Protein AF-0000000079477048 (afdb_homodimer)

InterPro domains:
  IPR008734 Phosphorylase kinase alpha/beta subunit [PTHR10749] (1-640)
  IPR008928 Six-hairpin glycosidase superfamily [SSF48208] (46-440)
  IPR011613 GH15-like domain [PF00723] (10-837)
  IPR045583 Phosphorylase b kinase regulatory subunit alpha/beta, C-terminal domain [PF19292] (842-995)

Solvent-accessible surface area (backbone atoms only — not comparable to full-atom values): 112040 Å² total; per-residue (Å²): 127,80,51,66,67,57,54,50,51,53,50,47,52,49,50,53,47,43,44,68,68,49,58,64,53,38,27,79,65,28,28,31,20,29,51,34,66,74,49,73,47,14,26,52,60,31,27,50,42,37,33,51,30,43,40,46,53,22,49,35,41,65,75,46,90,82,52,74,24,49,40,50,40,31,45,30,43,28,36,37,24,57,42,29,52,50,46,43,51,56,74,36,26,50,78,15,54,51,49,22,64,77,64,60,46,58,85,27,37,62,76,44,48,28,32,21,67,79,43,42,73,74,70,54,63,89,76,42,54,33,27,29,55,40,49,62,16,50,49,49,35,46,51,47,44,44,29,72,73,67,49,82,65,59,39,45,67,61,49,47,22,50,52,40,45,49,49,55,61,43,47,54,38,68,57,37,53,22,14,45,94,82,44,40,33,34,72,61,28,67,78,44,58,34,52,40,29,36,32,15,21,22,24,33,31,14,50,54,60,36,24,43,35,42,61,50,34,92,52,37,32,80,74,39,45,32,80,59,63,60,43,43,44,49,49,18,47,54,40,26,61,57,33,56,58,30,30,34,60,65,30,62,41,41,53,59,43,48,42,11,48,28,70,83,37,29,41,56,78,51,63,63,63,50,49,54,30,52,49,50,40,52,72,73,29,56,54,92,66,19,20,28,57,38,87,33,36,44,69,82,23,74,85,46,59,85,87,51,89,52,54,59,92,47,49,48,44,76,20,50,67,47,43,28,21,21,41,56,50,34,51,53,46,28,47,41,16,60,78,68,71,32,62,67,54,26,53,52,30,49,57,57,43,65,76,63,54,43,65,42,98,86,67,44,81,33,44,36,52,30,30,25,50,45,81,87,46,47,70,58,17,61,75,41,64,85,73,58,77,61,44,71,40,80,47,13,30,84,83,24,33,27,37,42,52,44,20,52,48,53,48,45,48,34,43,75,69,61,58,32,55,71,59,66,72,33,69,69,35,54,87,39,51,51,50,72,32,80,82,71,92,57,78,42,62,31,73,29,31,58,54,53,95,75,64,44,37,32,38,29,45,33,20,42,26,70,68,54,33,54,55,37,42,74,74,70,40,82,54,40,35,52,72,72,48,54,84,43,40,45,31,52,48,68,53,54,34,58,57,45,24,60,48,31,47,32,76,92,52,54,35,70,32,41,74,92,54,85,64,40,64,59,55,23,17,34,34,34,36,46,92,89,38,43,38,37,27,34,40,62,80,74,45,87,49,86,41,70,63,62,63,32,55,63,38,40,51,51,48,51,53,50,50,52,52,48,43,64,71,65,57,39,47,59,54,29,47,40,39,43,46,78,43,52,74,72,51,67,49,40,91,51,32,64,57,50,50,51,50,53,49,32,35,65,73,29,41,53,96,85,41,46,32,43,62,53,56,63,82,73,49,53,81,52,35,21,57,33,65,48,65,59,60,74,72,47,54,76,87,72,48,79,90,79,68,62,62,68,58,56,76,71,82,78,71,71,78,66,54,76,79,69,50,66,65,64,65,82,70,77,73,85,87,74,85,66,72,70,56,74,78,48,55,73,67,58,49,55,53,48,53,71,69,48,84,48,66,58,55,39,50,54,48,49,50,50,44,42,74,71,63,35,62,78,40,66,56,98,89,39,34,44,56,57,51,46,50,51,49,34,53,50,23,44,74,55,64,37,35,46,46,28,40,42,44,38,33,74,69,63,60,60,61,86,65,42,47,62,23,52,35,51,38,44,48,72,66,26,38,39,31,50,28,45,66,94,54,74,65,47,78,44,86,59,60,58,53,64,68,53,47,51,53,50,46,49,62,52,26,69,94,35,48,55,54,40,44,48,46,53,51,48,45,43,51,50,25,50,36,52,73,75,46,48,73,62,47,61,42,38,47,49,48,43,47,23,32,40,53,51,30,49,53,48,50,33,56,73,67,71,41,85,68,56,76,59,56,41,48,70,45,54,46,50,50,48,52,53,46,63,60,57,47,87,82,52,95,64,53,50,36,55,47,29,32,39,43,21,28,47,46,56,42,62,85,67,46,58,60,44,49,52,57,43,37,73,42,15,72,57,11,41,28,46,90,85,42,73,47,44,25,73,56,46,64,47,52,44,57,91,86,27,51,59,51,46,50,51,54,50,55,52,57,62,68,52,87,46,28,41,59,41,37,50,49,54,50,47,52,51,47,51,39,55,53,42,68,75,33,76,86,60,59,49,83,50,62,44,43,53,61,58,41,51,51,47,15,49,50,54,55,41,50,73,73,67,53,68,69,68,75,66,59,65,74,59,56,86,74,62,75,79,50,80,70,74,50,45,65,64,47,43,42,51,70,69,57,45,46,50,37,41,45,50,31,51,50,52,54,48,48,55,51,51,53,50,45,48,50,46,51,49,52,60,56,52,68,76,103,128,80,52,65,67,56,54,50,52,52,48,47,52,51,48,53,46,42,45,68,67,48,59,65,54,38,27,80,65,29,28,30,19,29,52,34,67,74,48,73,47,15,27,52,61,30,27,51,40,38,33,51,31,43,39,45,54,22,48,34,40,65,75,48,90,83,51,73,24,49,40,52,40,31,44,31,44,31,37,37,24,58,43,30,53,49,48,42,51,56,74,35,27,50,79,15,53,50,49,21,64,77,64,60,45,60,84,25,36,62,76,45,44,28,32,21,69,79,41,42,73,72,69,54,64,89,76,40,55,33,26,29,55,39,49,60,17,48,50,49,35,46,52,47,44,45,30,74,73,67,49,84,65,58,40,43,67,62,50,48,22,49,53,40,45,48,48,56,61,43,46,54,37,67,56,36,53,23,15,45,94,83,44,40,33,36,72,62,27,69,77,44,57,34,52,40,28,35,31,17,21,22,25,33,31,14,48,56,59,35,24,44,34,40,62,51,34,93,53,37,32,80,74,39,46,32,80,57,63,62,43,42,43,48,48,18,47,53,40,27,61,56,33,54,56,30,31,34,61,67,30,62,40,41,54,60,44,48,43,10,48,29,70,85,36,30,43,55,77,53,64,65,63,50,50,54,30,51,49,51,40,52,72,74,28,56,52,93,67,19,20,30,59,39,88,33,35,43,71,81,24,74,84,46,59,84,87,52,88,53,54,57,93,49,48,46,46,74,20,48,65,48,43,27,20,20,41,56,50,34,51,53,45,26,49,40,15,59,79,68,70,32,62,67,54,26,53,53,31,50,57,57,43,64,75,64,54,43,65,42,96,87,68,44,80,34,44,35,50,32,30,26,51,46,82,88,45,46,69,57,18,60,73,41,64,84,70,59,78,60,44,73,41,80,48,14,32,83,82,24,33,28,37,43,52,43,20,53,49,52,48,44,49,34,43,74,70,61,58,34,53,71,60,66,74,33,67,70,35,54,87,41,52,49,50,73,32,79,80,72,89,57,76,42,62,32,74,28,31,57,52,52,94,73,65,46,37,31,38,29,44,33,20,42,27,69,67,53,32,55,55,36,42,74,74,71,41,82,54,39,36,51,72,71,49,55,82,44,38,44,31,52,48,66,52,54,34,58,56,45,26,60,47,31,48,32,78,92,52,54,35,70,32,41,74,90,54,86,63,42,64,59,56,23,16,33,35,33,36,47,90,90,36,43,37,39,26,33,40,63,78,73,45,87,48,86,41,71,62,62,63,31,58,63,38,40,52,51,49,51,53,50,49,52,52,47,44,63,70,66,57,37,46,61,55,29,46,40,39,43,46,80,44,51,74,72,51,67,48,40,90,51,32,62,58,50,50,50,50,53,49,33,36,65,72,30,43,54,96,86,41,47,32,42,61,51,56,63,81,72,47,54,80,52,34,22,56,34,66,49,67,58,61,72,71,47,54,75,88,74,48,78,88,78,68,63,64,69,59,56,77,71,81,78,70,68,77,67,55,77,79,71,48,66,63,62,66,82,70,76,73,84,87,71,86,65,71,70,56,74,77,47,55,71,67,57,49,54,54,48,53,71,69,48,85,48,66,59,56,38,50,53,50,49,49,50,44,42,74,72,63,35,61,77,40,66,58,97,89,40,33,44,54,56,50,46,51,52,49,33,53,51,24,43,75,56,63,38,36,46,48,27,39,42,44,38,33,75,70,63,59,62,60,85,62,41,45,61,23,52,36,51,37,43,47,70,66,26,37,40,30,49,28,46,67,94,53,74,65,47,78,45,86,59,60,57,54,64,68,54,47,51,52,50,47,50,62,53,25,69,94,33,48,55,54,39,45,49,47,51,51,50,45,45,50,50,25,51,37,53,74,74,45,48,72,63,46,61,41,37,47,48,48,41,48,22,32,40,53,48,29,50,52,48,51,32,57,73,67,70,41,86,66,56,78,59,58,40,49,70,45,53,48,51,50,49,52,52,46,63,59,57,46,86,81,50,95,64,52,50,36,57,47,29,33,40,42,22,30,48,48,55,43,62,85,67,44,59,60,44,49,53,57,44,38,73,42,15,72,58,10,40,28,46,92,85,42,74,46,44,24,73,56,47,63,48,52,44,56,90,85,26,50,60,50,47,50,52,54,50,56,51,57,62,67,50,86,46,29,42,60,40,36,48,49,55,50,47,54,51,48,52,39,54,52,41,68,76,33,75,85,60,59,49,84,50,63,43,44,51,61,58,41,51,51,47,16,50,48,54,52,41,50,72,73,67,53,66,70,70,76,67,58,64,73,60,58,87,74,63,72,78,52,80,72,75,50,45,66,64,48,44,42,52,70,70,58,45,47,50,36,41,46,51,31,52,49,53,55,47,48,54,52,52,52,48,46,50,48,46,52,48,51,62,57,53,66,75,104

Nearest PDB structures (foldseek):
  8jfl-assembly1_N  TM=9.462E-01  e=1.095E-92  Homo sapiens
  8jfk-assembly1_N  TM=9.476E-01  e=1.626E-92  Homo sapiens
  8jfk-assembly1_M  TM=9.154E-01  e=5.076E-72  Homo sapiens
  8jfl-assembly1_A  TM=9.068E-01  e=1.576E-68  Homo sapiens
  8jfl-assembly1_N  TM=9.461E-01  e=2.764E-92  Homo sapiens

Radius of gyration: 49.38 Å; Cα contacts (8 Å, |Δi|>4): 3674; chains: 2; bounding box: 114×152×113 Å

Structure (mmCIF, N/CA/C/O backbone):
data_AF-0000000079477048-model_v1
#
loop_
_entity.id
_entity.type
_entity.pdbx_description
1 polymer 'Phosphorylase b kinase regulatory subunit'
#
loop_
_atom_site.group_PDB
_atom_site.id
_atom_site.type_symbol
_atom_site.label_atom_id
_atom_site.label_alt_id
_atom_site.label_comp_id
_atom_site.label_asym_id
_atom_site.label_entity_id
_atom_site.label_seq_id
_atom_site.pdbx_PDB_ins_code
_atom_site.Cartn_x
_atom_site.Cartn_y
_atom_site.Cartn_z
_atom_site.occupancy
_atom_site.B_iso_or_equiv
_atom_site.auth_seq_id
_atom_site.auth_comp_id
_atom_site.auth_asym_id
_atom_site.auth_atom_id
_atom_site.pdbx_PDB_model_num
ATOM 1 N N . MET A 1 1 ? 30.312 -19.719 24.047 1 34.19 1 MET A N 1
ATOM 2 C CA . MET A 1 1 ? 29.531 -18.594 24.531 1 34.19 1 MET A CA 1
ATOM 3 C C . MET A 1 1 ? 29.906 -17.312 23.781 1 34.19 1 MET A C 1
ATOM 5 O O . MET A 1 1 ? 30.906 -16.672 24.125 1 34.19 1 MET A O 1
ATOM 9 N N . THR A 1 2 ? 29.891 -17.359 22.5 1 49.47 2 THR A N 1
ATOM 10 C CA . THR A 1 2 ? 30.328 -16.203 21.703 1 49.47 2 THR A CA 1
ATOM 11 C C . THR A 1 2 ? 29.766 -14.914 22.266 1 49.47 2 THR A C 1
ATOM 13 O O . THR A 1 2 ? 28.594 -14.859 22.656 1 49.47 2 THR A O 1
ATOM 16 N N . ASN A 1 3 ? 30.609 -14.125 22.797 1 71.12 3 ASN A N 1
ATOM 17 C CA . ASN A 1 3 ? 30.453 -12.844 23.469 1 71.12 3 ASN A CA 1
ATOM 18 C C . ASN A 1 3 ? 29.375 -11.992 22.797 1 71.12 3 ASN A C 1
ATOM 20 O O . ASN A 1 3 ? 29.359 -11.844 21.578 1 71.12 3 ASN A O 1
ATOM 24 N N . TYR A 1 4 ? 28.188 -12.031 23.469 1 81 4 TYR A N 1
ATOM 25 C CA . TYR A 1 4 ? 27.031 -11.227 23.094 1 81 4 TYR A CA 1
ATOM 26 C C . TYR A 1 4 ? 27.469 -9.945 22.391 1 81 4 TYR A C 1
ATOM 28 O O . TYR A 1 4 ? 26.922 -9.594 21.344 1 81 4 TYR A O 1
ATOM 36 N N . SER A 1 5 ? 28.469 -9.375 22.859 1 82.88 5 SER A N 1
ATOM 37 C CA . SER A 1 5 ? 28.938 -8.109 22.281 1 82.88 5 SER A CA 1
ATOM 38 C C . SER A 1 5 ? 29.547 -8.32 20.906 1 82.88 5 SER A C 1
ATOM 40 O O . SER A 1 5 ? 29.375 -7.492 20.016 1 82.88 5 SER A O 1
ATOM 42 N N . ASP A 1 6 ? 30.234 -9.414 20.781 1 86.94 6 ASP A N 1
ATOM 43 C CA . ASP A 1 6 ? 30.859 -9.719 19.484 1 86.94 6 ASP A CA 1
ATOM 44 C C . ASP A 1 6 ? 29.797 -10.078 18.453 1 86.94 6 ASP A C 1
ATOM 46 O O . ASP A 1 6 ? 29.906 -9.703 17.281 1 86.94 6 ASP A O 1
ATOM 50 N N . THR A 1 7 ? 28.797 -10.789 18.875 1 89.44 7 THR A N 1
ATOM 51 C CA . THR A 1 7 ? 27.703 -11.164 17.984 1 89.44 7 THR A CA 1
ATOM 52 C C . THR A 1 7 ? 26.938 -9.93 17.516 1 89.44 7 THR A C 1
ATOM 54 O O . THR A 1 7 ? 26.594 -9.812 16.344 1 89.44 7 THR A O 1
ATOM 57 N N . VAL A 1 8 ? 26.734 -9.062 18.422 1 89.69 8 VAL A N 1
ATOM 58 C CA . VAL A 1 8 ? 26 -7.848 18.094 1 89.69 8 VAL A CA 1
ATOM 59 C C . VAL A 1 8 ? 26.812 -6.992 17.125 1 89.69 8 VAL A C 1
ATOM 61 O O . VAL A 1 8 ? 26.266 -6.398 16.188 1 89.69 8 VAL A O 1
ATOM 64 N N . LYS A 1 9 ? 28.094 -6.934 17.344 1 90.31 9 LYS A N 1
ATOM 65 C CA . LYS A 1 9 ? 28.953 -6.164 16.453 1 90.31 9 LYS A CA 1
ATOM 66 C C . LYS A 1 9 ? 28.953 -6.742 15.039 1 90.31 9 LYS A C 1
ATOM 68 O O . LYS A 1 9 ? 28.922 -6 14.062 1 90.31 9 LYS A O 1
ATOM 73 N N . LYS A 1 10 ? 29.031 -8.047 14.961 1 92.81 10 LYS A N 1
ATOM 74 C CA . LYS A 1 10 ? 28.984 -8.695 13.656 1 92.81 10 LYS A CA 1
ATOM 75 C C . LYS A 1 10 ? 27.656 -8.477 12.961 1 92.81 10 LYS A C 1
ATOM 77 O O . LYS A 1 10 ? 27.609 -8.227 11.758 1 92.81 10 LYS A O 1
ATOM 82 N N . LEU A 1 11 ? 26.609 -8.609 13.719 1 93.75 11 LEU A N 1
ATOM 83 C CA . LEU A 1 11 ? 25.266 -8.383 13.156 1 93.75 11 LEU A CA 1
ATOM 84 C C . LEU A 1 11 ? 25.109 -6.938 12.711 1 93.75 11 LEU A C 1
ATOM 86 O O . LEU A 1 11 ? 24.453 -6.668 11.695 1 93.75 11 LEU A O 1
ATOM 90 N N . ASP A 1 12 ? 25.672 -6.062 13.461 1 91.94 12 ASP A N 1
ATOM 91 C CA . ASP A 1 12 ? 25.578 -4.648 13.102 1 91.94 12 ASP A CA 1
ATOM 92 C C . ASP A 1 12 ? 26.344 -4.371 11.805 1 91.94 12 ASP A C 1
ATOM 94 O O . ASP A 1 12 ? 25.953 -3.506 11.023 1 91.94 12 ASP A O 1
ATOM 98 N N . ALA A 1 13 ? 27.391 -5.09 11.609 1 94 13 ALA A N 1
ATOM 99 C CA . ALA A 1 13 ? 28.125 -4.957 10.352 1 94 13 ALA A CA 1
ATOM 100 C C . ALA A 1 13 ? 27.266 -5.402 9.164 1 94 13 ALA A C 1
ATOM 102 O O . ALA A 1 13 ? 27.266 -4.762 8.117 1 94 13 ALA A O 1
ATOM 103 N N . PHE A 1 14 ? 26.562 -6.523 9.359 1 95.94 14 PHE A N 1
ATOM 104 C CA . PHE A 1 14 ? 25.656 -6.984 8.312 1 95.94 14 PHE A CA 1
ATOM 105 C C . PHE A 1 14 ? 24.531 -5.992 8.109 1 95.94 14 PHE A C 1
ATOM 107 O O . PHE A 1 14 ? 24.078 -5.773 6.977 1 95.94 14 PHE A O 1
ATOM 114 N N . TYR A 1 15 ? 24.047 -5.473 9.234 1 94.56 15 TYR A N 1
ATOM 115 C CA . TYR A 1 15 ? 22.984 -4.48 9.156 1 94.56 15 TYR A CA 1
ATOM 116 C C . TYR A 1 15 ? 23.422 -3.283 8.32 1 94.56 15 TYR A C 1
ATOM 118 O O . TYR A 1 15 ? 22.672 -2.818 7.453 1 94.56 15 TYR A O 1
ATOM 126 N N . ASN A 1 16 ? 24.594 -2.791 8.562 1 92.62 16 ASN A N 1
ATOM 127 C CA . ASN A 1 16 ? 25.125 -1.674 7.789 1 92.62 16 ASN A CA 1
ATOM 128 C C . ASN A 1 16 ? 25.281 -2.035 6.312 1 92.62 16 ASN A C 1
ATOM 130 O O . ASN A 1 16 ? 25.016 -1.212 5.438 1 92.62 16 ASN A O 1
ATOM 134 N N . GLN A 1 17 ? 25.734 -3.23 6.078 1 95.69 17 GLN A N 1
ATOM 135 C CA . GLN A 1 17 ? 25.891 -3.688 4.703 1 95.69 17 GLN A CA 1
ATOM 136 C C . GLN A 1 17 ? 24.547 -3.752 3.984 1 95.69 17 GLN A C 1
ATOM 138 O O . GLN A 1 17 ? 24.422 -3.291 2.846 1 95.69 17 GLN A O 1
ATOM 143 N N . VAL A 1 18 ? 23.547 -4.332 4.641 1 97.06 18 VAL A N 1
ATOM 144 C CA . VAL A 1 18 ? 22.219 -4.473 4.047 1 97.06 18 VAL A CA 1
ATOM 145 C C . VAL A 1 18 ? 21.594 -3.092 3.828 1 97.06 18 VAL A C 1
ATOM 147 O O . VAL A 1 18 ? 20.922 -2.861 2.824 1 97.06 18 VAL A O 1
ATOM 150 N N . LYS A 1 19 ? 21.797 -2.189 4.746 1 93.31 19 LYS A N 1
ATOM 151 C CA . LYS A 1 19 ? 21.281 -0.83 4.605 1 93.31 19 LYS A CA 1
ATOM 152 C C . LYS A 1 19 ? 21.906 -0.126 3.408 1 93.31 19 LYS A C 1
ATOM 154 O O . LYS A 1 19 ? 21.219 0.546 2.643 1 93.31 19 LYS A O 1
ATOM 159 N N . LYS A 1 20 ? 23.172 -0.358 3.148 1 92.62 20 LYS A N 1
ATOM 160 C CA . LYS A 1 20 ? 23.922 0.343 2.107 1 92.62 20 LYS A CA 1
ATOM 161 C C . LYS A 1 20 ? 23.703 -0.314 0.745 1 92.62 20 LYS A C 1
ATOM 163 O O . LYS A 1 20 ? 23.656 0.369 -0.28 1 92.62 20 LYS A O 1
ATOM 168 N N . GLN A 1 21 ? 23.531 -1.618 0.792 1 95.94 21 GLN A N 1
ATOM 169 C CA . GLN A 1 21 ? 23.609 -2.316 -0.486 1 95.94 21 GLN A CA 1
ATOM 170 C C . GLN A 1 21 ? 22.234 -2.805 -0.923 1 95.94 21 GLN A C 1
ATOM 172 O O . GLN A 1 21 ? 22.031 -3.141 -2.092 1 95.94 21 GLN A O 1
ATOM 177 N N . ILE A 1 22 ? 21.234 -2.891 -0.017 1 97.06 22 ILE A N 1
ATOM 178 C CA . ILE A 1 22 ? 19.938 -3.436 -0.398 1 97.06 22 ILE A CA 1
ATOM 179 C C . ILE A 1 22 ? 18.828 -2.438 -0.054 1 97.06 22 ILE A C 1
ATOM 181 O O . ILE A 1 22 ? 18.234 -1.827 -0.946 1 97.06 22 ILE A O 1
ATOM 185 N N . LEU A 1 23 ? 18.703 -2.012 1.237 1 95.94 23 LEU A N 1
ATOM 186 C CA . LEU A 1 23 ? 17.578 -1.23 1.723 1 95.94 23 LEU A CA 1
ATOM 187 C C . LEU A 1 23 ? 17.625 0.195 1.182 1 95.94 23 LEU A C 1
ATOM 189 O O . LEU A 1 23 ? 16.594 0.867 1.092 1 95.94 23 LEU A O 1
ATOM 193 N N . ARG A 1 24 ? 18.812 0.613 0.84 1 92.88 24 ARG A N 1
ATOM 194 C CA . ARG A 1 24 ? 18.969 1.936 0.241 1 92.88 24 ARG A CA 1
ATOM 195 C C . ARG A 1 24 ? 18.156 2.047 -1.047 1 92.88 24 ARG A C 1
ATOM 197 O O . ARG A 1 24 ? 17.656 3.125 -1.384 1 92.88 24 ARG A O 1
ATOM 204 N N . TYR A 1 25 ? 17.906 0.938 -1.687 1 94.88 25 TYR A N 1
ATOM 205 C CA . TYR A 1 25 ? 17.297 0.98 -3.01 1 94.88 25 TYR A CA 1
ATOM 206 C C . TYR A 1 25 ? 15.852 0.501 -2.957 1 94.88 25 TYR A C 1
ATOM 208 O O . TYR A 1 25 ? 15.203 0.333 -3.996 1 94.88 25 TYR A O 1
ATOM 216 N N . GLN A 1 26 ? 15.367 0.23 -1.764 1 96.06 26 GLN A N 1
ATOM 217 C CA . GLN A 1 26 ? 13.945 -0.06 -1.614 1 96.06 26 GLN A CA 1
ATOM 218 C C . GLN A 1 26 ? 13.102 1.184 -1.876 1 96.06 26 GLN A C 1
ATOM 220 O O . GLN A 1 26 ? 13.391 2.262 -1.354 1 96.06 26 GLN A O 1
ATOM 225 N N . SER A 1 27 ? 12.117 1.037 -2.684 1 95.25 27 SER A N 1
ATOM 226 C CA . SER A 1 27 ? 11.242 2.17 -2.955 1 95.25 27 SER A CA 1
ATOM 227 C C . SER A 1 27 ? 10.586 2.68 -1.677 1 95.25 27 SER A C 1
ATOM 229 O O . SER A 1 27 ? 10.117 1.89 -0.857 1 95.25 27 SER A O 1
ATOM 231 N N . ALA A 1 28 ? 10.484 3.973 -1.48 1 93.69 28 ALA A N 1
ATOM 232 C CA . ALA A 1 28 ? 9.906 4.578 -0.281 1 93.69 28 ALA A CA 1
ATOM 233 C C . ALA A 1 28 ? 8.391 4.41 -0.253 1 93.69 28 ALA A C 1
ATOM 235 O O . ALA A 1 28 ? 7.789 4.324 0.82 1 93.69 28 ALA A O 1
ATOM 236 N N . THR A 1 29 ? 7.762 4.297 -1.403 1 92.5 29 THR A N 1
ATOM 237 C CA . THR A 1 29 ? 6.305 4.281 -1.474 1 92.5 29 THR A CA 1
ATOM 238 C C . THR A 1 29 ? 5.785 2.846 -1.529 1 92.5 29 THR A C 1
ATOM 240 O O . THR A 1 29 ? 5.043 2.416 -0.646 1 92.5 29 THR A O 1
ATOM 243 N N . THR A 1 30 ? 6.273 2.016 -2.492 1 93.38 30 THR A N 1
ATOM 244 C CA . THR A 1 30 ? 5.73 0.678 -2.697 1 93.38 30 THR A CA 1
ATOM 245 C C . THR A 1 30 ? 6.559 -0.364 -1.951 1 93.38 30 THR A C 1
ATOM 247 O O . THR A 1 30 ? 6.07 -1.456 -1.653 1 93.38 30 THR A O 1
ATOM 250 N N . GLY A 1 31 ? 7.836 -0.1 -1.73 1 96.5 31 GLY A N 1
ATOM 251 C CA . GLY A 1 31 ? 8.727 -1.059 -1.095 1 96.5 31 GLY A CA 1
ATOM 252 C C . GLY A 1 31 ? 9.352 -2.031 -2.074 1 96.5 31 GLY A C 1
ATOM 253 O O . GLY A 1 31 ? 10.086 -2.938 -1.674 1 96.5 31 GLY A O 1
ATOM 254 N N . LEU A 1 32 ? 9.148 -1.845 -3.402 1 97.12 32 LEU A N 1
ATOM 255 C CA . LEU A 1 32 ? 9.688 -2.74 -4.422 1 97.12 32 LEU A CA 1
ATOM 256 C C . LEU A 1 32 ? 11.156 -2.424 -4.703 1 97.12 32 LEU A C 1
ATOM 258 O O . LEU A 1 32 ? 11.633 -1.34 -4.367 1 97.12 32 LEU A O 1
ATOM 262 N N . PHE A 1 33 ? 11.922 -3.344 -5.238 1 97.56 33 PHE A N 1
ATOM 263 C CA . PHE A 1 33 ? 13.344 -3.201 -5.531 1 97.56 33 PHE A CA 1
ATOM 264 C C . PHE A 1 33 ? 13.594 -3.23 -7.035 1 97.56 33 PHE A C 1
ATOM 266 O O . PHE A 1 33 ? 12.898 -3.936 -7.77 1 97.56 33 PHE A O 1
ATOM 273 N N . PRO A 1 34 ? 14.547 -2.475 -7.469 1 95.25 34 PRO A N 1
ATOM 274 C CA . PRO A 1 34 ? 14.969 -2.588 -8.867 1 95.25 34 PRO A CA 1
ATOM 275 C C . PRO A 1 34 ? 15.883 -3.785 -9.109 1 95.25 34 PRO A C 1
ATOM 277 O O . PRO A 1 34 ? 16.328 -4.434 -8.164 1 95.25 34 PRO A O 1
ATOM 280 N N . LYS A 1 35 ? 16.062 -4.098 -10.367 1 92.38 35 LYS A N 1
ATOM 281 C CA . LYS A 1 35 ? 16.984 -5.168 -10.742 1 92.38 35 LYS A CA 1
ATOM 282 C C . LYS A 1 35 ? 18.438 -4.777 -10.445 1 92.38 35 LYS A C 1
ATOM 284 O O . LYS A 1 35 ? 19.203 -5.582 -9.914 1 92.38 35 LYS A O 1
ATOM 289 N N . HIS A 1 36 ? 18.75 -3.551 -10.859 1 91.94 36 HIS A N 1
ATOM 290 C CA . HIS A 1 36 ? 20.047 -2.941 -10.586 1 91.94 36 HIS A CA 1
ATOM 291 C C . HIS A 1 36 ? 19.891 -1.602 -9.875 1 91.94 36 HIS A C 1
ATOM 293 O O . HIS A 1 36 ? 18.875 -0.93 -10.031 1 91.94 36 HIS A O 1
ATOM 299 N N . SER A 1 37 ? 20.875 -1.201 -9.07 1 87.94 37 SER A N 1
ATOM 300 C CA . SER A 1 37 ? 20.766 -0.028 -8.203 1 87.94 37 SER A CA 1
ATOM 301 C C . SER A 1 37 ? 20.594 1.246 -9.023 1 87.94 37 SER A C 1
ATOM 303 O O . SER A 1 37 ? 20.062 2.24 -8.531 1 87.94 37 SER A O 1
ATOM 305 N N . SER A 1 38 ? 20.953 1.239 -10.266 1 83.31 38 SER A N 1
ATOM 306 C CA . SER A 1 38 ? 20.906 2.447 -11.086 1 83.31 38 SER A CA 1
ATOM 307 C C . SER A 1 38 ? 19.562 2.596 -11.773 1 83.31 38 SER A C 1
ATOM 309 O O . SER A 1 38 ? 19.281 3.635 -12.375 1 83.31 38 SER A O 1
ATOM 311 N N . GLU A 1 39 ? 18.719 1.591 -11.633 1 83.19 39 GLU A N 1
ATOM 312 C CA . GLU A 1 39 ? 17.453 1.591 -12.336 1 83.19 39 GLU A CA 1
ATOM 313 C C . GLU A 1 39 ? 16.312 2.045 -11.43 1 83.19 39 GLU A C 1
ATOM 315 O O . GLU A 1 39 ? 16.438 2.012 -10.203 1 83.19 39 GLU A O 1
ATOM 320 N N . ASN A 1 40 ? 15.234 2.52 -12.039 1 83.25 40 ASN A N 1
ATOM 321 C CA . ASN A 1 40 ? 14.047 2.918 -11.297 1 83.25 40 ASN A CA 1
ATOM 322 C C . ASN A 1 40 ? 12.867 1.996 -11.594 1 83.25 40 ASN A C 1
ATOM 324 O O . ASN A 1 40 ? 11.727 2.307 -11.242 1 83.25 40 ASN A O 1
ATOM 328 N N . VAL A 1 41 ? 13.195 0.854 -12.227 1 92.69 41 VAL A N 1
ATOM 329 C CA . VAL A 1 41 ? 12.164 -0.126 -12.555 1 92.69 41 VAL A CA 1
ATOM 330 C C . VAL A 1 41 ? 12.258 -1.311 -11.594 1 92.69 41 VAL A C 1
ATOM 332 O O . VAL A 1 41 ? 13.352 -1.805 -11.312 1 92.69 41 VAL A O 1
ATOM 335 N N . ALA A 1 42 ? 11.102 -1.67 -11.07 1 95.38 42 ALA A N 1
ATOM 336 C CA . ALA A 1 42 ? 11.078 -2.748 -10.086 1 95.38 42 ALA A CA 1
ATOM 337 C C . ALA A 1 42 ? 10.766 -4.086 -10.742 1 95.38 42 ALA A C 1
ATOM 339 O O . ALA A 1 42 ? 9.898 -4.168 -11.617 1 95.38 42 ALA A O 1
ATOM 340 N N . HIS A 1 43 ? 11.484 -5.109 -10.414 1 96.06 43 HIS A N 1
ATOM 341 C CA . HIS A 1 43 ? 11.258 -6.48 -10.852 1 96.06 43 HIS A CA 1
ATOM 342 C C . HIS A 1 43 ? 10.82 -7.371 -9.695 1 96.06 43 HIS A C 1
ATOM 344 O O . HIS A 1 43 ? 11.43 -7.34 -8.625 1 96.06 43 HIS A O 1
ATOM 350 N N . ILE A 1 44 ? 9.773 -8.164 -9.891 1 97 44 ILE A N 1
ATOM 351 C CA . ILE A 1 44 ? 9.203 -8.977 -8.82 1 97 44 ILE A CA 1
ATOM 352 C C . ILE A 1 44 ? 10.234 -10 -8.344 1 97 44 ILE A C 1
ATOM 354 O O . ILE A 1 44 ? 10.359 -10.242 -7.141 1 97 44 ILE A O 1
ATOM 358 N N . GLN A 1 45 ? 10.961 -10.57 -9.234 1 96.69 45 GLN A N 1
ATOM 359 C CA . GLN A 1 45 ? 11.961 -11.57 -8.875 1 96.69 45 GLN A CA 1
ATOM 360 C C . GLN A 1 45 ? 13.016 -10.992 -7.93 1 96.69 45 GLN A C 1
ATOM 362 O O . GLN A 1 45 ? 13.312 -11.578 -6.891 1 96.69 45 GLN A O 1
ATOM 367 N N . ASP A 1 46 ? 13.562 -9.836 -8.32 1 97 46 ASP A N 1
ATOM 368 C CA . ASP A 1 46 ? 14.586 -9.188 -7.516 1 97 46 ASP A CA 1
ATOM 369 C C . ASP A 1 46 ? 14.016 -8.703 -6.188 1 97 46 ASP A C 1
ATOM 371 O O . ASP A 1 46 ? 14.695 -8.758 -5.156 1 97 46 ASP A O 1
ATOM 375 N N . THR A 1 47 ? 12.797 -8.227 -6.238 1 98.12 47 THR A N 1
ATOM 376 C CA . THR A 1 47 ? 12.133 -7.797 -5.016 1 98.12 47 THR A CA 1
ATOM 377 C C . THR A 1 47 ? 12 -8.961 -4.035 1 98.12 47 THR A C 1
ATOM 379 O O . THR A 1 47 ? 12.211 -8.789 -2.83 1 98.12 47 THR A O 1
ATOM 382 N N . LEU A 1 48 ? 11.68 -10.117 -4.539 1 98.44 48 LEU A N 1
ATOM 383 C CA . LEU A 1 48 ? 11.508 -11.289 -3.682 1 98.44 48 LEU A CA 1
ATOM 384 C C . LEU A 1 48 ? 12.836 -11.703 -3.057 1 98.44 48 LEU A C 1
ATOM 386 O O . LEU A 1 48 ? 12.922 -11.906 -1.845 1 98.44 48 LEU A O 1
ATOM 390 N N . TYR A 1 49 ? 13.906 -11.773 -3.805 1 98.44 49 TYR A N 1
ATOM 391 C CA . TYR A 1 49 ? 15.188 -12.219 -3.275 1 98.44 49 TYR A CA 1
ATOM 392 C C . TYR A 1 49 ? 15.766 -11.188 -2.311 1 98.44 49 TYR A C 1
ATOM 394 O O . TYR A 1 49 ? 16.359 -11.547 -1.295 1 98.44 49 TYR A O 1
ATOM 402 N N . CYS A 1 50 ? 15.602 -9.898 -2.631 1 98.5 50 CYS A N 1
ATOM 403 C CA . CYS A 1 50 ? 16.047 -8.867 -1.705 1 98.5 50 CYS A CA 1
ATOM 404 C C . CYS A 1 50 ? 15.273 -8.945 -0.392 1 98.5 50 CYS A C 1
ATOM 406 O O . CYS A 1 50 ? 15.852 -8.781 0.683 1 98.5 50 CYS A O 1
ATOM 408 N N . SER A 1 51 ? 13.969 -9.18 -0.496 1 98.5 51 SER A N 1
ATOM 409 C CA . SER A 1 51 ? 13.148 -9.312 0.705 1 98.5 51 SER A CA 1
ATOM 410 C C . SER A 1 51 ? 13.586 -10.5 1.546 1 98.5 51 SER A C 1
ATOM 412 O O . SER A 1 51 ? 13.555 -10.445 2.777 1 98.5 51 SER A O 1
ATOM 414 N N . ILE A 1 52 ? 13.945 -11.594 0.902 1 98.62 52 ILE A N 1
ATOM 415 C CA . ILE A 1 52 ? 14.406 -12.781 1.614 1 98.62 52 ILE A CA 1
ATOM 416 C C . ILE A 1 52 ? 15.695 -12.461 2.371 1 98.62 52 ILE A C 1
ATOM 418 O O . ILE A 1 52 ? 15.883 -12.922 3.5 1 98.62 52 ILE A O 1
ATOM 422 N N . CYS A 1 53 ? 16.562 -11.68 1.762 1 98.62 53 CYS A N 1
ATOM 423 C CA . CYS A 1 53 ? 17.812 -11.281 2.396 1 98.62 53 CYS A CA 1
ATOM 424 C C . CYS A 1 53 ? 17.547 -10.445 3.643 1 98.62 53 CYS A C 1
ATOM 426 O O . CYS A 1 53 ? 18.094 -10.727 4.707 1 98.62 53 CYS A O 1
ATOM 428 N N . VAL A 1 54 ? 16.656 -9.438 3.525 1 98.38 54 VAL A N 1
ATOM 429 C CA . VAL A 1 54 ? 16.312 -8.586 4.66 1 98.38 54 VAL A CA 1
ATOM 430 C C . VAL A 1 54 ? 15.648 -9.422 5.75 1 98.38 54 VAL A C 1
ATOM 432 O O . VAL A 1 54 ? 15.914 -9.227 6.938 1 98.38 54 VAL A O 1
ATOM 435 N N . TRP A 1 55 ? 14.789 -10.305 5.348 1 98.31 55 TRP A N 1
ATOM 436 C CA . TRP A 1 55 ? 14.102 -11.203 6.273 1 98.31 55 TRP A CA 1
ATOM 437 C C . TRP A 1 55 ? 15.094 -12.109 6.992 1 98.31 55 TRP A C 1
ATOM 439 O O . TRP A 1 55 ? 14.945 -12.383 8.188 1 98.31 55 TRP A O 1
ATOM 449 N N . ALA A 1 56 ? 16.109 -12.602 6.223 1 98.12 56 ALA A N 1
ATOM 450 C CA . ALA A 1 56 ? 17.141 -13.422 6.844 1 98.12 56 ALA A CA 1
ATOM 451 C C . ALA A 1 56 ? 17.844 -12.664 7.961 1 98.12 56 ALA A C 1
ATOM 453 O O . ALA A 1 56 ? 18.109 -13.227 9.031 1 98.12 56 ALA A O 1
ATOM 454 N N . LEU A 1 57 ? 18.188 -11.453 7.695 1 97.31 57 LEU A N 1
ATOM 455 C CA . LEU A 1 57 ? 18.812 -10.625 8.719 1 97.31 57 LEU A CA 1
ATOM 456 C C . LEU A 1 57 ? 17.859 -10.375 9.883 1 97.31 57 LEU A C 1
ATOM 458 O O . LEU A 1 57 ? 18.281 -10.328 11.039 1 97.31 57 LEU A O 1
ATOM 462 N N . TYR A 1 58 ? 16.578 -10.164 9.586 1 96.56 58 TYR A N 1
ATOM 463 C CA . TYR A 1 58 ? 15.547 -10.047 10.602 1 96.56 58 TYR A CA 1
ATOM 464 C C . TYR A 1 58 ? 15.547 -11.258 11.531 1 96.56 58 TYR A C 1
ATOM 466 O O . TYR A 1 58 ? 15.516 -11.109 12.758 1 96.56 58 TYR A O 1
ATOM 474 N N . GLN A 1 59 ? 15.617 -12.414 10.906 1 96.06 59 GLN A N 1
ATOM 475 C CA . GLN A 1 59 ? 15.625 -13.648 11.68 1 96.06 59 GLN A CA 1
ATOM 476 C C . GLN A 1 59 ? 16.875 -13.75 12.539 1 96.06 59 GLN A C 1
ATOM 478 O O . GLN A 1 59 ? 16.828 -14.273 13.656 1 96.06 59 GLN A O 1
ATOM 483 N N . SER A 1 60 ? 17.953 -13.219 12.055 1 95.12 60 SER A N 1
ATOM 484 C CA . SER A 1 60 ? 19.203 -13.242 12.812 1 95.12 60 SER A CA 1
ATOM 485 C C . SER A 1 60 ? 19.125 -12.367 14.055 1 95.12 60 SER A C 1
ATOM 487 O O . SER A 1 60 ? 19.625 -12.734 15.117 1 95.12 60 SER A O 1
ATOM 489 N N . TYR A 1 61 ? 18.5 -11.18 13.93 1 92.56 61 TYR A N 1
ATOM 490 C CA . TYR A 1 61 ? 18.391 -10.258 15.055 1 92.56 61 TYR A CA 1
ATOM 491 C C . TYR A 1 61 ? 17.375 -10.773 16.078 1 92.56 61 TYR A C 1
ATOM 493 O O . TYR A 1 61 ? 17.5 -10.492 17.266 1 92.56 61 TYR A O 1
ATOM 501 N N . ARG A 1 62 ? 16.312 -11.398 15.688 1 89.31 62 ARG A N 1
ATOM 502 C CA . ARG A 1 62 ? 15.266 -11.898 16.562 1 89.31 62 ARG A CA 1
ATOM 503 C C . ARG A 1 62 ? 15.836 -12.852 17.609 1 89.31 62 ARG A C 1
ATOM 505 O O . ARG A 1 62 ? 15.266 -13 18.703 1 89.31 62 ARG A O 1
ATOM 512 N N . ARG A 1 63 ? 16.891 -13.398 17.281 1 82.81 63 ARG A N 1
ATOM 513 C CA . ARG A 1 63 ? 17.516 -14.352 18.188 1 82.81 63 ARG A CA 1
ATOM 514 C C . ARG A 1 63 ? 18.188 -13.641 19.359 1 82.81 63 ARG A C 1
ATOM 516 O O . ARG A 1 63 ? 18.375 -14.219 20.438 1 82.81 63 ARG A O 1
ATOM 523 N N . ILE A 1 64 ? 18.391 -12.305 19.078 1 81.56 64 ILE A N 1
ATOM 524 C CA . ILE A 1 64 ? 19.109 -11.586 20.109 1 81.56 64 ILE A CA 1
ATOM 525 C C . ILE A 1 64 ? 18.141 -10.734 20.938 1 81.56 64 ILE A C 1
ATOM 527 O O . ILE A 1 64 ? 17.094 -10.32 20.422 1 81.56 64 ILE A O 1
ATOM 531 N N . ASP A 1 65 ? 18.25 -10.461 22.203 1 64.38 65 ASP A N 1
ATOM 532 C CA . ASP A 1 65 ? 17.359 -9.789 23.141 1 64.38 65 ASP A CA 1
ATOM 533 C C . ASP A 1 65 ? 17.266 -8.297 22.844 1 64.38 65 ASP A C 1
ATOM 535 O O . ASP A 1 65 ? 16.188 -7.703 22.938 1 64.38 65 ASP A O 1
ATOM 539 N N . ASP A 1 66 ? 18.375 -7.664 22.719 1 65.75 66 ASP A N 1
ATOM 540 C CA . ASP A 1 66 ? 18.328 -6.215 22.578 1 65.75 66 ASP A CA 1
ATOM 541 C C . ASP A 1 66 ? 18.719 -5.781 21.172 1 65.75 66 ASP A C 1
ATOM 543 O O . ASP A 1 66 ? 19.906 -5.73 20.844 1 65.75 66 ASP A O 1
ATOM 547 N N . ASP A 1 67 ? 17.703 -5.438 20.312 1 67.75 67 ASP A N 1
ATOM 548 C CA . ASP A 1 67 ? 18.047 -5.156 18.922 1 67.75 67 ASP A CA 1
ATOM 549 C C . ASP A 1 67 ? 17.859 -3.674 18.609 1 67.75 67 ASP A C 1
ATOM 551 O O . ASP A 1 67 ? 18.156 -3.232 17.484 1 67.75 67 ASP A O 1
ATOM 555 N N . ARG A 1 68 ? 17.656 -2.834 19.609 1 72.19 68 ARG A N 1
ATOM 556 C CA . ARG A 1 68 ? 17.516 -1.388 19.484 1 72.19 68 ARG A CA 1
ATOM 557 C C . ARG A 1 68 ? 16.594 -1.031 18.312 1 72.19 68 ARG A C 1
ATOM 559 O O . ARG A 1 68 ? 16.906 -0.153 17.516 1 72.19 68 ARG A O 1
ATOM 566 N N . GLY A 1 69 ? 15.508 -1.827 18.062 1 83 69 GLY A N 1
ATOM 567 C CA . GLY A 1 69 ? 14.477 -1.484 17.094 1 83 69 GLY A CA 1
ATOM 568 C C . GLY A 1 69 ? 14.812 -1.934 15.68 1 83 69 GLY A C 1
ATOM 569 O O . GLY A 1 69 ? 14.016 -1.751 14.758 1 83 69 GLY A O 1
ATOM 570 N N . LYS A 1 70 ? 15.969 -2.525 15.508 1 88.69 70 LYS A N 1
ATOM 571 C CA . LYS A 1 70 ? 16.391 -2.939 14.172 1 88.69 70 LYS A CA 1
ATOM 572 C C . LYS A 1 70 ? 15.539 -4.098 13.656 1 88.69 70 LYS A C 1
ATOM 574 O O . LYS A 1 70 ? 15.258 -4.188 12.461 1 88.69 70 LYS A O 1
ATOM 579 N N . THR A 1 71 ? 15.148 -4.93 14.594 1 92.5 71 THR A N 1
ATOM 580 C CA . THR A 1 71 ? 14.312 -6.062 14.227 1 92.5 71 THR A CA 1
ATOM 581 C C . THR A 1 71 ? 12.984 -5.586 13.641 1 92.5 71 THR A C 1
ATOM 583 O O . THR A 1 71 ? 12.516 -6.117 12.633 1 92.5 71 THR A O 1
ATOM 586 N N . TYR A 1 72 ? 12.391 -4.535 14.234 1 92.44 72 TYR A N 1
ATOM 587 C CA . TYR A 1 72 ? 11.125 -4 13.75 1 92.44 72 TYR A CA 1
ATOM 588 C C . TYR A 1 72 ? 11.281 -3.393 12.359 1 92.44 72 TYR A C 1
ATOM 590 O O . TYR A 1 72 ? 10.484 -3.662 11.461 1 92.44 72 TYR A O 1
ATOM 598 N N . GLU A 1 73 ? 12.281 -2.643 12.266 1 92.44 73 GLU A N 1
ATOM 599 C CA . GLU A 1 73 ? 12.508 -1.962 10.992 1 92.44 73 GLU A CA 1
ATOM 600 C C . GLU A 1 73 ? 12.711 -2.963 9.859 1 92.44 73 GLU A C 1
ATOM 602 O O . GLU A 1 73 ? 12.141 -2.811 8.781 1 92.44 73 GLU A O 1
ATOM 607 N N . LEU A 1 74 ? 13.555 -3.971 10.109 1 95.94 74 LEU A N 1
ATOM 608 C CA . LEU A 1 74 ? 13.836 -4.984 9.102 1 95.94 74 LEU A CA 1
ATOM 609 C C . LEU A 1 74 ? 12.578 -5.773 8.758 1 95.94 74 LEU A C 1
ATOM 611 O O . LEU A 1 74 ? 12.266 -5.98 7.586 1 95.94 74 LEU A O 1
ATOM 615 N N . GLY A 1 75 ? 11.859 -6.219 9.789 1 96.25 75 GLY A N 1
ATOM 616 C CA . GLY A 1 75 ? 10.641 -6.973 9.57 1 96.25 75 GLY A CA 1
ATOM 617 C C . GLY A 1 75 ? 9.602 -6.207 8.773 1 96.25 75 GLY A C 1
ATOM 618 O O . GLY A 1 75 ? 9.008 -6.738 7.832 1 96.25 75 GLY A O 1
ATOM 619 N N . GLN A 1 76 ? 9.414 -4.98 9.164 1 95.88 76 GLN A N 1
ATOM 620 C CA . GLN A 1 76 ? 8.383 -4.18 8.516 1 95.88 76 GLN A CA 1
ATOM 621 C C . GLN A 1 76 ? 8.805 -3.775 7.105 1 95.88 76 GLN A C 1
ATOM 623 O O . GLN A 1 76 ? 7.957 -3.551 6.238 1 95.88 76 GLN A O 1
ATOM 628 N N . SER A 1 77 ? 10.141 -3.672 6.863 1 97.44 77 SER A N 1
ATOM 629 C CA . SER A 1 77 ? 10.609 -3.441 5.496 1 97.44 77 SER A CA 1
ATOM 630 C C . SER A 1 77 ? 10.242 -4.605 4.582 1 97.44 77 SER A C 1
ATOM 632 O O . SER A 1 77 ? 9.891 -4.398 3.418 1 97.44 77 SER A O 1
ATOM 634 N N . VAL A 1 78 ? 10.352 -5.812 5.137 1 98.44 78 VAL A N 1
ATOM 635 C CA . VAL A 1 78 ? 9.984 -7.012 4.391 1 98.44 78 VAL A CA 1
ATOM 636 C C . VAL A 1 78 ? 8.484 -6.996 4.105 1 98.44 78 VAL A C 1
ATOM 638 O O . VAL A 1 78 ? 8.055 -7.266 2.98 1 98.44 78 VAL A O 1
ATOM 641 N N . VAL A 1 79 ? 7.699 -6.672 5.121 1 98.12 79 VAL A N 1
ATOM 642 C CA . VAL A 1 79 ? 6.246 -6.613 4.969 1 98.12 79 VAL A CA 1
ATOM 643 C C . VAL A 1 79 ? 5.883 -5.609 3.877 1 98.12 79 VAL A C 1
ATOM 645 O O . VAL A 1 79 ? 5.02 -5.883 3.037 1 98.12 79 VAL A O 1
ATOM 648 N N . LYS A 1 80 ? 6.566 -4.477 3.889 1 97.5 80 LYS A N 1
ATOM 649 C CA . LYS A 1 80 ? 6.293 -3.438 2.902 1 97.5 80 LYS A CA 1
ATOM 650 C C . LYS A 1 80 ? 6.531 -3.947 1.483 1 97.5 80 LYS A C 1
ATOM 652 O O . LYS A 1 80 ? 5.738 -3.68 0.58 1 97.5 80 LYS A O 1
ATOM 657 N N . SER A 1 81 ? 7.613 -4.664 1.273 1 98.06 81 SER A N 1
ATOM 658 C CA . SER A 1 81 ? 7.945 -5.18 -0.05 1 98.06 81 SER A CA 1
ATOM 659 C C . SER A 1 81 ? 6.93 -6.223 -0.507 1 98.06 81 SER A C 1
ATOM 661 O O . SER A 1 81 ? 6.461 -6.184 -1.646 1 98.06 81 SER A O 1
ATOM 663 N N . MET A 1 82 ? 6.613 -7.188 0.366 1 98.5 82 MET A N 1
ATOM 664 C CA . MET A 1 82 ? 5.672 -8.25 0.014 1 98.5 82 MET A CA 1
ATOM 665 C C . MET A 1 82 ? 4.293 -7.672 -0.289 1 98.5 82 MET A C 1
ATOM 667 O O . MET A 1 82 ? 3.609 -8.133 -1.202 1 98.5 82 MET A O 1
ATOM 671 N N . ARG A 1 83 ? 3.898 -6.676 0.497 1 97.62 83 ARG A N 1
ATOM 672 C CA . ARG A 1 83 ? 2.604 -6.047 0.257 1 97.62 83 ARG A CA 1
ATOM 673 C C . ARG A 1 83 ? 2.631 -5.199 -1.012 1 97.62 83 ARG A C 1
ATOM 675 O O . ARG A 1 83 ? 1.607 -5.043 -1.682 1 97.62 83 ARG A O 1
ATOM 682 N N . GLY A 1 84 ? 3.848 -4.594 -1.325 1 96.62 84 GLY A N 1
ATOM 683 C CA . GLY A 1 84 ? 3.98 -3.885 -2.588 1 96.62 84 GLY A CA 1
ATOM 684 C C . GLY A 1 84 ? 3.676 -4.754 -3.795 1 96.62 84 GLY A C 1
ATOM 685 O O . GLY A 1 84 ? 3.006 -4.309 -4.73 1 96.62 84 GLY A O 1
ATOM 686 N N . ILE A 1 85 ? 4.121 -6.012 -3.738 1 97.62 85 ILE A N 1
ATOM 687 C CA . ILE A 1 85 ? 3.846 -6.965 -4.812 1 97.62 85 ILE A CA 1
ATOM 688 C C . ILE A 1 85 ? 2.35 -7.266 -4.863 1 97.62 85 ILE A C 1
ATOM 690 O O . ILE A 1 85 ? 1.742 -7.238 -5.934 1 97.62 85 ILE A O 1
ATOM 694 N N . LEU A 1 86 ? 1.77 -7.559 -3.701 1 97.5 86 LEU A N 1
ATOM 695 C CA . LEU A 1 86 ? 0.348 -7.863 -3.59 1 97.5 86 LEU A CA 1
ATOM 696 C C . LEU A 1 86 ? -0.498 -6.73 -4.164 1 97.5 86 LEU A C 1
ATOM 698 O O . LEU A 1 86 ? -1.46 -6.977 -4.895 1 97.5 86 LEU A O 1
ATOM 702 N N . PHE A 1 87 ? -0.126 -5.508 -3.844 1 94.44 87 PHE A N 1
ATOM 703 C CA . PHE A 1 87 ? -0.844 -4.324 -4.305 1 94.44 87 PHE A CA 1
ATOM 704 C C . PHE A 1 87 ? -0.816 -4.234 -5.828 1 94.44 87 PHE A C 1
ATOM 706 O O . PHE A 1 87 ? -1.843 -3.977 -6.457 1 94.44 87 PHE A O 1
ATOM 713 N N . GLY A 1 88 ? 0.366 -4.41 -6.41 1 94.19 88 GLY A N 1
ATOM 714 C CA . GLY A 1 88 ? 0.489 -4.379 -7.859 1 94.19 88 GLY A CA 1
ATOM 715 C C . GLY A 1 88 ? -0.367 -5.418 -8.555 1 94.19 88 GLY A C 1
ATOM 716 O O . GLY A 1 88 ? -1.027 -5.121 -9.547 1 94.19 88 GLY A O 1
ATOM 717 N N . TRP A 1 89 ? -0.409 -6.645 -8.023 1 96.75 89 TRP A N 1
ATOM 718 C CA . TRP A 1 89 ? -1.132 -7.75 -8.633 1 96.75 89 TRP A CA 1
ATOM 719 C C . TRP A 1 89 ? -2.635 -7.605 -8.422 1 96.75 89 TRP A C 1
ATOM 721 O O . TRP A 1 89 ? -3.428 -7.93 -9.312 1 96.75 89 TRP A O 1
ATOM 731 N N . MET A 1 90 ? -3.1 -7.148 -7.258 1 96.12 90 MET A N 1
ATOM 732 C CA . MET A 1 90 ? -4.52 -7.031 -6.945 1 96.12 90 MET A CA 1
ATOM 733 C C . MET A 1 90 ? -5.203 -6.047 -7.891 1 96.12 90 MET A C 1
ATOM 735 O O . MET A 1 90 ? -6.387 -6.195 -8.195 1 96.12 90 MET A O 1
ATOM 739 N N . ARG A 1 91 ? -4.492 -5.082 -8.344 1 92.94 91 ARG A N 1
ATOM 740 C CA . ARG A 1 91 ? -5.047 -4.09 -9.258 1 92.94 91 ARG A CA 1
ATOM 741 C C . ARG A 1 91 ? -5.332 -4.707 -10.625 1 92.94 91 ARG A C 1
ATOM 743 O O . ARG A 1 91 ? -6.082 -4.141 -11.422 1 92.94 91 ARG A O 1
ATOM 750 N N . GLN A 1 92 ? -4.766 -5.902 -10.844 1 93.81 92 GLN A N 1
ATOM 751 C CA . GLN A 1 92 ? -4.945 -6.605 -12.109 1 93.81 92 GLN A CA 1
ATOM 752 C C . GLN A 1 92 ? -5.883 -7.797 -11.953 1 93.81 92 GLN A C 1
ATOM 754 O O . GLN A 1 92 ? -5.906 -8.695 -12.805 1 93.81 92 GLN A O 1
ATOM 759 N N . SER A 1 93 ? -6.652 -7.891 -10.93 1 92.75 93 SER A N 1
ATOM 760 C CA . SER A 1 93 ? -7.445 -9.062 -10.578 1 92.75 93 SER A CA 1
ATOM 761 C C . SER A 1 93 ? -8.508 -9.344 -11.633 1 92.75 93 SER A C 1
ATOM 763 O O . SER A 1 93 ? -8.602 -10.469 -12.148 1 92.75 93 SER A O 1
ATOM 765 N N . GLN A 1 94 ? -9.266 -8.367 -12.008 1 85.69 94 GLN A N 1
ATOM 766 C CA . GLN A 1 94 ? -10.391 -8.57 -12.914 1 85.69 94 GLN A CA 1
ATOM 767 C C . GLN A 1 94 ? -9.906 -8.758 -14.352 1 85.69 94 GLN A C 1
ATOM 769 O O . GLN A 1 94 ? -10.328 -9.695 -15.039 1 85.69 94 GLN A O 1
ATOM 774 N N . ALA A 1 95 ? -8.961 -8.016 -14.773 1 88.12 95 ALA A N 1
ATOM 775 C CA . ALA A 1 95 ? -8.539 -7.996 -16.172 1 88.12 95 ALA A CA 1
ATOM 776 C C . ALA A 1 95 ? -7.598 -9.156 -16.484 1 88.12 95 ALA A C 1
ATOM 778 O O . ALA A 1 95 ? -7.613 -9.703 -17.578 1 88.12 95 ALA A O 1
ATOM 779 N N . LYS A 1 96 ? -6.816 -9.602 -15.531 1 94.56 96 LYS A N 1
ATOM 780 C CA . LYS A 1 96 ? -5.781 -10.586 -15.828 1 94.56 96 LYS A CA 1
ATOM 781 C C . LYS A 1 96 ? -5.988 -11.867 -15.023 1 94.56 96 LYS A C 1
ATOM 783 O O . LYS A 1 96 ? -6.215 -12.938 -15.594 1 94.56 96 LYS A O 1
ATOM 788 N N . MET A 1 97 ? -6.086 -11.812 -13.727 1 94.5 97 MET A N 1
ATOM 789 C CA . MET A 1 97 ? -6.137 -12.977 -12.844 1 94.5 97 MET A CA 1
ATOM 790 C C . MET A 1 97 ? -7.32 -13.875 -13.195 1 94.5 97 MET A C 1
ATOM 792 O O . MET A 1 97 ? -7.16 -15.086 -13.359 1 94.5 97 MET A O 1
ATOM 796 N N . GLU A 1 98 ? -8.492 -13.328 -13.32 1 94.94 98 GLU A N 1
ATOM 797 C CA . GLU A 1 98 ? -9.695 -14.125 -13.562 1 94.94 98 GLU A CA 1
ATOM 798 C C . GLU A 1 98 ? -9.656 -14.781 -14.945 1 94.94 98 GLU A C 1
ATOM 800 O O . GLU A 1 98 ? -10 -15.953 -15.086 1 94.94 98 GLU A O 1
ATOM 805 N N . ALA A 1 99 ? -9.141 -14.086 -15.922 1 93.81 99 ALA A N 1
ATOM 806 C CA . ALA A 1 99 ? -9.055 -14.617 -17.281 1 93.81 99 ALA A CA 1
ATOM 807 C C . ALA A 1 99 ? -7.961 -15.68 -17.375 1 93.81 99 ALA A C 1
ATOM 809 O O . ALA A 1 99 ? -8.109 -16.656 -18.109 1 93.81 99 ALA A O 1
ATOM 810 N N . PHE A 1 100 ? -6.902 -15.531 -16.703 1 95.31 100 PHE A N 1
ATOM 811 C CA . PHE A 1 100 ? -5.762 -16.438 -16.781 1 95.31 100 PHE A CA 1
ATOM 812 C C . PHE A 1 100 ? -6.125 -17.812 -16.25 1 95.31 100 PHE A C 1
ATOM 814 O O . PHE A 1 100 ? -5.617 -18.828 -16.734 1 95.31 100 PHE A O 1
ATOM 821 N N . LYS A 1 101 ? -6.977 -17.938 -15.281 1 91.62 101 LYS A N 1
ATOM 822 C CA . LYS A 1 101 ? -7.324 -19.219 -14.672 1 91.62 101 LYS A CA 1
ATOM 823 C C . LYS A 1 101 ? -7.918 -20.172 -15.695 1 91.62 101 LYS A C 1
ATOM 825 O O . LYS A 1 101 ? -7.738 -21.391 -15.602 1 91.62 101 LYS A O 1
ATOM 830 N N . SER A 1 102 ? -8.492 -19.578 -16.75 1 84.88 102 SER A N 1
ATOM 831 C CA . SER A 1 102 ? -9.102 -20.406 -17.781 1 84.88 102 SER A CA 1
ATOM 832 C C . SER A 1 102 ? -8.227 -20.453 -19.031 1 84.88 102 SER A C 1
ATOM 834 O O . SER A 1 102 ? -8.078 -21.516 -19.656 1 84.88 102 SER A O 1
ATOM 836 N N . LYS A 1 103 ? -7.586 -19.375 -19.375 1 83.88 103 LYS A N 1
ATOM 837 C CA . LYS A 1 103 ? -6.895 -19.281 -20.656 1 83.88 103 LYS A CA 1
ATOM 838 C C . LYS A 1 103 ? -5.43 -19.688 -20.516 1 83.88 103 LYS A C 1
ATOM 840 O O . LYS A 1 103 ? -4.848 -20.25 -21.453 1 83.88 103 LYS A O 1
ATOM 845 N N . GLN A 1 104 ? -4.809 -19.422 -19.469 1 87.56 104 GLN A N 1
ATOM 846 C CA . GLN A 1 104 ? -3.428 -19.766 -19.156 1 87.56 104 GLN A CA 1
ATOM 847 C C . GLN A 1 104 ? -2.484 -19.375 -20.281 1 87.56 104 GLN A C 1
ATOM 849 O O . GLN A 1 104 ? -1.696 -20.203 -20.766 1 87.56 104 GLN A O 1
ATOM 854 N N . CYS A 1 105 ? -2.52 -18.156 -20.75 1 88.25 105 CYS A N 1
ATOM 855 C CA . CYS A 1 105 ? -1.679 -17.641 -21.828 1 88.25 105 CYS A CA 1
ATOM 856 C C . CYS A 1 105 ? -0.985 -16.344 -21.406 1 88.25 105 CYS A C 1
ATOM 858 O O . CYS A 1 105 ? -1.405 -15.703 -20.438 1 88.25 105 CYS A O 1
ATOM 860 N N . PRO A 1 106 ? 0.052 -15.977 -22.062 1 92.25 106 PRO A N 1
ATOM 861 C CA . PRO A 1 106 ? 0.854 -14.82 -21.656 1 92.25 106 PRO A CA 1
ATOM 862 C C . PRO A 1 106 ? 0.055 -13.523 -21.672 1 92.25 106 PRO A C 1
ATOM 864 O O . PRO A 1 106 ? 0.359 -12.602 -20.906 1 92.25 106 PRO A O 1
ATOM 867 N N . GLU A 1 107 ? -0.981 -13.406 -22.422 1 92.25 107 GLU A N 1
ATOM 868 C CA . GLU A 1 107 ? -1.769 -12.18 -22.562 1 92.25 107 GLU A CA 1
ATOM 869 C C . GLU A 1 107 ? -2.447 -11.82 -21.234 1 92.25 107 GLU A C 1
ATOM 871 O O . GLU A 1 107 ? -2.707 -10.648 -20.969 1 92.25 107 GLU A O 1
ATOM 876 N N . PHE A 1 108 ? -2.701 -12.797 -20.469 1 93.94 108 PHE A N 1
ATOM 877 C CA . PHE A 1 108 ? -3.463 -12.555 -19.25 1 93.94 108 PHE A CA 1
ATOM 878 C C . PHE A 1 108 ? -2.607 -12.812 -18.016 1 93.94 108 PHE A C 1
ATOM 880 O O . PHE A 1 108 ? -3.131 -12.969 -16.906 1 93.94 108 PHE A O 1
ATOM 887 N N . ALA A 1 109 ? -1.307 -12.852 -18.219 1 96.31 109 ALA A N 1
ATOM 888 C CA . ALA A 1 109 ? -0.401 -13.117 -17.109 1 96.31 109 ALA A CA 1
ATOM 889 C C . ALA A 1 109 ? -0.255 -11.891 -16.219 1 96.31 109 ALA A C 1
ATOM 891 O O . ALA A 1 109 ? -0.332 -10.75 -16.703 1 96.31 109 ALA A O 1
ATOM 892 N N . LEU A 1 110 ? -0.113 -12.109 -14.953 1 96.69 110 LEU A N 1
ATOM 893 C CA . LEU A 1 110 ? 0.221 -11.023 -14.039 1 96.69 110 LEU A CA 1
ATOM 894 C C . LEU A 1 110 ? 1.57 -10.414 -14.391 1 96.69 110 LEU A C 1
ATOM 896 O O . LEU A 1 110 ? 2.502 -11.125 -14.773 1 96.69 110 LEU A O 1
ATOM 900 N N . HIS A 1 111 ? 1.692 -9.125 -14.312 1 95.88 111 HIS A N 1
ATOM 901 C CA . HIS A 1 111 ? 2.918 -8.438 -14.703 1 95.88 111 HIS A CA 1
ATOM 902 C C . HIS A 1 111 ? 4.055 -8.75 -13.734 1 95.88 111 HIS A C 1
ATOM 904 O O . HIS A 1 111 ? 3.822 -8.969 -12.547 1 95.88 111 HIS A O 1
ATOM 910 N N . SER A 1 112 ? 5.262 -8.766 -14.234 1 96.12 112 SER A N 1
ATOM 911 C CA . SER A 1 112 ? 6.438 -9.055 -13.414 1 96.12 112 SER A CA 1
ATOM 912 C C . SER A 1 112 ? 7.309 -7.816 -13.242 1 96.12 112 SER A C 1
ATOM 914 O O . SER A 1 112 ? 8.266 -7.832 -12.469 1 96.12 112 SER A O 1
ATOM 916 N N . VAL A 1 113 ? 7.012 -6.715 -13.961 1 96 113 VAL A N 1
ATOM 917 C CA . VAL A 1 113 ? 7.773 -5.469 -13.891 1 96 113 VAL A CA 1
ATOM 918 C C . VAL A 1 113 ? 6.832 -4.305 -13.602 1 96 113 VAL A C 1
ATOM 920 O O . VAL A 1 113 ? 5.777 -4.176 -14.227 1 96 113 VAL A O 1
ATOM 923 N N . PHE A 1 114 ? 7.188 -3.471 -12.602 1 94.75 114 PHE A N 1
ATOM 924 C CA . PHE A 1 114 ? 6.352 -2.352 -12.18 1 94.75 114 PHE A CA 1
ATOM 925 C C . PHE A 1 114 ? 7.188 -1.085 -12.016 1 94.75 114 PHE A C 1
ATOM 927 O O . PHE A 1 114 ? 8.414 -1.15 -11.945 1 94.75 114 PHE A O 1
ATOM 934 N N . ASP A 1 115 ? 6.469 0.031 -12.047 1 92 115 ASP A N 1
ATOM 935 C CA . ASP A 1 115 ? 7.098 1.279 -11.625 1 92 115 ASP A CA 1
ATOM 936 C C . ASP A 1 115 ? 7.336 1.291 -10.117 1 92 115 ASP A C 1
ATOM 938 O O . ASP A 1 115 ? 6.41 1.07 -9.328 1 92 115 ASP A O 1
ATOM 942 N N . ALA A 1 116 ? 8.531 1.553 -9.68 1 90.62 116 ALA A N 1
ATOM 943 C CA . ALA A 1 116 ? 8.906 1.46 -8.273 1 90.62 116 ALA A CA 1
ATOM 944 C C . ALA A 1 116 ? 8.148 2.484 -7.434 1 90.62 116 ALA A C 1
ATOM 946 O O . ALA A 1 116 ? 7.844 2.238 -6.262 1 90.62 116 ALA A O 1
ATOM 947 N N . LYS A 1 117 ? 7.773 3.602 -7.934 1 85.25 117 LYS A N 1
ATOM 948 C CA . LYS A 1 117 ? 7.168 4.695 -7.184 1 85.25 117 LYS A CA 1
ATOM 949 C C . LYS A 1 117 ? 5.652 4.559 -7.137 1 85.25 117 LYS A C 1
ATOM 951 O O . LYS A 1 117 ? 5.031 4.809 -6.102 1 85.25 117 LYS A O 1
ATOM 956 N N . THR A 1 118 ? 5.07 4.133 -8.242 1 85.62 118 THR A N 1
ATOM 957 C CA . THR A 1 118 ? 3.617 4.18 -8.352 1 85.62 118 THR A CA 1
ATOM 958 C C . THR A 1 118 ? 3.02 2.783 -8.219 1 85.62 118 THR A C 1
ATOM 960 O O . THR A 1 118 ? 1.837 2.635 -7.906 1 85.62 118 THR A O 1
ATOM 963 N N . GLY A 1 119 ? 3.805 1.738 -8.531 1 86.12 119 GLY A N 1
ATOM 964 C CA . GLY A 1 119 ? 3.277 0.383 -8.523 1 86.12 119 GLY A CA 1
ATOM 965 C C . GLY A 1 119 ? 2.498 0.037 -9.781 1 86.12 119 GLY A C 1
ATOM 966 O O . GLY A 1 119 ? 1.857 -1.014 -9.852 1 86.12 119 GLY A O 1
ATOM 967 N N . LYS A 1 120 ? 2.607 0.877 -10.852 1 87.38 120 LYS A N 1
ATOM 968 C CA . LYS A 1 120 ? 1.921 0.62 -12.117 1 87.38 120 LYS A CA 1
ATOM 969 C C . LYS A 1 120 ? 2.797 -0.198 -13.062 1 87.38 120 LYS A C 1
ATOM 971 O O . LYS A 1 120 ? 4.023 -0.082 -13.039 1 87.38 120 LYS A O 1
ATOM 976 N N . PRO A 1 121 ? 2.117 -1.009 -13.859 1 88.88 121 PRO A N 1
ATOM 977 C CA . PRO A 1 121 ? 2.908 -1.729 -14.859 1 88.88 121 PRO A CA 1
ATOM 978 C C . PRO A 1 121 ? 3.539 -0.8 -15.891 1 88.88 121 PRO A C 1
ATOM 980 O O . PRO A 1 121 ? 2.922 0.188 -16.297 1 88.88 121 PRO A O 1
ATOM 983 N N . ILE A 1 122 ? 4.73 -1.005 -16.312 1 88.06 122 ILE A N 1
ATOM 984 C CA . ILE A 1 122 ? 5.461 -0.141 -17.234 1 88.06 122 ILE A CA 1
ATOM 985 C C . ILE A 1 122 ? 5.484 -0.771 -18.625 1 88.06 122 ILE A C 1
ATOM 987 O O . ILE A 1 122 ? 5.387 -0.068 -19.641 1 88.06 122 ILE A O 1
ATOM 991 N N . LEU A 1 123 ? 5.637 -2.121 -18.734 1 88.44 123 LEU A N 1
ATOM 992 C CA . LEU A 1 123 ? 5.785 -2.797 -20.016 1 88.44 123 LEU A CA 1
ATOM 993 C C . LEU A 1 123 ? 4.496 -3.514 -20.406 1 88.44 123 LEU A C 1
ATOM 995 O O . LEU A 1 123 ? 3.873 -4.18 -19.578 1 88.44 123 LEU A O 1
ATOM 999 N N . ALA A 1 124 ? 4.219 -3.338 -21.641 1 88.44 124 ALA A N 1
ATOM 1000 C CA . ALA A 1 124 ? 3.01 -3.975 -22.156 1 88.44 124 ALA A CA 1
ATOM 1001 C C . ALA A 1 124 ? 3.189 -5.484 -22.266 1 88.44 124 ALA A C 1
ATOM 1003 O O . ALA A 1 124 ? 4.316 -5.988 -22.234 1 88.44 124 ALA A O 1
ATOM 1004 N N . ASP A 1 125 ? 2.195 -6.266 -22.469 1 86.19 125 ASP A N 1
ATOM 1005 C CA . ASP A 1 125 ? 2.184 -7.723 -22.484 1 86.19 125 ASP A CA 1
ATOM 1006 C C . ASP A 1 125 ? 2.969 -8.258 -23.688 1 86.19 125 ASP A C 1
ATOM 1008 O O . ASP A 1 125 ? 3.621 -9.305 -23.594 1 86.19 125 ASP A O 1
ATOM 1012 N N . LYS A 1 126 ? 2.922 -7.543 -24.734 1 83.81 126 LYS A N 1
ATOM 1013 C CA . LYS A 1 126 ? 3.586 -8 -25.953 1 83.81 126 LYS A CA 1
ATOM 1014 C C . LYS A 1 126 ? 5.082 -7.695 -25.906 1 83.81 126 LYS A C 1
ATOM 1016 O O . LYS A 1 126 ? 5.871 -8.344 -26.594 1 83.81 126 LYS A O 1
ATOM 1021 N N . ASP A 1 127 ? 5.367 -6.801 -25.016 1 85.81 127 ASP A N 1
ATOM 1022 C CA . ASP A 1 127 ? 6.73 -6.281 -25.047 1 85.81 127 ASP A CA 1
ATOM 1023 C C . ASP A 1 127 ? 7.613 -7.004 -24.031 1 85.81 127 ASP A C 1
ATOM 1025 O O . ASP A 1 127 ? 8.836 -6.84 -24.047 1 85.81 127 ASP A O 1
ATOM 1029 N N . TYR A 1 128 ? 6.957 -7.82 -23.234 1 89.94 128 TYR A N 1
ATOM 1030 C CA . TYR A 1 128 ? 7.746 -8.453 -22.188 1 89.94 128 TYR A CA 1
ATOM 1031 C C . TYR A 1 128 ? 7.152 -9.797 -21.797 1 89.94 128 TYR A C 1
ATOM 1033 O O . TYR A 1 128 ? 5.941 -10.008 -21.906 1 89.94 128 TYR A O 1
ATOM 1041 N N . GLY A 1 129 ? 7.992 -10.742 -21.422 1 91.31 129 GLY A N 1
ATOM 1042 C CA . GLY A 1 129 ? 7.551 -12.047 -20.969 1 91.31 129 GLY A CA 1
ATOM 1043 C C . GLY A 1 129 ? 7.105 -12.047 -19.516 1 91.31 129 GLY A C 1
ATOM 1044 O O . GLY A 1 129 ? 7.777 -12.625 -18.656 1 91.31 129 GLY A O 1
ATOM 1045 N N . HIS A 1 130 ? 5.945 -11.586 -19.297 1 93.19 130 HIS A N 1
ATOM 1046 C CA . HIS A 1 130 ? 5.457 -11.422 -17.938 1 93.19 130 HIS A CA 1
ATOM 1047 C C . HIS A 1 130 ? 5.043 -12.758 -17.328 1 93.19 130 HIS A C 1
ATOM 1049 O O . HIS A 1 130 ? 5.012 -12.914 -16.109 1 93.19 130 HIS A O 1
ATOM 1055 N N . LEU A 1 131 ? 4.707 -13.703 -18.172 1 96.69 131 LEU A N 1
ATOM 1056 C CA . LEU A 1 131 ? 4.27 -14.992 -17.641 1 96.69 131 LEU A CA 1
ATOM 1057 C C . LEU A 1 131 ? 5.438 -15.75 -17.016 1 96.69 131 LEU A C 1
ATOM 1059 O O . LEU A 1 131 ? 6.086 -16.547 -17.688 1 96.69 131 LEU A O 1
ATOM 1063 N N . GLN A 1 132 ? 5.652 -15.531 -15.836 1 97.31 132 GLN A N 1
ATOM 1064 C CA . GLN A 1 132 ? 6.703 -16.156 -15.031 1 97.31 132 GLN A CA 1
ATOM 1065 C C . GLN A 1 132 ? 6.121 -16.828 -13.789 1 97.31 132 GLN A C 1
ATOM 1067 O O . GLN A 1 132 ? 6.043 -16.219 -12.727 1 97.31 132 GLN A O 1
ATOM 1072 N N . LEU A 1 133 ? 5.859 -18.062 -13.844 1 97.94 133 LEU A N 1
ATOM 1073 C CA . LEU A 1 133 ? 5.199 -18.781 -12.766 1 97.94 133 LEU A CA 1
ATOM 1074 C C . LEU A 1 133 ? 6.121 -18.922 -11.555 1 97.94 133 LEU A C 1
ATOM 1076 O O . LEU A 1 133 ? 5.652 -19.094 -10.43 1 97.94 133 LEU A O 1
ATOM 1080 N N . ASN A 1 134 ? 7.43 -18.859 -11.852 1 97.62 134 ASN A N 1
ATOM 1081 C CA . ASN A 1 134 ? 8.398 -18.969 -10.758 1 97.62 134 ASN A CA 1
ATOM 1082 C C . ASN A 1 134 ? 8.227 -17.828 -9.75 1 97.62 134 ASN A C 1
ATOM 1084 O O . ASN A 1 134 ? 8.383 -18.031 -8.547 1 97.62 134 ASN A O 1
ATOM 1088 N N . ASN A 1 135 ? 7.887 -16.656 -10.25 1 97.88 135 ASN A N 1
ATOM 1089 C CA . ASN A 1 135 ? 7.719 -15.5 -9.367 1 97.88 135 ASN A CA 1
ATOM 1090 C C . ASN A 1 135 ? 6.516 -15.672 -8.445 1 97.88 135 ASN A C 1
ATOM 1092 O O . ASN A 1 135 ? 6.617 -15.445 -7.234 1 97.88 135 ASN A O 1
ATOM 1096 N N . THR A 1 136 ? 5.355 -16.016 -9.016 1 98.06 136 THR A N 1
ATOM 1097 C CA . THR A 1 136 ? 4.141 -16.203 -8.227 1 98.06 136 THR A CA 1
ATOM 1098 C C . THR A 1 136 ? 4.309 -17.344 -7.23 1 98.06 136 THR A C 1
ATOM 1100 O O . THR A 1 136 ? 3.85 -17.25 -6.094 1 98.06 136 THR A O 1
ATOM 1103 N N . ALA A 1 137 ? 4.988 -18.375 -7.672 1 98.62 137 ALA A N 1
ATOM 1104 C CA . ALA A 1 137 ? 5.23 -19.516 -6.801 1 98.62 137 ALA A CA 1
ATOM 1105 C C . ALA A 1 137 ? 6.133 -19.125 -5.633 1 98.62 137 ALA A C 1
ATOM 1107 O O . ALA A 1 137 ? 5.855 -19.484 -4.484 1 98.62 137 ALA A O 1
ATOM 1108 N N . LEU A 1 138 ? 7.203 -18.469 -5.969 1 98.5 138 LEU A N 1
ATOM 1109 C CA . LEU A 1 138 ? 8.125 -18.047 -4.918 1 98.5 138 LEU A CA 1
ATOM 1110 C C . LEU A 1 138 ? 7.441 -17.094 -3.938 1 98.5 138 LEU A C 1
ATOM 1112 O O . LEU A 1 138 ? 7.707 -17.141 -2.734 1 98.5 138 LEU A O 1
ATOM 1116 N N . TYR A 1 139 ? 6.605 -16.234 -4.43 1 98.56 139 TYR A N 1
ATOM 1117 C CA . TYR A 1 139 ? 5.848 -15.328 -3.576 1 98.56 139 TYR A CA 1
ATOM 1118 C C . TYR A 1 139 ? 4.992 -16.109 -2.582 1 98.56 139 TYR A C 1
ATOM 1120 O O . TYR A 1 139 ? 5 -15.812 -1.384 1 98.56 139 TYR A O 1
ATOM 1128 N N . LEU A 1 140 ? 4.234 -17.078 -3.062 1 98.62 140 LEU A N 1
ATOM 1129 C CA . LEU A 1 140 ? 3.369 -17.875 -2.207 1 98.62 140 LEU A CA 1
ATOM 1130 C C . LEU A 1 140 ? 4.188 -18.641 -1.166 1 98.62 140 LEU A C 1
ATOM 1132 O O . LEU A 1 140 ? 3.789 -18.719 -0.002 1 98.62 140 LEU A O 1
ATOM 1136 N N . LEU A 1 141 ? 5.297 -19.188 -1.585 1 98.38 141 LEU A N 1
ATOM 1137 C CA . LEU A 1 141 ? 6.148 -19.938 -0.669 1 98.38 141 LEU A CA 1
ATOM 1138 C C . LEU A 1 141 ? 6.645 -19.047 0.465 1 98.38 141 LEU A C 1
ATOM 1140 O O . LEU A 1 141 ? 6.613 -19.453 1.632 1 98.38 141 LEU A O 1
ATOM 1144 N N . TYR A 1 142 ? 7.027 -17.875 0.164 1 98.56 142 TYR A N 1
ATOM 1145 C CA . TYR A 1 142 ? 7.668 -17.062 1.181 1 98.56 142 TYR A CA 1
ATOM 1146 C C . TYR A 1 142 ? 6.637 -16.266 1.976 1 98.56 142 TYR A C 1
ATOM 1148 O O . TYR A 1 142 ? 6.941 -15.734 3.047 1 98.56 142 TYR A O 1
ATOM 1156 N N . ILE A 1 143 ? 5.398 -16.141 1.475 1 98.12 143 ILE A N 1
ATOM 1157 C CA . ILE A 1 143 ? 4.324 -15.688 2.35 1 98.12 143 ILE A CA 1
ATOM 1158 C C . ILE A 1 143 ? 4.191 -16.641 3.537 1 98.12 143 ILE A C 1
ATOM 1160 O O . ILE A 1 143 ? 4.039 -16.203 4.68 1 98.12 143 ILE A O 1
ATOM 1164 N N . VAL A 1 144 ? 4.289 -17.922 3.246 1 97.06 144 VAL A N 1
ATOM 1165 C CA . VAL A 1 144 ? 4.16 -18.938 4.293 1 97.06 144 VAL A CA 1
ATOM 1166 C C . VAL A 1 144 ? 5.359 -18.844 5.238 1 97.06 144 VAL A C 1
ATOM 1168 O O . VAL A 1 144 ? 5.191 -18.828 6.461 1 97.06 144 VAL A O 1
ATOM 1171 N N . GLN A 1 145 ? 6.566 -18.75 4.648 1 97.56 145 GLN A N 1
ATOM 1172 C CA . GLN A 1 145 ? 7.781 -18.688 5.453 1 97.56 145 GLN A CA 1
ATOM 1173 C C . GLN A 1 145 ? 7.785 -17.453 6.352 1 97.56 145 GLN A C 1
ATOM 1175 O O . GLN A 1 145 ? 8.047 -17.547 7.551 1 97.56 145 GLN A O 1
ATOM 1180 N N . MET A 1 146 ? 7.48 -16.328 5.852 1 98.31 146 MET A N 1
ATOM 1181 C CA . MET A 1 146 ? 7.598 -15.055 6.559 1 98.31 146 MET A CA 1
ATOM 1182 C C . MET A 1 146 ? 6.488 -14.898 7.594 1 98.31 146 MET A C 1
ATOM 1184 O O . MET A 1 146 ? 6.723 -14.375 8.68 1 98.31 146 MET A O 1
ATOM 1188 N N . ILE A 1 147 ? 5.246 -15.328 7.285 1 97.38 147 ILE A N 1
ATOM 1189 C CA . ILE A 1 147 ? 4.164 -15.258 8.258 1 97.38 147 ILE A CA 1
ATOM 1190 C C . ILE A 1 147 ? 4.434 -16.25 9.398 1 97.38 147 ILE A C 1
ATOM 1192 O O . ILE A 1 147 ? 4.133 -15.953 10.562 1 97.38 147 ILE A O 1
ATOM 1196 N N . SER A 1 148 ? 5.016 -17.422 9.047 1 95.12 148 SER A N 1
ATOM 1197 C CA . SER A 1 148 ? 5.359 -18.406 10.078 1 95.12 148 SER A CA 1
ATOM 1198 C C . SER A 1 148 ? 6.414 -17.844 11.031 1 95.12 148 SER A C 1
ATOM 1200 O O . SER A 1 148 ? 6.527 -18.312 12.172 1 95.12 148 SER A O 1
ATOM 1202 N N . SER A 1 149 ? 7.207 -16.891 10.562 1 95.25 149 SER A N 1
ATOM 1203 C CA . SER A 1 149 ? 8.219 -16.281 11.406 1 95.25 149 SER A CA 1
ATOM 1204 C C . SER A 1 149 ? 7.609 -15.203 12.305 1 95.25 149 SER A C 1
ATOM 1206 O O . SER A 1 149 ? 8.281 -14.664 13.188 1 95.25 149 SER A O 1
ATOM 1208 N N . GLY A 1 150 ? 6.352 -14.852 12.078 1 93.62 150 GLY A N 1
ATOM 1209 C CA . GLY A 1 150 ? 5.672 -13.914 12.961 1 93.62 150 GLY A CA 1
ATOM 1210 C C . GLY A 1 150 ? 5.297 -12.617 12.266 1 93.62 150 GLY A C 1
ATOM 1211 O O . GLY A 1 150 ? 4.668 -11.742 12.867 1 93.62 150 GLY A O 1
ATOM 1212 N N . LEU A 1 151 ? 5.645 -12.43 11.039 1 95.69 151 LEU A N 1
ATOM 1213 C CA . LEU A 1 151 ? 5.32 -11.211 10.32 1 95.69 151 LEU A CA 1
ATOM 1214 C C . LEU A 1 151 ? 3.854 -11.203 9.891 1 95.69 151 LEU A C 1
ATOM 1216 O O . LEU A 1 151 ? 3.295 -12.25 9.555 1 95.69 151 LEU A O 1
ATOM 1220 N N . GLN A 1 152 ? 3.176 -10.07 9.977 1 95.31 152 GLN A N 1
ATOM 1221 C CA . GLN A 1 152 ? 1.8 -9.883 9.523 1 95.31 152 GLN A CA 1
ATOM 1222 C C . GLN A 1 152 ? 1.753 -9.211 8.156 1 95.31 152 GLN A C 1
ATOM 1224 O O . GLN A 1 152 ? 1.896 -7.988 8.055 1 95.31 152 GLN A O 1
ATOM 1229 N N . ILE A 1 153 ? 1.46 -10.031 7.121 1 97.25 153 ILE A N 1
ATOM 1230 C CA . ILE A 1 153 ? 1.583 -9.531 5.758 1 97.25 153 ILE A CA 1
ATOM 1231 C C . ILE A 1 153 ? 0.196 -9.367 5.141 1 97.25 153 ILE A C 1
ATOM 1233 O O . ILE A 1 153 ? -0.062 -8.398 4.426 1 97.25 153 ILE A O 1
ATOM 1237 N N . ILE A 1 154 ? -0.766 -10.312 5.406 1 97.31 154 ILE A N 1
ATOM 1238 C CA . ILE A 1 154 ? -2.109 -10.289 4.836 1 97.31 154 ILE A CA 1
ATOM 1239 C C . ILE A 1 154 ? -3.076 -9.633 5.816 1 97.31 154 ILE A C 1
ATOM 1241 O O . ILE A 1 154 ? -3.141 -10.016 6.988 1 97.31 154 ILE A O 1
ATOM 1245 N N . TYR A 1 155 ? -3.898 -8.664 5.309 1 95 155 TYR A N 1
ATOM 1246 C CA . TYR A 1 155 ? -4.645 -7.797 6.219 1 95 155 TYR A CA 1
ATOM 1247 C C . TYR A 1 155 ? -6.129 -8.141 6.203 1 95 155 TYR A C 1
ATOM 1249 O O . TYR A 1 155 ? -6.77 -8.195 7.258 1 95 155 TYR A O 1
ATOM 1257 N N . THR A 1 156 ? -6.719 -8.336 5.02 1 94.44 156 THR A N 1
ATOM 1258 C CA . THR A 1 156 ? -8.172 -8.414 4.898 1 94.44 156 THR A CA 1
ATOM 1259 C C . THR A 1 156 ? -8.586 -9.711 4.223 1 94.44 156 THR A C 1
ATOM 1261 O O . THR A 1 156 ? -7.754 -10.422 3.656 1 94.44 156 THR A O 1
ATOM 1264 N N . MET A 1 157 ? -9.844 -9.961 4.258 1 92.31 157 MET A N 1
ATOM 1265 C CA . MET A 1 157 ? -10.383 -11.148 3.605 1 92.31 157 MET A CA 1
ATOM 1266 C C . MET A 1 157 ? -10.312 -11.023 2.088 1 92.31 157 MET A C 1
ATOM 1268 O O . MET A 1 157 ? -10.172 -12.016 1.38 1 92.31 157 MET A O 1
ATOM 1272 N N . ASP A 1 158 ? -10.43 -9.805 1.604 1 95.06 158 ASP A N 1
ATOM 1273 C CA . ASP A 1 158 ? -10.234 -9.602 0.171 1 95.06 158 ASP A CA 1
ATOM 1274 C C . ASP A 1 158 ? -8.875 -10.125 -0.277 1 95.06 158 ASP A C 1
ATOM 1276 O O . ASP A 1 158 ? -8.758 -10.727 -1.347 1 95.06 158 ASP A O 1
ATOM 1280 N N . GLU A 1 159 ? -7.902 -9.883 0.528 1 97.19 159 GLU A N 1
ATOM 1281 C CA . GLU A 1 159 ? -6.551 -10.328 0.213 1 97.19 159 GLU A CA 1
ATOM 1282 C C . GLU A 1 159 ? -6.422 -11.844 0.328 1 97.19 159 GLU A C 1
ATOM 1284 O O . GLU A 1 159 ? -5.688 -12.469 -0.437 1 97.19 159 GLU A O 1
ATOM 1289 N N . VAL A 1 160 ? -7.102 -12.43 1.302 1 96.19 160 VAL A N 1
ATOM 1290 C CA . VAL A 1 160 ? -7.113 -13.883 1.44 1 96.19 160 VAL A CA 1
ATOM 1291 C C . VAL A 1 160 ? -7.688 -14.516 0.176 1 96.19 160 VAL A C 1
ATOM 1293 O O . VAL A 1 160 ? -7.125 -15.484 -0.352 1 96.19 160 VAL A O 1
ATOM 1296 N N . ASN A 1 161 ? -8.773 -13.938 -0.275 1 96.06 161 ASN A N 1
ATOM 1297 C CA . ASN A 1 161 ? -9.398 -14.445 -1.489 1 96.06 161 ASN A CA 1
ATOM 1298 C C . ASN A 1 161 ? -8.477 -14.297 -2.699 1 96.06 161 ASN A C 1
ATOM 1300 O O . ASN A 1 161 ? -8.453 -15.172 -3.57 1 96.06 161 ASN A O 1
ATOM 1304 N N . PHE A 1 162 ? -7.809 -13.25 -2.766 1 97.56 162 PHE A N 1
ATOM 1305 C CA . PHE A 1 162 ? -6.883 -13.047 -3.875 1 97.56 162 PHE A CA 1
ATOM 1306 C C . PHE A 1 162 ? -5.766 -14.086 -3.842 1 97.56 162 PHE A C 1
ATOM 1308 O O . PHE A 1 162 ? -5.379 -14.625 -4.883 1 97.56 162 PHE A O 1
ATOM 1315 N N . LEU A 1 163 ? -5.195 -14.344 -2.627 1 97.94 163 LEU A N 1
ATOM 1316 C CA . LEU A 1 163 ? -4.16 -15.367 -2.482 1 97.94 163 LEU A CA 1
ATOM 1317 C C . LEU A 1 163 ? -4.672 -16.734 -2.926 1 97.94 163 LEU A C 1
ATOM 1319 O O . LEU A 1 163 ? -3.941 -17.5 -3.564 1 97.94 163 LEU A O 1
ATOM 1323 N N . GLN A 1 164 ? -5.898 -17.047 -2.52 1 97.44 164 GLN A N 1
ATOM 1324 C CA . GLN A 1 164 ? -6.508 -18.297 -2.961 1 97.44 164 GLN A CA 1
ATOM 1325 C C . GLN A 1 164 ? -6.535 -18.391 -4.484 1 97.44 164 GLN A C 1
ATOM 1327 O O . GLN A 1 164 ? -6.316 -19.453 -5.051 1 97.44 164 GLN A O 1
ATOM 1332 N N . ASN A 1 165 ? -6.84 -17.312 -5.109 1 97.75 165 ASN A N 1
ATOM 1333 C CA . ASN A 1 165 ? -6.867 -17.297 -6.57 1 97.75 165 ASN A CA 1
ATOM 1334 C C . ASN A 1 165 ? -5.461 -17.391 -7.156 1 97.75 165 ASN A C 1
ATOM 1336 O O . ASN A 1 165 ? -5.281 -17.875 -8.273 1 97.75 165 ASN A O 1
ATOM 1340 N N . LEU A 1 166 ? -4.441 -16.906 -6.465 1 98.12 166 LEU A N 1
ATOM 1341 C CA . LEU A 1 166 ? -3.064 -17.094 -6.895 1 98.12 166 LEU A CA 1
ATOM 1342 C C . LEU A 1 166 ? -2.707 -18.578 -6.91 1 98.12 166 LEU A C 1
ATOM 1344 O O . LEU A 1 166 ? -1.919 -19.031 -7.746 1 98.12 166 LEU A O 1
ATOM 1348 N N . VAL A 1 167 ? -3.256 -19.266 -5.945 1 97.75 167 VAL A N 1
ATOM 1349 C CA . VAL A 1 167 ? -3.051 -20.719 -5.898 1 97.75 167 VAL A CA 1
ATOM 1350 C C . VAL A 1 167 ? -3.602 -21.359 -7.172 1 97.75 167 VAL A C 1
ATOM 1352 O O . VAL A 1 167 ? -2.955 -22.219 -7.77 1 97.75 167 VAL A O 1
ATOM 1355 N N . TYR A 1 168 ? -4.812 -20.875 -7.598 1 96.88 168 TYR A N 1
ATOM 1356 C CA . TYR A 1 168 ? -5.391 -21.391 -8.836 1 96.88 168 TYR A CA 1
ATOM 1357 C C . TYR A 1 168 ? -4.551 -20.984 -10.039 1 96.88 168 TYR A C 1
ATOM 1359 O O . TYR A 1 168 ? -4.488 -21.719 -11.031 1 96.88 168 TYR A O 1
ATOM 1367 N N . TYR A 1 169 ? -3.908 -19.859 -9.906 1 96.88 169 TYR A N 1
ATOM 1368 C CA . TYR A 1 169 ? -3.039 -19.312 -10.945 1 96.88 169 TYR A CA 1
ATOM 1369 C C . TYR A 1 169 ? -1.854 -20.25 -11.203 1 96.88 169 TYR A C 1
ATOM 1371 O O . TYR A 1 169 ? -1.439 -20.438 -12.352 1 96.88 169 TYR A O 1
ATOM 1379 N N . VAL A 1 170 ? -1.275 -20.906 -10.18 1 96.94 170 VAL A N 1
ATOM 1380 C CA . VAL A 1 170 ? -0.06 -21.703 -10.32 1 96.94 170 VAL A CA 1
ATOM 1381 C C . VAL A 1 170 ? -0.411 -23.188 -10.312 1 96.94 170 VAL A C 1
ATOM 1383 O O . VAL A 1 170 ? 0.43 -24.031 -10.625 1 96.94 170 VAL A O 1
ATOM 1386 N N . GLU A 1 171 ? -1.595 -23.547 -10.039 1 94.25 171 GLU A N 1
ATOM 1387 C CA . GLU A 1 171 ? -2.033 -24.922 -9.867 1 94.25 171 GLU A CA 1
ATOM 1388 C C . GLU A 1 171 ? -1.762 -25.75 -11.117 1 94.25 171 GLU A C 1
ATOM 1390 O O . GLU A 1 171 ? -1.41 -26.922 -11.023 1 94.25 171 GLU A O 1
ATOM 1395 N N . ARG A 1 172 ? -1.826 -25.141 -12.289 1 90.56 172 ARG A N 1
ATOM 1396 C CA . ARG A 1 172 ? -1.642 -25.859 -13.547 1 90.56 172 ARG A CA 1
ATOM 1397 C C . ARG A 1 172 ? -0.292 -25.531 -14.18 1 90.56 172 ARG A C 1
ATOM 1399 O O . ARG A 1 172 ? -0.159 -25.516 -15.398 1 90.56 172 ARG A O 1
ATOM 1406 N N . ALA A 1 173 ? 0.627 -25.328 -13.352 1 93.75 173 ALA A N 1
ATOM 1407 C CA . ALA A 1 173 ? 1.969 -25.047 -13.859 1 93.75 173 ALA A CA 1
ATOM 1408 C C . ALA A 1 173 ? 2.484 -26.188 -14.727 1 93.75 173 ALA A C 1
ATOM 1410 O O . ALA A 1 173 ? 3.236 -25.953 -15.68 1 93.75 173 ALA A O 1
ATOM 1411 N N . TYR A 1 174 ? 2.031 -27.391 -14.492 1 87.94 174 TYR A N 1
ATOM 1412 C CA . TYR A 1 174 ? 2.508 -28.594 -15.172 1 87.94 174 TYR A CA 1
ATOM 1413 C C . TYR A 1 174 ? 2.141 -28.562 -16.656 1 87.94 174 TYR A C 1
ATOM 1415 O O . TYR A 1 174 ? 2.711 -29.297 -17.453 1 87.94 174 TYR A O 1
ATOM 1423 N N . ARG A 1 175 ? 1.27 -27.703 -17.047 1 84.69 175 ARG A N 1
ATOM 1424 C CA . ARG A 1 175 ? 0.89 -27.656 -18.453 1 84.69 175 ARG A CA 1
ATOM 1425 C C . ARG A 1 175 ? 0.884 -26.219 -18.969 1 84.69 175 ARG A C 1
ATOM 1427 O O . ARG A 1 175 ? 0.24 -25.906 -19.969 1 84.69 175 ARG A O 1
ATOM 1434 N N . THR A 1 176 ? 1.437 -25.312 -18.25 1 90.25 176 THR A N 1
ATOM 1435 C CA . THR A 1 176 ? 1.451 -23.906 -18.672 1 90.25 176 THR A CA 1
ATOM 1436 C C . THR A 1 176 ? 2.859 -23.484 -19.062 1 90.25 176 THR A C 1
ATOM 1438 O O . THR A 1 176 ? 3.707 -23.25 -18.203 1 90.25 176 THR A O 1
ATOM 1441 N N . PRO A 1 177 ? 3.096 -23.375 -20.344 1 90.94 177 PRO A N 1
ATOM 1442 C CA . PRO A 1 177 ? 4.398 -22.859 -20.766 1 90.94 177 PRO A CA 1
ATOM 1443 C C . PRO A 1 177 ? 4.629 -21.406 -20.312 1 90.94 177 PRO A C 1
ATOM 1445 O O . PRO A 1 177 ? 3.709 -20.594 -20.359 1 90.94 177 PRO A O 1
ATOM 1448 N N . ASP A 1 178 ? 5.746 -21.109 -19.844 1 95.31 178 ASP A N 1
ATOM 1449 C CA . ASP A 1 178 ? 6.059 -19.766 -19.375 1 95.31 178 ASP A CA 1
ATOM 1450 C C . ASP A 1 178 ? 7.438 -19.328 -19.875 1 95.31 178 ASP A C 1
ATOM 1452 O O . ASP A 1 178 ? 8.094 -20.047 -20.625 1 95.31 178 ASP A O 1
ATOM 1456 N N . PHE A 1 179 ? 7.836 -18.078 -19.531 1 96.12 179 PHE A N 1
ATOM 1457 C CA . PHE A 1 179 ? 9.102 -17.516 -20 1 96.12 179 PHE A CA 1
ATOM 1458 C C . PHE A 1 179 ? 10.227 -17.828 -19.016 1 96.12 179 PHE A C 1
ATOM 1460 O O . PHE A 1 179 ? 11.391 -17.531 -19.297 1 96.12 179 PHE A O 1
ATOM 1467 N N . GLY A 1 180 ? 9.898 -18.438 -17.891 1 94.75 180 GLY A N 1
ATOM 1468 C CA . GLY A 1 180 ? 10.883 -18.953 -16.953 1 94.75 180 GLY A CA 1
ATOM 1469 C C . GLY A 1 180 ? 11.555 -17.859 -16.141 1 94.75 180 GLY A C 1
ATOM 1470 O O . GLY A 1 180 ? 11.117 -16.719 -16.156 1 94.75 180 GLY A O 1
ATOM 1471 N N . ILE A 1 181 ? 12.641 -18.188 -15.461 1 95.44 181 ILE A N 1
ATOM 1472 C CA . ILE A 1 181 ? 13.336 -17.328 -14.516 1 95.44 181 ILE A CA 1
ATOM 1473 C C . ILE A 1 181 ? 14.148 -16.281 -15.266 1 95.44 181 ILE A C 1
ATOM 1475 O O . ILE A 1 181 ? 14.391 -15.18 -14.758 1 95.44 181 ILE A O 1
ATOM 1479 N N . TRP A 1 182 ? 14.531 -16.656 -16.531 1 95 182 TRP A N 1
ATOM 1480 C CA . TRP A 1 182 ? 15.383 -15.766 -17.297 1 95 182 TRP A CA 1
ATOM 1481 C C . TRP A 1 182 ? 14.547 -14.867 -18.203 1 95 182 TRP A C 1
ATOM 1483 O O . TRP A 1 182 ? 15.094 -14.078 -18.984 1 95 182 TRP A O 1
ATOM 1493 N N . GLU A 1 183 ? 13.219 -15.055 -18.25 1 92.44 183 GLU A N 1
ATOM 1494 C CA . GLU A 1 183 ? 12.258 -14.148 -18.875 1 92.44 183 GLU A CA 1
ATOM 1495 C C . GLU A 1 183 ? 12.336 -14.227 -20.391 1 92.44 183 GLU A C 1
ATOM 1497 O O . GLU A 1 183 ? 11.906 -13.305 -21.094 1 92.44 183 GLU A O 1
ATOM 1502 N N . ARG A 1 184 ? 12.977 -15.336 -20.969 1 92.12 184 ARG A N 1
ATOM 1503 C CA . ARG A 1 184 ? 13.188 -15.398 -22.406 1 92.12 184 ARG A CA 1
ATOM 1504 C C . ARG A 1 184 ? 12.453 -16.594 -23 1 92.12 184 ARG A C 1
ATOM 1506 O O . ARG A 1 184 ? 12.32 -16.703 -24.234 1 92.12 184 ARG A O 1
ATOM 1513 N N . GLY A 1 185 ? 11.969 -17.531 -22.188 1 92.38 185 GLY A N 1
ATOM 1514 C CA . GLY A 1 185 ? 11.242 -18.688 -22.688 1 92.38 185 GLY A CA 1
ATOM 1515 C C . GLY A 1 185 ? 12.148 -19.75 -23.266 1 92.38 185 GLY A C 1
ATOM 1516 O O . GLY A 1 185 ? 13.047 -20.266 -22.578 1 92.38 185 GLY A O 1
ATOM 1517 N N . SER A 1 186 ? 12.117 -19.938 -24.547 1 89.56 186 SER A N 1
ATOM 1518 C CA . SER A 1 186 ? 12.922 -20.969 -25.203 1 89.56 186 SER A CA 1
ATOM 1519 C C . SER A 1 186 ? 14.383 -20.531 -25.312 1 89.56 186 SER A C 1
ATOM 1521 O O . SER A 1 186 ? 14.695 -19.344 -25.234 1 89.56 186 SER A O 1
ATOM 1523 N N . LYS A 1 187 ? 15.266 -21.516 -25.469 1 90.56 187 LYS A N 1
ATOM 1524 C CA . LYS A 1 187 ? 16.703 -21.25 -25.594 1 90.56 187 LYS A CA 1
ATOM 1525 C C . LYS A 1 187 ? 16.984 -20.375 -26.812 1 90.56 187 LYS A C 1
ATOM 1527 O O . LYS A 1 187 ? 18 -19.672 -26.844 1 90.56 187 LYS A O 1
ATOM 1532 N N . TYR A 1 188 ? 16.109 -20.344 -27.766 1 88 188 TYR A N 1
ATOM 1533 C CA . TYR A 1 188 ? 16.312 -19.625 -29.016 1 88 188 TYR A CA 1
ATOM 1534 C C . TYR A 1 188 ? 15.82 -18.188 -28.906 1 88 188 TYR A C 1
ATOM 1536 O O . TYR A 1 188 ? 15.969 -17.406 -29.844 1 88 188 TYR A O 1
ATOM 1544 N N . ASN A 1 189 ? 15.25 -17.797 -27.781 1 91.62 189 ASN A N 1
ATOM 1545 C CA . ASN A 1 189 ? 14.781 -16.438 -27.531 1 91.62 189 ASN A CA 1
ATOM 1546 C C . ASN A 1 189 ? 13.953 -15.898 -28.688 1 91.62 189 ASN A C 1
ATOM 1548 O O . ASN A 1 189 ? 14.25 -14.828 -29.219 1 91.62 189 ASN A O 1
ATOM 1552 N N . ASN A 1 190 ? 13 -16.625 -29.094 1 88.5 190 ASN A N 1
ATOM 1553 C CA . ASN A 1 190 ? 12.148 -16.234 -30.219 1 88.5 190 ASN A CA 1
ATOM 1554 C C . ASN A 1 190 ? 10.758 -15.805 -29.75 1 88.5 190 ASN A C 1
ATOM 1556 O O . ASN A 1 190 ? 9.812 -15.797 -30.531 1 88.5 190 ASN A O 1
ATOM 1560 N N . GLY A 1 191 ? 10.625 -15.609 -28.469 1 88.81 191 GLY A N 1
ATOM 1561 C CA . GLY A 1 191 ? 9.359 -15.133 -27.938 1 88.81 191 GLY A CA 1
ATOM 1562 C C . GLY A 1 191 ? 8.391 -16.25 -27.609 1 88.81 191 GLY A C 1
ATOM 1563 O O . GLY A 1 191 ? 7.258 -16 -27.188 1 88.81 191 GLY A O 1
ATOM 1564 N N . THR A 1 192 ? 8.828 -17.453 -27.688 1 87.81 192 THR A N 1
ATOM 1565 C CA . THR A 1 192 ? 7.965 -18.609 -27.438 1 87.81 192 THR A CA 1
ATOM 1566 C C . THR A 1 192 ? 8.18 -19.141 -26.031 1 87.81 192 THR A C 1
ATOM 1568 O O . THR A 1 192 ? 9.312 -19.375 -25.609 1 87.81 192 THR A O 1
ATOM 1571 N N . PRO A 1 193 ? 7.094 -19.281 -25.281 1 92.12 193 PRO A N 1
ATOM 1572 C CA . PRO A 1 193 ? 7.219 -19.891 -23.953 1 92.12 193 PRO A CA 1
ATOM 1573 C C . PRO A 1 193 ? 7.352 -21.406 -24.016 1 92.12 193 PRO A C 1
ATOM 1575 O O . PRO A 1 193 ? 7.02 -22.016 -25.031 1 92.12 193 PRO A O 1
ATOM 1578 N N . GLU A 1 194 ? 7.891 -22 -22.953 1 89.81 194 GLU A N 1
ATOM 1579 C CA . GLU A 1 194 ? 8.047 -23.453 -22.828 1 89.81 194 GLU A CA 1
ATOM 1580 C C . GLU A 1 194 ? 7.707 -23.922 -21.406 1 89.81 194 GLU A C 1
ATOM 1582 O O . GLU A 1 194 ? 7.586 -23.094 -20.5 1 89.81 194 GLU A O 1
ATOM 1587 N N . ILE A 1 195 ? 7.484 -25.203 -21.312 1 89 195 ILE A N 1
ATOM 1588 C CA . ILE A 1 195 ? 7.305 -25.781 -20 1 89 195 ILE A CA 1
ATOM 1589 C C . ILE A 1 195 ? 8.656 -25.906 -19.297 1 89 195 ILE A C 1
ATOM 1591 O O . ILE A 1 195 ? 9.578 -26.547 -19.812 1 89 195 ILE A O 1
ATOM 1595 N N . HIS A 1 196 ? 8.812 -25.219 -18.219 1 94.06 196 HIS A N 1
ATOM 1596 C CA . HIS A 1 196 ? 10.078 -25.219 -17.5 1 94.06 196 HIS A CA 1
ATOM 1597 C C . HIS A 1 196 ? 9.977 -26.031 -16.219 1 94.06 196 HIS A C 1
ATOM 1599 O O . HIS A 1 196 ? 9.102 -25.781 -15.383 1 94.06 196 HIS A O 1
ATOM 1605 N N . ALA A 1 197 ? 10.883 -26.938 -15.992 1 95.12 197 ALA A N 1
ATOM 1606 C CA . ALA A 1 197 ? 10.922 -27.766 -14.789 1 95.12 197 ALA A CA 1
ATOM 1607 C C . ALA A 1 197 ? 11.117 -26.922 -13.547 1 95.12 197 ALA A C 1
ATOM 1609 O O . ALA A 1 197 ? 10.531 -27.188 -12.492 1 95.12 197 ALA A O 1
ATOM 1610 N N . SER A 1 198 ? 11.945 -25.938 -13.633 1 97.94 198 SER A N 1
ATOM 1611 C CA . SER A 1 198 ? 12.188 -25.047 -12.492 1 97.94 198 SER A CA 1
ATOM 1612 C C . SER A 1 198 ? 10.898 -24.375 -12.031 1 97.94 198 SER A C 1
ATOM 1614 O O . SER A 1 198 ? 10.617 -24.328 -10.836 1 97.94 198 SER A O 1
ATOM 1616 N N . SER A 1 199 ? 10.07 -23.891 -12.984 1 97.69 199 SER A N 1
ATOM 1617 C CA . SER A 1 199 ? 8.805 -23.25 -12.656 1 97.69 199 SER A CA 1
ATOM 1618 C C . SER A 1 199 ? 7.832 -24.234 -12.023 1 97.69 199 SER A C 1
ATOM 1620 O O . SER A 1 199 ? 7.16 -23.906 -11.039 1 97.69 199 SER A O 1
ATOM 1622 N N . ILE A 1 200 ? 7.766 -25.422 -12.539 1 96.56 200 ILE A N 1
ATOM 1623 C CA . ILE A 1 200 ? 6.871 -26.453 -12.016 1 96.56 200 ILE A CA 1
ATOM 1624 C C . ILE A 1 200 ? 7.312 -26.844 -10.609 1 96.56 200 ILE A C 1
ATOM 1626 O O . ILE A 1 200 ? 6.48 -27 -9.711 1 96.56 200 ILE A O 1
ATOM 1630 N N . GLY A 1 201 ? 8.625 -27.031 -10.477 1 97.94 201 GLY A N 1
ATOM 1631 C CA . GLY A 1 201 ? 9.148 -27.375 -9.156 1 97.94 201 GLY A CA 1
ATOM 1632 C C . GLY A 1 201 ? 8.844 -26.328 -8.109 1 97.94 201 GLY A C 1
ATOM 1633 O O . GLY A 1 201 ? 8.5 -26.656 -6.969 1 97.94 201 GLY A O 1
ATOM 1634 N N . MET A 1 202 ? 8.992 -25.109 -8.453 1 98.44 202 MET A N 1
ATOM 1635 C CA . MET A 1 202 ? 8.695 -24.031 -7.523 1 98.44 202 MET A CA 1
ATOM 1636 C C . MET A 1 202 ? 7.207 -23.984 -7.191 1 98.44 202 MET A C 1
ATOM 1638 O O . MET A 1 202 ? 6.828 -23.75 -6.047 1 98.44 202 MET A O 1
ATOM 1642 N N . ALA A 1 203 ? 6.379 -24.156 -8.219 1 98.06 203 ALA A N 1
ATOM 1643 C CA . ALA A 1 203 ? 4.938 -24.203 -7.992 1 98.06 203 ALA A CA 1
ATOM 1644 C C . ALA A 1 203 ? 4.57 -25.344 -7.051 1 98.06 203 ALA A C 1
ATOM 1646 O O . ALA A 1 203 ? 3.754 -25.172 -6.141 1 98.06 203 ALA A O 1
ATOM 1647 N N . LYS A 1 204 ? 5.156 -26.5 -7.297 1 96.56 204 LYS A N 1
ATOM 1648 C CA . LYS A 1 204 ? 4.914 -27.656 -6.438 1 96.56 204 LYS A CA 1
ATOM 1649 C C . LYS A 1 204 ? 5.289 -27.344 -4.988 1 96.56 204 LYS A C 1
ATOM 1651 O O . LYS A 1 204 ? 4.535 -27.672 -4.066 1 96.56 204 LYS A O 1
ATOM 1656 N N . ALA A 1 205 ? 6.414 -26.734 -4.781 1 97 205 ALA A N 1
ATOM 1657 C CA . ALA A 1 205 ? 6.871 -26.375 -3.441 1 97 205 ALA A CA 1
ATOM 1658 C C . ALA A 1 205 ? 5.922 -25.375 -2.785 1 97 205 ALA A C 1
ATOM 1660 O O . ALA A 1 205 ? 5.609 -25.5 -1.6 1 97 205 ALA A O 1
ATOM 1661 N N . ALA A 1 206 ? 5.5 -24.453 -3.543 1 97.94 206 ALA A N 1
ATOM 1662 C CA . ALA A 1 206 ? 4.602 -23.422 -3.033 1 97.94 206 ALA A CA 1
ATOM 1663 C C . ALA A 1 206 ? 3.26 -24.016 -2.621 1 97.94 206 ALA A C 1
ATOM 1665 O O . ALA A 1 206 ? 2.73 -23.688 -1.556 1 97.94 206 ALA A O 1
ATOM 1666 N N . LEU A 1 207 ? 2.709 -24.828 -3.465 1 96.44 207 LEU A N 1
ATOM 1667 C CA . LEU A 1 207 ? 1.416 -25.438 -3.197 1 96.44 207 LEU A CA 1
ATOM 1668 C C . LEU A 1 207 ? 1.488 -26.344 -1.966 1 96.44 207 LEU A C 1
ATOM 1670 O O . LEU A 1 207 ? 0.565 -26.359 -1.148 1 96.44 207 LEU A O 1
ATOM 1674 N N . GLU A 1 208 ? 2.535 -27.016 -1.877 1 93.25 208 GLU A N 1
ATOM 1675 C CA . GLU A 1 208 ? 2.727 -27.875 -0.719 1 93.25 208 GLU A CA 1
ATOM 1676 C C . GLU A 1 208 ? 2.795 -27.078 0.573 1 93.25 208 GLU A C 1
ATOM 1678 O O . GLU A 1 208 ? 2.238 -27.469 1.595 1 93.25 208 GLU A O 1
ATOM 1683 N N . ALA A 1 209 ? 3.434 -26 0.51 1 94.5 209 ALA A N 1
ATOM 1684 C CA . ALA A 1 209 ? 3.652 -25.172 1.7 1 94.5 209 ALA A CA 1
ATOM 1685 C C . ALA A 1 209 ? 2.371 -24.469 2.117 1 94.5 209 ALA A C 1
ATOM 1687 O O . ALA A 1 209 ? 2.082 -24.344 3.309 1 94.5 209 ALA A O 1
ATOM 1688 N N . ILE A 1 210 ? 1.563 -24.016 1.207 1 95.94 210 ILE A N 1
ATOM 1689 C CA . ILE A 1 210 ? 0.486 -23.094 1.528 1 95.94 210 ILE A CA 1
ATOM 1690 C C . ILE A 1 210 ? -0.788 -23.875 1.85 1 95.94 210 ILE A C 1
ATOM 1692 O O . ILE A 1 210 ? -1.73 -23.328 2.424 1 95.94 210 ILE A O 1
ATOM 1696 N N . ASN A 1 211 ? -0.843 -25.141 1.519 1 92.88 211 ASN A N 1
ATOM 1697 C CA . ASN A 1 211 ? -2.045 -25.938 1.772 1 92.88 211 ASN A CA 1
ATOM 1698 C C . ASN A 1 211 ? -2.355 -26.016 3.266 1 92.88 211 ASN A C 1
ATOM 1700 O O . ASN A 1 211 ? -1.513 -26.453 4.055 1 92.88 211 ASN A O 1
ATOM 1704 N N . GLY A 1 212 ? -3.561 -25.594 3.611 1 89.69 212 GLY A N 1
ATOM 1705 C CA . GLY A 1 212 ? -3.996 -25.656 4.996 1 89.69 212 GLY A CA 1
ATOM 1706 C C . GLY A 1 212 ? -3.391 -24.562 5.863 1 89.69 212 GLY A C 1
ATOM 1707 O O . GLY A 1 212 ? -3.535 -24.594 7.086 1 89.69 212 GLY A O 1
ATOM 1708 N N . PHE A 1 213 ? -2.695 -23.656 5.262 1 92.69 213 PHE A N 1
ATOM 1709 C CA . PHE A 1 213 ? -2.012 -22.609 6.016 1 92.69 213 PHE A CA 1
ATOM 1710 C C . PHE A 1 213 ? -2.941 -21.422 6.262 1 92.69 213 PHE A C 1
ATOM 1712 O O . PHE A 1 213 ? -3.693 -21.031 5.371 1 92.69 213 PHE A O 1
ATOM 1719 N N . ASN A 1 214 ? -2.986 -20.984 7.516 1 93.19 214 ASN A N 1
ATOM 1720 C CA . ASN A 1 214 ? -3.723 -19.766 7.855 1 93.19 214 ASN A CA 1
ATOM 1721 C C . ASN A 1 214 ? -2.9 -18.516 7.57 1 93.19 214 ASN A C 1
ATOM 1723 O O . ASN A 1 214 ? -1.933 -18.219 8.281 1 93.19 214 ASN A O 1
ATOM 1727 N N . VAL A 1 215 ? -3.271 -17.719 6.664 1 95.62 215 VAL A N 1
ATOM 1728 C CA . VAL A 1 215 ? -2.445 -16.625 6.16 1 95.62 215 VAL A CA 1
ATOM 1729 C C . VAL A 1 215 ? -2.543 -15.422 7.098 1 95.62 215 VAL A C 1
ATOM 1731 O O . VAL A 1 215 ? -1.796 -14.453 6.957 1 95.62 215 VAL A O 1
ATOM 1734 N N . PHE A 1 216 ? -3.465 -15.375 8.109 1 93.38 216 PHE A N 1
ATOM 1735 C CA . PHE A 1 216 ? -3.477 -14.352 9.148 1 93.38 216 PHE A CA 1
ATOM 1736 C C . PHE A 1 216 ? -2.529 -14.719 10.281 1 93.38 216 PHE A C 1
ATOM 1738 O O . PHE A 1 216 ? -2.344 -13.938 11.219 1 93.38 216 PHE A O 1
ATOM 1745 N N . GLY A 1 217 ? -1.883 -15.914 10.109 1 89.62 217 GLY A N 1
ATOM 1746 C CA . GLY A 1 217 ? -0.952 -16.359 11.141 1 89.62 217 GLY A CA 1
ATOM 1747 C C . GLY A 1 217 ? -1.633 -17.062 12.297 1 89.62 217 GLY A C 1
ATOM 1748 O O . GLY A 1 217 ? -2.703 -17.656 12.133 1 89.62 217 GLY A O 1
ATOM 1749 N N . ASP A 1 218 ? -1.096 -16.969 13.445 1 82.94 218 ASP A N 1
ATOM 1750 C CA . ASP A 1 218 ? -1.576 -17.672 14.641 1 82.94 218 ASP A CA 1
ATOM 1751 C C . ASP A 1 218 ? -2.844 -17.016 15.18 1 82.94 218 ASP A C 1
ATOM 1753 O O . ASP A 1 218 ? -3.613 -17.656 15.906 1 82.94 218 ASP A O 1
ATOM 1757 N N . LYS A 1 219 ? -3.033 -15.836 14.688 1 81.25 219 LYS A N 1
ATOM 1758 C CA . LYS A 1 219 ? -4.184 -15.086 15.195 1 81.25 219 LYS A CA 1
ATOM 1759 C C . LYS A 1 219 ? -5.359 -15.164 14.227 1 81.25 219 LYS A C 1
ATOM 1761 O O . LYS A 1 219 ? -6.387 -14.523 14.438 1 81.25 219 LYS A O 1
ATOM 1766 N N . GLY A 1 220 ? -5.219 -15.984 13.195 1 82.94 220 GLY A N 1
ATOM 1767 C CA . GLY A 1 220 ? -6.254 -16.031 12.172 1 82.94 220 GLY A CA 1
ATOM 1768 C C . GLY A 1 220 ? -7.359 -17.031 12.492 1 82.94 220 GLY A C 1
ATOM 1769 O O . GLY A 1 220 ? -7.242 -17.812 13.438 1 82.94 220 GLY A O 1
ATOM 1770 N N . ALA A 1 221 ? -8.477 -16.812 11.805 1 79.88 221 ALA A N 1
ATOM 1771 C CA . ALA A 1 221 ? -9.625 -17.703 11.938 1 79.88 221 ALA A CA 1
ATOM 1772 C C . ALA A 1 221 ? -9.648 -18.734 10.812 1 79.88 221 ALA A C 1
ATOM 1774 O O . ALA A 1 221 ? -8.742 -18.766 9.977 1 79.88 221 ALA A O 1
ATOM 1775 N N . GLU A 1 222 ? -10.586 -19.625 10.859 1 79.75 222 GLU A N 1
ATOM 1776 C CA . GLU A 1 222 ? -10.742 -20.703 9.891 1 79.75 222 GLU A CA 1
ATOM 1777 C C . GLU A 1 222 ? -11 -20.156 8.484 1 79.75 222 GLU A C 1
ATOM 1779 O O . GLU A 1 222 ? -10.633 -20.781 7.492 1 79.75 222 GLU A O 1
ATOM 1784 N N . ARG A 1 223 ? -11.445 -18.969 8.438 1 82.56 223 ARG A N 1
ATOM 1785 C CA . ARG A 1 223 ? -11.812 -18.406 7.145 1 82.56 223 ARG A CA 1
ATOM 1786 C C . ARG A 1 223 ? -10.578 -17.922 6.383 1 82.56 223 ARG A C 1
ATOM 1788 O O . ARG A 1 223 ? -10.633 -17.719 5.168 1 82.56 223 ARG A O 1
ATOM 1795 N N . SER A 1 224 ? -9.469 -17.828 7.09 1 91.19 224 SER A N 1
ATOM 1796 C CA . SER A 1 224 ? -8.266 -17.297 6.445 1 91.19 224 SER A CA 1
ATOM 1797 C C . SER A 1 224 ? -7.312 -18.422 6.07 1 91.19 224 SER A C 1
ATOM 1799 O O . SER A 1 224 ? -6.125 -18.188 5.832 1 91.19 224 SER A O 1
ATOM 1801 N N . VAL A 1 225 ? -7.848 -19.672 5.977 1 91.81 225 VAL A N 1
ATOM 1802 C CA . VAL A 1 225 ? -7.051 -20.828 5.586 1 91.81 225 VAL A CA 1
ATOM 1803 C C . VAL A 1 225 ? -7.105 -21 4.07 1 91.81 225 VAL A C 1
ATOM 1805 O O . VAL A 1 225 ? -8.164 -20.844 3.457 1 91.81 225 VAL A O 1
ATOM 1808 N N . ILE A 1 226 ? -5.969 -21.312 3.467 1 94.44 226 ILE A N 1
ATOM 1809 C CA . ILE A 1 226 ? -5.871 -21.516 2.025 1 94.44 226 ILE A CA 1
ATOM 1810 C C . ILE A 1 226 ? -5.914 -23 1.706 1 94.44 226 ILE A C 1
ATOM 1812 O O . ILE A 1 226 ? -5.316 -23.812 2.416 1 94.44 226 ILE A O 1
ATOM 1816 N N . TYR A 1 227 ? -6.602 -23.344 0.646 1 92.62 227 TYR A N 1
ATOM 1817 C CA . TYR A 1 227 ? -6.762 -24.734 0.245 1 92.62 227 TYR A CA 1
ATOM 1818 C C . TYR A 1 227 ? -6.148 -24.984 -1.129 1 92.62 227 TYR A C 1
ATOM 1820 O O . TYR A 1 227 ? -6.223 -24.125 -2.012 1 92.62 227 TYR A O 1
ATOM 1828 N N . VAL A 1 228 ? -5.492 -26.141 -1.232 1 93.75 228 VAL A N 1
ATOM 1829 C CA . VAL A 1 228 ? -4.887 -26.531 -2.5 1 93.75 228 VAL A CA 1
ATOM 1830 C C . VAL A 1 228 ? -5.48 -27.859 -2.971 1 93.75 228 VAL A C 1
ATOM 1832 O O . VAL A 1 228 ? -5.789 -28.734 -2.158 1 93.75 228 VAL A O 1
ATOM 1835 N N . ASP A 1 229 ? -5.727 -27.938 -4.27 1 92.25 229 ASP A N 1
ATOM 1836 C CA . ASP A 1 229 ? -6.117 -29.203 -4.871 1 92.25 229 ASP A CA 1
ATOM 1837 C C . ASP A 1 229 ? -4.961 -30.203 -4.836 1 92.25 229 ASP A C 1
ATOM 1839 O O . ASP A 1 229 ? -3.947 -30.016 -5.508 1 92.25 229 ASP A O 1
ATOM 1843 N N . ILE A 1 230 ? -5.145 -31.25 -4.125 1 91.19 230 ILE A N 1
ATOM 1844 C CA . ILE A 1 230 ? -4.082 -32.219 -3.902 1 91.19 230 ILE A CA 1
ATOM 1845 C C . ILE A 1 230 ? -3.764 -32.938 -5.211 1 91.19 230 ILE A C 1
ATOM 1847 O O . ILE A 1 230 ? -2.611 -33.312 -5.465 1 91.19 230 ILE A O 1
ATOM 1851 N N . ASP A 1 231 ? -4.762 -33.156 -6 1 89.5 231 ASP A N 1
ATOM 1852 C CA . ASP A 1 231 ? -4.539 -33.812 -7.289 1 89.5 231 ASP A CA 1
ATOM 1853 C C . ASP A 1 231 ? -3.666 -32.969 -8.195 1 89.5 231 ASP A C 1
ATOM 1855 O O . ASP A 1 231 ? -2.785 -33.469 -8.891 1 89.5 231 ASP A O 1
ATOM 1859 N N . ALA A 1 232 ? -3.945 -31.703 -8.227 1 89.56 232 ALA A N 1
ATOM 1860 C CA . ALA A 1 232 ? -3.129 -30.781 -9.023 1 89.56 232 ALA A CA 1
ATOM 1861 C C . ALA A 1 232 ? -1.69 -30.75 -8.516 1 89.56 232 ALA A C 1
ATOM 1863 O O . ALA A 1 232 ? -0.747 -30.688 -9.312 1 89.56 232 ALA A O 1
ATOM 1864 N N . HIS A 1 233 ? -1.566 -30.703 -7.246 1 91.94 233 HIS A N 1
ATOM 1865 C CA . HIS A 1 233 ? -0.233 -30.75 -6.656 1 91.94 233 HIS A CA 1
ATOM 1866 C C . HIS A 1 233 ? 0.519 -32 -7.094 1 91.94 233 HIS A C 1
ATOM 1868 O O . HIS A 1 233 ? 1.7 -31.922 -7.441 1 91.94 233 HIS A O 1
ATOM 1874 N N . ASN A 1 234 ? -0.103 -33.094 -7.047 1 88.19 234 ASN A N 1
ATOM 1875 C CA . ASN A 1 234 ? 0.534 -34.375 -7.438 1 88.19 234 ASN A CA 1
ATOM 1876 C C . ASN A 1 234 ? 0.922 -34.344 -8.914 1 88.19 234 ASN A C 1
ATOM 1878 O O . ASN A 1 234 ? 1.953 -34.906 -9.289 1 88.19 234 ASN A O 1
ATOM 1882 N N . ARG A 1 235 ? 0.056 -33.844 -9.719 1 84.88 235 ARG A N 1
ATOM 1883 C CA . ARG A 1 235 ? 0.399 -33.75 -11.133 1 84.88 235 ARG A CA 1
ATOM 1884 C C . ARG A 1 235 ? 1.66 -32.906 -11.328 1 84.88 235 ARG A C 1
ATOM 1886 O O . ARG A 1 235 ? 2.521 -33.25 -12.141 1 84.88 235 ARG A O 1
ATOM 1893 N N . ASN A 1 236 ? 1.744 -31.797 -10.664 1 92.69 236 ASN A N 1
ATOM 1894 C CA . ASN A 1 236 ? 2.959 -31 -10.711 1 92.69 236 ASN A CA 1
ATOM 1895 C C . ASN A 1 236 ? 4.176 -31.781 -10.242 1 92.69 236 ASN A C 1
ATOM 1897 O O . ASN A 1 236 ? 5.25 -31.688 -10.836 1 92.69 236 ASN A O 1
ATOM 1901 N N . ARG A 1 237 ? 4.035 -32.5 -9.211 1 90.19 237 ARG A N 1
ATOM 1902 C CA . ARG A 1 237 ? 5.129 -33.312 -8.68 1 90.19 237 ARG A CA 1
ATOM 1903 C C . ARG A 1 237 ? 5.59 -34.344 -9.695 1 90.19 237 ARG A C 1
ATOM 1905 O O . ARG A 1 237 ? 6.785 -34.469 -9.977 1 90.19 237 ARG A O 1
ATOM 1912 N N . THR A 1 238 ? 4.68 -35.031 -10.25 1 82.94 238 THR A N 1
ATOM 1913 C CA . THR A 1 238 ? 4.988 -36.125 -11.188 1 82.94 238 THR A CA 1
ATOM 1914 C C . THR A 1 238 ? 5.672 -35.562 -12.438 1 82.94 238 THR A C 1
ATOM 1916 O O . THR A 1 238 ? 6.68 -36.125 -12.891 1 82.94 238 THR A O 1
ATOM 1919 N N . ILE A 1 239 ? 5.117 -34.531 -12.938 1 84.19 239 ILE A N 1
ATOM 1920 C CA . ILE A 1 239 ? 5.676 -33.938 -14.156 1 84.19 239 ILE A CA 1
ATOM 1921 C C . ILE A 1 239 ? 7.051 -33.344 -13.867 1 84.19 239 ILE A C 1
ATOM 1923 O O . ILE A 1 239 ? 7.977 -33.469 -14.672 1 84.19 239 ILE A O 1
ATOM 1927 N N . PHE A 1 240 ? 7.23 -32.75 -12.766 1 92.56 240 PHE A N 1
ATOM 1928 C CA . PHE A 1 240 ? 8.508 -32.156 -12.359 1 92.56 240 PHE A CA 1
ATOM 1929 C C . PHE A 1 240 ? 9.578 -33.25 -12.266 1 92.56 240 PHE A C 1
ATOM 1931 O O . PHE A 1 240 ? 10.664 -33.094 -12.836 1 92.56 240 PHE A O 1
ATOM 1938 N N . GLU A 1 241 ? 9.297 -34.312 -11.656 1 87.56 241 GLU A N 1
ATOM 1939 C CA . GLU A 1 241 ? 10.258 -35.375 -11.438 1 87.56 241 GLU A CA 1
ATOM 1940 C C . GLU A 1 241 ? 10.562 -36.125 -12.742 1 87.56 241 GLU A C 1
ATOM 1942 O O . GLU A 1 241 ? 11.664 -36.625 -12.93 1 87.56 241 GLU A O 1
ATOM 1947 N N . THR A 1 242 ? 9.555 -36.062 -13.578 1 78.75 242 THR A N 1
ATOM 1948 C CA . THR A 1 242 ? 9.758 -36.719 -14.875 1 78.75 242 THR A CA 1
ATOM 1949 C C . THR A 1 242 ? 10.656 -35.844 -15.766 1 78.75 242 THR A C 1
ATOM 1951 O O . THR A 1 242 ? 11.445 -36.375 -16.547 1 78.75 242 THR A O 1
ATOM 1954 N N . LEU A 1 243 ? 10.586 -34.594 -15.664 1 85.06 243 LEU A N 1
ATOM 1955 C CA . LEU A 1 243 ? 11.367 -33.688 -16.5 1 85.06 243 LEU A CA 1
ATOM 1956 C C . LEU A 1 243 ? 12.82 -33.656 -16.047 1 85.06 243 LEU A C 1
ATOM 1958 O O . LEU A 1 243 ? 13.727 -33.5 -16.875 1 85.06 243 LEU A O 1
ATOM 1962 N N . LEU A 1 244 ? 13.102 -33.781 -14.766 1 90.75 244 LEU A N 1
ATOM 1963 C CA . LEU A 1 244 ? 14.469 -33.75 -14.258 1 90.75 244 LEU A CA 1
ATOM 1964 C C . LEU A 1 244 ? 15.297 -34.875 -14.852 1 90.75 244 LEU A C 1
ATOM 1966 O O . LEU A 1 244 ? 14.789 -36 -15.039 1 90.75 244 LEU A O 1
ATOM 1970 N N . PRO A 1 245 ? 16.5 -34.562 -15.312 1 92.69 245 PRO A N 1
ATOM 1971 C CA . PRO A 1 245 ? 17.328 -33.375 -15.039 1 92.69 245 PRO A CA 1
ATOM 1972 C C . PRO A 1 245 ? 17.266 -32.344 -16.156 1 92.69 245 PRO A C 1
ATOM 1974 O O . PRO A 1 245 ? 18.141 -31.484 -16.25 1 92.69 245 PRO A O 1
ATOM 1977 N N . ARG A 1 246 ? 16.297 -32.469 -17.047 1 88.38 246 ARG A N 1
ATOM 1978 C CA . ARG A 1 246 ? 16.078 -31.5 -18.141 1 88.38 246 ARG A CA 1
ATOM 1979 C C . ARG A 1 246 ? 15.258 -30.312 -17.672 1 88.38 246 ARG A C 1
ATOM 1981 O O . ARG A 1 246 ? 14.328 -30.469 -16.859 1 88.38 246 ARG A O 1
ATOM 1988 N N . GLU A 1 247 ? 15.586 -29.141 -18.188 1 93.44 247 GLU A N 1
ATOM 1989 C CA . GLU A 1 247 ? 14.844 -27.938 -17.812 1 93.44 247 GLU A CA 1
ATOM 1990 C C . GLU A 1 247 ? 13.617 -27.75 -18.703 1 93.44 247 GLU A C 1
ATOM 1992 O O . GLU A 1 247 ? 12.539 -27.406 -18.219 1 93.44 247 GLU A O 1
ATOM 1997 N N . SER A 1 248 ? 13.766 -27.828 -20.016 1 89.56 248 SER A N 1
ATOM 1998 C CA . SER A 1 248 ? 12.695 -27.656 -20.984 1 89.56 248 SER A CA 1
ATOM 1999 C C . SER A 1 248 ? 12.984 -28.438 -22.266 1 89.56 248 SER A C 1
ATOM 2001 O O . SER A 1 248 ? 13.977 -29.156 -22.344 1 89.56 248 SER A O 1
ATOM 2003 N N . SER A 1 249 ? 12.102 -28.234 -23.172 1 78.69 249 SER A N 1
ATOM 2004 C CA . SER A 1 249 ? 12.297 -28.938 -24.438 1 78.69 249 SER A CA 1
ATOM 2005 C C . SER A 1 249 ? 13.562 -28.469 -25.141 1 78.69 249 SER A C 1
ATOM 2007 O O . SER A 1 249 ? 14.273 -29.281 -25.75 1 78.69 249 SER A O 1
ATOM 2009 N N . SER A 1 250 ? 13.852 -27.234 -25.078 1 84 250 SER A N 1
ATOM 2010 C CA . SER A 1 250 ? 15.008 -26.688 -25.781 1 84 250 SER A CA 1
ATOM 2011 C C . SER A 1 250 ? 16.234 -26.672 -24.875 1 84 250 SER A C 1
ATOM 2013 O O . SER A 1 250 ? 17.375 -26.719 -25.359 1 84 250 SER A O 1
ATOM 2015 N N . LYS A 1 251 ? 16.047 -26.609 -23.547 1 91.25 251 LYS A N 1
ATOM 2016 C CA . LYS A 1 251 ? 17.156 -26.531 -22.609 1 91.25 251 LYS A CA 1
ATOM 2017 C C . LYS A 1 251 ? 17.406 -27.875 -21.922 1 91.25 251 LYS A C 1
ATOM 2019 O O . LYS A 1 251 ? 16.688 -28.234 -21 1 91.25 251 LYS A O 1
ATOM 2024 N N . ASN A 1 252 ? 18.469 -28.453 -22.266 1 86.56 252 ASN A N 1
ATOM 2025 C CA . ASN A 1 252 ? 18.828 -29.75 -21.703 1 86.56 252 ASN A CA 1
ATOM 2026 C C . ASN A 1 252 ? 19.125 -29.656 -20.219 1 86.56 252 ASN A C 1
ATOM 2028 O O . ASN A 1 252 ? 19.016 -30.641 -19.484 1 86.56 252 ASN A O 1
ATOM 2032 N N . THR A 1 253 ? 19.719 -28.609 -19.766 1 93.75 253 THR A N 1
ATOM 2033 C CA . THR A 1 253 ? 19.969 -28.297 -18.359 1 93.75 253 THR A CA 1
ATOM 2034 C C . THR A 1 253 ? 20.031 -26.781 -18.141 1 93.75 253 THR A C 1
ATOM 2036 O O . THR A 1 253 ? 20.109 -26.016 -19.109 1 93.75 253 THR A O 1
ATOM 2039 N N . ASP A 1 254 ? 19.891 -26.391 -16.938 1 97 254 ASP A N 1
ATOM 2040 C CA . ASP A 1 254 ? 19.844 -24.969 -16.578 1 97 254 ASP A CA 1
ATOM 2041 C C . ASP A 1 254 ? 20.172 -24.766 -15.102 1 97 254 ASP A C 1
ATOM 2043 O O . ASP A 1 254 ? 19.797 -25.578 -14.258 1 97 254 ASP A O 1
ATOM 2047 N N . ILE A 1 255 ? 20.859 -23.734 -14.789 1 97.62 255 ILE A N 1
ATOM 2048 C CA . ILE A 1 255 ? 21.266 -23.469 -13.414 1 97.62 255 ILE A CA 1
ATOM 2049 C C . ILE A 1 255 ? 20.031 -23.172 -12.562 1 97.62 255 ILE A C 1
ATOM 2051 O O . ILE A 1 255 ? 20.062 -23.328 -11.344 1 97.62 255 ILE A O 1
ATOM 2055 N N . SER A 1 256 ? 18.906 -22.734 -13.164 1 97.5 256 SER A N 1
ATOM 2056 C CA . SER A 1 256 ? 17.672 -22.438 -12.453 1 97.5 256 SER A CA 1
ATOM 2057 C C . SER A 1 256 ? 17.141 -23.656 -11.719 1 97.5 256 SER A C 1
ATOM 2059 O O . SER A 1 256 ? 16.391 -23.531 -10.75 1 97.5 256 SER A O 1
ATOM 2061 N N . LEU A 1 257 ? 17.516 -24.797 -12.141 1 98.12 257 LEU A N 1
ATOM 2062 C CA . LEU A 1 257 ? 17.078 -26.047 -11.508 1 98.12 257 LEU A CA 1
ATOM 2063 C C . LEU A 1 257 ? 17.594 -26.141 -10.07 1 98.12 257 LEU A C 1
ATOM 2065 O O . LEU A 1 257 ? 16.969 -26.781 -9.227 1 98.12 257 LEU A O 1
ATOM 2069 N N . LEU A 1 258 ? 18.719 -25.438 -9.805 1 97.88 258 LEU A N 1
ATOM 2070 C CA . LEU A 1 258 ? 19.25 -25.422 -8.445 1 97.88 258 LEU A CA 1
ATOM 2071 C C . LEU A 1 258 ? 18.312 -24.656 -7.512 1 97.88 258 LEU A C 1
ATOM 2073 O O . LEU A 1 258 ? 18.156 -25.031 -6.348 1 97.88 258 LEU A O 1
ATOM 2077 N N . LEU A 1 259 ? 17.719 -23.625 -8.023 1 97.69 259 LEU A N 1
ATOM 2078 C CA . LEU A 1 259 ? 16.812 -22.812 -7.23 1 97.69 259 LEU A CA 1
ATOM 2079 C C . LEU A 1 259 ? 15.523 -23.562 -6.922 1 97.69 259 LEU A C 1
ATOM 2081 O O . LEU A 1 259 ? 14.836 -23.25 -5.949 1 97.69 259 LEU A O 1
ATOM 2085 N N . ALA A 1 260 ? 15.188 -24.516 -7.75 1 97.94 260 ALA A N 1
ATOM 2086 C CA . ALA A 1 260 ? 13.992 -25.328 -7.531 1 97.94 260 ALA A CA 1
ATOM 2087 C C . ALA A 1 260 ? 14.297 -26.531 -6.641 1 97.94 260 ALA A C 1
ATOM 2089 O O . ALA A 1 260 ? 13.539 -26.828 -5.707 1 97.94 260 ALA A O 1
ATOM 2090 N N . THR A 1 261 ? 15.43 -27.234 -6.844 1 97.69 261 THR A N 1
ATOM 2091 C CA . THR A 1 261 ? 15.734 -28.5 -6.176 1 97.69 261 THR A CA 1
ATOM 2092 C C . THR A 1 261 ? 16.406 -28.25 -4.832 1 97.69 261 THR A C 1
ATOM 2094 O O . THR A 1 261 ? 16.375 -29.109 -3.945 1 97.69 261 THR A O 1
ATOM 2097 N N . SER A 1 262 ? 17.016 -27.188 -4.691 1 97.19 262 SER A N 1
ATOM 2098 C CA . SER A 1 262 ? 17.656 -26.781 -3.441 1 97.19 262 SER A CA 1
ATOM 2099 C C . SER A 1 262 ? 17.062 -25.484 -2.906 1 97.19 262 SER A C 1
ATOM 2101 O O . SER A 1 262 ? 15.852 -25.25 -3.027 1 97.19 262 SER A O 1
ATOM 2103 N N . PHE A 1 263 ? 17.938 -24.734 -2.186 1 97.19 263 PHE A N 1
ATOM 2104 C CA . PHE A 1 263 ? 17.453 -23.453 -1.685 1 97.19 263 PHE A CA 1
ATOM 2105 C C . PHE A 1 263 ? 17.141 -22.5 -2.836 1 97.19 263 PHE A C 1
ATOM 2107 O O . PHE A 1 263 ? 17.938 -22.375 -3.77 1 97.19 263 PHE A O 1
ATOM 2114 N N . PRO A 1 264 ? 15.984 -21.984 -2.805 1 96.75 264 PRO A N 1
ATOM 2115 C CA . PRO A 1 264 ? 15.078 -21.719 -1.677 1 96.75 264 PRO A CA 1
ATOM 2116 C C . PRO A 1 264 ? 13.859 -22.641 -1.675 1 96.75 264 PRO A C 1
ATOM 2118 O O . PRO A 1 264 ? 13.062 -22.609 -0.736 1 96.75 264 PRO A O 1
ATOM 2121 N N . CYS A 1 265 ? 13.633 -23.562 -2.625 1 97.19 265 CYS A N 1
ATOM 2122 C CA . CYS A 1 265 ? 12.312 -24.156 -2.799 1 97.19 265 CYS A CA 1
ATOM 2123 C C . CYS A 1 265 ? 12.312 -25.609 -2.299 1 97.19 265 CYS A C 1
ATOM 2125 O O . CYS A 1 265 ? 11.281 -26.094 -1.823 1 97.19 265 CYS A O 1
ATOM 2127 N N . PHE A 1 266 ? 13.469 -26.344 -2.477 1 97.12 266 PHE A N 1
ATOM 2128 C CA . PHE A 1 266 ? 13.539 -27.75 -2.092 1 97.12 266 PHE A CA 1
ATOM 2129 C C . PHE A 1 266 ? 12.359 -28.516 -2.658 1 97.12 266 PHE A C 1
ATOM 2131 O O . PHE A 1 266 ? 11.656 -29.219 -1.919 1 97.12 266 PHE A O 1
ATOM 2138 N N . ALA A 1 267 ? 12.234 -28.531 -3.939 1 96.38 267 ALA A N 1
ATOM 2139 C CA . ALA A 1 267 ? 11.039 -29.047 -4.605 1 96.38 267 ALA A CA 1
ATOM 2140 C C . ALA A 1 267 ? 11.039 -30.562 -4.656 1 96.38 267 ALA A C 1
ATOM 2142 O O . ALA A 1 267 ? 9.984 -31.188 -4.836 1 96.38 267 ALA A O 1
ATOM 2143 N N . THR A 1 268 ? 12.195 -31.188 -4.523 1 93.88 268 THR A N 1
ATOM 2144 C CA . THR A 1 268 ? 12.242 -32.656 -4.504 1 93.88 268 THR A CA 1
ATOM 2145 C C . THR A 1 268 ? 13.117 -33.156 -3.357 1 93.88 268 THR A C 1
ATOM 2147 O O . THR A 1 268 ? 14.102 -32.5 -2.992 1 93.88 268 THR A O 1
ATOM 2150 N N . HIS A 1 269 ? 12.734 -34.281 -2.826 1 90.25 269 HIS A N 1
ATOM 2151 C CA . HIS A 1 269 ? 13.508 -34.875 -1.748 1 90.25 269 HIS A CA 1
ATOM 2152 C C . HIS A 1 269 ? 13.984 -36.281 -2.137 1 90.25 269 HIS A C 1
ATOM 2154 O O . HIS A 1 269 ? 14.422 -37.031 -1.281 1 90.25 269 HIS A O 1
ATOM 2160 N N . ASP A 1 270 ? 13.734 -36.562 -3.449 1 91 270 ASP A N 1
ATOM 2161 C CA . ASP A 1 270 ? 14.336 -37.75 -3.992 1 91 270 ASP A CA 1
ATOM 2162 C C . ASP A 1 270 ? 15.844 -37.594 -4.207 1 91 270 ASP A C 1
ATOM 2164 O O . ASP A 1 270 ? 16.266 -36.844 -5.094 1 91 270 ASP A O 1
ATOM 2168 N N . GLU A 1 271 ? 16.578 -38.25 -3.533 1 92.31 271 GLU A N 1
ATOM 2169 C CA . GLU A 1 271 ? 18.016 -38.062 -3.525 1 92.31 271 GLU A CA 1
ATOM 2170 C C . GLU A 1 271 ? 18.625 -38.406 -4.883 1 92.31 271 GLU A C 1
ATOM 2172 O O . GLU A 1 271 ? 19.609 -37.781 -5.305 1 92.31 271 GLU A O 1
ATOM 2177 N N . TYR A 1 272 ? 18.094 -39.375 -5.516 1 93.12 272 TYR A N 1
ATOM 2178 C CA . TYR A 1 272 ? 18.609 -39.781 -6.816 1 93.12 272 TYR A CA 1
ATOM 2179 C C . TYR A 1 272 ? 18.391 -38.688 -7.855 1 93.12 272 TYR A C 1
ATOM 2181 O O . TYR A 1 272 ? 19.328 -38.312 -8.562 1 93.12 272 TYR A O 1
ATOM 2189 N N . LEU A 1 273 ? 17.203 -38.281 -7.973 1 92.94 273 LEU A N 1
ATOM 2190 C CA . LEU A 1 273 ? 16.875 -37.219 -8.938 1 92.94 273 LEU A CA 1
ATOM 2191 C C . LEU A 1 273 ? 17.641 -35.938 -8.633 1 92.94 273 LEU A C 1
ATOM 2193 O O . LEU A 1 273 ? 18.125 -35.281 -9.555 1 92.94 273 LEU A O 1
ATOM 2197 N N . TYR A 1 274 ? 17.766 -35.625 -7.348 1 96.25 274 TYR A N 1
ATOM 2198 C CA . TYR A 1 274 ? 18.5 -34.438 -6.93 1 96.25 274 TYR A CA 1
ATOM 2199 C C . TYR A 1 274 ? 19.969 -34.531 -7.32 1 96.25 274 TYR A C 1
ATOM 2201 O O . TYR A 1 274 ? 20.516 -33.625 -7.934 1 96.25 274 TYR A O 1
ATOM 2209 N N . SER A 1 275 ? 20.609 -35.625 -7.02 1 96.5 275 SER A N 1
ATOM 2210 C CA . SER A 1 275 ? 22.031 -35.781 -7.293 1 96.5 275 SER A CA 1
ATOM 2211 C C . SER A 1 275 ? 22.312 -35.812 -8.797 1 96.5 275 SER A C 1
ATOM 2213 O O . SER A 1 275 ? 23.281 -35.25 -9.258 1 96.5 275 SER A O 1
ATOM 2215 N N . ARG A 1 276 ? 21.438 -36.5 -9.508 1 95.75 276 ARG A N 1
ATOM 2216 C CA . ARG A 1 276 ? 21.594 -36.562 -10.953 1 95.75 276 ARG A CA 1
ATOM 2217 C C . ARG A 1 276 ? 21.484 -35.188 -11.586 1 95.75 276 ARG A C 1
ATOM 2219 O O . ARG A 1 276 ? 22.25 -34.844 -12.492 1 95.75 276 ARG A O 1
ATOM 2226 N N . THR A 1 277 ? 20.547 -34.438 -11.141 1 97.62 277 THR A N 1
ATOM 2227 C CA . THR A 1 277 ? 20.344 -33.094 -11.664 1 97.62 277 THR A CA 1
ATOM 2228 C C . THR A 1 277 ? 21.516 -32.188 -11.312 1 97.62 277 THR A C 1
ATOM 2230 O O . THR A 1 277 ? 22.047 -31.484 -12.164 1 97.62 277 THR A O 1
ATOM 2233 N N . LYS A 1 278 ? 21.953 -32.219 -10.047 1 97.69 278 LYS A N 1
ATOM 2234 C CA . LYS A 1 278 ? 23.094 -31.406 -9.594 1 97.69 278 LYS A CA 1
ATOM 2235 C C . LYS A 1 278 ? 24.359 -31.781 -10.344 1 97.69 278 LYS A C 1
ATOM 2237 O O . LYS A 1 278 ? 25.094 -30.891 -10.797 1 97.69 278 LYS A O 1
ATOM 2242 N N . ASP A 1 279 ? 24.594 -33.031 -10.523 1 97 279 ASP A N 1
ATOM 2243 C CA . ASP A 1 279 ? 25.797 -33.5 -11.211 1 97 279 ASP A CA 1
ATOM 2244 C C . ASP A 1 279 ? 25.797 -33.062 -12.664 1 97 279 ASP A C 1
ATOM 2246 O O . ASP A 1 279 ? 26.844 -32.656 -13.195 1 97 279 ASP A O 1
ATOM 2250 N N . LYS A 1 280 ? 24.672 -33.188 -13.289 1 95.44 280 LYS A N 1
ATOM 2251 C CA . LYS A 1 280 ? 24.578 -32.75 -14.68 1 95.44 280 LYS A CA 1
ATOM 2252 C C . LYS A 1 280 ? 24.859 -31.25 -14.805 1 95.44 280 LYS A C 1
ATOM 2254 O O . LYS A 1 280 ? 25.562 -30.828 -15.734 1 95.44 280 LYS A O 1
ATOM 2259 N N . ILE A 1 281 ? 24.359 -30.453 -13.906 1 97.69 281 ILE A N 1
ATOM 2260 C CA . ILE A 1 281 ? 24.578 -29.016 -13.906 1 97.69 281 ILE A CA 1
ATOM 2261 C C . ILE A 1 281 ? 26.062 -28.719 -13.75 1 97.69 281 ILE A C 1
ATOM 2263 O O . ILE A 1 281 ? 26.625 -27.906 -14.492 1 97.69 281 ILE A O 1
ATOM 2267 N N . ILE A 1 282 ? 26.719 -29.359 -12.781 1 97.62 282 ILE A N 1
ATOM 2268 C CA . ILE A 1 282 ? 28.125 -29.109 -12.5 1 97.62 282 ILE A CA 1
ATOM 2269 C C . ILE A 1 282 ? 28.969 -29.547 -13.695 1 97.62 282 ILE A C 1
ATOM 2271 O O . ILE A 1 282 ? 29.875 -28.828 -14.125 1 97.62 282 ILE A O 1
ATOM 2275 N N . ARG A 1 283 ? 28.625 -30.641 -14.297 1 95.62 283 ARG A N 1
ATOM 2276 C CA . ARG A 1 283 ? 29.391 -31.203 -15.398 1 95.62 283 ARG A CA 1
ATOM 2277 C C . ARG A 1 283 ? 29.281 -30.344 -16.656 1 95.62 283 ARG A C 1
ATOM 2279 O O . ARG A 1 283 ? 30.266 -30.141 -17.359 1 95.62 283 ARG A O 1
ATOM 2286 N N . ARG A 1 284 ? 28.141 -29.812 -16.906 1 93.81 284 ARG A N 1
ATOM 2287 C CA . ARG A 1 284 ? 27.875 -29.188 -18.203 1 93.81 284 ARG A CA 1
ATOM 2288 C C . ARG A 1 284 ? 28.031 -27.672 -18.109 1 93.81 284 ARG A C 1
ATOM 2290 O O . ARG A 1 284 ? 28.312 -27.016 -19.109 1 93.81 284 ARG A O 1
ATOM 2297 N N . LEU A 1 285 ? 27.828 -27.109 -16.922 1 96.88 285 LEU A N 1
ATOM 2298 C CA . LEU A 1 285 ? 27.672 -25.656 -16.891 1 96.88 285 LEU A CA 1
ATOM 2299 C C . LEU A 1 285 ? 28.766 -25 -16.062 1 96.88 285 LEU A C 1
ATOM 2301 O O . LEU A 1 285 ? 28.969 -23.781 -16.125 1 96.88 285 LEU A O 1
ATOM 2305 N N . GLU A 1 286 ? 29.516 -25.688 -15.234 1 97 286 GLU A N 1
ATOM 2306 C CA . GLU A 1 286 ? 30.516 -25.094 -14.352 1 97 286 GLU A CA 1
ATOM 2307 C C . GLU A 1 286 ? 31.719 -24.578 -15.148 1 97 286 GLU A C 1
ATOM 2309 O O . GLU A 1 286 ? 32.156 -25.219 -16.109 1 97 286 GLU A O 1
ATOM 2314 N N . GLY A 1 287 ? 32.156 -23.375 -14.867 1 94.62 287 GLY A N 1
ATOM 2315 C CA . GLY A 1 287 ? 33.375 -22.781 -15.406 1 94.62 287 GLY A CA 1
ATOM 2316 C C . GLY A 1 287 ? 34.281 -22.172 -14.344 1 94.62 287 GLY A C 1
ATOM 2317 O O . GLY A 1 287 ? 33.938 -22.203 -13.156 1 94.62 287 GLY A O 1
ATOM 2318 N N . PRO A 1 288 ? 35.375 -21.656 -14.742 1 94.12 288 PRO A N 1
ATOM 2319 C CA . PRO A 1 288 ? 36.312 -21.109 -13.789 1 94.12 288 PRO A CA 1
ATOM 2320 C C . PRO A 1 288 ? 35.844 -19.812 -13.148 1 94.12 288 PRO A C 1
ATOM 2322 O O . PRO A 1 288 ? 36.344 -19.406 -12.094 1 94.12 288 PRO A O 1
ATOM 2325 N N . TYR A 1 289 ? 34.969 -19.109 -13.734 1 96.5 289 TYR A N 1
ATOM 2326 C CA . TYR A 1 289 ? 34.531 -17.812 -13.211 1 96.5 289 TYR A CA 1
ATOM 2327 C C . TYR A 1 289 ? 33.094 -17.922 -12.656 1 96.5 289 TYR A C 1
ATOM 2329 O O . TYR A 1 289 ? 32.531 -16.922 -12.195 1 96.5 289 TYR A O 1
ATOM 2337 N N . GLY A 1 290 ? 32.5 -19.078 -12.68 1 97.19 290 GLY A N 1
ATOM 2338 C CA . GLY A 1 290 ? 31.141 -19.297 -12.25 1 97.19 290 GLY A CA 1
ATOM 2339 C C . GLY A 1 290 ? 30.422 -20.344 -13.078 1 97.19 290 GLY A C 1
ATOM 2340 O O . GLY A 1 290 ? 31.016 -21.344 -13.492 1 97.19 290 GLY A O 1
ATOM 2341 N N . PHE A 1 291 ? 29.156 -20.219 -13.281 1 98 291 PHE A N 1
ATOM 2342 C CA . PHE A 1 291 ? 28.344 -21.156 -14.055 1 98 291 PHE A CA 1
ATOM 2343 C C . PHE A 1 291 ? 27.656 -20.453 -15.219 1 98 291 PHE A C 1
ATOM 2345 O O . PHE A 1 291 ? 27.25 -19.297 -15.094 1 98 291 PHE A O 1
ATOM 2352 N N . LYS A 1 292 ? 27.594 -21.172 -16.297 1 97 292 LYS A N 1
ATOM 2353 C CA . LYS A 1 292 ? 26.719 -20.719 -17.375 1 97 292 LYS A CA 1
ATOM 2354 C C . LYS A 1 292 ? 25.25 -20.922 -17 1 97 292 LYS A C 1
ATOM 2356 O O . LYS A 1 292 ? 24.922 -21.812 -16.203 1 97 292 LYS A O 1
ATOM 2361 N N . ARG A 1 293 ? 24.359 -20.078 -17.484 1 96.81 293 ARG A N 1
ATOM 2362 C CA . ARG A 1 293 ? 22.938 -20.312 -17.219 1 96.81 293 ARG A CA 1
ATOM 2363 C C . ARG A 1 293 ? 22.469 -21.594 -17.906 1 96.81 293 ARG A C 1
ATOM 2365 O O . ARG A 1 293 ? 21.828 -22.438 -17.281 1 96.81 293 ARG A O 1
ATOM 2372 N N . PHE A 1 294 ? 22.625 -21.719 -19.172 1 95.31 294 PHE A N 1
ATOM 2373 C CA . PHE A 1 294 ? 22.406 -22.891 -20 1 95.31 294 PHE A CA 1
ATOM 2374 C C . PHE A 1 294 ? 23.312 -22.875 -21.219 1 95.31 294 PHE A C 1
ATOM 2376 O O . PHE A 1 294 ? 24.016 -21.875 -21.469 1 95.31 294 PHE A O 1
ATOM 2383 N N . LEU A 1 295 ? 23.359 -23.938 -21.906 1 92.56 295 LEU A N 1
ATOM 2384 C CA . LEU A 1 295 ? 24.266 -24.047 -23.047 1 92.56 295 LEU A CA 1
ATOM 2385 C C . LEU A 1 295 ? 23.812 -23.156 -24.203 1 92.56 295 LEU A C 1
ATOM 2387 O O . LEU A 1 295 ? 22.625 -23.062 -24.484 1 92.56 295 LEU A O 1
ATOM 2391 N N . ARG A 1 296 ? 24.75 -22.344 -24.812 1 91.62 296 ARG A N 1
ATOM 2392 C CA . ARG A 1 296 ? 24.562 -21.453 -25.953 1 91.62 296 ARG A CA 1
ATOM 2393 C C . ARG A 1 296 ? 23.734 -20.234 -25.547 1 91.62 296 ARG A C 1
ATOM 2395 O O . ARG A 1 296 ? 22.938 -19.734 -26.344 1 91.62 296 ARG A O 1
ATOM 2402 N N . ASP A 1 297 ? 23.891 -19.906 -24.312 1 94 297 ASP A N 1
ATOM 2403 C CA . ASP A 1 297 ? 23.25 -18.703 -23.812 1 94 297 ASP A CA 1
ATOM 2404 C C . ASP A 1 297 ? 23.953 -17.453 -24.344 1 94 297 ASP A C 1
ATOM 2406 O O . ASP A 1 297 ? 25.141 -17.25 -24.125 1 94 297 ASP A O 1
ATOM 2410 N N . GLY A 1 298 ? 23.219 -16.625 -25 1 94.06 298 GLY A N 1
ATOM 2411 C CA . GLY A 1 298 ? 23.812 -15.445 -25.609 1 94.06 298 GLY A CA 1
ATOM 2412 C C . GLY A 1 298 ? 23.75 -14.219 -24.734 1 94.06 298 GLY A C 1
ATOM 2413 O O . GLY A 1 298 ? 24.359 -13.195 -25.047 1 94.06 298 GLY A O 1
ATOM 2414 N N . TYR A 1 299 ? 23.125 -14.32 -23.578 1 94.38 299 TYR A N 1
ATOM 2415 C CA . TYR A 1 299 ? 22.938 -13.141 -22.734 1 94.38 299 TYR A CA 1
ATOM 2416 C C . TYR A 1 299 ? 24.266 -12.586 -22.25 1 94.38 299 TYR A C 1
ATOM 2418 O O . TYR A 1 299 ? 25.047 -13.305 -21.625 1 94.38 299 TYR A O 1
ATOM 2426 N N . GLY A 1 300 ? 24.516 -11.328 -22.531 1 93.81 300 GLY A N 1
ATOM 2427 C CA . GLY A 1 300 ? 25.703 -10.648 -22.047 1 93.81 300 GLY A CA 1
ATOM 2428 C C . GLY A 1 300 ? 26.922 -10.883 -22.906 1 93.81 300 GLY A C 1
ATOM 2429 O O . GLY A 1 300 ? 27.969 -10.25 -22.703 1 93.81 300 GLY A O 1
ATOM 2430 N N . CYS A 1 301 ? 26.844 -11.836 -23.844 1 94.69 301 CYS A N 1
ATOM 2431 C CA . CYS A 1 301 ? 27.953 -12.102 -24.75 1 94.69 301 CYS A CA 1
ATOM 2432 C C . CYS A 1 301 ? 28.234 -10.898 -25.641 1 94.69 301 CYS A C 1
ATOM 2434 O O . CYS A 1 301 ? 27.312 -10.172 -26 1 94.69 301 CYS A O 1
ATOM 2436 N N . VAL A 1 302 ? 29.438 -10.734 -25.953 1 93.25 302 VAL A N 1
ATOM 2437 C CA . VAL A 1 302 ? 29.859 -9.594 -26.75 1 93.25 302 VAL A CA 1
ATOM 2438 C C . VAL A 1 302 ? 29.219 -9.664 -28.141 1 93.25 302 VAL A C 1
ATOM 2440 O O . VAL A 1 302 ? 28.953 -8.633 -28.766 1 93.25 302 VAL A O 1
ATOM 2443 N N . LEU A 1 303 ? 28.891 -10.891 -28.562 1 93.5 303 LEU A N 1
ATOM 2444 C CA . LEU A 1 303 ? 28.344 -11.078 -29.906 1 93.5 303 LEU A CA 1
ATOM 2445 C C . LEU A 1 303 ? 26.844 -10.852 -29.922 1 93.5 303 LEU A C 1
ATOM 2447 O O . LEU A 1 303 ? 26.234 -10.805 -31 1 93.5 303 LEU A O 1
ATOM 2451 N N . GLU A 1 304 ? 26.25 -10.805 -28.781 1 94.12 304 GLU A N 1
ATOM 2452 C CA . GLU A 1 304 ? 24.812 -10.555 -28.734 1 94.12 304 GLU A CA 1
ATOM 2453 C C . GLU A 1 304 ? 24.484 -9.109 -29.094 1 94.12 304 GLU A C 1
ATOM 2455 O O . GLU A 1 304 ? 25.141 -8.188 -28.609 1 94.12 304 GLU A O 1
ATOM 2460 N N . ASP A 1 305 ? 23.578 -8.859 -29.953 1 90.5 305 ASP A N 1
ATOM 2461 C CA . ASP A 1 305 ? 23.094 -7.52 -30.25 1 90.5 305 ASP A CA 1
ATOM 2462 C C . ASP A 1 305 ? 22.078 -7.062 -29.219 1 90.5 305 ASP A C 1
ATOM 2464 O O . ASP A 1 305 ? 20.938 -7.555 -29.188 1 90.5 305 ASP A O 1
ATOM 2468 N N . PRO A 1 306 ? 22.453 -6.207 -28.406 1 85.81 306 PRO A N 1
ATOM 2469 C CA . PRO A 1 306 ? 21.547 -5.785 -27.344 1 85.81 306 PRO A CA 1
ATOM 2470 C C . PRO A 1 306 ? 20.312 -5.07 -27.875 1 85.81 306 PRO A C 1
ATOM 2472 O O . PRO A 1 306 ? 19.312 -4.949 -27.156 1 85.81 306 PRO A O 1
ATOM 2475 N N . ALA A 1 307 ? 20.312 -4.598 -29.078 1 85.62 307 ALA A N 1
ATOM 2476 C CA . ALA A 1 307 ? 19.188 -3.861 -29.656 1 85.62 307 ALA A CA 1
ATOM 2477 C C . ALA A 1 307 ? 18.109 -4.816 -30.172 1 85.62 307 ALA A C 1
ATOM 2479 O O . ALA A 1 307 ? 16.953 -4.422 -30.328 1 85.62 307 ALA A O 1
ATOM 2480 N N . LYS A 1 308 ? 18.578 -6.051 -30.406 1 87.31 308 LYS A N 1
ATOM 2481 C CA . LYS A 1 308 ? 17.625 -7.047 -30.906 1 87.31 308 LYS A CA 1
ATOM 2482 C C . LYS A 1 308 ? 16.906 -7.742 -29.766 1 87.31 308 LYS A C 1
ATOM 2484 O O . LYS A 1 308 ? 17.547 -8.289 -28.859 1 87.31 308 LYS A O 1
ATOM 2489 N N . LYS A 1 309 ? 15.586 -7.723 -29.844 1 87.06 309 LYS A N 1
ATOM 2490 C CA . LYS A 1 309 ? 14.781 -8.367 -28.812 1 87.06 309 LYS A CA 1
ATOM 2491 C C . LYS A 1 309 ? 14.82 -9.883 -28.953 1 87.06 309 LYS A C 1
ATOM 2493 O O . LYS A 1 309 ? 14.891 -10.602 -27.953 1 87.06 309 LYS A O 1
ATOM 2498 N N . PHE A 1 310 ? 14.766 -10.398 -30.219 1 91.62 310 PHE A N 1
ATOM 2499 C CA . PHE A 1 310 ? 14.742 -11.828 -30.484 1 91.62 310 PHE A CA 1
ATOM 2500 C C . PHE A 1 310 ? 15.906 -12.234 -31.375 1 91.62 310 PHE A C 1
ATOM 2502 O O . PHE A 1 310 ? 16.406 -11.422 -32.156 1 91.62 310 PHE A O 1
ATOM 2509 N N . TYR A 1 311 ? 16.375 -13.406 -31.125 1 91.44 311 TYR A N 1
ATOM 2510 C CA . TYR A 1 311 ? 17.453 -13.922 -31.953 1 91.44 311 TYR A CA 1
ATOM 2511 C C . TYR A 1 311 ? 16.953 -14.359 -33.312 1 91.44 311 TYR A C 1
ATOM 2513 O O . TYR A 1 311 ? 15.797 -14.766 -33.438 1 91.44 311 TYR A O 1
ATOM 2521 N N . ASP A 1 312 ? 17.891 -14.336 -34.281 1 86.94 312 ASP A N 1
ATOM 2522 C CA . ASP A 1 312 ? 17.609 -14.906 -35.594 1 86.94 312 ASP A CA 1
ATOM 2523 C C . ASP A 1 312 ? 17.828 -16.422 -35.594 1 86.94 312 ASP A C 1
ATOM 2525 O O . ASP A 1 312 ? 18.422 -16.969 -34.656 1 86.94 312 ASP A O 1
ATOM 2529 N N . GLN A 1 313 ? 17.312 -17.062 -36.594 1 80.25 313 GLN A N 1
ATOM 2530 C CA . GLN A 1 313 ? 17.453 -18.516 -36.719 1 80.25 313 GLN A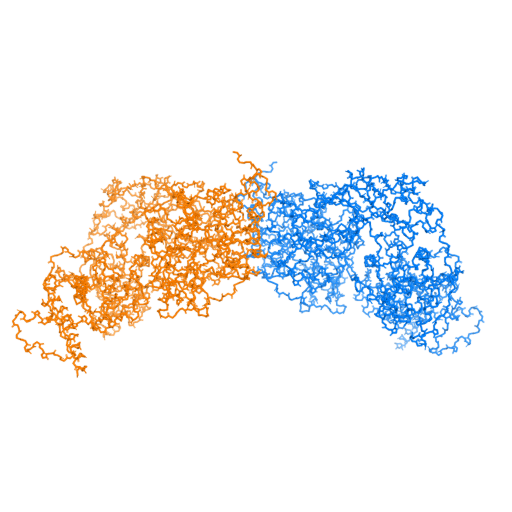 CA 1
ATOM 2531 C C . GLN A 1 313 ? 18.938 -18.922 -36.75 1 80.25 313 GLN A C 1
ATOM 2533 O O . GLN A 1 313 ? 19.703 -18.391 -37.562 1 80.25 313 GLN A O 1
ATOM 2538 N N . GLY A 1 314 ? 19.328 -19.703 -35.875 1 79.69 314 GLY A N 1
ATOM 2539 C CA . GLY A 1 314 ? 20.688 -20.234 -35.844 1 79.69 314 GLY A CA 1
ATOM 2540 C C . GLY A 1 314 ? 21.656 -19.328 -35.125 1 79.69 314 GLY A C 1
ATOM 2541 O O . GLY A 1 314 ? 22.828 -19.672 -34.969 1 79.69 314 GLY A O 1
ATOM 2542 N N . GLU A 1 315 ? 21.188 -18.266 -34.656 1 87.56 315 GLU A N 1
ATOM 2543 C CA . GLU A 1 315 ? 22.047 -17.281 -34.031 1 87.56 315 GLU A CA 1
ATOM 2544 C C . GLU A 1 315 ? 22.656 -17.828 -32.75 1 87.56 315 GLU A C 1
ATOM 2546 O O . GLU A 1 315 ? 23.75 -17.422 -32.344 1 87.56 315 GLU A O 1
ATOM 2551 N N . THR A 1 316 ? 22.031 -18.75 -32.094 1 90.06 316 THR A N 1
ATOM 2552 C CA . THR A 1 316 ? 22.5 -19.266 -30.797 1 90.06 316 THR A CA 1
ATOM 2553 C C . THR A 1 316 ? 23.812 -20.016 -30.953 1 90.06 316 THR A C 1
ATOM 2555 O O . THR A 1 316 ? 24.547 -20.219 -29.984 1 90.06 316 THR A O 1
ATOM 2558 N N . LYS A 1 317 ? 24.125 -20.5 -32.125 1 85.5 317 LYS A N 1
ATOM 2559 C CA . LYS A 1 317 ? 25.375 -21.203 -32.375 1 85.5 317 LYS A CA 1
ATOM 2560 C C . LYS A 1 317 ? 26.578 -20.281 -32.188 1 85.5 317 LYS A C 1
ATOM 2562 O O . LYS A 1 317 ? 27.656 -20.734 -31.797 1 85.5 317 LYS A O 1
ATOM 2567 N N . LEU A 1 318 ? 26.312 -19.047 -32.438 1 88 318 LEU A N 1
ATOM 2568 C CA . LEU A 1 318 ? 27.375 -18.062 -32.312 1 88 318 LEU A CA 1
ATOM 2569 C C . LEU A 1 318 ? 27.891 -18 -30.859 1 88 318 LEU A C 1
ATOM 2571 O O . LEU A 1 318 ? 29.031 -17.609 -30.625 1 88 318 LEU A O 1
ATOM 2575 N N . PHE A 1 319 ? 27.062 -18.391 -29.984 1 92.69 319 PHE A N 1
ATOM 2576 C CA . PHE A 1 319 ? 27.375 -18.203 -28.578 1 92.69 319 PHE A CA 1
ATOM 2577 C C . PHE A 1 319 ? 28 -19.453 -27.984 1 92.69 319 PHE A C 1
ATOM 2579 O O . PHE A 1 319 ? 28.406 -19.469 -26.828 1 92.69 319 PHE A O 1
ATOM 2586 N N . ASP A 1 320 ? 28.141 -20.484 -28.734 1 89 320 ASP A N 1
ATOM 2587 C CA . ASP A 1 320 ? 28.688 -21.75 -28.25 1 89 320 ASP A CA 1
ATOM 2588 C C . ASP A 1 320 ? 30.109 -21.578 -27.719 1 89 320 ASP A C 1
ATOM 2590 O O . ASP A 1 320 ? 30.969 -21 -28.391 1 89 320 ASP A O 1
ATOM 2594 N N . HIS A 1 321 ? 30.344 -21.922 -26.5 1 89.94 321 HIS A N 1
ATOM 2595 C CA . HIS A 1 321 ? 31.625 -21.953 -25.812 1 89.94 321 HIS A CA 1
ATOM 2596 C C . HIS A 1 321 ? 32.031 -20.562 -25.344 1 89.94 321 HIS A C 1
ATOM 2598 O O . HIS A 1 321 ? 33.094 -20.422 -24.703 1 89.94 321 HIS A O 1
ATOM 2604 N N . ILE A 1 322 ? 31.328 -19.562 -25.688 1 93.94 322 ILE A N 1
ATOM 2605 C CA . ILE A 1 322 ? 31.688 -18.234 -25.219 1 93.94 322 ILE A CA 1
ATOM 2606 C C . ILE A 1 322 ? 30.625 -17.703 -24.266 1 93.94 322 ILE A C 1
ATOM 2608 O O . ILE A 1 322 ? 30.5 -16.484 -24.062 1 93.94 322 ILE A O 1
ATOM 2612 N N . GLU A 1 323 ? 29.766 -18.562 -23.766 1 95.5 323 GLU A N 1
ATOM 2613 C CA . GLU A 1 323 ? 28.719 -18.188 -22.844 1 95.5 323 GLU A CA 1
ATOM 2614 C C . GLU A 1 323 ? 29.281 -17.469 -21.609 1 95.5 323 GLU A C 1
ATOM 2616 O O . GLU A 1 323 ? 30.406 -17.766 -21.188 1 95.5 323 GLU A O 1
ATOM 2621 N N . CYS A 1 324 ? 28.5 -16.578 -21.062 1 96.69 324 CYS A N 1
ATOM 2622 C CA . CYS A 1 324 ? 28.922 -15.891 -19.859 1 96.69 324 CYS A CA 1
ATOM 2623 C C . CYS A 1 324 ? 28.828 -16.812 -18.641 1 96.69 324 CYS A C 1
ATOM 2625 O O . CYS A 1 324 ? 28.047 -17.766 -18.641 1 96.69 324 CYS A O 1
ATOM 2627 N N . GLU A 1 325 ? 29.672 -16.594 -17.703 1 97.38 325 GLU A N 1
ATOM 2628 C CA . GLU A 1 325 ? 29.688 -17.391 -16.469 1 97.38 325 GLU A CA 1
ATOM 2629 C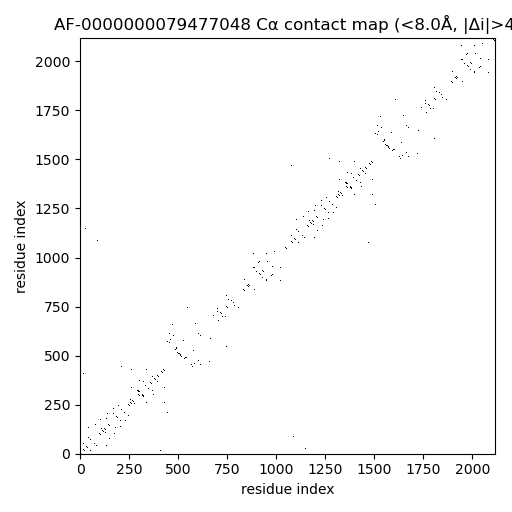 C . GLU A 1 325 ? 29.266 -16.547 -15.273 1 97.38 325 GLU A C 1
ATOM 2631 O O . GLU A 1 325 ? 29.797 -15.438 -15.078 1 97.38 325 GLU A O 1
ATOM 2636 N N . TRP A 1 326 ? 28.359 -16.969 -14.484 1 98.06 326 TRP A N 1
ATOM 2637 C CA . TRP A 1 326 ? 27.75 -16.234 -13.375 1 98.06 326 TRP A CA 1
ATOM 2638 C C . TRP A 1 326 ? 28.312 -16.703 -12.039 1 98.06 326 TRP A C 1
ATOM 2640 O O . TRP A 1 326 ? 28.094 -17.859 -11.641 1 98.06 326 TRP A O 1
ATOM 2650 N N . PRO A 1 327 ? 28.969 -15.852 -11.266 1 97.88 327 PRO A N 1
ATOM 2651 C CA . PRO A 1 327 ? 29.438 -16.234 -9.93 1 97.88 327 PRO A CA 1
ATOM 2652 C C . PRO A 1 327 ? 28.297 -16.656 -9 1 97.88 327 PRO A C 1
ATOM 2654 O O . PRO A 1 327 ? 28.531 -17.328 -7.996 1 97.88 327 PRO A O 1
ATOM 2657 N N . LEU A 1 328 ? 27.094 -16.25 -9.328 1 97.44 328 LEU A N 1
ATOM 2658 C CA . LEU A 1 328 ? 25.906 -16.625 -8.57 1 97.44 328 LEU A CA 1
ATOM 2659 C C . LEU A 1 328 ? 25.812 -18.141 -8.422 1 97.44 328 LEU A C 1
ATOM 2661 O O . LEU A 1 328 ? 25.359 -18.641 -7.398 1 97.44 328 LEU A O 1
ATOM 2665 N N . GLY A 1 329 ? 26.25 -18.875 -9.445 1 98.06 329 GLY A N 1
ATOM 2666 C CA . GLY A 1 329 ? 26.234 -20.328 -9.375 1 98.06 329 GLY A CA 1
ATOM 2667 C C . GLY A 1 329 ? 27.047 -20.875 -8.211 1 98.06 329 GLY A C 1
ATOM 2668 O O . GLY A 1 329 ? 26.641 -21.844 -7.562 1 98.06 329 GLY A O 1
ATOM 2669 N N . TYR A 1 330 ? 28.234 -20.219 -7.953 1 98.5 330 TYR A N 1
ATOM 2670 C CA . TYR A 1 330 ? 29.062 -20.609 -6.812 1 98.5 330 TYR A CA 1
ATOM 2671 C C . TYR A 1 330 ? 28.312 -20.391 -5.504 1 98.5 330 TYR A C 1
ATOM 2673 O O . TYR A 1 330 ? 28.359 -21.234 -4.605 1 98.5 330 TYR A O 1
ATOM 2681 N N . ILE A 1 331 ? 27.656 -19.297 -5.391 1 98.62 331 ILE A N 1
ATOM 2682 C CA . ILE A 1 331 ? 26.938 -18.938 -4.168 1 98.62 331 ILE A CA 1
ATOM 2683 C C . ILE A 1 331 ? 25.812 -19.938 -3.926 1 98.62 331 ILE A C 1
ATOM 2685 O O . ILE A 1 331 ? 25.578 -20.359 -2.789 1 98.62 331 ILE A O 1
ATOM 2689 N N . LEU A 1 332 ? 25.078 -20.297 -4.996 1 98.5 332 LEU A N 1
ATOM 2690 C CA . LEU A 1 332 ? 23.984 -21.25 -4.875 1 98.5 332 LEU A CA 1
ATOM 2691 C C . LEU A 1 332 ? 24.484 -22.609 -4.379 1 98.5 332 LEU A C 1
ATOM 2693 O O . LEU A 1 332 ? 23.828 -23.266 -3.57 1 98.5 332 LEU A O 1
ATOM 2697 N N . LEU A 1 333 ? 25.641 -22.984 -4.855 1 98.5 333 LEU A N 1
ATOM 2698 C CA . LEU A 1 333 ? 26.203 -24.266 -4.445 1 98.5 333 LEU A CA 1
ATOM 2699 C C . LEU A 1 333 ? 26.75 -24.188 -3.025 1 98.5 333 LEU A C 1
ATOM 2701 O O . LEU A 1 333 ? 26.797 -25.203 -2.322 1 98.5 333 LEU A O 1
ATOM 2705 N N . ILE A 1 334 ? 27.25 -23 -2.617 1 98.62 334 ILE A N 1
ATOM 2706 C CA . ILE A 1 334 ? 27.609 -22.812 -1.216 1 98.62 334 ILE A CA 1
ATOM 2707 C C . ILE A 1 334 ? 26.391 -23.031 -0.333 1 98.62 334 ILE A C 1
ATOM 2709 O O . ILE A 1 334 ? 26.438 -23.766 0.655 1 98.62 334 ILE A O 1
ATOM 2713 N N . LEU A 1 335 ? 25.266 -22.406 -0.687 1 98.5 335 LEU A N 1
ATOM 2714 C CA . LEU A 1 335 ? 24.016 -22.547 0.076 1 98.5 335 LEU A CA 1
ATOM 2715 C C . LEU A 1 335 ? 23.547 -24 0.093 1 98.5 335 LEU A C 1
ATOM 2717 O O . LEU A 1 335 ? 23.125 -24.5 1.133 1 98.5 335 LEU A O 1
ATOM 2721 N N . ASP A 1 336 ? 23.609 -24.594 -1.071 1 98.12 336 ASP A N 1
ATOM 2722 C CA . ASP A 1 336 ? 23.25 -26.016 -1.156 1 98.12 336 ASP A CA 1
ATOM 2723 C C . ASP A 1 336 ? 24.094 -26.844 -0.208 1 98.12 336 ASP A C 1
ATOM 2725 O O . ASP A 1 336 ? 23.578 -27.734 0.481 1 98.12 336 ASP A O 1
ATOM 2729 N N . GLY A 1 337 ? 25.406 -26.578 -0.204 1 98.06 337 GLY A N 1
ATOM 2730 C CA . GLY A 1 337 ? 26.312 -27.312 0.666 1 98.06 337 GLY A CA 1
ATOM 2731 C C . GLY A 1 337 ? 26 -27.141 2.139 1 98.06 337 GLY A C 1
ATOM 2732 O O . GLY A 1 337 ? 26.125 -28.078 2.926 1 98.06 337 GLY A O 1
ATOM 2733 N N . ILE A 1 338 ? 25.625 -25.984 2.49 1 98.12 338 ILE A N 1
ATOM 2734 C CA . ILE A 1 338 ? 25.297 -25.703 3.883 1 98.12 338 ILE A CA 1
ATOM 2735 C C . ILE A 1 338 ? 24.062 -26.5 4.301 1 98.12 338 ILE A C 1
ATOM 2737 O O . ILE A 1 338 ? 24.062 -27.125 5.367 1 98.12 338 ILE A O 1
ATOM 2741 N N . PHE A 1 339 ? 23 -26.562 3.504 1 96.94 339 PHE A N 1
ATOM 2742 C CA . PHE A 1 339 ? 21.766 -27.266 3.832 1 96.94 339 PHE A CA 1
ATOM 2743 C C . PHE A 1 339 ? 22 -28.781 3.854 1 96.94 339 PHE A C 1
ATOM 2745 O O . PHE A 1 339 ? 21.344 -29.5 4.602 1 96.94 339 PHE A O 1
ATOM 2752 N N . LYS A 1 340 ? 22.969 -29.219 3.02 1 95.5 340 LYS A N 1
ATOM 2753 C CA . LYS A 1 340 ? 23.25 -30.656 2.949 1 95.5 340 LYS A CA 1
ATOM 2754 C C . LYS A 1 340 ? 24.375 -31.031 3.91 1 95.5 340 LYS A C 1
ATOM 2756 O O . LYS A 1 340 ? 24.812 -32.188 3.949 1 95.5 340 LYS A O 1
ATOM 2761 N N . ASN A 1 341 ? 24.891 -30.109 4.695 1 94.81 341 ASN A N 1
ATOM 2762 C CA . ASN A 1 341 ? 25.984 -30.297 5.641 1 94.81 341 ASN A CA 1
ATOM 2763 C C . ASN A 1 341 ? 27.219 -30.891 4.957 1 94.81 341 ASN A C 1
ATOM 2765 O O . ASN A 1 341 ? 27.812 -31.844 5.453 1 94.81 341 ASN A O 1
ATOM 2769 N N . ASN A 1 342 ? 27.438 -30.438 3.756 1 96.94 342 ASN A N 1
ATOM 2770 C CA . ASN A 1 342 ? 28.625 -30.812 2.994 1 96.94 342 ASN A CA 1
ATOM 2771 C C . ASN A 1 342 ? 29.719 -29.734 3.08 1 96.94 342 ASN A C 1
ATOM 2773 O O . ASN A 1 342 ? 29.812 -28.875 2.205 1 96.94 342 ASN A O 1
ATOM 2777 N N . GLU A 1 343 ? 30.609 -29.797 3.936 1 97.12 343 GLU A N 1
ATOM 2778 C CA . GLU A 1 343 ? 31.625 -28.781 4.219 1 97.12 343 GLU A CA 1
ATOM 2779 C C . GLU A 1 343 ? 32.625 -28.688 3.084 1 97.12 343 GLU A C 1
ATOM 2781 O O . GLU A 1 343 ? 33.156 -27.609 2.795 1 97.12 343 GLU A O 1
ATOM 2786 N N . GLU A 1 344 ? 32.938 -29.797 2.514 1 97.56 344 GLU A N 1
ATOM 2787 C CA . GLU A 1 344 ? 33.906 -29.797 1.404 1 97.56 344 GLU A CA 1
ATOM 2788 C C . GLU A 1 344 ? 33.375 -28.953 0.241 1 97.56 344 GLU A C 1
ATOM 2790 O O . GLU A 1 344 ? 34.156 -28.172 -0.344 1 97.56 344 GLU A O 1
ATOM 2795 N N . GLN A 1 345 ? 32.188 -29.203 -0.119 1 97.81 345 GLN A N 1
ATOM 2796 C CA . GLN A 1 345 ? 31.562 -28.406 -1.183 1 97.81 345 GLN A CA 1
ATOM 2797 C C . GLN A 1 345 ? 31.562 -26.922 -0.841 1 97.81 345 GLN A C 1
ATOM 2799 O O . GLN A 1 345 ? 31.859 -26.078 -1.697 1 97.81 345 GLN A O 1
ATOM 2804 N N . VAL A 1 346 ? 31.25 -26.578 0.411 1 98.44 346 VAL A N 1
ATOM 2805 C CA . VAL A 1 346 ? 31.188 -25.188 0.852 1 98.44 346 VAL A CA 1
ATOM 2806 C C . VAL A 1 346 ? 32.562 -24.547 0.731 1 98.44 346 VAL A C 1
ATOM 2808 O O . VAL A 1 346 ? 32.719 -23.453 0.175 1 98.44 346 VAL A O 1
ATOM 2811 N N . ASN A 1 347 ? 33.562 -25.203 1.198 1 98.06 347 ASN A N 1
ATOM 2812 C CA . ASN A 1 347 ? 34.938 -24.672 1.159 1 98.06 347 ASN A CA 1
ATOM 2813 C C . ASN A 1 347 ? 35.406 -24.5 -0.275 1 98.06 347 ASN A C 1
ATOM 2815 O O . ASN A 1 347 ? 36.062 -23.484 -0.605 1 98.06 347 ASN A O 1
ATOM 2819 N N . ARG A 1 348 ? 35.125 -25.469 -1.086 1 97.94 348 ARG A N 1
ATOM 2820 C CA . ARG A 1 348 ? 35.531 -25.422 -2.48 1 97.94 348 ARG A CA 1
ATOM 2821 C C . ARG A 1 348 ? 34.969 -24.188 -3.182 1 97.94 348 ARG A C 1
ATOM 2823 O O . ARG A 1 348 ? 35.719 -23.438 -3.805 1 97.94 348 ARG A O 1
ATOM 2830 N N . TYR A 1 349 ? 33.812 -24.047 -3.07 1 98.31 349 TYR A N 1
ATOM 2831 C CA . TYR A 1 349 ? 33.156 -22.969 -3.818 1 98.31 349 TYR A CA 1
ATOM 2832 C C . TYR A 1 349 ? 33.406 -21.625 -3.154 1 98.31 349 TYR A C 1
ATOM 2834 O O . TYR A 1 349 ? 33.406 -20.578 -3.818 1 98.31 349 TYR A O 1
ATOM 2842 N N . CYS A 1 350 ? 33.656 -21.562 -1.832 1 98.19 350 CYS A N 1
ATOM 2843 C CA . CYS A 1 350 ? 34.094 -20.312 -1.186 1 98.19 350 CYS A CA 1
ATOM 2844 C C . CYS A 1 350 ? 35.438 -19.859 -1.738 1 98.19 350 CYS A C 1
ATOM 2846 O O . CYS A 1 350 ? 35.625 -18.656 -1.978 1 98.19 350 CYS A O 1
ATOM 2848 N N . GLU A 1 351 ? 36.312 -20.781 -1.925 1 97.75 351 GLU A N 1
ATOM 2849 C CA . GLU A 1 351 ? 37.625 -20.469 -2.473 1 97.75 351 GLU A CA 1
ATOM 2850 C C . GLU A 1 351 ? 37.5 -19.938 -3.904 1 97.75 351 GLU A C 1
ATOM 2852 O O . GLU A 1 351 ? 38.156 -18.969 -4.273 1 97.75 351 GLU A O 1
ATOM 2857 N N . LEU A 1 352 ? 36.719 -20.625 -4.676 1 97.69 352 LEU A N 1
ATOM 2858 C CA . LEU A 1 352 ? 36.531 -20.219 -6.059 1 97.69 352 LEU A CA 1
ATOM 2859 C C . LEU A 1 352 ? 35.875 -18.828 -6.121 1 97.69 352 LEU A C 1
ATOM 2861 O O . LEU A 1 352 ? 36.25 -18 -6.961 1 97.69 352 LEU A O 1
ATOM 2865 N N . LEU A 1 353 ? 34.906 -18.531 -5.254 1 97.94 353 LEU A N 1
ATOM 2866 C CA . LEU A 1 353 ? 34.188 -17.266 -5.234 1 97.94 353 LEU A CA 1
ATOM 2867 C C . LEU A 1 353 ? 35.094 -16.125 -4.82 1 97.94 353 LEU A C 1
ATOM 2869 O O . LEU A 1 353 ? 35 -15.016 -5.344 1 97.94 353 LEU A O 1
ATOM 2873 N N . GLU A 1 354 ? 35.938 -16.328 -3.871 1 96.75 354 GLU A N 1
ATOM 2874 C CA . GLU A 1 354 ? 36.844 -15.312 -3.338 1 96.75 354 GLU A CA 1
ATOM 2875 C C . GLU A 1 354 ? 37.719 -14.711 -4.441 1 96.75 354 GLU A C 1
ATOM 2877 O O . GLU A 1 354 ? 38.062 -13.523 -4.398 1 96.75 354 GLU A O 1
ATOM 2882 N N . LYS A 1 355 ? 38 -15.5 -5.406 1 95.25 355 LYS A N 1
ATOM 2883 C CA . LYS A 1 355 ? 38.875 -15.07 -6.508 1 95.25 355 LYS A CA 1
ATOM 2884 C C . LYS A 1 355 ? 38.094 -14.195 -7.496 1 95.25 355 LYS A C 1
ATOM 2886 O O . LYS A 1 355 ? 38.688 -13.508 -8.32 1 95.25 355 LYS A O 1
ATOM 2891 N N . ARG A 1 356 ? 36.812 -14.164 -7.352 1 94.94 356 ARG A N 1
ATOM 2892 C CA . ARG A 1 356 ? 36 -13.531 -8.383 1 94.94 356 ARG A CA 1
ATOM 2893 C C . ARG A 1 356 ? 35.25 -12.32 -7.828 1 94.94 356 ARG A C 1
ATOM 2895 O O . ARG A 1 356 ? 34.625 -11.586 -8.578 1 94.94 356 ARG A O 1
ATOM 2902 N N . ILE A 1 357 ? 35.344 -12.031 -6.57 1 95.56 357 ILE A N 1
ATOM 2903 C CA . ILE A 1 357 ? 34.594 -10.945 -5.953 1 95.56 357 ILE A CA 1
ATOM 2904 C C . ILE A 1 357 ? 35.344 -9.633 -6.105 1 95.56 357 ILE A C 1
ATOM 2906 O O . ILE A 1 357 ? 36.562 -9.633 -6.32 1 95.56 357 ILE A O 1
ATOM 2910 N N . ILE A 1 358 ? 34.562 -8.562 -6.125 1 94.69 358 ILE A N 1
ATOM 2911 C CA . ILE A 1 358 ? 35.094 -7.203 -6.141 1 94.69 358 ILE A CA 1
ATOM 2912 C C . ILE A 1 358 ? 34.75 -6.492 -4.84 1 94.69 358 ILE A C 1
ATOM 2914 O O . ILE A 1 358 ? 33.812 -6.91 -4.133 1 94.69 358 ILE A O 1
ATOM 2918 N N . ARG A 1 359 ? 35.469 -5.473 -4.453 1 94 359 ARG A N 1
ATOM 2919 C CA . ARG A 1 359 ? 35.188 -4.707 -3.242 1 94 359 ARG A CA 1
ATOM 2920 C C . ARG A 1 359 ? 35 -3.229 -3.562 1 94 359 ARG A C 1
ATOM 2922 O O . ARG A 1 359 ? 35.625 -2.705 -4.5 1 94 359 ARG A O 1
ATOM 2929 N N . ASP A 1 360 ? 34.156 -2.621 -2.873 1 92.56 360 ASP A N 1
ATOM 2930 C CA . ASP A 1 360 ? 33.875 -1.201 -3.08 1 92.56 360 ASP A CA 1
ATOM 2931 C C . ASP A 1 360 ? 34.781 -0.338 -2.203 1 92.56 360 ASP A C 1
ATOM 2933 O O . ASP A 1 360 ? 35.719 -0.847 -1.565 1 92.56 360 ASP A O 1
ATOM 2937 N N . GLU A 1 361 ? 34.562 1.006 -2.121 1 88.81 361 GLU A N 1
ATOM 2938 C CA . GLU A 1 361 ? 35.375 1.968 -1.395 1 88.81 361 GLU A CA 1
ATOM 2939 C C . GLU A 1 361 ? 35.344 1.706 0.108 1 88.81 361 GLU A C 1
ATOM 2941 O O . GLU A 1 361 ? 36.312 1.96 0.815 1 88.81 361 GLU A O 1
ATOM 2946 N N . ASP A 1 362 ? 34.281 1.163 0.669 1 88.19 362 ASP A N 1
ATOM 2947 C CA . ASP A 1 362 ? 34.125 0.853 2.088 1 88.19 362 ASP A CA 1
ATOM 2948 C C . ASP A 1 362 ? 34.594 -0.577 2.385 1 88.19 362 ASP A C 1
ATOM 2950 O O . ASP A 1 362 ? 34.344 -1.099 3.473 1 88.19 362 ASP A O 1
ATOM 2954 N N . ASN A 1 363 ? 35.094 -1.282 1.417 1 91.56 363 ASN A N 1
ATOM 2955 C CA . ASN A 1 363 ? 35.625 -2.637 1.52 1 91.56 363 ASN A CA 1
ATOM 2956 C C . ASN A 1 363 ? 34.5 -3.668 1.639 1 91.56 363 ASN A C 1
ATOM 2958 O O . ASN A 1 363 ? 34.688 -4.711 2.27 1 91.56 363 ASN A O 1
ATOM 2962 N N . LEU A 1 364 ? 33.375 -3.287 1.175 1 94.44 364 LEU A N 1
ATOM 2963 C CA . LEU A 1 364 ? 32.281 -4.238 1.132 1 94.44 364 LEU A CA 1
ATOM 2964 C C . LEU A 1 364 ? 32.312 -5.059 -0.155 1 94.44 364 LEU A C 1
ATOM 2966 O O . LEU A 1 364 ? 32.656 -4.531 -1.219 1 94.44 364 LEU A O 1
ATOM 2970 N N . VAL A 1 365 ? 31.984 -6.262 -0.086 1 96.44 365 VAL A N 1
ATOM 2971 C CA . VAL A 1 365 ? 32.062 -7.191 -1.209 1 96.44 365 VAL A CA 1
ATOM 2972 C C . VAL A 1 365 ? 30.938 -6.891 -2.199 1 96.44 365 VAL A C 1
ATOM 2974 O O . VAL A 1 365 ? 29.797 -6.629 -1.798 1 96.44 365 VAL A O 1
ATOM 2977 N N . VAL A 1 366 ? 31.266 -6.863 -3.471 1 96.81 366 VAL A N 1
ATOM 2978 C CA . VAL A 1 366 ? 30.312 -6.684 -4.562 1 96.81 366 VAL A CA 1
ATOM 2979 C C . VAL A 1 366 ? 30.422 -7.855 -5.535 1 96.81 366 VAL A C 1
ATOM 2981 O O . VAL A 1 366 ? 31.516 -8.203 -5.988 1 96.81 366 VAL A O 1
ATOM 2984 N N . ILE A 1 367 ? 29.312 -8.453 -5.848 1 97.44 367 ILE A N 1
ATOM 2985 C CA . ILE A 1 367 ? 29.281 -9.609 -6.734 1 97.44 367 ILE A CA 1
ATOM 2986 C C . ILE A 1 367 ? 29 -9.156 -8.164 1 97.44 367 ILE A C 1
ATOM 2988 O O . ILE A 1 367 ? 27.922 -8.633 -8.461 1 97.44 367 ILE A O 1
ATOM 2992 N N . PRO A 1 368 ? 29.953 -9.398 -9.023 1 97.31 368 PRO A N 1
ATOM 2993 C CA . PRO A 1 368 ? 29.656 -9.117 -10.43 1 97.31 368 PRO A CA 1
ATOM 2994 C C . PRO A 1 368 ? 28.5 -9.961 -10.969 1 97.31 368 PRO A C 1
ATOM 2996 O O . PRO A 1 368 ? 28.359 -11.125 -10.578 1 97.31 368 PRO A O 1
ATOM 2999 N N . LYS A 1 369 ? 27.75 -9.453 -11.836 1 97.31 369 LYS A N 1
ATOM 3000 C CA . LYS A 1 369 ? 26.609 -10.195 -12.367 1 97.31 369 LYS A CA 1
ATOM 3001 C C . LYS A 1 369 ? 27.062 -11.398 -13.18 1 97.31 369 LYS A C 1
ATOM 3003 O O . LYS A 1 369 ? 26.562 -12.516 -12.992 1 97.31 369 LYS A O 1
ATOM 3008 N N . TYR A 1 370 ? 27.953 -11.141 -14.156 1 97.62 370 TYR A N 1
ATOM 3009 C CA . TYR A 1 370 ? 28.562 -12.227 -14.922 1 97.62 370 TYR A CA 1
ATOM 3010 C C . TYR A 1 370 ? 29.922 -11.812 -15.461 1 97.62 370 TYR A C 1
ATOM 3012 O O . TYR A 1 370 ? 30.312 -10.641 -15.375 1 97.62 370 TYR A O 1
ATOM 3020 N N . TYR A 1 371 ? 30.734 -12.805 -15.875 1 97.44 371 TYR A N 1
ATOM 3021 C CA . TYR A 1 371 ? 32 -12.617 -16.562 1 97.44 371 TYR A CA 1
ATOM 3022 C C . TYR A 1 371 ? 31.891 -13.008 -18.031 1 97.44 371 TYR A C 1
ATOM 3024 O O . TYR A 1 371 ? 31.281 -14.023 -18.375 1 97.44 371 TYR A O 1
ATOM 3032 N N . TYR A 1 372 ? 32.312 -12.141 -18.906 1 96.69 372 TYR A N 1
ATOM 3033 C CA . TYR A 1 372 ? 32.188 -12.383 -20.344 1 96.69 372 TYR A CA 1
ATOM 3034 C C . TYR A 1 372 ? 33.531 -12.391 -21.016 1 96.69 372 TYR A C 1
ATOM 3036 O O . TYR A 1 372 ? 34.531 -11.883 -20.469 1 96.69 372 TYR A O 1
ATOM 3044 N N . VAL A 1 373 ? 33.594 -13 -22.188 1 96.31 373 VAL A N 1
ATOM 3045 C CA . VAL A 1 373 ? 34.812 -13.078 -22.984 1 96.31 373 VAL A CA 1
ATOM 3046 C C . VAL A 1 373 ? 34.969 -11.805 -23.812 1 96.31 373 VAL A C 1
ATOM 3048 O O . VAL A 1 373 ? 34.031 -11.375 -24.484 1 96.31 373 VAL A O 1
ATOM 3051 N N . LEU A 1 374 ? 36.125 -11.273 -23.734 1 94.94 374 LEU A N 1
ATOM 3052 C CA . LEU A 1 374 ? 36.375 -10.055 -24.5 1 94.94 374 LEU A CA 1
ATOM 3053 C C . LEU A 1 374 ? 36.375 -10.328 -26 1 94.94 374 LEU A C 1
ATOM 3055 O O . LEU A 1 374 ? 36.656 -11.445 -26.422 1 94.94 374 LEU A O 1
ATOM 3059 N N . ALA A 1 375 ? 36.062 -9.344 -26.75 1 93.12 375 ALA A N 1
ATOM 3060 C CA . ALA A 1 375 ? 35.969 -9.461 -28.203 1 93.12 375 ALA A CA 1
ATOM 3061 C C . ALA A 1 375 ? 37.281 -9.938 -28.812 1 93.12 375 ALA A C 1
ATOM 3063 O O . ALA A 1 375 ? 37.281 -10.695 -29.781 1 93.12 375 ALA A O 1
ATOM 3064 N N . THR A 1 376 ? 38.438 -9.641 -28.219 1 91.94 376 THR A N 1
ATOM 3065 C CA . THR A 1 376 ? 39.75 -9.945 -28.75 1 91.94 376 THR A CA 1
ATOM 3066 C C . THR A 1 376 ? 40.125 -11.391 -28.469 1 91.94 376 THR A C 1
ATOM 3068 O O . THR A 1 376 ? 41 -11.953 -29.125 1 91.94 376 THR A O 1
ATOM 3071 N N . LEU A 1 377 ? 39.406 -11.984 -27.578 1 93.88 377 LEU A N 1
ATOM 3072 C CA . LEU A 1 377 ? 39.812 -13.328 -27.156 1 93.88 377 LEU A CA 1
ATOM 3073 C C . LEU A 1 377 ? 38.781 -14.359 -27.625 1 93.88 377 LEU A C 1
ATOM 3075 O O . LEU A 1 377 ? 38.812 -15.508 -27.172 1 93.88 377 LEU A O 1
ATOM 3079 N N . LEU A 1 378 ? 37.875 -14.023 -28.453 1 93.12 378 LEU A N 1
ATOM 3080 C CA . LEU A 1 378 ? 36.781 -14.883 -28.875 1 93.12 378 LEU A CA 1
ATOM 3081 C C . LEU A 1 378 ? 37.312 -16.109 -29.609 1 93.12 378 LEU A C 1
ATOM 3083 O O . LEU A 1 378 ? 36.875 -17.234 -29.344 1 93.12 378 LEU A O 1
ATOM 3087 N N . ASP A 1 379 ? 38.219 -15.883 -30.547 1 90.31 379 ASP A N 1
ATOM 3088 C CA . ASP A 1 379 ? 38.75 -16.969 -31.359 1 90.31 379 ASP A CA 1
ATOM 3089 C C . ASP A 1 379 ? 39.562 -17.969 -30.516 1 90.31 379 ASP A C 1
ATOM 3091 O O . ASP A 1 379 ? 39.438 -19.172 -30.703 1 90.31 379 ASP A O 1
ATOM 3095 N N . LEU A 1 380 ? 40.25 -17.438 -29.641 1 91.56 380 LEU A N 1
ATOM 3096 C CA . LEU A 1 380 ? 41.031 -18.297 -28.75 1 91.56 380 LEU A CA 1
ATOM 3097 C C . LEU A 1 380 ? 40.125 -19.156 -27.891 1 91.56 380 LEU A C 1
ATOM 3099 O O . LEU A 1 380 ? 40.406 -20.344 -27.672 1 91.56 380 LEU A O 1
ATOM 3103 N N . GLU A 1 381 ? 39.062 -18.547 -27.344 1 92.44 381 GLU A N 1
ATOM 3104 C CA . GLU A 1 381 ? 38.156 -19.266 -26.469 1 92.44 381 GLU A CA 1
ATOM 3105 C C . GLU A 1 381 ? 37.375 -20.328 -27.25 1 92.44 381 GLU A C 1
ATOM 3107 O O . GLU A 1 381 ? 37.094 -21.406 -26.719 1 92.44 381 GLU A O 1
ATOM 3112 N N . LYS A 1 382 ? 37.062 -20.062 -28.469 1 88.94 382 LYS A N 1
ATOM 3113 C CA . LYS A 1 382 ? 36.344 -21.031 -29.297 1 88.94 382 LYS A CA 1
ATOM 3114 C C . LYS A 1 382 ? 37.219 -22.234 -29.625 1 88.94 382 LYS A C 1
ATOM 3116 O O . LYS A 1 382 ? 36.75 -23.359 -29.719 1 88.94 382 LYS A O 1
ATOM 3121 N N . GLU A 1 383 ? 38.531 -21.984 -29.734 1 88.44 383 GLU A N 1
ATOM 3122 C CA . GLU A 1 383 ? 39.5 -23.062 -30.031 1 88.44 383 GLU A CA 1
ATOM 3123 C C . GLU A 1 383 ? 39.812 -23.875 -28.797 1 88.44 383 GLU A C 1
ATOM 3125 O O . GLU A 1 383 ? 39.938 -25.109 -28.859 1 88.44 383 GLU A O 1
ATOM 3130 N N . HIS A 1 384 ? 39.969 -23.156 -27.734 1 89.62 384 HIS A N 1
ATOM 3131 C CA . HIS A 1 384 ? 40.219 -23.797 -26.453 1 89.62 384 HIS A CA 1
ATOM 3132 C C . HIS A 1 384 ? 39.25 -23.312 -25.375 1 89.62 384 HIS A C 1
ATOM 3134 O O . HIS A 1 384 ? 39.594 -22.5 -24.531 1 89.62 384 HIS A O 1
ATOM 3140 N N . PRO A 1 385 ? 38.156 -23.984 -25.406 1 88.44 385 PRO A N 1
ATOM 3141 C CA . PRO A 1 385 ? 37.094 -23.516 -24.516 1 88.44 385 PRO A CA 1
ATOM 3142 C C . PRO A 1 385 ? 37.5 -23.562 -23.047 1 88.44 385 PRO A C 1
ATOM 3144 O O . PRO A 1 385 ? 38.031 -24.578 -22.578 1 88.44 385 PRO A O 1
ATOM 3147 N N . GLY A 1 386 ? 37.344 -22.453 -22.281 1 85.94 386 GLY A N 1
ATOM 3148 C CA . GLY A 1 386 ? 37.531 -22.406 -20.844 1 85.94 386 GLY A CA 1
ATOM 3149 C C . GLY A 1 386 ? 38.906 -21.844 -20.438 1 85.94 386 GLY A C 1
ATOM 3150 O O . GLY A 1 386 ? 39.188 -21.703 -19.25 1 85.94 386 GLY A O 1
ATOM 3151 N N . GLN A 1 387 ? 39.781 -21.422 -21.328 1 83.44 387 GLN A N 1
ATOM 3152 C CA . GLN A 1 387 ? 41.156 -21.062 -20.984 1 83.44 387 GLN A CA 1
ATOM 3153 C C . GLN A 1 387 ? 41.375 -19.547 -21.094 1 83.44 387 GLN A C 1
ATOM 3155 O O . GLN A 1 387 ? 42.344 -19.016 -20.531 1 83.44 387 GLN A O 1
ATOM 3160 N N . SER A 1 388 ? 40.5 -18.906 -21.656 1 89.62 388 SER A N 1
ATOM 3161 C CA . SER A 1 388 ? 40.688 -17.484 -21.859 1 89.62 388 SER A CA 1
ATOM 3162 C C . SER A 1 388 ? 40.25 -16.688 -20.641 1 89.62 388 SER A C 1
ATOM 3164 O O . SER A 1 388 ? 39.406 -17.125 -19.891 1 89.62 388 SER A O 1
ATOM 3166 N N . HIS A 1 389 ? 40.875 -15.539 -20.5 1 92.12 389 HIS A N 1
ATOM 3167 C CA . HIS A 1 389 ? 40.531 -14.609 -19.438 1 92.12 389 HIS A CA 1
ATOM 3168 C C . HIS A 1 389 ? 39.188 -13.953 -19.719 1 92.12 389 HIS A C 1
ATOM 3170 O O . HIS A 1 389 ? 38.875 -13.602 -20.859 1 92.12 389 HIS A O 1
ATOM 3176 N N . ARG A 1 390 ? 38.375 -13.797 -18.656 1 95.19 390 ARG A N 1
ATOM 3177 C CA . ARG A 1 390 ? 37.062 -13.156 -18.781 1 95.19 390 ARG A CA 1
ATOM 3178 C C . ARG A 1 390 ? 37 -11.883 -17.938 1 95.19 390 ARG A C 1
ATOM 3180 O O . ARG A 1 390 ? 37.656 -11.773 -16.922 1 95.19 390 ARG A O 1
ATOM 3187 N N . ALA A 1 391 ? 36.281 -10.953 -18.422 1 95.31 391 ALA A N 1
ATOM 3188 C CA . ALA A 1 391 ? 36.094 -9.672 -17.734 1 95.31 391 ALA A CA 1
ATOM 3189 C C . ALA A 1 391 ? 34.75 -9.602 -17.016 1 95.31 391 ALA A C 1
ATOM 3191 O O . ALA A 1 391 ? 33.781 -10.219 -17.453 1 95.31 391 ALA A O 1
ATOM 3192 N N . ALA A 1 392 ? 34.719 -8.828 -15.93 1 95.75 392 ALA A N 1
ATOM 3193 C CA . ALA A 1 392 ? 33.469 -8.641 -15.172 1 95.75 392 ALA A CA 1
ATOM 3194 C C . ALA A 1 392 ? 32.531 -7.715 -15.914 1 95.75 392 ALA A C 1
ATOM 3196 O O . ALA A 1 392 ? 32.938 -6.742 -16.547 1 95.75 392 ALA A O 1
ATOM 3197 N N . SER A 1 393 ? 31.266 -7.988 -15.812 1 94.94 393 SER A N 1
ATOM 3198 C CA . SER A 1 393 ? 30.219 -7.199 -16.469 1 94.94 393 SER A CA 1
ATOM 3199 C C . SER A 1 393 ? 30.125 -5.801 -15.867 1 94.94 393 SER A C 1
ATOM 3201 O O . SER A 1 393 ? 30.641 -5.555 -14.773 1 94.94 393 SER A O 1
ATOM 3203 N N . LYS A 1 394 ? 29.406 -4.91 -16.609 1 90.81 394 LYS A N 1
ATOM 3204 C CA . LYS A 1 394 ? 29.156 -3.557 -16.125 1 90.81 394 LYS A CA 1
ATOM 3205 C C . LYS A 1 394 ? 28.141 -3.564 -14.977 1 90.81 394 LYS A C 1
ATOM 3207 O O . LYS A 1 394 ? 28.156 -2.672 -14.133 1 90.81 394 LYS A O 1
ATOM 3212 N N . GLU A 1 395 ? 27.297 -4.559 -15.047 1 91.5 395 GLU A N 1
ATOM 3213 C CA . GLU A 1 395 ? 26.359 -4.77 -13.945 1 91.5 395 GLU A CA 1
ATOM 3214 C C . GLU A 1 395 ? 27.016 -5.551 -12.812 1 91.5 395 GLU A C 1
ATOM 3216 O O . GLU A 1 395 ? 27.766 -6.496 -13.055 1 91.5 395 GLU A O 1
ATOM 3221 N N . GLY A 1 396 ? 26.797 -5.156 -11.664 1 92.31 396 GLY A N 1
ATOM 3222 C CA . GLY A 1 396 ? 27.438 -5.781 -10.516 1 92.31 396 GLY A CA 1
ATOM 3223 C C . GLY A 1 396 ? 28.703 -5.066 -10.078 1 92.31 396 GLY A C 1
ATOM 3224 O O . GLY A 1 396 ? 29.703 -5.711 -9.711 1 92.31 396 GLY A O 1
ATOM 3225 N N . THR A 1 397 ? 28.734 -3.807 -10.352 1 92.31 397 THR A N 1
ATOM 3226 C CA . THR A 1 397 ? 29.766 -2.916 -9.852 1 92.31 397 THR A CA 1
ATOM 3227 C C . THR A 1 397 ? 29.25 -2.066 -8.695 1 92.31 397 THR A C 1
ATOM 3229 O O . THR A 1 397 ? 28.047 -2.039 -8.438 1 92.31 397 THR A O 1
ATOM 3232 N N . PRO A 1 398 ? 30.125 -1.478 -8 1 91.06 398 PRO A N 1
ATOM 3233 C CA . PRO A 1 398 ? 29.672 -0.665 -6.867 1 91.06 398 PRO A CA 1
ATOM 3234 C C . PRO A 1 398 ? 28.688 0.435 -7.277 1 91.06 398 PRO A C 1
ATOM 3236 O O . PRO A 1 398 ? 27.828 0.824 -6.492 1 91.06 398 PRO A O 1
ATOM 3239 N N . GLU A 1 399 ? 28.797 0.933 -8.492 1 90.56 399 GLU A N 1
ATOM 3240 C CA . GLU A 1 399 ? 27.922 1.999 -8.969 1 90.56 399 GLU A CA 1
ATOM 3241 C C . GLU A 1 399 ? 26.609 1.437 -9.508 1 90.56 399 GLU A C 1
ATOM 3243 O O . GLU A 1 399 ? 25.609 2.156 -9.594 1 90.56 399 GLU A O 1
ATOM 3248 N N . ASN A 1 400 ? 26.672 0.166 -9.828 1 95.31 400 ASN A N 1
ATOM 3249 C CA . ASN A 1 400 ? 25.516 -0.526 -10.398 1 95.31 400 ASN A CA 1
ATOM 3250 C C . ASN A 1 400 ? 25.406 -1.952 -9.867 1 95.31 400 ASN A C 1
ATOM 3252 O O . ASN A 1 400 ? 25.594 -2.914 -10.617 1 95.31 400 ASN A O 1
ATOM 3256 N N . LEU A 1 401 ? 24.891 -2.02 -8.703 1 96.12 401 LEU A N 1
ATOM 3257 C CA . LEU A 1 401 ? 24.875 -3.279 -7.969 1 96.12 401 LEU A CA 1
ATOM 3258 C C . LEU A 1 401 ? 23.859 -4.246 -8.57 1 96.12 401 LEU A C 1
ATOM 3260 O O . LEU A 1 401 ? 22.781 -3.832 -9.008 1 96.12 401 LEU A O 1
ATOM 3264 N N . PHE A 1 402 ? 24.234 -5.516 -8.656 1 96.81 402 PHE A N 1
ATOM 3265 C CA . PHE A 1 402 ? 23.328 -6.621 -8.93 1 96.81 402 PHE A CA 1
ATOM 3266 C C . PHE A 1 402 ? 22.641 -7.082 -7.652 1 96.81 402 PHE A C 1
ATOM 3268 O O . PHE A 1 402 ? 23.172 -7.91 -6.918 1 96.81 402 PHE A O 1
ATOM 3275 N N . LEU A 1 403 ? 21.422 -6.633 -7.391 1 97.12 403 LEU A N 1
ATOM 3276 C CA . LEU A 1 403 ? 20.812 -6.707 -6.074 1 97.12 403 LEU A CA 1
ATOM 3277 C C . LEU A 1 403 ? 20.5 -8.156 -5.695 1 97.12 403 LEU A C 1
ATOM 3279 O O . LEU A 1 403 ? 20.734 -8.562 -4.555 1 97.12 403 LEU A O 1
ATOM 3283 N N . ALA A 1 404 ? 19.969 -8.945 -6.613 1 96.75 404 ALA A N 1
ATOM 3284 C CA . ALA A 1 404 ? 19.688 -10.344 -6.301 1 96.75 404 ALA A CA 1
ATOM 3285 C C . ALA A 1 404 ? 20.953 -11.094 -5.926 1 96.75 404 ALA A C 1
ATOM 3287 O O . ALA A 1 404 ? 20.953 -11.914 -5.004 1 96.75 404 ALA A O 1
ATOM 3288 N N . GLY A 1 405 ? 22.031 -10.844 -6.699 1 97.25 405 GLY A N 1
ATOM 3289 C CA . GLY A 1 405 ? 23.312 -11.461 -6.383 1 97.25 405 GLY A CA 1
ATOM 3290 C C . GLY A 1 405 ? 23.844 -11.07 -5.02 1 97.25 405 GLY A C 1
ATOM 3291 O O . GLY A 1 405 ? 24.359 -11.906 -4.281 1 97.25 405 GLY A O 1
ATOM 3292 N N . GLN A 1 406 ? 23.719 -9.766 -4.75 1 97.56 406 GLN A N 1
ATOM 3293 C CA . GLN A 1 406 ? 24.141 -9.273 -3.441 1 97.56 406 GLN A CA 1
ATOM 3294 C C . GLN A 1 406 ? 23.328 -9.93 -2.322 1 97.56 406 GLN A C 1
ATOM 3296 O O . GLN A 1 406 ? 23.875 -10.25 -1.266 1 97.56 406 GLN A O 1
ATOM 3301 N N . ALA A 1 407 ? 22.047 -10.109 -2.537 1 98.31 407 ALA A N 1
ATOM 3302 C CA . ALA A 1 407 ? 21.156 -10.719 -1.547 1 98.31 407 ALA A CA 1
ATOM 3303 C C . ALA A 1 407 ? 21.594 -12.148 -1.234 1 98.31 407 ALA A C 1
ATOM 3305 O O . ALA A 1 407 ? 21.703 -12.523 -0.066 1 98.31 407 ALA A O 1
ATOM 3306 N N . PHE A 1 408 ? 21.844 -12.938 -2.268 1 98.38 408 PHE A N 1
ATOM 3307 C CA . PHE A 1 408 ? 22.25 -14.32 -2.074 1 98.38 408 PHE A CA 1
ATOM 3308 C C . PHE A 1 408 ? 23.594 -14.391 -1.354 1 98.38 408 PHE A C 1
ATOM 3310 O O . PHE A 1 408 ? 23.797 -15.266 -0.507 1 98.38 408 PHE A O 1
ATOM 3317 N N . TYR A 1 409 ? 24.5 -13.523 -1.726 1 98.25 409 TYR A N 1
ATOM 3318 C CA . TYR A 1 409 ? 25.812 -13.5 -1.087 1 98.25 409 TYR A CA 1
ATOM 3319 C C . TYR A 1 409 ? 25.688 -13.227 0.407 1 98.25 409 TYR A C 1
ATOM 3321 O O . TYR A 1 409 ? 26.297 -13.914 1.226 1 98.25 409 TYR A O 1
ATOM 3329 N N . ILE A 1 410 ? 24.891 -12.188 0.75 1 98.38 410 ILE A N 1
ATOM 3330 C CA . ILE A 1 410 ? 24.75 -11.805 2.148 1 98.38 410 ILE A CA 1
ATOM 3331 C C . ILE A 1 410 ? 24.125 -12.953 2.938 1 98.38 410 ILE A C 1
ATOM 3333 O O . ILE A 1 410 ? 24.547 -13.242 4.059 1 98.38 410 ILE A O 1
ATOM 3337 N N . ILE A 1 411 ? 23.141 -13.648 2.373 1 98.5 411 ILE A N 1
ATOM 3338 C CA . ILE A 1 411 ? 22.516 -14.789 3.031 1 98.5 411 ILE A CA 1
ATOM 3339 C C . ILE A 1 411 ? 23.562 -15.875 3.289 1 98.5 411 ILE A C 1
ATOM 3341 O O . ILE A 1 411 ? 23.609 -16.453 4.379 1 98.5 411 ILE A O 1
ATOM 3345 N N . SER A 1 412 ? 24.391 -16.141 2.252 1 98.38 412 SER A N 1
ATOM 3346 C CA . SER A 1 412 ? 25.422 -17.172 2.387 1 98.38 412 SER A CA 1
ATOM 3347 C C . SER A 1 412 ? 26.406 -16.828 3.494 1 98.38 412 SER A C 1
ATOM 3349 O O . SER A 1 412 ? 26.797 -17.688 4.277 1 98.38 412 SER A O 1
ATOM 3351 N N . GLN A 1 413 ? 26.734 -15.547 3.561 1 97.81 413 GLN A N 1
ATOM 3352 C CA . GLN A 1 413 ? 27.703 -15.109 4.574 1 97.81 413 GLN A CA 1
ATOM 3353 C C . GLN A 1 413 ? 27.094 -15.195 5.973 1 97.81 413 GLN A C 1
ATOM 3355 O O . GLN A 1 413 ? 27.797 -15.539 6.93 1 97.81 413 GLN A O 1
ATOM 3360 N N . LEU A 1 414 ? 25.844 -14.844 6.113 1 97.69 414 LEU A N 1
ATOM 3361 C CA . LEU A 1 414 ? 25.156 -14.961 7.402 1 97.69 414 LEU A CA 1
ATOM 3362 C C . LEU A 1 414 ? 25.188 -16.406 7.898 1 97.69 414 LEU A C 1
ATOM 3364 O O . LEU A 1 414 ? 25.344 -16.656 9.094 1 97.69 414 LEU A O 1
ATOM 3368 N N . LEU A 1 415 ? 25.047 -17.312 6.969 1 97.75 415 LEU A N 1
ATOM 3369 C CA . LEU A 1 415 ? 25.016 -18.719 7.324 1 97.75 415 LEU A CA 1
ATOM 3370 C C . LEU A 1 415 ? 26.422 -19.25 7.629 1 97.75 415 LEU A C 1
ATOM 3372 O O . LEU A 1 415 ? 26.609 -20 8.578 1 97.75 415 LEU A O 1
ATOM 3376 N N . ILE A 1 416 ? 27.391 -18.844 6.824 1 97.06 416 ILE A N 1
ATOM 3377 C CA . ILE A 1 416 ? 28.766 -19.312 6.988 1 97.06 416 ILE A CA 1
ATOM 3378 C C . ILE A 1 416 ? 29.312 -18.844 8.336 1 97.06 416 ILE A C 1
ATOM 3380 O O . ILE A 1 416 ? 30.016 -19.578 9.023 1 97.06 416 ILE A O 1
ATOM 3384 N N . THR A 1 417 ? 28.906 -17.578 8.727 1 95.31 417 THR A N 1
ATOM 3385 C CA . THR A 1 417 ? 29.391 -17.016 9.977 1 95.31 417 THR A CA 1
ATOM 3386 C C . THR A 1 417 ? 28.531 -17.484 11.148 1 95.31 417 THR A C 1
ATOM 3388 O O . THR A 1 417 ? 28.734 -17.047 12.289 1 95.31 417 THR A O 1
ATOM 3391 N N . LYS A 1 418 ? 27.516 -18.25 10.93 1 93.88 418 LYS A N 1
ATOM 3392 C CA . LYS A 1 418 ? 26.641 -18.859 11.93 1 93.88 418 LYS A CA 1
ATOM 3393 C C . LYS A 1 418 ? 25.828 -17.797 12.664 1 93.88 418 LYS A C 1
ATOM 3395 O O . LYS A 1 418 ? 25.5 -17.953 13.844 1 93.88 418 LYS A O 1
ATOM 3400 N N . MET A 1 419 ? 25.75 -16.656 12.008 1 94.56 419 MET A N 1
ATOM 3401 C CA . MET A 1 419 ? 24.844 -15.656 12.562 1 94.56 419 MET A CA 1
ATOM 3402 C C . MET A 1 419 ? 23.391 -16.047 12.312 1 94.56 419 MET A C 1
ATOM 3404 O O . MET A 1 419 ? 22.484 -15.523 12.977 1 94.56 419 MET A O 1
ATOM 3408 N N . LEU A 1 420 ? 23.203 -16.844 11.352 1 95.56 420 LEU A N 1
ATOM 3409 C CA . LEU A 1 420 ? 21.906 -17.375 10.969 1 95.56 420 LEU A CA 1
ATOM 3410 C C . LEU A 1 420 ? 21.922 -18.906 10.914 1 95.56 420 LEU A C 1
ATOM 3412 O O . LEU A 1 420 ? 22.906 -19.5 10.445 1 95.56 420 LEU A O 1
ATOM 3416 N N . HIS A 1 421 ? 20.906 -19.453 11.406 1 95.38 421 HIS A N 1
ATOM 3417 C CA . HIS A 1 421 ? 20.766 -20.906 11.336 1 95.38 421 HIS A CA 1
ATOM 3418 C C . HIS A 1 421 ? 19.797 -21.312 10.227 1 95.38 421 HIS A C 1
ATOM 3420 O O . HIS A 1 421 ? 18.891 -20.562 9.883 1 95.38 421 HIS A O 1
ATOM 3426 N N . ILE A 1 422 ? 19.969 -22.5 9.703 1 95.75 422 ILE A N 1
ATOM 3427 C CA . ILE A 1 422 ? 19.188 -22.984 8.578 1 95.75 422 ILE A CA 1
ATOM 3428 C C . ILE A 1 422 ? 17.703 -23.047 8.953 1 95.75 422 ILE A C 1
ATOM 3430 O O . ILE A 1 422 ? 16.844 -22.781 8.125 1 95.75 422 ILE A O 1
ATOM 3434 N N . ASN A 1 423 ? 17.391 -23.359 10.195 1 94.38 423 ASN A N 1
ATOM 3435 C CA . ASN A 1 423 ? 16.016 -23.484 10.641 1 94.38 423 ASN A CA 1
ATOM 3436 C C . ASN A 1 423 ? 15.32 -22.125 10.727 1 94.38 423 ASN A C 1
ATOM 3438 O O . ASN A 1 423 ? 14.094 -22.047 10.734 1 94.38 423 ASN A O 1
ATOM 3442 N N . GLU A 1 424 ? 16.141 -21.125 10.852 1 94.5 424 GLU A N 1
ATOM 3443 C CA . GLU A 1 424 ? 15.578 -19.781 10.883 1 94.5 424 GLU A CA 1
ATOM 3444 C C . GLU A 1 424 ? 15.281 -19.266 9.477 1 94.5 424 GLU A C 1
ATOM 3446 O O . GLU A 1 424 ? 14.391 -18.438 9.281 1 94.5 424 GLU A O 1
ATOM 3451 N N . LEU A 1 425 ? 16.062 -19.75 8.516 1 96.06 425 LEU A N 1
ATOM 3452 C CA . LEU A 1 425 ? 15.859 -19.375 7.121 1 96.06 425 LEU A CA 1
ATOM 3453 C C . LEU A 1 425 ? 14.758 -20.219 6.484 1 96.06 425 LEU A C 1
ATOM 3455 O O . LEU A 1 425 ? 14.188 -19.828 5.461 1 96.06 425 LEU A O 1
ATOM 3459 N N . ASP A 1 426 ? 14.453 -21.375 7.078 1 95.94 426 ASP A N 1
ATOM 3460 C CA . ASP A 1 426 ? 13.383 -22.266 6.641 1 95.94 426 ASP A CA 1
ATOM 3461 C C . ASP A 1 426 ? 12.539 -22.734 7.824 1 95.94 426 ASP A C 1
ATOM 3463 O O . ASP A 1 426 ? 12.562 -23.906 8.18 1 95.94 426 ASP A O 1
ATOM 3467 N N . PRO A 1 427 ? 11.75 -21.844 8.328 1 94.31 427 PRO A N 1
ATOM 3468 C CA . PRO A 1 427 ? 10.992 -22.156 9.539 1 94.31 427 PRO A CA 1
ATOM 3469 C C . PRO A 1 427 ? 10.039 -23.344 9.344 1 94.31 427 PRO A C 1
ATOM 3471 O O . PRO A 1 427 ? 9.727 -24.047 10.305 1 94.31 427 PRO A O 1
ATOM 3474 N N . ILE A 1 428 ? 9.547 -23.641 8.164 1 92.44 428 ILE A N 1
ATOM 3475 C CA . ILE A 1 428 ? 8.602 -24.734 7.941 1 92.44 428 ILE A CA 1
ATOM 3476 C C . ILE A 1 428 ? 9.359 -26.016 7.637 1 92.44 428 ILE A C 1
ATOM 3478 O O . ILE A 1 428 ? 8.75 -27.078 7.465 1 92.44 428 ILE A O 1
ATOM 3482 N N . ARG A 1 429 ? 10.688 -25.938 7.535 1 93.44 429 ARG A N 1
ATOM 3483 C CA . ARG A 1 429 ? 11.586 -27.078 7.371 1 93.44 429 ARG A CA 1
ATOM 3484 C C . ARG A 1 429 ? 11.312 -27.812 6.059 1 93.44 429 ARG A C 1
ATOM 3486 O O . ARG A 1 429 ? 11.148 -29.031 6.043 1 93.44 429 ARG A O 1
ATOM 3493 N N . ARG A 1 430 ? 11.289 -27.094 4.992 1 92.75 430 ARG A N 1
ATOM 3494 C CA . ARG A 1 430 ? 11.047 -27.656 3.67 1 92.75 430 ARG A CA 1
ATOM 3495 C C . ARG A 1 430 ? 12.234 -28.5 3.207 1 92.75 430 ARG A C 1
ATOM 3497 O O . ARG A 1 430 ? 12.078 -29.391 2.359 1 92.75 430 ARG A O 1
ATOM 3504 N N . TYR A 1 431 ? 13.422 -28.141 3.746 1 93.88 431 TYR A N 1
ATOM 3505 C CA . TYR A 1 431 ? 14.617 -28.875 3.326 1 93.88 431 TYR A CA 1
ATOM 3506 C C . TYR A 1 431 ? 14.531 -30.344 3.744 1 93.88 431 TYR A C 1
ATOM 3508 O O . TYR A 1 431 ? 15.273 -31.188 3.229 1 93.88 431 TYR A O 1
ATOM 3516 N N . LEU A 1 432 ? 13.555 -30.594 4.617 1 90.19 432 LEU A N 1
ATOM 3517 C CA . LEU A 1 432 ? 13.32 -31.969 5.051 1 90.19 432 LEU A CA 1
ATOM 3518 C C . LEU A 1 432 ? 12.133 -32.562 4.312 1 90.19 432 LEU A C 1
ATOM 3520 O O . LEU A 1 432 ? 11.219 -31.859 3.902 1 90.19 432 LEU A O 1
ATOM 3524 N N . PRO A 1 433 ? 12.211 -33.875 4.125 1 84.44 433 PRO A N 1
ATOM 3525 C CA . PRO A 1 433 ? 11.039 -34.531 3.533 1 84.44 433 PRO A CA 1
ATOM 3526 C C . PRO A 1 433 ? 9.781 -34.344 4.383 1 84.44 433 PRO A C 1
ATOM 3528 O O . PRO A 1 433 ? 9.875 -34.094 5.59 1 84.44 433 PRO A O 1
ATOM 3531 N N . SER A 1 434 ? 8.656 -34.438 3.799 1 76.5 434 SER A N 1
ATOM 3532 C CA . SER A 1 434 ? 7.375 -34.125 4.422 1 76.5 434 SER A CA 1
ATOM 3533 C C . SER A 1 434 ? 7.195 -34.875 5.727 1 76.5 434 SER A C 1
ATOM 3535 O O . SER A 1 434 ? 6.582 -34.375 6.672 1 76.5 434 SER A O 1
ATOM 3537 N N . PHE A 1 435 ? 7.797 -36.094 5.848 1 72.19 435 PHE A N 1
ATOM 3538 C CA . PHE A 1 435 ? 7.566 -36.906 7.02 1 72.19 435 PHE A CA 1
ATOM 3539 C C . PHE A 1 435 ? 8.398 -36.438 8.203 1 72.19 435 PHE A C 1
ATOM 3541 O O . PHE A 1 435 ? 8.094 -36.75 9.352 1 72.19 435 PHE A O 1
ATOM 3548 N N . ASN A 1 436 ? 9.359 -35.625 7.957 1 78 436 ASN A N 1
ATOM 3549 C CA . ASN A 1 436 ? 10.242 -35.125 9.016 1 78 436 ASN A CA 1
ATOM 3550 C C . ASN A 1 436 ? 9.93 -33.688 9.383 1 78 436 ASN A C 1
ATOM 3552 O O . ASN A 1 436 ? 10.609 -33.094 10.211 1 78 436 ASN A O 1
ATOM 3556 N N . ARG A 1 437 ? 8.883 -33.156 8.789 1 83.19 437 ARG A N 1
ATOM 3557 C CA . ARG A 1 437 ? 8.562 -31.766 9.055 1 83.19 437 ARG A CA 1
ATOM 3558 C C . ARG A 1 437 ? 7.691 -31.625 10.297 1 83.19 437 ARG A C 1
ATOM 3560 O O . ARG A 1 437 ? 6.973 -32.562 10.664 1 83.19 437 ARG A O 1
ATOM 3567 N N . PRO A 1 438 ? 7.863 -30.531 10.984 1 75.56 438 PRO A N 1
ATOM 3568 C CA . PRO A 1 438 ? 7.016 -30.328 12.164 1 75.56 438 PRO A CA 1
ATOM 3569 C C . PRO A 1 438 ? 5.531 -30.281 11.82 1 75.56 438 PRO A C 1
ATOM 3571 O O . PRO A 1 438 ? 5.152 -29.734 10.781 1 75.56 438 PRO A O 1
ATOM 3574 N N . ARG A 1 439 ? 4.77 -31.047 12.68 1 66.75 439 ARG A N 1
ATOM 3575 C CA . ARG A 1 439 ? 3.328 -31.141 12.469 1 66.75 439 ARG A CA 1
ATOM 3576 C C . ARG A 1 439 ? 2.627 -29.844 12.883 1 66.75 439 ARG A C 1
ATOM 3578 O O . ARG A 1 439 ? 2.93 -29.281 13.938 1 66.75 439 ARG A O 1
ATOM 3585 N N . ARG A 1 440 ? 1.868 -29.422 11.914 1 65.44 440 ARG A N 1
ATOM 3586 C CA . ARG A 1 440 ? 1.005 -28.312 12.297 1 65.44 440 ARG A CA 1
ATOM 3587 C C . ARG A 1 440 ? -0.283 -28.812 12.938 1 65.44 440 ARG A C 1
ATOM 3589 O O . ARG A 1 440 ? -0.851 -29.812 12.5 1 65.44 440 ARG A O 1
ATOM 3596 N N . THR A 1 441 ? -0.575 -28.609 14.117 1 59.75 441 THR A N 1
ATOM 3597 C CA . THR A 1 441 ? -1.753 -29.094 14.828 1 59.75 441 THR A CA 1
ATOM 3598 C C . THR A 1 441 ? -3.021 -28.453 14.273 1 59.75 441 THR A C 1
ATOM 3600 O O . THR A 1 441 ? -4.039 -28.359 14.961 1 59.75 441 THR A O 1
ATOM 3603 N N . ASP A 1 442 ? -3.049 -28.281 12.914 1 64.5 442 ASP A N 1
ATOM 3604 C CA . ASP A 1 442 ? -4.254 -27.625 12.43 1 64.5 442 ASP A CA 1
ATOM 3605 C C . ASP A 1 442 ? -5.285 -28.656 11.953 1 64.5 442 ASP A C 1
ATOM 3607 O O . ASP A 1 442 ? -4.945 -29.812 11.695 1 64.5 442 ASP A O 1
ATOM 3611 N N . ARG A 1 443 ? -6.48 -28.391 12.109 1 68 443 ARG A N 1
ATOM 3612 C CA . ARG A 1 443 ? -7.609 -29.234 11.742 1 68 443 ARG A CA 1
ATOM 3613 C C . ARG A 1 443 ? -7.707 -29.391 10.234 1 68 443 ARG A C 1
ATOM 3615 O O . ARG A 1 443 ? -8.531 -30.156 9.734 1 68 443 ARG A O 1
ATOM 3622 N N . TYR A 1 444 ? -6.77 -28.812 9.531 1 71.56 444 TYR A N 1
ATOM 3623 C CA . TYR A 1 444 ? -6.887 -28.828 8.078 1 71.56 444 TYR A CA 1
ATOM 3624 C C . TYR A 1 444 ? -5.875 -29.781 7.461 1 71.56 444 TYR A C 1
ATOM 3626 O O . TYR A 1 444 ? -4.828 -30.062 8.047 1 71.56 444 TYR A O 1
ATOM 3634 N N . SER A 1 445 ? -6.332 -30.375 6.363 1 67.75 445 SER A N 1
ATOM 3635 C CA . SER A 1 445 ? -5.5 -31.359 5.676 1 67.75 445 SER A CA 1
ATOM 3636 C C . SER A 1 445 ? -4.211 -30.734 5.16 1 67.75 445 SER A C 1
ATOM 3638 O O . SER A 1 445 ? -4.246 -29.844 4.316 1 67.75 445 SER A O 1
ATOM 3640 N N . ALA A 1 446 ? -3.182 -30.938 5.891 1 67.44 446 ALA A N 1
ATOM 3641 C CA . ALA A 1 446 ? -1.868 -30.469 5.453 1 67.44 446 ALA A CA 1
ATOM 3642 C C . ALA A 1 446 ? -0.993 -31.641 5.004 1 67.44 446 ALA A C 1
ATOM 3644 O O . ALA A 1 446 ? -1.228 -32.781 5.395 1 67.44 446 ALA A O 1
ATOM 3645 N N . PHE A 1 447 ? -0.233 -31.391 3.938 1 67.25 447 PHE A N 1
ATOM 3646 C CA . PHE A 1 447 ? 0.682 -32.406 3.449 1 67.25 447 PHE A CA 1
ATOM 3647 C C . PHE A 1 447 ? 1.612 -32.875 4.562 1 67.25 447 PHE A C 1
ATOM 3649 O O . PHE A 1 447 ? 2.145 -32.062 5.32 1 67.25 447 PHE A O 1
ATOM 3656 N N . GLN A 1 448 ? 1.31 -34.031 5.082 1 66 448 GLN A N 1
ATOM 3657 C CA . GLN A 1 448 ? 2.188 -34.594 6.098 1 66 448 GLN A CA 1
ATOM 3658 C C . GLN A 1 448 ? 2.895 -35.844 5.574 1 66 448 GLN A C 1
ATOM 3660 O O . GLN A 1 448 ? 2.316 -36.625 4.809 1 66 448 GLN A O 1
ATOM 3665 N N . GLY A 1 449 ? 4.16 -35.875 5.184 1 53.75 449 GLY A N 1
ATOM 3666 C CA . GLY A 1 449 ? 4.895 -37 4.594 1 53.75 449 GLY A CA 1
ATOM 3667 C C . GLY A 1 449 ? 4.82 -38.25 5.418 1 53.75 449 GLY A C 1
ATOM 3668 O O . GLY A 1 449 ? 5.641 -39.156 5.246 1 53.75 449 GLY A O 1
ATOM 3669 N N . LYS A 1 450 ? 4.539 -38.375 6.758 1 48.69 450 LYS A N 1
ATOM 3670 C CA . LYS A 1 450 ? 4.805 -39.75 7.207 1 48.69 450 LYS A CA 1
ATOM 3671 C C . LYS A 1 450 ? 3.992 -40.75 6.402 1 48.69 450 LYS A C 1
ATOM 3673 O O . LYS A 1 450 ? 2.76 -40.75 6.445 1 48.69 450 LYS A O 1
ATOM 3678 N N . ALA A 1 451 ? 4.445 -40.906 5.301 1 46.59 451 ALA A N 1
ATOM 3679 C CA . ALA A 1 451 ? 3.895 -42.125 4.688 1 46.59 451 ALA A CA 1
ATOM 3680 C C . ALA A 1 451 ? 3.721 -43.219 5.719 1 46.59 451 ALA A C 1
ATOM 3682 O O . ALA A 1 451 ? 4.664 -43.562 6.441 1 46.59 451 ALA A O 1
ATOM 3683 N N . CYS A 1 452 ? 2.697 -43.25 6.305 1 47.91 452 CYS A N 1
ATOM 3684 C CA . CYS A 1 452 ? 2.512 -44.438 7.148 1 47.91 452 CYS A CA 1
ATOM 3685 C C . CYS A 1 452 ? 3.166 -45.656 6.523 1 47.91 452 CYS A C 1
ATOM 3687 O O . CYS A 1 452 ? 2.93 -45.969 5.355 1 47.91 452 CYS A O 1
ATOM 3689 N N . ALA A 1 453 ? 4.5 -46.031 6.926 1 51.5 453 ALA A N 1
ATOM 3690 C CA . ALA A 1 453 ? 5.082 -47.312 6.535 1 51.5 453 ALA A CA 1
ATOM 3691 C C . ALA A 1 453 ? 4 -48.281 6.109 1 51.5 453 ALA A C 1
ATOM 3693 O O . ALA A 1 453 ? 4.207 -49.094 5.195 1 51.5 453 ALA A O 1
ATOM 3694 N N . ASP A 1 454 ? 2.865 -48.188 6.785 1 64 454 ASP A N 1
ATOM 3695 C CA . ASP A 1 454 ? 1.827 -49.188 6.547 1 64 454 ASP A CA 1
ATOM 3696 C C . ASP A 1 454 ? 0.532 -48.531 6.07 1 64 454 ASP A C 1
ATOM 3698 O O . ASP A 1 454 ? -0.51 -48.656 6.719 1 64 454 ASP A O 1
ATOM 3702 N N . LEU A 1 455 ? 0.649 -47.688 4.852 1 80.5 455 LEU A N 1
ATOM 3703 C CA . LEU A 1 455 ? -0.558 -47 4.363 1 80.5 455 LEU A CA 1
ATOM 3704 C C . LEU A 1 455 ? -1.593 -48.031 3.914 1 80.5 455 LEU A C 1
ATOM 3706 O O . LEU A 1 455 ? -1.271 -48.969 3.168 1 80.5 455 LEU A O 1
ATOM 3710 N N . VAL A 1 456 ? -2.699 -48 4.543 1 90.31 456 VAL A N 1
ATOM 3711 C CA . VAL A 1 456 ? -3.838 -48.844 4.203 1 90.31 456 VAL A CA 1
ATOM 3712 C C . VAL A 1 456 ? -4.941 -48 3.572 1 90.31 456 VAL A C 1
ATOM 3714 O O . VAL A 1 456 ? -5.309 -46.938 4.105 1 90.31 456 VAL A O 1
ATOM 3717 N N . VAL A 1 457 ? -5.375 -48.406 2.363 1 94.62 457 VAL A N 1
ATOM 3718 C CA . VAL A 1 457 ? -6.48 -47.719 1.713 1 94.62 457 VAL A CA 1
ATOM 3719 C C . VAL A 1 457 ? -7.809 -48.281 2.205 1 94.62 457 VAL A C 1
ATOM 3721 O O . VAL A 1 457 ? -8.055 -49.469 2.104 1 94.62 457 VAL A O 1
ATOM 3724 N N . GLN A 1 458 ? -8.57 -47.406 2.736 1 95.81 458 GLN A N 1
ATOM 3725 C CA . GLN A 1 458 ? -9.891 -47.844 3.211 1 95.81 458 GLN A CA 1
ATOM 3726 C C . GLN A 1 458 ? -10.914 -47.812 2.082 1 95.81 458 GLN A C 1
ATOM 3728 O O . GLN A 1 458 ? -10.914 -46.875 1.261 1 95.81 458 GLN A O 1
ATOM 3733 N N . VAL A 1 459 ? -11.75 -48.875 2.021 1 96.19 459 VAL A N 1
ATOM 3734 C CA . VAL A 1 459 ? -12.742 -48.969 0.955 1 96.19 459 VAL A CA 1
ATOM 3735 C C . VAL A 1 459 ? -14.133 -49.188 1.555 1 96.19 459 VAL A C 1
ATOM 3737 O O . VAL A 1 459 ? -14.312 -50 2.447 1 96.19 459 VAL A O 1
ATOM 3740 N N . VAL A 1 460 ? -15.016 -48.438 1.092 1 95.81 460 VAL A N 1
ATOM 3741 C CA . VAL A 1 460 ? -16.422 -48.562 1.477 1 95.81 460 VAL A CA 1
ATOM 3742 C C . VAL A 1 460 ? -17.25 -48.938 0.26 1 95.81 460 VAL A C 1
ATOM 3744 O O . VAL A 1 460 ? -17.203 -48.281 -0.778 1 95.81 460 VAL A O 1
ATOM 3747 N N . LEU A 1 461 ? -18.016 -50.031 0.429 1 95.44 461 LEU A N 1
ATOM 3748 C CA . LEU A 1 461 ? -18.891 -50.5 -0.66 1 95.44 461 LEU A CA 1
ATOM 3749 C C . LEU A 1 461 ? -20.312 -49.969 -0.466 1 95.44 461 LEU A C 1
ATOM 3751 O O . LEU A 1 461 ? -20.938 -50.25 0.562 1 95.44 461 LEU A O 1
ATOM 3755 N N . ILE A 1 462 ? -20.766 -49.281 -1.501 1 94.69 462 ILE A N 1
ATOM 3756 C CA . ILE A 1 462 ? -22.109 -48.719 -1.438 1 94.69 462 ILE A CA 1
ATOM 3757 C C . ILE A 1 462 ? -22.984 -49.344 -2.518 1 94.69 462 ILE A C 1
ATOM 3759 O O . ILE A 1 462 ? -22.656 -49.281 -3.707 1 94.69 462 ILE A O 1
ATOM 3763 N N . ALA A 1 463 ? -24.031 -49.938 -2.029 1 92.5 463 ALA A N 1
ATOM 3764 C CA . ALA A 1 463 ? -25.016 -50.469 -2.959 1 92.5 463 ALA A CA 1
ATOM 3765 C C . ALA A 1 463 ? -26.156 -49.469 -3.201 1 92.5 463 ALA A C 1
ATOM 3767 O O . ALA A 1 463 ? -26.625 -48.812 -2.266 1 92.5 463 ALA A O 1
ATOM 3768 N N . GLU A 1 464 ? -26.578 -49.25 -4.398 1 88 464 GLU A N 1
ATOM 3769 C CA . GLU A 1 464 ? -27.578 -48.25 -4.762 1 88 464 GLU A CA 1
ATOM 3770 C C . GLU A 1 464 ? -28.953 -48.625 -4.191 1 88 464 GLU A C 1
ATOM 3772 O O . GLU A 1 464 ? -29.766 -47.719 -3.955 1 88 464 GLU A O 1
ATOM 3777 N N . SER A 1 465 ? -29.188 -50 -4.016 1 87.62 465 SER A N 1
ATOM 3778 C CA . SER A 1 465 ? -30.5 -50.406 -3.529 1 87.62 465 SER A CA 1
ATOM 3779 C C . SER A 1 465 ? -30.359 -51.5 -2.471 1 87.62 465 SER A C 1
ATOM 3781 O O . SER A 1 465 ? -29.312 -52.156 -2.355 1 87.62 465 SER A O 1
ATOM 3783 N N . GLN A 1 466 ? -31.516 -51.75 -1.734 1 88.38 466 GLN A N 1
ATOM 3784 C CA . GLN A 1 466 ? -31.531 -52.812 -0.716 1 88.38 466 GLN A CA 1
ATOM 3785 C C . GLN A 1 466 ? -31.531 -54.188 -1.352 1 88.38 466 GLN A C 1
ATOM 3787 O O . GLN A 1 466 ? -30.938 -55.125 -0.801 1 88.38 466 GLN A O 1
ATOM 3792 N N . ARG A 1 467 ? -32.125 -54.188 -2.502 1 85.25 467 ARG A N 1
ATOM 3793 C CA . ARG A 1 467 ? -32.156 -55.469 -3.234 1 85.25 467 ARG A CA 1
ATOM 3794 C C . ARG A 1 467 ? -30.75 -55.875 -3.65 1 85.25 467 ARG A C 1
ATOM 3796 O O . ARG A 1 467 ? -30.391 -57.031 -3.508 1 85.25 467 ARG A O 1
ATOM 3803 N N . LEU A 1 468 ? -30.094 -54.969 -4.082 1 88 468 LEU A N 1
ATOM 3804 C CA . LEU A 1 468 ? -28.719 -55.25 -4.492 1 88 468 LEU A CA 1
ATOM 3805 C C . LEU A 1 468 ? -27.859 -55.625 -3.291 1 88 468 LEU A C 1
ATOM 3807 O O . LEU A 1 468 ? -26.984 -56.469 -3.393 1 88 468 LEU A O 1
ATOM 3811 N N . GLN A 1 469 ? -28.109 -55 -2.193 1 90.62 469 GLN A N 1
ATOM 3812 C CA . GLN A 1 469 ? -27.375 -55.281 -0.966 1 90.62 469 GLN A CA 1
ATOM 3813 C C . GLN A 1 469 ? -27.594 -56.75 -0.542 1 90.62 469 GLN A C 1
ATOM 3815 O O . GLN A 1 469 ? -26.656 -57.438 -0.154 1 90.62 469 GLN A O 1
ATOM 3820 N N . ALA A 1 470 ? -28.812 -57.156 -0.614 1 87.56 470 ALA A N 1
ATOM 3821 C CA . ALA A 1 470 ? -29.156 -58.531 -0.247 1 87.56 470 ALA A CA 1
ATOM 3822 C C . ALA A 1 470 ? -28.5 -59.531 -1.188 1 87.56 470 ALA A C 1
ATOM 3824 O O . ALA A 1 470 ? -28.031 -60.594 -0.75 1 87.56 470 ALA A O 1
ATOM 3825 N N . MET A 1 471 ? -28.5 -59.188 -2.357 1 86.5 471 MET A N 1
ATOM 3826 C CA . MET A 1 471 ? -27.875 -60.062 -3.352 1 86.5 471 MET A CA 1
ATOM 3827 C C . MET A 1 471 ? -26.375 -60.188 -3.096 1 86.5 471 MET A C 1
ATOM 3829 O O . MET A 1 471 ? -25.828 -61.281 -3.166 1 86.5 471 MET A O 1
ATOM 3833 N N . MET A 1 472 ? -25.781 -59.062 -2.838 1 88.94 472 MET A N 1
ATOM 3834 C CA . MET A 1 472 ? -24.344 -59.062 -2.574 1 88.94 472 MET A CA 1
ATOM 3835 C C . MET A 1 472 ? -24.031 -59.844 -1.313 1 88.94 472 MET A C 1
ATOM 3837 O O . MET A 1 472 ? -22.984 -60.531 -1.236 1 88.94 472 MET A O 1
ATOM 3841 N N . ALA A 1 473 ? -24.938 -59.812 -0.441 1 89.19 473 ALA A N 1
ATOM 3842 C CA . ALA A 1 473 ? -24.766 -60.562 0.813 1 89.19 473 ALA A CA 1
ATOM 3843 C C . ALA A 1 473 ? -24.734 -62.062 0.577 1 89.19 473 ALA A C 1
ATOM 3845 O O . ALA A 1 473 ? -24.047 -62.781 1.287 1 89.19 473 ALA A O 1
ATOM 3846 N N . THR A 1 474 ? -25.438 -62.469 -0.43 1 87.12 474 THR A N 1
ATOM 3847 C CA . THR A 1 474 ? -25.453 -63.875 -0.76 1 87.12 474 THR A CA 1
ATOM 3848 C C . THR A 1 474 ? -24.078 -64.375 -1.204 1 87.12 474 THR A C 1
ATOM 3850 O O . THR A 1 474 ? -23.734 -65.562 -1.067 1 87.12 474 THR A O 1
ATOM 3853 N N . TYR A 1 475 ? -23.391 -63.469 -1.673 1 85.81 475 TYR A N 1
ATOM 3854 C CA . TYR A 1 475 ? -22.047 -63.812 -2.104 1 85.81 475 TYR A CA 1
ATOM 3855 C C . TYR A 1 475 ? -21.031 -63.5 -1.008 1 85.81 475 TYR A C 1
ATOM 3857 O O . TYR A 1 475 ? -19.812 -63.562 -1.246 1 85.81 475 TYR A O 1
ATOM 3865 N N . GLY A 1 476 ? -21.484 -63.062 0.149 1 86.31 476 GLY A N 1
ATOM 3866 C CA . GLY A 1 476 ? -20.625 -62.812 1.296 1 86.31 476 GLY A CA 1
ATOM 3867 C C . GLY A 1 476 ? -20.016 -61.406 1.3 1 86.31 476 GLY A C 1
ATOM 3868 O O . GLY A 1 476 ? -19.062 -61.156 2.029 1 86.31 476 GLY A O 1
ATOM 3869 N N . ILE A 1 477 ? -20.5 -60.562 0.454 1 90.56 477 ILE A N 1
ATOM 3870 C CA . ILE A 1 477 ? -19.969 -59.219 0.38 1 90.56 477 ILE A CA 1
ATOM 3871 C C . ILE A 1 477 ? -20.891 -58.25 1.129 1 90.56 477 ILE A C 1
ATOM 3873 O O . ILE A 1 477 ? -22.078 -58.125 0.795 1 90.56 477 ILE A O 1
ATOM 3877 N N . GLN A 1 478 ? -20.328 -57.656 2.119 1 90.38 478 GLN A N 1
ATOM 3878 C CA . GLN A 1 478 ? -21.094 -56.688 2.904 1 90.38 478 GLN A CA 1
ATOM 3879 C C . GLN A 1 478 ? -21.062 -55.312 2.277 1 90.38 478 GLN A C 1
ATOM 3881 O O . GLN A 1 478 ? -19.984 -54.75 2.01 1 90.38 478 GLN A O 1
ATOM 3886 N N . THR A 1 479 ? -22.172 -54.719 1.938 1 93.62 479 THR A N 1
ATOM 3887 C CA . THR A 1 479 ? -22.312 -53.375 1.385 1 93.62 479 THR A CA 1
ATOM 3888 C C . THR A 1 479 ? -23.234 -52.531 2.252 1 93.62 479 THR A C 1
ATOM 3890 O O . THR A 1 479 ? -23.828 -53.031 3.201 1 93.62 479 THR A O 1
ATOM 3893 N N . GLN A 1 480 ? -23.172 -51.312 2.062 1 94.38 480 GLN A N 1
ATOM 3894 C CA . GLN A 1 480 ? -24.078 -50.375 2.736 1 94.38 480 GLN A CA 1
ATOM 3895 C C . GLN A 1 480 ? -24.906 -49.594 1.728 1 94.38 480 GLN A C 1
ATOM 3897 O O . GLN A 1 480 ? -24.469 -49.344 0.599 1 94.38 480 GLN A O 1
ATOM 3902 N N . THR A 1 481 ? -26.094 -49.25 2.094 1 93.5 481 THR A N 1
ATOM 3903 C CA . THR A 1 481 ? -26.953 -48.406 1.28 1 93.5 481 THR A CA 1
ATOM 3904 C C . THR A 1 481 ? -26.828 -46.938 1.703 1 93.5 481 THR A C 1
ATOM 3906 O O . THR A 1 481 ? -26.359 -46.656 2.805 1 93.5 481 THR A O 1
ATOM 3909 N N . PRO A 1 482 ? -27.172 -46 0.841 1 92.12 482 PRO A N 1
ATOM 3910 C CA . PRO A 1 482 ? -27.094 -44.594 1.202 1 92.12 482 PRO A CA 1
ATOM 3911 C C . PRO A 1 482 ? -27.891 -44.25 2.465 1 92.12 482 PRO A C 1
ATOM 3913 O O . PRO A 1 482 ? -27.469 -43.406 3.25 1 92.12 482 PRO A O 1
ATOM 3916 N N . HIS A 1 483 ? -28.906 -44.938 2.748 1 90.88 483 HIS A N 1
ATOM 3917 C CA . HIS A 1 483 ? -29.719 -44.719 3.936 1 90.88 483 HIS A CA 1
ATOM 3918 C C . HIS A 1 483 ? -29.016 -45.188 5.195 1 90.88 483 HIS A C 1
ATOM 3920 O O . HIS A 1 483 ? -29.156 -44.594 6.262 1 90.88 483 HIS A O 1
ATOM 3926 N N . GLU A 1 484 ? -28.344 -46.25 5.062 1 91.19 484 GLU A N 1
ATOM 3927 C CA . GLU A 1 484 ? -27.656 -46.844 6.211 1 91.19 484 GLU A CA 1
ATOM 3928 C C . GLU A 1 484 ? -26.453 -46 6.617 1 91.19 484 GLU A C 1
ATOM 3930 O O . GLU A 1 484 ? -26 -46.094 7.762 1 91.19 484 GLU A O 1
ATOM 3935 N N . VAL A 1 485 ? -25.984 -45.281 5.703 1 92.19 485 VAL A N 1
ATOM 3936 C CA . VAL A 1 485 ? -24.781 -44.5 5.969 1 92.19 485 VAL A CA 1
ATOM 3937 C C . VAL A 1 485 ? -25.156 -43.156 6.602 1 92.19 485 VAL A C 1
ATOM 3939 O O . VAL A 1 485 ? -24.312 -42.469 7.172 1 92.19 485 VAL A O 1
ATOM 3942 N N . GLU A 1 486 ? -26.359 -42.812 6.723 1 89.38 486 GLU A N 1
ATOM 3943 C CA . GLU A 1 486 ? -26.781 -41.594 7.383 1 89.38 486 GLU A CA 1
ATOM 3944 C C . GLU A 1 486 ? -26.359 -41.562 8.844 1 89.38 486 GLU A C 1
ATOM 3946 O O . GLU A 1 486 ? -26.375 -42.625 9.516 1 89.38 486 GLU A O 1
ATOM 3951 N N . PRO A 1 487 ? -25.703 -40.406 9.234 1 91.19 487 PRO A N 1
ATOM 3952 C CA . PRO A 1 487 ? -25.938 -39.062 8.75 1 91.19 487 PRO A CA 1
ATOM 3953 C C . PRO A 1 487 ? -24.875 -38.594 7.766 1 91.19 487 PRO A C 1
ATOM 3955 O O . PRO A 1 487 ? -24.859 -37.406 7.379 1 91.19 487 PRO A O 1
ATOM 3958 N N . VAL A 1 488 ? -24.016 -39.469 7.379 1 93.88 488 VAL A N 1
ATOM 3959 C CA . VAL A 1 488 ? -23.031 -39.094 6.375 1 93.88 488 VAL A CA 1
ATOM 3960 C C . VAL A 1 488 ? -23.688 -39.031 5 1 93.88 488 VAL A C 1
ATOM 3962 O O . VAL A 1 488 ? -24.469 -39.906 4.633 1 93.88 488 VAL A O 1
ATOM 3965 N N . GLN A 1 489 ? -23.438 -38 4.289 1 93.25 489 GLN A N 1
ATOM 3966 C CA . GLN A 1 489 ? -24 -37.844 2.957 1 93.25 489 GLN A CA 1
ATOM 3967 C C . GLN A 1 489 ? -23.016 -38.312 1.878 1 93.25 489 GLN A C 1
ATOM 3969 O O . GLN A 1 489 ? -21.812 -38.094 2.012 1 93.25 489 GLN A O 1
ATOM 3974 N N . ILE A 1 490 ? -23.516 -38.938 0.873 1 94.25 490 ILE A N 1
ATOM 3975 C CA . ILE A 1 490 ? -22.703 -39.344 -0.276 1 94.25 490 ILE A CA 1
ATOM 3976 C C . ILE A 1 490 ? -22.984 -38.406 -1.444 1 94.25 490 ILE A C 1
ATOM 3978 O O . ILE A 1 490 ? -24.125 -38.219 -1.862 1 94.25 490 ILE A O 1
ATOM 3982 N N . TRP A 1 491 ? -21.875 -37.781 -1.924 1 92.94 491 TRP A N 1
ATOM 3983 C CA . TRP A 1 491 ? -22 -36.781 -2.998 1 92.94 491 TRP A CA 1
ATOM 3984 C C . TRP A 1 491 ? -21.297 -37.281 -4.262 1 92.94 491 TRP A C 1
ATOM 3986 O O . TRP A 1 491 ? -20.359 -38.062 -4.191 1 92.94 491 TRP A O 1
ATOM 3996 N N . SER A 1 492 ? -21.797 -36.781 -5.402 1 90.12 492 SER A N 1
ATOM 3997 C CA . SER A 1 492 ? -21.031 -36.875 -6.645 1 90.12 492 SER A CA 1
ATOM 3998 C C . SER A 1 492 ? -19.891 -35.875 -6.68 1 90.12 492 SER A C 1
ATOM 4000 O O . SER A 1 492 ? -19.938 -34.844 -6 1 90.12 492 SER A O 1
ATOM 4002 N N . PRO A 1 493 ? -18.828 -36.156 -7.383 1 89.44 493 PRO A N 1
ATOM 4003 C CA . PRO A 1 493 ? -17.719 -35.188 -7.484 1 89.44 493 PRO A CA 1
ATOM 4004 C C . PRO A 1 493 ? -18.172 -33.844 -8.023 1 89.44 493 PRO A C 1
ATOM 4006 O O . PRO A 1 493 ? -17.562 -32.812 -7.691 1 89.44 493 PRO A O 1
ATOM 4009 N N . THR A 1 494 ? -19.203 -33.781 -8.812 1 88.25 494 THR A N 1
ATOM 4010 C CA . THR A 1 494 ? -19.703 -32.531 -9.375 1 88.25 494 THR A CA 1
ATOM 4011 C C . THR A 1 494 ? -20.25 -31.625 -8.281 1 88.25 494 THR A C 1
ATOM 4013 O O . THR A 1 494 ? -20.125 -30.391 -8.367 1 88.25 494 THR A O 1
ATOM 4016 N N . GLU A 1 495 ? -20.875 -32.219 -7.301 1 90.88 495 GLU A N 1
ATOM 4017 C CA . GLU A 1 495 ? -21.375 -31.438 -6.184 1 90.88 495 GLU A CA 1
ATOM 4018 C C . GLU A 1 495 ? -20.25 -30.797 -5.391 1 90.88 495 GLU A C 1
ATOM 4020 O O . GLU A 1 495 ? -20.375 -29.672 -4.906 1 90.88 495 GLU A O 1
ATOM 4025 N N . LEU A 1 496 ? -19.219 -31.562 -5.258 1 91.5 496 LEU A N 1
ATOM 4026 C CA . LEU A 1 496 ? -18.062 -31.031 -4.559 1 91.5 496 LEU A CA 1
ATOM 4027 C C . LEU A 1 496 ? -17.438 -29.875 -5.336 1 91.5 496 LEU A C 1
ATOM 4029 O O . LEU A 1 496 ? -16.922 -28.922 -4.742 1 91.5 496 LEU A O 1
ATOM 4033 N N . VAL A 1 497 ? -17.438 -29.969 -6.668 1 91.81 497 VAL A N 1
ATOM 4034 C CA . VAL A 1 497 ? -16.922 -28.906 -7.52 1 91.81 497 VAL A CA 1
ATOM 4035 C C . VAL A 1 497 ? -17.719 -27.641 -7.305 1 91.81 497 VAL A C 1
ATOM 4037 O O . VAL A 1 497 ? -17.156 -26.531 -7.25 1 91.81 497 VAL A O 1
ATOM 4040 N N . LYS A 1 498 ? -19.016 -27.734 -7.141 1 90.38 498 LYS A N 1
ATOM 4041 C CA . LYS A 1 498 ? -19.875 -26.578 -6.91 1 90.38 498 LYS A CA 1
ATOM 4042 C C . LYS A 1 498 ? -19.516 -25.875 -5.605 1 90.38 498 LYS A C 1
ATOM 4044 O O . LYS A 1 498 ? -19.547 -24.641 -5.531 1 90.38 498 LYS A O 1
ATOM 4049 N N . VAL A 1 499 ? -19.219 -26.641 -4.672 1 90.31 499 VAL A N 1
ATOM 4050 C CA . VAL A 1 499 ? -18.828 -26.094 -3.375 1 90.31 499 VAL A CA 1
ATOM 4051 C C . VAL A 1 499 ? -17.531 -25.312 -3.506 1 90.31 499 VAL A C 1
ATOM 4053 O O . VAL A 1 499 ? -17.406 -24.188 -3.014 1 90.31 499 VAL A O 1
ATOM 4056 N N . TYR A 1 500 ? -16.562 -25.891 -4.156 1 91.19 500 TYR A N 1
ATOM 4057 C CA . TYR A 1 500 ? -15.242 -25.297 -4.262 1 91.19 500 TYR A CA 1
ATOM 4058 C C . TYR A 1 500 ? -15.266 -24.031 -5.109 1 91.19 500 TYR A C 1
ATOM 4060 O O . TYR A 1 500 ? -14.352 -23.203 -5.043 1 91.19 500 TYR A O 1
ATOM 4068 N N . GLU A 1 501 ? -16.266 -23.859 -5.918 1 90.94 501 GLU A N 1
ATOM 4069 C CA . GLU A 1 501 ? -16.406 -22.641 -6.727 1 90.94 501 GLU A CA 1
ATOM 4070 C C . GLU A 1 501 ? -16.562 -21.406 -5.844 1 90.94 501 GLU A C 1
ATOM 4072 O O . GLU A 1 501 ? -16.25 -20.297 -6.27 1 90.94 501 GLU A O 1
ATOM 4077 N N . HIS A 1 502 ? -16.953 -21.594 -4.645 1 90.06 502 HIS A N 1
ATOM 4078 C CA . HIS A 1 502 ? -17.188 -20.469 -3.744 1 90.06 502 HIS A CA 1
ATOM 4079 C C . HIS A 1 502 ? -15.938 -20.141 -2.926 1 90.06 502 HIS A C 1
ATOM 4081 O O . HIS A 1 502 ? -15.891 -19.141 -2.217 1 90.06 502 HIS A O 1
ATOM 4087 N N . LEU A 1 503 ? -15.008 -21 -3.055 1 92.38 503 LEU A N 1
ATOM 4088 C CA . LEU A 1 503 ? -13.75 -20.734 -2.369 1 92.38 503 LEU A CA 1
ATOM 4089 C C . LEU A 1 503 ? -12.93 -19.688 -3.107 1 92.38 503 LEU A C 1
ATOM 4091 O O . LEU A 1 503 ? -12.547 -19.891 -4.262 1 92.38 503 LEU A O 1
ATOM 4095 N N . GLY A 1 504 ? -12.656 -18.594 -2.543 1 92.94 504 GLY A N 1
ATOM 4096 C CA . GLY A 1 504 ? -11.891 -17.5 -3.148 1 92.94 504 GLY A CA 1
ATOM 4097 C C . GLY A 1 504 ? -12.75 -16.547 -3.947 1 92.94 504 GLY A C 1
ATOM 4098 O O . GLY A 1 504 ? -12.227 -15.703 -4.68 1 92.94 504 GLY A O 1
ATOM 4099 N N . PHE A 1 505 ? -14.078 -16.672 -3.801 1 92.69 505 PHE A N 1
ATOM 4100 C CA . PHE A 1 505 ? -15 -15.766 -4.469 1 92.69 505 PHE A CA 1
ATOM 4101 C C . PHE A 1 505 ? -14.93 -14.375 -3.85 1 92.69 505 PHE A C 1
ATOM 4103 O O . PHE A 1 505 ? -14.852 -14.234 -2.627 1 92.69 505 PHE A O 1
ATOM 4110 N N . ASN A 1 506 ? -14.797 -13.352 -4.664 1 93 506 ASN A N 1
ATOM 4111 C CA . ASN A 1 506 ? -14.742 -11.969 -4.211 1 93 506 ASN A CA 1
ATOM 4112 C C . ASN A 1 506 ? -15.375 -11.023 -5.227 1 93 506 ASN A C 1
ATOM 4114 O O . ASN A 1 506 ? -14.82 -10.805 -6.305 1 93 506 ASN A O 1
ATOM 4118 N N . GLN A 1 507 ? -16.438 -10.422 -4.902 1 88.06 507 GLN A N 1
ATOM 4119 C CA . GLN A 1 507 ? -17.172 -9.547 -5.805 1 88.06 507 GLN A CA 1
ATOM 4120 C C . GLN A 1 507 ? -16.422 -8.25 -6.066 1 88.06 507 GLN A C 1
ATOM 4122 O O . GLN A 1 507 ? -16.406 -7.754 -7.195 1 88.06 507 GLN A O 1
ATOM 4127 N N . LYS A 1 508 ? -15.805 -7.695 -5.059 1 88.31 508 LYS A N 1
ATOM 4128 C CA . LYS A 1 508 ? -15.086 -6.43 -5.184 1 88.31 508 LYS A CA 1
ATOM 4129 C C . LYS A 1 508 ? -13.953 -6.535 -6.199 1 88.31 508 LYS A C 1
ATOM 4131 O O . LYS A 1 508 ? -13.703 -5.598 -6.957 1 88.31 508 LYS A O 1
ATOM 4136 N N . LEU A 1 509 ? -13.273 -7.695 -6.207 1 93.62 509 LEU A N 1
ATOM 4137 C CA . LEU A 1 509 ? -12.102 -7.898 -7.059 1 93.62 509 LEU A CA 1
ATOM 4138 C C . LEU A 1 509 ? -12.5 -8.555 -8.375 1 93.62 509 LEU A C 1
ATOM 4140 O O . LEU A 1 509 ? -11.672 -8.727 -9.266 1 93.62 509 LEU A O 1
ATOM 4144 N N . GLY A 1 510 ? -13.781 -8.906 -8.547 1 92.81 510 GLY A N 1
ATOM 4145 C CA . GLY A 1 510 ? -14.25 -9.578 -9.75 1 92.81 510 GLY A CA 1
ATOM 4146 C C . GLY A 1 510 ? -13.742 -11 -9.883 1 92.81 510 GLY A C 1
ATOM 4147 O O . GLY A 1 510 ? -13.477 -11.469 -10.992 1 92.81 510 GLY A O 1
ATOM 4148 N N . LEU A 1 511 ? -13.508 -11.703 -8.789 1 95.06 511 LEU A N 1
ATOM 4149 C CA . LEU A 1 511 ? -13 -13.078 -8.781 1 95.06 511 LEU A CA 1
ATOM 4150 C C . LEU A 1 511 ? -14.133 -14.07 -8.586 1 95.06 511 LEU A C 1
ATOM 4152 O O . LEU A 1 511 ? -14.984 -13.891 -7.711 1 95.06 511 LEU A O 1
ATOM 4156 N N . LYS A 1 512 ? -14.141 -15.148 -9.344 1 92.38 512 LYS A N 1
ATOM 4157 C CA . LYS A 1 512 ? -15.227 -16.125 -9.32 1 92.38 512 LYS A CA 1
ATOM 4158 C C . LYS A 1 512 ? -14.812 -17.391 -8.57 1 92.38 512 LYS A C 1
ATOM 4160 O O . LYS A 1 512 ? -15.508 -18.406 -8.633 1 92.38 512 LYS A O 1
ATOM 4165 N N . GLY A 1 513 ? -13.742 -17.391 -7.91 1 92.19 513 GLY A N 1
ATOM 4166 C CA . GLY A 1 513 ? -13.312 -18.547 -7.137 1 92.19 513 GLY A CA 1
ATOM 4167 C C . GLY A 1 513 ? -12.625 -19.609 -7.977 1 92.19 513 GLY A C 1
ATOM 4168 O O . GLY A 1 513 ? -11.914 -19.281 -8.93 1 92.19 513 GLY A O 1
ATOM 4169 N N . ARG A 1 514 ? -12.727 -20.844 -7.57 1 94 514 ARG A N 1
ATOM 4170 C CA . ARG A 1 514 ? -12.04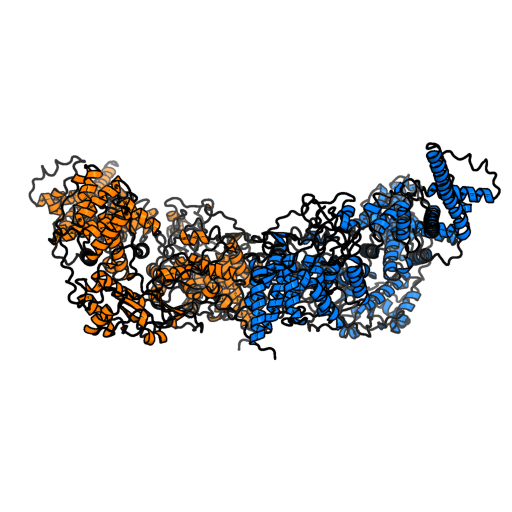7 -21.938 -8.258 1 94 514 ARG A CA 1
ATOM 4171 C C . ARG A 1 514 ? -12.719 -22.25 -9.594 1 94 514 ARG A C 1
ATOM 4173 O O . ARG A 1 514 ? -13.945 -22.375 -9.672 1 94 514 ARG A O 1
ATOM 4180 N N . PRO A 1 515 ? -11.953 -22.406 -10.664 1 92 515 PRO A N 1
ATOM 4181 C CA . PRO A 1 515 ? -12.547 -22.844 -11.922 1 92 515 PRO A CA 1
ATOM 4182 C C . PRO A 1 515 ? -13.164 -24.234 -11.828 1 92 515 PRO A C 1
ATOM 4184 O O . PRO A 1 515 ? -12.68 -25.078 -11.062 1 92 515 PRO A O 1
ATOM 4187 N N . PRO A 1 516 ? -14.258 -24.469 -12.484 1 89.19 516 PRO A N 1
ATOM 4188 C CA . PRO A 1 516 ? -14.945 -25.766 -12.398 1 89.19 516 PRO A CA 1
ATOM 4189 C C . PRO A 1 516 ? -14.133 -26.906 -12.992 1 89.19 516 PRO A C 1
ATOM 4191 O O . PRO A 1 516 ? -14.539 -27.5 -13.992 1 89.19 516 PRO A O 1
ATOM 4194 N N . ARG A 1 517 ? -13.102 -27.25 -12.273 1 85.5 517 ARG A N 1
ATOM 4195 C CA . ARG A 1 517 ? -12.234 -28.359 -12.633 1 85.5 517 ARG A CA 1
ATOM 4196 C C . ARG A 1 517 ? -12.586 -29.609 -11.836 1 85.5 517 ARG A C 1
ATOM 4198 O O . ARG A 1 517 ? -12.961 -29.531 -10.664 1 85.5 517 ARG A O 1
ATOM 4205 N N . PRO A 1 518 ? -12.523 -30.688 -12.508 1 85.75 518 PRO A N 1
ATOM 4206 C CA . PRO A 1 518 ? -12.875 -31.922 -11.781 1 85.75 518 PRO A CA 1
ATOM 4207 C C . PRO A 1 518 ? -11.891 -32.219 -10.656 1 85.75 518 PRO A C 1
ATOM 4209 O O . PRO A 1 518 ? -10.734 -31.828 -10.711 1 85.75 518 PRO A O 1
ATOM 4212 N N . ILE A 1 519 ? -12.414 -33 -9.695 1 90.5 519 ILE A N 1
ATOM 4213 C CA . ILE A 1 519 ? -11.602 -33.438 -8.555 1 90.5 519 ILE A CA 1
ATOM 4214 C C . ILE A 1 519 ? -11.094 -34.844 -8.781 1 90.5 519 ILE A C 1
ATOM 4216 O O . ILE A 1 519 ? -11.867 -35.75 -9.156 1 90.5 519 ILE A O 1
ATOM 4220 N N . GLY A 1 520 ? -9.867 -35.094 -8.539 1 88.25 520 GLY A N 1
ATOM 4221 C CA . GLY A 1 520 ? -9.242 -36.375 -8.812 1 88.25 520 GLY A CA 1
ATOM 4222 C C . GLY A 1 520 ? -9.445 -37.375 -7.699 1 88.25 520 GLY A C 1
ATOM 4223 O O . GLY A 1 520 ? -10.25 -37.156 -6.789 1 88.25 520 GLY A O 1
ATOM 4224 N N . ALA A 1 521 ? -8.758 -38.469 -7.785 1 89.25 521 ALA A N 1
ATOM 4225 C CA . ALA A 1 521 ? -8.922 -39.625 -6.887 1 89.25 521 ALA A CA 1
ATOM 4226 C C . ALA A 1 521 ? -8.469 -39.281 -5.473 1 89.25 521 ALA A C 1
ATOM 4228 O O . ALA A 1 521 ? -9.062 -39.75 -4.496 1 89.25 521 ALA A O 1
ATOM 4229 N N . LEU A 1 522 ? -7.504 -38.5 -5.363 1 92 522 LEU A N 1
ATOM 4230 C CA . LEU A 1 522 ? -7.008 -38.156 -4.035 1 92 522 LEU A CA 1
ATOM 4231 C C . LEU A 1 522 ? -8.016 -37.281 -3.299 1 92 522 LEU A C 1
ATOM 4233 O O . LEU A 1 522 ? -8.258 -37.469 -2.107 1 92 522 LEU A O 1
ATOM 4237 N N . GLY A 1 523 ? -8.57 -36.312 -4.086 1 92.88 523 GLY A N 1
ATOM 4238 C CA . GLY A 1 523 ? -9.547 -35.438 -3.486 1 92.88 523 GLY A CA 1
ATOM 4239 C C . GLY A 1 523 ? -10.828 -36.125 -3.076 1 92.88 523 GLY A C 1
ATOM 4240 O O . GLY A 1 523 ? -11.438 -35.781 -2.064 1 92.88 523 GLY A O 1
ATOM 4241 N N . THR A 1 524 ? -11.227 -37.094 -3.801 1 94.31 524 THR A N 1
ATOM 4242 C CA . THR A 1 524 ? -12.477 -37.781 -3.514 1 94.31 524 THR A CA 1
ATOM 4243 C C . THR A 1 524 ? -12.266 -38.844 -2.445 1 94.31 524 THR A C 1
ATOM 4245 O O . THR A 1 524 ? -13.234 -39.438 -1.948 1 94.31 524 THR A O 1
ATOM 4248 N N . SER A 1 525 ? -11.055 -39.125 -2.082 1 94.38 525 SER A N 1
ATOM 4249 C CA . SER A 1 525 ? -10.773 -40.125 -1.062 1 94.38 525 SER A CA 1
ATOM 4250 C C . SER A 1 525 ? -10.68 -39.5 0.324 1 94.38 525 SER A C 1
ATOM 4252 O O . SER A 1 525 ? -10.242 -40.156 1.278 1 94.38 525 SER A O 1
ATOM 4254 N N . LYS A 1 526 ? -11.023 -38.281 0.458 1 93 526 LYS A N 1
ATOM 4255 C CA . LYS A 1 526 ? -11.141 -37.562 1.733 1 93 526 LYS A CA 1
ATOM 4256 C C . LYS A 1 526 ? -12.602 -37.469 2.166 1 93 526 LYS A C 1
ATOM 4258 O O . LYS A 1 526 ? -13.508 -37.531 1.338 1 93 526 LYS A O 1
ATOM 4263 N N . LEU A 1 527 ? -12.727 -37.375 3.477 1 94 527 LEU A N 1
ATOM 4264 C CA . LEU A 1 527 ? -14.039 -36.969 3.996 1 94 527 LEU A CA 1
ATOM 4265 C C . LEU A 1 527 ? -14.102 -35.469 4.254 1 94 527 LEU A C 1
ATOM 4267 O O . LEU A 1 527 ? -13.094 -34.875 4.594 1 94 527 LEU A O 1
ATOM 4271 N N . TYR A 1 528 ? -15.227 -34.969 4 1 93.19 528 TYR A N 1
ATOM 4272 C CA . TYR A 1 528 ? -15.375 -33.5 4.137 1 93.19 528 TYR A CA 1
ATOM 4273 C C . TYR A 1 528 ? -16.422 -33.156 5.191 1 93.19 528 TYR A C 1
ATOM 4275 O O . TYR A 1 528 ? -17.438 -33.844 5.316 1 93.19 528 TYR A O 1
ATOM 4283 N N . LYS A 1 529 ? -16.078 -32.25 5.961 1 91.25 529 LYS A N 1
ATOM 4284 C CA . LYS A 1 529 ? -17.047 -31.656 6.875 1 91.25 529 LYS A CA 1
ATOM 4285 C C . LYS A 1 529 ? -17.547 -30.312 6.355 1 91.25 529 LYS A C 1
ATOM 4287 O O . LYS A 1 529 ? -16.766 -29.359 6.254 1 91.25 529 LYS A O 1
ATOM 4292 N N . ILE A 1 530 ? -18.781 -30.219 6.008 1 88.12 530 ILE A N 1
ATOM 4293 C CA . ILE A 1 530 ? -19.375 -29.031 5.418 1 88.12 530 ILE A CA 1
ATOM 4294 C C . ILE A 1 530 ? -20.609 -28.609 6.223 1 88.12 530 ILE A C 1
ATOM 4296 O O . ILE A 1 530 ? -21.578 -29.359 6.312 1 88.12 530 ILE A O 1
ATOM 4300 N N . LYS A 1 531 ? -20.641 -27.375 6.754 1 81.5 531 LYS A N 1
ATOM 4301 C CA . LYS A 1 531 ? -21.75 -26.828 7.539 1 81.5 531 LYS A CA 1
ATOM 4302 C C . LYS A 1 531 ? -22.219 -27.828 8.602 1 81.5 531 LYS A C 1
ATOM 4304 O O . LYS A 1 531 ? -23.406 -28.109 8.719 1 81.5 531 LYS A O 1
ATOM 4309 N N . GLY A 1 532 ? -21.297 -28.516 9.219 1 80.88 532 GLY A N 1
ATOM 4310 C CA . GLY A 1 532 ? -21.594 -29.438 10.297 1 80.88 532 GLY A CA 1
ATOM 4311 C C . GLY A 1 532 ? -21.891 -30.844 9.812 1 80.88 532 GLY A C 1
ATOM 4312 O O . GLY A 1 532 ? -21.938 -31.781 10.609 1 80.88 532 GLY A O 1
ATOM 4313 N N . ASN A 1 533 ? -22.062 -31.094 8.5 1 88.94 533 ASN A N 1
ATOM 4314 C CA . ASN A 1 533 ? -22.328 -32.406 7.938 1 88.94 533 ASN A CA 1
ATOM 4315 C C . ASN A 1 533 ? -21.062 -33.062 7.41 1 88.94 533 ASN A C 1
ATOM 4317 O O . ASN A 1 533 ? -20.156 -32.406 6.941 1 88.94 533 ASN A O 1
ATOM 4321 N N . THR A 1 534 ? -21.047 -34.312 7.559 1 93.75 534 THR A N 1
ATOM 4322 C CA . THR A 1 534 ? -19.953 -35.094 6.98 1 93.75 534 THR A CA 1
ATOM 4323 C C . THR A 1 534 ? -20.344 -35.594 5.598 1 93.75 534 THR A C 1
ATOM 4325 O O . THR A 1 534 ? -21.438 -36.125 5.406 1 93.75 534 THR A O 1
ATOM 4328 N N . VAL A 1 535 ? -19.484 -35.406 4.684 1 94.5 535 VAL A N 1
ATOM 4329 C CA . VAL A 1 535 ? -19.797 -35.75 3.297 1 94.5 535 VAL A CA 1
ATOM 4330 C C . VAL A 1 535 ? -18.703 -36.688 2.738 1 94.5 535 VAL A C 1
ATOM 4332 O O . VAL A 1 535 ? -17.516 -36.469 2.982 1 94.5 535 VAL A O 1
ATOM 4335 N N . MET A 1 536 ? -19.125 -37.719 2.068 1 95.06 536 MET A N 1
ATOM 4336 C CA . MET A 1 536 ? -18.234 -38.625 1.311 1 95.06 536 MET A CA 1
ATOM 4337 C C . MET A 1 536 ? -18.531 -38.531 -0.184 1 95.06 536 MET A C 1
ATOM 4339 O O . MET A 1 536 ? -19.688 -38.438 -0.593 1 95.06 536 MET A O 1
ATOM 4343 N N . CYS A 1 537 ? -17.484 -38.5 -0.966 1 94.5 537 CYS A N 1
ATOM 4344 C CA . CYS A 1 537 ? -17.625 -38.406 -2.414 1 94.5 537 CYS A CA 1
ATOM 4345 C C . CYS A 1 537 ? -17.109 -39.688 -3.082 1 94.5 537 CYS A C 1
ATOM 4347 O O . CYS A 1 537 ? -16.078 -40.219 -2.656 1 94.5 537 CYS A O 1
ATOM 4349 N N . TYR A 1 538 ? -17.828 -40.156 -4.008 1 92.25 538 TYR A N 1
ATOM 4350 C CA . TYR A 1 538 ? -17.297 -41.281 -4.758 1 92.25 538 TYR A CA 1
ATOM 4351 C C . TYR A 1 538 ? -16.422 -40.812 -5.914 1 92.25 538 TYR A C 1
ATOM 4353 O O . TYR A 1 538 ? -16.516 -39.656 -6.344 1 92.25 538 TYR A O 1
ATOM 4361 N N . PRO A 1 539 ? -15.523 -41.625 -6.402 1 90.38 539 PRO A N 1
ATOM 4362 C CA . PRO A 1 539 ? -14.594 -41.219 -7.461 1 90.38 539 PRO A CA 1
ATOM 4363 C C . PRO A 1 539 ? -15.289 -40.875 -8.773 1 90.38 539 PRO A C 1
ATOM 4365 O O . PRO A 1 539 ? -16.422 -41.312 -9 1 90.38 539 PRO A O 1
ATOM 4368 N N . LEU A 1 540 ? -14.539 -40.25 -9.602 1 83.25 540 LEU A N 1
ATOM 4369 C CA . LEU A 1 540 ? -15.031 -39.75 -10.883 1 83.25 540 LEU A CA 1
ATOM 4370 C C . LEU A 1 540 ? -15.398 -40.906 -11.805 1 83.25 540 LEU A C 1
ATOM 4372 O O . LEU A 1 540 ? -16.25 -40.75 -12.688 1 83.25 540 LEU A O 1
ATOM 4376 N N . ILE A 1 541 ? -14.844 -42.062 -11.609 1 80.06 541 ILE A N 1
ATOM 4377 C CA . ILE A 1 541 ? -15.047 -43.219 -12.477 1 80.06 541 ILE A CA 1
ATOM 4378 C C . ILE A 1 541 ? -16.5 -43.688 -12.398 1 80.06 541 ILE A C 1
ATOM 4380 O O . ILE A 1 541 ? -17 -44.344 -13.312 1 80.06 541 ILE A O 1
ATOM 4384 N N . PHE A 1 542 ? -17.156 -43.344 -11.328 1 81.69 542 PHE A N 1
ATOM 4385 C CA . PHE A 1 542 ? -18.531 -43.812 -11.125 1 81.69 542 PHE A CA 1
ATOM 4386 C C . PHE A 1 542 ? -19.531 -42.75 -11.578 1 81.69 542 PHE A C 1
ATOM 4388 O O . PHE A 1 542 ? -20.75 -42.969 -11.516 1 81.69 542 PHE A O 1
ATOM 4395 N N . GLU A 1 543 ? -18.922 -41.656 -11.891 1 75.5 543 GLU A N 1
ATOM 4396 C CA . GLU A 1 543 ? -19.828 -40.625 -12.359 1 75.5 543 GLU A CA 1
ATOM 4397 C C . GLU A 1 543 ? -20.328 -40.906 -13.773 1 75.5 543 GLU A C 1
ATOM 4399 O O . GLU A 1 543 ? -19.547 -41.312 -14.641 1 75.5 543 GLU A O 1
ATOM 4404 N N . VAL A 1 544 ? -21.531 -41.156 -13.812 1 57.34 544 VAL A N 1
ATOM 4405 C CA . VAL A 1 544 ? -22.125 -41.438 -15.117 1 57.34 544 VAL A CA 1
ATOM 4406 C C . VAL A 1 544 ? -21.844 -40.281 -16.062 1 57.34 544 VAL A C 1
ATOM 4408 O O . VAL A 1 544 ? -22.359 -39.156 -15.875 1 57.34 544 VAL A O 1
ATOM 4411 N N . SER A 1 545 ? -20.547 -40.219 -16.25 1 58.97 545 SER A N 1
ATOM 4412 C CA . SER A 1 545 ? -20.125 -39.156 -17.141 1 58.97 545 SER A CA 1
ATOM 4413 C C . SER A 1 545 ? -20.625 -39.375 -18.562 1 58.97 545 SER A C 1
ATOM 4415 O O . SER A 1 545 ? -21.156 -40.438 -18.875 1 58.97 545 SER A O 1
ATOM 4417 N N . ASP A 1 546 ? -20.578 -38.375 -19.328 1 58.38 546 ASP A N 1
ATOM 4418 C CA . ASP A 1 546 ? -21.031 -38.281 -20.719 1 58.38 546 ASP A CA 1
ATOM 4419 C C . ASP A 1 546 ? -20.297 -39.281 -21.609 1 58.38 546 ASP A C 1
ATOM 4421 O O . ASP A 1 546 ? -20.828 -39.75 -22.609 1 58.38 546 ASP A O 1
ATOM 4425 N N . PHE A 1 547 ? -19.094 -39.875 -21.078 1 65.81 547 PHE A N 1
ATOM 4426 C CA . PHE A 1 547 ? -18.453 -40.844 -21.969 1 65.81 547 PHE A CA 1
ATOM 4427 C C . PHE A 1 547 ? -18.781 -42.281 -21.562 1 65.81 547 PHE A C 1
ATOM 4429 O O . PHE A 1 547 ? -19.219 -42.531 -20.453 1 65.81 547 PHE A O 1
ATOM 4436 N N . TYR A 1 548 ? -18.828 -43.25 -22.453 1 76.94 548 TYR A N 1
ATOM 4437 C CA . TYR A 1 548 ? -19.438 -44.562 -22.328 1 76.94 548 TYR A CA 1
ATOM 4438 C C . TYR A 1 548 ? -18.453 -45.594 -21.797 1 76.94 548 TYR A C 1
ATOM 4440 O O . TYR A 1 548 ? -18.734 -46.781 -21.766 1 76.94 548 TYR A O 1
ATOM 4448 N N . LEU A 1 549 ? -17.328 -45.188 -21.266 1 76.38 549 LEU A N 1
ATOM 4449 C CA . LEU A 1 549 ? -16.328 -46.156 -20.828 1 76.38 549 LEU A CA 1
ATOM 4450 C C . LEU A 1 549 ? -16.797 -46.906 -19.578 1 76.38 549 LEU A C 1
ATOM 4452 O O . LEU A 1 549 ? -16.406 -48.062 -19.344 1 76.38 549 LEU A O 1
ATOM 4456 N N . SER A 1 550 ? -17.656 -46.312 -18.891 1 72.69 550 SER A N 1
ATOM 4457 C CA . SER A 1 550 ? -18.109 -46.906 -17.625 1 72.69 550 SER A CA 1
ATOM 4458 C C . SER A 1 550 ? -19.078 -48.062 -17.875 1 72.69 550 SER A C 1
ATOM 4460 O O . SER A 1 550 ? -19.312 -48.875 -16.984 1 72.69 550 SER A O 1
ATOM 4462 N N . TYR A 1 551 ? -19.484 -48.156 -19.125 1 73.62 551 TYR A N 1
ATOM 4463 C CA . TYR A 1 551 ? -20.422 -49.219 -19.453 1 73.62 551 TYR A CA 1
ATOM 4464 C C . TYR A 1 551 ? -19.703 -50.562 -19.516 1 73.62 551 TYR A C 1
ATOM 4466 O O . TYR A 1 551 ? -20.344 -51.625 -19.453 1 73.62 551 TYR A O 1
ATOM 4474 N N . ASP A 1 552 ? -18.406 -50.438 -19.734 1 79.25 552 ASP A N 1
ATOM 4475 C CA . ASP A 1 552 ? -17.625 -51.688 -19.766 1 79.25 552 ASP A CA 1
ATOM 4476 C C . ASP A 1 552 ? -17.125 -52.031 -18.359 1 79.25 552 ASP A C 1
ATOM 4478 O O . ASP A 1 552 ? -16.234 -51.375 -17.812 1 79.25 552 ASP A O 1
ATOM 4482 N N . MET A 1 553 ? -17.656 -53.094 -17.844 1 80.62 553 MET A N 1
ATOM 4483 C CA . MET A 1 553 ? -17.359 -53.469 -16.453 1 80.62 553 MET A CA 1
ATOM 4484 C C . MET A 1 553 ? -15.906 -53.906 -16.312 1 80.62 553 MET A C 1
ATOM 4486 O O . MET A 1 553 ? -15.289 -53.656 -15.273 1 80.62 553 MET A O 1
ATOM 4490 N N . ALA A 1 554 ? -15.438 -54.594 -17.344 1 81.06 554 ALA A N 1
ATOM 4491 C CA . ALA A 1 554 ? -14.031 -55.031 -17.25 1 81.06 554 ALA A CA 1
ATOM 4492 C C . ALA A 1 554 ? -13.117 -53.812 -17.141 1 81.06 554 ALA A C 1
ATOM 4494 O O . ALA A 1 554 ? -12.133 -53.812 -16.406 1 81.06 554 ALA A O 1
ATOM 4495 N N . LEU A 1 555 ? -13.461 -52.875 -17.953 1 81.56 555 LEU A N 1
ATOM 4496 C CA . LEU A 1 555 ? -12.688 -51.625 -17.875 1 81.56 555 LEU A CA 1
ATOM 4497 C C . LEU A 1 555 ? -12.867 -50.969 -16.516 1 81.56 555 LEU A C 1
ATOM 4499 O O . LEU A 1 555 ? -11.914 -50.406 -15.961 1 81.56 555 LEU A O 1
ATOM 4503 N N . LEU A 1 556 ? -14.016 -50.969 -16.031 1 83.19 556 LEU A N 1
ATOM 4504 C CA . LEU A 1 556 ? -14.305 -50.375 -14.727 1 83.19 556 LEU A CA 1
ATOM 4505 C C . LEU A 1 556 ? -13.508 -51.031 -13.625 1 83.19 556 LEU A C 1
ATOM 4507 O O . LEU A 1 556 ? -12.969 -50.375 -12.734 1 83.19 556 LEU A O 1
ATOM 4511 N N . ILE A 1 557 ? -13.477 -52.344 -13.688 1 86.81 557 ILE A N 1
ATOM 4512 C CA . ILE A 1 557 ? -12.727 -53.125 -12.703 1 86.81 557 ILE A CA 1
ATOM 4513 C C . ILE A 1 557 ? -11.25 -52.719 -12.742 1 86.81 557 ILE A C 1
ATOM 4515 O O . ILE A 1 557 ? -10.625 -52.5 -11.703 1 86.81 557 ILE A O 1
ATOM 4519 N N . ASP A 1 558 ? -10.742 -52.625 -13.914 1 82.38 558 ASP A N 1
ATOM 4520 C CA . ASP A 1 558 ? -9.344 -52.219 -14.055 1 82.38 558 ASP A CA 1
ATOM 4521 C C . ASP A 1 558 ? -9.133 -50.781 -13.547 1 82.38 558 ASP A C 1
ATOM 4523 O O . ASP A 1 558 ? -8.086 -50.469 -12.977 1 82.38 558 ASP A O 1
ATOM 4527 N N . ASP A 1 559 ? -10.023 -49.938 -13.852 1 84.12 559 ASP A N 1
ATOM 4528 C CA . ASP A 1 559 ? -9.93 -48.562 -13.391 1 84.12 559 ASP A CA 1
ATOM 4529 C C . ASP A 1 559 ? -9.961 -48.5 -11.859 1 84.12 559 ASP A C 1
ATOM 4531 O O . ASP A 1 559 ? -9.273 -47.656 -11.258 1 84.12 559 ASP A O 1
ATOM 4535 N N . ILE A 1 560 ? -10.781 -49.25 -11.227 1 88.75 560 ILE A N 1
ATOM 4536 C CA . ILE A 1 560 ? -10.859 -49.281 -9.773 1 88.75 560 ILE A CA 1
ATOM 4537 C C . ILE A 1 560 ? -9.508 -49.719 -9.203 1 88.75 560 ILE A C 1
ATOM 4539 O O . ILE A 1 560 ? -9 -49.125 -8.258 1 88.75 560 ILE A O 1
ATOM 4543 N N . LYS A 1 561 ? -8.992 -50.781 -9.852 1 87.56 561 LYS A N 1
ATOM 4544 C CA . LYS A 1 561 ? -7.695 -51.281 -9.398 1 87.56 561 LYS A CA 1
ATOM 4545 C C . LYS A 1 561 ? -6.621 -50.188 -9.531 1 87.56 561 LYS A C 1
ATOM 4547 O O . LYS A 1 561 ? -5.844 -49.969 -8.594 1 87.56 561 LYS A O 1
ATOM 4552 N N . ASN A 1 562 ? -6.617 -49.594 -10.648 1 82.94 562 ASN A N 1
ATOM 4553 C CA . ASN A 1 562 ? -5.629 -48.531 -10.898 1 82.94 562 ASN A CA 1
ATOM 4554 C C . ASN A 1 562 ? -5.793 -47.375 -9.93 1 82.94 562 ASN A C 1
ATOM 4556 O O . ASN A 1 562 ? -4.805 -46.812 -9.469 1 82.94 562 ASN A O 1
ATOM 4560 N N . GLU A 1 563 ? -6.945 -46.969 -9.688 1 88.75 563 GLU A N 1
ATOM 4561 C CA . GLU A 1 563 ? -7.203 -45.844 -8.781 1 88.75 563 GLU A CA 1
ATOM 4562 C C . GLU A 1 563 ? -6.789 -46.188 -7.352 1 88.75 563 GLU A C 1
ATOM 4564 O O . GLU A 1 563 ? -6.328 -45.312 -6.609 1 88.75 563 GLU A O 1
ATOM 4569 N N . LEU A 1 564 ? -7.066 -47.375 -6.945 1 91.31 564 LEU A N 1
ATOM 4570 C CA . LEU A 1 564 ? -6.645 -47.812 -5.621 1 91.31 564 LEU A CA 1
ATOM 4571 C C . LEU A 1 564 ? -5.125 -47.75 -5.488 1 91.31 564 LEU A C 1
ATOM 4573 O O . LEU A 1 564 ? -4.602 -47.25 -4.492 1 91.31 564 LEU A O 1
ATOM 4577 N N . HIS A 1 565 ? -4.484 -48.219 -6.508 1 86.06 565 HIS A N 1
ATOM 4578 C CA . HIS A 1 565 ? -3.025 -48.188 -6.477 1 86.06 565 HIS A CA 1
ATOM 4579 C C . HIS A 1 565 ? -2.496 -46.75 -6.531 1 86.06 565 HIS A C 1
ATOM 4581 O O . HIS A 1 565 ? -1.485 -46.438 -5.902 1 86.06 565 HIS A O 1
ATOM 4587 N N . PHE A 1 566 ? -3.146 -46 -7.254 1 83.81 566 PHE A N 1
ATOM 4588 C CA . PHE A 1 566 ? -2.768 -44.594 -7.363 1 83.81 566 PHE A CA 1
ATOM 4589 C C . PHE A 1 566 ? -2.883 -43.906 -6.012 1 83.81 566 PHE A C 1
ATOM 4591 O O . PHE A 1 566 ? -1.958 -43.188 -5.59 1 83.81 566 PHE A O 1
ATOM 4598 N N . VAL A 1 567 ? -3.973 -43.969 -5.371 1 90.56 567 VAL A N 1
ATOM 4599 C CA . VAL A 1 567 ? -4.215 -43.344 -4.078 1 90.56 567 VAL A CA 1
ATOM 4600 C C . VAL A 1 567 ? -3.217 -43.875 -3.051 1 90.56 567 VAL A C 1
ATOM 4602 O O . VAL A 1 567 ? -2.699 -43.125 -2.227 1 90.56 567 VAL A O 1
ATOM 4605 N N . GLY A 1 568 ? -2.986 -45.156 -3.096 1 86.88 568 GLY A N 1
ATOM 4606 C CA . GLY A 1 568 ? -2.025 -45.75 -2.18 1 86.88 568 GLY A CA 1
ATOM 4607 C C . GLY A 1 568 ? -0.614 -45.25 -2.379 1 86.88 568 GLY A C 1
ATOM 4608 O O . GLY A 1 568 ? 0.113 -45.031 -1.408 1 86.88 568 GLY A O 1
ATOM 4609 N N . LYS A 1 569 ? -0.281 -45.031 -3.557 1 80.69 569 LYS A N 1
ATOM 4610 C CA . LYS A 1 569 ? 1.085 -44.625 -3.885 1 80.69 569 LYS A CA 1
ATOM 4611 C C . LYS A 1 569 ? 1.306 -43.125 -3.619 1 80.69 569 LYS A C 1
ATOM 4613 O O . LYS A 1 569 ? 2.385 -42.719 -3.18 1 80.69 569 LYS A O 1
ATOM 4618 N N . TYR A 1 570 ? 0.375 -42.344 -3.83 1 83.06 570 TYR A N 1
ATOM 4619 C CA . TYR A 1 570 ? 0.618 -40.906 -3.865 1 83.06 570 TYR A CA 1
ATOM 4620 C C . TYR A 1 570 ? -0.055 -40.219 -2.689 1 83.06 570 TYR A C 1
ATOM 4622 O O . TYR A 1 570 ? 0.006 -39 -2.566 1 83.06 570 TYR A O 1
ATOM 4630 N N . TRP A 1 571 ? -0.679 -40.875 -1.786 1 87 571 TRP A N 1
ATOM 4631 C CA . TRP A 1 571 ? -1.303 -40.281 -0.615 1 87 571 TRP A CA 1
ATOM 4632 C C . TRP A 1 571 ? -0.247 -39.75 0.349 1 87 571 TRP A C 1
ATOM 4634 O O . TRP A 1 571 ? 0.609 -40.5 0.818 1 87 571 TRP A O 1
ATOM 4644 N N . ARG A 1 572 ? -0.237 -38.406 0.607 1 80.19 572 ARG A N 1
ATOM 4645 C CA . ARG A 1 572 ? 0.761 -37.781 1.484 1 80.19 572 ARG A CA 1
ATOM 4646 C C . ARG A 1 572 ? 0.099 -36.969 2.588 1 80.19 572 ARG A C 1
ATOM 4648 O O . ARG A 1 572 ? 0.751 -36.156 3.238 1 80.19 572 ARG A O 1
ATOM 4655 N N . MET A 1 573 ? -1.186 -37.156 2.863 1 83.06 573 MET A N 1
ATOM 4656 C CA . MET A 1 573 ? -1.895 -36.375 3.885 1 83.06 573 MET A CA 1
ATOM 4657 C C . MET A 1 573 ? -2.043 -37.188 5.168 1 83.06 573 MET A C 1
ATOM 4659 O O . MET A 1 573 ? -1.779 -38.406 5.176 1 83.06 573 MET A O 1
ATOM 4663 N N . SER A 1 574 ? -2.479 -36.438 6.242 1 79.19 574 SER A N 1
ATOM 4664 C CA . SER A 1 574 ? -2.727 -37.125 7.512 1 79.19 574 SER A CA 1
ATOM 4665 C C . SER A 1 574 ? -4.027 -37.906 7.469 1 79.19 574 SER A C 1
ATOM 4667 O O . SER A 1 574 ? -5.012 -37.469 6.875 1 79.19 574 SER A O 1
ATOM 4669 N N . GLY A 1 575 ? -4.023 -39.062 8.039 1 84.88 575 GLY A N 1
ATOM 4670 C CA . GLY A 1 575 ? -5.184 -39.938 7.996 1 84.88 575 GLY A CA 1
ATOM 4671 C C . GLY A 1 575 ? -5.152 -40.938 6.84 1 84.88 575 GLY A C 1
ATOM 4672 O O . GLY A 1 575 ? -4.293 -40.812 5.961 1 84.88 575 GLY A O 1
ATOM 4673 N N . ARG A 1 576 ? -6.043 -41.812 6.855 1 90.19 576 ARG A N 1
ATOM 4674 C CA . ARG A 1 576 ? -6.086 -42.812 5.801 1 90.19 576 ARG A CA 1
ATOM 4675 C C . ARG A 1 576 ? -7.066 -42.438 4.699 1 90.19 576 ARG A C 1
ATOM 4677 O O . ARG A 1 576 ? -8.086 -41.781 4.973 1 90.19 576 ARG A O 1
ATOM 4684 N N . PRO A 1 577 ? -6.656 -42.688 3.457 1 93.88 577 PRO A N 1
ATOM 4685 C CA . PRO A 1 577 ? -7.609 -42.438 2.373 1 93.88 577 PRO A CA 1
ATOM 4686 C C . PRO A 1 577 ? -8.805 -43.375 2.41 1 93.88 577 PRO A C 1
ATOM 4688 O O . PRO A 1 577 ? -8.656 -44.562 2.732 1 93.88 577 PRO A O 1
ATOM 4691 N N . THR A 1 578 ? -9.953 -42.875 2.191 1 95.88 578 THR A N 1
ATOM 4692 C CA . THR A 1 578 ? -11.188 -43.656 2.172 1 95.88 578 THR A CA 1
ATOM 4693 C C . THR A 1 578 ? -11.898 -43.5 0.828 1 95.88 578 THR A C 1
ATOM 4695 O O . THR A 1 578 ? -12.391 -42.438 0.492 1 95.88 578 THR A O 1
ATOM 4698 N N . MET A 1 579 ? -11.992 -44.594 0.094 1 95.75 579 MET A N 1
ATOM 4699 C CA . MET A 1 579 ? -12.594 -44.594 -1.236 1 95.75 579 MET A CA 1
ATOM 4700 C C . MET A 1 579 ? -13.953 -45.281 -1.231 1 95.75 579 MET A C 1
ATOM 4702 O O . MET A 1 579 ? -14.109 -46.344 -0.621 1 95.75 579 MET A O 1
ATOM 4706 N N . ALA A 1 580 ? -14.914 -44.656 -1.86 1 95.12 580 ALA A N 1
ATOM 4707 C CA . ALA A 1 580 ? -16.25 -45.25 -1.986 1 95.12 580 ALA A CA 1
ATOM 4708 C C . ALA A 1 580 ? -16.422 -45.906 -3.35 1 95.12 580 ALA A C 1
ATOM 4710 O O . ALA A 1 580 ? -16.141 -45.312 -4.383 1 95.12 580 ALA A O 1
ATOM 4711 N N . ILE A 1 581 ? -16.797 -47.156 -3.332 1 92.94 581 ILE A N 1
ATOM 4712 C CA . ILE A 1 581 ? -17.141 -47.844 -4.562 1 92.94 581 ILE A CA 1
ATOM 4713 C C . ILE A 1 581 ? -18.656 -48 -4.68 1 92.94 581 ILE A C 1
ATOM 4715 O O . ILE A 1 581 ? -19.281 -48.625 -3.811 1 92.94 581 ILE A O 1
ATOM 4719 N N . LEU A 1 582 ? -19.141 -47.5 -5.707 1 90.75 582 LEU A N 1
ATOM 4720 C CA . LEU A 1 582 ? -20.594 -47.531 -5.93 1 90.75 582 LEU A CA 1
ATOM 4721 C C . LEU A 1 582 ? -20.969 -48.656 -6.859 1 90.75 582 LEU A C 1
ATOM 4723 O O . LEU A 1 582 ? -20.453 -48.781 -7.969 1 90.75 582 LEU A O 1
ATOM 4727 N N . ILE A 1 583 ? -21.828 -49.531 -6.293 1 88.25 583 ILE A N 1
ATOM 4728 C CA . ILE A 1 583 ? -22.328 -50.625 -7.082 1 88.25 583 ILE A CA 1
ATOM 4729 C C . ILE A 1 583 ? -23.781 -50.375 -7.461 1 88.25 583 ILE A C 1
ATOM 4731 O O . ILE A 1 583 ? -24.609 -50.062 -6.605 1 88.25 583 ILE A O 1
ATOM 4735 N N . ARG A 1 584 ? -24.031 -50.531 -8.742 1 83 584 ARG A N 1
ATOM 4736 C CA . ARG A 1 584 ? -25.375 -50.281 -9.25 1 83 584 ARG A CA 1
ATOM 4737 C C . ARG A 1 584 ? -26.016 -51.594 -9.734 1 83 584 ARG A C 1
ATOM 4739 O O . ARG A 1 584 ? -25.312 -52.594 -9.969 1 83 584 ARG A O 1
ATOM 4746 N N . GLU A 1 585 ? -27.266 -51.594 -9.914 1 77.81 585 GLU A N 1
ATOM 4747 C CA . GLU A 1 585 ? -27.984 -52.781 -10.359 1 77.81 585 GLU A CA 1
ATOM 4748 C C . GLU A 1 585 ? -27.609 -53.156 -11.797 1 77.81 585 GLU A C 1
ATOM 4750 O O . GLU A 1 585 ? -27.609 -54.344 -12.156 1 77.81 585 GLU A O 1
ATOM 4755 N N . GLU A 1 586 ? -27.281 -52.188 -12.523 1 72.56 586 GLU A N 1
ATOM 4756 C CA . GLU A 1 586 ? -26.891 -52.406 -13.914 1 72.56 586 GLU A CA 1
ATOM 4757 C C . GLU A 1 586 ? -25.594 -53.219 -14.016 1 72.56 586 GLU A C 1
ATOM 4759 O O . GLU A 1 586 ? -25.375 -53.906 -14.992 1 72.56 586 GLU A O 1
ATOM 4764 N N . ASN A 1 587 ? -24.844 -53.188 -12.992 1 76.12 587 ASN A N 1
ATOM 4765 C CA . ASN A 1 587 ? -23.578 -53.906 -12.977 1 76.12 587 ASN A CA 1
ATOM 4766 C C . ASN A 1 587 ? -23.781 -55.406 -12.883 1 76.12 587 ASN A C 1
ATOM 4768 O O . ASN A 1 587 ? -22.953 -56.188 -13.344 1 76.12 587 ASN A O 1
ATOM 4772 N N . MET A 1 588 ? -24.812 -55.812 -12.367 1 72.75 588 MET A N 1
ATOM 4773 C CA . MET A 1 588 ? -25.109 -57.219 -12.156 1 72.75 588 MET A CA 1
ATOM 4774 C C . MET A 1 588 ? -25.5 -57.906 -13.461 1 72.75 588 MET A C 1
ATOM 4776 O O . MET A 1 588 ? -25.375 -59.125 -13.594 1 72.75 588 MET A O 1
ATOM 4780 N N . ARG A 1 589 ? -25.906 -57.062 -14.344 1 68.62 589 ARG A N 1
ATOM 4781 C CA . ARG A 1 589 ? -26.391 -57.594 -15.602 1 68.62 589 ARG A CA 1
ATOM 4782 C C . ARG A 1 589 ? -25.25 -57.844 -16.578 1 68.62 589 ARG A C 1
ATOM 4784 O O . ARG A 1 589 ? -25.422 -58.469 -17.625 1 68.62 589 ARG A O 1
ATOM 4791 N N . ASP A 1 590 ? -24.109 -57.5 -16.109 1 71.62 590 ASP A N 1
ATOM 4792 C CA . ASP A 1 590 ? -22.953 -57.594 -17 1 71.62 590 ASP A CA 1
ATOM 4793 C C . ASP A 1 590 ? -22.312 -58.969 -16.938 1 71.62 590 ASP A C 1
ATOM 4795 O O . ASP A 1 590 ? -22.375 -59.656 -15.898 1 71.62 590 ASP A O 1
ATOM 4799 N N . SER A 1 591 ? -21.781 -59.5 -18.078 1 72.06 591 SER A N 1
ATOM 4800 C CA . SER A 1 591 ? -21.125 -60.812 -18.172 1 72.06 591 SER A CA 1
ATOM 4801 C C . SER A 1 591 ? -19.891 -60.875 -17.297 1 72.06 591 SER A C 1
ATOM 4803 O O . SER A 1 591 ? -19.469 -61.969 -16.891 1 72.06 591 SER A O 1
ATOM 4805 N N . HIS A 1 592 ? -19.406 -59.781 -17 1 77.38 592 HIS A N 1
ATOM 4806 C CA . HIS A 1 592 ? -18.172 -59.75 -16.219 1 77.38 592 HIS A CA 1
ATOM 4807 C C . HIS A 1 592 ? -18.453 -59.531 -14.742 1 77.38 592 HIS A C 1
ATOM 4809 O O . HIS A 1 592 ? -17.562 -59.156 -13.992 1 77.38 592 HIS A O 1
ATOM 4815 N N . PHE A 1 593 ? -19.641 -59.719 -14.352 1 81.44 593 PHE A N 1
ATOM 4816 C CA . PHE A 1 593 ? -20.016 -59.531 -12.961 1 81.44 593 PHE A CA 1
ATOM 4817 C C . PHE A 1 593 ? -19.219 -60.469 -12.047 1 81.44 593 PHE A C 1
ATOM 4819 O O . PHE A 1 593 ? -18.859 -60.094 -10.93 1 81.44 593 PHE A O 1
ATOM 4826 N N . ARG A 1 594 ? -18.922 -61.562 -12.578 1 82.19 594 ARG A N 1
ATOM 4827 C CA . ARG A 1 594 ? -18.125 -62.5 -11.805 1 82.19 594 ARG A CA 1
ATOM 4828 C C . ARG A 1 594 ? -16.75 -61.938 -11.5 1 82.19 594 ARG A C 1
ATOM 4830 O O . ARG A 1 594 ? -16.203 -62.125 -10.414 1 82.19 594 ARG A O 1
ATOM 4837 N N . GLN A 1 595 ? -16.281 -61.25 -12.508 1 86.38 595 GLN A N 1
ATOM 4838 C CA . GLN A 1 595 ? -14.984 -60.625 -12.297 1 86.38 595 GLN A CA 1
ATOM 4839 C C . GLN A 1 595 ? -15.07 -59.531 -11.234 1 86.38 595 GLN A C 1
ATOM 4841 O O . GLN A 1 595 ? -14.117 -59.312 -10.477 1 86.38 595 GLN A O 1
ATOM 4846 N N . LEU A 1 596 ? -16.141 -58.844 -11.156 1 88.56 596 LEU A N 1
ATOM 4847 C CA . LEU A 1 596 ? -16.344 -57.844 -10.117 1 88.56 596 LEU A CA 1
ATOM 4848 C C . LEU A 1 596 ? -16.422 -58.5 -8.742 1 88.56 596 LEU A C 1
ATOM 4850 O O . LEU A 1 596 ? -15.836 -57.969 -7.781 1 88.56 596 LEU A O 1
ATOM 4854 N N . LEU A 1 597 ? -17.062 -59.625 -8.703 1 88.31 597 LEU A N 1
ATOM 4855 C CA . LEU A 1 597 ? -17.172 -60.344 -7.434 1 88.31 597 LEU A CA 1
ATOM 4856 C C . LEU A 1 597 ? -15.812 -60.812 -6.953 1 88.31 597 LEU A C 1
ATOM 4858 O O . LEU A 1 597 ? -15.531 -60.781 -5.75 1 88.31 597 LEU A O 1
ATOM 4862 N N . GLU A 1 598 ? -15.102 -61.188 -7.961 1 89.44 598 GLU A N 1
ATOM 4863 C CA . GLU A 1 598 ? -13.75 -61.594 -7.617 1 89.44 598 GLU A CA 1
ATOM 4864 C C . GLU A 1 598 ? -12.938 -60.438 -7.047 1 89.44 598 GLU A C 1
ATOM 4866 O O . GLU A 1 598 ? -12.172 -60.625 -6.094 1 89.44 598 GLU A O 1
ATOM 4871 N N . LEU A 1 599 ? -13.094 -59.281 -7.637 1 91.75 599 LEU A N 1
ATOM 4872 C CA . LEU A 1 599 ? -12.414 -58.094 -7.133 1 91.75 599 LEU A CA 1
ATOM 4873 C C . LEU A 1 599 ? -12.883 -57.75 -5.723 1 91.75 599 LEU A C 1
ATOM 4875 O O . LEU A 1 599 ? -12.07 -57.469 -4.844 1 91.75 599 LEU A O 1
ATOM 4879 N N . LEU A 1 600 ? -14.164 -57.781 -5.484 1 92.06 600 LEU A N 1
ATOM 4880 C CA . LEU A 1 600 ? -14.719 -57.438 -4.18 1 92.06 600 LEU A CA 1
ATOM 4881 C C . LEU A 1 600 ? -14.266 -58.438 -3.121 1 92.06 600 LEU A C 1
ATOM 4883 O O . LEU A 1 600 ? -14.031 -58.094 -1.97 1 92.06 600 LEU A O 1
ATOM 4887 N N . ALA A 1 601 ? -14.141 -59.688 -3.572 1 90 601 ALA A N 1
ATOM 4888 C CA . ALA A 1 601 ? -13.633 -60.688 -2.664 1 90 601 ALA A CA 1
ATOM 4889 C C . ALA A 1 601 ? -12.172 -60.438 -2.305 1 90 601 ALA A C 1
ATOM 4891 O O . ALA A 1 601 ? -11.758 -60.656 -1.165 1 90 601 ALA A O 1
ATOM 4892 N N . MET A 1 602 ? -11.492 -60.031 -3.271 1 92.31 602 MET A N 1
ATOM 4893 C CA . MET A 1 602 ? -10.094 -59.688 -3.037 1 92.31 602 MET A CA 1
ATOM 4894 C C . MET A 1 602 ? -9.977 -58.531 -2.059 1 92.31 602 MET A C 1
ATOM 4896 O O . MET A 1 602 ? -9.078 -58.5 -1.215 1 92.31 602 MET A O 1
ATOM 4900 N N . LEU A 1 603 ? -10.828 -57.594 -2.195 1 94 603 LEU A N 1
ATOM 4901 C CA . LEU A 1 603 ? -10.836 -56.438 -1.283 1 94 603 LEU A CA 1
ATOM 4902 C C . LEU A 1 603 ? -11.188 -56.906 0.134 1 94 603 LEU A C 1
ATOM 4904 O O . LEU A 1 603 ? -10.648 -56.344 1.105 1 94 603 LEU A O 1
ATOM 4908 N N . LYS A 1 604 ? -12.008 -57.781 0.268 1 92.31 604 LYS A N 1
ATOM 4909 C CA . LYS A 1 604 ? -12.414 -58.312 1.567 1 92.31 604 LYS A CA 1
ATOM 4910 C C . LYS A 1 604 ? -11.258 -59.031 2.258 1 92.31 604 LYS A C 1
ATOM 4912 O O . LYS A 1 604 ? -11.117 -58.969 3.48 1 92.31 604 LYS A O 1
ATOM 4917 N N . SER A 1 605 ? -10.43 -59.656 1.465 1 91 605 SER A N 1
ATOM 4918 C CA . SER A 1 605 ? -9.281 -60.375 2.02 1 91 605 SER A CA 1
ATOM 4919 C C . SER A 1 605 ? -8.227 -59.406 2.537 1 91 605 SER A C 1
ATOM 4921 O O . SER A 1 605 ? -7.34 -59.812 3.303 1 91 605 SER A O 1
ATOM 4923 N N . GLY A 1 606 ? -8.234 -58.156 2.137 1 90.81 606 GLY A N 1
ATOM 4924 C CA . GLY A 1 606 ? -7.344 -57.156 2.67 1 90.81 606 GLY A CA 1
ATOM 4925 C C . GLY A 1 606 ? -6.164 -56.844 1.764 1 90.81 606 GLY A C 1
ATOM 4926 O O . GLY A 1 606 ? -5.258 -56.094 2.141 1 90.81 606 GLY A O 1
ATOM 4927 N N . ASN A 1 607 ? -6.137 -57.5 0.707 1 90.62 607 ASN A N 1
ATOM 4928 C CA . ASN A 1 607 ? -5.039 -57.281 -0.227 1 90.62 607 ASN A CA 1
ATOM 4929 C C . ASN A 1 607 ? -5.535 -57.188 -1.667 1 90.62 607 ASN A C 1
ATOM 4931 O O . ASN A 1 607 ? -6.379 -57.969 -2.086 1 90.62 607 ASN A O 1
ATOM 4935 N N . CYS A 1 608 ? -5.199 -56.219 -2.365 1 91.19 608 CYS A N 1
ATOM 4936 C CA . CYS A 1 608 ? -5.523 -56.062 -3.777 1 91.19 608 CYS A CA 1
ATOM 4937 C C . CYS A 1 608 ? -4.254 -55.938 -4.613 1 91.19 608 CYS A C 1
ATOM 4939 O O . CYS A 1 608 ? -3.762 -54.812 -4.836 1 91.19 608 CYS A O 1
ATOM 4941 N N . TYR A 1 609 ? -3.785 -57 -5.172 1 84.19 609 TYR A N 1
ATOM 4942 C CA . TYR A 1 609 ? -2.598 -57.062 -6.02 1 84.19 609 TYR A CA 1
ATOM 4943 C C . TYR A 1 609 ? -1.417 -56.375 -5.352 1 84.19 609 TYR A C 1
ATOM 4945 O O . TYR A 1 609 ? -0.759 -55.531 -5.965 1 84.19 609 TYR A O 1
ATOM 4953 N N . GLY A 1 610 ? -1.147 -56.5 -4.031 1 84.44 610 GLY A N 1
ATOM 4954 C CA . GLY A 1 610 ? 0.008 -56 -3.314 1 84.44 610 GLY A CA 1
ATOM 4955 C C . GLY A 1 610 ? -0.305 -54.75 -2.484 1 84.44 610 GLY A C 1
ATOM 4956 O O . GLY A 1 610 ? 0.515 -54.344 -1.67 1 84.44 610 GLY A O 1
ATOM 4957 N N . LEU A 1 611 ? -1.448 -54.188 -2.697 1 90.75 611 LEU A N 1
ATOM 4958 C CA . LEU A 1 611 ? -1.853 -53 -1.927 1 90.75 611 LEU A CA 1
ATOM 4959 C C . LEU A 1 611 ? -2.688 -53.406 -0.717 1 90.75 611 LEU A C 1
ATOM 4961 O O . LEU A 1 611 ? -3.609 -54.219 -0.838 1 90.75 611 LEU A O 1
ATOM 4965 N N . LYS A 1 612 ? -2.295 -52.938 0.384 1 92.88 612 LYS A N 1
ATOM 4966 C CA . LYS A 1 612 ? -3.082 -53.188 1.584 1 92.88 612 LYS A CA 1
ATOM 4967 C C . LYS A 1 612 ? -4.367 -52.375 1.592 1 92.88 612 LYS A C 1
ATOM 4969 O O . LYS A 1 612 ? -4.328 -51.156 1.467 1 92.88 612 LYS A O 1
ATOM 4974 N N . VAL A 1 613 ? -5.465 -53.031 1.638 1 94.88 613 VAL A N 1
ATOM 4975 C CA . VAL A 1 613 ? -6.766 -52.375 1.633 1 94.88 613 VAL A CA 1
ATOM 4976 C C . VAL A 1 613 ? -7.59 -52.844 2.83 1 94.88 613 VAL A C 1
ATOM 4978 O O . VAL A 1 613 ? -7.359 -53.938 3.354 1 94.88 613 VAL A O 1
ATOM 4981 N N . ARG A 1 614 ? -8.375 -52.062 3.344 1 94.25 614 ARG A N 1
ATOM 4982 C CA . ARG A 1 614 ? -9.289 -52.406 4.43 1 94.25 614 ARG A CA 1
ATOM 4983 C C . ARG A 1 614 ? -10.734 -52.125 4.039 1 94.25 614 ARG A C 1
ATOM 4985 O O . ARG A 1 614 ? -11.109 -50.969 3.789 1 94.25 614 ARG A O 1
ATOM 4992 N N . LEU A 1 615 ? -11.469 -53.188 3.98 1 94.56 615 LEU A N 1
ATOM 4993 C CA . LEU A 1 615 ? -12.898 -53.062 3.705 1 94.56 615 LEU A CA 1
ATOM 4994 C C . LEU A 1 615 ? -13.695 -53 5 1 94.56 615 LEU A C 1
ATOM 4996 O O . LEU A 1 615 ? -13.398 -53.719 5.957 1 94.56 615 LEU A O 1
ATOM 5000 N N . GLY A 1 616 ? -14.625 -52.062 5.07 1 91.94 616 GLY A N 1
ATOM 5001 C CA . GLY A 1 616 ? -15.445 -51.938 6.266 1 91.94 616 GLY A CA 1
ATOM 5002 C C . GLY A 1 616 ? -16.609 -51 6.086 1 91.94 616 GLY A C 1
ATOM 5003 O O . GLY A 1 616 ? -16.844 -50.469 4.988 1 91.94 616 GLY A O 1
ATOM 5004 N N . ARG A 1 617 ? -17.328 -50.844 7.258 1 93.81 617 ARG A N 1
ATOM 5005 C CA . ARG A 1 617 ? -18.438 -49.906 7.289 1 93.81 617 ARG A CA 1
ATOM 5006 C C . ARG A 1 617 ? -17.906 -48.469 7.453 1 93.81 617 ARG A C 1
ATOM 5008 O O . ARG A 1 617 ? -16.891 -48.25 8.109 1 93.81 617 ARG A O 1
ATOM 5015 N N . LEU A 1 618 ? -18.609 -47.656 6.785 1 95.56 618 LEU A N 1
ATOM 5016 C CA . LEU A 1 618 ? -18.156 -46.25 6.777 1 95.56 618 LEU A CA 1
ATOM 5017 C C . LEU A 1 618 ? -18.016 -45.719 8.203 1 95.56 618 LEU A C 1
ATOM 5019 O O . LEU A 1 618 ? -17.062 -45 8.516 1 95.56 618 LEU A O 1
ATOM 5023 N N . GLN A 1 619 ? -18.891 -46 9.117 1 93.06 619 GLN A N 1
ATOM 5024 C CA . GLN A 1 619 ? -18.906 -45.5 10.484 1 93.06 619 GLN A CA 1
ATOM 5025 C C . GLN A 1 619 ? -17.656 -45.938 11.258 1 93.06 619 GLN A C 1
ATOM 5027 O O . GLN A 1 619 ? -17.141 -45.188 12.086 1 93.06 619 GLN A O 1
ATOM 5032 N N . ASN A 1 620 ? -17.219 -47.125 10.953 1 92.19 620 ASN A N 1
ATOM 5033 C CA . ASN A 1 620 ? -16.031 -47.656 11.609 1 92.19 620 ASN A CA 1
ATOM 5034 C C . ASN A 1 620 ? -14.758 -47.031 11.039 1 92.19 620 ASN A C 1
ATOM 5036 O O . ASN A 1 620 ? -13.781 -46.844 11.758 1 92.19 620 ASN A O 1
ATOM 5040 N N . LEU A 1 621 ? -14.812 -46.75 9.797 1 93.94 621 LEU A N 1
ATOM 5041 C CA . LEU A 1 621 ? -13.617 -46.281 9.102 1 93.94 621 LEU A CA 1
ATOM 5042 C C . LEU A 1 621 ? -13.438 -44.781 9.266 1 93.94 621 LEU A C 1
ATOM 5044 O O . LEU A 1 621 ? -12.352 -44.25 9.039 1 93.94 621 LEU A O 1
ATOM 5048 N N . MET A 1 622 ? -14.375 -44.031 9.695 1 93.44 622 MET A N 1
ATOM 5049 C CA . MET A 1 622 ? -14.375 -42.594 9.789 1 93.44 622 MET A CA 1
ATOM 5050 C C . MET A 1 622 ? -13.359 -42.094 10.82 1 93.44 622 MET A C 1
ATOM 5052 O O . MET A 1 622 ? -12.766 -41.031 10.664 1 93.44 622 MET A O 1
ATOM 5056 N N . ASN A 1 623 ? -13.086 -42.812 11.789 1 89.81 623 ASN A N 1
ATOM 5057 C CA . ASN A 1 623 ? -12.188 -42.406 12.859 1 89.81 623 ASN A CA 1
ATOM 5058 C C . ASN A 1 623 ? -10.742 -42.312 12.383 1 89.81 623 ASN A C 1
ATOM 5060 O O . ASN A 1 623 ? -9.953 -41.531 12.883 1 89.81 623 ASN A O 1
ATOM 5064 N N . SER A 1 624 ? -10.445 -43.125 11.422 1 90.12 624 SER A N 1
ATOM 5065 C CA . SER A 1 624 ? -9.086 -43.156 10.906 1 90.12 624 SER A CA 1
ATOM 5066 C C . SER A 1 624 ? -8.992 -42.406 9.578 1 90.12 624 SER A C 1
ATOM 5068 O O . SER A 1 624 ? -7.902 -42.25 9.023 1 90.12 624 SER A O 1
ATOM 5070 N N . ALA A 1 625 ? -10.078 -41.906 9.125 1 91.5 625 ALA A N 1
ATOM 5071 C CA . ALA A 1 625 ? -10.125 -41.281 7.812 1 91.5 625 ALA A CA 1
ATOM 5072 C C . ALA A 1 625 ? -9.586 -39.844 7.875 1 91.5 625 ALA A C 1
ATOM 5074 O O . ALA A 1 625 ? -9.469 -39.25 8.961 1 91.5 625 ALA A O 1
ATOM 5075 N N . CYS A 1 626 ? -9.094 -39.344 6.773 1 90.75 626 CYS A N 1
ATOM 5076 C CA . CYS A 1 626 ? -8.695 -37.969 6.633 1 90.75 626 CYS A CA 1
ATOM 5077 C C . CYS A 1 626 ? -9.914 -37.062 6.453 1 90.75 626 CYS A C 1
ATOM 5079 O O . CYS A 1 626 ? -10.703 -37.25 5.523 1 90.75 626 CYS A O 1
ATOM 5081 N N . ILE A 1 627 ? -10.109 -36.125 7.375 1 90.25 627 ILE A N 1
ATOM 5082 C CA . ILE A 1 627 ? -11.266 -35.25 7.328 1 90.25 627 ILE A CA 1
ATOM 5083 C C . ILE A 1 627 ? -10.82 -33.812 7.027 1 90.25 627 ILE A C 1
ATOM 5085 O O . ILE A 1 627 ? -9.93 -33.281 7.695 1 90.25 627 ILE A O 1
ATOM 5089 N N . GLU A 1 628 ? -11.312 -33.281 5.98 1 90.12 628 GLU A N 1
ATOM 5090 C CA . GLU A 1 628 ? -11.055 -31.891 5.637 1 90.12 628 GLU A CA 1
ATOM 5091 C C . GLU A 1 628 ? -12.242 -31 5.988 1 90.12 628 GLU A C 1
ATOM 5093 O O . GLU A 1 628 ? -13.375 -31.297 5.605 1 90.12 628 GLU A O 1
ATOM 5098 N N . HIS A 1 629 ? -11.992 -29.922 6.668 1 87.88 629 HIS A N 1
ATOM 5099 C CA . HIS A 1 629 ? -13.039 -28.984 7.066 1 87.88 629 HIS A CA 1
ATOM 5100 C C . HIS A 1 629 ? -13.156 -27.844 6.074 1 87.88 629 HIS A C 1
ATOM 5102 O O . HIS A 1 629 ? -12.188 -27.109 5.852 1 87.88 629 HIS A O 1
ATOM 5108 N N . LEU A 1 630 ? -14.312 -27.781 5.438 1 86.38 630 LEU A N 1
ATOM 5109 C CA . LEU A 1 630 ? -14.562 -26.656 4.531 1 86.38 630 LEU A CA 1
ATOM 5110 C C . LEU A 1 630 ? -15.438 -25.609 5.195 1 86.38 630 LEU A C 1
ATOM 5112 O O . LEU A 1 630 ? -16.578 -25.391 4.781 1 86.38 630 LEU A O 1
ATOM 5116 N N . ASP A 1 631 ? -14.953 -24.797 6.016 1 78.88 631 ASP A N 1
ATOM 5117 C CA . ASP A 1 631 ? -15.68 -23.859 6.859 1 78.88 631 ASP A CA 1
ATOM 5118 C C . ASP A 1 631 ? -15.992 -22.562 6.102 1 78.88 631 ASP A C 1
ATOM 5120 O O . ASP A 1 631 ? -16.781 -21.734 6.574 1 78.88 631 ASP A O 1
ATOM 5124 N N . PHE A 1 632 ? -15.5 -22.375 4.926 1 77.25 632 PHE A N 1
ATOM 5125 C CA . PHE A 1 632 ? -15.703 -21.125 4.195 1 77.25 632 PHE A CA 1
ATOM 5126 C C . PHE A 1 632 ? -17.156 -21 3.74 1 77.25 632 PHE A C 1
ATOM 5128 O O . PHE A 1 632 ? -17.625 -19.906 3.447 1 77.25 632 PHE A O 1
ATOM 5135 N N . LEU A 1 633 ? -17.875 -22.078 3.658 1 75.25 633 LEU A N 1
ATOM 5136 C CA . LEU A 1 633 ? -19.25 -22.062 3.168 1 75.25 633 LEU A CA 1
ATOM 5137 C C . LEU A 1 633 ? -20.188 -21.406 4.184 1 75.25 633 LEU A C 1
ATOM 5139 O O . LEU A 1 633 ? -21.281 -20.953 3.826 1 75.25 633 LEU A O 1
ATOM 5143 N N . ASP A 1 634 ? -19.734 -21.359 5.383 1 69.69 634 ASP A N 1
ATOM 5144 C CA . ASP A 1 634 ? -20.547 -20.719 6.414 1 69.69 634 ASP A CA 1
ATOM 5145 C C . ASP A 1 634 ? -20.672 -19.219 6.16 1 69.69 634 ASP A C 1
ATOM 5147 O O . ASP A 1 634 ? -21.594 -18.578 6.652 1 69.69 634 ASP A O 1
ATOM 5151 N N . LEU A 1 635 ? -19.781 -18.75 5.359 1 65.25 635 LEU A N 1
ATOM 5152 C CA . LEU A 1 635 ? -19.734 -17.312 5.125 1 65.25 635 LEU A CA 1
ATOM 5153 C C . LEU A 1 635 ? -20.562 -16.922 3.9 1 65.25 635 LEU A C 1
ATOM 5155 O O . LEU A 1 635 ? -20.828 -15.742 3.672 1 65.25 635 LEU A O 1
ATOM 5159 N N . VAL A 1 636 ? -20.922 -17.953 3.141 1 71.25 636 VAL A N 1
ATOM 5160 C CA . VAL A 1 636 ? -21.688 -17.688 1.931 1 71.25 636 VAL A CA 1
ATOM 5161 C C . VAL A 1 636 ? -23.172 -17.5 2.283 1 71.25 636 VAL A C 1
ATOM 5163 O O . VAL A 1 636 ? -23.75 -18.312 2.996 1 71.25 636 VAL A O 1
ATOM 5166 N N . PRO A 1 637 ? -23.672 -16.266 1.92 1 67.44 637 PRO A N 1
ATOM 5167 C CA . PRO A 1 637 ? -25.094 -16.047 2.191 1 67.44 637 PRO A CA 1
ATOM 5168 C C . PRO A 1 637 ? -25.969 -17.156 1.592 1 67.44 637 PRO A C 1
ATOM 5170 O O . PRO A 1 637 ? -25.656 -17.688 0.529 1 67.44 637 PRO A O 1
ATOM 5173 N N . ASP A 1 638 ? -26.953 -17.516 2.254 1 65.69 638 ASP A N 1
ATOM 5174 C CA . ASP A 1 638 ? -27.844 -18.609 1.898 1 65.69 638 ASP A CA 1
ATOM 5175 C C . ASP A 1 638 ? -28.422 -18.406 0.5 1 65.69 638 ASP A C 1
ATOM 5177 O O . ASP A 1 638 ? -28.688 -19.375 -0.211 1 65.69 638 ASP A O 1
ATOM 5181 N N . GLU A 1 639 ? -28.453 -17.141 0.141 1 66.06 639 GLU A N 1
ATOM 5182 C CA . GLU A 1 639 ? -29.016 -16.859 -1.173 1 66.06 639 GLU A CA 1
ATOM 5183 C C . GLU A 1 639 ? -28.078 -17.297 -2.289 1 66.06 639 GLU A C 1
ATOM 5185 O O . GLU A 1 639 ? -28.516 -17.688 -3.371 1 66.06 639 GLU A O 1
ATOM 5190 N N . LEU A 1 640 ? -26.828 -17.359 -1.985 1 69.12 640 LEU A N 1
ATOM 5191 C CA . LEU A 1 640 ? -25.812 -17.656 -2.994 1 69.12 640 LEU A CA 1
ATOM 5192 C C . LEU A 1 640 ? -25.297 -19.094 -2.834 1 69.12 640 LEU A C 1
ATOM 5194 O O . LEU A 1 640 ? -24.562 -19.578 -3.688 1 69.12 640 LEU A O 1
ATOM 5198 N N . ALA A 1 641 ? -25.812 -19.75 -1.837 1 76.12 641 ALA A N 1
ATOM 5199 C CA . ALA A 1 641 ? -25.328 -21.094 -1.579 1 76.12 641 ALA A CA 1
ATOM 5200 C C . ALA A 1 641 ? -25.844 -22.078 -2.623 1 76.12 641 ALA A C 1
ATOM 5202 O O . ALA A 1 641 ? -27 -22 -3.039 1 76.12 641 ALA A O 1
ATOM 5203 N N . PRO A 1 642 ? -24.953 -22.922 -3.121 1 78.31 642 PRO A N 1
ATOM 5204 C CA . PRO A 1 642 ? -25.359 -23.891 -4.137 1 78.31 642 PRO A CA 1
ATOM 5205 C C . PRO A 1 642 ? -26.344 -24.922 -3.596 1 78.31 642 PRO A C 1
ATOM 5207 O O . PRO A 1 642 ? -26.297 -25.281 -2.414 1 78.31 642 PRO A O 1
ATOM 5210 N N . LYS A 1 643 ? -27.281 -25.25 -4.414 1 80.88 643 LYS A N 1
ATOM 5211 C CA . LYS A 1 643 ? -28.172 -26.344 -4.078 1 80.88 643 LYS A CA 1
ATOM 5212 C C . LYS A 1 643 ? -27.484 -27.703 -4.246 1 80.88 643 LYS A C 1
ATOM 5214 O O . LYS A 1 643 ? -27.062 -28.047 -5.352 1 80.88 643 LYS A O 1
ATOM 5219 N N . LEU A 1 644 ? -27.219 -28.391 -3.133 1 84.38 644 LEU A N 1
ATOM 5220 C CA . LEU A 1 644 ? -26.453 -29.625 -3.137 1 84.38 644 LEU A CA 1
ATOM 5221 C C . LEU A 1 644 ? -27.391 -30.844 -3.072 1 84.38 644 LEU A C 1
ATOM 5223 O O . LEU A 1 644 ? -28.391 -30.812 -2.361 1 84.38 644 LEU A O 1
ATOM 5227 N N . GLN A 1 645 ? -27.172 -31.812 -3.984 1 84.75 645 GLN A N 1
ATOM 5228 C CA . GLN A 1 645 ? -27.953 -33.031 -4.043 1 84.75 645 GLN A CA 1
ATOM 5229 C C . GLN A 1 645 ? -27.141 -34.219 -3.57 1 84.75 645 GLN A C 1
ATOM 5231 O O . GLN A 1 645 ? -25.984 -34.406 -3.977 1 84.75 645 GLN A O 1
ATOM 5236 N N . CYS A 1 646 ? -27.703 -35 -2.664 1 87.06 646 CYS A N 1
ATOM 5237 C CA . CYS A 1 646 ? -27.062 -36.219 -2.166 1 87.06 646 CYS A CA 1
ATOM 5238 C C . CYS A 1 646 ? -27.547 -37.438 -2.924 1 87.06 646 CYS A C 1
ATOM 5240 O O . CYS A 1 646 ? -28.641 -37.438 -3.494 1 87.06 646 CYS A O 1
ATOM 5242 N N . LEU A 1 647 ? -26.719 -38.406 -3.031 1 86.75 647 LEU A N 1
ATOM 5243 C CA . LEU A 1 647 ? -27.109 -39.656 -3.641 1 86.75 647 LEU A CA 1
ATOM 5244 C C . LEU A 1 647 ? -28.281 -40.281 -2.889 1 86.75 647 LEU A C 1
ATOM 5246 O O . LEU A 1 647 ? -28.219 -40.469 -1.668 1 86.75 647 LEU A O 1
ATOM 5250 N N . GLN A 1 648 ? -29.359 -40.531 -3.623 1 82.62 648 GLN A N 1
ATOM 5251 C CA . GLN A 1 648 ? -30.531 -41.125 -3.008 1 82.62 648 GLN A CA 1
ATOM 5252 C C . GLN A 1 648 ? -30.625 -42.625 -3.287 1 82.62 648 GLN A C 1
ATOM 5254 O O . GLN A 1 648 ? -30.141 -43.094 -4.32 1 82.62 648 GLN A O 1
ATOM 5259 N N . GLN A 1 649 ? -31.094 -43.281 -2.303 1 83.06 649 GLN A N 1
ATOM 5260 C CA . GLN A 1 649 ? -31.281 -44.719 -2.455 1 83.06 649 GLN A CA 1
ATOM 5261 C C . GLN A 1 649 ? -32.344 -45.031 -3.527 1 83.06 649 GLN A C 1
ATOM 5263 O O . GLN A 1 649 ? -33.344 -44.344 -3.615 1 83.06 649 GLN A O 1
ATOM 5268 N N . PHE A 1 650 ? -31.984 -45.875 -4.488 1 75.31 650 PHE A N 1
ATOM 5269 C CA . PHE A 1 650 ? -32.875 -46.219 -5.586 1 75.31 650 PHE A CA 1
ATOM 5270 C C . PHE A 1 650 ? -34 -47.125 -5.086 1 75.31 650 PHE A C 1
ATOM 5272 O O . PHE A 1 650 ? -33.75 -48.125 -4.422 1 75.31 650 PHE A O 1
ATOM 5279 N N . GLU A 1 651 ? -35.344 -46.656 -5.129 1 68.81 651 GLU A N 1
ATOM 5280 C CA . GLU A 1 651 ? -36.469 -47.469 -4.738 1 68.81 651 GLU A CA 1
ATOM 5281 C C . GLU A 1 651 ? -37.188 -48.062 -5.961 1 68.81 651 GLU A C 1
ATOM 5283 O O . GLU A 1 651 ? -37.625 -47.344 -6.852 1 68.81 651 GLU A O 1
ATOM 5288 N N . ASN A 1 652 ? -36.844 -49.219 -6.438 1 57.28 652 ASN A N 1
ATOM 5289 C CA . ASN A 1 652 ? -37.531 -49.844 -7.551 1 57.28 652 ASN A CA 1
ATOM 5290 C C . ASN A 1 652 ? -39 -50.094 -7.23 1 57.28 652 ASN A C 1
ATOM 5292 O O . ASN A 1 652 ? -39.344 -50.688 -6.215 1 57.28 652 ASN A O 1
ATOM 5296 N N . PRO A 1 653 ? -39.969 -49.375 -7.883 1 52.88 653 PRO A N 1
ATOM 5297 C CA . PRO A 1 653 ? -41.375 -49.625 -7.605 1 52.88 653 PRO A CA 1
ATOM 5298 C C . PRO A 1 653 ? -41.75 -51.094 -7.688 1 52.88 653 PRO A C 1
ATOM 5300 O O . PRO A 1 653 ? -42.812 -51.5 -7.184 1 52.88 653 PRO A O 1
ATOM 5303 N N . HIS A 1 654 ? -41.438 -51.844 -8.75 1 45.56 654 HIS A N 1
ATOM 5304 C CA . HIS A 1 654 ? -41.906 -53.219 -8.891 1 45.56 654 HIS A CA 1
ATOM 5305 C C . HIS A 1 654 ? -41.312 -54.125 -7.812 1 45.56 654 HIS A C 1
ATOM 5307 O O . HIS A 1 654 ? -40.094 -54.281 -7.738 1 45.56 654 HIS A O 1
ATOM 5313 N N . THR A 1 655 ? -41.906 -54.125 -6.664 1 43.06 655 THR A N 1
ATOM 5314 C CA . THR A 1 655 ? -41.656 -54.781 -5.398 1 43.06 655 THR A CA 1
ATOM 5315 C C . THR A 1 655 ? -41.25 -56.25 -5.637 1 43.06 655 THR A C 1
ATOM 5317 O O . THR A 1 655 ? -41.094 -57 -4.688 1 43.06 655 THR A O 1
ATOM 5320 N N . GLY A 1 656 ? -41.75 -56.938 -6.785 1 40.91 656 GLY A N 1
ATOM 5321 C CA . GLY A 1 656 ? -41.656 -58.406 -6.688 1 40.91 656 GLY A CA 1
ATOM 5322 C C . GLY A 1 656 ? -40.219 -58.875 -6.578 1 40.91 656 GLY A C 1
ATOM 5323 O O . GLY A 1 656 ? -39.281 -58.219 -7.055 1 40.91 656 GLY A O 1
ATOM 5324 N N . TYR A 1 657 ? -39.875 -59.469 -5.43 1 39.28 657 TYR A N 1
ATOM 5325 C CA . TYR A 1 657 ? -38.688 -60.219 -5.148 1 39.28 657 TYR A CA 1
ATOM 5326 C C . TYR A 1 657 ? -38.156 -60.938 -6.398 1 39.28 657 TYR A C 1
ATOM 5328 O O . TYR A 1 657 ? -38.25 -62.156 -6.504 1 39.28 657 TYR A O 1
ATOM 5336 N N . THR A 1 658 ? -38.656 -60.656 -7.574 1 42.75 658 THR A N 1
ATOM 5337 C CA . THR A 1 658 ? -38.031 -61.469 -8.617 1 42.75 658 THR A CA 1
ATOM 5338 C C . THR A 1 658 ? -36.5 -61.469 -8.477 1 42.75 658 THR A C 1
ATOM 5340 O O . THR A 1 658 ? -35.906 -60.406 -8.336 1 42.75 658 THR A O 1
ATOM 5343 N N . SER A 1 659 ? -35.969 -62.562 -7.934 1 45.31 659 SER A N 1
ATOM 5344 C CA . SER A 1 659 ? -34.562 -62.906 -7.695 1 45.31 659 SER A CA 1
ATOM 5345 C C . SER A 1 659 ? -33.656 -62.25 -8.734 1 45.31 659 SER A C 1
ATOM 5347 O O . SER A 1 659 ? -33.906 -62.344 -9.938 1 45.31 659 SER A O 1
ATOM 5349 N N . LEU A 1 660 ? -33.156 -61.031 -8.523 1 48.34 660 LEU A N 1
ATOM 5350 C CA . LEU A 1 660 ? -32.125 -60.438 -9.359 1 48.34 660 LEU A CA 1
ATOM 5351 C C . LEU A 1 660 ? -31.328 -61.531 -10.078 1 48.34 660 LEU A C 1
ATOM 5353 O O . LEU A 1 660 ? -30.547 -61.25 -10.984 1 48.34 660 LEU A O 1
ATOM 5357 N N . THR A 1 661 ? -31.297 -62.781 -9.469 1 45.28 661 THR A N 1
ATOM 5358 C CA . THR A 1 661 ? -30.656 -63.906 -10.133 1 45.28 661 THR A CA 1
ATOM 5359 C C . THR A 1 661 ? -31.344 -64.188 -11.461 1 45.28 661 THR A C 1
ATOM 5361 O O . THR A 1 661 ? -30.781 -64.938 -12.305 1 45.28 661 THR A O 1
ATOM 5364 N N . ASP A 1 662 ? -32.656 -64.125 -11.453 1 43.88 662 ASP A N 1
ATOM 5365 C CA . ASP A 1 662 ? -33.344 -64.438 -12.688 1 43.88 662 ASP A CA 1
ATOM 5366 C C . ASP A 1 662 ? -33.156 -63.344 -13.727 1 43.88 662 ASP A C 1
ATOM 5368 O O . ASP A 1 662 ? -33.969 -63.156 -14.641 1 43.88 662 ASP A O 1
ATOM 5372 N N . ILE A 1 663 ? -32.5 -62.344 -13.367 1 44.22 663 ILE A N 1
ATOM 5373 C CA . ILE A 1 663 ? -32.188 -61.344 -14.391 1 44.22 663 ILE A CA 1
ATOM 5374 C C . ILE A 1 663 ? -31.469 -62.031 -15.555 1 44.22 663 ILE A C 1
ATOM 5376 O O . ILE A 1 663 ? -30.375 -62.562 -15.383 1 44.22 663 ILE A O 1
ATOM 5380 N N . PRO A 1 664 ? -32.219 -62.469 -16.547 1 42.88 664 PRO A N 1
ATOM 5381 C CA . PRO A 1 664 ? -31.562 -63.094 -17.688 1 42.88 664 PRO A CA 1
ATOM 5382 C C . PRO A 1 664 ? -30.203 -62.5 -18.016 1 42.88 664 PRO A C 1
ATOM 5384 O O . PRO A 1 664 ? -30.031 -61.281 -17.922 1 42.88 664 PRO A O 1
ATOM 5387 N N . THR A 1 665 ? -29.172 -63.156 -17.641 1 46.31 665 THR A N 1
ATOM 5388 C CA . THR A 1 665 ? -27.891 -62.812 -18.234 1 46.31 665 THR A CA 1
ATOM 5389 C C . THR A 1 665 ? -28.094 -62.062 -19.547 1 46.31 665 THR A C 1
ATOM 5391 O O . THR A 1 665 ? -28.875 -62.469 -20.406 1 46.31 665 THR A O 1
ATOM 5394 N N . VAL A 1 666 ? -28.156 -60.844 -19.641 1 47.38 666 VAL A N 1
ATOM 5395 C CA . VAL A 1 666 ? -28.281 -60.094 -20.891 1 47.38 666 VAL A CA 1
ATOM 5396 C C . VAL A 1 666 ? -27.703 -60.938 -22.047 1 47.38 666 VAL A C 1
ATOM 5398 O O . VAL A 1 666 ? -26.516 -61.281 -22.031 1 47.38 666 VAL A O 1
ATOM 5401 N N . LEU A 1 667 ? -28.484 -61.812 -22.609 1 49.22 667 LEU A N 1
ATOM 5402 C CA . LEU A 1 667 ? -28.203 -62.438 -23.891 1 49.22 667 LEU A CA 1
ATOM 5403 C C . LEU A 1 667 ? -27.469 -61.469 -24.812 1 49.22 667 LEU A C 1
ATOM 5405 O O . LEU A 1 667 ? -27.734 -60.281 -24.828 1 49.22 667 LEU A O 1
ATOM 5409 N N . GLU A 1 668 ? -26.234 -61.781 -25.125 1 58.94 668 GLU A N 1
ATOM 5410 C CA . GLU A 1 668 ? -25.469 -61.125 -26.172 1 58.94 668 GLU A CA 1
ATOM 5411 C C . GLU A 1 668 ? -26.359 -60.625 -27.297 1 58.94 668 GLU A C 1
ATOM 5413 O O . GLU A 1 668 ? -27 -61.469 -27.984 1 58.94 668 GLU A O 1
ATOM 5418 N N . TYR A 1 669 ? -26.906 -59.469 -27.109 1 70.38 669 TYR A N 1
ATOM 5419 C CA . TYR A 1 669 ? -27.688 -58.875 -28.188 1 70.38 669 TYR A CA 1
ATOM 5420 C C . TYR A 1 669 ? -26.906 -58.844 -29.484 1 70.38 669 TYR A C 1
ATOM 5422 O O . TYR A 1 669 ? -25.781 -58.312 -29.516 1 70.38 669 TYR A O 1
ATOM 5430 N N . ASP A 1 670 ? -27.188 -59.688 -30.344 1 73.25 670 ASP A N 1
ATOM 5431 C CA . ASP A 1 670 ? -26.547 -59.688 -31.656 1 73.25 670 ASP A CA 1
ATOM 5432 C C . ASP A 1 670 ? -27.547 -59.344 -32.75 1 73.25 670 ASP A C 1
ATOM 5434 O O . ASP A 1 670 ? -28.656 -59.906 -32.781 1 73.25 670 ASP A O 1
ATOM 5438 N N . GLU A 1 671 ? -27.266 -58.312 -33.375 1 82.38 671 GLU A N 1
ATOM 5439 C CA . GLU A 1 671 ? -28.125 -57.938 -34.5 1 82.38 671 GLU A CA 1
ATOM 5440 C C . GLU A 1 671 ? -27.328 -57.875 -35.812 1 82.38 671 GLU A C 1
ATOM 5442 O O . GLU A 1 671 ? -26.109 -57.656 -35.781 1 82.38 671 GLU A O 1
ATOM 5447 N N . PRO A 1 672 ? -27.938 -58.312 -36.875 1 79.31 672 PRO A N 1
ATOM 5448 C CA . PRO A 1 672 ? -27.234 -58.188 -38.156 1 79.31 672 PRO A CA 1
ATOM 5449 C C . PRO A 1 672 ? -26.938 -56.75 -38.562 1 79.31 672 PRO A C 1
ATOM 5451 O O . PRO A 1 672 ? -27.766 -55.875 -38.312 1 79.31 672 PRO A O 1
ATOM 5454 N N . LEU A 1 673 ? -25.781 -56.5 -39.031 1 81.44 673 LEU A N 1
ATOM 5455 C CA . LEU A 1 673 ? -25.359 -55.188 -39.469 1 81.44 673 LEU A CA 1
ATOM 5456 C C . LEU A 1 673 ? -25.719 -54.969 -40.938 1 81.44 673 LEU A C 1
ATOM 5458 O O . LEU A 1 673 ? -24.984 -55.375 -41.844 1 81.44 673 LEU A O 1
ATOM 5462 N N . LYS A 1 674 ? -26.922 -54.438 -41.094 1 82.5 674 LYS A N 1
ATOM 5463 C CA . LYS A 1 674 ? -27.375 -54.156 -42.469 1 82.5 674 LYS A CA 1
ATOM 5464 C C . LYS A 1 674 ? -26.891 -52.812 -42.938 1 82.5 674 LYS A C 1
ATOM 5466 O O . LYS A 1 674 ? -26.688 -51.906 -42.125 1 82.5 674 LYS A O 1
ATOM 5471 N N . ASN A 1 675 ? -26.578 -52.719 -44.188 1 79.62 675 ASN A N 1
ATOM 5472 C CA . ASN A 1 675 ? -26.109 -51.5 -44.781 1 79.62 675 ASN A CA 1
ATOM 5473 C C . ASN A 1 675 ? -27.266 -50.531 -45.094 1 79.62 675 ASN A C 1
ATOM 5475 O O . ASN A 1 675 ? -28.188 -50.875 -45.812 1 79.62 675 ASN A O 1
ATOM 5479 N N . TYR A 1 676 ? -27.344 -49.438 -44.5 1 86.69 676 TYR A N 1
ATOM 5480 C CA . TYR A 1 676 ? -28.406 -48.469 -44.656 1 86.69 676 TYR A CA 1
ATOM 5481 C C . TYR A 1 676 ? -27.922 -47.25 -45.469 1 86.69 676 TYR A C 1
ATOM 5483 O O . TYR A 1 676 ? -28.547 -46.188 -45.438 1 86.69 676 TYR A O 1
ATOM 5491 N N . SER A 1 677 ? -26.828 -47.344 -46.219 1 81.94 677 SER A N 1
ATOM 5492 C CA . SER A 1 677 ? -26.234 -46.25 -46.969 1 81.94 677 SER A CA 1
ATOM 5493 C C . SER A 1 677 ? -27.156 -45.781 -48.094 1 81.94 677 SER A C 1
ATOM 5495 O O . SER A 1 677 ? -27.078 -44.625 -48.531 1 81.94 677 SER A O 1
ATOM 5497 N N . GLU A 1 678 ? -28.062 -46.562 -48.469 1 85.06 678 GLU A N 1
ATOM 5498 C CA . GLU A 1 678 ? -28.984 -46.219 -49.531 1 85.06 678 GLU A CA 1
ATOM 5499 C C . GLU A 1 678 ? -29.953 -45.125 -49.125 1 85.06 678 GLU A C 1
ATOM 5501 O O . GLU A 1 678 ? -30.484 -44.375 -49.969 1 85.06 678 GLU A O 1
ATOM 5506 N N . TYR A 1 679 ? -30.172 -45 -47.906 1 88.5 679 TYR A N 1
ATOM 5507 C CA . TYR A 1 679 ? -31.156 -44.031 -47.406 1 88.5 679 TYR A CA 1
ATOM 5508 C C . TYR A 1 679 ? -30.609 -42.625 -47.438 1 88.5 679 TYR A C 1
ATOM 5510 O O . TYR A 1 679 ? -31.375 -41.656 -47.25 1 88.5 679 TYR A O 1
ATOM 5518 N N . THR A 1 680 ? -29.297 -42.438 -47.656 1 86.75 680 THR A N 1
ATOM 5519 C CA . THR A 1 680 ? -28.719 -41.094 -47.781 1 86.75 680 THR A CA 1
ATOM 5520 C C . THR A 1 680 ? -29.297 -40.344 -49 1 86.75 680 THR A C 1
ATOM 5522 O O . THR A 1 680 ? -29.359 -39.125 -49 1 86.75 680 THR A O 1
ATOM 5525 N N . LYS A 1 681 ? -29.766 -41.219 -49.938 1 86.88 681 LYS A N 1
ATOM 5526 C CA . LYS A 1 681 ? -30.281 -40.625 -51.156 1 86.88 681 LYS A CA 1
ATOM 5527 C C . LYS A 1 681 ? -31.812 -40.562 -51.125 1 86.88 681 LYS A C 1
ATOM 5529 O O . LYS A 1 681 ? -32.406 -39.938 -52.031 1 86.88 681 LYS A O 1
ATOM 5534 N N . ARG A 1 682 ? -32.438 -41.031 -50.156 1 91.5 682 ARG A N 1
ATOM 5535 C CA . ARG A 1 682 ? -33.875 -41.031 -50.062 1 91.5 682 ARG A CA 1
ATOM 5536 C C . ARG A 1 682 ? -34.375 -39.781 -49.375 1 91.5 682 ARG A C 1
ATOM 5538 O O . ARG A 1 682 ? -33.594 -39.031 -48.812 1 91.5 682 ARG A O 1
ATOM 5545 N N . SER A 1 683 ? -35.656 -39.469 -49.469 1 90.88 683 SER A N 1
ATOM 5546 C CA . SER A 1 683 ? -36.25 -38.25 -48.875 1 90.88 683 SER A CA 1
ATOM 5547 C C . SER A 1 683 ? -36.344 -38.344 -47.375 1 90.88 683 SER A C 1
ATOM 5549 O O . SER A 1 683 ? -36.344 -39.469 -46.812 1 90.88 683 SER A O 1
ATOM 5551 N N . THR A 1 684 ? -36.344 -37.25 -46.688 1 92.06 684 THR A N 1
ATOM 5552 C CA . THR A 1 684 ? -36.406 -37.156 -45.219 1 92.06 684 THR A CA 1
ATOM 5553 C C . THR A 1 684 ? -37.625 -37.906 -44.719 1 92.06 684 THR A C 1
ATOM 5555 O O . THR A 1 684 ? -37.562 -38.562 -43.656 1 92.06 684 THR A O 1
ATOM 5558 N N . GLU A 1 685 ? -38.719 -37.875 -45.469 1 88.62 685 GLU A N 1
ATOM 5559 C CA . GLU A 1 685 ? -39.969 -38.531 -45.031 1 88.62 685 GLU A CA 1
ATOM 5560 C C . GLU A 1 685 ? -39.844 -40.062 -45.094 1 88.62 685 GLU A C 1
ATOM 5562 O O . GLU A 1 685 ? -40.344 -40.75 -44.219 1 88.62 685 GLU A O 1
ATOM 5567 N N . GLU A 1 686 ? -39.156 -40.469 -46.094 1 92.44 686 GLU A N 1
ATOM 5568 C CA . GLU A 1 686 ? -38.938 -41.906 -46.219 1 92.44 686 GLU A CA 1
ATOM 5569 C C . GLU A 1 686 ? -38.031 -42.406 -45.094 1 92.44 686 GLU A C 1
ATOM 5571 O O . GLU A 1 686 ? -38.219 -43.531 -44.625 1 92.44 686 GLU A O 1
ATOM 5576 N N . ILE A 1 687 ? -37.062 -41.625 -44.719 1 92.56 687 ILE A N 1
ATOM 5577 C CA . ILE A 1 687 ? -36.125 -42 -43.656 1 92.56 687 ILE A CA 1
ATOM 5578 C C . ILE A 1 687 ? -36.875 -42.062 -42.344 1 92.56 687 ILE A C 1
ATOM 5580 O O . ILE A 1 687 ? -36.656 -42.969 -41.531 1 92.56 687 ILE A O 1
ATOM 5584 N N . VAL A 1 688 ? -37.781 -41.125 -42.094 1 93.06 688 VAL A N 1
ATOM 5585 C CA . VAL A 1 688 ? -38.562 -41.094 -40.844 1 93.06 688 VAL A CA 1
ATOM 5586 C C . VAL A 1 688 ? -39.5 -42.281 -40.781 1 93.06 688 VAL A C 1
ATOM 5588 O O . VAL A 1 688 ? -39.688 -42.875 -39.719 1 93.06 688 VAL A O 1
ATOM 5591 N N . GLU A 1 689 ? -40.031 -42.625 -41.969 1 90.31 689 GLU A N 1
ATOM 5592 C CA . GLU A 1 689 ? -40.906 -43.812 -42 1 90.31 689 GLU A CA 1
ATOM 5593 C C . GLU A 1 689 ? -40.125 -45.094 -41.781 1 90.31 689 GLU A C 1
ATOM 5595 O O . GLU A 1 689 ? -40.625 -46 -41.062 1 90.31 689 GLU A O 1
ATOM 5600 N N . ALA A 1 690 ? -39 -45.156 -42.312 1 92.06 690 ALA A N 1
ATOM 5601 C CA . ALA A 1 690 ? -38.125 -46.312 -42.094 1 92.06 690 ALA A CA 1
ATOM 5602 C C . ALA A 1 690 ? -37.719 -46.406 -40.625 1 92.06 690 ALA A C 1
ATOM 5604 O O . ALA A 1 690 ? -37.625 -47.531 -40.094 1 92.06 690 ALA A O 1
ATOM 5605 N N . LEU A 1 691 ? -37.406 -45.281 -40 1 92.38 691 LEU A N 1
ATOM 5606 C CA . LEU A 1 691 ? -37 -45.219 -38.594 1 92.38 691 LEU A CA 1
ATOM 5607 C C . LEU A 1 691 ? -38.094 -45.75 -37.688 1 92.38 691 LEU A C 1
ATOM 5609 O O . LEU A 1 691 ? -37.812 -46.406 -36.656 1 92.38 691 LEU A O 1
ATOM 5613 N N . ARG A 1 692 ? -39.344 -45.688 -38.094 1 89.19 692 ARG A N 1
ATOM 5614 C CA . ARG A 1 692 ? -40.469 -46.125 -37.312 1 89.19 692 ARG A CA 1
ATOM 5615 C C . ARG A 1 692 ? -40.625 -47.656 -37.375 1 89.19 692 ARG A C 1
ATOM 5617 O O . ARG A 1 692 ? -41.156 -48.281 -36.438 1 89.19 692 ARG A O 1
ATOM 5624 N N . HIS A 1 693 ? -40.062 -48.219 -38.406 1 88 693 HIS A N 1
ATOM 5625 C CA . HIS A 1 693 ? -40.312 -49.656 -38.625 1 88 693 HIS A CA 1
ATOM 5626 C C . HIS A 1 693 ? -39.062 -50.438 -38.281 1 88 693 HIS A C 1
ATOM 5628 O O . HIS A 1 693 ? -39.094 -51.688 -38.219 1 88 693 HIS A O 1
ATOM 5634 N N . VAL A 1 694 ? -37.969 -49.812 -38.125 1 89.06 694 VAL A N 1
ATOM 5635 C CA . VAL A 1 694 ? -36.719 -50.531 -37.875 1 89.06 694 VAL A CA 1
ATOM 5636 C C . VAL A 1 694 ? -36.594 -50.875 -36.375 1 89.06 694 VAL A C 1
ATOM 5638 O O . VAL A 1 694 ? -36.812 -50 -35.531 1 89.06 694 VAL A O 1
ATOM 5641 N N . ASP A 1 695 ? -36.312 -52.125 -36.062 1 84.44 695 ASP A N 1
ATOM 5642 C CA . ASP A 1 695 ? -36.25 -52.562 -34.656 1 84.44 695 ASP A CA 1
ATOM 5643 C C . ASP A 1 695 ? -34.812 -52.75 -34.219 1 84.44 695 ASP A C 1
ATOM 5645 O O . ASP A 1 695 ? -34.531 -52.844 -33.031 1 84.44 695 ASP A O 1
ATOM 5649 N N . THR A 1 696 ? -33.875 -52.719 -35.125 1 89.69 696 THR A N 1
ATOM 5650 C CA . THR A 1 696 ? -32.469 -52.938 -34.75 1 89.69 696 THR A CA 1
ATOM 5651 C C . THR A 1 696 ? -31.828 -51.656 -34.281 1 89.69 696 THR A C 1
ATOM 5653 O O . THR A 1 696 ? -32.188 -50.562 -34.781 1 89.69 696 THR A O 1
ATOM 5656 N N . LEU A 1 697 ? -30.953 -51.75 -33.344 1 92.5 697 LEU A N 1
ATOM 5657 C CA . LEU A 1 697 ? -30.25 -50.562 -32.812 1 92.5 697 LEU A CA 1
ATOM 5658 C C . LEU A 1 697 ? -29.344 -49.969 -33.906 1 92.5 697 LEU A C 1
ATOM 5660 O O . LEU A 1 697 ? -29.234 -48.75 -34.031 1 92.5 697 LEU A O 1
ATOM 5664 N N . TYR A 1 698 ? -28.688 -50.844 -34.594 1 92.5 698 TYR A N 1
ATOM 5665 C CA . TYR A 1 698 ? -27.781 -50.406 -35.656 1 92.5 698 TYR A CA 1
ATOM 5666 C C . TYR A 1 698 ? -28.531 -49.625 -36.75 1 92.5 698 TYR A C 1
ATOM 5668 O O . TYR A 1 698 ? -28.094 -48.562 -37.156 1 92.5 698 TYR A O 1
ATOM 5676 N N . GLY A 1 699 ? -29.609 -50.156 -37.156 1 91.69 699 GLY A N 1
ATOM 5677 C CA . GLY A 1 699 ? -30.422 -49.5 -38.156 1 91.69 699 GLY A CA 1
ATOM 5678 C C . GLY A 1 699 ? -30.938 -48.156 -37.719 1 91.69 699 GLY A C 1
ATOM 5679 O O . GLY A 1 699 ? -30.922 -47.188 -38.5 1 91.69 699 GLY A O 1
ATOM 5680 N N . GLN A 1 700 ? -31.375 -48.125 -36.531 1 93.06 700 GLN A N 1
ATOM 5681 C CA . GLN A 1 700 ? -31.844 -46.875 -35.969 1 93.06 700 GLN A CA 1
ATOM 5682 C C . GLN A 1 700 ? -30.734 -45.812 -35.938 1 93.06 700 GLN A C 1
ATOM 5684 O O . GLN A 1 700 ? -30.953 -44.656 -36.25 1 93.06 700 GLN A O 1
ATOM 5689 N N . SER A 1 701 ? -29.594 -46.219 -35.5 1 93.5 701 SER A N 1
ATOM 5690 C CA . SER A 1 701 ? -28.453 -45.312 -35.375 1 93.5 701 SER A CA 1
ATOM 5691 C C . SER A 1 701 ? -28.062 -44.75 -36.75 1 93.5 701 SER A C 1
ATOM 5693 O O . SER A 1 701 ? -27.766 -43.562 -36.875 1 93.5 701 SER A O 1
ATOM 5695 N N . GLN A 1 702 ? -28.047 -45.562 -37.75 1 91.31 702 GLN A N 1
ATOM 5696 C CA . GLN A 1 702 ? -27.641 -45.125 -39.094 1 91.31 702 GLN A CA 1
ATOM 5697 C C . GLN A 1 702 ? -28.672 -44.156 -39.688 1 91.31 702 GLN A C 1
ATOM 5699 O O . GLN A 1 702 ? -28.297 -43.156 -40.312 1 91.31 702 GLN A O 1
ATOM 5704 N N . LEU A 1 703 ? -29.891 -44.5 -39.406 1 92.94 703 LEU A N 1
ATOM 5705 C CA . LEU A 1 703 ? -30.938 -43.625 -39.906 1 92.94 703 LEU A CA 1
ATOM 5706 C C . LEU A 1 703 ? -30.953 -42.281 -39.188 1 92.94 703 LEU A C 1
ATOM 5708 O O . LEU A 1 703 ? -31.109 -41.25 -39.812 1 92.94 703 LEU A O 1
ATOM 5712 N N . LEU A 1 704 ? -30.797 -42.406 -37.969 1 92.5 704 LEU A N 1
ATOM 5713 C CA . LEU A 1 704 ? -30.703 -41.188 -37.188 1 92.5 704 LEU A CA 1
ATOM 5714 C C . LEU A 1 704 ? -29.5 -40.344 -37.594 1 92.5 704 LEU A C 1
ATOM 5716 O O . LEU A 1 704 ? -29.547 -39.125 -37.594 1 92.5 704 LEU A O 1
ATOM 5720 N N . GLY A 1 705 ? -28.406 -40.969 -37.906 1 91.12 705 GLY A N 1
ATOM 5721 C CA . GLY A 1 705 ? -27.219 -40.281 -38.375 1 91.12 705 GLY A CA 1
ATOM 5722 C C . GLY A 1 705 ? -27.453 -39.531 -39.656 1 91.12 705 GLY A C 1
ATOM 5723 O O . GLY A 1 705 ? -26.969 -38.406 -39.812 1 91.12 705 GLY A O 1
ATOM 5724 N N . VAL A 1 706 ? -28.188 -40.094 -40.5 1 90.44 706 VAL A N 1
ATOM 5725 C CA . VAL A 1 706 ? -28.484 -39.438 -41.781 1 90.44 706 VAL A CA 1
ATOM 5726 C C . VAL A 1 706 ? -29.359 -38.219 -41.5 1 90.44 706 VAL A C 1
ATOM 5728 O O . VAL A 1 706 ? -29.141 -37.156 -42.125 1 90.44 706 VAL A O 1
ATOM 5731 N N . LEU A 1 707 ? -30.25 -38.375 -40.656 1 91.81 707 LEU A N 1
ATOM 5732 C CA . LEU A 1 707 ? -31.141 -37.281 -40.312 1 91.81 707 LEU A CA 1
ATOM 5733 C C . LEU A 1 707 ? -30.375 -36.156 -39.594 1 91.81 707 LEU A C 1
ATOM 5735 O O . LEU A 1 707 ? -30.656 -34.969 -39.812 1 91.81 707 LEU A O 1
ATOM 5739 N N . TRP A 1 708 ? -29.484 -36.594 -38.781 1 90.25 708 TRP A N 1
ATOM 5740 C CA . TRP A 1 708 ? -28.656 -35.656 -38 1 90.25 708 TRP A CA 1
ATOM 5741 C C . TRP A 1 708 ? -27.859 -34.75 -38.938 1 90.25 708 TRP A C 1
ATOM 5743 O O . TRP A 1 708 ? -27.766 -33.562 -38.719 1 90.25 708 TRP A O 1
ATOM 5753 N N . GLN A 1 709 ? -27.312 -35.281 -39.969 1 86.62 709 GLN A N 1
ATOM 5754 C CA . GLN A 1 709 ? -26.484 -34.562 -40.938 1 86.62 709 GLN A CA 1
ATOM 5755 C C . GLN A 1 709 ? -27.328 -33.688 -41.844 1 86.62 709 GLN A C 1
ATOM 5757 O O . GLN A 1 709 ? -26.922 -32.562 -42.219 1 86.62 709 GLN A O 1
ATOM 5762 N N . ARG A 1 710 ? -28.469 -34.188 -42.125 1 87 710 ARG A N 1
ATOM 5763 C CA . ARG A 1 710 ? -29.328 -33.5 -43.094 1 87 710 ARG A CA 1
ATOM 5764 C C . ARG A 1 710 ? -30.125 -32.375 -42.406 1 87 710 ARG A C 1
ATOM 5766 O O . ARG A 1 710 ? -30.234 -31.281 -42.938 1 87 710 ARG A O 1
ATOM 5773 N N . CYS A 1 711 ? -30.781 -32.656 -41.219 1 87.31 711 CYS A N 1
ATOM 5774 C CA . CYS A 1 711 ? -31.734 -31.719 -40.625 1 87.31 711 CYS A CA 1
ATOM 5775 C C . CYS A 1 711 ? -31.141 -31 -39.438 1 87.31 711 CYS A C 1
ATOM 5777 O O . CYS A 1 711 ? -31.656 -29.953 -39 1 87.31 711 CYS A O 1
ATOM 5779 N N . GLY A 1 712 ? -30.188 -31.453 -38.938 1 82.69 712 GLY A N 1
ATOM 5780 C CA . GLY A 1 712 ? -29.609 -30.781 -37.781 1 82.69 712 GLY A CA 1
ATOM 5781 C C . GLY A 1 712 ? -30.109 -31.359 -36.469 1 82.69 712 GLY A C 1
ATOM 5782 O O . GLY A 1 712 ? -31.062 -32.156 -36.438 1 82.69 712 GLY A O 1
ATOM 5783 N N . VAL A 1 713 ? -29.688 -30.812 -35.312 1 82.38 713 VAL A N 1
ATOM 5784 C CA . VAL A 1 713 ? -29.859 -31.375 -33.969 1 82.38 713 VAL A CA 1
ATOM 5785 C C . VAL A 1 713 ? -31.281 -31.094 -33.469 1 82.38 713 VAL A C 1
ATOM 5787 O O . VAL A 1 713 ? -31.859 -31.906 -32.75 1 82.38 713 VAL A O 1
ATOM 5790 N N . HIS A 1 714 ? -32.031 -30.156 -33.938 1 84.25 714 HIS A N 1
ATOM 5791 C CA . HIS A 1 714 ? -33.281 -29.703 -33.344 1 84.25 714 HIS A CA 1
ATOM 5792 C C . HIS A 1 714 ? -34.469 -30.203 -34.156 1 84.25 714 HIS A C 1
ATOM 5794 O O . HIS A 1 714 ? -35.625 -29.844 -33.844 1 84.25 714 HIS A O 1
ATOM 5800 N N . TYR A 1 715 ? -34.188 -31.109 -35.125 1 86.81 715 TYR A N 1
ATOM 5801 C CA . TYR A 1 715 ? -35.312 -31.656 -35.875 1 86.81 715 TYR A CA 1
ATOM 5802 C C . TYR A 1 715 ? -36.188 -32.531 -35.031 1 86.81 715 TYR A C 1
ATOM 5804 O O . TYR A 1 715 ? -35.688 -33.375 -34.25 1 86.81 715 TYR A O 1
ATOM 5812 N N . ASN A 1 716 ? -37.438 -32.312 -34.969 1 88.88 716 ASN A N 1
ATOM 5813 C CA . ASN A 1 716 ? -38.406 -33 -34.094 1 88.88 716 ASN A CA 1
ATOM 5814 C C . ASN A 1 716 ? -39.125 -34.094 -34.812 1 88.88 716 ASN A C 1
ATOM 5816 O O . ASN A 1 716 ? -39.656 -33.906 -35.906 1 88.88 716 ASN A O 1
ATOM 5820 N N . ILE A 1 717 ? -39 -35.281 -34.344 1 86.94 717 ILE A N 1
ATOM 5821 C CA . ILE A 1 717 ? -39.75 -36.438 -34.812 1 86.94 717 ILE A CA 1
ATOM 5822 C C . ILE A 1 717 ? -40.688 -36.938 -33.719 1 86.94 717 ILE A C 1
ATOM 5824 O O . ILE A 1 717 ? -40.25 -37.406 -32.688 1 86.94 717 ILE A O 1
ATOM 5828 N N . ASP A 1 718 ? -42 -37 -33.844 1 84.5 718 ASP A N 1
ATOM 5829 C CA . ASP A 1 718 ? -43 -37.469 -32.938 1 84.5 718 ASP A CA 1
ATOM 5830 C C . ASP A 1 718 ? -42.844 -36.875 -31.531 1 84.5 718 ASP A C 1
ATOM 5832 O O . ASP A 1 718 ? -42.875 -37.594 -30.531 1 84.5 718 ASP A O 1
ATOM 5836 N N . GLY A 1 719 ? -42.375 -35.625 -31.328 1 80 719 GLY A N 1
ATOM 5837 C CA . GLY A 1 719 ? -42.312 -34.906 -30.062 1 80 719 GLY A CA 1
ATOM 5838 C C . GLY A 1 719 ? -40.906 -34.906 -29.453 1 80 719 GLY A C 1
ATOM 5839 O O . GLY A 1 719 ? -40.688 -34.25 -28.438 1 80 719 GLY A O 1
ATOM 5840 N N . ALA A 1 720 ? -39.969 -35.656 -29.938 1 86.94 720 ALA A N 1
ATOM 5841 C CA . ALA A 1 720 ? -38.625 -35.688 -29.375 1 86.94 720 ALA A CA 1
ATOM 5842 C C . ALA A 1 720 ? -37.594 -35.156 -30.375 1 86.94 720 ALA A C 1
ATOM 5844 O O . ALA A 1 720 ? -37.688 -35.469 -31.562 1 86.94 720 ALA A O 1
ATOM 5845 N N . ASN A 1 721 ? -36.781 -34.344 -29.922 1 89.44 721 ASN A N 1
ATOM 5846 C CA . ASN A 1 721 ? -35.719 -33.844 -30.781 1 89.44 721 ASN A CA 1
ATOM 5847 C C . ASN A 1 721 ? -34.688 -34.906 -31.094 1 89.44 721 ASN A C 1
ATOM 5849 O O . ASN A 1 721 ? -34.625 -35.938 -30.422 1 89.44 721 ASN A O 1
ATOM 5853 N N . LEU A 1 722 ? -34.031 -34.781 -32.156 1 89.88 722 LEU A N 1
ATOM 5854 C CA . LEU A 1 722 ? -33.031 -35.75 -32.625 1 89.88 722 LEU A CA 1
ATOM 5855 C C . LEU A 1 722 ? -31.984 -36 -31.547 1 89.88 722 LEU A C 1
ATOM 5857 O O . LEU A 1 722 ? -31.5 -37.125 -31.406 1 89.88 722 LEU A O 1
ATOM 5861 N N . GLU A 1 723 ? -31.547 -35 -30.812 1 90.56 723 GLU A N 1
ATOM 5862 C CA . GLU A 1 723 ? -30.547 -35.125 -29.766 1 90.56 723 GLU A CA 1
ATOM 5863 C C . GLU A 1 723 ? -31.047 -36.062 -28.656 1 90.56 723 GLU A C 1
ATOM 5865 O O . GLU A 1 723 ? -30.312 -36.938 -28.188 1 90.56 723 GLU A O 1
ATOM 5870 N N . ASP A 1 724 ? -32.281 -35.875 -28.344 1 89.44 724 ASP A N 1
ATOM 5871 C CA . ASP A 1 724 ? -32.875 -36.688 -27.297 1 89.44 724 ASP A CA 1
ATOM 5872 C C . ASP A 1 724 ? -33 -38.156 -27.75 1 89.44 724 ASP A C 1
ATOM 5874 O O . ASP A 1 724 ? -32.781 -39.062 -26.953 1 89.44 724 ASP A O 1
ATOM 5878 N N . ARG A 1 725 ? -33.344 -38.281 -28.906 1 88.75 725 ARG A N 1
ATOM 5879 C CA . ARG A 1 725 ? -33.469 -39.656 -29.453 1 88.75 725 ARG A CA 1
ATOM 5880 C C . ARG A 1 725 ? -32.125 -40.344 -29.531 1 88.75 725 ARG A C 1
ATOM 5882 O O . ARG A 1 725 ? -32.031 -41.531 -29.234 1 88.75 725 ARG A O 1
ATOM 5889 N N . MET A 1 726 ? -31.219 -39.562 -29.969 1 89.81 726 MET A N 1
ATOM 5890 C CA . MET A 1 726 ? -29.875 -40.125 -30.047 1 89.81 726 MET A CA 1
ATOM 5891 C C . MET A 1 726 ? -29.359 -40.469 -28.656 1 89.81 726 MET A C 1
ATOM 5893 O O . MET A 1 726 ? -28.688 -41.5 -28.484 1 89.81 726 MET A O 1
ATOM 5897 N N . GLU A 1 727 ? -29.625 -39.719 -27.672 1 88.88 727 GLU A N 1
ATOM 5898 C CA . GLU A 1 727 ? -29.203 -40 -26.297 1 88.88 727 GLU A CA 1
ATOM 5899 C C . GLU A 1 727 ? -29.906 -41.25 -25.734 1 88.88 727 GLU A C 1
ATOM 5901 O O . GLU A 1 727 ? -29.297 -42.031 -25.016 1 88.88 727 GLU A O 1
ATOM 5906 N N . ARG A 1 728 ? -31.109 -41.312 -26.047 1 85.81 728 ARG A N 1
ATOM 5907 C CA . ARG A 1 728 ? -31.859 -42.469 -25.641 1 85.81 728 ARG A CA 1
ATOM 5908 C C . ARG A 1 728 ? -31.297 -43.75 -26.266 1 85.81 728 ARG A C 1
ATOM 5910 O O . ARG A 1 728 ? -31.156 -44.781 -25.609 1 85.81 728 ARG A O 1
ATOM 5917 N N . LEU A 1 729 ? -31.047 -43.594 -27.547 1 89.25 729 LEU A N 1
ATOM 5918 C CA . LEU A 1 729 ? -30.453 -44.719 -28.25 1 89.25 729 LEU A CA 1
ATOM 5919 C C . LEU A 1 729 ? -29.094 -45.094 -27.656 1 89.25 729 LEU A C 1
ATOM 5921 O O . LEU A 1 729 ? -28.75 -46.281 -27.562 1 89.25 729 LEU A O 1
ATOM 5925 N N . THR A 1 730 ? -28.328 -44.094 -27.312 1 88.5 730 THR A N 1
ATOM 5926 C CA . THR A 1 730 ? -27.016 -44.312 -26.703 1 88.5 730 THR A CA 1
ATOM 5927 C C . THR A 1 730 ? -27.156 -45.062 -25.375 1 88.5 730 THR A C 1
ATOM 5929 O O . THR A 1 730 ? -26.375 -45.969 -25.094 1 88.5 730 THR A O 1
ATOM 5932 N N . ARG A 1 731 ? -28.094 -44.781 -24.594 1 81.69 731 ARG A N 1
ATOM 5933 C CA . ARG A 1 731 ? -28.328 -45.438 -23.297 1 81.69 731 ARG A CA 1
ATOM 5934 C C . ARG A 1 731 ? -28.75 -46.875 -23.5 1 81.69 731 ARG A C 1
ATOM 5936 O O . ARG A 1 731 ? -28.281 -47.781 -22.781 1 81.69 731 ARG A O 1
ATOM 5943 N N . GLN A 1 732 ? -29.531 -47 -24.469 1 83.62 732 GLN A N 1
ATOM 5944 C CA . GLN A 1 732 ? -30 -48.344 -24.781 1 83.62 732 GLN A CA 1
ATOM 5945 C C . GLN A 1 732 ? -28.844 -49.219 -25.281 1 83.62 732 GLN A C 1
ATOM 5947 O O . GLN A 1 732 ? -28.719 -50.375 -24.891 1 83.62 732 GLN A O 1
ATOM 5952 N N . ALA A 1 733 ? -28.125 -48.656 -26.203 1 87.81 733 ALA A N 1
ATOM 5953 C CA . ALA A 1 733 ? -26.969 -49.375 -26.734 1 87.81 733 ALA A CA 1
ATOM 5954 C C . ALA A 1 733 ? -25.969 -49.688 -25.641 1 87.81 733 ALA A C 1
ATOM 5956 O O . ALA A 1 733 ? -25.344 -50.75 -25.641 1 87.81 733 ALA A O 1
ATOM 5957 N N . GLY A 1 734 ? -25.766 -48.844 -24.75 1 82.44 734 GLY A N 1
ATOM 5958 C CA . GLY A 1 734 ? -24.891 -49.062 -23.609 1 82.44 734 GLY A CA 1
ATOM 5959 C C . GLY A 1 734 ? -25.344 -50.156 -22.703 1 82.44 734 GLY A C 1
ATOM 5960 O O . GLY A 1 734 ? -24.547 -50.969 -22.25 1 82.44 734 GLY A O 1
ATOM 5961 N N . ALA A 1 735 ? -26.609 -50.188 -22.516 1 73.62 735 ALA A N 1
ATOM 5962 C CA . ALA A 1 735 ? -27.188 -51.219 -21.656 1 73.62 735 ALA A CA 1
ATOM 5963 C C . ALA A 1 735 ? -27.031 -52.594 -22.297 1 73.62 735 ALA A C 1
ATOM 5965 O O . ALA A 1 735 ? -26.812 -53.594 -21.594 1 73.62 735 ALA A O 1
ATOM 5966 N N . LEU A 1 736 ? -27.125 -52.594 -23.625 1 79.56 736 LEU A N 1
ATOM 5967 C CA . LEU A 1 736 ? -27.047 -53.875 -24.344 1 79.56 736 LEU A CA 1
ATOM 5968 C C . LEU A 1 736 ? -25.625 -54.156 -24.812 1 79.56 736 LEU A C 1
ATOM 5970 O O . LEU A 1 736 ? -25.375 -55.188 -25.438 1 79.56 736 LEU A O 1
ATOM 5974 N N . ARG A 1 737 ? -24.734 -53.25 -24.578 1 83.25 737 ARG A N 1
ATOM 5975 C CA . ARG A 1 737 ? -23.312 -53.375 -24.875 1 83.25 737 ARG A CA 1
ATOM 5976 C C . ARG A 1 737 ? -23.078 -53.531 -26.375 1 83.25 737 ARG A C 1
ATOM 5978 O O . ARG A 1 737 ? -22.312 -54.375 -26.797 1 83.25 737 ARG A O 1
ATOM 5985 N N . HIS A 1 738 ? -23.938 -52.875 -27.094 1 88.75 738 HIS A N 1
ATOM 5986 C CA . HIS A 1 738 ? -23.688 -52.75 -28.531 1 88.75 738 HIS A CA 1
ATOM 5987 C C . HIS A 1 738 ? -22.703 -51.625 -28.812 1 88.75 738 HIS A C 1
ATOM 5989 O O . HIS A 1 738 ? -23.125 -50.5 -29.078 1 88.75 738 HIS A O 1
ATOM 5995 N N . TRP A 1 739 ? -21.469 -51.938 -28.859 1 90.44 739 TRP A N 1
ATOM 5996 C CA . TRP A 1 739 ? -20.391 -50.969 -28.844 1 90.44 739 TRP A CA 1
ATOM 5997 C C . TRP A 1 739 ? -20.344 -50.188 -30.172 1 90.44 739 TRP A C 1
ATOM 5999 O O . TRP A 1 739 ? -20 -49 -30.203 1 90.44 739 TRP A O 1
ATOM 6009 N N . THR A 1 740 ? -20.625 -50.812 -31.297 1 91.69 740 THR A N 1
ATOM 6010 C CA . THR A 1 740 ? -20.594 -50.156 -32.594 1 91.69 740 THR A CA 1
ATOM 6011 C C . THR A 1 740 ? -21.594 -49 -32.625 1 91.69 740 THR A C 1
ATOM 6013 O O . THR A 1 740 ? -21.266 -47.906 -33.062 1 91.69 740 THR A O 1
ATOM 6016 N N . VAL A 1 741 ? -22.781 -49.25 -32.094 1 93 741 VAL A N 1
ATOM 6017 C CA . VAL A 1 741 ? -23.828 -48.25 -32.062 1 93 741 VAL A CA 1
ATOM 6018 C C . VAL A 1 741 ? -23.484 -47.156 -31.031 1 93 741 VAL A C 1
ATOM 6020 O O . VAL A 1 741 ? -23.672 -45.969 -31.266 1 93 741 VAL A O 1
ATOM 6023 N N . LEU A 1 742 ? -23 -47.625 -29.969 1 91.62 742 LEU A N 1
ATOM 6024 C CA . LEU A 1 742 ? -22.625 -46.719 -28.906 1 91.62 742 LEU A CA 1
ATOM 6025 C C . LEU A 1 742 ? -21.562 -45.719 -29.375 1 91.62 742 LEU A C 1
ATOM 6027 O O . LEU A 1 742 ? -21.672 -44.531 -29.141 1 91.62 742 LEU A O 1
ATOM 6031 N N . ARG A 1 743 ? -20.547 -46.188 -30 1 93.5 743 ARG A N 1
ATOM 6032 C CA . ARG A 1 743 ? -19.453 -45.344 -30.484 1 93.5 743 ARG A CA 1
ATOM 6033 C C . ARG A 1 743 ? -19.953 -44.406 -31.578 1 93.5 743 ARG A C 1
ATOM 6035 O O . ARG A 1 743 ? -19.562 -43.219 -31.609 1 93.5 743 ARG A O 1
ATOM 6042 N N . TYR A 1 744 ? -20.781 -44.875 -32.438 1 92.75 744 TYR A N 1
ATOM 6043 C CA . TYR A 1 744 ? -21.297 -44.062 -33.5 1 92.75 744 TYR A CA 1
ATOM 6044 C C . TYR A 1 744 ? -22.141 -42.906 -32.969 1 92.75 744 TYR A C 1
ATOM 6046 O O . TYR A 1 744 ? -21.938 -41.75 -33.344 1 92.75 744 TYR A O 1
ATOM 6054 N N . CYS A 1 745 ? -23 -43.156 -32.031 1 92.62 745 CYS A N 1
ATOM 6055 C CA . CYS A 1 745 ? -23.875 -42.156 -31.469 1 92.62 745 CYS A CA 1
ATOM 6056 C C . CYS A 1 745 ? -23.094 -41.156 -30.625 1 92.62 745 CYS A C 1
ATOM 6058 O O . CYS A 1 745 ? -23.359 -39.938 -30.656 1 92.62 745 CYS A O 1
ATOM 6060 N N . SER A 1 746 ? -22.172 -41.688 -29.922 1 91.19 746 SER A N 1
ATOM 6061 C CA . SER A 1 746 ? -21.344 -40.812 -29.094 1 91.19 746 SER A CA 1
ATOM 6062 C C . SER A 1 746 ? -20.531 -39.844 -29.969 1 91.19 746 SER A C 1
ATOM 6064 O O . SER A 1 746 ? -20.297 -38.688 -29.578 1 91.19 746 SER A O 1
ATOM 6066 N N . SER A 1 747 ? -20.047 -40.312 -31.031 1 91.88 747 SER A N 1
ATOM 6067 C CA . SER A 1 747 ? -19.281 -39.469 -31.953 1 91.88 747 SER A CA 1
ATOM 6068 C C . SER A 1 747 ? -20.141 -38.375 -32.531 1 91.88 747 SER A C 1
ATOM 6070 O O . SER A 1 747 ? -19.703 -37.219 -32.625 1 91.88 747 SER A O 1
ATOM 6072 N N . LEU A 1 748 ? -21.359 -38.656 -32.875 1 90.19 748 LEU A N 1
ATOM 6073 C CA . LEU A 1 748 ? -22.25 -37.688 -33.469 1 90.19 748 LEU A CA 1
ATOM 6074 C C . LEU A 1 748 ? -22.672 -36.625 -32.438 1 90.19 748 LEU A C 1
ATOM 6076 O O . LEU A 1 748 ? -22.859 -35.469 -32.781 1 90.19 748 LEU A O 1
ATOM 6080 N N . LEU A 1 749 ? -22.781 -37.094 -31.219 1 89.62 749 LEU A N 1
ATOM 6081 C CA . LEU A 1 749 ? -23.172 -36.188 -30.125 1 89.62 749 LEU A CA 1
ATOM 6082 C C . LEU A 1 749 ? -21.984 -35.344 -29.688 1 89.62 749 LEU A C 1
ATOM 6084 O O . LEU A 1 749 ? -22.141 -34.375 -28.938 1 89.62 749 LEU A O 1
ATOM 6088 N N . GLY A 1 750 ? -20.812 -35.656 -30.188 1 87.88 750 GLY A N 1
ATOM 6089 C CA . GLY A 1 750 ? -19.625 -34.875 -29.859 1 87.88 750 GLY A CA 1
ATOM 6090 C C . GLY A 1 750 ? -19.188 -35.062 -28.406 1 87.88 750 GLY A C 1
ATOM 6091 O O . GLY A 1 750 ? -18.781 -34.094 -27.766 1 87.88 750 GLY A O 1
ATOM 6092 N N . LYS A 1 751 ? -19.266 -36.25 -27.875 1 88.19 751 LYS A N 1
ATOM 6093 C CA . LYS A 1 751 ? -18.938 -36.5 -26.469 1 88.19 751 LYS A CA 1
ATOM 6094 C C . LYS A 1 751 ? -17.422 -36.5 -26.25 1 88.19 751 LYS A C 1
ATOM 6096 O O . LYS A 1 751 ? -16.672 -36.938 -27.141 1 88.19 751 LYS A O 1
ATOM 6101 N N . LEU A 1 752 ? -16.969 -35.938 -25.109 1 86.69 752 LEU A N 1
ATOM 6102 C CA . LEU A 1 752 ? -15.555 -35.875 -24.734 1 86.69 752 LEU A CA 1
ATOM 6103 C C . LEU A 1 752 ? -15.305 -36.562 -23.406 1 86.69 752 LEU A C 1
ATOM 6105 O O . LEU A 1 752 ? -16.078 -36.406 -22.469 1 86.69 752 LEU A O 1
ATOM 6109 N N . ALA A 1 753 ? -14.273 -37.406 -23.406 1 80.38 753 ALA A N 1
ATOM 6110 C CA . ALA A 1 753 ? -13.875 -38.031 -22.141 1 80.38 753 ALA A CA 1
ATOM 6111 C C . ALA A 1 753 ? -13.266 -37 -21.188 1 80.38 753 ALA A C 1
ATOM 6113 O O . ALA A 1 753 ? -12.375 -36.219 -21.578 1 80.38 753 ALA A O 1
ATOM 6114 N N . ASP A 1 754 ? -13.711 -36.938 -19.984 1 71.25 754 ASP A N 1
ATOM 6115 C CA . ASP A 1 754 ? -13.266 -35.938 -19 1 71.25 754 ASP A CA 1
ATOM 6116 C C . ASP A 1 754 ? -11.781 -36.094 -18.688 1 71.25 754 ASP A C 1
ATOM 6118 O O . ASP A 1 754 ? -11.094 -35.125 -18.375 1 71.25 754 ASP A O 1
ATOM 6122 N N . SER A 1 755 ? -11.281 -37.281 -18.781 1 73.44 755 SER A N 1
ATOM 6123 C CA . SER A 1 755 ? -9.906 -37.562 -18.375 1 73.44 755 SER A CA 1
ATOM 6124 C C . SER A 1 755 ? -8.938 -37.406 -19.547 1 73.44 755 SER A C 1
ATOM 6126 O O . SER A 1 755 ? -7.738 -37.656 -19.391 1 73.44 755 SER A O 1
ATOM 6128 N N . LEU A 1 756 ? -9.383 -36.938 -20.625 1 81.31 756 LEU A N 1
ATOM 6129 C CA . LEU A 1 756 ? -8.555 -36.906 -21.828 1 81.31 756 LEU A CA 1
ATOM 6130 C C . LEU A 1 756 ? -7.434 -35.875 -21.672 1 81.31 756 LEU A C 1
ATOM 6132 O O . LEU A 1 756 ? -6.27 -36.156 -21.953 1 81.31 756 LEU A O 1
ATOM 6136 N N . SER A 1 757 ? -7.746 -34.688 -21.234 1 76.94 757 SER A N 1
ATOM 6137 C CA . SER A 1 757 ? -6.77 -33.625 -21.172 1 76.94 757 SER A CA 1
ATOM 6138 C C . SER A 1 757 ? -5.633 -33.938 -20.219 1 76.94 757 SER A C 1
ATOM 6140 O O . SER A 1 757 ? -4.457 -33.781 -20.547 1 76.94 757 SER A O 1
ATOM 6142 N N . PRO A 1 758 ? -5.926 -34.5 -19.094 1 72.06 758 PRO A N 1
ATOM 6143 C CA . PRO A 1 758 ? -4.84 -34.875 -18.188 1 72.06 758 PRO A CA 1
ATOM 6144 C C . PRO A 1 758 ? -3.924 -35.938 -18.781 1 72.06 758 PRO A C 1
ATOM 6146 O O . PRO A 1 758 ? -2.707 -35.906 -18.578 1 72.06 758 PRO A O 1
ATOM 6149 N N . TYR A 1 759 ? -4.492 -36.844 -19.453 1 79.94 759 TYR A N 1
ATOM 6150 C CA . TYR A 1 759 ? -3.684 -37.906 -20.016 1 79.94 759 TYR A CA 1
ATOM 6151 C C . TYR A 1 759 ? -2.844 -37.406 -21.188 1 79.94 759 TYR A C 1
ATOM 6153 O O . TYR A 1 759 ? -1.715 -37.844 -21.391 1 79.94 759 TYR A O 1
ATOM 6161 N N . ILE A 1 760 ? -3.385 -36.469 -21.922 1 85 760 ILE A N 1
ATOM 6162 C CA . ILE A 1 760 ? -2.594 -35.844 -22.969 1 85 760 ILE A CA 1
ATOM 6163 C C . ILE A 1 760 ? -1.396 -35.125 -22.344 1 85 760 ILE A C 1
ATOM 6165 O O . ILE A 1 760 ? -0.274 -35.219 -22.844 1 85 760 ILE A O 1
ATOM 6169 N N . THR A 1 761 ? -1.714 -34.531 -21.328 1 74.62 761 THR A N 1
ATOM 6170 C CA . THR A 1 761 ? -0.647 -33.812 -20.625 1 74.62 761 THR A CA 1
ATOM 6171 C C . THR A 1 761 ? 0.406 -34.781 -20.109 1 74.62 761 THR A C 1
ATOM 6173 O O . THR A 1 761 ? 1.605 -34.531 -20.203 1 74.62 761 THR A O 1
ATOM 6176 N N . SER A 1 762 ? -0.061 -35.875 -19.594 1 75.06 762 SER A N 1
ATOM 6177 C CA . SER A 1 762 ? 0.863 -36.875 -19.094 1 75.06 762 SER A CA 1
ATOM 6178 C C . SER A 1 762 ? 1.766 -37.406 -20.203 1 75.06 762 SER A C 1
ATOM 6180 O O . SER A 1 762 ? 2.943 -37.688 -19.969 1 75.06 762 SER A O 1
ATOM 6182 N N . ILE A 1 763 ? 1.249 -37.562 -21.281 1 84.44 763 ILE A N 1
ATOM 6183 C CA . ILE A 1 763 ? 2.008 -38.062 -22.438 1 84.44 763 ILE A CA 1
ATOM 6184 C C . ILE A 1 763 ? 3.053 -37.031 -22.844 1 84.44 763 ILE A C 1
ATOM 6186 O O . ILE A 1 763 ? 4.211 -37.375 -23.094 1 84.44 763 ILE A O 1
ATOM 6190 N N . LEU A 1 764 ? 2.658 -35.844 -22.844 1 78.19 764 LEU A N 1
ATOM 6191 C CA . LEU A 1 764 ? 3.543 -34.75 -23.266 1 78.19 764 LEU A CA 1
ATOM 6192 C C . LEU A 1 764 ? 4.668 -34.531 -22.25 1 78.19 764 LEU A C 1
ATOM 6194 O O . LEU A 1 764 ? 5.816 -34.312 -22.641 1 78.19 764 LEU A O 1
ATOM 6198 N N . VAL A 1 765 ? 4.316 -34.719 -21.078 1 69.19 765 VAL A N 1
ATOM 6199 C CA . VAL A 1 765 ? 5.281 -34.469 -20 1 69.19 765 VAL A CA 1
ATOM 6200 C C . VAL A 1 765 ? 6.32 -35.594 -20 1 69.19 765 VAL A C 1
ATOM 6202 O O . VAL A 1 765 ? 7.461 -35.406 -19.578 1 69.19 765 VAL A O 1
ATOM 6205 N N . SER A 1 766 ? 5.84 -36.781 -20.422 1 73.06 766 SER A N 1
ATOM 6206 C CA . SER A 1 766 ? 6.762 -37.906 -20.516 1 73.06 766 SER A CA 1
ATOM 6207 C C . SER A 1 766 ? 7.715 -37.75 -21.688 1 73.06 766 SER A C 1
ATOM 6209 O O . SER A 1 766 ? 8.477 -38.656 -22 1 73.06 766 SER A O 1
ATOM 6211 N N . GLY A 1 767 ? 7.637 -36.625 -22.281 1 71.19 767 GLY A N 1
ATOM 6212 C CA . GLY A 1 767 ? 8.562 -36.312 -23.344 1 71.19 767 GLY A CA 1
ATOM 6213 C C . GLY A 1 767 ? 8.109 -36.844 -24.703 1 71.19 767 GLY A C 1
ATOM 6214 O O . GLY A 1 767 ? 8.922 -36.969 -25.625 1 71.19 767 GLY A O 1
ATOM 6215 N N . LYS A 1 768 ? 6.863 -37.219 -24.672 1 83.31 768 LYS A N 1
ATOM 6216 C CA . LYS A 1 768 ? 6.355 -37.75 -25.938 1 83.31 768 LYS A CA 1
ATOM 6217 C C . LYS A 1 768 ? 5.457 -36.719 -26.625 1 83.31 768 LYS A C 1
ATOM 6219 O O . LYS A 1 768 ? 4.891 -35.844 -25.984 1 83.31 768 LYS A O 1
ATOM 6224 N N . GLN A 1 769 ? 5.484 -36.719 -27.891 1 85.56 769 GLN A N 1
ATOM 6225 C CA . GLN A 1 769 ? 4.586 -35.875 -28.688 1 85.56 769 GLN A CA 1
ATOM 6226 C C . GLN A 1 769 ? 3.379 -36.688 -29.172 1 85.56 769 GLN A C 1
ATOM 6228 O O . GLN A 1 769 ? 3.436 -37.906 -29.266 1 85.56 769 GLN A O 1
ATOM 6233 N N . LEU A 1 770 ? 2.34 -35.938 -29.266 1 88.38 770 LEU A N 1
ATOM 6234 C CA . LEU A 1 770 ? 1.098 -36.562 -29.688 1 88.38 770 LEU A CA 1
ATOM 6235 C C . LEU A 1 770 ? 0.566 -35.938 -30.969 1 88.38 770 LEU A C 1
ATOM 6237 O O . LEU A 1 770 ? 0.66 -34.719 -31.141 1 88.38 770 LEU A O 1
ATOM 6241 N N . THR A 1 771 ? 0.121 -36.781 -31.922 1 89.25 771 THR A N 1
ATOM 6242 C CA . THR A 1 771 ? -0.553 -36.281 -33.125 1 89.25 771 THR A CA 1
ATOM 6243 C C . THR A 1 771 ? -1.959 -36.844 -33.219 1 89.25 771 THR A C 1
ATOM 6245 O O . THR A 1 771 ? -2.193 -38 -32.875 1 89.25 771 THR A O 1
ATOM 6248 N N . VAL A 1 772 ? -2.857 -36.031 -33.625 1 89.56 772 VAL A N 1
ATOM 6249 C CA . VAL A 1 772 ? -4.242 -36.438 -33.781 1 89.56 772 VAL A CA 1
ATOM 6250 C C . VAL A 1 772 ? -4.637 -36.344 -35.25 1 89.56 772 VAL A C 1
ATOM 6252 O O . VAL A 1 772 ? -4.348 -35.312 -35.906 1 89.56 772 VAL A O 1
ATOM 6255 N N . GLY A 1 773 ? -5.113 -37.406 -35.812 1 87.81 773 GLY A N 1
ATOM 6256 C CA . GLY A 1 773 ? -5.562 -37.438 -37.219 1 87.81 773 GLY A CA 1
ATOM 6257 C C . GLY A 1 773 ? -5.852 -38.844 -37.688 1 87.81 773 GLY A C 1
ATOM 6258 O O . GLY A 1 773 ? -5.633 -39.844 -36.969 1 87.81 773 GLY A O 1
ATOM 6259 N N . VAL A 1 774 ? -6.391 -38.906 -38.906 1 87.62 774 VAL A N 1
ATOM 6260 C CA . VAL A 1 774 ? -6.711 -40.219 -39.531 1 87.62 774 VAL A CA 1
ATOM 6261 C C . VAL A 1 774 ? -5.531 -40.688 -40.344 1 87.62 774 VAL A C 1
ATOM 6263 O O . VAL A 1 774 ? -4.789 -39.906 -40.938 1 87.62 774 VAL A O 1
ATOM 6266 N N . PHE A 1 775 ? -5.387 -42 -40.344 1 87.19 775 PHE A N 1
ATOM 6267 C CA . PHE A 1 775 ? -4.293 -42.594 -41.094 1 87.19 775 PHE A CA 1
ATOM 6268 C C . PHE A 1 775 ? -4.352 -42.188 -42.562 1 87.19 775 PHE A C 1
ATOM 6270 O O . PHE A 1 775 ? -5.398 -42.312 -43.219 1 87.19 775 PHE A O 1
ATOM 6277 N N . GLY A 1 776 ? -3.328 -41.719 -43.031 1 80.12 776 GLY A N 1
ATOM 6278 C CA . GLY A 1 776 ? -3.23 -41.344 -44.438 1 80.12 776 GLY A CA 1
ATOM 6279 C C . GLY A 1 776 ? -3.658 -39.938 -44.688 1 80.12 776 GLY A C 1
ATOM 6280 O O . GLY A 1 776 ? -3.539 -39.438 -45.812 1 80.12 776 GLY A O 1
ATOM 6281 N N . LYS A 1 777 ? -4.184 -39.25 -43.719 1 84 777 LYS A N 1
ATOM 6282 C CA . LYS A 1 777 ? -4.633 -37.875 -43.906 1 84 777 LYS A CA 1
ATOM 6283 C C . LYS A 1 777 ? -3.793 -36.906 -43.062 1 84 777 LYS A C 1
ATOM 6285 O O . LYS A 1 777 ? -2.766 -37.312 -42.5 1 84 777 LYS A O 1
ATOM 6290 N N . SER A 1 778 ? -4.23 -35.688 -43.125 1 83 778 SER A N 1
ATOM 6291 C CA . SER A 1 778 ? -3.486 -34.656 -42.406 1 83 778 SER A CA 1
ATOM 6292 C C . SER A 1 778 ? -3.604 -34.844 -40.906 1 83 778 SER A C 1
ATOM 6294 O O . SER A 1 778 ? -4.66 -35.219 -40.375 1 83 778 SER A O 1
ATOM 6296 N N . GLU A 1 779 ? -2.459 -34.688 -40.188 1 86.5 779 GLU A N 1
ATOM 6297 C CA . GLU A 1 779 ? -2.393 -34.844 -38.75 1 86.5 779 GLU A CA 1
ATOM 6298 C C . GLU A 1 779 ? -2.059 -33.531 -38.062 1 86.5 779 GLU A C 1
ATOM 6300 O O . GLU A 1 779 ? -1.383 -32.688 -38.625 1 86.5 779 GLU A O 1
ATOM 6305 N N . TYR A 1 780 ? -2.664 -33.344 -36.969 1 88.06 780 TYR A N 1
ATOM 6306 C CA . TYR A 1 780 ? -2.354 -32.188 -36.125 1 88.06 780 TYR A CA 1
ATOM 6307 C C . TYR A 1 780 ? -1.439 -32.562 -34.969 1 88.06 780 TYR A C 1
ATOM 6309 O O . TYR A 1 780 ? -1.703 -33.531 -34.25 1 88.06 780 TYR A O 1
ATOM 6317 N N . VAL A 1 781 ? -0.323 -31.844 -34.75 1 85.38 781 VAL A N 1
ATOM 6318 C CA . VAL A 1 781 ? 0.662 -32.125 -33.719 1 85.38 781 VAL A CA 1
ATOM 6319 C C . VAL A 1 781 ? 0.307 -31.391 -32.406 1 85.38 781 VAL A C 1
ATOM 6321 O O . VAL A 1 781 ? 0.046 -30.188 -32.438 1 85.38 781 VAL A O 1
ATOM 6324 N N . ILE A 1 782 ? 0.178 -32.156 -31.359 1 84.62 782 ILE A N 1
ATOM 6325 C CA . ILE A 1 782 ? -0.047 -31.578 -30.047 1 84.62 782 ILE A CA 1
ATOM 6326 C C . ILE A 1 782 ? 1.27 -31.516 -29.281 1 84.62 782 ILE A C 1
ATOM 6328 O O . ILE A 1 782 ? 1.763 -32.531 -28.797 1 84.62 782 ILE A O 1
ATOM 6332 N N . ASP A 1 783 ? 1.82 -30.328 -29.172 1 73.38 783 ASP A N 1
ATOM 6333 C CA . ASP A 1 783 ? 3.111 -30.188 -28.516 1 73.38 783 ASP A CA 1
ATOM 6334 C C . ASP A 1 783 ? 2.967 -29.469 -27.172 1 73.38 783 ASP A C 1
ATOM 6336 O O . ASP A 1 783 ? 3.955 -29.25 -26.469 1 73.38 783 ASP A O 1
ATOM 6340 N N . HIS A 1 784 ? 1.815 -29.109 -26.969 1 71.94 784 HIS A N 1
ATOM 6341 C CA . HIS A 1 784 ? 1.555 -28.453 -25.688 1 71.94 784 HIS A CA 1
ATOM 6342 C C . HIS A 1 784 ? 0.193 -28.844 -25.125 1 71.94 784 HIS A C 1
ATOM 6344 O O . HIS A 1 784 ? -0.684 -29.281 -25.875 1 71.94 784 HIS A O 1
ATOM 6350 N N . PRO A 1 785 ? 0.158 -28.781 -23.906 1 74.38 785 PRO A N 1
ATOM 6351 C CA . PRO A 1 785 ? -1.132 -29.156 -23.312 1 74.38 785 PRO A CA 1
ATOM 6352 C C . PRO A 1 785 ? -2.275 -28.266 -23.781 1 74.38 785 PRO A C 1
ATOM 6354 O O . PRO A 1 785 ? -2.084 -27.062 -23.984 1 74.38 785 PRO A O 1
ATOM 6357 N N . LEU A 1 786 ? -3.334 -28.812 -24.125 1 76.88 786 LEU A N 1
ATOM 6358 C CA . LEU A 1 786 ? -4.5 -28.094 -24.641 1 76.88 786 LEU A CA 1
ATOM 6359 C C . LEU A 1 786 ? -5.645 -28.125 -23.625 1 76.88 786 LEU A C 1
ATOM 6361 O O . LEU A 1 786 ? -5.695 -29.016 -22.781 1 76.88 786 LEU A O 1
ATOM 6365 N N . THR A 1 787 ? -6.496 -27.156 -23.688 1 74.88 787 THR A N 1
ATOM 6366 C CA . THR A 1 787 ? -7.719 -27.141 -22.891 1 74.88 787 THR A CA 1
ATOM 6367 C C . THR A 1 787 ? -8.711 -28.172 -23.422 1 74.88 787 THR A C 1
ATOM 6369 O O . THR A 1 787 ? -8.641 -28.594 -24.578 1 74.88 787 THR A O 1
ATOM 6372 N N . PRO A 1 788 ? -9.594 -28.594 -22.578 1 75.62 788 PRO A N 1
ATOM 6373 C CA . PRO A 1 788 ? -10.586 -29.578 -23.016 1 75.62 788 PRO A CA 1
ATOM 6374 C C . PRO A 1 788 ? -11.383 -29.109 -24.234 1 75.62 788 PRO A C 1
ATOM 6376 O O . PRO A 1 788 ? -11.664 -29.922 -25.125 1 75.62 788 PRO A O 1
ATOM 6379 N N . GLN A 1 789 ? -11.648 -27.859 -24.219 1 79.12 789 GLN A N 1
ATOM 6380 C CA . GLN A 1 789 ? -12.406 -27.344 -25.344 1 79.12 789 GLN A CA 1
ATOM 6381 C C . GLN A 1 789 ? -11.578 -27.406 -26.625 1 79.12 789 GLN A C 1
ATOM 6383 O O . GLN A 1 789 ? -12.102 -27.75 -27.688 1 79.12 789 GLN A O 1
ATOM 6388 N N . GLN A 1 790 ? -10.328 -27.141 -26.453 1 83.06 790 GLN A N 1
ATOM 6389 C CA . GLN A 1 790 ? -9.445 -27.188 -27.625 1 83.06 790 GLN A CA 1
ATOM 6390 C C . GLN A 1 790 ? -9.258 -28.625 -28.109 1 83.06 790 GLN A C 1
ATOM 6392 O O . GLN A 1 790 ? -9.219 -28.875 -29.312 1 83.06 790 GLN A O 1
ATOM 6397 N N . VAL A 1 791 ? -9.195 -29.531 -27.219 1 85.88 791 VAL A N 1
ATOM 6398 C CA . VAL A 1 791 ? -9 -30.938 -27.562 1 85.88 791 VAL A CA 1
ATOM 6399 C C . VAL A 1 791 ? -10.234 -31.469 -28.297 1 85.88 791 VAL A C 1
ATOM 6401 O O . VAL A 1 791 ? -10.109 -32.188 -29.281 1 85.88 791 VAL A O 1
ATOM 6404 N N . GLN A 1 792 ? -11.406 -31.078 -27.75 1 87.25 792 GLN A N 1
ATOM 6405 C CA . GLN A 1 792 ? -12.648 -31.516 -28.375 1 87.25 792 GLN A CA 1
ATOM 6406 C C . GLN A 1 792 ? -12.75 -31.016 -29.812 1 87.25 792 GLN A C 1
ATOM 6408 O O . GLN A 1 792 ? -13.047 -31.781 -30.734 1 87.25 792 GLN A O 1
ATOM 6413 N N . GLN A 1 793 ? -12.477 -29.797 -29.969 1 87.56 793 GLN A N 1
ATOM 6414 C CA . GLN A 1 793 ? -12.547 -29.188 -31.297 1 87.56 793 GLN A CA 1
ATOM 6415 C C . GLN A 1 793 ? -11.523 -29.812 -32.219 1 87.56 793 GLN A C 1
ATOM 6417 O O . GLN A 1 793 ? -11.82 -30.078 -33.406 1 87.56 793 GLN A O 1
ATOM 6422 N N . LEU A 1 794 ? -10.375 -30.062 -31.703 1 88.75 794 LEU A N 1
ATOM 6423 C CA . LEU A 1 794 ? -9.297 -30.609 -32.5 1 88.75 794 LEU A CA 1
ATOM 6424 C C . LEU A 1 794 ? -9.625 -32.031 -32.969 1 88.75 794 LEU A C 1
ATOM 6426 O O . LEU A 1 794 ? -9.484 -32.344 -34.156 1 88.75 794 LEU A O 1
ATOM 6430 N N . ILE A 1 795 ? -10.07 -32.875 -32.094 1 89.69 795 ILE A N 1
ATOM 6431 C CA . ILE A 1 795 ? -10.32 -34.281 -32.406 1 89.69 795 ILE A CA 1
ATOM 6432 C C . ILE A 1 795 ? -11.461 -34.406 -33.406 1 89.69 795 ILE A C 1
ATOM 6434 O O . ILE A 1 795 ? -11.359 -35.125 -34.406 1 89.69 795 ILE A O 1
ATOM 6438 N N . TYR A 1 796 ? -12.562 -33.688 -33.25 1 90.31 796 TYR A N 1
ATOM 6439 C CA . TYR A 1 796 ? -13.742 -33.844 -34.094 1 90.31 796 TYR A CA 1
ATOM 6440 C C . TYR A 1 796 ? -13.57 -33.094 -35.406 1 90.31 796 TYR A C 1
ATOM 6442 O O . TYR A 1 796 ? -14.148 -33.469 -36.438 1 90.31 796 TYR A O 1
ATOM 6450 N N . SER A 1 797 ? -12.727 -32.094 -35.469 1 89.69 797 SER A N 1
ATOM 6451 C CA . SER A 1 797 ? -12.422 -31.422 -36.719 1 89.69 797 SER A CA 1
ATOM 6452 C C . SER A 1 797 ? -11.539 -32.281 -37.625 1 89.69 797 SER A C 1
ATOM 6454 O O . SER A 1 797 ? -11.719 -32.344 -38.844 1 89.69 797 SER A O 1
ATOM 6456 N N . GLN A 1 798 ? -10.594 -33 -37.031 1 88.44 798 GLN A N 1
ATOM 6457 C CA . GLN A 1 798 ? -9.664 -33.812 -37.781 1 88.44 798 GLN A CA 1
ATOM 6458 C C . GLN A 1 798 ? -10.328 -35.125 -38.219 1 88.44 798 GLN A C 1
ATOM 6460 O O . GLN A 1 798 ? -9.875 -35.75 -39.188 1 88.44 798 GLN A O 1
ATOM 6465 N N . CYS A 1 799 ? -11.469 -35.5 -37.531 1 86.94 799 CYS A N 1
ATOM 6466 C CA . CYS A 1 799 ? -12.125 -36.75 -37.875 1 86.94 799 CYS A CA 1
ATOM 6467 C C . CYS A 1 799 ? -13.492 -36.5 -38.5 1 86.94 799 CYS A C 1
ATOM 6469 O O . CYS A 1 799 ? -14.406 -37.312 -38.344 1 86.94 799 CYS A O 1
ATOM 6471 N N . LEU A 1 800 ? -13.875 -35.469 -39.125 1 79.81 800 LEU A N 1
ATOM 6472 C CA . LEU A 1 800 ? -15.18 -35.062 -39.625 1 79.81 800 LEU A CA 1
ATOM 6473 C C . LEU A 1 800 ? -15.828 -36.188 -40.406 1 79.81 800 LEU A C 1
ATOM 6475 O O . LEU A 1 800 ? -17.016 -36.469 -40.219 1 79.81 800 LEU A O 1
ATOM 6479 N N . ASP A 1 801 ? -15.031 -36.969 -41.344 1 81.25 801 ASP A N 1
ATOM 6480 C CA . ASP A 1 801 ? -15.617 -38 -42.219 1 81.25 801 ASP A CA 1
ATOM 6481 C C . ASP A 1 801 ? -15.391 -39.375 -41.656 1 81.25 801 ASP A C 1
ATOM 6483 O O . ASP A 1 801 ? -15.75 -40.375 -42.281 1 81.25 801 ASP A O 1
ATOM 6487 N N . TYR A 1 802 ? -15.094 -39.469 -40.438 1 87 802 TYR A N 1
ATOM 6488 C CA . TYR A 1 802 ? -14.797 -40.75 -39.812 1 87 802 TYR A CA 1
ATOM 6489 C C . TYR A 1 802 ? -15.336 -40.781 -38.375 1 87 802 TYR A C 1
ATOM 6491 O O . TYR A 1 802 ? -14.578 -40.594 -37.406 1 87 802 TYR A O 1
ATOM 6499 N N . PRO A 1 803 ? -16.609 -41.031 -38.25 1 87.69 803 PRO A N 1
ATOM 6500 C CA . PRO A 1 803 ? -17.234 -40.906 -36.938 1 87.69 803 PRO A CA 1
ATOM 6501 C C . PRO A 1 803 ? -16.656 -41.875 -35.906 1 87.69 803 PRO A C 1
ATOM 6503 O O . PRO A 1 803 ? -16.484 -41.5 -34.75 1 87.69 803 PRO A O 1
ATOM 6506 N N . TYR A 1 804 ? -16.344 -43.062 -36.281 1 90.81 804 TYR A N 1
ATOM 6507 C CA . TYR A 1 804 ? -15.82 -44.031 -35.312 1 90.81 804 TYR A CA 1
ATOM 6508 C C . TYR A 1 804 ? -14.422 -43.625 -34.844 1 90.81 804 TYR A C 1
ATOM 6510 O O . TYR A 1 804 ? -14.062 -43.844 -33.688 1 90.81 804 TYR A O 1
ATOM 6518 N N . HIS A 1 805 ? -13.68 -43 -35.719 1 91.25 805 HIS A N 1
ATOM 6519 C CA . HIS A 1 805 ? -12.289 -42.688 -35.406 1 91.25 805 HIS A CA 1
ATOM 6520 C C . HIS A 1 805 ? -12.211 -41.625 -34.312 1 91.25 805 HIS A C 1
ATOM 6522 O O . HIS A 1 805 ? -11.297 -41.656 -33.469 1 91.25 805 HIS A O 1
ATOM 6528 N N . ALA A 1 806 ? -13.195 -40.781 -34.219 1 91.75 806 ALA A N 1
ATOM 6529 C CA . ALA A 1 806 ? -13.164 -39.719 -33.25 1 91.75 806 ALA A CA 1
ATOM 6530 C C . ALA A 1 806 ? -13.219 -40.281 -31.812 1 91.75 806 ALA A C 1
ATOM 6532 O O . ALA A 1 806 ? -12.484 -39.812 -30.938 1 91.75 806 ALA A O 1
ATOM 6533 N N . VAL A 1 807 ? -14.055 -41.219 -31.594 1 92.12 807 VAL A N 1
ATOM 6534 C CA . VAL A 1 807 ? -14.234 -41.781 -30.266 1 92.12 807 VAL A CA 1
ATOM 6535 C C . VAL A 1 807 ? -13.148 -42.812 -29.984 1 92.12 807 VAL A C 1
ATOM 6537 O O . VAL A 1 807 ? -12.742 -43 -28.828 1 92.12 807 VAL A O 1
ATOM 6540 N N . LEU A 1 808 ? -12.742 -43.5 -31.016 1 92.94 808 LEU A N 1
ATOM 6541 C CA . LEU A 1 808 ? -11.672 -44.469 -30.844 1 92.94 808 LEU A CA 1
ATOM 6542 C C . LEU A 1 808 ? -10.359 -43.781 -30.469 1 92.94 808 LEU A C 1
ATOM 6544 O O . LEU A 1 808 ? -9.594 -44.312 -29.641 1 92.94 808 LEU A O 1
ATOM 6548 N N . MET A 1 809 ? -10.148 -42.719 -31.109 1 92.81 809 MET A N 1
ATOM 6549 C CA . MET A 1 809 ? -8.953 -41.969 -30.812 1 92.81 809 MET A CA 1
ATOM 6550 C C . MET A 1 809 ? -8.922 -41.562 -29.344 1 92.81 809 MET A C 1
ATOM 6552 O O . MET A 1 809 ? -7.871 -41.594 -28.688 1 92.81 809 MET A O 1
ATOM 6556 N N . GLN A 1 810 ? -10.031 -41.125 -28.844 1 91.75 810 GLN A N 1
ATOM 6557 C CA . GLN A 1 810 ? -10.117 -40.75 -27.438 1 91.75 810 GLN A CA 1
ATOM 6558 C C . GLN A 1 810 ? -9.82 -41.906 -26.516 1 91.75 810 GLN A C 1
ATOM 6560 O O . GLN A 1 810 ? -9.086 -41.781 -25.531 1 91.75 810 GLN A O 1
ATOM 6565 N N . GLU A 1 811 ? -10.367 -43.031 -26.859 1 91.38 811 GLU A N 1
ATOM 6566 C CA . GLU A 1 811 ? -10.141 -44.219 -26.062 1 91.38 811 GLU A CA 1
ATOM 6567 C C . GLU A 1 811 ? -8.664 -44.625 -26.047 1 91.38 811 GLU A C 1
ATOM 6569 O O . GLU A 1 811 ? -8.094 -44.875 -24.984 1 91.38 811 GLU A O 1
ATOM 6574 N N . ILE A 1 812 ? -8.094 -44.594 -27.156 1 92 812 ILE A N 1
ATOM 6575 C CA . ILE A 1 812 ? -6.703 -45 -27.297 1 92 812 ILE A CA 1
ATOM 6576 C C . ILE A 1 812 ? -5.809 -44.031 -26.531 1 92 812 ILE A C 1
ATOM 6578 O O . ILE A 1 812 ? -4.84 -44.438 -25.891 1 92 812 ILE A O 1
ATOM 6582 N N . LEU A 1 813 ? -6.156 -42.781 -26.641 1 91.19 813 LEU A N 1
ATOM 6583 C CA . LEU A 1 813 ? -5.391 -41.781 -25.922 1 91.19 813 LEU A CA 1
ATOM 6584 C C . LEU A 1 813 ? -5.48 -42 -24.406 1 91.19 813 LEU A C 1
ATOM 6586 O O . LEU A 1 813 ? -4.492 -41.844 -23.688 1 91.19 813 LEU A O 1
ATOM 6590 N N . VAL A 1 814 ? -6.633 -42.281 -23.969 1 87.75 814 VAL A N 1
ATOM 6591 C CA . VAL A 1 814 ? -6.832 -42.562 -22.547 1 87.75 814 VAL A CA 1
ATOM 6592 C C . VAL A 1 814 ? -6 -43.781 -22.141 1 87.75 814 VAL A C 1
ATOM 6594 O O . VAL A 1 814 ? -5.352 -43.75 -21.078 1 87.75 814 VAL A O 1
ATOM 6597 N N . TYR A 1 815 ? -5.98 -44.781 -23.016 1 89.44 815 TYR A N 1
ATOM 6598 C CA . TYR A 1 815 ? -5.23 -46 -22.703 1 89.44 815 TYR A CA 1
ATOM 6599 C C . TYR A 1 815 ? -3.732 -45.75 -22.719 1 89.44 815 TYR A C 1
ATOM 6601 O O . TYR A 1 815 ? -3.006 -46.188 -21.828 1 89.44 815 TYR A O 1
ATOM 6609 N N . CYS A 1 816 ? -3.277 -45.031 -23.672 1 89.62 816 CYS A N 1
ATOM 6610 C CA . CYS A 1 816 ? -1.86 -44.688 -23.75 1 89.62 816 CYS A CA 1
ATOM 6611 C C . CYS A 1 816 ? -1.434 -43.844 -22.562 1 89.62 816 CYS A C 1
ATOM 6613 O O . CYS A 1 816 ? -0.345 -44.031 -22.016 1 89.62 816 CYS A O 1
ATOM 6615 N N . GLY A 1 817 ? -2.264 -42.938 -22.266 1 85.69 817 GLY A N 1
ATOM 6616 C CA . GLY A 1 817 ? -1.964 -42.094 -21.125 1 85.69 817 GLY A CA 1
ATOM 6617 C C . GLY A 1 817 ? -1.845 -42.844 -19.828 1 85.69 817 GLY A C 1
ATOM 6618 O O . GLY A 1 817 ? -0.957 -42.594 -19.016 1 85.69 817 GLY A O 1
ATOM 6619 N N . LYS A 1 818 ? -2.707 -43.75 -19.656 1 80.19 818 LYS A N 1
ATOM 6620 C CA . LYS A 1 818 ? -2.668 -44.594 -18.469 1 80.19 818 LYS A CA 1
ATOM 6621 C C . LYS A 1 818 ? -1.432 -45.5 -18.469 1 80.19 818 LYS A C 1
ATOM 6623 O O . LYS A 1 818 ? -0.779 -45.656 -17.422 1 80.19 818 LYS A O 1
ATOM 6628 N N . LEU A 1 819 ? -1.108 -46.031 -19.562 1 84.12 819 LEU A N 1
ATOM 6629 C CA . LEU A 1 819 ? -0.007 -46.969 -19.688 1 84.12 819 LEU A CA 1
ATOM 6630 C C . LEU A 1 819 ? 1.337 -46.281 -19.547 1 84.12 819 LEU A C 1
ATOM 6632 O O . LEU A 1 819 ? 2.293 -46.844 -19.031 1 84.12 819 LEU A O 1
ATOM 6636 N N . ILE A 1 820 ? 1.407 -45.094 -20 1 83.31 820 ILE A N 1
ATOM 6637 C CA . ILE A 1 820 ? 2.66 -44.344 -19.906 1 83.31 820 ILE A CA 1
ATOM 6638 C C . ILE A 1 820 ? 3 -44.094 -18.453 1 83.31 820 ILE A C 1
ATOM 6640 O O . ILE A 1 820 ? 4.176 -44 -18.078 1 83.31 820 ILE A O 1
ATOM 6644 N N . GLN A 1 821 ? 2.006 -44 -17.656 1 72.06 821 GLN A N 1
ATOM 6645 C CA . GLN A 1 821 ? 2.203 -43.75 -16.219 1 72.06 821 GLN A CA 1
ATOM 6646 C C . GLN A 1 821 ? 2.533 -45.031 -15.477 1 72.06 821 GLN A C 1
ATOM 6648 O O . GLN A 1 821 ? 3.342 -45.031 -14.547 1 72.06 821 GLN A O 1
ATOM 6653 N N . THR A 1 822 ? 1.906 -46.156 -15.93 1 73.88 822 THR A N 1
ATOM 6654 C CA . THR A 1 822 ? 2.037 -47.406 -15.203 1 73.88 822 THR A CA 1
ATOM 6655 C C . THR A 1 822 ? 3.215 -48.219 -15.734 1 73.88 822 THR A C 1
ATOM 6657 O O . THR A 1 822 ? 4 -48.75 -14.961 1 73.88 822 THR A O 1
ATOM 6660 N N . THR A 1 823 ? 3.244 -48.281 -17.094 1 81.38 823 THR A N 1
ATOM 6661 C CA . THR A 1 823 ? 4.301 -49.062 -17.734 1 81.38 823 THR A CA 1
ATOM 6662 C C . THR A 1 823 ? 4.988 -48.25 -18.828 1 81.38 823 THR A C 1
ATOM 6664 O O . THR A 1 823 ? 4.848 -48.562 -20.016 1 81.38 823 THR A O 1
ATOM 6667 N N . PRO A 1 824 ? 5.836 -47.406 -18.391 1 81.56 824 PRO A N 1
ATOM 6668 C CA . PRO A 1 824 ? 6.469 -46.531 -19.375 1 81.56 824 PRO A CA 1
ATOM 6669 C C . PRO A 1 824 ? 7.402 -47.281 -20.328 1 81.56 824 PRO A C 1
ATOM 6671 O O . PRO A 1 824 ? 7.668 -46.844 -21.438 1 81.56 824 PRO A O 1
ATOM 6674 N N . LYS A 1 825 ? 7.805 -48.5 -19.984 1 83.31 825 LYS A N 1
ATOM 6675 C CA . LYS A 1 825 ? 8.742 -49.281 -20.797 1 83.31 825 LYS A CA 1
ATOM 6676 C C . LYS A 1 825 ? 8.125 -49.656 -22.141 1 83.31 825 LYS A C 1
ATOM 6678 O O . LYS A 1 825 ? 8.844 -49.875 -23.109 1 83.31 825 LYS A O 1
ATOM 6683 N N . LEU A 1 826 ? 6.828 -49.688 -22.125 1 87.44 826 LEU A N 1
ATOM 6684 C CA . LEU A 1 826 ? 6.129 -50.062 -23.344 1 87.44 826 LEU A CA 1
ATOM 6685 C C . LEU A 1 826 ? 6.312 -49 -24.438 1 87.44 826 LEU A C 1
ATOM 6687 O O . LEU A 1 826 ? 6.152 -49.312 -25.625 1 87.44 826 LEU A O 1
ATOM 6691 N N . PHE A 1 827 ? 6.664 -47.875 -24.031 1 88.75 827 PHE A N 1
ATOM 6692 C CA . PHE A 1 827 ? 6.738 -46.75 -24.984 1 88.75 827 PHE A CA 1
ATOM 6693 C C . PHE A 1 827 ? 8.188 -46.406 -25.281 1 88.75 827 PHE A C 1
ATOM 6695 O O . PHE A 1 827 ? 8.469 -45.344 -25.875 1 88.75 827 PHE A O 1
ATOM 6702 N N . ASN A 1 828 ? 9.039 -47.281 -24.812 1 86.5 828 ASN A N 1
ATOM 6703 C CA . ASN A 1 828 ? 10.438 -47.031 -25.156 1 86.5 828 ASN A CA 1
ATOM 6704 C C . ASN A 1 828 ? 10.656 -47 -26.656 1 86.5 828 ASN A C 1
ATOM 6706 O O . ASN A 1 828 ? 10.141 -47.812 -27.391 1 86.5 828 ASN A O 1
ATOM 6710 N N . GLY A 1 829 ? 11.359 -46 -27.109 1 86.5 829 GLY A N 1
ATOM 6711 C CA . GLY A 1 829 ? 11.648 -45.844 -28.516 1 86.5 829 GLY A CA 1
ATOM 6712 C C . GLY A 1 829 ? 10.57 -45.062 -29.266 1 86.5 829 GLY A C 1
ATOM 6713 O O . GLY A 1 829 ? 10.727 -44.781 -30.453 1 86.5 829 GLY A O 1
ATOM 6714 N N . ILE A 1 830 ? 9.477 -44.844 -28.641 1 89.75 830 ILE A N 1
ATOM 6715 C CA . ILE A 1 830 ? 8.391 -44.094 -29.281 1 89.75 830 ILE A CA 1
ATOM 6716 C C . ILE A 1 830 ? 8.414 -42.656 -28.828 1 89.75 830 ILE A C 1
ATOM 6718 O O . ILE A 1 830 ? 8.086 -42.344 -27.688 1 89.75 830 ILE A O 1
ATOM 6722 N N . LEU A 1 831 ? 8.781 -41.781 -29.656 1 87.81 831 LEU A N 1
ATOM 6723 C CA . LEU A 1 831 ? 8.836 -40.375 -29.328 1 87.81 831 LEU A CA 1
ATOM 6724 C C . LEU A 1 831 ? 7.512 -39.688 -29.656 1 87.81 831 LEU A C 1
ATOM 6726 O O . LEU A 1 831 ? 7.051 -38.812 -28.906 1 87.81 831 LEU A O 1
ATOM 6730 N N . LYS A 1 832 ? 7.004 -40.031 -30.781 1 89 832 LYS A N 1
ATOM 6731 C CA . LYS A 1 832 ? 5.75 -39.469 -31.25 1 89 832 LYS A CA 1
ATOM 6732 C C . LYS A 1 832 ? 4.656 -40.5 -31.359 1 89 832 LYS A C 1
ATOM 6734 O O . LYS A 1 832 ? 4.824 -41.531 -32.062 1 89 832 LYS A O 1
ATOM 6739 N N . ILE A 1 833 ? 3.652 -40.312 -30.562 1 90.06 833 ILE A N 1
ATOM 6740 C CA . ILE A 1 833 ? 2.504 -41.219 -30.641 1 90.06 833 ILE A CA 1
ATOM 6741 C C . ILE A 1 833 ? 1.493 -40.656 -31.641 1 90.06 833 ILE A C 1
ATOM 6743 O O . ILE A 1 833 ? 0.757 -39.719 -31.344 1 90.06 833 ILE A O 1
ATOM 6747 N N . ARG A 1 834 ? 1.507 -41.25 -32.781 1 90.88 834 ARG A N 1
ATOM 6748 C CA . ARG A 1 834 ? 0.528 -40.906 -33.812 1 90.88 834 ARG A CA 1
ATOM 6749 C C . ARG A 1 834 ? -0.73 -41.75 -33.656 1 90.88 834 ARG A C 1
ATOM 6751 O O . ARG A 1 834 ? -0.762 -42.906 -34.125 1 90.88 834 ARG A O 1
ATOM 6758 N N . VAL A 1 835 ? -1.768 -41.219 -33.188 1 92.38 835 VAL A N 1
ATOM 6759 C CA . VAL A 1 835 ? -2.939 -42 -32.781 1 92.38 835 VAL A CA 1
ATOM 6760 C C . VAL A 1 835 ? -3.6 -42.625 -34 1 92.38 835 VAL A C 1
ATOM 6762 O O . VAL A 1 835 ? -4.102 -43.75 -33.969 1 92.38 835 VAL A O 1
ATOM 6765 N N . GLY A 1 836 ? -3.732 -41.844 -35.125 1 90.69 836 GLY A N 1
ATOM 6766 C CA . GLY A 1 836 ? -4.273 -42.406 -36.344 1 90.69 836 GLY A CA 1
ATOM 6767 C C . GLY A 1 836 ? -3.506 -43.625 -36.812 1 90.69 836 GLY A C 1
ATOM 6768 O O . GLY A 1 836 ? -4.105 -44.625 -37.25 1 90.69 836 GLY A O 1
ATOM 6769 N N . TRP A 1 837 ? -2.211 -43.562 -36.719 1 91.56 837 TRP A N 1
ATOM 6770 C CA . TRP A 1 837 ? -1.349 -44.656 -37.125 1 91.56 837 TRP A CA 1
ATOM 6771 C C . TRP A 1 837 ? -1.463 -45.812 -36.125 1 91.56 837 TRP A C 1
ATOM 6773 O O . TRP A 1 837 ? -1.314 -46.969 -36.5 1 91.56 837 TRP A O 1
ATOM 6783 N N . MET A 1 838 ? -1.705 -45.469 -35 1 93.38 838 MET A N 1
ATOM 6784 C CA . MET A 1 838 ? -1.897 -46.531 -34 1 93.38 838 MET A CA 1
ATOM 6785 C C . MET A 1 838 ? -3.184 -47.312 -34.25 1 93.38 838 MET A C 1
ATOM 6787 O O . MET A 1 838 ? -3.223 -48.531 -34.094 1 93.38 838 MET A O 1
ATOM 6791 N N . ILE A 1 839 ? -4.211 -46.562 -34.625 1 93.75 839 ILE A N 1
ATOM 6792 C CA . ILE A 1 839 ? -5.461 -47.219 -34.969 1 93.75 839 ILE A CA 1
ATOM 6793 C C . ILE A 1 839 ? -5.227 -48.156 -36.125 1 93.75 839 ILE A C 1
ATOM 6795 O O . ILE A 1 839 ? -5.762 -49.281 -36.156 1 93.75 839 ILE A O 1
ATOM 6799 N N . HIS A 1 840 ? -4.414 -47.656 -37.062 1 92.56 840 HIS A N 1
ATOM 6800 C CA . HIS A 1 840 ? -4.07 -48.531 -38.188 1 92.56 840 HIS A CA 1
ATOM 6801 C C . HIS A 1 840 ? -3.299 -49.75 -37.75 1 92.56 840 HIS A C 1
ATOM 6803 O O . HIS A 1 840 ? -3.531 -50.844 -38.25 1 92.56 840 HIS A O 1
ATOM 6809 N N . ALA A 1 841 ? -2.445 -49.594 -36.844 1 93.5 841 ALA A N 1
ATOM 6810 C CA . ALA A 1 841 ? -1.691 -50.719 -36.312 1 93.5 841 ALA A CA 1
ATOM 6811 C C . ALA A 1 841 ? -2.619 -51.719 -35.656 1 93.5 841 ALA A C 1
ATOM 6813 O O . ALA A 1 841 ? -2.4 -52.938 -35.75 1 93.5 841 ALA A O 1
ATOM 6814 N N . LEU A 1 842 ? -3.609 -51.25 -35 1 94.69 842 LEU A N 1
ATOM 6815 C CA . LEU A 1 842 ? -4.574 -52.125 -34.344 1 94.69 842 LEU A CA 1
ATOM 6816 C C . LEU A 1 842 ? -5.379 -52.906 -35.375 1 94.69 842 LEU A C 1
ATOM 6818 O O . LEU A 1 842 ? -5.641 -54.094 -35.188 1 94.69 842 LEU A O 1
ATOM 6822 N N . GLN A 1 843 ? -5.734 -52.25 -36.438 1 92.56 843 GLN A N 1
ATOM 6823 C CA . GLN A 1 843 ? -6.469 -52.906 -37.5 1 92.56 843 GLN A CA 1
ATOM 6824 C C . GLN A 1 843 ? -5.629 -54 -38.156 1 92.56 843 GLN A C 1
ATOM 6826 O O . GLN A 1 843 ? -6.141 -55.062 -38.438 1 92.56 843 GLN A O 1
ATOM 6831 N N . LEU A 1 844 ? -4.352 -53.688 -38.281 1 90.88 844 LEU A N 1
ATOM 6832 C CA . LEU A 1 844 ? -3.441 -54.656 -38.844 1 90.88 844 LEU A CA 1
ATOM 6833 C C . LEU A 1 844 ? -3.281 -55.875 -37.938 1 90.88 844 LEU A C 1
ATOM 6835 O O . LEU A 1 844 ? -3.295 -57 -38.406 1 90.88 844 LEU A O 1
ATOM 6839 N N . TYR A 1 845 ? -3.129 -55.594 -36.719 1 92 845 TYR A N 1
ATOM 6840 C CA . TYR A 1 845 ? -2.982 -56.656 -35.75 1 92 845 TYR A CA 1
ATOM 6841 C C . TYR A 1 845 ? -4.207 -57.562 -35.75 1 92 845 TYR A C 1
ATOM 6843 O O . TYR A 1 845 ? -4.074 -58.812 -35.688 1 92 845 TYR A O 1
ATOM 6851 N N . MET A 1 846 ? -5.367 -57 -35.844 1 91.75 846 MET A N 1
ATOM 6852 C CA . MET A 1 846 ? -6.602 -57.781 -35.844 1 91.75 846 MET A CA 1
ATOM 6853 C C . MET A 1 846 ? -6.688 -58.625 -37.125 1 91.75 846 MET A C 1
ATOM 6855 O O . MET A 1 846 ? -7.117 -59.781 -37.094 1 91.75 846 MET A O 1
ATOM 6859 N N . LYS A 1 847 ? -6.262 -58.062 -38.188 1 88.62 847 LYS A N 1
ATOM 6860 C CA . LYS A 1 847 ? -6.266 -58.781 -39.438 1 88.62 847 LYS A CA 1
ATOM 6861 C C . LYS A 1 847 ? -5.285 -59.938 -39.406 1 88.62 847 LYS A C 1
ATOM 6863 O O . LYS A 1 847 ? -5.609 -61.031 -39.875 1 88.62 847 LYS A O 1
ATOM 6868 N N . PHE A 1 848 ? -4.125 -59.719 -38.812 1 89.5 848 PHE A N 1
ATOM 6869 C CA . PHE A 1 848 ? -3.084 -60.75 -38.781 1 89.5 848 PHE A CA 1
ATOM 6870 C C . PHE A 1 848 ? -3.443 -61.844 -37.781 1 89.5 848 PHE A C 1
ATOM 6872 O O . PHE A 1 848 ? -3.021 -63 -37.969 1 89.5 848 PHE A O 1
ATOM 6879 N N . SER A 1 849 ? -4.176 -61.562 -36.75 1 87.38 849 SER A N 1
ATOM 6880 C CA . SER A 1 849 ? -4.566 -62.531 -35.75 1 87.38 849 SER A CA 1
ATOM 6881 C C . SER A 1 849 ? -5.84 -63.25 -36.156 1 87.38 849 SER A C 1
ATOM 6883 O O . SER A 1 849 ? -6.43 -64 -35.375 1 87.38 849 SER A O 1
ATOM 6885 N N . ASP A 1 850 ? -6.305 -63.125 -37.312 1 82.06 850 ASP A N 1
ATOM 6886 C CA . ASP A 1 850 ? -7.469 -63.781 -37.906 1 82.06 850 ASP A CA 1
ATOM 6887 C C . ASP A 1 850 ? -8.742 -63.438 -37.156 1 82.06 850 ASP A C 1
ATOM 6889 O O . ASP A 1 850 ? -9.609 -64.25 -36.969 1 82.06 850 ASP A O 1
ATOM 6893 N N . ASN A 1 851 ? -8.656 -62.312 -36.562 1 82.38 851 ASN A N 1
ATOM 6894 C CA . ASN A 1 851 ? -9.867 -61.812 -35.906 1 82.38 851 ASN A CA 1
ATOM 6895 C C . ASN A 1 851 ? -10.719 -61 -36.875 1 82.38 851 ASN A C 1
ATOM 6897 O O . ASN A 1 851 ? -10.281 -59.969 -37.375 1 82.38 851 ASN A O 1
ATOM 6901 N N . LYS A 1 852 ? -11.828 -61.438 -37.219 1 81.94 852 LYS A N 1
ATOM 6902 C CA . LYS A 1 852 ? -12.672 -60.844 -38.25 1 81.94 852 LYS A CA 1
ATOM 6903 C C . LYS A 1 852 ? -13.523 -59.719 -37.688 1 81.94 852 LYS A C 1
ATOM 6905 O O . LYS A 1 852 ? -14.195 -59 -38.438 1 81.94 852 LYS A O 1
ATOM 6910 N N . GLN A 1 853 ? -13.367 -59.469 -36.469 1 86.69 853 GLN A N 1
ATOM 6911 C CA . GLN A 1 853 ? -14.195 -58.406 -35.875 1 86.69 853 GLN A CA 1
ATOM 6912 C C . GLN A 1 853 ? -13.617 -57.031 -36.156 1 86.69 853 GLN A C 1
ATOM 6914 O O . GLN A 1 853 ? -12.398 -56.844 -36.219 1 86.69 853 GLN A O 1
ATOM 6919 N N . ALA A 1 854 ? -14.531 -56.125 -36.469 1 88.19 854 ALA A N 1
ATOM 6920 C CA . ALA A 1 854 ? -14.102 -54.75 -36.656 1 88.19 854 ALA A CA 1
ATOM 6921 C C . ALA A 1 854 ? -13.703 -54.094 -35.344 1 88.19 854 ALA A C 1
ATOM 6923 O O . ALA A 1 854 ? -14.195 -54.5 -34.281 1 88.19 854 ALA A O 1
ATOM 6924 N N . LEU A 1 855 ? -12.789 -53.188 -35.344 1 91.62 855 LEU A N 1
ATOM 6925 C CA . LEU A 1 855 ? -12.281 -52.531 -34.156 1 91.62 855 LEU A CA 1
ATOM 6926 C C . LEU A 1 855 ? -13.414 -51.844 -33.375 1 91.62 855 LEU A C 1
ATOM 6928 O O . LEU A 1 855 ? -13.398 -51.812 -32.156 1 91.62 855 LEU A O 1
ATOM 6932 N N . GLU A 1 856 ? -14.414 -51.312 -34.125 1 91.5 856 GLU A N 1
ATOM 6933 C CA . GLU A 1 856 ? -15.508 -50.562 -33.531 1 91.5 856 GLU A CA 1
ATOM 6934 C C . GLU A 1 856 ? -16.469 -51.469 -32.781 1 91.5 856 GLU A C 1
ATOM 6936 O O . GLU A 1 856 ? -17.234 -51 -31.922 1 91.5 856 GLU A O 1
ATOM 6941 N N . SER A 1 857 ? -16.344 -52.719 -33.031 1 90.5 857 SER A N 1
ATOM 6942 C CA . SER A 1 857 ? -17.25 -53.656 -32.375 1 90.5 857 SER A CA 1
ATOM 6943 C C . SER A 1 857 ? -16.656 -54.188 -31.094 1 90.5 857 SER A C 1
ATOM 6945 O O . SER A 1 857 ? -17.375 -54.781 -30.266 1 90.5 857 SER A O 1
ATOM 6947 N N . LEU A 1 858 ? -15.383 -53.938 -30.906 1 91.31 858 LEU A N 1
ATOM 6948 C CA . LEU A 1 858 ? -14.727 -54.438 -29.703 1 91.31 858 LEU A CA 1
ATOM 6949 C C . LEU A 1 858 ? -15.164 -53.656 -28.469 1 91.31 858 LEU A C 1
ATOM 6951 O O . LEU A 1 858 ? -15.406 -52.438 -28.562 1 91.31 858 LEU A O 1
ATOM 6955 N N . SER A 1 859 ? -15.344 -54.375 -27.406 1 89.75 859 SER A N 1
ATOM 6956 C CA . SER A 1 859 ? -15.578 -53.656 -26.141 1 89.75 859 SER A CA 1
ATOM 6957 C C . SER A 1 859 ? -14.359 -52.844 -25.734 1 89.75 859 SER A C 1
ATOM 6959 O O . SER A 1 859 ? -13.242 -53.125 -26.156 1 89.75 859 SER A O 1
ATOM 6961 N N . PRO A 1 860 ? -14.57 -51.781 -24.984 1 90.12 860 PRO A N 1
ATOM 6962 C CA . PRO A 1 860 ? -13.445 -50.969 -24.547 1 90.12 860 PRO A CA 1
ATOM 6963 C C . PRO A 1 860 ? -12.352 -51.781 -23.859 1 90.12 860 PRO A C 1
ATOM 6965 O O . PRO A 1 860 ? -11.164 -51.5 -24.062 1 90.12 860 PRO A O 1
ATOM 6968 N N . SER A 1 861 ? -12.633 -52.781 -23.094 1 88.12 861 SER A N 1
ATOM 6969 C CA . SER A 1 861 ? -11.641 -53.625 -22.438 1 88.12 861 SER A CA 1
ATOM 6970 C C . SER A 1 861 ? -10.859 -54.438 -23.453 1 88.12 861 SER A C 1
ATOM 6972 O O . SER A 1 861 ? -9.648 -54.625 -23.312 1 88.12 861 SER A O 1
ATOM 6974 N N . GLU A 1 862 ? -11.586 -54.938 -24.375 1 89.75 862 GLU A N 1
ATOM 6975 C CA . GLU A 1 862 ? -10.922 -55.719 -25.438 1 89.75 862 GLU A CA 1
ATOM 6976 C C . GLU A 1 862 ? -9.992 -54.812 -26.266 1 89.75 862 GLU A C 1
ATOM 6978 O O . GLU A 1 862 ? -8.898 -55.25 -26.641 1 89.75 862 GLU A O 1
ATOM 6983 N N . LEU A 1 863 ? -10.57 -53.688 -26.578 1 92.44 863 LEU A N 1
ATOM 6984 C CA . LEU A 1 863 ? -9.727 -52.75 -27.312 1 92.44 863 LEU A CA 1
ATOM 6985 C C . LEU A 1 863 ? -8.453 -52.438 -26.547 1 92.44 863 LEU A C 1
ATOM 6987 O O . LEU A 1 863 ? -7.371 -52.344 -27.125 1 92.44 863 LEU A O 1
ATOM 6991 N N . ARG A 1 864 ? -8.523 -52.219 -25.281 1 91.38 864 ARG A N 1
ATOM 6992 C CA . ARG A 1 864 ? -7.355 -51.969 -24.438 1 91.38 864 ARG A CA 1
ATOM 6993 C C . ARG A 1 864 ? -6.371 -53.125 -24.5 1 91.38 864 ARG A C 1
ATOM 6995 O O . ARG A 1 864 ? -5.16 -52.938 -24.547 1 91.38 864 ARG A O 1
ATOM 7002 N N . ARG A 1 865 ? -6.871 -54.312 -24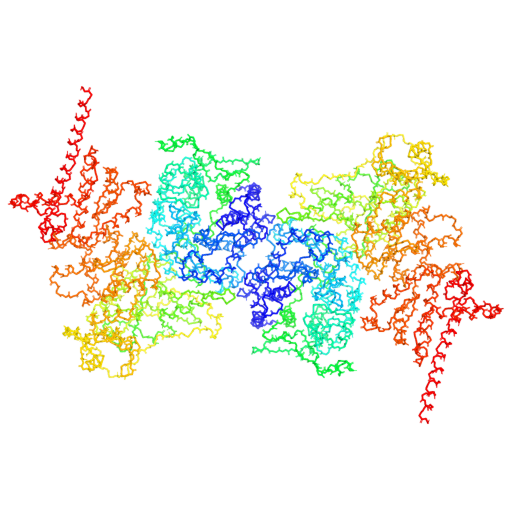.5 1 88.88 865 ARG A N 1
ATOM 7003 C CA . ARG A 1 865 ? -6.02 -55.5 -24.594 1 88.88 865 ARG A CA 1
ATOM 7004 C C . ARG A 1 865 ? -5.289 -55.531 -25.922 1 88.88 865 ARG A C 1
ATOM 7006 O O . ARG A 1 865 ? -4.113 -55.906 -25.984 1 88.88 865 ARG A O 1
ATOM 7013 N N . VAL A 1 866 ? -6.055 -55.188 -26.906 1 92.56 866 VAL A N 1
ATOM 7014 C CA . VAL A 1 866 ? -5.441 -55.188 -28.234 1 92.56 866 VAL A CA 1
ATOM 7015 C C . VAL A 1 866 ? -4.336 -54.125 -28.266 1 92.56 866 VAL A C 1
ATOM 7017 O O . VAL A 1 866 ? -3.287 -54.344 -28.875 1 92.56 866 VAL A O 1
ATOM 7020 N N . VAL A 1 867 ? -4.578 -53 -27.641 1 93.62 867 VAL A N 1
ATOM 7021 C CA . VAL A 1 867 ? -3.574 -51.938 -27.594 1 93.62 867 VAL A CA 1
ATOM 7022 C C . VAL A 1 867 ? -2.32 -52.438 -26.891 1 93.62 867 VAL A C 1
ATOM 7024 O O . VAL A 1 867 ? -1.201 -52.188 -27.344 1 93.62 867 VAL A O 1
ATOM 7027 N N . LEU A 1 868 ? -2.48 -53.125 -25.797 1 90.44 868 LEU A N 1
ATOM 7028 C CA . LEU A 1 868 ? -1.359 -53.688 -25.031 1 90.44 868 LEU A CA 1
ATOM 7029 C C . LEU A 1 868 ? -0.574 -54.688 -25.859 1 90.44 868 LEU A C 1
ATOM 7031 O O . LEU A 1 868 ? 0.659 -54.688 -25.844 1 90.44 868 LEU A O 1
ATOM 7035 N N . LYS A 1 869 ? -1.308 -55.5 -26.594 1 89.88 869 LYS A N 1
ATOM 7036 C CA . LYS A 1 869 ? -0.668 -56.5 -27.406 1 89.88 869 LYS A CA 1
ATOM 7037 C C . LYS A 1 869 ? 0.101 -55.906 -28.578 1 89.88 869 LYS A C 1
ATOM 7039 O O . LYS A 1 869 ? 1.172 -56.375 -28.938 1 89.88 869 LYS A O 1
ATOM 7044 N N . VAL A 1 870 ? -0.495 -54.906 -29.078 1 91.94 870 VAL A N 1
ATOM 7045 C CA . VAL A 1 870 ? 0.144 -54.25 -30.203 1 91.94 870 VAL A CA 1
ATOM 7046 C C . VAL A 1 870 ? 1.424 -53.562 -29.75 1 91.94 870 VAL A C 1
ATOM 7048 O O . VAL A 1 870 ? 2.422 -53.531 -30.469 1 91.94 870 VAL A O 1
ATOM 7051 N N . LEU A 1 871 ? 1.476 -53.031 -28.562 1 90.94 871 LEU A N 1
ATOM 7052 C CA . LEU A 1 871 ? 2.643 -52.312 -28.047 1 90.94 871 LEU A CA 1
ATOM 7053 C C . LEU A 1 871 ? 3.736 -53.312 -27.641 1 90.94 871 LEU A C 1
ATOM 7055 O O . LEU A 1 871 ? 4.918 -52.938 -27.609 1 90.94 871 LEU A O 1
ATOM 7059 N N . ASP A 1 872 ? 3.326 -54.531 -27.359 1 85.69 872 ASP A N 1
ATOM 7060 C CA . ASP A 1 872 ? 4.293 -55.594 -27 1 85.69 872 ASP A CA 1
ATOM 7061 C C . ASP A 1 872 ? 4.383 -56.656 -28.078 1 85.69 872 ASP A C 1
ATOM 7063 O O . ASP A 1 872 ? 4.234 -57.844 -27.797 1 85.69 872 ASP A O 1
ATOM 7067 N N . VAL A 1 873 ? 4.512 -56.406 -29.328 1 80.25 873 VAL A N 1
ATOM 7068 C CA . VAL A 1 873 ? 4.402 -57.312 -30.469 1 80.25 873 VAL A CA 1
ATOM 7069 C C . VAL A 1 873 ? 5.684 -58.156 -30.594 1 80.25 873 VAL A C 1
ATOM 7071 O O . VAL A 1 873 ? 5.699 -59.188 -31.25 1 80.25 873 VAL A O 1
ATOM 7074 N N . LYS A 1 874 ? 6.777 -57.938 -29.984 1 67.81 874 LYS A N 1
ATOM 7075 C CA . LYS A 1 874 ? 8.047 -58.625 -30.172 1 67.81 874 LYS A CA 1
ATOM 7076 C C . LYS A 1 874 ? 7.898 -60.125 -29.922 1 67.81 874 LYS A C 1
ATOM 7078 O O . LYS A 1 874 ? 8.562 -60.938 -30.578 1 67.81 874 LYS A O 1
ATOM 7083 N N . ASP A 1 875 ? 7.016 -60.531 -29.219 1 62.59 875 ASP A N 1
ATOM 7084 C CA . ASP A 1 875 ? 6.938 -61.938 -28.844 1 62.59 875 ASP A CA 1
ATOM 7085 C C . ASP A 1 875 ? 5.824 -62.625 -29.609 1 62.59 875 ASP A C 1
ATOM 7087 O O . ASP A 1 875 ? 5.379 -63.719 -29.219 1 62.59 875 ASP A O 1
ATOM 7091 N N . SER A 1 876 ? 5.434 -62.031 -30.766 1 73.75 876 SER A N 1
ATOM 7092 C CA . SER A 1 876 ? 4.305 -62.656 -31.453 1 73.75 876 SER A CA 1
ATOM 7093 C C . SER A 1 876 ? 4.773 -63.562 -32.594 1 73.75 876 SER A C 1
ATOM 7095 O O . SER A 1 876 ? 5.941 -63.5 -32.969 1 73.75 876 SER A O 1
ATOM 7097 N N . ASN A 1 877 ? 3.996 -64.5 -32.969 1 80.81 877 ASN A N 1
ATOM 7098 C CA . ASN A 1 877 ? 4.258 -65.438 -34.031 1 80.81 877 ASN A CA 1
ATOM 7099 C C . ASN A 1 877 ? 3.992 -64.812 -35.406 1 80.81 877 ASN A C 1
ATOM 7101 O O . ASN A 1 877 ? 3.639 -65.562 -36.344 1 80.81 877 ASN A O 1
ATOM 7105 N N . PHE A 1 878 ? 4.211 -63.562 -35.531 1 87.81 878 PHE A N 1
ATOM 7106 C CA . PHE A 1 878 ? 3.957 -62.875 -36.812 1 87.81 878 PHE A CA 1
ATOM 7107 C C . PHE A 1 878 ? 5.184 -62.938 -37.719 1 87.81 878 PHE A C 1
ATOM 7109 O O . PHE A 1 878 ? 6.297 -63.188 -37.25 1 87.81 878 PHE A O 1
ATOM 7116 N N . THR A 1 879 ? 4.969 -62.844 -38.969 1 87.44 879 THR A N 1
ATOM 7117 C CA . THR A 1 879 ? 6.055 -62.812 -39.969 1 87.44 879 THR A CA 1
ATOM 7118 C C . THR A 1 879 ? 6.82 -61.5 -39.844 1 87.44 879 THR A C 1
ATOM 7120 O O . THR A 1 879 ? 6.336 -60.531 -39.25 1 87.44 879 THR A O 1
ATOM 7123 N N . GLN A 1 880 ? 7.922 -61.5 -40.312 1 88.31 880 GLN A N 1
ATOM 7124 C CA . GLN A 1 880 ? 8.758 -60.312 -40.25 1 88.31 880 GLN A CA 1
ATOM 7125 C C . GLN A 1 880 ? 8.094 -59.125 -40.969 1 88.31 880 GLN A C 1
ATOM 7127 O O . GLN A 1 880 ? 8.234 -57.969 -40.562 1 88.31 880 GLN A O 1
ATOM 7132 N N . HIS A 1 881 ? 7.445 -59.438 -42.031 1 89.06 881 HIS A N 1
ATOM 7133 C CA . HIS A 1 881 ? 6.719 -58.375 -42.75 1 89.06 881 HIS A CA 1
ATOM 7134 C C . HIS A 1 881 ? 5.637 -57.75 -41.875 1 89.06 881 HIS A C 1
ATOM 7136 O O . HIS A 1 881 ? 5.477 -56.531 -41.875 1 89.06 881 HIS A O 1
ATOM 7142 N N . GLN A 1 882 ? 4.949 -58.562 -41.219 1 90.88 882 GLN A N 1
ATOM 7143 C CA . GLN A 1 882 ? 3.873 -58.094 -40.375 1 90.88 882 GLN A CA 1
ATOM 7144 C C . GLN A 1 882 ? 4.422 -57.281 -39.188 1 90.88 882 GLN A C 1
ATOM 7146 O O . GLN A 1 882 ? 3.838 -56.281 -38.812 1 90.88 882 GLN A O 1
ATOM 7151 N N . ILE A 1 883 ? 5.496 -57.688 -38.719 1 90.44 883 ILE A N 1
ATOM 7152 C CA . ILE A 1 883 ? 6.125 -57 -37.594 1 90.44 883 ILE A CA 1
ATOM 7153 C C . ILE A 1 883 ? 6.594 -55.594 -38.062 1 90.44 883 ILE A C 1
ATOM 7155 O O . ILE A 1 883 ? 6.43 -54.625 -37.344 1 90.44 883 ILE A O 1
ATOM 7159 N N . ARG A 1 884 ? 7.164 -55.562 -39.219 1 90.38 884 ARG A N 1
ATOM 7160 C CA . ARG A 1 884 ? 7.621 -54.281 -39.781 1 90.38 884 ARG A CA 1
ATOM 7161 C C . ARG A 1 884 ? 6.453 -53.312 -39.969 1 90.38 884 ARG A C 1
ATOM 7163 O O . ARG A 1 884 ? 6.605 -52.125 -39.812 1 90.38 884 ARG A O 1
ATOM 7170 N N . GLN A 1 885 ? 5.367 -53.875 -40.312 1 91.56 885 GLN A N 1
ATOM 7171 C CA . GLN A 1 885 ? 4.188 -53.031 -40.531 1 91.56 885 GLN A CA 1
ATOM 7172 C C . GLN A 1 885 ? 3.689 -52.438 -39.219 1 91.56 885 GLN A C 1
ATOM 7174 O O . GLN A 1 885 ? 3.381 -51.25 -39.125 1 91.56 885 GLN A O 1
ATOM 7179 N N . ILE A 1 886 ? 3.617 -53.25 -38.188 1 92.19 886 ILE A N 1
ATOM 7180 C CA . ILE A 1 886 ? 3.096 -52.812 -36.906 1 92.19 886 ILE A CA 1
ATOM 7181 C C . ILE A 1 886 ? 4.094 -51.875 -36.219 1 92.19 886 ILE A C 1
ATOM 7183 O O . ILE A 1 886 ? 3.725 -50.781 -35.781 1 92.19 886 ILE A O 1
ATOM 7187 N N . GLU A 1 887 ? 5.32 -52.219 -36.188 1 90.38 887 GLU A N 1
ATOM 7188 C CA . GLU A 1 887 ? 6.344 -51.375 -35.562 1 90.38 887 GLU A CA 1
ATOM 7189 C C . GLU A 1 887 ? 6.527 -50.062 -36.312 1 90.38 887 GLU A C 1
ATOM 7191 O O . GLU A 1 887 ? 6.816 -49.031 -35.719 1 90.38 887 GLU A O 1
ATOM 7196 N N . GLY A 1 888 ? 6.453 -50.219 -37.562 1 90.19 888 GLY A N 1
ATOM 7197 C CA . GLY A 1 888 ? 6.512 -49.031 -38.344 1 90.19 888 GLY A CA 1
ATOM 7198 C C . GLY A 1 888 ? 5.355 -48.062 -38.094 1 90.19 888 GLY A C 1
ATOM 7199 O O . GLY A 1 888 ? 5.527 -46.844 -38.094 1 90.19 888 GLY A O 1
ATOM 7200 N N . ALA A 1 889 ? 4.234 -48.656 -37.906 1 91.44 889 ALA A N 1
ATOM 7201 C CA . ALA A 1 889 ? 3.051 -47.844 -37.594 1 91.44 889 ALA A CA 1
ATOM 7202 C C . ALA A 1 889 ? 3.146 -47.219 -36.219 1 91.44 889 ALA A C 1
ATOM 7204 O O . ALA A 1 889 ? 2.615 -46.125 -36 1 91.44 889 ALA A O 1
ATOM 7205 N N . LEU A 1 890 ? 3.84 -47.844 -35.312 1 91.75 890 LEU A N 1
ATOM 7206 C CA . LEU A 1 890 ? 4.02 -47.312 -33.969 1 91.75 890 LEU A CA 1
ATOM 7207 C C . LEU A 1 890 ? 5.168 -46.312 -33.906 1 91.75 890 LEU A C 1
ATOM 7209 O O . LEU A 1 890 ? 5.363 -45.625 -32.906 1 91.75 890 LEU A O 1
ATOM 7213 N N . CYS A 1 891 ? 5.867 -46.188 -34.938 1 89.5 891 CYS A N 1
ATOM 7214 C CA . CYS A 1 891 ? 6.992 -45.281 -35.062 1 89.5 891 CYS A CA 1
ATOM 7215 C C . CYS A 1 891 ? 8.078 -45.594 -34.062 1 89.5 891 CYS A C 1
ATOM 7217 O O . CYS A 1 891 ? 8.68 -44.688 -33.469 1 89.5 891 CYS A O 1
ATOM 7219 N N . ARG A 1 892 ? 8.258 -46.781 -33.719 1 90.62 892 ARG A N 1
ATOM 7220 C CA . ARG A 1 892 ? 9.266 -47.188 -32.75 1 90.62 892 ARG A CA 1
ATOM 7221 C C . ARG A 1 892 ? 10.664 -47.156 -33.344 1 90.62 892 ARG A C 1
ATOM 7223 O O . ARG A 1 892 ? 10.859 -47.531 -34.5 1 90.62 892 ARG A O 1
ATOM 7230 N N . VAL A 1 893 ? 11.578 -46.594 -32.594 1 91.12 893 VAL A N 1
ATOM 7231 C CA . VAL A 1 893 ? 12.977 -46.531 -33 1 91.12 893 VAL A CA 1
ATOM 7232 C C . VAL A 1 893 ? 13.852 -47.156 -31.953 1 91.12 893 VAL A C 1
ATOM 7234 O O . VAL A 1 893 ? 13.445 -47.281 -30.781 1 91.12 893 VAL A O 1
ATOM 7237 N N . PRO A 1 894 ? 14.898 -47.656 -32.312 1 89 894 PRO A N 1
ATOM 7238 C CA . PRO A 1 894 ? 15.789 -48.281 -31.328 1 89 894 PRO A CA 1
ATOM 7239 C C . PRO A 1 894 ? 16.359 -47.25 -30.344 1 89 894 PRO A C 1
ATOM 7241 O O . PRO A 1 894 ? 16.219 -46.062 -30.531 1 89 894 PRO A O 1
ATOM 7244 N N . ASP A 1 895 ? 17.031 -47.781 -29.328 1 86.69 895 ASP A N 1
ATOM 7245 C CA . ASP A 1 895 ? 17.609 -46.938 -28.297 1 86.69 895 ASP A CA 1
ATOM 7246 C C . ASP A 1 895 ? 18.703 -46.031 -28.875 1 86.69 895 ASP A C 1
ATOM 7248 O O . ASP A 1 895 ? 19.469 -46.469 -29.734 1 86.69 895 ASP A O 1
ATOM 7252 N N . TYR A 1 896 ? 18.766 -44.781 -28.453 1 85.31 896 TYR A N 1
ATOM 7253 C CA . TYR A 1 896 ? 19.75 -43.781 -28.812 1 85.31 896 TYR A CA 1
ATOM 7254 C C . TYR A 1 896 ? 19.719 -43.5 -30.312 1 85.31 896 TYR A C 1
ATOM 7256 O O . TYR A 1 896 ? 20.734 -43.125 -30.906 1 85.31 896 TYR A O 1
ATOM 7264 N N . PHE A 1 897 ? 18.656 -43.812 -30.953 1 90.94 897 PHE A N 1
ATOM 7265 C CA . PHE A 1 897 ? 18.484 -43.625 -32.406 1 90.94 897 PHE A CA 1
ATOM 7266 C C . PHE A 1 897 ? 18.797 -42.188 -32.812 1 90.94 897 PHE A C 1
ATOM 7268 O O . PHE A 1 897 ? 19.562 -41.969 -33.75 1 90.94 897 PHE A O 1
ATOM 7275 N N . PHE A 1 898 ? 18.297 -41.219 -32.125 1 88.69 898 PHE A N 1
ATOM 7276 C CA . PHE A 1 898 ? 18.391 -39.844 -32.531 1 88.69 898 PHE A CA 1
ATOM 7277 C C . PHE A 1 898 ? 19.812 -39.312 -32.344 1 88.69 898 PHE A C 1
ATOM 7279 O O . PHE A 1 898 ? 20.281 -38.5 -33.125 1 88.69 898 PHE A O 1
ATOM 7286 N N . ASP A 1 899 ? 20.391 -39.781 -31.312 1 88.06 899 ASP A N 1
ATOM 7287 C CA . ASP A 1 899 ? 21.797 -39.406 -31.109 1 88.06 899 ASP A CA 1
ATOM 7288 C C . ASP A 1 899 ? 22.672 -39.969 -32.219 1 88.06 899 ASP A C 1
ATOM 7290 O O . ASP A 1 899 ? 23.625 -39.312 -32.656 1 88.06 899 ASP A O 1
ATOM 7294 N N . ARG A 1 900 ? 22.344 -41.094 -32.625 1 90.25 900 ARG A N 1
ATOM 7295 C CA . ARG A 1 900 ? 23.094 -41.75 -33.719 1 90.25 900 ARG A CA 1
ATOM 7296 C C . ARG A 1 900 ? 22.859 -41.031 -35.031 1 90.25 900 ARG A C 1
ATOM 7298 O O . ARG A 1 900 ? 23.781 -40.906 -35.844 1 90.25 900 ARG A O 1
ATOM 7305 N N . VAL A 1 901 ? 21.641 -40.625 -35.219 1 91.31 901 VAL A N 1
ATOM 7306 C CA . VAL A 1 901 ? 21.344 -39.906 -36.438 1 91.31 901 VAL A CA 1
ATOM 7307 C C . VAL A 1 901 ? 22.125 -38.594 -36.469 1 91.31 901 VAL A C 1
ATOM 7309 O O . VAL A 1 901 ? 22.562 -38.125 -37.5 1 91.31 901 VAL A O 1
ATOM 7312 N N . TRP A 1 902 ? 22.203 -37.969 -35.312 1 89.69 902 TRP A N 1
ATOM 7313 C CA . TRP A 1 902 ? 23.031 -36.75 -35.188 1 89.69 902 TRP A CA 1
ATOM 7314 C C . TRP A 1 902 ? 24.469 -37.031 -35.625 1 89.69 902 TRP A C 1
ATOM 7316 O O . TRP A 1 902 ? 25.062 -36.25 -36.344 1 89.69 902 TRP A O 1
ATOM 7326 N N . ASP A 1 903 ? 25.016 -38.156 -35.156 1 88.88 903 ASP A N 1
ATOM 7327 C CA . ASP A 1 903 ? 26.375 -38.562 -35.531 1 88.88 903 ASP A CA 1
ATOM 7328 C C . ASP A 1 903 ? 26.5 -38.812 -37.031 1 88.88 903 ASP A C 1
ATOM 7330 O O . ASP A 1 903 ? 27.531 -38.469 -37.625 1 88.88 903 ASP A O 1
ATOM 7334 N N . ILE A 1 904 ? 25.484 -39.344 -37.625 1 91.31 904 ILE A N 1
ATOM 7335 C CA . ILE A 1 904 ? 25.469 -39.594 -39.062 1 91.31 904 ILE A CA 1
ATOM 7336 C C . ILE A 1 904 ? 25.5 -38.25 -39.812 1 91.31 904 ILE A C 1
ATOM 7338 O O . ILE A 1 904 ? 26.266 -38.094 -40.781 1 91.31 904 ILE A O 1
ATOM 7342 N N . LEU A 1 905 ? 24.672 -37.375 -39.344 1 90.69 905 LEU A N 1
ATOM 7343 C CA . LEU A 1 905 ? 24.547 -36.094 -40 1 90.69 905 LEU A CA 1
ATOM 7344 C C . LEU A 1 905 ? 25.859 -35.312 -39.969 1 90.69 905 LEU A C 1
ATOM 7346 O O . LEU A 1 905 ? 26.156 -34.531 -40.844 1 90.69 905 LEU A O 1
ATOM 7350 N N . THR A 1 906 ? 26.625 -35.531 -38.906 1 88.44 906 THR A N 1
ATOM 7351 C CA . THR A 1 906 ? 27.906 -34.875 -38.781 1 88.44 906 THR A CA 1
ATOM 7352 C C . THR A 1 906 ? 28.859 -35.344 -39.875 1 88.44 906 THR A C 1
ATOM 7354 O O . THR A 1 906 ? 29.812 -34.625 -40.25 1 88.44 906 THR A O 1
ATOM 7357 N N . ARG A 1 907 ? 28.609 -36.531 -40.469 1 88.81 907 ARG A N 1
ATOM 7358 C CA . ARG A 1 907 ? 29.531 -37.125 -41.406 1 88.81 907 ARG A CA 1
ATOM 7359 C C . ARG A 1 907 ? 28.953 -37.062 -42.844 1 88.81 907 ARG A C 1
ATOM 7361 O O . ARG A 1 907 ? 29.453 -37.719 -43.75 1 88.81 907 ARG A O 1
ATOM 7368 N N . VAL A 1 908 ? 27.844 -36.406 -43 1 90.38 908 VAL A N 1
ATOM 7369 C CA . VAL A 1 908 ? 27.203 -36.219 -44.281 1 90.38 908 VAL A CA 1
ATOM 7370 C C . VAL A 1 908 ? 27.078 -34.719 -44.594 1 90.38 908 VAL A C 1
ATOM 7372 O O . VAL A 1 908 ? 26.031 -34.125 -44.344 1 90.38 908 VAL A O 1
ATOM 7375 N N . PRO A 1 909 ? 28.016 -34.094 -45.156 1 86.69 909 PRO A N 1
ATOM 7376 C CA . PRO A 1 909 ? 28.062 -32.656 -45.344 1 86.69 909 PRO A CA 1
ATOM 7377 C C . PRO A 1 909 ? 26.875 -32.094 -46.125 1 86.69 909 PRO A C 1
ATOM 7379 O O . PRO A 1 909 ? 26.422 -30.984 -45.844 1 86.69 909 PRO A O 1
ATOM 7382 N N . ASP A 1 910 ? 26.391 -32.969 -47.094 1 87.31 910 ASP A N 1
ATOM 7383 C CA . ASP A 1 910 ? 25.297 -32.438 -47.906 1 87.31 910 ASP A CA 1
ATOM 7384 C C . ASP A 1 910 ? 23.938 -32.844 -47.344 1 87.31 910 ASP A C 1
ATOM 7386 O O . ASP A 1 910 ? 22.891 -32.531 -47.938 1 87.31 910 ASP A O 1
ATOM 7390 N N . GLY A 1 911 ? 23.906 -33.469 -46.281 1 91.25 911 GLY A N 1
ATOM 7391 C CA . GLY A 1 911 ? 22.672 -33.75 -45.562 1 91.25 911 GLY A CA 1
ATOM 7392 C C . GLY A 1 911 ? 22.031 -35.062 -46 1 91.25 911 GLY A C 1
ATOM 7393 O O . GLY A 1 911 ? 22.609 -35.812 -46.781 1 91.25 911 GLY A O 1
ATOM 7394 N N . ILE A 1 912 ? 20.875 -35.312 -45.5 1 91.56 912 ILE A N 1
ATOM 7395 C CA . ILE A 1 912 ? 20.141 -36.562 -45.719 1 91.56 912 ILE A CA 1
ATOM 7396 C C . ILE A 1 912 ? 18.766 -36.25 -46.312 1 91.56 912 ILE A C 1
ATOM 7398 O O . ILE A 1 912 ? 18.172 -35.219 -46.031 1 91.56 912 ILE A O 1
ATOM 7402 N N . VAL A 1 913 ? 18.422 -37 -47.219 1 91.31 913 VAL A N 1
ATOM 7403 C CA . VAL A 1 913 ? 17.109 -36.812 -47.844 1 91.31 913 VAL A CA 1
ATOM 7404 C C . VAL A 1 913 ? 16.219 -38 -47.469 1 91.31 913 VAL A C 1
ATOM 7406 O O . VAL A 1 913 ? 16.594 -39.156 -47.656 1 91.31 913 VAL A O 1
ATOM 7409 N N . ILE A 1 914 ? 15.117 -37.625 -46.906 1 88.5 914 ILE A N 1
ATOM 7410 C CA . ILE A 1 914 ? 14.117 -38.625 -46.562 1 88.5 914 ILE A CA 1
ATOM 7411 C C . ILE A 1 914 ? 12.812 -38.344 -47.281 1 88.5 914 ILE A C 1
ATOM 7413 O O . ILE A 1 914 ? 12.195 -37.281 -47.094 1 88.5 914 ILE A O 1
ATOM 7417 N N . CYS A 1 915 ? 12.32 -39.219 -48.094 1 85.06 915 CYS A N 1
ATOM 7418 C CA . CYS A 1 915 ? 11.094 -39.062 -48.875 1 85.06 915 CYS A CA 1
ATOM 7419 C C . CYS A 1 915 ? 11.031 -37.719 -49.531 1 85.06 915 CYS A C 1
ATOM 7421 O O . CYS A 1 915 ? 10.031 -37 -49.406 1 85.06 915 CYS A O 1
ATOM 7423 N N . GLY A 1 916 ? 12.078 -37.25 -50.031 1 80.5 916 GLY A N 1
ATOM 7424 C CA . GLY A 1 916 ? 12.133 -36.031 -50.812 1 80.5 916 GLY A CA 1
ATOM 7425 C C . GLY A 1 916 ? 12.438 -34.812 -49.969 1 80.5 916 GLY A C 1
ATOM 7426 O O . GLY A 1 916 ? 12.68 -33.719 -50.5 1 80.5 916 GLY A O 1
ATOM 7427 N N . GLN A 1 917 ? 12.383 -35 -48.688 1 89.44 917 GLN A N 1
ATOM 7428 C CA . GLN A 1 917 ? 12.664 -33.844 -47.844 1 89.44 917 GLN A CA 1
ATOM 7429 C C . GLN A 1 917 ? 14.133 -33.844 -47.406 1 89.44 917 GLN A C 1
ATOM 7431 O O . GLN A 1 917 ? 14.656 -34.844 -46.938 1 89.44 917 GLN A O 1
ATOM 7436 N N . HIS A 1 918 ? 14.672 -32.719 -47.562 1 90.44 918 HIS A N 1
ATOM 7437 C CA . HIS A 1 918 ? 16.109 -32.562 -47.344 1 90.44 918 HIS A CA 1
ATOM 7438 C C . HIS A 1 918 ? 16.391 -32.062 -45.938 1 90.44 918 HIS A C 1
ATOM 7440 O O . HIS A 1 918 ? 15.812 -31.047 -45.5 1 90.44 918 HIS A O 1
ATOM 7446 N N . LEU A 1 919 ? 17.094 -32.812 -45.125 1 91.56 919 LEU A N 1
ATOM 7447 C CA . LEU A 1 919 ? 17.625 -32.375 -43.844 1 91.56 919 LEU A CA 1
ATOM 7448 C C . LEU A 1 919 ? 19.094 -31.938 -44 1 91.56 919 LEU A C 1
ATOM 7450 O O . LEU A 1 919 ? 19.984 -32.781 -43.938 1 91.56 919 LEU A O 1
ATOM 7454 N N . PRO A 1 920 ? 19.156 -30.672 -44.156 1 88.75 920 PRO A N 1
ATOM 7455 C CA . PRO A 1 920 ? 20.531 -30.203 -44.312 1 88.75 920 PRO A CA 1
ATOM 7456 C C . PRO A 1 920 ? 21.375 -30.344 -43.062 1 88.75 920 PRO A C 1
ATOM 7458 O O . PRO A 1 920 ? 20.844 -30.281 -41.938 1 88.75 920 PRO A O 1
ATOM 7461 N N . GLN A 1 921 ? 22.562 -30.781 -43.312 1 87 921 GLN A N 1
ATOM 7462 C CA . GLN A 1 921 ? 23.453 -30.812 -42.156 1 87 921 GLN A CA 1
ATOM 7463 C C . GLN A 1 921 ? 23.516 -29.453 -41.469 1 87 921 GLN A C 1
ATOM 7465 O O . GLN A 1 921 ? 23.344 -29.359 -40.25 1 87 921 GLN A O 1
ATOM 7470 N N . GLN A 1 922 ? 23.859 -28.453 -42.438 1 82.19 922 GLN A N 1
ATOM 7471 C CA . GLN A 1 922 ? 23.781 -27.078 -41.938 1 82.19 922 GLN A CA 1
ATOM 7472 C C . GLN A 1 922 ? 22.562 -26.359 -42.5 1 82.19 922 GLN A C 1
ATOM 7474 O O . GLN A 1 922 ? 22.188 -26.547 -43.656 1 82.19 922 GLN A O 1
ATOM 7479 N N . PRO A 1 923 ? 21.656 -25.875 -41.656 1 82.75 923 PRO A N 1
ATOM 7480 C CA . PRO A 1 923 ? 21.938 -25.297 -40.344 1 82.75 923 PRO A CA 1
ATOM 7481 C C . PRO A 1 923 ? 21.438 -26.172 -39.188 1 82.75 923 PRO A C 1
ATOM 7483 O O . PRO A 1 923 ? 21.359 -25.719 -38.031 1 82.75 923 PRO A O 1
ATOM 7486 N N . THR A 1 924 ? 21.094 -27.359 -39.469 1 84.38 924 THR A N 1
ATOM 7487 C CA . THR A 1 924 ? 20.516 -28.188 -38.438 1 84.38 924 THR A CA 1
ATOM 7488 C C . THR A 1 924 ? 21.484 -28.359 -37.25 1 84.38 924 THR A C 1
ATOM 7490 O O . THR A 1 924 ? 21.109 -28.188 -36.094 1 84.38 924 THR A O 1
ATOM 7493 N N . LEU A 1 925 ? 22.719 -28.672 -37.656 1 79.56 925 LEU A N 1
ATOM 7494 C CA . LEU A 1 925 ? 23.703 -28.922 -36.594 1 79.56 925 LEU A CA 1
ATOM 7495 C C . LEU A 1 925 ? 24.125 -27.625 -35.938 1 79.56 925 LEU A C 1
ATOM 7497 O O . LEU A 1 925 ? 24.578 -27.625 -34.781 1 79.56 925 LEU A O 1
ATOM 7501 N N . SER A 1 926 ? 23.922 -26.562 -36.688 1 76.44 926 SER A N 1
ATOM 7502 C CA . SER A 1 926 ? 24.297 -25.266 -36.125 1 76.44 926 SER A CA 1
ATOM 7503 C C . SER A 1 926 ? 23.172 -24.688 -35.281 1 76.44 926 SER A C 1
ATOM 7505 O O . SER A 1 926 ? 23.406 -23.984 -34.312 1 76.44 926 SER A O 1
ATOM 7507 N N . GLU A 1 927 ? 22.047 -25.109 -35.625 1 76.38 927 GLU A N 1
ATOM 7508 C CA . GLU A 1 927 ? 20.875 -24.547 -34.938 1 76.38 927 GLU A CA 1
ATOM 7509 C C . GLU A 1 927 ? 20.516 -25.375 -33.688 1 76.38 927 GLU A C 1
ATOM 7511 O O . GLU A 1 927 ? 20.047 -24.828 -32.688 1 76.38 927 GLU A O 1
ATOM 7516 N N . LEU A 1 928 ? 20.734 -26.625 -33.719 1 80.31 928 LEU A N 1
ATOM 7517 C CA . LEU A 1 928 ? 20.297 -27.5 -32.625 1 80.31 928 LEU A CA 1
ATOM 7518 C C . LEU A 1 928 ? 21.5 -28.141 -31.953 1 80.31 928 LEU A C 1
ATOM 7520 O O . LEU A 1 928 ? 22.641 -27.984 -32.406 1 80.31 928 LEU A O 1
ATOM 7524 N N . THR A 1 929 ? 21.312 -28.609 -30.734 1 75.19 929 THR A N 1
ATOM 7525 C CA . THR A 1 929 ? 22.391 -29.266 -30.016 1 75.19 929 THR A CA 1
ATOM 7526 C C . THR A 1 929 ? 22.094 -30.766 -29.859 1 75.19 929 THR A C 1
ATOM 7528 O O . THR A 1 929 ? 20.953 -31.203 -30.062 1 75.19 929 THR A O 1
ATOM 7531 N N . VAL A 1 930 ? 23.203 -31.453 -29.594 1 75.94 930 VAL A N 1
ATOM 7532 C CA . VAL A 1 930 ? 23.078 -32.875 -29.391 1 75.94 930 VAL A CA 1
ATOM 7533 C C . VAL A 1 930 ? 22.25 -33.188 -28.141 1 75.94 930 VAL A C 1
ATOM 7535 O O . VAL A 1 930 ? 22.344 -32.438 -27.156 1 75.94 930 VAL A O 1
ATOM 7538 N N . TYR A 1 931 ? 21.312 -34.062 -28.156 1 70.38 931 TYR A N 1
ATOM 7539 C CA . TYR A 1 931 ? 20.484 -34.531 -27.047 1 70.38 931 TYR A CA 1
ATOM 7540 C C . TYR A 1 931 ? 19.297 -33.594 -26.812 1 70.38 931 TYR A C 1
ATOM 7542 O O . TYR A 1 931 ? 18.656 -33.656 -25.75 1 70.38 931 TYR A O 1
ATOM 7550 N N . GLU A 1 932 ? 19.203 -32.688 -27.75 1 78.56 932 GLU A N 1
ATOM 7551 C CA . GLU A 1 932 ? 18.062 -31.781 -27.672 1 78.56 932 GLU A CA 1
ATOM 7552 C C . GLU A 1 932 ? 16.797 -32.469 -28.188 1 78.56 932 GLU A C 1
ATOM 7554 O O . GLU A 1 932 ? 16.812 -33.188 -29.188 1 78.56 932 GLU A O 1
ATOM 7559 N N . LEU A 1 933 ? 15.758 -32.25 -27.453 1 78 933 LEU A N 1
ATOM 7560 C CA . LEU A 1 933 ? 14.484 -32.844 -27.859 1 78 933 LEU A CA 1
ATOM 7561 C C . LEU A 1 933 ? 14 -32.25 -29.172 1 78 933 LEU A C 1
ATOM 7563 O O . LEU A 1 933 ? 13.391 -32.938 -29.984 1 78 933 LEU A O 1
ATOM 7567 N N . SER A 1 934 ? 14.328 -31.078 -29.438 1 78.88 934 SER A N 1
ATOM 7568 C CA . SER A 1 934 ? 13.906 -30.438 -30.672 1 78.88 934 SER A CA 1
ATOM 7569 C C . SER A 1 934 ? 14.5 -31.141 -31.891 1 78.88 934 SER A C 1
ATOM 7571 O O . SER A 1 934 ? 13.859 -31.219 -32.938 1 78.88 934 SER A O 1
ATOM 7573 N N . PHE A 1 935 ? 15.703 -31.609 -31.75 1 84.81 935 PHE A N 1
ATOM 7574 C CA . PHE A 1 935 ? 16.328 -32.344 -32.844 1 84.81 935 PHE A CA 1
ATOM 7575 C C . PHE A 1 935 ? 15.578 -33.656 -33.125 1 84.81 935 PHE A C 1
ATOM 7577 O O . PHE A 1 935 ? 15.289 -33.969 -34.281 1 84.81 935 PHE A O 1
ATOM 7584 N N . ALA A 1 936 ? 15.312 -34.312 -32.062 1 84.19 936 ALA A N 1
ATOM 7585 C CA . ALA A 1 936 ? 14.578 -35.562 -32.188 1 84.19 936 ALA A CA 1
ATOM 7586 C C . ALA A 1 936 ? 13.227 -35.344 -32.844 1 84.19 936 ALA A C 1
ATOM 7588 O O . ALA A 1 936 ? 12.812 -36.156 -33.688 1 84.19 936 ALA A O 1
ATOM 7589 N N . LEU A 1 937 ? 12.625 -34.281 -32.531 1 84.38 937 LEU A N 1
ATOM 7590 C CA . LEU A 1 937 ? 11.32 -33.969 -33.094 1 84.38 937 LEU A CA 1
ATOM 7591 C C . LEU A 1 937 ? 11.422 -33.625 -34.562 1 84.38 937 LEU A C 1
ATOM 7593 O O . LEU A 1 937 ? 10.523 -33.969 -35.344 1 84.38 937 LEU A O 1
ATOM 7597 N N . LYS A 1 938 ? 12.461 -33.031 -34.938 1 86.25 938 LYS A N 1
ATOM 7598 C CA . LYS A 1 938 ? 12.68 -32.719 -36.344 1 86.25 938 LYS A CA 1
ATOM 7599 C C . LYS A 1 938 ? 12.844 -34 -37.188 1 86.25 938 LYS A C 1
ATOM 7601 O O . LYS A 1 938 ? 12.289 -34.094 -38.281 1 86.25 938 LYS A O 1
ATOM 7606 N N . ILE A 1 939 ? 13.625 -34.875 -36.656 1 87.69 939 ILE A N 1
ATOM 7607 C CA . ILE A 1 939 ? 13.836 -36.125 -37.375 1 87.69 939 ILE A CA 1
ATOM 7608 C C . ILE A 1 939 ? 12.508 -36.875 -37.469 1 87.69 939 ILE A C 1
ATOM 7610 O O . ILE A 1 939 ? 12.188 -37.438 -38.531 1 87.69 939 ILE A O 1
ATOM 7614 N N . GLU A 1 940 ? 11.805 -36.875 -36.406 1 86.25 940 GLU A N 1
ATOM 7615 C CA . GLU A 1 940 ? 10.516 -37.562 -36.375 1 86.25 940 GLU A CA 1
ATOM 7616 C C . GLU A 1 940 ? 9.547 -36.938 -37.375 1 86.25 940 GLU A C 1
ATOM 7618 O O . GLU A 1 940 ? 8.703 -37.625 -37.969 1 86.25 940 GLU A O 1
ATOM 7623 N N . LEU A 1 941 ? 9.586 -35.688 -37.5 1 85.19 941 LEU A N 1
ATOM 7624 C CA . LEU A 1 941 ? 8.75 -35 -38.469 1 85.19 941 LEU A CA 1
ATOM 7625 C C . LEU A 1 941 ? 9.078 -35.469 -39.906 1 85.19 941 LEU A C 1
ATOM 7627 O O . LEU A 1 941 ? 8.18 -35.625 -40.719 1 85.19 941 LEU A O 1
ATOM 7631 N N . LEU A 1 942 ? 10.32 -35.656 -40.156 1 87.75 942 LEU A N 1
ATOM 7632 C CA . LEU A 1 942 ? 10.742 -36.094 -41.5 1 87.75 942 LEU A CA 1
ATOM 7633 C C . LEU A 1 942 ? 10.297 -37.531 -41.75 1 87.75 942 LEU A C 1
ATOM 7635 O O . LEU A 1 942 ? 9.812 -37.875 -42.812 1 87.75 942 LEU A O 1
ATOM 7639 N N . LEU A 1 943 ? 10.414 -38.312 -40.75 1 87.75 943 LEU A N 1
ATOM 7640 C CA . LEU A 1 943 ? 10.031 -39.719 -40.875 1 87.75 943 LEU A CA 1
ATOM 7641 C C . LEU A 1 943 ? 8.516 -39.844 -40.969 1 87.75 943 LEU A C 1
ATOM 7643 O O . LEU A 1 943 ? 8.016 -40.875 -41.438 1 87.75 943 LEU A O 1
ATOM 7647 N N . SER A 1 944 ? 7.789 -38.906 -40.469 1 85.06 944 SER A N 1
ATOM 7648 C CA . SER A 1 944 ? 6.332 -38.969 -40.469 1 85.06 944 SER A CA 1
ATOM 7649 C C . SER A 1 944 ? 5.77 -38.781 -41.875 1 85.06 944 SER A C 1
ATOM 7651 O O . SER A 1 944 ? 4.605 -39.094 -42.125 1 85.06 944 SER A O 1
ATOM 7653 N N . ARG A 1 945 ? 6.594 -38.375 -42.75 1 82.62 945 ARG A N 1
ATOM 7654 C CA . ARG A 1 945 ? 6.141 -38.188 -44.125 1 82.62 945 ARG A CA 1
ATOM 7655 C C . ARG A 1 945 ? 6.062 -39.5 -44.875 1 82.62 945 ARG A C 1
ATOM 7657 O O . ARG A 1 945 ? 5.406 -39.594 -45.938 1 82.62 945 ARG A O 1
ATOM 7664 N N . VAL A 1 946 ? 6.688 -40.469 -44.344 1 85.88 946 VAL A N 1
ATOM 7665 C CA . VAL A 1 946 ? 6.621 -41.812 -44.969 1 85.88 946 VAL A CA 1
ATOM 7666 C C . VAL A 1 946 ? 5.203 -42.344 -44.844 1 85.88 946 VAL A C 1
ATOM 7668 O O . VAL A 1 946 ? 4.625 -42.406 -43.75 1 85.88 946 VAL A O 1
ATOM 7671 N N . SER A 1 947 ? 4.617 -42.75 -45.938 1 81.88 947 SER A N 1
ATOM 7672 C CA . SER A 1 947 ? 3.209 -43.125 -45.969 1 81.88 947 SER A CA 1
ATOM 7673 C C . SER A 1 947 ? 3.008 -44.562 -45.562 1 81.88 947 SER A C 1
ATOM 7675 O O . SER A 1 947 ? 1.925 -44.938 -45.125 1 81.88 947 SER A O 1
ATOM 7677 N N . PHE A 1 948 ? 4.055 -45.406 -45.781 1 87.56 948 PHE A N 1
ATOM 7678 C CA . PHE A 1 948 ? 3.887 -46.812 -45.469 1 87.56 948 PHE A CA 1
ATOM 7679 C C . PHE A 1 948 ? 4.699 -47.219 -44.25 1 87.56 948 PHE A C 1
ATOM 7681 O O . PHE A 1 948 ? 5.91 -46.969 -44.188 1 87.56 948 PHE A O 1
ATOM 7688 N N . PRO A 1 949 ? 4.082 -47.906 -43.344 1 91.12 949 PRO A N 1
ATOM 7689 C CA . PRO A 1 949 ? 4.746 -48.25 -42.062 1 91.12 949 PRO A CA 1
ATOM 7690 C C . PRO A 1 949 ? 5.953 -49.156 -42.281 1 91.12 949 PRO A C 1
ATOM 7692 O O . PRO A 1 949 ? 6.98 -48.969 -41.625 1 91.12 949 PRO A O 1
ATOM 7695 N N . GLU A 1 950 ? 5.844 -50.188 -43.156 1 90.69 950 GLU A N 1
ATOM 7696 C CA . GLU A 1 950 ? 6.953 -51.094 -43.375 1 90.69 950 GLU A CA 1
ATOM 7697 C C . GLU A 1 950 ? 8.148 -50.375 -44 1 90.69 950 GLU A C 1
ATOM 7699 O O . GLU A 1 950 ? 9.297 -50.688 -43.688 1 90.69 950 GLU A O 1
ATOM 7704 N N . TYR A 1 951 ? 7.828 -49.469 -44.844 1 90.06 951 TYR A N 1
ATOM 7705 C CA . TYR A 1 951 ? 8.891 -48.688 -45.469 1 90.06 951 TYR A CA 1
ATOM 7706 C C . TYR A 1 951 ? 9.586 -47.812 -44.438 1 90.06 951 TYR A C 1
ATOM 7708 O O . TYR A 1 951 ? 10.805 -47.625 -44.469 1 90.06 951 TYR A O 1
ATOM 7716 N N . ARG A 1 952 ? 8.859 -47.25 -43.562 1 92.31 952 ARG A N 1
ATOM 7717 C CA . ARG A 1 952 ? 9.438 -46.469 -42.469 1 92.31 952 ARG A CA 1
ATOM 7718 C C . ARG A 1 952 ? 10.383 -47.312 -41.625 1 92.31 952 ARG A C 1
ATOM 7720 O O . ARG A 1 952 ? 11.469 -46.844 -41.25 1 92.31 952 ARG A O 1
ATOM 7727 N N . HIS A 1 953 ? 9.891 -48.438 -41.281 1 92.12 953 HIS A N 1
ATOM 7728 C CA . HIS A 1 953 ? 10.711 -49.312 -40.469 1 92.12 953 HIS A CA 1
ATOM 7729 C C . HIS A 1 953 ? 12.023 -49.656 -41.188 1 92.12 953 HIS A C 1
ATOM 7731 O O . HIS A 1 953 ? 13.078 -49.719 -40.531 1 92.12 953 HIS A O 1
ATOM 7737 N N . LEU A 1 954 ? 11.945 -49.844 -42.438 1 90.69 954 LEU A N 1
ATOM 7738 C CA . LEU A 1 954 ? 13.133 -50.125 -43.25 1 90.69 954 LEU A CA 1
ATOM 7739 C C . LEU A 1 954 ? 14.078 -48.938 -43.25 1 90.69 954 LEU A C 1
ATOM 7741 O O . LEU A 1 954 ? 15.305 -49.094 -43.281 1 90.69 954 LEU A O 1
ATOM 7745 N N . MET A 1 955 ? 13.484 -47.812 -43.312 1 92.31 955 MET A N 1
ATOM 7746 C CA . MET A 1 955 ? 14.281 -46.594 -43.281 1 92.31 955 MET A CA 1
ATOM 7747 C C . MET A 1 955 ? 15.055 -46.469 -41.969 1 92.31 955 MET A C 1
ATOM 7749 O O . MET A 1 955 ? 16.203 -46.031 -41.938 1 92.31 955 MET A O 1
ATOM 7753 N N . VAL A 1 956 ? 14.438 -46.781 -40.875 1 93.44 956 VAL A N 1
ATOM 7754 C CA . VAL A 1 956 ? 15.078 -46.75 -39.562 1 93.44 956 VAL A CA 1
ATOM 7755 C C . VAL A 1 956 ? 16.203 -47.781 -39.5 1 93.44 956 VAL A C 1
ATOM 7757 O O . VAL A 1 956 ? 17.281 -47.5 -38.969 1 93.44 956 VAL A O 1
ATOM 7760 N N . GLU A 1 957 ? 15.969 -48.906 -40.094 1 91.94 957 GLU A N 1
ATOM 7761 C CA . GLU A 1 957 ? 17 -49.906 -40.156 1 91.94 957 GLU A CA 1
ATOM 7762 C C . GLU A 1 957 ? 18.203 -49.438 -41 1 91.94 957 GLU A C 1
ATOM 7764 O O . GLU A 1 957 ? 19.344 -49.688 -40.625 1 91.94 957 GLU A O 1
ATOM 7769 N N . LEU A 1 958 ? 17.859 -48.844 -42.094 1 93.19 958 LEU A N 1
ATOM 7770 C CA . LEU A 1 958 ? 18.906 -48.312 -42.969 1 93.19 958 LEU A CA 1
ATOM 7771 C C . LEU A 1 958 ? 19.781 -47.312 -42.219 1 93.19 958 LEU A C 1
ATOM 7773 O O . LEU A 1 958 ? 21.016 -47.344 -42.344 1 93.19 958 LEU A O 1
ATOM 7777 N N . LEU A 1 959 ? 19.156 -46.406 -41.469 1 93.94 959 LEU A N 1
ATOM 7778 C CA . LEU A 1 959 ? 19.906 -45.406 -40.719 1 93.94 959 LEU A CA 1
ATOM 7779 C C . LEU A 1 959 ? 20.797 -46.062 -39.688 1 93.94 959 LEU A C 1
ATOM 7781 O O . LEU A 1 959 ? 21.906 -45.594 -39.438 1 93.94 959 LEU A O 1
ATOM 7785 N N . MET A 1 960 ? 20.344 -47.094 -39.094 1 93.06 960 MET A N 1
ATOM 7786 C CA . MET A 1 960 ? 21.141 -47.812 -38.094 1 93.06 960 MET A CA 1
ATOM 7787 C C . MET A 1 960 ? 22.328 -48.5 -38.75 1 93.06 960 MET A C 1
ATOM 7789 O O . MET A 1 960 ? 23.422 -48.531 -38.188 1 93.06 960 MET A O 1
ATOM 7793 N N . VAL A 1 961 ? 22.109 -49 -39.938 1 92 961 VAL A N 1
ATOM 7794 C CA . VAL A 1 961 ? 23.172 -49.656 -40.688 1 92 961 VAL A CA 1
ATOM 7795 C C . VAL A 1 961 ? 24.234 -48.625 -41.062 1 92 961 VAL A C 1
ATOM 7797 O O . VAL A 1 961 ? 25.438 -48.906 -40.969 1 92 961 VAL A O 1
ATOM 7800 N N . ILE A 1 962 ? 23.75 -47.5 -41.531 1 92.06 962 ILE A N 1
ATOM 7801 C CA . ILE A 1 962 ? 24.688 -46.438 -41.875 1 92.06 962 ILE A CA 1
ATOM 7802 C C . ILE A 1 962 ? 25.531 -46.062 -40.656 1 92.06 962 ILE A C 1
ATOM 7804 O O . ILE A 1 962 ? 26.75 -45.844 -40.781 1 92.06 962 ILE A O 1
ATOM 7808 N N . ASP A 1 963 ? 24.938 -45.969 -39.562 1 92.62 963 ASP A N 1
ATOM 7809 C CA . ASP A 1 963 ? 25.641 -45.594 -38.312 1 92.62 963 ASP A CA 1
ATOM 7810 C C . ASP A 1 963 ? 26.703 -46.625 -37.969 1 92.62 963 ASP A C 1
ATOM 7812 O O . ASP A 1 963 ? 27.828 -46.25 -37.594 1 92.62 963 ASP A O 1
ATOM 7816 N N . VAL A 1 964 ? 26.297 -47.938 -38 1 90.19 964 VAL A N 1
ATOM 7817 C CA . VAL A 1 964 ? 27.219 -49 -37.656 1 90.19 964 VAL A CA 1
ATOM 7818 C C . VAL A 1 964 ? 28.422 -48.969 -38.594 1 90.19 964 VAL A C 1
ATOM 7820 O O . VAL A 1 964 ? 29.562 -49.125 -38.188 1 90.19 964 VAL A O 1
ATOM 7823 N N . ILE A 1 965 ? 28.234 -48.75 -39.906 1 89.62 965 ILE A N 1
ATOM 7824 C CA . ILE A 1 965 ? 29.281 -48.75 -40.938 1 89.62 965 ILE A CA 1
ATOM 7825 C C . ILE A 1 965 ? 30.203 -47.562 -40.688 1 89.62 965 ILE A C 1
ATOM 7827 O O . ILE A 1 965 ? 31.438 -47.688 -40.75 1 89.62 965 ILE A O 1
ATOM 7831 N N . LEU A 1 966 ? 29.594 -46.406 -40.406 1 90 966 LEU A N 1
ATOM 7832 C CA . LEU A 1 966 ? 30.391 -45.188 -40.219 1 90 966 LEU A CA 1
ATOM 7833 C C . LEU A 1 966 ? 31.188 -45.25 -38.906 1 90 966 LEU A C 1
ATOM 7835 O O . LEU A 1 966 ? 32.281 -44.719 -38.844 1 90 966 LEU A O 1
ATOM 7839 N N . ARG A 1 967 ? 30.703 -45.875 -37.875 1 87.69 967 ARG A N 1
ATOM 7840 C CA . ARG A 1 967 ? 31.375 -46 -36.594 1 87.69 967 ARG A CA 1
ATOM 7841 C C . ARG A 1 967 ? 32.562 -46.969 -36.688 1 87.69 967 ARG A C 1
ATOM 7843 O O . ARG A 1 967 ? 33.562 -46.781 -36.031 1 87.69 967 ARG A O 1
ATOM 7850 N N . ARG A 1 968 ? 32.344 -48 -37.406 1 84.06 968 ARG A N 1
ATOM 7851 C CA . ARG A 1 968 ? 33.375 -49 -37.562 1 84.06 968 ARG A CA 1
ATOM 7852 C C . ARG A 1 968 ? 34.469 -48.531 -38.531 1 84.06 968 ARG A C 1
ATOM 7854 O O . ARG A 1 968 ? 35.594 -49.031 -38.469 1 84.06 968 ARG A O 1
ATOM 7861 N N . ASN A 1 969 ? 34.094 -47.688 -39.438 1 81.69 969 ASN A N 1
ATOM 7862 C CA . ASN A 1 969 ? 35.031 -47.156 -40.438 1 81.69 969 ASN A CA 1
ATOM 7863 C C . ASN A 1 969 ? 35.125 -45.656 -40.344 1 81.69 969 ASN A C 1
ATOM 7865 O O . ASN A 1 969 ? 34.469 -44.938 -41.094 1 81.69 969 ASN A O 1
ATOM 7869 N N . HIS A 1 970 ? 35.969 -45.156 -39.5 1 80.5 970 HIS A N 1
ATOM 7870 C CA . HIS A 1 970 ? 36.062 -43.719 -39.188 1 80.5 970 HIS A CA 1
ATOM 7871 C C . HIS A 1 970 ? 36.594 -42.938 -40.406 1 80.5 970 HIS A C 1
ATOM 7873 O O . HIS A 1 970 ? 36.375 -41.75 -40.5 1 80.5 970 HIS A O 1
ATOM 7879 N N . GLU A 1 971 ? 37.156 -43.719 -41.344 1 77.19 971 GLU A N 1
ATOM 7880 C CA . GLU A 1 971 ? 37.781 -43.062 -42.5 1 77.19 971 GLU A CA 1
ATOM 7881 C C . GLU A 1 971 ? 36.719 -42.75 -43.562 1 77.19 971 GLU A C 1
ATOM 7883 O O . GLU A 1 971 ? 36.938 -41.906 -44.406 1 77.19 971 GLU A O 1
ATOM 7888 N N . PHE A 1 972 ? 35.531 -43.406 -43.438 1 78.44 972 PHE A N 1
ATOM 7889 C CA . PHE A 1 972 ? 34.5 -43.25 -44.438 1 78.44 972 PHE A CA 1
ATOM 7890 C C . PHE A 1 972 ? 33.625 -42.031 -44.156 1 78.44 972 PHE A C 1
ATOM 7892 O O . PHE A 1 972 ? 33.344 -41.75 -43 1 78.44 972 PHE A O 1
ATOM 7899 N N . SER A 1 973 ? 33.406 -41.125 -45.062 1 83.38 973 SER A N 1
ATOM 7900 C CA . SER A 1 973 ? 32.438 -40.031 -45.031 1 83.38 973 SER A CA 1
ATOM 7901 C C . SER A 1 973 ? 31.703 -39.875 -46.375 1 83.38 973 SER A C 1
ATOM 7903 O O . SER A 1 973 ? 32.281 -40.188 -47.406 1 83.38 973 SER A O 1
ATOM 7905 N N . PHE A 1 974 ? 30.484 -39.656 -46.219 1 84.88 974 PHE A N 1
ATOM 7906 C CA . PHE A 1 974 ? 29.734 -39.469 -47.469 1 84.88 974 PHE A CA 1
ATOM 7907 C C . PHE A 1 974 ? 30.109 -38.125 -48.125 1 84.88 974 PHE A C 1
ATOM 7909 O O . PHE A 1 974 ? 30.328 -37.125 -47.438 1 84.88 974 PHE A O 1
ATOM 7916 N N . THR A 1 975 ? 30.391 -38.031 -49.344 1 77.38 975 THR A N 1
ATOM 7917 C CA . THR A 1 975 ? 30.797 -36.844 -50.031 1 77.38 975 THR A CA 1
ATOM 7918 C C . THR A 1 975 ? 29.594 -36.125 -50.625 1 77.38 975 THR A C 1
ATOM 7920 O O . THR A 1 975 ? 29.656 -34.938 -50.938 1 77.38 975 THR A O 1
ATOM 7923 N N . ALA A 1 976 ? 28.531 -36.906 -50.875 1 80.44 976 ALA A N 1
ATOM 7924 C CA . ALA A 1 976 ? 27.328 -36.312 -51.469 1 80.44 976 ALA A CA 1
ATOM 7925 C C . ALA A 1 976 ? 26.109 -36.562 -50.594 1 80.44 976 ALA A C 1
ATOM 7927 O O . ALA A 1 976 ? 26.219 -37.188 -49.531 1 80.44 976 ALA A O 1
ATOM 7928 N N . ARG A 1 977 ? 25.016 -35.906 -51.062 1 88.31 977 ARG A N 1
ATOM 7929 C CA . ARG A 1 977 ? 23.734 -36.062 -50.375 1 88.31 977 ARG A CA 1
ATOM 7930 C C . ARG A 1 977 ? 23.312 -37.531 -50.312 1 88.31 977 ARG A C 1
ATOM 7932 O O . ARG A 1 977 ? 23.5 -38.25 -51.312 1 88.31 977 ARG A O 1
ATOM 7939 N N . VAL A 1 978 ? 22.969 -37.969 -49.25 1 89.88 978 VAL A N 1
ATOM 7940 C CA . VAL A 1 978 ? 22.562 -39.375 -49.094 1 89.88 978 VAL A CA 1
ATOM 7941 C C . VAL A 1 978 ? 21.047 -39.469 -49.125 1 89.88 978 VAL A C 1
ATOM 7943 O O . VAL A 1 978 ? 20.344 -38.969 -48.25 1 89.88 978 VAL A O 1
ATOM 7946 N N . ASP A 1 979 ? 20.594 -39.938 -50.125 1 91.25 979 ASP A N 1
ATOM 7947 C CA . ASP A 1 979 ? 19.156 -40.188 -50.281 1 91.25 979 ASP A CA 1
ATOM 7948 C C . ASP A 1 979 ? 18.797 -41.562 -49.781 1 91.25 979 ASP A C 1
ATOM 7950 O O . ASP A 1 979 ? 19.141 -42.562 -50.406 1 91.25 979 ASP A O 1
ATOM 7954 N N . LEU A 1 980 ? 18.109 -41.656 -48.781 1 93 980 LEU A N 1
ATOM 7955 C CA . LEU A 1 980 ? 17.766 -42.938 -48.156 1 93 980 LEU A CA 1
ATOM 7956 C C . LEU A 1 980 ? 16.875 -43.75 -49.062 1 93 980 LEU A C 1
ATOM 7958 O O . LEU A 1 980 ? 16.984 -45 -49.125 1 93 980 LEU A O 1
ATOM 7962 N N . ASP A 1 981 ? 15.992 -43.125 -49.781 1 91 981 ASP A N 1
ATOM 7963 C CA . ASP A 1 981 ? 15.117 -43.844 -50.719 1 91 981 ASP A CA 1
ATOM 7964 C C . ASP A 1 981 ? 15.922 -44.5 -51.844 1 91 981 ASP A C 1
ATOM 7966 O O . ASP A 1 981 ? 15.617 -45.625 -52.25 1 91 981 ASP A O 1
ATOM 7970 N N . GLU A 1 982 ? 16.906 -43.781 -52.281 1 90.31 982 GLU A N 1
ATOM 7971 C CA . GLU A 1 982 ? 17.766 -44.312 -53.312 1 90.31 982 GLU A CA 1
ATOM 7972 C C . GLU A 1 982 ? 18.547 -45.531 -52.812 1 90.31 982 GLU A C 1
ATOM 7974 O O . GLU A 1 982 ? 18.719 -46.531 -53.531 1 90.31 982 GLU A O 1
ATOM 7979 N N . LEU A 1 983 ? 19 -45.406 -51.625 1 91.94 983 LEU A N 1
ATOM 7980 C CA . LEU A 1 983 ? 19.75 -46.531 -51.031 1 91.94 983 LEU A CA 1
ATOM 7981 C C . LEU A 1 983 ? 18.859 -47.75 -50.875 1 91.94 983 LEU A C 1
ATOM 7983 O O . LEU A 1 983 ? 19.297 -48.875 -51.062 1 91.94 983 LEU A O 1
ATOM 7987 N N . ILE A 1 984 ? 17.625 -47.594 -50.5 1 91.5 984 ILE A N 1
ATOM 7988 C CA . ILE A 1 984 ? 16.688 -48.688 -50.312 1 91.5 984 ILE A CA 1
ATOM 7989 C C . ILE A 1 984 ? 16.359 -49.312 -51.688 1 91.5 984 ILE A C 1
ATOM 7991 O O . ILE A 1 984 ? 16.25 -50.531 -51.812 1 91.5 984 ILE A O 1
ATOM 7995 N N . ARG A 1 985 ? 16.219 -48.469 -52.688 1 88.69 985 ARG A N 1
ATOM 7996 C CA . ARG A 1 985 ? 15.961 -48.969 -54.031 1 88.69 985 ARG A CA 1
ATOM 7997 C C . ARG A 1 985 ? 17.125 -49.812 -54.562 1 88.69 985 ARG A C 1
ATOM 7999 O O . ARG A 1 985 ? 16.922 -50.844 -55.219 1 88.69 985 ARG A O 1
ATOM 8006 N N . GLU A 1 986 ? 18.328 -49.312 -54.25 1 90 986 GLU A N 1
ATOM 8007 C CA . GLU A 1 986 ? 19.516 -50.062 -54.625 1 90 986 GLU A CA 1
ATOM 8008 C C . GLU A 1 986 ? 19.578 -51.406 -53.906 1 90 986 GLU A C 1
ATOM 8010 O O . GLU A 1 986 ? 19.953 -52.438 -54.5 1 90 986 GLU A O 1
ATOM 8015 N N . ALA A 1 987 ? 19.266 -51.344 -52.656 1 91 987 ALA A N 1
ATOM 8016 C CA . ALA A 1 987 ? 19.25 -52.594 -51.875 1 91 987 ALA A CA 1
ATOM 8017 C C . ALA A 1 987 ? 18.219 -53.562 -52.406 1 91 987 ALA A C 1
ATOM 8019 O O . ALA A 1 987 ? 18.453 -54.781 -52.469 1 91 987 ALA A O 1
ATOM 8020 N N . PHE A 1 988 ? 17.109 -53.062 -52.812 1 90.06 988 PHE A N 1
ATOM 8021 C CA . PHE A 1 988 ? 16.031 -53.875 -53.344 1 90.06 988 PHE A CA 1
ATOM 8022 C C . PHE A 1 988 ? 16.453 -54.469 -54.688 1 90.06 988 PHE A C 1
ATOM 8024 O O . PHE A 1 988 ? 16.141 -55.625 -55 1 90.06 988 PHE A O 1
ATOM 8031 N N . ALA A 1 989 ? 17.172 -53.688 -55.469 1 86.5 989 ALA A N 1
ATOM 8032 C CA . ALA A 1 989 ? 17.672 -54.156 -56.75 1 86.5 989 ALA A CA 1
ATOM 8033 C C . ALA A 1 989 ? 18.672 -55.312 -56.562 1 86.5 989 ALA A C 1
ATOM 8035 O O . ALA A 1 989 ? 18.656 -56.281 -57.312 1 86.5 989 ALA A O 1
ATOM 8036 N N . LEU A 1 990 ? 19.5 -55.156 -55.594 1 87.44 990 LEU A N 1
ATOM 8037 C CA . LEU A 1 990 ? 20.453 -56.188 -55.281 1 87.44 990 LEU A CA 1
ATOM 8038 C C . LEU A 1 990 ? 19.75 -57.469 -54.812 1 87.44 990 LEU A C 1
ATOM 8040 O O . LEU A 1 990 ? 20.156 -58.562 -55.156 1 87.44 990 LEU A O 1
ATOM 8044 N N . PHE A 1 991 ? 18.703 -57.344 -54.094 1 89.19 991 PHE A N 1
ATOM 8045 C CA . PHE A 1 991 ? 17.906 -58.438 -53.594 1 89.19 991 PHE A CA 1
ATOM 8046 C C . PHE A 1 991 ? 17.234 -59.188 -54.75 1 89.19 991 PHE A C 1
ATOM 8048 O O . PHE A 1 991 ? 17.203 -60.406 -54.781 1 89.19 991 PHE A O 1
ATOM 8055 N N . GLN A 1 992 ? 16.812 -58.438 -55.719 1 84.81 992 GLN A N 1
ATOM 8056 C CA . GLN A 1 992 ? 16.141 -59.031 -56.875 1 84.81 992 GLN A CA 1
ATOM 8057 C C . GLN A 1 992 ? 17.125 -59.75 -57.781 1 84.81 992 GLN A C 1
ATOM 8059 O O . GLN A 1 992 ? 16.812 -60.812 -58.344 1 84.81 992 GLN A O 1
ATOM 8064 N N . MET A 1 993 ? 18.281 -59.219 -57.875 1 81.81 993 MET A N 1
ATOM 8065 C CA . MET A 1 993 ? 19.328 -59.844 -58.656 1 81.81 993 MET A CA 1
ATOM 8066 C C . MET A 1 993 ? 19.703 -61.219 -58.094 1 81.81 993 MET A C 1
ATOM 8068 O O . MET A 1 993 ? 19.922 -62.188 -58.844 1 81.81 993 MET A O 1
ATOM 8072 N N . ASP A 1 994 ? 19.797 -61.281 -56.906 1 82.69 994 ASP A N 1
ATOM 8073 C CA . ASP A 1 994 ? 20.172 -62.531 -56.281 1 82.69 994 ASP A CA 1
ATOM 8074 C C . ASP A 1 994 ? 19.047 -63.562 -56.375 1 82.69 994 ASP A C 1
ATOM 8076 O O . ASP A 1 994 ? 19.312 -64.75 -56.375 1 82.69 994 ASP A O 1
ATOM 8080 N N . ARG A 1 995 ? 17.766 -63.25 -56.5 1 78.06 995 ARG A N 1
ATOM 8081 C CA . ARG A 1 995 ? 16.641 -64.188 -56.625 1 78.06 995 ARG A CA 1
ATOM 8082 C C . ARG A 1 995 ? 16.359 -64.5 -58.062 1 78.06 995 ARG A C 1
ATOM 8084 O O . ARG A 1 995 ? 15.492 -65.312 -58.375 1 78.06 995 ARG A O 1
ATOM 8091 N N . GLY A 1 996 ? 17.391 -64.375 -59.156 1 66.44 996 GLY A N 1
ATOM 8092 C CA . GLY A 1 996 ? 17.375 -64.812 -60.531 1 66.44 996 GLY A CA 1
ATOM 8093 C C . GLY A 1 996 ? 16.547 -63.906 -61.438 1 66.44 996 GLY A C 1
ATOM 8094 O O . GLY A 1 996 ? 16.156 -64.312 -62.531 1 66.44 996 GLY A O 1
ATOM 8095 N N . THR A 1 997 ? 15.812 -63 -61.062 1 58.06 997 THR A N 1
ATOM 8096 C CA . THR A 1 997 ? 15.039 -62.188 -61.969 1 58.06 997 THR A CA 1
ATOM 8097 C C . THR A 1 997 ? 15.969 -61.344 -62.844 1 58.06 997 THR A C 1
ATOM 8099 O O . THR A 1 997 ? 16.891 -60.688 -62.344 1 58.06 997 THR A O 1
ATOM 8102 N N . PRO A 1 998 ? 16.156 -61.688 -64.312 1 48.56 998 PRO A N 1
ATOM 8103 C CA . PRO A 1 998 ? 17.125 -61.031 -65.188 1 48.56 998 PRO A CA 1
ATOM 8104 C C . PRO A 1 998 ? 17.188 -59.531 -65 1 48.56 998 PRO A C 1
ATOM 8106 O O . PRO A 1 998 ? 16.188 -58.906 -64.625 1 48.56 998 PRO A O 1
ATOM 8109 N N . PRO A 1 999 ? 18.328 -58.969 -65 1 45.56 999 PRO A N 1
ATOM 8110 C CA . PRO A 1 999 ? 18.625 -57.562 -64.688 1 45.56 999 PRO A CA 1
ATOM 8111 C C . PRO A 1 999 ? 17.828 -56.625 -65.625 1 45.56 999 PRO A C 1
ATOM 8113 O O . PRO A 1 999 ? 17.781 -55.406 -65.312 1 45.56 999 PRO A O 1
ATOM 8116 N N . GLY A 1 1000 ? 17.609 -56.938 -66.938 1 40.41 1000 GLY A N 1
ATOM 8117 C CA . GLY A 1 1000 ? 17 -56.062 -67.938 1 40.41 1000 GLY A CA 1
ATOM 8118 C C . GLY A 1 1000 ? 15.641 -55.531 -67.5 1 40.41 1000 GLY A C 1
ATOM 8119 O O . GLY A 1 1000 ? 15.25 -54.406 -67.875 1 40.41 1000 GLY A O 1
ATOM 8120 N N . GLU A 1 1001 ? 14.688 -56.344 -67.188 1 40.31 1001 GLU A N 1
ATOM 8121 C CA . GLU A 1 1001 ? 13.352 -55.875 -66.812 1 40.31 1001 GLU A CA 1
ATOM 8122 C C . GLU A 1 1001 ? 13.367 -55.156 -65.5 1 40.31 1001 GLU A C 1
ATOM 8124 O O . GLU A 1 1001 ? 12.359 -54.594 -65.062 1 40.31 1001 GLU A O 1
ATOM 8129 N N . ALA A 1 1002 ? 14.242 -55.312 -64.688 1 39.41 1002 ALA A N 1
ATOM 8130 C CA . ALA A 1 1002 ? 14.367 -54.594 -63.406 1 39.41 1002 ALA A CA 1
ATOM 8131 C C . ALA A 1 1002 ? 14.703 -53.125 -63.656 1 39.41 1002 ALA A C 1
ATOM 8133 O O . ALA A 1 1002 ? 14.234 -52.25 -62.906 1 39.41 1002 ALA A O 1
ATOM 8134 N N . GLN A 1 1003 ? 15.617 -52.781 -64.562 1 36.84 1003 GLN A N 1
ATOM 8135 C CA . GLN A 1 1003 ? 16.047 -51.406 -64.875 1 36.84 1003 GLN A CA 1
ATOM 8136 C C . GLN A 1 1003 ? 14.945 -50.656 -65.625 1 36.84 1003 GLN A C 1
ATOM 8138 O O . GLN A 1 1003 ? 15.07 -49.438 -65.812 1 36.84 1003 GLN A O 1
ATOM 8143 N N . LEU A 1 1004 ? 14.164 -51.188 -66.688 1 33.03 1004 LEU A N 1
ATOM 8144 C CA . LEU A 1 1004 ? 13.266 -50.375 -67.5 1 33.03 1004 LEU A CA 1
ATOM 8145 C C . LEU A 1 1004 ? 12.289 -49.594 -66.688 1 33.03 1004 LEU A C 1
ATOM 8147 O O . LEU A 1 1004 ? 11.539 -48.75 -67.188 1 33.03 1004 LEU A O 1
ATOM 8151 N N . GLN A 1 1005 ? 11.672 -50.156 -65.625 1 32.34 1005 GLN A N 1
ATOM 8152 C CA . GLN A 1 1005 ? 10.68 -49.312 -65.062 1 32.34 1005 GLN A CA 1
ATOM 8153 C C . GLN A 1 1005 ? 11.336 -48.125 -64.312 1 32.34 1005 GLN A C 1
ATOM 8155 O O . GLN A 1 1005 ? 11.273 -48 -63.125 1 32.34 1005 GLN A O 1
ATOM 8160 N N . GLY A 1 1006 ? 12.391 -47.5 -64.75 1 32.38 1006 GLY A N 1
ATOM 8161 C CA . GLY A 1 1006 ? 13.094 -46.25 -64.438 1 32.38 1006 GLY A CA 1
ATOM 8162 C C . GLY A 1 1006 ? 12.227 -45.031 -64.562 1 32.38 1006 GLY A C 1
ATOM 8163 O O . GLY A 1 1006 ? 12.734 -43.906 -64.625 1 32.38 1006 GLY A O 1
ATOM 8164 N N . SER A 1 1007 ? 11.133 -45.062 -65.375 1 31.14 1007 SER A N 1
ATOM 8165 C CA . SER A 1 1007 ? 10.469 -43.75 -65.312 1 31.14 1007 SER A CA 1
ATOM 8166 C C . SER A 1 1007 ? 10.25 -43.25 -63.906 1 31.14 1007 SER A C 1
ATOM 8168 O O . SER A 1 1007 ? 10 -44.062 -63 1 31.14 1007 SER A O 1
ATOM 8170 N N . PRO A 1 1008 ? 10.844 -42.125 -63.625 1 36.41 1008 PRO A N 1
ATOM 8171 C CA . PRO A 1 1008 ? 10.789 -41.531 -62.281 1 36.41 1008 PRO A CA 1
ATOM 8172 C C . PRO A 1 1008 ? 9.461 -41.781 -61.594 1 36.41 1008 PRO A C 1
ATOM 8174 O O . PRO A 1 1008 ? 9.359 -41.594 -60.375 1 36.41 1008 PRO A O 1
ATOM 8177 N N . ARG A 1 1009 ? 8.375 -41.562 -62.406 1 35.47 1009 ARG A N 1
ATOM 8178 C CA . ARG A 1 1009 ? 7.074 -41.406 -61.75 1 35.47 1009 ARG A CA 1
ATOM 8179 C C . ARG A 1 1009 ? 6.566 -42.75 -61.25 1 35.47 1009 ARG A C 1
ATOM 8181 O O . ARG A 1 1009 ? 5.461 -42.844 -60.719 1 35.47 1009 ARG A O 1
ATOM 8188 N N . ARG A 1 1010 ? 6.859 -43.906 -61.969 1 37.56 1010 ARG A N 1
ATOM 8189 C CA . ARG A 1 1010 ? 6.008 -45 -61.531 1 37.56 1010 ARG A CA 1
ATOM 8190 C C . ARG A 1 1010 ? 6.438 -45.5 -60.156 1 37.56 1010 ARG A C 1
ATOM 8192 O O . ARG A 1 1010 ? 7.594 -45.906 -59.969 1 37.56 1010 ARG A O 1
ATOM 8199 N N . ARG A 1 1011 ? 5.863 -45.031 -59.156 1 39.91 1011 ARG A N 1
ATOM 8200 C CA . ARG A 1 1011 ? 5.684 -45.562 -57.812 1 39.91 1011 ARG A CA 1
ATOM 8201 C C . ARG A 1 1011 ? 5.746 -47.094 -57.844 1 39.91 1011 ARG A C 1
ATOM 8203 O O . ARG A 1 1011 ? 4.82 -47.75 -58.312 1 39.91 1011 ARG A O 1
ATOM 8210 N N . LYS A 1 1012 ? 6.77 -47.781 -58.156 1 45.47 1012 LYS A N 1
ATOM 8211 C CA . LYS A 1 1012 ? 6.961 -49.219 -58.031 1 45.47 1012 LYS A CA 1
ATOM 8212 C C . LYS A 1 1012 ? 6.172 -49.781 -56.844 1 45.47 1012 LYS A C 1
ATOM 8214 O O . LYS A 1 1012 ? 6.301 -49.281 -55.719 1 45.47 1012 LYS A O 1
ATOM 8219 N N . SER A 1 1013 ? 5.102 -50.438 -56.969 1 49.16 1013 SER A N 1
ATOM 8220 C CA . SER A 1 1013 ? 3.914 -50.812 -56.219 1 49.16 1013 SER A CA 1
ATOM 8221 C C . SER A 1 1013 ? 4.289 -51.531 -54.906 1 49.16 1013 SER A C 1
ATOM 8223 O O . SER A 1 1013 ? 5.352 -52.156 -54.844 1 49.16 1013 SER A O 1
ATOM 8225 N N . ARG A 1 1014 ? 3.73 -51.125 -53.75 1 57.66 1014 ARG A N 1
ATOM 8226 C CA . ARG A 1 1014 ? 3.684 -51.781 -52.438 1 57.66 1014 ARG A CA 1
ATOM 8227 C C . ARG A 1 1014 ? 3.803 -53.312 -52.594 1 57.66 1014 ARG A C 1
ATOM 8229 O O . ARG A 1 1014 ? 4.484 -53.969 -51.812 1 57.66 1014 ARG A O 1
ATOM 8236 N N . GLU A 1 1015 ? 3.395 -53.812 -53.75 1 61 1015 GLU A N 1
ATOM 8237 C CA . GLU A 1 1015 ? 3.291 -55.25 -53.906 1 61 1015 GLU A CA 1
ATOM 8238 C C . GLU A 1 1015 ? 4.621 -55.844 -54.375 1 61 1015 GLU A C 1
ATOM 8240 O O . GLU A 1 1015 ? 4.973 -56.969 -53.938 1 61 1015 GLU A O 1
ATOM 8245 N N . GLU A 1 1016 ? 5.457 -55.062 -55.094 1 69.5 1016 GLU A N 1
ATOM 8246 C CA . GLU A 1 1016 ? 6.715 -55.625 -55.594 1 69.5 1016 GLU A CA 1
ATOM 8247 C C . GLU A 1 1016 ? 7.75 -55.719 -54.469 1 69.5 1016 GLU A C 1
ATOM 8249 O O . GLU A 1 1016 ? 8.57 -56.625 -54.469 1 69.5 1016 GLU A O 1
ATOM 8254 N N . MET A 1 1017 ? 7.668 -54.812 -53.469 1 84.19 1017 MET A N 1
ATOM 8255 C CA . MET A 1 1017 ? 8.664 -54.781 -52.406 1 84.19 1017 MET A CA 1
ATOM 8256 C C . MET A 1 1017 ? 8.242 -55.688 -51.25 1 84.19 1017 MET A C 1
ATOM 8258 O O . MET A 1 1017 ? 8.961 -55.844 -50.25 1 84.19 1017 MET A O 1
ATOM 8262 N N . SER A 1 1018 ? 7.145 -56.344 -51.375 1 84.62 1018 SER A N 1
ATOM 8263 C CA . SER A 1 1018 ? 6.598 -57.188 -50.312 1 84.62 1018 SER A CA 1
ATOM 8264 C C . SER A 1 1018 ? 7.551 -58.312 -49.969 1 84.62 1018 SER A C 1
ATOM 8266 O O . SER A 1 1018 ? 7.672 -58.688 -48.781 1 84.62 1018 SER A O 1
ATOM 8268 N N . ALA A 1 1019 ? 8.266 -58.781 -50.969 1 84.44 1019 ALA A N 1
ATOM 8269 C CA . ALA A 1 1019 ? 9.203 -59.875 -50.719 1 84.44 1019 ALA A CA 1
ATOM 8270 C C . ALA A 1 1019 ? 10.406 -59.375 -49.938 1 84.44 1019 ALA A C 1
ATOM 8272 O O . ALA A 1 1019 ? 10.953 -60.125 -49.094 1 84.44 1019 ALA A O 1
ATOM 8273 N N . PHE A 1 1020 ? 10.727 -58.188 -50.25 1 89.12 1020 PHE A N 1
ATOM 8274 C CA . PHE A 1 1020 ? 11.859 -57.594 -49.531 1 89.12 1020 PHE A CA 1
ATOM 8275 C C . PHE A 1 1020 ? 11.484 -57.281 -48.094 1 89.12 1020 PHE A C 1
ATOM 8277 O O . PHE A 1 1020 ? 12.312 -57.438 -47.188 1 89.12 1020 PHE A O 1
ATOM 8284 N N . TYR A 1 1021 ? 10.258 -56.906 -47.875 1 89.88 1021 TYR A N 1
ATOM 8285 C CA . TYR A 1 1021 ? 9.781 -56.625 -46.531 1 89.88 1021 TYR A CA 1
ATOM 8286 C C . TYR A 1 1021 ? 9.719 -57.875 -45.656 1 89.88 1021 TYR A C 1
ATOM 8288 O O . TYR A 1 1021 ? 9.812 -57.812 -44.438 1 89.88 1021 TYR A O 1
ATOM 8296 N N . ALA A 1 1022 ? 9.586 -59 -46.25 1 88.88 1022 ALA A N 1
ATOM 8297 C CA . ALA A 1 1022 ? 9.344 -60.25 -45.562 1 88.88 1022 ALA A CA 1
ATOM 8298 C C . ALA A 1 1022 ? 10.656 -60.906 -45.125 1 88.88 1022 ALA A C 1
ATOM 8300 O O . ALA A 1 1022 ? 10.664 -61.812 -44.281 1 88.88 1022 ALA A O 1
ATOM 8301 N N . VAL A 1 1023 ? 11.75 -60.375 -45.656 1 87.75 1023 VAL A N 1
ATOM 8302 C CA . VAL A 1 1023 ? 13.031 -61 -45.344 1 87.75 1023 VAL A CA 1
ATOM 8303 C C . VAL A 1 1023 ? 13.398 -60.719 -43.875 1 87.75 1023 VAL A C 1
ATOM 8305 O O . VAL A 1 1023 ? 12.922 -59.75 -43.281 1 87.75 1023 VAL A O 1
ATOM 8308 N N . SER A 1 1024 ? 14.172 -61.625 -43.281 1 88.19 1024 SER A N 1
ATOM 8309 C CA . SER A 1 1024 ? 14.609 -61.438 -41.906 1 88.19 1024 SER A CA 1
ATOM 8310 C C . SER A 1 1024 ? 15.492 -60.219 -41.75 1 88.19 1024 SER A C 1
ATOM 8312 O O . SER A 1 1024 ? 16.062 -59.719 -42.75 1 88.19 1024 SER A O 1
ATOM 8314 N N . ASN A 1 1025 ? 15.594 -59.719 -40.594 1 88.06 1025 ASN A N 1
ATOM 8315 C CA . ASN A 1 1025 ? 16.359 -58.5 -40.312 1 88.06 1025 ASN A CA 1
ATOM 8316 C C . ASN A 1 1025 ? 17.828 -58.656 -40.719 1 88.06 1025 ASN A C 1
ATOM 8318 O O . ASN A 1 1025 ? 18.453 -57.719 -41.188 1 88.06 1025 ASN A O 1
ATOM 8322 N N . SER A 1 1026 ? 18.328 -59.875 -40.531 1 86.75 1026 SER A N 1
ATOM 8323 C CA . SER A 1 1026 ? 19.719 -60.125 -40.875 1 86.75 1026 SER A CA 1
ATOM 8324 C C . SER A 1 1026 ? 19.938 -60.031 -42.375 1 86.75 1026 SER A C 1
ATOM 8326 O O . SER A 1 1026 ? 20.938 -59.5 -42.844 1 86.75 1026 SER A O 1
ATOM 8328 N N . VAL A 1 1027 ? 18.953 -60.5 -43.094 1 88.94 1027 VAL A N 1
ATOM 8329 C CA . VAL A 1 1027 ? 19.062 -60.531 -44.562 1 88.94 1027 VAL A CA 1
ATOM 8330 C C . VAL A 1 1027 ? 18.875 -59.125 -45.094 1 88.94 1027 VAL A C 1
ATOM 8332 O O . VAL A 1 1027 ? 19.594 -58.688 -46 1 88.94 1027 VAL A O 1
ATOM 8335 N N . SER A 1 1028 ? 17.891 -58.5 -44.562 1 90.25 1028 SER A N 1
ATOM 8336 C CA . SER A 1 1028 ? 17.688 -57.125 -45.031 1 90.25 1028 SER A CA 1
ATOM 8337 C C . SER A 1 1028 ? 18.906 -56.25 -44.75 1 90.25 1028 SER A C 1
ATOM 8339 O O . SER A 1 1028 ? 19.281 -55.438 -45.562 1 90.25 1028 SER A O 1
ATOM 8341 N N . THR A 1 1029 ? 19.484 -56.438 -43.562 1 90.38 1029 THR A N 1
ATOM 8342 C CA . THR A 1 1029 ? 20.656 -55.688 -43.188 1 90.38 1029 THR A CA 1
ATOM 8343 C C . THR A 1 1029 ? 21.812 -55.938 -44.156 1 90.38 1029 THR A C 1
ATOM 8345 O O . THR A 1 1029 ? 22.578 -55.031 -44.469 1 90.38 1029 THR A O 1
ATOM 8348 N N . CYS A 1 1030 ? 21.875 -57.125 -44.562 1 88.25 1030 CYS A N 1
ATOM 8349 C CA . CYS A 1 1030 ? 22.938 -57.469 -45.5 1 88.25 1030 CYS A CA 1
ATOM 8350 C C . CYS A 1 1030 ? 22.797 -56.688 -46.812 1 88.25 1030 CYS A C 1
ATOM 8352 O O . CYS A 1 1030 ? 23.766 -56.125 -47.312 1 88.25 1030 CYS A O 1
ATOM 8354 N N . TYR A 1 1031 ? 21.688 -56.625 -47.375 1 90.94 1031 TYR A N 1
ATOM 8355 C CA . TYR A 1 1031 ? 21.469 -55.938 -48.625 1 90.94 1031 TYR A CA 1
ATOM 8356 C C . TYR A 1 1031 ? 21.594 -54.438 -48.438 1 90.94 1031 TYR A C 1
ATOM 8358 O O . TYR A 1 1031 ? 22.109 -53.75 -49.312 1 90.94 1031 TYR A O 1
ATOM 8366 N N . LEU A 1 1032 ? 21.109 -53.969 -47.375 1 93.19 1032 LEU A N 1
ATOM 8367 C CA . LEU A 1 1032 ? 21.234 -52.531 -47.094 1 93.19 1032 LEU A CA 1
ATOM 8368 C C . LEU A 1 1032 ? 22.703 -52.125 -46.938 1 93.19 1032 LEU A C 1
ATOM 8370 O O . LEU A 1 1032 ? 23.109 -51.094 -47.406 1 93.19 1032 LEU A O 1
ATOM 8374 N N . SER A 1 1033 ? 23.375 -53 -46.219 1 91.62 1033 SER A N 1
ATOM 8375 C CA . SER A 1 1033 ? 24.797 -52.719 -46.031 1 91.62 1033 SER A CA 1
ATOM 8376 C C . SER A 1 1033 ? 25.547 -52.688 -47.375 1 91.62 1033 SER A C 1
ATOM 8378 O O . SER A 1 1033 ? 26.422 -51.844 -47.562 1 91.62 1033 SER A O 1
ATOM 8380 N N . ARG A 1 1034 ? 25.234 -53.562 -48.25 1 88.44 1034 ARG A N 1
ATOM 8381 C CA . ARG A 1 1034 ? 25.859 -53.625 -49.562 1 88.44 1034 ARG A CA 1
ATOM 8382 C C . ARG A 1 1034 ? 25.578 -52.375 -50.344 1 88.44 1034 ARG A C 1
ATOM 8384 O O . ARG A 1 1034 ? 26.453 -51.844 -51.031 1 88.44 1034 ARG A O 1
ATOM 8391 N N . ALA A 1 1035 ? 24.391 -51.969 -50.25 1 90.5 1035 ALA A N 1
ATOM 8392 C CA . ALA A 1 1035 ? 24.016 -50.75 -50.969 1 90.5 1035 ALA A CA 1
ATOM 8393 C C . ALA A 1 1035 ? 24.781 -49.531 -50.406 1 90.5 1035 ALA A C 1
ATOM 8395 O O . ALA A 1 1035 ? 25.203 -48.688 -51.188 1 90.5 1035 ALA A O 1
ATOM 8396 N N . VAL A 1 1036 ? 24.938 -49.438 -49.125 1 92 1036 VAL A N 1
ATOM 8397 C CA . VAL A 1 1036 ? 25.609 -48.344 -48.469 1 92 1036 VAL A CA 1
ATOM 8398 C C . VAL A 1 1036 ? 27.094 -48.344 -48.812 1 92 1036 VAL A C 1
ATOM 8400 O O . VAL A 1 1036 ? 27.688 -47.312 -49.125 1 92 1036 VAL A O 1
ATOM 8403 N N . VAL A 1 1037 ? 27.703 -49.531 -48.719 1 85.62 1037 VAL A N 1
ATOM 8404 C CA . VAL A 1 1037 ? 29.141 -49.688 -48.969 1 85.62 1037 VAL A CA 1
ATOM 8405 C C . VAL A 1 1037 ? 29.422 -49.344 -50.438 1 85.62 1037 VAL A C 1
ATOM 8407 O O . VAL A 1 1037 ? 30.438 -48.719 -50.75 1 85.62 1037 VAL A O 1
ATOM 8410 N N . SER A 1 1038 ? 28.547 -49.812 -51.344 1 83.75 1038 SER A N 1
ATOM 8411 C CA . SER A 1 1038 ? 28.688 -49.5 -52.75 1 83.75 1038 SER A CA 1
ATOM 8412 C C . SER A 1 1038 ? 28.688 -48 -53 1 83.75 1038 SER A C 1
ATOM 8414 O O . SER A 1 1038 ? 29.469 -47.5 -53.812 1 83.75 1038 SER A O 1
ATOM 8416 N N . LYS A 1 1039 ? 27.812 -47.375 -52.281 1 86.69 1039 LYS A N 1
ATOM 8417 C CA . LYS A 1 1039 ? 27.719 -45.906 -52.438 1 86.69 1039 LYS A CA 1
ATOM 8418 C C . LYS A 1 1039 ? 28.938 -45.219 -51.844 1 86.69 1039 LYS A C 1
ATOM 8420 O O . LYS A 1 1039 ? 29.406 -44.219 -52.344 1 86.69 1039 LYS A O 1
ATOM 8425 N N . LEU A 1 1040 ? 29.438 -45.719 -50.781 1 85.25 1040 LEU A N 1
ATOM 8426 C CA . LEU A 1 1040 ? 30.594 -45.156 -50.094 1 85.25 1040 LEU A CA 1
ATOM 8427 C C . LEU A 1 1040 ? 31.859 -45.344 -50.906 1 85.25 1040 LEU A C 1
ATOM 8429 O O . LEU A 1 1040 ? 32.719 -44.469 -50.969 1 85.25 1040 LEU A O 1
ATOM 8433 N N . LEU A 1 1041 ? 31.953 -46.531 -51.5 1 73.81 1041 LEU A N 1
ATOM 8434 C CA . LEU A 1 1041 ? 33.125 -46.844 -52.312 1 73.81 1041 LEU A CA 1
ATOM 8435 C C . LEU A 1 1041 ? 33.125 -46.094 -53.625 1 73.81 1041 LEU A C 1
ATOM 8437 O O . LEU A 1 1041 ? 34.188 -45.719 -54.156 1 73.81 1041 LEU A O 1
ATOM 8441 N N . SER A 1 1042 ? 32 -46.031 -54.25 1 70.5 1042 SER A N 1
ATOM 8442 C CA . SER A 1 1042 ? 31.891 -45.281 -55.5 1 70.5 1042 SER A CA 1
ATOM 8443 C C . SER A 1 1042 ? 32.281 -43.812 -55.281 1 70.5 1042 SER A C 1
ATOM 8445 O O . SER A 1 1042 ? 32.844 -43.188 -56.156 1 70.5 1042 SER A O 1
ATOM 8447 N N . ALA A 1 1043 ? 32 -43.25 -54.094 1 61.69 1043 ALA A N 1
ATOM 8448 C CA . ALA A 1 1043 ? 32.344 -41.875 -53.75 1 61.69 1043 ALA A CA 1
ATOM 8449 C C . ALA A 1 1043 ? 33.844 -41.719 -53.5 1 61.69 1043 ALA A C 1
ATOM 8451 O O . ALA A 1 1043 ? 34.469 -40.719 -53.844 1 61.69 1043 ALA A O 1
ATOM 8452 N N . ASP A 1 1044 ? 34.531 -42.781 -52.875 1 54.38 1044 ASP A N 1
ATOM 8453 C CA . ASP A 1 1044 ? 35.969 -42.781 -52.656 1 54.38 1044 ASP A CA 1
ATOM 8454 C C . ASP A 1 1044 ? 36.75 -43 -53.969 1 54.38 1044 ASP A C 1
ATOM 8456 O O . ASP A 1 1044 ? 37.812 -42.469 -54.156 1 54.38 1044 ASP A O 1
ATOM 8460 N N . CYS A 1 1045 ? 36.219 -43.906 -54.906 1 48.41 1045 CYS A N 1
ATOM 8461 C CA . CYS A 1 1045 ? 36.844 -44.094 -56.219 1 48.41 1045 CYS A CA 1
ATOM 8462 C C . CYS A 1 1045 ? 36.75 -42.844 -57.062 1 48.41 1045 CYS A C 1
ATOM 8464 O O . CYS A 1 1045 ? 37.562 -42.594 -57.938 1 48.41 1045 CYS A O 1
ATOM 8466 N N . ALA A 1 1046 ? 35.781 -42.219 -56.938 1 49.88 1046 ALA A N 1
ATOM 8467 C CA . ALA A 1 1046 ? 35.625 -40.969 -57.688 1 49.88 1046 ALA A CA 1
ATOM 8468 C C . ALA A 1 1046 ? 36.531 -39.875 -57.094 1 49.88 1046 ALA A C 1
ATOM 8470 O O . ALA A 1 1046 ? 36.969 -38.969 -57.781 1 49.88 1046 ALA A O 1
ATOM 8471 N N . LYS A 1 1047 ? 36.875 -39.938 -55.781 1 51.72 1047 LYS A N 1
ATOM 8472 C CA . LYS A 1 1047 ? 37.844 -39.031 -55.188 1 51.72 1047 LYS A CA 1
ATOM 8473 C C . LYS A 1 1047 ? 39.25 -39.375 -55.594 1 51.72 1047 LYS A C 1
ATOM 8475 O O . LYS A 1 1047 ? 40.094 -38.5 -55.781 1 51.72 1047 LYS A O 1
ATOM 8480 N N . LYS A 1 1048 ? 39.438 -40.562 -55.719 1 54.28 1048 LYS A N 1
ATOM 8481 C CA . LYS A 1 1048 ? 40.781 -40.969 -56.156 1 54.28 1048 LYS A CA 1
ATOM 8482 C C . LYS A 1 1048 ? 41 -40.656 -57.625 1 54.28 1048 LYS A C 1
ATOM 8484 O O . LYS A 1 1048 ? 42.094 -40.312 -58.062 1 54.28 1048 LYS A O 1
ATOM 8489 N N . GLU A 1 1049 ? 40 -40.938 -58.438 1 44.12 1049 GLU A N 1
ATOM 8490 C CA . GLU A 1 1049 ? 40.062 -40.531 -59.812 1 44.12 1049 GLU A CA 1
ATOM 8491 C C . GLU A 1 1049 ? 40.094 -39 -59.938 1 44.12 1049 GLU A C 1
ATOM 8493 O O . GLU A 1 1049 ? 40.719 -38.438 -60.844 1 44.12 1049 GLU A O 1
ATOM 8498 N N . ALA A 1 1050 ? 39.344 -38.281 -59.125 1 46.56 1050 ALA A N 1
ATOM 8499 C CA . ALA A 1 1050 ? 39.438 -36.844 -59.156 1 46.56 1050 ALA A CA 1
ATOM 8500 C C . ALA A 1 1050 ? 40.781 -36.375 -58.562 1 46.56 1050 ALA A C 1
ATOM 8502 O O . ALA A 1 1050 ? 41.375 -35.438 -59.062 1 46.56 1050 ALA A O 1
ATOM 8503 N N . ASP A 1 1051 ? 41.156 -36.969 -57.562 1 44.03 1051 ASP A N 1
ATOM 8504 C CA . ASP A 1 1051 ? 42.531 -36.656 -57.094 1 44.03 1051 ASP A CA 1
ATOM 8505 C C . ASP A 1 1051 ? 43.562 -37.125 -58.125 1 44.03 1051 ASP A C 1
ATOM 8507 O O . ASP A 1 1051 ? 44.594 -36.469 -58.312 1 44.03 1051 ASP A O 1
ATOM 8511 N N . VAL A 1 1052 ? 43.344 -38.25 -58.844 1 39.19 1052 VAL A N 1
ATOM 8512 C CA . VAL A 1 1052 ? 44.25 -38.625 -59.938 1 39.19 1052 VAL A CA 1
ATOM 8513 C C . VAL A 1 1052 ? 44.094 -37.594 -61.062 1 39.19 1052 VAL A C 1
ATOM 8515 O O . VAL A 1 1052 ? 45.094 -37.219 -61.688 1 39.19 1052 VAL A O 1
ATOM 8518 N N . MET A 1 1053 ? 42.906 -37.156 -61.312 1 36.12 1053 MET A N 1
ATOM 8519 C CA . MET A 1 1053 ? 42.812 -36.156 -62.406 1 36.12 1053 MET A CA 1
ATOM 8520 C C . MET A 1 1053 ? 43.438 -34.812 -61.969 1 36.12 1053 MET A C 1
ATOM 8522 O O . MET A 1 1053 ? 44 -34.125 -62.812 1 36.12 1053 MET A O 1
ATOM 8526 N N . ASN A 1 1054 ? 43.219 -34.375 -60.75 1 36.78 1054 ASN A N 1
ATOM 8527 C CA . ASN A 1 1054 ? 43.875 -33.125 -60.438 1 36.78 1054 ASN A CA 1
ATOM 8528 C C . ASN A 1 1054 ? 45.406 -33.312 -60.281 1 36.78 1054 ASN A C 1
ATOM 8530 O O . ASN A 1 1054 ? 46.156 -32.344 -60.312 1 36.78 1054 ASN A O 1
ATOM 8534 N N . HIS A 1 1055 ? 45.906 -34.438 -59.906 1 35.53 1055 HIS A N 1
ATOM 8535 C CA . HIS A 1 1055 ? 47.344 -34.562 -59.938 1 35.53 1055 HIS A CA 1
ATOM 8536 C C . HIS A 1 1055 ? 47.875 -34.656 -61.375 1 35.53 1055 HIS A C 1
ATOM 8538 O O . HIS A 1 1055 ? 49.062 -34.688 -61.594 1 35.53 1055 HIS A O 1
ATOM 8544 N N . CYS A 1 1056 ? 47.094 -35.062 -62.344 1 32.78 1056 CYS A N 1
ATOM 8545 C CA . CYS A 1 1056 ? 47.656 -35.125 -63.688 1 32.78 1056 CYS A CA 1
ATOM 8546 C C . CYS A 1 1056 ? 47.844 -33.719 -64.25 1 32.78 1056 CYS A C 1
ATOM 8548 O O . CYS A 1 1056 ? 48.469 -33.562 -65.312 1 32.78 1056 CYS A O 1
ATOM 8550 N N . HIS A 1 1057 ? 47.094 -32.688 -63.812 1 31.45 1057 HIS A N 1
ATOM 8551 C CA . HIS A 1 1057 ? 47.438 -31.438 -64.438 1 31.45 1057 HIS A CA 1
ATOM 8552 C C . HIS A 1 1057 ? 48.781 -30.891 -64 1 31.45 1057 HIS A C 1
ATOM 8554 O O . HIS A 1 1057 ? 49.219 -29.844 -64.438 1 31.45 1057 HIS A O 1
ATOM 8560 N N . MET A 1 1058 ? 49.281 -31.234 -62.812 1 28.78 1058 MET A N 1
ATOM 8561 C CA . MET A 1 1058 ? 50.562 -30.609 -62.469 1 28.78 1058 MET A CA 1
ATOM 8562 C C . MET A 1 1058 ? 51.719 -31.25 -63.281 1 28.78 1058 MET A C 1
ATOM 8564 O O . MET A 1 1058 ? 52.812 -30.703 -63.344 1 28.78 1058 MET A O 1
ATOM 8568 N N . GLN A 1 1059 ? 51.625 -32.531 -63.781 1 22.86 1059 GLN A N 1
ATOM 8569 C CA . GLN A 1 1059 ? 52.812 -32.75 -64.625 1 22.86 1059 GLN A CA 1
ATOM 8570 C C . GLN A 1 1059 ? 52.625 -32.188 -66 1 22.86 1059 GLN A C 1
ATOM 8572 O O . GLN A 1 1059 ? 51.562 -32.312 -66.562 1 22.86 1059 GLN A O 1
ATOM 8577 N N . MET B 1 1 ? -21.031 -9.547 36.375 1 34.66 1 MET B N 1
ATOM 8578 C CA . MET B 1 1 ? -20.359 -10.57 35.562 1 34.66 1 MET B CA 1
ATOM 8579 C C . MET B 1 1 ? -21.094 -10.836 34.281 1 34.66 1 MET B C 1
ATOM 8581 O O . MET B 1 1 ? -22.062 -11.609 34.25 1 34.66 1 MET B O 1
ATOM 8585 N N . THR B 1 2 ? -21.406 -9.812 33.562 1 49.75 2 THR B N 1
ATOM 8586 C CA . THR B 1 2 ? -22.188 -9.961 32.312 1 49.75 2 THR B CA 1
ATOM 8587 C C . THR B 1 2 ? -21.672 -11.141 31.5 1 49.75 2 THR B C 1
ATOM 8589 O O . THR B 1 2 ? -20.453 -11.352 31.406 1 49.75 2 THR B O 1
ATOM 8592 N N . ASN B 1 3 ? -22.484 -12.125 31.406 1 72.06 3 ASN B N 1
ATOM 8593 C CA . ASN B 1 3 ? -22.344 -13.43 30.766 1 72.06 3 ASN B CA 1
ATOM 8594 C C . ASN B 1 3 ? -21.547 -13.344 29.469 1 72.06 3 ASN B C 1
ATOM 8596 O O . ASN B 1 3 ? -21.828 -12.484 28.625 1 72.06 3 ASN B O 1
ATOM 8600 N N . TYR B 1 4 ? -20.234 -13.695 29.641 1 81.06 4 TYR B N 1
ATOM 8601 C CA . TYR B 1 4 ? -19.297 -13.789 28.531 1 81.06 4 TYR B CA 1
ATOM 8602 C C . TYR B 1 4 ? -20.031 -14.102 27.234 1 81.06 4 TYR B C 1
ATOM 8604 O O . TYR B 1 4 ? -19.781 -13.469 26.203 1 81.06 4 TYR B O 1
ATOM 8612 N N . SER B 1 5 ? -20.953 -14.93 27.312 1 82.88 5 SER B N 1
ATOM 8613 C CA . SER B 1 5 ? -21.672 -15.352 26.109 1 82.88 5 SER B CA 1
ATOM 8614 C C . SER B 1 5 ? -22.547 -14.227 25.578 1 82.88 5 SER B C 1
ATOM 8616 O O . SER B 1 5 ? -22.672 -14.047 24.359 1 82.88 5 SER B O 1
ATOM 8618 N N . ASP B 1 6 ? -23.141 -13.516 26.5 1 87.12 6 ASP B N 1
ATOM 8619 C CA . ASP B 1 6 ? -23.984 -12.406 26.094 1 87.12 6 ASP B CA 1
ATOM 8620 C C . ASP B 1 6 ? -23.172 -11.266 25.5 1 87.12 6 ASP B C 1
ATOM 8622 O O . ASP B 1 6 ? -23.578 -10.625 24.531 1 87.12 6 ASP B O 1
ATOM 8626 N N . THR B 1 7 ? -22.031 -11.031 26.078 1 89.5 7 THR B N 1
ATOM 8627 C CA . THR B 1 7 ? -21.141 -9.992 25.562 1 89.5 7 THR B CA 1
ATOM 8628 C C . THR B 1 7 ? -20.641 -10.336 24.172 1 89.5 7 THR B C 1
ATOM 8630 O O . THR B 1 7 ? -20.594 -9.469 23.297 1 89.5 7 THR B O 1
ATOM 8633 N N . VAL B 1 8 ? -20.328 -11.555 24.016 1 89.75 8 VAL B N 1
ATOM 8634 C CA . VAL B 1 8 ? -19.828 -11.992 22.719 1 89.75 8 VAL B CA 1
ATOM 8635 C C . VAL B 1 8 ? -20.938 -11.891 21.672 1 89.75 8 VAL B C 1
ATOM 8637 O O . VAL B 1 8 ? -20.688 -11.492 20.531 1 89.75 8 VAL B O 1
ATOM 8640 N N . LYS B 1 9 ? -22.109 -12.227 22.047 1 90.31 9 LYS B N 1
ATOM 8641 C CA . LYS B 1 9 ? -23.25 -12.133 21.125 1 90.31 9 LYS B CA 1
ATOM 8642 C C . LYS B 1 9 ? -23.5 -10.688 20.719 1 90.31 9 LYS B C 1
ATOM 8644 O O . LYS B 1 9 ? -23.781 -10.406 19.547 1 90.31 9 LYS B O 1
ATOM 8649 N N . LYS B 1 10 ? -23.453 -9.797 21.672 1 92.81 10 LYS B N 1
ATOM 8650 C CA . LYS B 1 10 ? -23.656 -8.383 21.375 1 92.81 10 LYS B CA 1
ATOM 8651 C C . LYS B 1 10 ? -22.547 -7.848 20.484 1 92.81 10 LYS B C 1
ATOM 8653 O O . LYS B 1 10 ? -22.797 -7.078 19.562 1 92.81 10 LYS B O 1
ATOM 8658 N N . LEU B 1 11 ? -21.328 -8.227 20.797 1 93.75 11 LEU B N 1
ATOM 8659 C CA . LEU B 1 11 ? -20.203 -7.789 19.984 1 93.75 11 LEU B CA 1
ATOM 8660 C C . LEU B 1 11 ? -20.297 -8.352 18.562 1 93.75 11 LEU B C 1
ATOM 8662 O O . LEU B 1 11 ? -19.938 -7.676 17.609 1 93.75 11 LEU B O 1
ATOM 8666 N N . ASP B 1 12 ? -20.766 -9.547 18.484 1 91.94 12 ASP B N 1
ATOM 8667 C CA . ASP B 1 12 ? -20.922 -10.148 17.172 1 91.94 12 ASP B CA 1
ATOM 8668 C C . ASP B 1 12 ? -21.984 -9.43 16.344 1 91.94 12 ASP B C 1
ATOM 8670 O O . ASP B 1 12 ? -21.891 -9.344 15.125 1 91.94 12 ASP B O 1
ATOM 8674 N N . ALA B 1 13 ? -22.953 -8.938 17.016 1 93.94 13 ALA B N 1
ATOM 8675 C CA . ALA B 1 13 ? -23.969 -8.141 16.312 1 93.94 13 ALA B CA 1
ATOM 8676 C C . ALA B 1 13 ? -23.375 -6.863 15.75 1 93.94 13 ALA B C 1
ATOM 8678 O O . ALA B 1 13 ? -23.688 -6.469 14.625 1 93.94 13 ALA B O 1
ATOM 8679 N N . PHE B 1 14 ? -22.531 -6.219 16.562 1 95.94 14 PHE B N 1
ATOM 8680 C CA . PHE B 1 14 ? -21.844 -5.027 16.078 1 95.94 14 PHE B CA 1
ATOM 8681 C C . PHE B 1 14 ? -20.906 -5.375 14.922 1 95.94 14 PHE B C 1
ATOM 8683 O O . PHE B 1 14 ? -20.766 -4.605 13.969 1 95.94 14 PHE B O 1
ATOM 8690 N N . TYR B 1 15 ? -20.234 -6.516 15.102 1 94.56 15 TYR B N 1
ATOM 8691 C CA . TYR B 1 15 ? -19.344 -6.969 14.047 1 94.56 15 TYR B CA 1
ATOM 8692 C C . TYR B 1 15 ? -20.078 -7.141 12.727 1 94.56 15 TYR B C 1
ATOM 8694 O O . TYR B 1 15 ? -19.609 -6.691 11.68 1 94.56 15 TYR B O 1
ATOM 8702 N N . ASN B 1 16 ? -21.219 -7.762 12.766 1 92.62 16 ASN B N 1
ATOM 8703 C CA . ASN B 1 16 ? -22.031 -7.941 11.57 1 92.62 16 ASN B CA 1
ATOM 8704 C C . ASN B 1 16 ? -22.484 -6.602 10.992 1 92.62 16 ASN B C 1
ATOM 8706 O O . ASN B 1 16 ? -22.516 -6.43 9.773 1 92.62 16 ASN B O 1
ATOM 8710 N N . GLN B 1 17 ? -22.828 -5.715 11.859 1 95.62 17 GLN B N 1
ATOM 8711 C CA . GLN B 1 17 ? -23.25 -4.391 11.414 1 95.62 17 GLN B CA 1
ATOM 8712 C C . GLN B 1 17 ? -22.109 -3.654 10.719 1 95.62 17 GLN B C 1
ATOM 8714 O O . GLN B 1 17 ? -22.312 -3.061 9.656 1 95.62 17 GLN B O 1
ATOM 8719 N N . VAL B 1 18 ? -20.938 -3.682 11.336 1 97.06 18 VAL B N 1
ATOM 8720 C CA . VAL B 1 18 ? -19.766 -2.994 10.781 1 97.06 18 VAL B CA 1
ATOM 8721 C C . VAL B 1 18 ? -19.375 -3.637 9.453 1 97.06 18 VAL B C 1
ATOM 8723 O O . VAL B 1 18 ? -18.984 -2.941 8.516 1 97.06 18 VAL B O 1
ATOM 8726 N N . LYS B 1 19 ? -19.453 -4.934 9.359 1 93.38 19 LYS B N 1
ATOM 8727 C CA . LYS B 1 19 ? -19.141 -5.637 8.125 1 93.38 19 LYS B CA 1
ATOM 8728 C C . LYS B 1 19 ? -20.109 -5.238 7.004 1 93.38 19 LYS B C 1
ATOM 8730 O O . LYS B 1 19 ? -19.688 -5.012 5.871 1 93.38 19 LYS B O 1
ATOM 8735 N N . LYS B 1 20 ? -21.359 -5.027 7.312 1 92.56 20 LYS B N 1
ATOM 8736 C CA . LYS B 1 20 ? -22.391 -4.762 6.324 1 92.56 20 LYS B CA 1
ATOM 8737 C C . LYS B 1 20 ? -22.438 -3.281 5.957 1 92.56 20 LYS B C 1
ATOM 8739 O O . LYS B 1 20 ? -22.703 -2.93 4.805 1 92.56 20 LYS B O 1
ATOM 8744 N N . GLN B 1 21 ? -22.125 -2.467 6.938 1 95.88 21 GLN B N 1
ATOM 8745 C CA . GLN B 1 21 ? -22.406 -1.055 6.715 1 95.88 21 GLN B CA 1
ATOM 8746 C C . GLN B 1 21 ? -21.125 -0.26 6.504 1 95.88 21 GLN B C 1
ATOM 8748 O O . GLN B 1 21 ? -21.156 0.866 6.004 1 95.88 21 GLN B O 1
ATOM 8753 N N . ILE B 1 22 ? -19.953 -0.787 6.898 1 97.06 22 ILE B N 1
ATOM 8754 C CA . ILE B 1 22 ? -18.719 -0.005 6.789 1 97.06 22 ILE B CA 1
ATOM 8755 C C . ILE B 1 22 ? -17.688 -0.783 5.984 1 97.06 22 ILE B C 1
ATOM 8757 O O . ILE B 1 22 ? -17.375 -0.424 4.844 1 97.06 22 ILE B O 1
ATOM 8761 N N . LEU B 1 23 ? -17.297 -2.025 6.406 1 95.94 23 LEU B N 1
ATOM 8762 C CA . LEU B 1 23 ? -16.172 -2.768 5.844 1 95.94 23 LEU B CA 1
ATOM 8763 C C . LEU B 1 23 ? -16.516 -3.268 4.441 1 95.94 23 LEU B C 1
ATOM 8765 O O . LEU B 1 23 ? -15.602 -3.514 3.639 1 95.94 23 LEU B O 1
ATOM 8769 N N . ARG B 1 24 ? -17.781 -3.395 4.184 1 92.88 24 ARG B N 1
ATOM 8770 C CA . ARG B 1 24 ? -18.203 -3.797 2.848 1 92.88 24 ARG B CA 1
ATOM 8771 C C . ARG B 1 24 ? -17.734 -2.797 1.799 1 92.88 24 ARG B C 1
ATOM 8773 O O . ARG B 1 24 ? -17.453 -3.174 0.66 1 92.88 24 ARG B O 1
ATOM 8780 N N . TYR B 1 25 ? -17.516 -1.585 2.203 1 94.88 25 TYR B N 1
ATOM 8781 C CA . TYR B 1 25 ? -17.234 -0.536 1.231 1 94.88 25 TYR B CA 1
ATOM 8782 C C . TYR B 1 25 ? -15.773 -0.113 1.297 1 94.88 25 TYR B C 1
ATOM 8784 O O . TYR B 1 25 ? -15.375 0.859 0.652 1 94.88 25 TYR B O 1
ATOM 8792 N N . GLN B 1 26 ? -15 -0.8 2.111 1 96.06 26 GLN B N 1
ATOM 8793 C CA . GLN B 1 26 ? -13.562 -0.575 2.094 1 96.06 26 GLN B CA 1
ATOM 8794 C C . GLN B 1 26 ? -12.938 -1.075 0.792 1 96.06 26 GLN B C 1
ATOM 8796 O O . GLN B 1 26 ? -13.227 -2.191 0.353 1 96.06 26 GLN B O 1
ATOM 8801 N N . SER B 1 27 ? -12.172 -0.247 0.184 1 95.25 27 SER B N 1
ATOM 8802 C CA . SER B 1 27 ? -11.516 -0.667 -1.05 1 95.25 27 SER B CA 1
ATOM 8803 C C . SER B 1 27 ? -10.641 -1.895 -0.819 1 95.25 27 SER B C 1
ATOM 8805 O O . SER B 1 27 ? -9.914 -1.968 0.174 1 95.25 27 SER B O 1
ATOM 8807 N N . ALA B 1 28 ? -10.625 -2.854 -1.713 1 93.75 28 ALA B N 1
ATOM 8808 C CA . ALA B 1 28 ? -9.867 -4.094 -1.585 1 93.75 28 ALA B CA 1
ATOM 8809 C C . ALA B 1 28 ? -8.375 -3.844 -1.787 1 93.75 28 ALA B C 1
ATOM 8811 O O . ALA B 1 28 ? -7.539 -4.547 -1.213 1 93.75 28 ALA B O 1
ATOM 8812 N N . THR B 1 29 ? -8.016 -2.83 -2.539 1 92.5 29 THR B N 1
ATOM 8813 C CA . THR B 1 29 ? -6.621 -2.605 -2.9 1 92.5 29 THR B CA 1
ATOM 8814 C C . THR B 1 29 ? -5.973 -1.598 -1.957 1 92.5 29 THR B C 1
ATOM 8816 O O . THR B 1 29 ? -5.004 -1.919 -1.267 1 92.5 29 THR B O 1
ATOM 8819 N N . THR B 1 30 ? -6.582 -0.39 -1.784 1 93.44 30 THR B N 1
ATOM 8820 C CA . THR B 1 30 ? -5.953 0.676 -1.013 1 93.44 30 THR B CA 1
ATOM 8821 C C . THR B 1 30 ? -6.469 0.684 0.423 1 93.44 30 THR B C 1
ATOM 8823 O O . THR B 1 30 ? -5.809 1.205 1.323 1 93.44 30 THR B O 1
ATOM 8826 N N . GLY B 1 31 ? -7.68 0.21 0.645 1 96.56 31 GLY B N 1
ATOM 8827 C CA . GLY B 1 31 ? -8.289 0.243 1.964 1 96.56 31 GLY B CA 1
ATOM 8828 C C . GLY B 1 31 ? -9.008 1.545 2.256 1 96.56 31 GLY B C 1
ATOM 8829 O O . GLY B 1 31 ? -9.523 1.741 3.357 1 96.56 31 GLY B O 1
ATOM 8830 N N . LEU B 1 32 ? -9.148 2.463 1.26 1 97.19 32 LEU B N 1
ATOM 8831 C CA . LEU B 1 32 ? -9.805 3.752 1.447 1 97.19 32 LEU B CA 1
ATOM 8832 C C . LEU B 1 32 ? -11.32 3.607 1.371 1 97.19 32 LEU B C 1
ATOM 8834 O O . LEU B 1 32 ? -11.828 2.604 0.862 1 97.19 32 LEU B O 1
ATOM 8838 N N . PHE B 1 33 ? -12.086 4.512 1.937 1 97.56 33 PHE B N 1
ATOM 8839 C CA . PHE B 1 33 ? -13.539 4.488 1.979 1 97.56 33 PHE B CA 1
ATOM 8840 C C . PHE B 1 33 ? -14.125 5.629 1.151 1 97.56 33 PHE B C 1
ATOM 8842 O O . PHE B 1 33 ? -13.547 6.715 1.084 1 97.56 33 PHE B O 1
ATOM 8849 N N . PRO B 1 34 ? -15.234 5.375 0.534 1 95.25 34 PRO B N 1
ATOM 8850 C CA . PRO B 1 34 ? -15.953 6.465 -0.126 1 95.25 34 PRO B CA 1
ATOM 8851 C C . PRO B 1 34 ? -16.766 7.316 0.851 1 95.25 34 PRO B C 1
ATOM 8853 O O . PRO B 1 34 ? -16.891 6.957 2.023 1 95.25 34 PRO B O 1
ATOM 8856 N N . LYS B 1 35 ? -17.172 8.461 0.378 1 92.31 35 LYS B N 1
ATOM 8857 C CA . LYS B 1 35 ? -18.031 9.328 1.181 1 92.31 35 LYS B CA 1
ATOM 8858 C C . LYS B 1 35 ? -19.406 8.695 1.396 1 92.31 35 LYS B C 1
ATOM 8860 O O . LYS B 1 35 ? -19.938 8.711 2.51 1 92.31 35 LYS B O 1
ATOM 8865 N N . HIS B 1 36 ? -19.953 8.203 0.279 1 91.88 36 HIS B N 1
ATOM 8866 C CA . HIS B 1 36 ? -21.219 7.465 0.279 1 91.88 36 HIS B CA 1
ATOM 8867 C C . HIS B 1 36 ? -21.047 6.086 -0.353 1 91.88 36 HIS B C 1
ATOM 8869 O O . HIS B 1 36 ? -20.172 5.891 -1.2 1 91.88 36 HIS B O 1
ATOM 8875 N N . SER B 1 37 ? -21.844 5.098 0.058 1 88.12 37 SER B N 1
ATOM 8876 C CA . SER B 1 37 ? -21.672 3.703 -0.339 1 88.12 37 SER B CA 1
ATOM 8877 C C . SER B 1 37 ? -21.828 3.535 -1.846 1 88.12 37 SER B C 1
ATOM 8879 O O . SER B 1 37 ? -21.312 2.588 -2.43 1 88.12 37 SER B O 1
ATOM 8881 N N . SER B 1 38 ? -22.469 4.449 -2.514 1 83.31 38 SER B N 1
ATOM 8882 C CA . SER B 1 38 ? -22.75 4.309 -3.939 1 83.31 38 SER B CA 1
ATOM 8883 C C . SER B 1 38 ? -21.609 4.887 -4.781 1 83.31 38 SER B C 1
ATOM 8885 O O . SER B 1 38 ? -21.578 4.703 -6 1 83.31 38 SER B O 1
ATOM 8887 N N . GLU B 1 39 ? -20.672 5.508 -4.117 1 83.12 39 GLU B N 1
ATOM 8888 C CA . GLU B 1 39 ? -19.594 6.188 -4.84 1 83.12 39 GLU B CA 1
ATOM 8889 C C . GLU B 1 39 ? -18.344 5.324 -4.898 1 83.12 39 GLU B C 1
ATOM 8891 O O . GLU B 1 39 ? -18.172 4.395 -4.105 1 83.12 39 GLU B O 1
ATOM 8896 N N . ASN B 1 40 ? -17.5 5.598 -5.879 1 83.12 40 ASN B N 1
ATOM 8897 C CA . ASN B 1 40 ? -16.219 4.906 -6.016 1 83.12 40 ASN B CA 1
ATOM 8898 C C . ASN B 1 40 ? -15.047 5.848 -5.762 1 83.12 40 ASN B C 1
ATOM 8900 O O . ASN B 1 40 ? -13.898 5.508 -6.055 1 83.12 40 ASN B O 1
ATOM 8904 N N . VAL B 1 41 ? -15.383 7.031 -5.195 1 92.62 41 VAL B N 1
ATOM 8905 C CA . VAL B 1 41 ? -14.352 8.016 -4.883 1 92.62 41 VAL B CA 1
ATOM 8906 C C . VAL B 1 41 ? -14.094 8.031 -3.377 1 92.62 41 VAL B C 1
ATOM 8908 O O . VAL B 1 41 ? -15.031 8 -2.578 1 92.62 41 VAL B O 1
ATOM 8911 N N . ALA B 1 42 ? -12.82 7.988 -3.051 1 95.38 42 ALA B N 1
ATOM 8912 C CA . ALA B 1 42 ? -12.453 7.922 -1.638 1 95.38 42 ALA B CA 1
ATOM 8913 C C . ALA B 1 42 ? -12.156 9.312 -1.086 1 95.38 42 ALA B C 1
ATOM 8915 O O . ALA B 1 42 ? -11.516 10.125 -1.754 1 95.38 42 ALA B O 1
ATOM 8916 N N . HIS B 1 43 ? -12.656 9.648 0.066 1 96 43 HIS B N 1
ATOM 8917 C CA . HIS B 1 43 ? -12.383 10.883 0.792 1 96 43 HIS B CA 1
ATOM 8918 C C . HIS B 1 43 ? -11.602 10.609 2.074 1 96 43 HIS B C 1
ATOM 8920 O O . HIS B 1 43 ? -11.945 9.703 2.836 1 96 43 HIS B O 1
ATOM 8926 N N . ILE B 1 44 ? -10.555 11.375 2.32 1 97 44 ILE B N 1
ATOM 8927 C CA . ILE B 1 44 ? -9.664 11.133 3.455 1 97 44 ILE B CA 1
ATOM 8928 C C . ILE B 1 44 ? -10.438 11.305 4.762 1 97 44 ILE B C 1
ATOM 8930 O O . ILE B 1 44 ? -10.258 10.523 5.703 1 97 44 ILE B O 1
ATOM 8934 N N . GLN B 1 45 ? -11.289 12.266 4.832 1 96.69 45 GLN B N 1
ATOM 8935 C CA . GLN B 1 45 ? -12.062 12.523 6.039 1 96.69 45 GLN B CA 1
ATOM 8936 C C . GLN B 1 45 ? -12.922 11.32 6.41 1 96.69 45 GLN B C 1
ATOM 8938 O O . GLN B 1 45 ? -12.906 10.867 7.555 1 96.69 45 GLN B O 1
ATOM 8943 N N . ASP B 1 46 ? -13.672 10.828 5.418 1 96.94 46 ASP B N 1
ATOM 8944 C CA . ASP B 1 46 ? -14.547 9.688 5.645 1 96.94 46 ASP B CA 1
ATOM 8945 C C . ASP B 1 46 ? -13.742 8.422 5.945 1 96.94 46 ASP B C 1
ATOM 8947 O O . ASP B 1 46 ? -14.148 7.602 6.77 1 96.94 46 ASP B O 1
ATOM 8951 N N . THR B 1 47 ? -12.633 8.281 5.266 1 98.12 47 THR B N 1
ATOM 8952 C CA . THR B 1 47 ? -11.75 7.148 5.527 1 98.12 47 THR B CA 1
ATOM 8953 C C . THR B 1 47 ? -11.273 7.156 6.977 1 98.12 47 THR B C 1
ATOM 8955 O O . THR B 1 47 ? -11.211 6.105 7.621 1 98.12 47 THR B O 1
ATOM 8958 N N . LEU B 1 48 ? -10.945 8.32 7.48 1 98.44 48 LEU B N 1
ATOM 8959 C CA . LEU B 1 48 ? -10.453 8.43 8.852 1 98.44 48 LEU B CA 1
ATOM 8960 C C . LEU B 1 48 ? -11.547 8.07 9.852 1 98.44 48 LEU B C 1
ATOM 8962 O O . LEU B 1 48 ? -11.328 7.27 10.758 1 98.44 48 LEU B O 1
ATOM 8966 N N . TYR B 1 49 ? -12.75 8.57 9.695 1 98.44 49 TYR B N 1
ATOM 8967 C CA . TYR B 1 49 ? -13.82 8.305 10.648 1 98.44 49 TYR B CA 1
ATOM 8968 C C . TYR B 1 49 ? -14.273 6.852 10.578 1 98.44 49 TYR B C 1
ATOM 8970 O O . TYR B 1 49 ? -14.578 6.242 11.609 1 98.44 49 TYR B O 1
ATOM 8978 N N . CYS B 1 50 ? -14.32 6.297 9.367 1 98.5 50 CYS B N 1
ATOM 8979 C CA . CYS B 1 50 ? -14.648 4.883 9.242 1 98.5 50 CYS B CA 1
ATOM 8980 C C . CYS B 1 50 ? -13.594 4.012 9.914 1 98.5 50 CYS B C 1
ATOM 8982 O O . CYS B 1 50 ? -13.922 3.025 10.57 1 98.5 50 CYS B O 1
ATOM 8984 N N . SER B 1 51 ? -12.328 4.375 9.734 1 98.5 51 SER B N 1
ATOM 8985 C CA . SER B 1 51 ? -11.25 3.633 10.367 1 98.5 51 SER B CA 1
ATOM 8986 C C . SER B 1 51 ? -11.344 3.703 11.891 1 98.5 51 SER B C 1
ATOM 8988 O O . SER B 1 51 ? -11.047 2.73 12.578 1 98.5 51 SER B O 1
ATOM 8990 N N . ILE B 1 52 ? -11.727 4.859 12.414 1 98.62 52 ILE B N 1
ATOM 8991 C CA . ILE B 1 52 ? -11.875 5.023 13.859 1 98.62 52 ILE B CA 1
ATOM 8992 C C . ILE B 1 52 ? -12.984 4.102 14.367 1 98.62 52 ILE B C 1
ATOM 8994 O O . ILE B 1 52 ? -12.859 3.512 15.445 1 98.62 52 ILE B O 1
ATOM 8998 N N . CYS B 1 53 ? -14.039 3.977 13.602 1 98.62 53 CYS B N 1
ATOM 8999 C CA . CYS B 1 53 ? -15.148 3.102 13.977 1 98.62 53 CYS B CA 1
ATOM 9000 C C . CYS B 1 53 ? -14.695 1.646 14.031 1 98.62 53 CYS B C 1
ATOM 9002 O O . CYS B 1 53 ? -14.953 0.949 15.008 1 98.62 53 CYS B O 1
ATOM 9004 N N . VAL B 1 54 ? -13.977 1.184 12.977 1 98.38 54 VAL B N 1
ATOM 9005 C CA . VAL B 1 54 ? -13.477 -0.188 12.938 1 98.38 54 VAL B CA 1
ATOM 9006 C C . VAL B 1 54 ? -12.492 -0.415 14.078 1 98.38 54 VAL B C 1
ATOM 9008 O O . VAL B 1 54 ? -12.492 -1.474 14.703 1 98.38 54 VAL B O 1
ATOM 9011 N N . TRP B 1 55 ? -11.648 0.553 14.305 1 98.38 55 TRP B N 1
ATOM 9012 C CA . TRP B 1 55 ? -10.68 0.495 15.391 1 98.38 55 TRP B CA 1
ATOM 9013 C C . TRP B 1 55 ? -11.375 0.414 16.75 1 98.38 55 TRP B C 1
ATOM 9015 O O . TRP B 1 55 ? -10.922 -0.304 17.641 1 98.38 55 TRP B O 1
ATOM 9025 N N . ALA B 1 56 ? -12.469 1.203 16.891 1 98.12 56 ALA B N 1
ATOM 9026 C CA . ALA B 1 56 ? -13.242 1.144 18.141 1 98.12 56 ALA B CA 1
ATOM 9027 C C . ALA B 1 56 ? -13.75 -0.27 18.391 1 98.12 56 ALA B C 1
ATOM 9029 O O . ALA B 1 56 ? -13.703 -0.755 19.531 1 98.12 56 ALA B O 1
ATOM 9030 N N . LEU B 1 57 ? -14.273 -0.882 17.375 1 97.31 57 LEU B N 1
ATOM 9031 C CA . LEU B 1 57 ? -14.734 -2.26 17.516 1 97.31 57 LEU B CA 1
ATOM 9032 C C . LEU B 1 57 ? -13.562 -3.197 17.797 1 97.31 57 LEU B C 1
ATOM 9034 O O . LEU B 1 57 ? -13.711 -4.16 18.562 1 97.31 57 LEU B O 1
ATOM 9038 N N . TYR B 1 58 ? -12.43 -2.975 17.172 1 96.62 58 TYR B N 1
ATOM 9039 C CA . TYR B 1 58 ? -11.203 -3.711 17.453 1 96.62 58 TYR B CA 1
ATOM 9040 C C . TYR B 1 58 ? -10.859 -3.648 18.938 1 96.62 58 TYR B C 1
ATOM 9042 O O . TYR B 1 58 ? -10.555 -4.672 19.562 1 96.62 58 TYR B O 1
ATOM 9050 N N . GLN B 1 59 ? -10.938 -2.434 19.469 1 96.06 59 GLN B N 1
ATOM 9051 C CA . GLN B 1 59 ? -10.633 -2.234 20.875 1 96.06 59 GLN B CA 1
ATOM 9052 C C . GLN B 1 59 ? -11.633 -2.971 21.766 1 96.06 59 GLN B C 1
ATOM 9054 O O . GLN B 1 59 ? -11.273 -3.486 22.828 1 96.06 59 GLN B O 1
ATOM 9059 N N . SER B 1 60 ? -12.852 -3.064 21.312 1 95.19 60 SER B N 1
ATOM 9060 C CA . SER B 1 60 ? -13.891 -3.758 22.078 1 95.19 60 SER B CA 1
ATOM 9061 C C . SER B 1 60 ? -13.617 -5.258 22.125 1 95.19 60 SER B C 1
ATOM 9063 O O . SER B 1 60 ? -13.82 -5.891 23.172 1 95.19 60 SER B O 1
ATOM 9065 N N . TYR B 1 61 ? -13.172 -5.848 21.016 1 92.69 61 TYR B N 1
ATOM 9066 C CA . TYR B 1 61 ? -12.898 -7.277 20.953 1 92.69 61 TYR B CA 1
ATOM 9067 C C . TYR B 1 61 ? -11.633 -7.621 21.734 1 92.69 61 TYR B C 1
ATOM 9069 O O . TYR B 1 61 ? -11.5 -8.727 22.266 1 92.69 61 TYR B O 1
ATOM 9077 N N . ARG B 1 62 ? -10.617 -6.812 21.75 1 89.38 62 ARG B N 1
ATOM 9078 C CA . ARG B 1 62 ? -9.344 -7.055 22.422 1 89.38 62 ARG B CA 1
ATOM 9079 C C . ARG B 1 62 ? -9.555 -7.312 23.906 1 89.38 62 ARG B C 1
ATOM 9081 O O . ARG B 1 62 ? -8.742 -7.98 24.547 1 89.38 62 ARG B O 1
ATOM 9088 N N . ARG B 1 63 ? -10.594 -6.824 24.375 1 82.69 63 ARG B N 1
ATOM 9089 C CA . ARG B 1 63 ? -10.883 -6.98 25.797 1 82.69 63 ARG B CA 1
ATOM 9090 C C . ARG B 1 63 ? -11.352 -8.398 26.109 1 82.69 63 ARG B C 1
ATOM 9092 O O . ARG B 1 63 ? -11.227 -8.867 27.234 1 82.69 63 ARG B O 1
ATOM 9099 N N . ILE B 1 64 ? -11.75 -9.055 24.953 1 81.5 64 ILE B N 1
ATOM 9100 C CA . ILE B 1 64 ? -12.297 -10.383 25.203 1 81.5 64 ILE B CA 1
ATOM 9101 C C . ILE B 1 64 ? -11.266 -11.438 24.828 1 81.5 64 ILE B C 1
ATOM 9103 O O . ILE B 1 64 ? -10.406 -11.203 23.969 1 81.5 64 ILE B O 1
ATOM 9107 N N . ASP B 1 65 ? -11.117 -12.609 25.406 1 64.69 65 ASP B N 1
ATOM 9108 C CA . ASP B 1 65 ? -10.117 -13.656 25.266 1 64.69 65 ASP B CA 1
ATOM 9109 C C . ASP B 1 65 ? -10.242 -14.352 23.906 1 64.69 65 ASP B C 1
ATOM 9111 O O . ASP B 1 65 ? -9.234 -14.656 23.266 1 64.69 65 ASP B O 1
ATOM 9115 N N . ASP B 1 66 ? -11.414 -14.797 23.609 1 66 66 ASP B N 1
ATOM 9116 C CA . ASP B 1 66 ? -11.547 -15.594 22.391 1 66 66 ASP B CA 1
ATOM 9117 C C . ASP B 1 66 ? -12.312 -14.836 21.312 1 66 66 ASP B C 1
ATOM 9119 O O . ASP B 1 66 ? -13.539 -14.742 21.359 1 66 66 ASP B O 1
ATOM 9123 N N . ASP B 1 67 ? -11.562 -14.297 20.297 1 68.56 67 ASP B N 1
ATOM 9124 C CA . ASP B 1 67 ? -12.234 -13.453 19.312 1 68.56 67 ASP B CA 1
ATOM 9125 C C . ASP B 1 67 ? -12.297 -14.133 17.953 1 68.56 67 ASP B C 1
ATOM 9127 O O . ASP B 1 67 ? -12.898 -13.609 17.016 1 68.56 67 ASP B O 1
ATOM 9131 N N . ARG B 1 68 ? -11.969 -15.398 17.859 1 72.62 68 ARG B N 1
ATOM 9132 C CA . ARG B 1 68 ? -12.031 -16.203 16.641 1 72.62 68 ARG B CA 1
ATOM 9133 C C . ARG B 1 68 ? -11.438 -15.445 15.461 1 72.62 68 ARG B C 1
ATOM 9135 O O . ARG B 1 68 ? -12.023 -15.422 14.383 1 72.62 68 ARG B O 1
ATOM 9142 N N . GLY B 1 69 ? -10.352 -14.633 15.656 1 83.31 69 GLY B N 1
ATOM 9143 C CA . GLY B 1 69 ? -9.617 -14 14.578 1 83.31 69 GLY B CA 1
ATOM 9144 C C . GLY B 1 69 ? -10.211 -12.672 14.148 1 83.31 69 GLY B C 1
ATOM 9145 O O . GLY B 1 69 ? -9.664 -11.992 13.273 1 83.31 69 GLY B O 1
ATOM 9146 N N . LYS B 1 70 ? -11.312 -12.289 14.773 1 88.81 70 LYS B N 1
ATOM 9147 C CA . LYS B 1 70 ? -11.977 -11.047 14.375 1 88.81 70 LYS B CA 1
ATOM 9148 C C . LYS B 1 70 ? -11.141 -9.828 14.758 1 88.81 70 LYS B C 1
ATOM 9150 O O . LYS B 1 70 ? -11.141 -8.828 14.039 1 88.81 70 LYS B O 1
ATOM 9155 N N . THR B 1 71 ? -10.461 -9.969 15.867 1 92.56 71 THR B N 1
ATOM 9156 C CA . THR B 1 71 ? -9.609 -8.875 16.312 1 92.56 71 THR B CA 1
ATOM 9157 C C . THR B 1 71 ? -8.508 -8.586 15.297 1 92.56 71 THR B C 1
ATOM 9159 O O . THR B 1 71 ? -8.234 -7.422 14.992 1 92.56 71 THR B O 1
ATOM 9162 N N . TYR B 1 72 ? -7.914 -9.641 14.711 1 92.62 72 TYR B N 1
ATOM 9163 C CA . TYR B 1 72 ? -6.859 -9.469 13.719 1 92.62 72 TYR B CA 1
ATOM 9164 C C . TYR B 1 72 ? -7.402 -8.812 12.453 1 92.62 72 TYR B C 1
ATOM 9166 O O . TYR B 1 72 ? -6.805 -7.867 11.93 1 92.62 72 TYR B O 1
ATOM 9174 N N . GLU B 1 73 ? -8.469 -9.32 12.055 1 92.5 73 GLU B N 1
ATOM 9175 C CA . GLU B 1 73 ? -9.062 -8.812 10.82 1 92.5 73 GLU B CA 1
ATOM 9176 C C . GLU B 1 73 ? -9.406 -7.332 10.945 1 92.5 73 GLU B C 1
ATOM 9178 O O . GLU B 1 73 ? -9.125 -6.539 10.047 1 92.5 73 GLU B O 1
ATOM 9183 N N . LEU B 1 74 ? -10.055 -6.977 12.07 1 96 74 LEU B N 1
ATOM 9184 C CA . LEU B 1 74 ? -10.445 -5.59 12.297 1 96 74 LEU B CA 1
ATOM 9185 C C . LEU B 1 74 ? -9.219 -4.691 12.406 1 96 74 LEU B C 1
ATOM 9187 O O . LEU B 1 74 ? -9.164 -3.627 11.781 1 96 74 LEU B O 1
ATOM 9191 N N . GLY B 1 75 ? -8.242 -5.117 13.195 1 96.25 75 GLY B N 1
ATOM 9192 C CA . GLY B 1 75 ? -7.031 -4.332 13.352 1 96.25 75 GLY B CA 1
ATOM 9193 C C . GLY B 1 75 ? -6.293 -4.098 12.047 1 96.25 75 GLY B C 1
ATOM 9194 O O . GLY B 1 75 ? -5.879 -2.977 11.758 1 96.25 75 GLY B O 1
ATOM 9195 N N . GLN B 1 76 ? -6.156 -5.156 11.305 1 96 76 GLN B N 1
ATOM 9196 C CA . GLN B 1 76 ? -5.395 -5.055 10.062 1 96 76 GLN B CA 1
ATOM 9197 C C . GLN B 1 76 ? -6.176 -4.289 9 1 96 76 GLN B C 1
ATOM 9199 O O . GLN B 1 76 ? -5.582 -3.682 8.102 1 96 76 GLN B O 1
ATOM 9204 N N . SER B 1 77 ? -7.543 -4.309 9.094 1 97.44 77 SER B N 1
ATOM 9205 C CA . SER B 1 77 ? -8.336 -3.467 8.203 1 97.44 77 SER B CA 1
ATOM 9206 C C . SER B 1 77 ? -8.062 -1.988 8.453 1 97.44 77 SER B C 1
ATOM 9208 O O . SER B 1 77 ? -8.016 -1.191 7.512 1 97.44 77 SER B O 1
ATOM 9210 N N . VAL B 1 78 ? -7.906 -1.653 9.734 1 98.44 78 VAL B N 1
ATOM 9211 C CA . VAL B 1 78 ? -7.586 -0.281 10.109 1 98.44 78 VAL B CA 1
ATOM 9212 C C . VAL B 1 78 ? -6.203 0.094 9.586 1 98.44 78 VAL B C 1
ATOM 9214 O O . VAL B 1 78 ? -6.023 1.171 9.008 1 98.44 78 VAL B O 1
ATOM 9217 N N . VAL B 1 79 ? -5.246 -0.808 9.758 1 98.12 79 VAL B N 1
ATOM 9218 C CA . VAL B 1 79 ? -3.887 -0.57 9.289 1 98.12 79 VAL B CA 1
ATOM 9219 C C . VAL B 1 79 ? -3.895 -0.339 7.777 1 98.12 79 VAL B C 1
ATOM 9221 O O . VAL B 1 79 ? -3.225 0.569 7.277 1 98.12 79 VAL B O 1
ATOM 9224 N N . LYS B 1 80 ? -4.68 -1.133 7.082 1 97.56 80 LYS B N 1
ATOM 9225 C CA . LYS B 1 80 ? -4.758 -1.015 5.629 1 97.56 80 LYS B CA 1
ATOM 9226 C C . LYS B 1 80 ? -5.258 0.366 5.215 1 97.56 80 LYS B C 1
ATOM 9228 O O . LYS B 1 80 ? -4.727 0.972 4.281 1 97.56 80 LYS B O 1
ATOM 9233 N N . SER B 1 81 ? -6.27 0.862 5.883 1 98.12 81 SER B N 1
ATOM 9234 C CA . SER B 1 81 ? -6.84 2.164 5.555 1 98.12 81 SER B CA 1
ATOM 9235 C C . SER B 1 81 ? -5.852 3.289 5.84 1 98.12 81 SER B C 1
ATOM 9237 O O . SER B 1 81 ? -5.668 4.188 5.016 1 98.12 81 SER B O 1
ATOM 9239 N N . MET B 1 82 ? -5.238 3.27 7.035 1 98.5 82 MET B N 1
ATOM 9240 C CA . MET B 1 82 ? -4.293 4.316 7.414 1 98.5 82 MET B CA 1
ATOM 9241 C C . MET B 1 82 ? -3.092 4.332 6.477 1 98.5 82 MET B C 1
ATOM 9243 O O . MET B 1 82 ? -2.588 5.398 6.121 1 98.5 82 MET B O 1
ATOM 9247 N N . ARG B 1 83 ? -2.639 3.135 6.094 1 97.62 83 ARG B N 1
ATOM 9248 C CA . ARG B 1 83 ? -1.511 3.057 5.172 1 97.62 83 ARG B CA 1
ATOM 9249 C C . ARG B 1 83 ? -1.921 3.484 3.766 1 97.62 83 ARG B C 1
ATOM 9251 O O . ARG B 1 83 ? -1.103 4.008 3.006 1 97.62 83 ARG B O 1
ATOM 9258 N N . GLY B 1 84 ? -3.24 3.209 3.4 1 96.62 84 GLY B N 1
ATOM 9259 C CA . GLY B 1 84 ? -3.736 3.707 2.127 1 96.62 84 GLY B CA 1
ATOM 9260 C C . GLY B 1 84 ? -3.625 5.215 1.991 1 96.62 84 GLY B C 1
ATOM 9261 O O . GLY B 1 84 ? -3.244 5.723 0.934 1 96.62 84 GLY B O 1
ATOM 9262 N N . ILE B 1 85 ? -3.906 5.93 3.092 1 97.69 85 ILE B N 1
ATOM 9263 C CA . ILE B 1 85 ? -3.783 7.383 3.109 1 97.69 85 ILE B CA 1
ATOM 9264 C C . ILE B 1 85 ? -2.316 7.781 2.965 1 97.69 85 ILE B C 1
ATOM 9266 O O . ILE B 1 85 ? -1.978 8.648 2.156 1 97.69 85 ILE B O 1
ATOM 9270 N N . LEU B 1 86 ? -1.461 7.141 3.752 1 97.5 86 LEU B N 1
ATOM 9271 C CA . LEU B 1 86 ? -0.027 7.406 3.727 1 97.5 86 LEU B CA 1
ATOM 9272 C C . LEU B 1 86 ? 0.536 7.219 2.32 1 97.5 86 LEU B C 1
ATOM 9274 O O . LEU B 1 86 ? 1.323 8.039 1.847 1 97.5 86 LEU B O 1
ATOM 9278 N N . PHE B 1 87 ? 0.116 6.156 1.657 1 94.56 87 PHE B N 1
ATOM 9279 C CA . PHE B 1 87 ? 0.574 5.836 0.31 1 94.56 87 PHE B CA 1
ATOM 9280 C C . PHE B 1 87 ? 0.188 6.941 -0.669 1 94.56 87 PHE B C 1
ATOM 9282 O O . PHE B 1 87 ? 1.008 7.371 -1.482 1 94.56 87 PHE B O 1
ATOM 9289 N N . GLY B 1 88 ? -1.069 7.367 -0.612 1 94.19 88 GLY B N 1
ATOM 9290 C CA . GLY B 1 88 ? -1.525 8.438 -1.48 1 94.19 88 GLY B CA 1
ATOM 9291 C C . GLY B 1 88 ? -0.743 9.727 -1.302 1 94.19 88 GLY B C 1
ATOM 9292 O O . GLY B 1 88 ? -0.368 10.375 -2.281 1 94.19 88 GLY B O 1
ATOM 9293 N N . TRP B 1 89 ? -0.448 10.102 -0.051 1 96.75 89 TRP B N 1
ATOM 9294 C CA . TRP B 1 89 ? 0.23 11.352 0.258 1 96.75 89 TRP B CA 1
ATOM 9295 C C . TRP B 1 89 ? 1.716 11.266 -0.072 1 96.75 89 TRP B C 1
ATOM 9297 O O . TRP B 1 89 ? 2.312 12.234 -0.542 1 96.75 89 TRP B O 1
ATOM 9307 N N . MET B 1 90 ? 2.381 10.125 0.175 1 96.19 90 MET B N 1
ATOM 9308 C CA . MET B 1 90 ? 3.814 9.969 -0.054 1 96.19 90 MET B CA 1
ATOM 9309 C C . MET B 1 90 ? 4.152 10.141 -1.531 1 96.19 90 MET B C 1
ATOM 9311 O O . MET B 1 90 ? 5.238 10.602 -1.875 1 96.19 90 MET B O 1
ATOM 9315 N N . ARG B 1 91 ? 3.254 9.797 -2.375 1 93.12 91 ARG B N 1
ATOM 9316 C CA . ARG B 1 91 ? 3.473 9.922 -3.812 1 93.12 91 ARG B CA 1
ATOM 9317 C C . ARG B 1 91 ? 3.498 11.391 -4.23 1 93.12 91 ARG B C 1
ATOM 9319 O O . ARG B 1 91 ? 3.971 11.719 -5.32 1 93.12 91 ARG B O 1
ATOM 9326 N N . GLN B 1 92 ? 3.035 12.266 -3.326 1 93.88 92 GLN B N 1
ATOM 9327 C CA . GLN B 1 92 ? 2.992 13.695 -3.596 1 93.88 92 GLN B CA 1
ATOM 9328 C C . GLN B 1 92 ? 4.062 14.438 -2.803 1 93.88 92 GLN B C 1
ATOM 9330 O O . GLN B 1 92 ? 3.986 15.656 -2.635 1 93.88 92 GLN B O 1
ATOM 9335 N N . SER B 1 93 ? 5.059 13.789 -2.297 1 92.88 93 SER B N 1
ATOM 9336 C CA . SER B 1 93 ? 6.039 14.352 -1.372 1 92.88 93 SER B CA 1
ATOM 9337 C C . SER B 1 93 ? 6.852 15.461 -2.035 1 92.88 93 SER B C 1
ATOM 9339 O O . SER B 1 93 ? 6.949 16.562 -1.507 1 92.88 93 SER B O 1
ATOM 9341 N N . GLN B 1 94 ? 7.375 15.211 -3.186 1 85.62 94 GLN B N 1
ATOM 9342 C CA . GLN B 1 94 ? 8.273 16.156 -3.836 1 85.62 94 GLN B CA 1
ATOM 9343 C C . GLN B 1 94 ? 7.504 17.312 -4.445 1 85.62 94 GLN B C 1
ATOM 9345 O O . GLN B 1 94 ? 7.855 18.484 -4.238 1 85.62 94 GLN B O 1
ATOM 9350 N N . ALA B 1 95 ? 6.41 17.062 -5.055 1 88.06 95 ALA B N 1
ATOM 9351 C CA . ALA B 1 95 ? 5.684 18.078 -5.816 1 88.06 95 ALA B CA 1
ATOM 9352 C C . ALA B 1 95 ? 4.828 18.938 -4.898 1 88.06 95 ALA B C 1
ATOM 9354 O O . ALA B 1 95 ? 4.645 20.141 -5.152 1 88.06 95 ALA B O 1
ATOM 9355 N N . LYS B 1 96 ? 4.34 18.422 -3.807 1 94.56 96 LYS B N 1
ATOM 9356 C CA . LYS B 1 96 ? 3.379 19.156 -2.996 1 94.56 96 LYS B CA 1
ATOM 9357 C C . LYS B 1 96 ? 3.906 19.375 -1.581 1 94.56 96 LYS B C 1
ATOM 9359 O O . LYS B 1 96 ? 4.121 20.516 -1.164 1 94.56 96 LYS B O 1
ATOM 9364 N N . MET B 1 97 ? 4.285 18.375 -0.865 1 94.56 97 MET B N 1
ATOM 9365 C CA . MET B 1 97 ? 4.66 18.438 0.544 1 94.56 97 MET B CA 1
ATOM 9366 C C . MET B 1 97 ? 5.828 19.406 0.748 1 94.56 97 MET B C 1
ATOM 9368 O O . MET B 1 97 ? 5.77 20.281 1.607 1 94.56 97 MET B O 1
ATOM 9372 N N . GLU B 1 98 ? 6.879 19.281 -0.01 1 94.94 98 GLU B N 1
ATOM 9373 C CA . GLU B 1 98 ? 8.07 20.094 0.173 1 94.94 98 GLU B CA 1
ATOM 9374 C C . GLU B 1 98 ? 7.785 21.562 -0.146 1 94.94 98 GLU B C 1
ATOM 9376 O O . GLU B 1 98 ? 8.219 22.453 0.583 1 94.94 98 GLU B O 1
ATOM 9381 N N . ALA B 1 99 ? 6.992 21.812 -1.143 1 93.81 99 ALA B N 1
ATOM 9382 C CA . ALA B 1 99 ? 6.656 23.188 -1.537 1 93.81 99 ALA B CA 1
ATOM 9383 C C . ALA B 1 99 ? 5.691 23.828 -0.541 1 93.81 99 ALA B C 1
ATOM 9385 O O . ALA B 1 99 ? 5.77 25.016 -0.27 1 93.81 99 ALA B O 1
ATOM 9386 N N . PHE B 1 100 ? 4.805 23.094 0 1 95.31 100 PHE B N 1
ATOM 9387 C CA . PHE B 1 100 ? 3.781 23.609 0.901 1 95.31 100 PHE B CA 1
ATOM 9388 C C . PHE B 1 100 ? 4.402 24.125 2.193 1 95.31 100 PHE B C 1
ATOM 9390 O O . PHE B 1 100 ? 3.912 25.078 2.785 1 95.31 100 PHE B O 1
ATOM 9397 N N . LYS B 1 101 ? 5.465 23.547 2.672 1 91.56 101 LYS B N 1
ATOM 9398 C CA . LYS B 1 101 ? 6.082 23.938 3.936 1 91.56 101 LYS B CA 1
ATOM 9399 C C . LYS B 1 101 ? 6.52 25.406 3.904 1 91.56 101 LYS B C 1
ATOM 9401 O O . LYS B 1 101 ? 6.5 26.078 4.93 1 91.56 101 LYS B O 1
ATOM 9406 N N . SER B 1 102 ? 6.77 25.891 2.697 1 84.81 102 SER B N 1
ATOM 9407 C CA . SER B 1 102 ? 7.207 27.281 2.557 1 84.81 102 SER B CA 1
ATOM 9408 C C . SER B 1 102 ? 6.082 28.172 2.035 1 84.81 102 SER B C 1
ATOM 9410 O O . SER B 1 102 ? 5.898 29.297 2.508 1 84.81 102 SER B O 1
ATOM 9412 N N . LYS B 1 103 ? 5.262 27.656 1.157 1 83.81 103 LYS B N 1
ATOM 9413 C CA . LYS B 1 103 ? 4.281 28.5 0.471 1 83.81 103 LYS B CA 1
ATOM 9414 C C . LYS B 1 103 ? 2.945 28.5 1.205 1 83.81 103 LYS B C 1
ATOM 9416 O O . LYS B 1 103 ? 2.223 29.484 1.189 1 83.81 103 LYS B O 1
ATOM 9421 N N . GLN B 1 104 ? 2.555 27.453 1.775 1 87.31 104 GLN B N 1
ATOM 9422 C CA . GLN B 1 104 ? 1.333 27.297 2.557 1 87.31 104 GLN B CA 1
ATOM 9423 C C . GLN B 1 104 ? 0.117 27.797 1.789 1 87.31 104 GLN B C 1
ATOM 9425 O O . GLN B 1 104 ? -0.665 28.594 2.312 1 87.31 104 GLN B O 1
ATOM 9430 N N . CYS B 1 105 ? -0.084 27.391 0.562 1 88.19 105 CYS B N 1
ATOM 9431 C CA . CYS B 1 105 ? -1.201 27.781 -0.289 1 88.19 105 CYS B CA 1
ATOM 9432 C C . CYS B 1 105 ? -1.91 26.547 -0.856 1 88.19 105 CYS B C 1
ATOM 9434 O O . CYS B 1 105 ? -1.352 25.453 -0.864 1 88.19 105 CYS B O 1
ATOM 9436 N N . PRO B 1 106 ? -3.111 26.703 -1.296 1 92.12 106 PRO B N 1
ATOM 9437 C CA . PRO B 1 106 ? -3.918 25.562 -1.755 1 92.12 106 PRO B CA 1
ATOM 9438 C C . PRO B 1 106 ? -3.287 24.828 -2.938 1 92.12 106 PRO B C 1
ATOM 9440 O O . PRO B 1 106 ? -3.502 23.625 -3.109 1 92.12 106 PRO B O 1
ATOM 9443 N N . GLU B 1 107 ? -2.463 25.453 -3.721 1 92.19 107 GLU B N 1
ATOM 9444 C CA . GLU B 1 107 ? -1.863 24.875 -4.91 1 92.19 107 GLU B CA 1
ATOM 9445 C C . GLU B 1 107 ? -0.94 23.703 -4.547 1 92.19 107 GLU B C 1
ATOM 9447 O O . GLU B 1 107 ? -0.753 22.781 -5.34 1 92.19 107 GLU B O 1
ATOM 9452 N N . PHE B 1 108 ? -0.416 23.766 -3.4 1 93.88 108 PHE B N 1
ATOM 9453 C CA . PHE B 1 108 ? 0.574 22.766 -3.02 1 93.88 108 PHE B CA 1
ATOM 9454 C C . PHE B 1 108 ? 0.056 21.891 -1.88 1 93.88 108 PHE B C 1
ATOM 9456 O O . PHE B 1 108 ? 0.833 21.203 -1.214 1 93.88 108 PHE B O 1
ATOM 9463 N N . ALA B 1 109 ? -1.25 21.938 -1.687 1 96.31 109 ALA B N 1
ATOM 9464 C CA . ALA B 1 109 ? -1.841 21.156 -0.603 1 96.31 109 ALA B CA 1
ATOM 9465 C C . ALA B 1 109 ? -1.912 19.688 -0.969 1 96.31 109 ALA B C 1
ATOM 9467 O O . ALA B 1 109 ? -2.076 19.328 -2.141 1 96.31 109 ALA B O 1
ATOM 9468 N N . LEU B 1 110 ? -1.729 18.844 0 1 96.69 110 LEU B N 1
ATOM 9469 C CA . LEU B 1 110 ? -1.961 17.422 -0.199 1 96.69 110 LEU B CA 1
ATOM 9470 C C . LEU B 1 110 ? -3.416 17.156 -0.571 1 96.69 110 LEU B C 1
ATOM 9472 O O . LEU B 1 110 ? -4.324 17.797 -0.041 1 96.69 110 LEU B O 1
ATOM 9476 N N . HIS B 1 111 ? -3.66 16.25 -1.475 1 95.88 111 HIS B N 1
ATOM 9477 C CA . HIS B 1 111 ? -5.012 15.977 -1.95 1 95.88 111 HIS B CA 1
ATOM 9478 C C . HIS B 1 111 ? -5.855 15.312 -0.863 1 95.88 111 HIS B C 1
ATOM 9480 O O . HIS B 1 111 ? -5.328 14.586 -0.023 1 95.88 111 HIS B O 1
ATOM 9486 N N . SER B 1 112 ? -7.125 15.57 -0.884 1 96.06 112 SER B N 1
ATOM 9487 C CA . SER B 1 112 ? -8.039 15 0.1 1 96.06 112 SER B CA 1
ATOM 9488 C C . SER B 1 112 ? -8.977 13.984 -0.541 1 96.06 112 SER B C 1
ATOM 9490 O O . SER B 1 112 ? -9.734 13.297 0.157 1 96.06 112 SER B O 1
ATOM 9492 N N . VAL B 1 113 ? -8.977 13.867 -1.879 1 95.94 113 VAL B N 1
ATOM 9493 C CA . VAL B 1 113 ? -9.828 12.938 -2.613 1 95.94 113 VAL B CA 1
ATOM 9494 C C . VAL B 1 113 ? -8.977 12.07 -3.539 1 95.94 113 VAL B C 1
ATOM 9496 O O . VAL B 1 113 ? -8.102 12.586 -4.246 1 95.94 113 VAL B O 1
ATOM 9499 N N . PHE B 1 114 ? -9.188 10.734 -3.502 1 94.81 114 PHE B N 1
ATOM 9500 C CA . PHE B 1 114 ? -8.406 9.797 -4.293 1 94.81 114 PHE B CA 1
ATOM 9501 C C . PHE B 1 114 ? -9.312 8.773 -4.969 1 94.81 114 PHE B C 1
ATOM 9503 O O . PHE B 1 114 ? -10.484 8.625 -4.602 1 94.81 114 PHE B O 1
ATOM 9510 N N . ASP B 1 115 ? -8.742 8.164 -6 1 91.88 115 ASP B N 1
ATOM 9511 C CA . ASP B 1 115 ? -9.391 6.977 -6.551 1 91.88 115 ASP B CA 1
ATOM 9512 C C . ASP B 1 115 ? -9.281 5.797 -5.59 1 91.88 115 ASP B C 1
ATOM 9514 O O . ASP B 1 115 ? -8.18 5.438 -5.16 1 91.88 115 ASP B O 1
ATOM 9518 N N . ALA B 1 116 ? -10.367 5.164 -5.25 1 90.69 116 ALA B N 1
ATOM 9519 C CA . ALA B 1 116 ? -10.398 4.109 -4.238 1 90.69 116 ALA B CA 1
ATOM 9520 C C . ALA B 1 116 ? -9.578 2.9 -4.684 1 90.69 116 ALA B C 1
ATOM 9522 O O . ALA B 1 116 ? -8.992 2.207 -3.854 1 90.69 116 ALA B O 1
ATOM 9523 N N . LYS B 1 117 ? -9.461 2.604 -5.922 1 85.25 117 LYS B N 1
ATOM 9524 C CA . LYS B 1 117 ? -8.82 1.394 -6.434 1 85.25 117 LYS B CA 1
ATOM 9525 C C . LYS B 1 117 ? -7.324 1.611 -6.648 1 85.25 117 LYS B C 1
ATOM 9527 O O . LYS B 1 117 ? -6.516 0.729 -6.355 1 85.25 117 LYS B O 1
ATOM 9532 N N . THR B 1 118 ? -6.98 2.791 -7.133 1 85.56 118 THR B N 1
ATOM 9533 C CA . THR B 1 118 ? -5.602 2.996 -7.566 1 85.56 118 THR B CA 1
ATOM 9534 C C . THR B 1 118 ? -4.84 3.855 -6.562 1 85.56 118 THR B C 1
ATOM 9536 O O . THR B 1 118 ? -3.609 3.842 -6.531 1 85.56 118 THR B O 1
ATOM 9539 N N . GLY B 1 119 ? -5.562 4.672 -5.777 1 86.31 119 GLY B N 1
ATOM 9540 C CA . GLY B 1 119 ? -4.906 5.59 -4.863 1 86.31 119 GLY B CA 1
ATOM 9541 C C . GLY B 1 119 ? -4.402 6.852 -5.539 1 86.31 119 GLY B C 1
ATOM 9542 O O . GLY B 1 119 ? -3.686 7.645 -4.93 1 86.31 119 GLY B O 1
ATOM 9543 N N . LYS B 1 120 ? -4.836 7.129 -6.812 1 87.44 120 LYS B N 1
ATOM 9544 C CA . LYS B 1 120 ? -4.43 8.328 -7.539 1 87.44 120 LYS B CA 1
ATOM 9545 C C . LYS B 1 120 ? -5.402 9.477 -7.289 1 87.44 120 LYS B C 1
ATOM 9547 O O . LYS B 1 120 ? -6.594 9.258 -7.074 1 87.44 120 LYS B O 1
ATOM 9552 N N . PRO B 1 121 ? -4.844 10.672 -7.312 1 88.81 121 PRO B N 1
ATOM 9553 C CA . PRO B 1 121 ? -5.754 11.812 -7.188 1 88.81 121 PRO B CA 1
ATOM 9554 C C . PRO B 1 121 ? -6.707 11.938 -8.375 1 88.81 121 PRO B C 1
ATOM 9556 O O . PRO B 1 121 ? -6.312 11.68 -9.516 1 88.81 121 PRO B O 1
ATOM 9559 N N . ILE B 1 122 ? -7.918 12.266 -8.195 1 87.88 122 ILE B N 1
ATOM 9560 C CA . ILE B 1 122 ? -8.93 12.336 -9.242 1 87.88 122 ILE B CA 1
ATOM 9561 C C . ILE B 1 122 ? -9.203 13.797 -9.594 1 87.88 122 ILE B C 1
ATOM 9563 O O . ILE B 1 122 ? -9.414 14.133 -10.758 1 87.88 122 ILE B O 1
ATOM 9567 N N . LEU B 1 123 ? -9.242 14.727 -8.594 1 88.06 123 LEU B N 1
ATOM 9568 C CA . LEU B 1 123 ? -9.609 16.125 -8.82 1 88.06 123 LEU B CA 1
ATOM 9569 C C . LEU B 1 123 ? -8.375 17.016 -8.797 1 88.06 123 LEU B C 1
ATOM 9571 O O . LEU B 1 123 ? -7.512 16.875 -7.93 1 88.06 123 LEU B O 1
ATOM 9575 N N . ALA B 1 124 ? -8.414 17.891 -9.742 1 88.12 124 ALA B N 1
ATOM 9576 C CA . ALA B 1 124 ? -7.297 18.812 -9.844 1 88.12 124 ALA B CA 1
ATOM 9577 C C . ALA B 1 124 ? -7.332 19.844 -8.711 1 88.12 124 ALA B C 1
ATOM 9579 O O . ALA B 1 124 ? -8.352 20 -8.047 1 88.12 124 ALA B O 1
ATOM 9580 N N . ASP B 1 125 ? -6.336 20.594 -8.469 1 86.06 125 ASP B N 1
ATOM 9581 C CA . ASP B 1 125 ? -6.172 21.547 -7.367 1 86.06 125 ASP B CA 1
ATOM 9582 C C . ASP B 1 125 ? -7.152 22.703 -7.496 1 86.06 125 ASP B C 1
ATOM 9584 O O . ASP B 1 125 ? -7.645 23.219 -6.488 1 86.06 125 ASP B O 1
ATOM 9588 N N . LYS B 1 126 ? -7.426 23.062 -8.68 1 83.5 126 LYS B N 1
ATOM 9589 C CA . LYS B 1 126 ? -8.305 24.203 -8.906 1 83.5 126 LYS B CA 1
ATOM 9590 C C . LYS B 1 126 ? -9.773 23.812 -8.773 1 83.5 126 LYS B C 1
ATOM 9592 O O . LYS B 1 126 ? -10.625 24.656 -8.516 1 83.5 126 LYS B O 1
ATOM 9597 N N . ASP B 1 127 ? -9.93 22.516 -8.852 1 85.75 127 ASP B N 1
ATOM 9598 C CA . ASP B 1 127 ? -11.305 22.062 -8.953 1 85.75 127 ASP B CA 1
ATOM 9599 C C . ASP B 1 127 ? -11.852 21.641 -7.59 1 85.75 127 ASP B C 1
ATOM 9601 O O . ASP B 1 127 ? -13.055 21.422 -7.438 1 85.75 127 ASP B O 1
ATOM 9605 N N . TYR B 1 128 ? -10.945 21.625 -6.637 1 89.88 128 TYR B N 1
ATOM 9606 C CA . TYR B 1 128 ? -11.398 21.141 -5.336 1 89.88 128 TYR B CA 1
ATOM 9607 C C . TYR B 1 128 ? -10.586 21.766 -4.207 1 89.88 128 TYR B C 1
ATOM 9609 O O . TYR B 1 128 ? -9.422 22.125 -4.395 1 89.88 128 TYR B O 1
ATOM 9617 N N . GLY B 1 129 ? -11.219 21.984 -3.076 1 91.12 129 GLY B N 1
ATOM 9618 C CA . GLY B 1 129 ? -10.547 22.516 -1.902 1 91.12 129 GLY B CA 1
ATOM 9619 C C . GLY B 1 129 ? -9.781 21.469 -1.125 1 91.12 129 GLY B C 1
ATOM 9620 O O . GLY B 1 129 ? -10.164 21.109 -0.011 1 91.12 129 GLY B O 1
ATOM 9621 N N . HIS B 1 130 ? -8.648 21.141 -1.621 1 93.06 130 HIS B N 1
ATOM 9622 C CA . HIS B 1 130 ? -7.875 20.047 -1.035 1 93.06 130 HIS B CA 1
ATOM 9623 C C . HIS B 1 130 ? -7.195 20.484 0.256 1 93.06 130 HIS B C 1
ATOM 9625 O O . HIS B 1 130 ? -6.863 19.656 1.104 1 93.06 130 HIS B O 1
ATOM 9631 N N . LEU B 1 131 ? -6.957 21.766 0.388 1 96.62 131 LEU B N 1
ATOM 9632 C CA . LEU B 1 131 ? -6.273 22.234 1.59 1 96.62 131 LEU B CA 1
ATOM 9633 C C . LEU B 1 131 ? -7.18 22.109 2.811 1 96.62 131 LEU B C 1
ATOM 9635 O O . LEU B 1 131 ? -7.875 23.062 3.166 1 96.62 131 LEU B O 1
ATOM 9639 N N . GLN B 1 132 ? -7.137 21.047 3.424 1 97.25 132 GLN B N 1
ATOM 9640 C CA . GLN B 1 132 ? -7.898 20.719 4.625 1 97.25 132 GLN B CA 1
ATOM 9641 C C . GLN B 1 132 ? -6.973 20.266 5.754 1 97.25 132 GLN B C 1
ATOM 9643 O O . GLN B 1 132 ? -6.719 19.062 5.914 1 97.25 132 GLN B O 1
ATOM 9648 N N . LEU B 1 133 ? -6.602 21.125 6.598 1 97.94 133 LEU B N 1
ATOM 9649 C CA . LEU B 1 133 ? -5.633 20.828 7.652 1 97.94 133 LEU B CA 1
ATOM 9650 C C . LEU B 1 133 ? -6.234 19.891 8.695 1 97.94 133 LEU B C 1
ATOM 9652 O O . LEU B 1 133 ? -5.504 19.188 9.398 1 97.94 133 LEU B O 1
ATOM 9656 N N . ASN B 1 134 ? -7.574 19.922 8.766 1 97.62 134 ASN B N 1
ATOM 9657 C CA . ASN B 1 134 ? -8.242 19.062 9.727 1 97.62 134 ASN B CA 1
ATOM 9658 C C . ASN B 1 134 ? -7.977 17.578 9.43 1 97.62 134 ASN B C 1
ATOM 9660 O O . ASN B 1 134 ? -7.824 16.781 10.352 1 97.62 134 ASN B O 1
ATOM 9664 N N . ASN B 1 135 ? -7.883 17.25 8.156 1 97.88 135 ASN B N 1
ATOM 9665 C CA . ASN B 1 135 ? -7.645 15.859 7.773 1 97.88 135 ASN B CA 1
ATOM 9666 C C . ASN B 1 135 ? -6.246 15.398 8.18 1 97.88 135 ASN B C 1
ATOM 9668 O O . ASN B 1 135 ? -6.09 14.328 8.766 1 97.88 135 ASN B O 1
ATOM 9672 N N . THR B 1 136 ? -5.219 16.188 7.832 1 98.06 136 THR B N 1
ATOM 9673 C CA . THR B 1 136 ? -3.846 15.836 8.164 1 98.06 136 THR B CA 1
ATOM 9674 C C . THR B 1 136 ? -3.652 15.789 9.68 1 98.06 136 THR B C 1
ATOM 9676 O O . THR B 1 136 ? -2.955 14.906 10.188 1 98.06 136 THR B O 1
ATOM 9679 N N . ALA B 1 137 ? -4.301 16.703 10.352 1 98.56 137 ALA B N 1
ATOM 9680 C CA . ALA B 1 137 ? -4.207 16.734 11.812 1 98.56 137 ALA B CA 1
ATOM 9681 C C . ALA B 1 137 ? -4.852 15.5 12.43 1 98.56 137 ALA B C 1
ATOM 9683 O O . ALA B 1 137 ? -4.281 14.883 13.336 1 98.56 137 ALA B O 1
ATOM 9684 N N . LEU B 1 138 ? -6.039 15.219 11.961 1 98.5 138 LEU B N 1
ATOM 9685 C CA . LEU B 1 138 ? -6.734 14.047 12.492 1 98.5 138 LEU B CA 1
ATOM 9686 C C . LEU B 1 138 ? -5.949 12.773 12.211 1 98.5 138 LEU B C 1
ATOM 9688 O O . LEU B 1 138 ? -5.926 11.852 13.031 1 98.5 138 LEU B O 1
ATOM 9692 N N . TYR B 1 139 ? -5.348 12.688 11.047 1 98.56 139 TYR B N 1
ATOM 9693 C CA . TYR B 1 139 ? -4.516 11.539 10.695 1 98.56 139 TYR B CA 1
ATOM 9694 C C . TYR B 1 139 ? -3.379 11.367 11.695 1 98.56 139 TYR B C 1
ATOM 9696 O O . TYR B 1 139 ? -3.143 10.266 12.195 1 98.56 139 TYR B O 1
ATOM 9704 N N . LEU B 1 140 ? -2.643 12.445 11.969 1 98.62 140 LEU B N 1
ATOM 9705 C CA . LEU B 1 140 ? -1.521 12.398 12.898 1 98.62 140 LEU B CA 1
ATOM 9706 C C . LEU B 1 140 ? -1.987 12 14.289 1 98.62 140 LEU B C 1
ATOM 9708 O O . LEU B 1 140 ? -1.325 11.211 14.969 1 98.62 140 LEU B O 1
ATOM 9712 N N . LEU B 1 141 ? -3.105 12.539 14.719 1 98.38 141 LEU B N 1
ATOM 9713 C CA . LEU B 1 141 ? -3.635 12.227 16.047 1 98.38 141 LEU B CA 1
ATOM 9714 C C . LEU B 1 141 ? -3.953 10.734 16.156 1 98.38 141 LEU B C 1
ATOM 9716 O O . LEU B 1 141 ? -3.607 10.102 17.156 1 98.38 141 LEU B O 1
ATOM 9720 N N . TYR B 1 142 ? -4.52 10.188 15.18 1 98.56 142 TYR B N 1
ATOM 9721 C CA . TYR B 1 142 ? -4.996 8.82 15.312 1 98.56 142 TYR B CA 1
ATOM 9722 C C . TYR B 1 142 ? -3.9 7.82 14.945 1 98.56 142 TYR B C 1
ATOM 9724 O O . TYR B 1 142 ? -4.008 6.633 15.258 1 98.56 142 TYR B O 1
ATOM 9732 N N . ILE B 1 143 ? -2.838 8.258 14.258 1 98.12 143 ILE B N 1
ATOM 9733 C CA . ILE B 1 143 ? -1.647 7.414 14.195 1 98.12 143 ILE B CA 1
ATOM 9734 C C . ILE B 1 143 ? -1.139 7.125 15.602 1 98.12 143 ILE B C 1
ATOM 9736 O O . ILE B 1 143 ? -0.778 5.988 15.922 1 98.12 143 ILE B O 1
ATOM 9740 N N . VAL B 1 144 ? -1.151 8.156 16.438 1 97.06 144 VAL B N 1
ATOM 9741 C CA . VAL B 1 144 ? -0.674 8.016 17.812 1 97.06 144 VAL B CA 1
ATOM 9742 C C . VAL B 1 144 ? -1.623 7.113 18.594 1 97.06 144 VAL B C 1
ATOM 9744 O O . VAL B 1 144 ? -1.184 6.184 19.281 1 97.06 144 VAL B O 1
ATOM 9747 N N . GLN B 1 145 ? -2.947 7.355 18.438 1 97.62 145 GLN B N 1
ATOM 9748 C CA . GLN B 1 145 ? -3.941 6.57 19.156 1 97.62 145 GLN B CA 1
ATOM 9749 C C . GLN B 1 145 ? -3.875 5.098 18.75 1 97.62 145 GLN B C 1
ATOM 9751 O O . GLN B 1 145 ? -3.84 4.219 19.609 1 97.62 145 GLN B O 1
ATOM 9756 N N . MET B 1 146 ? -3.818 4.801 17.516 1 98.31 146 MET B N 1
ATOM 9757 C CA . MET B 1 146 ? -3.906 3.439 17 1 98.31 146 MET B CA 1
ATOM 9758 C C . MET B 1 146 ? -2.613 2.674 17.25 1 98.31 146 MET B C 1
ATOM 9760 O O . MET B 1 146 ? -2.643 1.48 17.562 1 98.31 146 MET B O 1
ATOM 9764 N N . ILE B 1 147 ? -1.434 3.316 17.109 1 97.38 147 ILE B N 1
ATOM 9765 C CA . ILE B 1 147 ? -0.171 2.646 17.391 1 97.38 147 ILE B CA 1
ATOM 9766 C C . ILE B 1 147 ? -0.062 2.373 18.891 1 97.38 147 ILE B C 1
ATOM 9768 O O . ILE B 1 147 ? 0.459 1.334 19.312 1 97.38 147 ILE B O 1
ATOM 9772 N N . SER B 1 148 ? -0.578 3.338 19.719 1 95.12 148 SER B N 1
ATOM 9773 C CA . SER B 1 148 ? -0.568 3.141 21.172 1 95.12 148 SER B CA 1
ATOM 9774 C C . SER B 1 148 ? -1.428 1.947 21.578 1 95.12 148 SER B C 1
ATOM 9776 O O . SER B 1 148 ? -1.23 1.365 22.641 1 95.12 148 SER B O 1
ATOM 9778 N N . SER B 1 149 ? -2.404 1.611 20.734 1 95.25 149 SER B N 1
ATOM 9779 C CA . SER B 1 149 ? -3.256 0.459 21 1 95.25 149 SER B CA 1
ATOM 9780 C C . SER B 1 149 ? -2.578 -0.842 20.594 1 95.25 149 SER B C 1
ATOM 9782 O O . SER B 1 149 ? -3.09 -1.93 20.875 1 95.25 149 SER B O 1
ATOM 9784 N N . GLY B 1 150 ? -1.448 -0.765 19.906 1 93.62 150 GLY B N 1
ATOM 9785 C CA . GLY B 1 150 ? -0.697 -1.962 19.562 1 93.62 150 GLY B CA 1
ATOM 9786 C C . GLY B 1 150 ? -0.636 -2.219 18.062 1 93.62 150 GLY B C 1
ATOM 9787 O O . GLY B 1 150 ? 0.012 -3.17 17.625 1 93.62 150 GLY B O 1
ATOM 9788 N N . LEU B 1 151 ? -1.265 -1.438 17.266 1 95.69 151 LEU B N 1
ATOM 9789 C CA . LEU B 1 151 ? -1.249 -1.631 15.812 1 95.69 151 LEU B CA 1
ATOM 9790 C C . LEU B 1 151 ? 0.069 -1.152 15.219 1 95.69 151 LEU B C 1
ATOM 9792 O O . LEU B 1 151 ? 0.645 -0.166 15.68 1 95.69 151 LEU B O 1
ATOM 9796 N N . GLN B 1 152 ? 0.612 -1.862 14.242 1 95.31 152 GLN B N 1
ATOM 9797 C CA . GLN B 1 152 ? 1.818 -1.486 13.508 1 95.31 152 GLN B CA 1
ATOM 9798 C C . GLN B 1 152 ? 1.473 -0.863 12.164 1 95.31 152 GLN B C 1
ATOM 9800 O O . GLN B 1 152 ? 1.174 -1.575 11.203 1 95.31 152 GLN B O 1
ATOM 9805 N N . ILE B 1 153 ? 1.616 0.486 12.102 1 97.25 153 ILE B N 1
ATOM 9806 C CA . ILE B 1 153 ? 1.129 1.196 10.922 1 97.25 153 ILE B CA 1
ATOM 9807 C C . ILE B 1 153 ? 2.311 1.716 10.109 1 97.25 153 ILE B C 1
ATOM 9809 O O . ILE B 1 153 ? 2.289 1.673 8.875 1 97.25 153 ILE B O 1
ATOM 9813 N N . ILE B 1 154 ? 3.4 2.221 10.766 1 97.31 154 ILE B N 1
ATOM 9814 C CA . ILE B 1 154 ? 4.566 2.791 10.094 1 97.31 154 ILE B CA 1
ATOM 9815 C C . ILE B 1 154 ? 5.652 1.729 9.961 1 97.31 154 ILE B C 1
ATOM 9817 O O . ILE B 1 154 ? 6.027 1.088 10.945 1 97.31 154 ILE B O 1
ATOM 9821 N N . TYR B 1 155 ? 6.227 1.586 8.727 1 95 155 TYR B N 1
ATOM 9822 C CA . TYR B 1 155 ? 7.062 0.424 8.445 1 95 155 TYR B CA 1
ATOM 9823 C C . TYR B 1 155 ? 8.531 0.817 8.352 1 95 155 TYR B C 1
ATOM 9825 O O . TYR B 1 155 ? 9.398 0.117 8.875 1 95 155 TYR B O 1
ATOM 9833 N N . THR B 1 156 ? 8.852 1.911 7.656 1 94.38 156 THR B N 1
ATOM 9834 C CA . THR B 1 156 ? 10.234 2.211 7.305 1 94.38 156 THR B CA 1
ATOM 9835 C C . THR B 1 156 ? 10.625 3.604 7.793 1 94.38 156 THR B C 1
ATOM 9837 O O . THR B 1 156 ? 9.766 4.395 8.18 1 94.38 156 THR B O 1
ATOM 9840 N N . MET B 1 157 ? 11.875 3.871 7.719 1 92.31 157 MET B N 1
ATOM 9841 C CA . MET B 1 157 ? 12.375 5.188 8.109 1 92.31 157 MET B CA 1
ATOM 9842 C C . MET B 1 157 ? 11.938 6.254 7.113 1 92.31 157 MET B C 1
ATOM 9844 O O . MET B 1 157 ? 11.75 7.414 7.48 1 92.31 157 MET B O 1
ATOM 9848 N N . ASP B 1 158 ? 11.805 5.859 5.867 1 95.06 158 ASP B N 1
ATOM 9849 C CA . ASP B 1 158 ? 11.258 6.801 4.895 1 95.06 158 ASP B CA 1
ATOM 9850 C C . ASP B 1 158 ? 9.898 7.328 5.34 1 95.06 158 ASP B C 1
ATOM 9852 O O . ASP B 1 158 ? 9.602 8.516 5.176 1 95.06 158 ASP B O 1
ATOM 9856 N N . GLU B 1 159 ? 9.125 6.453 5.863 1 97.19 159 GLU B N 1
ATOM 9857 C CA . GLU B 1 159 ? 7.789 6.824 6.32 1 97.19 159 GLU B CA 1
ATOM 9858 C C . GLU B 1 159 ? 7.859 7.691 7.578 1 97.19 159 GLU B C 1
ATOM 9860 O O . GLU B 1 159 ? 7.039 8.594 7.762 1 97.19 159 GLU B O 1
ATOM 9865 N N . VAL B 1 160 ? 8.805 7.398 8.453 1 96.19 160 VAL B N 1
ATOM 9866 C CA . VAL B 1 160 ? 9.016 8.219 9.648 1 96.19 160 VAL B CA 1
ATOM 9867 C C . VAL B 1 160 ? 9.344 9.656 9.234 1 96.19 160 VAL B C 1
ATOM 9869 O O . VAL B 1 160 ? 8.789 10.609 9.781 1 96.19 160 VAL B O 1
ATOM 9872 N N . ASN B 1 161 ? 10.227 9.742 8.266 1 96.06 161 ASN B N 1
ATOM 9873 C CA . ASN B 1 161 ? 10.609 11.062 7.773 1 96.06 161 ASN B CA 1
ATOM 9874 C C . ASN B 1 161 ? 9.43 11.797 7.145 1 96.06 161 ASN B C 1
ATOM 9876 O O . ASN B 1 161 ? 9.297 13.008 7.281 1 96.06 161 ASN B O 1
ATOM 9880 N N . PHE B 1 162 ? 8.641 11.102 6.461 1 97.56 162 PHE B N 1
ATOM 9881 C CA . PHE B 1 162 ? 7.473 11.719 5.852 1 97.56 162 PHE B CA 1
ATOM 9882 C C . PHE B 1 162 ? 6.512 12.234 6.918 1 97.56 162 PHE B C 1
ATOM 9884 O O . PHE B 1 162 ? 5.957 13.328 6.785 1 97.56 162 PHE B O 1
ATOM 9891 N N . LEU B 1 163 ? 6.266 11.398 7.984 1 98 163 LEU B N 1
ATOM 9892 C CA . LEU B 1 163 ? 5.406 11.82 9.086 1 98 163 LEU B CA 1
ATOM 9893 C C . LEU B 1 163 ? 5.945 13.094 9.742 1 98 163 LEU B C 1
ATOM 9895 O O . LEU B 1 163 ? 5.176 13.984 10.109 1 98 163 LEU B O 1
ATOM 9899 N N . GLN B 1 164 ? 7.27 13.125 9.938 1 97.5 164 GLN B N 1
ATOM 9900 C CA . GLN B 1 164 ? 7.891 14.328 10.492 1 97.5 164 GLN B CA 1
ATOM 9901 C C . GLN B 1 164 ? 7.578 15.555 9.633 1 97.5 164 GLN B C 1
ATOM 9903 O O . GLN B 1 164 ? 7.352 16.641 10.156 1 97.5 164 GLN B O 1
ATOM 9908 N N . ASN B 1 165 ? 7.602 15.375 8.359 1 97.75 165 ASN B N 1
ATOM 9909 C CA . ASN B 1 165 ? 7.293 16.484 7.465 1 97.75 165 ASN B CA 1
ATOM 9910 C C . ASN B 1 165 ? 5.805 16.828 7.5 1 97.75 165 ASN B C 1
ATOM 9912 O O . ASN B 1 165 ? 5.426 17.969 7.238 1 97.75 165 ASN B O 1
ATOM 9916 N N . LEU B 1 166 ? 4.926 15.875 7.789 1 98.12 166 LEU B N 1
ATOM 9917 C CA . LEU B 1 166 ? 3.516 16.172 7.996 1 98.12 166 LEU B CA 1
ATOM 9918 C C . LEU B 1 166 ? 3.33 17.094 9.203 1 98.12 166 LEU B C 1
ATOM 9920 O O . LEU B 1 166 ? 2.424 17.922 9.219 1 98.12 166 LEU B O 1
ATOM 9924 N N . VAL B 1 167 ? 4.16 16.859 10.18 1 97.81 167 VAL B N 1
ATOM 9925 C CA . VAL B 1 167 ? 4.129 17.719 11.359 1 97.81 167 VAL B CA 1
ATOM 9926 C C . VAL B 1 167 ? 4.438 19.156 10.953 1 97.81 167 VAL B C 1
ATOM 9928 O O . VAL B 1 167 ? 3.77 20.094 11.398 1 97.81 167 VAL B O 1
ATOM 9931 N N . TYR B 1 168 ? 5.461 19.312 10.055 1 96.88 168 TYR B N 1
ATOM 9932 C CA . TYR B 1 168 ? 5.789 20.656 9.57 1 96.88 168 TYR B CA 1
ATOM 9933 C C . TYR B 1 168 ? 4.656 21.234 8.727 1 96.88 168 TYR B C 1
ATOM 9935 O O . TYR B 1 168 ? 4.449 22.438 8.695 1 96.88 168 TYR B O 1
ATOM 9943 N N . TYR B 1 169 ? 3.932 20.328 8.094 1 96.88 169 TYR B N 1
ATOM 9944 C CA . TYR B 1 169 ? 2.793 20.688 7.258 1 96.88 169 TYR B CA 1
ATOM 9945 C C . TYR B 1 169 ? 1.689 21.344 8.078 1 96.88 169 TYR B C 1
ATOM 9947 O O . TYR B 1 169 ? 1.043 22.281 7.629 1 96.88 169 TYR B O 1
ATOM 9955 N N . VAL B 1 170 ? 1.449 20.922 9.336 1 96.88 170 VAL B N 1
ATOM 9956 C CA . VAL B 1 170 ? 0.329 21.391 10.141 1 96.88 170 VAL B CA 1
ATOM 9957 C C . VAL B 1 170 ? 0.834 22.375 11.203 1 96.88 170 VAL B C 1
ATOM 9959 O O . VAL B 1 170 ? 0.041 23.062 11.852 1 96.88 170 VAL B O 1
ATOM 9962 N N . GLU B 1 171 ? 2.078 22.516 11.359 1 94.19 171 GLU B N 1
ATOM 9963 C CA . GLU B 1 171 ? 2.695 23.312 12.414 1 94.19 171 GLU B CA 1
ATOM 9964 C C . GLU B 1 171 ? 2.232 24.766 12.359 1 94.19 171 GLU B C 1
ATOM 9966 O O . GLU B 1 171 ? 2.043 25.406 13.398 1 94.19 171 GLU B O 1
ATOM 9971 N N . ARG B 1 172 ? 1.956 25.281 11.172 1 90.56 172 ARG B N 1
ATOM 9972 C CA . ARG B 1 172 ? 1.564 26.688 11.008 1 90.56 172 ARG B CA 1
ATOM 9973 C C . ARG B 1 172 ? 0.079 26.797 10.68 1 90.56 172 ARG B C 1
ATOM 9975 O O . ARG B 1 172 ? -0.334 27.703 9.961 1 90.56 172 ARG B O 1
ATOM 9982 N N . ALA B 1 173 ? -0.643 25.938 11.234 1 93.75 173 ALA B N 1
ATOM 9983 C CA . ALA B 1 173 ? -2.086 25.984 11.023 1 93.75 173 ALA B CA 1
ATOM 9984 C C . ALA B 1 173 ? -2.66 27.328 11.492 1 93.75 173 ALA B C 1
ATOM 9986 O O . ALA B 1 173 ? -3.631 27.828 10.914 1 93.75 173 ALA B O 1
ATOM 9987 N N . TYR B 1 174 ? -2.035 27.969 12.445 1 88 174 TYR B N 1
ATOM 9988 C CA . TYR B 1 174 ? -2.523 29.203 13.055 1 88 174 TYR B CA 1
ATOM 9989 C C . TYR B 1 174 ? -2.512 30.344 12.055 1 88 174 TYR B C 1
ATOM 9991 O O . TYR B 1 174 ? -3.166 31.375 12.266 1 88 174 TYR B O 1
ATOM 9999 N N . ARG B 1 175 ? -1.848 30.188 10.953 1 84.94 175 ARG B N 1
ATOM 10000 C CA . ARG B 1 175 ? -1.81 31.281 9.984 1 84.94 175 ARG B CA 1
ATOM 10001 C C . ARG B 1 175 ? -2.078 30.766 8.57 1 84.94 175 ARG B C 1
ATOM 10003 O O . ARG B 1 175 ? -1.711 31.406 7.586 1 84.94 175 ARG B O 1
ATOM 10010 N N . THR B 1 176 ? -2.559 29.578 8.445 1 90.31 176 THR B N 1
ATOM 10011 C CA . THR B 1 176 ? -2.82 29 7.133 1 90.31 176 THR B CA 1
ATOM 10012 C C . THR B 1 176 ? -4.32 28.875 6.891 1 90.31 176 THR B C 1
ATOM 10014 O O . THR B 1 176 ? -4.969 27.969 7.426 1 90.31 176 THR B O 1
ATOM 10017 N N . PRO B 1 177 ? -4.852 29.766 6.082 1 90.88 177 PRO B N 1
ATOM 10018 C CA . PRO B 1 177 ? -6.266 29.609 5.734 1 90.88 177 PRO B CA 1
ATOM 10019 C C . PRO B 1 177 ? -6.543 28.328 4.957 1 90.88 177 PRO B C 1
ATOM 10021 O O . PRO B 1 177 ? -5.75 27.938 4.094 1 90.88 177 PRO B O 1
ATOM 10024 N N . ASP B 1 178 ? -7.543 27.656 5.277 1 95.31 178 ASP B N 1
ATOM 10025 C CA . ASP B 1 178 ? -7.891 26.406 4.598 1 95.31 178 ASP B CA 1
ATOM 10026 C C . ASP B 1 178 ? -9.383 26.344 4.281 1 95.31 178 ASP B C 1
ATOM 10028 O O . ASP B 1 178 ? -10.109 27.312 4.516 1 95.31 178 ASP B O 1
ATOM 10032 N N . PHE B 1 179 ? -9.828 25.25 3.627 1 96.06 179 PHE B N 1
ATOM 10033 C CA . PHE B 1 179 ? -11.219 25.109 3.209 1 96.06 179 PHE B CA 1
ATOM 10034 C C . PHE B 1 179 ? -12.039 24.438 4.293 1 96.06 179 PHE B C 1
ATOM 10036 O O . PHE B 1 179 ? -13.266 24.312 4.172 1 96.06 179 PHE B O 1
ATOM 10043 N N . GLY B 1 180 ? -11.398 24 5.363 1 94.75 180 GLY B N 1
ATOM 10044 C CA . GLY B 1 180 ? -12.078 23.5 6.551 1 94.75 180 GLY B CA 1
ATOM 10045 C C . GLY B 1 180 ? -12.656 22.109 6.367 1 94.75 180 GLY B C 1
ATOM 10046 O O . GLY B 1 180 ? -12.367 21.438 5.379 1 94.75 180 GLY B O 1
ATOM 10047 N N . ILE B 1 181 ? -13.531 21.672 7.273 1 95.38 181 ILE B N 1
ATOM 10048 C CA . ILE B 1 181 ? -14.07 20.328 7.34 1 95.38 181 ILE B CA 1
ATOM 10049 C C . ILE B 1 181 ? -15.156 20.141 6.277 1 95.38 181 ILE B C 1
ATOM 10051 O O . ILE B 1 181 ? -15.391 19.031 5.797 1 95.38 181 ILE B O 1
ATOM 10055 N N . TRP B 1 182 ? -15.758 21.312 5.898 1 94.94 182 TRP B N 1
ATOM 10056 C CA . TRP B 1 182 ? -16.859 21.234 4.945 1 94.94 182 TRP B CA 1
ATOM 10057 C C . TRP B 1 182 ? -16.359 21.453 3.52 1 94.94 182 TRP B C 1
ATOM 10059 O O . TRP B 1 182 ? -17.156 21.484 2.576 1 94.94 182 TRP B O 1
ATOM 10069 N N . GLU B 1 183 ? -15.07 21.75 3.338 1 92.5 183 GLU B N 1
ATOM 10070 C CA . GLU B 1 183 ? -14.383 21.766 2.051 1 92.5 183 GLU B CA 1
ATOM 10071 C C . GLU B 1 183 ? -14.805 22.969 1.212 1 92.5 183 GLU B C 1
ATOM 10073 O O . GLU B 1 183 ? -14.664 22.953 -0.012 1 92.5 183 GLU B O 1
ATOM 10078 N N . ARG B 1 184 ? -15.422 24.031 1.859 1 92.06 184 ARG B N 1
ATOM 10079 C CA . ARG B 1 184 ? -15.945 25.156 1.093 1 92.06 184 ARG B CA 1
ATOM 10080 C C . ARG B 1 184 ? -15.25 26.453 1.479 1 92.06 184 ARG B C 1
ATOM 10082 O O . ARG B 1 184 ? -15.391 27.469 0.789 1 92.06 184 ARG B O 1
ATOM 10089 N N . GLY B 1 185 ? -14.5 26.484 2.568 1 92.31 185 GLY B N 1
ATOM 10090 C CA . GLY B 1 185 ? -13.781 27.672 2.982 1 92.31 185 GLY B CA 1
ATOM 10091 C C . GLY B 1 185 ? -14.68 28.703 3.65 1 92.31 185 GLY B C 1
ATOM 10092 O O . GLY B 1 185 ? -15.344 28.406 4.648 1 92.31 185 GLY B O 1
ATOM 10093 N N . SER B 1 186 ? -14.914 29.797 3.016 1 89.62 186 SER B N 1
ATOM 10094 C CA . SER B 1 186 ? -15.734 30.875 3.572 1 89.62 186 SER B CA 1
ATOM 10095 C C . SER B 1 186 ? -17.219 30.516 3.518 1 89.62 186 SER B C 1
ATOM 10097 O O . SER B 1 186 ? -17.641 29.672 2.715 1 89.62 186 SER B O 1
ATOM 10099 N N . LYS B 1 187 ? -18 31.141 4.379 1 90.62 187 LYS B N 1
ATOM 10100 C CA . LYS B 1 187 ? -19.453 30.906 4.426 1 90.62 187 LYS B CA 1
ATOM 10101 C C . LYS B 1 187 ? -20.109 31.266 3.096 1 90.62 187 LYS B C 1
ATOM 10103 O O . LYS B 1 187 ? -21.156 30.719 2.76 1 90.62 187 LYS B O 1
ATOM 10108 N N . TYR B 1 188 ? -19.484 32.062 2.293 1 88 188 TYR B N 1
ATOM 10109 C CA . TYR B 1 188 ? -20.031 32.562 1.032 1 88 188 TYR B CA 1
ATOM 10110 C C . TYR B 1 188 ? -19.688 31.609 -0.111 1 88 188 TYR B C 1
ATOM 10112 O O . TYR B 1 188 ? -20.141 31.797 -1.243 1 88 188 TYR B O 1
ATOM 10120 N N . ASN B 1 189 ? -18.922 30.562 0.135 1 91.69 189 ASN B N 1
ATOM 10121 C CA . ASN B 1 189 ? -18.562 29.547 -0.848 1 91.69 189 ASN B CA 1
ATOM 10122 C C . ASN B 1 189 ? -18.094 30.188 -2.154 1 91.69 189 ASN B C 1
ATOM 10124 O O . ASN B 1 189 ? -18.625 29.875 -3.225 1 91.69 189 ASN B O 1
ATOM 10128 N N . ASN B 1 190 ? -17.188 31.062 -2.066 1 88.44 190 ASN B N 1
ATOM 10129 C CA . ASN B 1 190 ? -16.656 31.766 -3.236 1 88.44 190 ASN B CA 1
ATOM 10130 C C . ASN B 1 190 ? -15.258 31.281 -3.598 1 88.44 190 ASN B C 1
ATOM 10132 O O . ASN B 1 190 ? -14.523 31.969 -4.305 1 88.44 190 ASN B O 1
ATOM 10136 N N . GLY B 1 191 ? -14.852 30.188 -3.006 1 88.81 191 GLY B N 1
ATOM 10137 C CA . GLY B 1 191 ? -13.555 29.625 -3.336 1 88.81 191 GLY B CA 1
ATOM 10138 C C . GLY B 1 191 ? -12.422 30.188 -2.502 1 88.81 191 GLY B C 1
ATOM 10139 O O . GLY B 1 191 ? -11.258 29.828 -2.691 1 88.81 191 GLY B O 1
ATOM 10140 N N . THR B 1 192 ? -12.727 30.984 -1.529 1 87.81 192 THR B N 1
ATOM 10141 C CA . THR B 1 192 ? -11.711 31.609 -0.7 1 87.81 192 THR B CA 1
ATOM 10142 C C . THR B 1 192 ? -11.531 30.844 0.61 1 87.81 192 THR B C 1
ATOM 10144 O O . THR B 1 192 ? -12.508 30.562 1.308 1 87.81 192 THR B O 1
ATOM 10147 N N . PRO B 1 193 ? -10.305 30.484 0.903 1 92.25 193 PRO B N 1
ATOM 10148 C CA . PRO B 1 193 ? -10.047 29.844 2.193 1 92.25 193 PRO B CA 1
ATOM 10149 C C . PRO B 1 193 ? -10.023 30.828 3.354 1 92.25 193 PRO B C 1
ATOM 10151 O O . PRO B 1 193 ? -9.867 32.031 3.139 1 92.25 193 PRO B O 1
ATOM 10154 N N . GLU B 1 194 ? -10.242 30.359 4.582 1 89.94 194 GLU B N 1
ATOM 10155 C CA . GLU B 1 194 ? -10.203 31.156 5.801 1 89.94 194 GLU B CA 1
ATOM 10156 C C . GLU B 1 194 ? -9.5 30.406 6.93 1 89.94 194 GLU B C 1
ATOM 10158 O O . GLU B 1 194 ? -9.266 29.203 6.828 1 89.94 194 GLU B O 1
ATOM 10163 N N . ILE B 1 195 ? -9.125 31.172 7.91 1 89.12 195 ILE B N 1
ATOM 10164 C CA . ILE B 1 195 ? -8.586 30.562 9.117 1 89.12 195 ILE B CA 1
ATOM 10165 C C . ILE B 1 195 ? -9.719 29.953 9.938 1 89.12 195 ILE B C 1
ATOM 10167 O O . ILE B 1 195 ? -10.656 30.656 10.336 1 89.12 195 ILE B O 1
ATOM 10171 N N . HIS B 1 196 ? -9.688 28.688 10.102 1 94.06 196 HIS B N 1
ATOM 10172 C CA . HIS B 1 196 ? -10.742 27.984 10.828 1 94.06 196 HIS B CA 1
ATOM 10173 C C . HIS B 1 196 ? -10.258 27.531 12.203 1 94.06 196 HIS B C 1
ATOM 10175 O O . HIS B 1 196 ? -9.25 26.844 12.312 1 94.06 196 HIS B O 1
ATOM 10181 N N . ALA B 1 197 ? -10.992 27.844 13.242 1 95.25 197 ALA B N 1
ATOM 10182 C CA . ALA B 1 197 ? -10.664 27.453 14.602 1 95.25 197 ALA B CA 1
ATOM 10183 C C . ALA B 1 197 ? -10.664 25.922 14.75 1 95.25 197 ALA B C 1
ATOM 10185 O O . ALA B 1 197 ? -9.828 25.359 15.461 1 95.25 197 ALA B O 1
ATOM 10186 N N . SER B 1 198 ? -11.586 25.281 14.133 1 97.94 198 SER B N 1
ATOM 10187 C CA . SER B 1 198 ? -11.656 23.828 14.195 1 97.94 198 SER B CA 1
ATOM 10188 C C . SER B 1 198 ? -10.375 23.188 13.664 1 97.94 198 SER B C 1
ATOM 10190 O O . SER B 1 198 ? -9.836 22.266 14.281 1 97.94 198 SER B O 1
ATOM 10192 N N . SER B 1 199 ? -9.852 23.703 12.539 1 97.69 199 SER B N 1
ATOM 10193 C CA . SER B 1 199 ? -8.625 23.188 11.953 1 97.69 199 SER B CA 1
ATOM 10194 C C . SER B 1 199 ? -7.426 23.438 12.859 1 97.69 199 SER B C 1
ATOM 10196 O O . SER B 1 199 ? -6.586 22.547 13.047 1 97.69 199 SER B O 1
ATOM 10198 N N . ILE B 1 200 ? -7.344 24.594 13.43 1 96.56 200 ILE B N 1
ATOM 10199 C CA . ILE B 1 200 ? -6.246 24.953 14.328 1 96.56 200 ILE B CA 1
ATOM 10200 C C . ILE B 1 200 ? -6.305 24.078 15.578 1 96.56 200 ILE B C 1
ATOM 10202 O O . ILE B 1 200 ? -5.273 23.594 16.062 1 96.56 200 ILE B O 1
ATOM 10206 N N . GLY B 1 201 ? -7.527 23.938 16.109 1 97.94 201 GLY B N 1
ATOM 10207 C CA . GLY B 1 201 ? -7.688 23.094 17.281 1 97.94 201 GLY B CA 1
ATOM 10208 C C . GLY B 1 201 ? -7.266 21.656 17.047 1 97.94 201 GLY B C 1
ATOM 10209 O O . GLY B 1 201 ? -6.637 21.047 17.906 1 97.94 201 GLY B O 1
ATOM 10210 N N . MET B 1 202 ? -7.621 21.141 15.953 1 98.44 202 MET B N 1
ATOM 10211 C CA . MET B 1 202 ? -7.234 19.781 15.617 1 98.44 202 MET B CA 1
ATOM 10212 C C . MET B 1 202 ? -5.727 19.656 15.445 1 98.44 202 MET B C 1
ATOM 10214 O O . MET B 1 202 ? -5.117 18.672 15.859 1 98.44 202 MET B O 1
ATOM 10218 N N . ALA B 1 203 ? -5.145 20.656 14.758 1 98.06 203 ALA B N 1
ATOM 10219 C CA . ALA B 1 203 ? -3.693 20.672 14.602 1 98.06 203 ALA B CA 1
ATOM 10220 C C . ALA B 1 203 ? -2.996 20.719 15.961 1 98.06 203 ALA B C 1
ATOM 10222 O O . ALA B 1 203 ? -2.014 20 16.188 1 98.06 203 ALA B O 1
ATOM 10223 N N . LYS B 1 204 ? -3.492 21.578 16.828 1 96.56 204 LYS B N 1
ATOM 10224 C CA . LYS B 1 204 ? -2.938 21.672 18.172 1 96.56 204 LYS B CA 1
ATOM 10225 C C . LYS B 1 204 ? -2.996 20.328 18.906 1 96.56 204 LYS B C 1
ATOM 10227 O O . LYS B 1 204 ? -2.02 19.922 19.531 1 96.56 204 LYS B O 1
ATOM 10232 N N . ALA B 1 205 ? -4.102 19.656 18.812 1 97 205 ALA B N 1
ATOM 10233 C CA . ALA B 1 205 ? -4.273 18.359 19.453 1 97 205 ALA B CA 1
ATOM 10234 C C . ALA B 1 205 ? -3.312 17.328 18.859 1 97 205 ALA B C 1
ATOM 10236 O O . ALA B 1 205 ? -2.721 16.531 19.594 1 97 205 ALA B O 1
ATOM 10237 N N . ALA B 1 206 ? -3.178 17.359 17.594 1 97.94 206 ALA B N 1
ATOM 10238 C CA . ALA B 1 206 ? -2.303 16.406 16.922 1 97.94 206 ALA B CA 1
ATOM 10239 C C . ALA B 1 206 ? -0.845 16.625 17.312 1 97.94 206 ALA B C 1
ATOM 10241 O O . ALA B 1 206 ? -0.12 15.664 17.578 1 97.94 206 ALA B O 1
ATOM 10242 N N . LEU B 1 207 ? -0.423 17.859 17.297 1 96.38 207 LEU B N 1
ATOM 10243 C CA . LEU B 1 207 ? 0.957 18.188 17.625 1 96.38 207 LEU B CA 1
ATOM 10244 C C . LEU B 1 207 ? 1.269 17.812 19.078 1 96.38 207 LEU B C 1
ATOM 10246 O O . LEU B 1 207 ? 2.352 17.297 19.359 1 96.38 207 LEU B O 1
ATOM 10250 N N . GLU B 1 208 ? 0.346 18.047 19.891 1 93.19 208 GLU B N 1
ATOM 10251 C CA . GLU B 1 208 ? 0.521 17.703 21.297 1 93.19 208 GLU B CA 1
ATOM 10252 C C . GLU B 1 208 ? 0.665 16.188 21.469 1 93.19 208 GLU B C 1
ATOM 10254 O O . GLU B 1 208 ? 1.486 15.727 22.266 1 93.19 208 GLU B O 1
ATOM 10259 N N . ALA B 1 209 ? -0.08 15.484 20.766 1 94.44 209 ALA B N 1
ATOM 10260 C CA . ALA B 1 209 ? -0.105 14.023 20.906 1 94.44 209 ALA B CA 1
ATOM 10261 C C . ALA B 1 209 ? 1.152 13.398 20.312 1 94.44 209 ALA B C 1
ATOM 10263 O O . ALA B 1 209 ? 1.693 12.438 20.859 1 94.44 209 ALA B O 1
ATOM 10264 N N . ILE B 1 210 ? 1.671 13.898 19.234 1 95.88 210 ILE B N 1
ATOM 10265 C CA . ILE B 1 210 ? 2.686 13.18 18.469 1 95.88 210 ILE B CA 1
ATOM 10266 C C . ILE B 1 210 ? 4.078 13.57 18.969 1 95.88 210 ILE B C 1
ATOM 10268 O O . ILE B 1 210 ? 5.059 12.891 18.672 1 95.88 210 ILE B O 1
ATOM 10272 N N . ASN B 1 211 ? 4.195 14.648 19.719 1 92.81 211 ASN B N 1
ATOM 10273 C CA . ASN B 1 211 ? 5.504 15.086 20.203 1 92.81 211 ASN B CA 1
ATOM 10274 C C . ASN B 1 211 ? 6.152 14.031 21.094 1 92.81 211 ASN B C 1
ATOM 10276 O O . ASN B 1 211 ? 5.566 13.609 22.094 1 92.81 211 ASN B O 1
ATOM 10280 N N . GLY B 1 212 ? 7.355 13.625 20.703 1 89.5 212 GLY B N 1
ATOM 10281 C CA . GLY B 1 212 ? 8.102 12.656 21.484 1 89.5 212 GLY B CA 1
ATOM 10282 C C . GLY B 1 212 ? 7.598 11.234 21.312 1 89.5 212 GLY B C 1
ATOM 10283 O O . GLY B 1 212 ? 8.016 10.328 22.047 1 89.5 212 GLY B O 1
ATOM 10284 N N . PHE B 1 213 ? 6.691 11.039 20.406 1 92.56 213 PHE B N 1
ATOM 10285 C CA . PHE B 1 213 ? 6.09 9.719 20.219 1 92.56 213 PHE B CA 1
ATOM 10286 C C . PHE B 1 213 ? 6.922 8.883 19.266 1 92.56 213 PHE B C 1
ATOM 10288 O O . PHE B 1 213 ? 7.402 9.383 18.25 1 92.56 213 PHE B O 1
ATOM 10295 N N . ASN B 1 214 ? 7.199 7.648 19.656 1 93.12 214 ASN B N 1
ATOM 10296 C CA . ASN B 1 214 ? 7.855 6.695 18.781 1 93.12 214 ASN B CA 1
ATOM 10297 C C . ASN B 1 214 ? 6.859 6.02 17.844 1 93.12 214 ASN B C 1
ATOM 10299 O O . ASN B 1 214 ? 6.055 5.191 18.266 1 93.12 214 ASN B O 1
ATOM 10303 N N . VAL B 1 215 ? 6.922 6.25 16.594 1 95.5 215 VAL B N 1
ATOM 10304 C CA . VAL B 1 215 ? 5.887 5.848 15.648 1 95.5 215 VAL B CA 1
ATOM 10305 C C . VAL B 1 215 ? 6.066 4.379 15.281 1 95.5 215 VAL B C 1
ATOM 10307 O O . VAL B 1 215 ? 5.199 3.783 14.641 1 95.5 215 VAL B O 1
ATOM 10310 N N . PHE B 1 216 ? 7.184 3.674 15.648 1 93.38 216 PHE B N 1
ATOM 10311 C CA . PHE B 1 216 ? 7.324 2.23 15.484 1 93.38 216 PHE B CA 1
ATOM 10312 C C . PHE B 1 216 ? 6.703 1.494 16.672 1 93.38 216 PHE B C 1
ATOM 10314 O O . PHE B 1 216 ? 6.641 0.263 16.672 1 93.38 216 PHE B O 1
ATOM 10321 N N . GLY B 1 217 ? 6.184 2.309 17.625 1 89.62 217 GLY B N 1
ATOM 10322 C CA . GLY B 1 217 ? 5.57 1.701 18.797 1 89.62 217 GLY B CA 1
ATOM 10323 C C . GLY B 1 217 ? 6.57 1.342 19.875 1 89.62 217 GLY B C 1
ATOM 10324 O O . GLY B 1 217 ? 7.629 1.964 19.984 1 89.62 217 GLY B O 1
ATOM 10325 N N . ASP B 1 218 ? 6.305 0.356 20.625 1 82.88 218 ASP B N 1
ATOM 10326 C CA . ASP B 1 218 ? 7.121 -0.052 21.766 1 82.88 218 ASP B CA 1
ATOM 10327 C C . ASP B 1 218 ? 8.398 -0.748 21.312 1 82.88 218 ASP B C 1
ATOM 10329 O O . ASP B 1 218 ? 9.375 -0.812 22.047 1 82.88 218 ASP B O 1
ATOM 10333 N N . LYS B 1 219 ? 8.344 -1.114 20.062 1 81.06 219 LYS B N 1
ATOM 10334 C CA . LYS B 1 219 ? 9.492 -1.851 19.547 1 81.06 219 LYS B CA 1
ATOM 10335 C C . LYS B 1 219 ? 10.406 -0.938 18.734 1 81.06 219 LYS B C 1
ATOM 10337 O O . LYS B 1 219 ? 11.359 -1.403 18.109 1 81.06 219 LYS B O 1
ATOM 10342 N N . GLY B 1 220 ? 10.125 0.349 18.766 1 83 220 GLY B N 1
ATOM 10343 C CA . GLY B 1 220 ? 10.891 1.268 17.938 1 83 220 GLY B CA 1
ATOM 10344 C C . GLY B 1 220 ? 12.148 1.776 18.625 1 83 220 GLY B C 1
ATOM 10345 O O . GLY B 1 220 ? 12.359 1.535 19.812 1 83 220 GLY B O 1
ATOM 10346 N N . ALA B 1 221 ? 13.047 2.293 17.766 1 79.62 221 ALA B N 1
ATOM 10347 C CA . ALA B 1 221 ? 14.289 2.885 18.25 1 79.62 221 ALA B CA 1
ATOM 10348 C C . ALA B 1 221 ? 14.156 4.398 18.391 1 79.62 221 ALA B C 1
ATOM 10350 O O . ALA B 1 221 ? 13.094 4.965 18.125 1 79.62 221 ALA B O 1
ATOM 10351 N N . GLU B 1 222 ? 15.164 5.02 18.875 1 79.5 222 GLU B N 1
ATOM 10352 C CA . GLU B 1 222 ? 15.211 6.461 19.109 1 79.5 222 GLU B CA 1
ATOM 10353 C C . GLU B 1 222 ? 15.07 7.227 17.797 1 79.5 222 GLU B C 1
ATOM 10355 O O . GLU B 1 222 ? 14.578 8.352 17.766 1 79.5 222 GLU B O 1
ATOM 10360 N N . ARG B 1 223 ? 15.367 6.566 16.75 1 82.56 223 ARG B N 1
ATOM 10361 C CA . ARG B 1 223 ? 15.367 7.246 15.453 1 82.56 223 ARG B CA 1
ATOM 10362 C C . ARG B 1 223 ? 13.945 7.387 14.914 1 82.56 223 ARG B C 1
ATOM 10364 O O . ARG B 1 223 ? 13.695 8.188 14.008 1 82.56 223 ARG B O 1
ATOM 10371 N N . SER B 1 224 ? 13.023 6.664 15.516 1 91.19 224 SER B N 1
ATOM 10372 C CA . SER B 1 224 ? 11.656 6.695 15.008 1 91.19 224 SER B CA 1
ATOM 10373 C C . SER B 1 224 ? 10.766 7.59 15.859 1 91.19 224 SER B C 1
ATOM 10375 O O . SER B 1 224 ? 9.539 7.492 15.797 1 91.19 224 SER B O 1
ATOM 10377 N N . VAL B 1 225 ? 11.398 8.508 16.625 1 91.81 225 VAL B N 1
ATOM 10378 C CA . VAL B 1 225 ? 10.664 9.453 17.453 1 91.81 225 VAL B CA 1
ATOM 10379 C C . VAL B 1 225 ? 10.383 10.727 16.656 1 91.81 225 VAL B C 1
ATOM 10381 O O . VAL B 1 225 ? 11.25 11.211 15.922 1 91.81 225 VAL B O 1
ATOM 10384 N N . ILE B 1 226 ? 9.18 11.273 16.797 1 94.38 226 ILE B N 1
ATOM 10385 C CA . ILE B 1 226 ? 8.773 12.484 16.109 1 94.38 226 ILE B CA 1
ATOM 10386 C C . ILE B 1 226 ? 8.906 13.688 17.031 1 94.38 226 ILE B C 1
ATOM 10388 O O . ILE B 1 226 ? 8.586 13.594 18.219 1 94.38 226 ILE B O 1
ATOM 10392 N N . TYR B 1 227 ? 9.359 14.781 16.5 1 92.5 227 TYR B N 1
ATOM 10393 C CA . TYR B 1 227 ? 9.578 15.992 17.281 1 92.5 227 TYR B CA 1
ATOM 10394 C C . TYR B 1 227 ? 8.695 17.141 16.781 1 92.5 227 TYR B C 1
ATOM 10396 O O . TYR B 1 227 ? 8.469 17.266 15.578 1 92.5 227 TYR B O 1
ATOM 10404 N N . VAL B 1 228 ? 8.156 17.875 17.75 1 93.81 228 VAL B N 1
ATOM 10405 C CA . VAL B 1 228 ? 7.32 19.031 17.422 1 93.81 228 VAL B CA 1
ATOM 10406 C C . VAL B 1 228 ? 7.93 20.297 18.016 1 93.81 228 VAL B C 1
ATOM 10408 O O . VAL B 1 228 ? 8.508 20.266 19.109 1 93.81 228 VAL B O 1
ATOM 10411 N N . ASP B 1 229 ? 7.879 21.375 17.234 1 92.31 229 ASP B N 1
ATOM 10412 C CA . ASP B 1 229 ? 8.25 22.688 17.766 1 92.31 229 ASP B CA 1
ATOM 10413 C C . ASP B 1 229 ? 7.25 23.156 18.812 1 92.31 229 ASP B C 1
ATOM 10415 O O . ASP B 1 229 ? 6.094 23.438 18.484 1 92.31 229 ASP B O 1
ATOM 10419 N N . ILE B 1 230 ? 7.707 23.297 19.984 1 91.25 230 ILE B N 1
ATOM 10420 C CA . ILE B 1 230 ? 6.836 23.625 21.109 1 91.25 230 ILE B CA 1
ATOM 10421 C C . ILE B 1 230 ? 6.309 25.047 20.938 1 91.25 230 ILE B C 1
ATOM 10423 O O . ILE B 1 230 ? 5.172 25.344 21.328 1 91.25 230 ILE B O 1
ATOM 10427 N N . ASP B 1 231 ? 7.117 25.906 20.422 1 89.62 231 ASP B N 1
ATOM 10428 C CA . ASP B 1 231 ? 6.68 27.281 20.188 1 89.62 231 ASP B CA 1
ATOM 10429 C C . ASP B 1 231 ? 5.531 27.328 19.188 1 89.62 231 ASP B C 1
ATOM 10431 O O . ASP B 1 231 ? 4.578 28.094 19.359 1 89.62 231 ASP B O 1
ATOM 10435 N N . ALA B 1 232 ? 5.652 26.594 18.141 1 89.69 232 ALA B N 1
ATOM 10436 C CA . ALA B 1 232 ? 4.578 26.531 17.141 1 89.69 232 ALA B CA 1
ATOM 10437 C C . ALA B 1 232 ? 3.301 25.969 17.75 1 89.69 232 ALA B C 1
ATOM 10439 O O . ALA B 1 232 ? 2.199 26.422 17.438 1 89.69 232 ALA B O 1
ATOM 10440 N N . HIS B 1 233 ? 3.467 24.938 18.516 1 92 233 HIS B N 1
ATOM 10441 C CA . HIS B 1 233 ? 2.318 24.375 19.219 1 92 233 HIS B CA 1
ATOM 10442 C C . HIS B 1 233 ? 1.625 25.422 20.078 1 92 233 HIS B C 1
ATOM 10444 O O . HIS B 1 233 ? 0.396 25.516 20.078 1 92 233 HIS B O 1
ATOM 10450 N N . ASN B 1 234 ? 2.365 26.156 20.812 1 88.19 234 ASN B N 1
ATOM 10451 C CA . ASN B 1 234 ? 1.796 27.188 21.672 1 88.19 234 ASN B CA 1
ATOM 10452 C C . ASN B 1 234 ? 1.079 28.266 20.875 1 88.19 234 ASN B C 1
ATOM 10454 O O . ASN B 1 234 ? 0.058 28.797 21.312 1 88.19 234 ASN B O 1
ATOM 10458 N N . ARG B 1 235 ? 1.674 28.672 19.797 1 85.06 235 ARG B N 1
ATOM 10459 C CA . ARG B 1 235 ? 1.003 29.641 18.953 1 85.06 235 ARG B CA 1
ATOM 10460 C C . ARG B 1 235 ? -0.352 29.109 18.484 1 85.06 235 ARG B C 1
ATOM 10462 O O . ARG B 1 235 ? -1.335 29.859 18.453 1 85.06 235 ARG B O 1
ATOM 10469 N N . ASN B 1 236 ? -0.401 27.891 18.047 1 92.75 236 ASN B N 1
ATOM 10470 C CA . ASN B 1 236 ? -1.673 27.281 17.688 1 92.75 236 ASN B CA 1
ATOM 10471 C C . ASN B 1 236 ? -2.656 27.281 18.859 1 92.75 236 ASN B C 1
ATOM 10473 O O . ASN B 1 236 ? -3.842 27.562 18.672 1 92.75 236 ASN B O 1
ATOM 10477 N N . ARG B 1 237 ? -2.199 26.969 20 1 90.19 237 ARG B N 1
ATOM 10478 C CA . ARG B 1 237 ? -3.043 26.969 21.188 1 90.19 237 ARG B CA 1
ATOM 10479 C C . ARG B 1 237 ? -3.611 28.344 21.469 1 90.19 237 ARG B C 1
ATOM 10481 O O . ARG B 1 237 ? -4.82 28.5 21.672 1 90.19 237 ARG B O 1
ATOM 10488 N N . THR B 1 238 ? -2.785 29.312 21.453 1 83.06 238 THR B N 1
ATOM 10489 C CA . THR B 1 238 ? -3.184 30.672 21.781 1 83.06 238 THR B CA 1
ATOM 10490 C C . THR B 1 238 ? -4.191 31.203 20.766 1 83.06 238 THR B C 1
ATOM 10492 O O . THR B 1 238 ? -5.211 31.797 21.141 1 83.06 238 THR B O 1
ATOM 10495 N N . ILE B 1 239 ? -3.893 30.984 19.531 1 84.25 239 ILE B N 1
ATOM 10496 C CA . ILE B 1 239 ? -4.777 31.484 18.484 1 84.25 239 ILE B CA 1
ATOM 10497 C C . ILE B 1 239 ? -6.105 30.734 18.531 1 84.25 239 ILE B C 1
ATOM 10499 O O . ILE B 1 239 ? -7.168 31.328 18.359 1 84.25 239 ILE B O 1
ATOM 10503 N N . PHE B 1 240 ? -6.086 29.484 18.766 1 92.69 240 PHE B N 1
ATOM 10504 C CA . PHE B 1 240 ? -7.289 28.656 18.875 1 92.69 240 PHE B CA 1
ATOM 10505 C C . PHE B 1 240 ? -8.188 29.172 20 1 92.69 240 PHE B C 1
ATOM 10507 O O . PHE B 1 240 ? -9.383 29.375 19.797 1 92.69 240 PHE B O 1
ATOM 10514 N N . GLU B 1 241 ? -7.656 29.391 21.094 1 87.69 241 GLU B N 1
ATOM 10515 C CA . GLU B 1 241 ? -8.422 29.812 22.266 1 87.69 241 GLU B CA 1
ATOM 10516 C C . GLU B 1 241 ? -8.938 31.234 22.125 1 87.69 241 GLU B C 1
ATOM 10518 O O . GLU B 1 241 ? -9.992 31.594 22.641 1 87.69 241 GLU B O 1
ATOM 10523 N N . THR B 1 242 ? -8.156 31.969 21.344 1 78.81 242 THR B N 1
ATOM 10524 C CA . THR B 1 242 ? -8.586 33.344 21.094 1 78.81 242 THR B CA 1
ATOM 10525 C C . THR B 1 242 ? -9.75 33.375 20.109 1 78.81 242 THR B C 1
ATOM 10527 O O . THR B 1 242 ? -10.641 34.219 20.219 1 78.81 242 THR B O 1
ATOM 10530 N N . LEU B 1 243 ? -9.805 32.5 19.203 1 85.19 243 LEU B N 1
ATOM 10531 C CA . LEU B 1 243 ? -10.852 32.469 18.188 1 85.19 243 LEU B CA 1
ATOM 10532 C C . LEU B 1 243 ? -12.156 31.938 18.766 1 85.19 243 LEU B C 1
ATOM 10534 O O . LEU B 1 243 ? -13.242 32.375 18.344 1 85.19 243 LEU B O 1
ATOM 10538 N N . LEU B 1 244 ? -12.102 31.016 19.703 1 90.81 244 LEU B N 1
ATOM 10539 C CA . LEU B 1 244 ? -13.312 30.469 20.297 1 90.81 244 LEU B CA 1
ATOM 10540 C C . LEU B 1 244 ? -14.133 31.547 21 1 90.81 244 LEU B C 1
ATOM 10542 O O . LEU B 1 244 ? -13.57 32.469 21.609 1 90.81 244 LEU B O 1
ATOM 10546 N N . PRO B 1 245 ? -15.438 31.562 20.75 1 92.81 245 PRO B N 1
ATOM 10547 C CA . PRO B 1 245 ? -16.312 30.516 20.203 1 92.81 245 PRO B CA 1
ATOM 10548 C C . PRO B 1 245 ? -16.609 30.719 18.719 1 92.81 245 PRO B C 1
ATOM 10550 O O . PRO B 1 245 ? -17.578 30.141 18.203 1 92.81 245 PRO B O 1
ATOM 10553 N N . ARG B 1 246 ? -15.875 31.562 18.047 1 88.5 246 ARG B N 1
ATOM 10554 C CA . ARG B 1 246 ? -16.031 31.812 16.625 1 88.5 246 ARG B CA 1
ATOM 10555 C C . ARG B 1 246 ? -15.25 30.781 15.797 1 88.5 246 ARG B C 1
ATOM 10557 O O . ARG B 1 246 ? -14.148 30.375 16.188 1 88.5 246 ARG B O 1
ATOM 10564 N N . GLU B 1 247 ? -15.812 30.391 14.664 1 93.44 247 GLU B N 1
ATOM 10565 C CA . GLU B 1 247 ? -15.141 29.438 13.797 1 93.44 247 GLU B CA 1
ATOM 10566 C C . GLU B 1 247 ? -14.18 30.125 12.836 1 93.44 247 GLU B C 1
ATOM 10568 O O . GLU B 1 247 ? -13.062 29.656 12.609 1 93.44 247 GLU B O 1
ATOM 10573 N N . SER B 1 248 ? -14.617 31.172 12.148 1 89.62 248 SER B N 1
ATOM 10574 C CA . SER B 1 248 ? -13.828 31.922 11.18 1 89.62 248 SER B CA 1
ATOM 10575 C C . SER B 1 248 ? -14.32 33.375 11.07 1 89.62 248 SER B C 1
ATOM 10577 O O . SER B 1 248 ? -15.219 33.781 11.797 1 89.62 248 SER B O 1
ATOM 10579 N N . SER B 1 249 ? -13.695 34.031 10.156 1 78.88 249 SER B N 1
ATOM 10580 C CA . SER B 1 249 ? -14.094 35.406 9.984 1 78.88 249 SER B CA 1
ATOM 10581 C C . SER B 1 249 ? -15.539 35.531 9.492 1 78.88 249 SER B C 1
ATOM 10583 O O . SER B 1 249 ? -16.281 36.438 9.906 1 78.88 249 SER B O 1
ATOM 10585 N N . SER B 1 250 ? -15.93 34.625 8.656 1 84.06 250 SER B N 1
ATOM 10586 C CA . SER B 1 250 ? -17.266 34.688 8.086 1 84.06 250 SER B CA 1
ATOM 10587 C C . SER B 1 250 ? -18.25 33.844 8.891 1 84.06 250 SER B C 1
ATOM 10589 O O . SER B 1 250 ? -19.453 34.125 8.898 1 84.06 250 SER B O 1
ATOM 10591 N N . LYS B 1 251 ? -17.766 32.844 9.609 1 91.25 251 LYS B N 1
ATOM 10592 C CA . LYS B 1 251 ? -18.625 31.938 10.367 1 91.25 251 LYS B CA 1
ATOM 10593 C C . LYS B 1 251 ? -18.562 32.25 11.859 1 91.25 251 LYS B C 1
ATOM 10595 O O . LYS B 1 251 ? -17.609 31.859 12.539 1 91.25 251 LYS B O 1
ATOM 10600 N N . ASN B 1 252 ? -19.609 32.75 12.352 1 86.69 252 ASN B N 1
ATOM 10601 C CA . ASN B 1 252 ? -19.688 33.125 13.758 1 86.69 252 ASN B CA 1
ATOM 10602 C C . ASN B 1 252 ? -19.641 31.891 14.656 1 86.69 252 ASN B C 1
ATOM 10604 O O . ASN B 1 252 ? -19.266 31.969 15.82 1 86.69 252 ASN B O 1
ATOM 10608 N N . THR B 1 253 ? -20.219 30.812 14.258 1 93.75 253 THR B N 1
ATOM 10609 C CA . THR B 1 253 ? -20.172 29.516 14.93 1 93.75 253 THR B CA 1
ATOM 10610 C C . THR B 1 253 ? -20.344 28.375 13.922 1 93.75 253 THR B C 1
ATOM 10612 O O . THR B 1 253 ? -20.734 28.625 12.773 1 93.75 253 THR B O 1
ATOM 10615 N N . ASP B 1 254 ? -19.984 27.219 14.312 1 97 254 ASP B N 1
ATOM 10616 C CA . ASP B 1 254 ? -20.016 26.047 13.438 1 97 254 ASP B CA 1
ATOM 10617 C C . ASP B 1 254 ? -20 24.75 14.25 1 97 254 ASP B C 1
ATOM 10619 O O . ASP B 1 254 ? -19.344 24.672 15.297 1 97 254 ASP B O 1
ATOM 10623 N N . ILE B 1 255 ? -20.719 23.797 13.812 1 97.62 255 ILE B N 1
ATOM 10624 C CA . ILE B 1 255 ? -20.812 22.531 14.531 1 97.62 255 ILE B CA 1
ATOM 10625 C C . ILE B 1 255 ? -19.453 21.828 14.531 1 97.62 255 ILE B C 1
ATOM 10627 O O . ILE B 1 255 ? -19.188 20.984 15.391 1 97.62 255 ILE B O 1
ATOM 10631 N N . SER B 1 256 ? -18.562 22.125 13.578 1 97.5 256 SER B N 1
ATOM 10632 C CA . SER B 1 256 ? -17.234 21.531 13.492 1 97.5 256 SER B CA 1
ATOM 10633 C C . SER B 1 256 ? -16.422 21.812 14.758 1 97.5 256 SER B C 1
ATOM 10635 O O . SER B 1 256 ? -15.477 21.078 15.07 1 97.5 256 SER B O 1
ATOM 10637 N N . LEU B 1 257 ? -16.75 22.812 15.461 1 98.19 257 LEU B N 1
ATOM 10638 C CA . LEU B 1 257 ? -16.047 23.172 16.688 1 98.19 257 LEU B CA 1
ATOM 10639 C C . LEU B 1 257 ? -16.203 22.078 17.75 1 98.19 257 LEU B C 1
ATOM 10641 O O . LEU B 1 257 ? -15.344 21.922 18.609 1 98.19 257 LEU B O 1
ATOM 10645 N N . LEU B 1 258 ? -17.312 21.312 17.625 1 97.88 258 LEU B N 1
ATOM 10646 C CA . LEU B 1 258 ? -17.5 20.188 18.562 1 97.88 258 LEU B CA 1
ATOM 10647 C C . LEU B 1 258 ? -16.453 19.109 18.328 1 97.88 258 LEU B C 1
ATOM 10649 O O . LEU B 1 258 ? -16 18.469 19.281 1 97.88 258 LEU B O 1
ATOM 10653 N N . LEU B 1 259 ? -16.125 18.906 17.078 1 97.75 259 LEU B N 1
ATOM 10654 C CA . LEU B 1 259 ? -15.148 17.875 16.734 1 97.75 259 LEU B CA 1
ATOM 10655 C C . LEU B 1 259 ? -13.75 18.266 17.203 1 97.75 259 LEU B C 1
ATOM 10657 O O . LEU B 1 259 ? -12.891 17.406 17.375 1 97.75 259 LEU B O 1
ATOM 10661 N N . ALA B 1 260 ? -13.523 19.547 17.359 1 97.94 260 ALA B N 1
ATOM 10662 C CA . ALA B 1 260 ? -12.227 20.031 17.828 1 97.94 260 ALA B CA 1
ATOM 10663 C C . ALA B 1 260 ? -12.18 20.078 19.344 1 97.94 260 ALA B C 1
ATOM 10665 O O . ALA B 1 260 ? -11.195 19.641 19.953 1 97.94 260 ALA B O 1
ATOM 10666 N N . THR B 1 261 ? -13.242 20.547 20.031 1 97.69 261 THR B N 1
ATOM 10667 C CA . THR B 1 261 ? -13.242 20.812 21.469 1 97.69 261 THR B CA 1
ATOM 10668 C C . THR B 1 261 ? -13.609 19.547 22.25 1 97.69 261 THR B C 1
ATOM 10670 O O . THR B 1 261 ? -13.281 19.422 23.422 1 97.69 261 THR B O 1
ATOM 10673 N N . SER B 1 262 ? -14.289 18.703 21.656 1 97.25 262 SER B N 1
ATOM 10674 C CA . SER B 1 262 ? -14.656 17.422 22.25 1 97.25 262 SER B CA 1
ATOM 10675 C C . SER B 1 262 ? -14.102 16.25 21.438 1 97.25 262 SER B C 1
ATOM 10677 O O . SER B 1 262 ? -13 16.344 20.906 1 97.25 262 SER B O 1
ATOM 10679 N N . PHE B 1 263 ? -14.867 15.117 21.516 1 97.25 263 PHE B N 1
ATOM 10680 C CA . PHE B 1 263 ? -14.422 13.977 20.719 1 97.25 263 PHE B CA 1
ATOM 10681 C C . PHE B 1 263 ? -14.5 14.289 19.234 1 97.25 263 PHE B C 1
ATOM 10683 O O . PHE B 1 263 ? -15.5 14.828 18.75 1 97.25 263 PHE B O 1
ATOM 10690 N N . PRO B 1 264 ? -13.422 14.07 18.578 1 96.81 264 PRO B N 1
ATOM 10691 C CA . PRO B 1 264 ? -12.32 13.148 18.844 1 96.81 264 PRO B CA 1
ATOM 10692 C C . PRO B 1 264 ? -11.039 13.859 19.266 1 96.81 264 PRO B C 1
ATOM 10694 O O . PRO B 1 264 ? -10.047 13.211 19.625 1 96.81 264 PRO B O 1
ATOM 10697 N N . CYS B 1 265 ? -10.93 15.188 19.328 1 97.25 265 CYS B N 1
ATOM 10698 C CA . CYS B 1 265 ? -9.633 15.852 19.391 1 97.25 265 CYS B CA 1
ATOM 10699 C C . CYS B 1 265 ? -9.352 16.391 20.781 1 97.25 265 CYS B C 1
ATOM 10701 O O . CYS B 1 265 ? -8.195 16.453 21.219 1 97.25 265 CYS B O 1
ATOM 10703 N N . PHE B 1 266 ? -10.43 16.859 21.516 1 97.12 266 PHE B N 1
ATOM 10704 C CA . PHE B 1 266 ? -10.258 17.438 22.844 1 97.12 266 PHE B CA 1
ATOM 10705 C C . PHE B 1 266 ? -9.164 18.5 22.812 1 97.12 266 PHE B C 1
ATOM 10707 O O . PHE B 1 266 ? -8.234 18.453 23.625 1 97.12 266 PHE B O 1
ATOM 10714 N N . ALA B 1 267 ? -9.352 19.516 22.031 1 96.44 267 ALA B N 1
ATOM 10715 C CA . ALA B 1 267 ? -8.297 20.469 21.734 1 96.44 267 ALA B CA 1
ATOM 10716 C C . ALA B 1 267 ? -8.141 21.484 22.875 1 96.44 267 ALA B C 1
ATOM 10718 O O . ALA B 1 267 ? -7.098 22.125 23 1 96.44 267 ALA B O 1
ATOM 10719 N N . THR B 1 268 ? -9.156 21.656 23.688 1 93.88 268 THR B N 1
ATOM 10720 C CA . THR B 1 268 ? -9.047 22.562 24.828 1 93.88 268 THR B CA 1
ATOM 10721 C C . THR B 1 268 ? -9.57 21.906 26.094 1 93.88 268 THR B C 1
ATOM 10723 O O . THR B 1 268 ? -10.508 21.109 26.047 1 93.88 268 THR B O 1
ATOM 10726 N N . HIS B 1 269 ? -8.953 22.266 27.188 1 90.19 269 HIS B N 1
ATOM 10727 C CA . HIS B 1 269 ? -9.375 21.75 28.484 1 90.19 269 HIS B CA 1
ATOM 10728 C C . HIS B 1 269 ? -9.773 22.875 29.438 1 90.19 269 HIS B C 1
ATOM 10730 O O . HIS B 1 269 ? -9.914 22.672 30.641 1 90.19 269 HIS B O 1
ATOM 10736 N N . ASP B 1 270 ? -9.805 24.078 28.797 1 90.94 270 ASP B N 1
ATOM 10737 C CA . ASP B 1 270 ? -10.383 25.203 29.531 1 90.94 270 ASP B CA 1
ATOM 10738 C C . ASP B 1 270 ? -11.906 25.078 29.609 1 90.94 270 ASP B C 1
ATOM 10740 O O . ASP B 1 270 ? -12.594 25.234 28.609 1 90.94 270 ASP B O 1
ATOM 10744 N N . GLU B 1 271 ? -12.383 24.922 30.719 1 92.25 271 GLU B N 1
ATOM 10745 C CA . GLU B 1 271 ? -13.805 24.625 30.906 1 92.25 271 GLU B CA 1
ATOM 10746 C C . GLU B 1 271 ? -14.672 25.812 30.484 1 92.25 271 GLU B C 1
ATOM 10748 O O . GLU B 1 271 ? -15.781 25.625 29.984 1 92.25 271 GLU B O 1
ATOM 10753 N N . TYR B 1 272 ? -14.188 26.984 30.719 1 93.12 272 TYR B N 1
ATOM 10754 C CA . TYR B 1 272 ? -14.945 28.172 30.359 1 93.12 272 TYR B CA 1
ATOM 10755 C C . TYR B 1 272 ? -15.094 28.281 28.844 1 93.12 272 TYR B C 1
ATOM 10757 O O . TYR B 1 272 ? -16.203 28.469 28.328 1 93.12 272 TYR B O 1
ATOM 10765 N N . LEU B 1 273 ? -14.016 28.25 28.172 1 92.94 273 LEU B N 1
ATOM 10766 C CA . LEU B 1 273 ? -14.039 28.344 26.719 1 92.94 273 LEU B CA 1
ATOM 10767 C C . LEU B 1 273 ? -14.859 27.219 26.109 1 92.94 273 LEU B C 1
ATOM 10769 O O . LEU B 1 273 ? -15.602 27.438 25.141 1 92.94 273 LEU B O 1
ATOM 10773 N N . TYR B 1 274 ? -14.703 26.016 26.688 1 96.25 274 TYR B N 1
ATOM 10774 C CA . TYR B 1 274 ? -15.445 24.859 26.188 1 96.25 274 TYR B CA 1
ATOM 10775 C C . TYR B 1 274 ? -16.938 25.062 26.359 1 96.25 274 TYR B C 1
ATOM 10777 O O . TYR B 1 274 ? -17.719 24.875 25.422 1 96.25 274 TYR B O 1
ATOM 10785 N N . SER B 1 275 ? -17.375 25.453 27.531 1 96.44 275 SER B N 1
ATOM 10786 C CA . SER B 1 275 ? -18.797 25.609 27.812 1 96.44 275 SER B CA 1
ATOM 10787 C C . SER B 1 275 ? -19.406 26.75 27 1 96.44 275 SER B C 1
ATOM 10789 O O . SER B 1 275 ? -20.516 26.625 26.5 1 96.44 275 SER B O 1
ATOM 10791 N N . ARG B 1 276 ? -18.656 27.812 26.875 1 95.75 276 ARG B N 1
ATOM 10792 C CA . ARG B 1 276 ? -19.125 28.953 26.094 1 95.75 276 ARG B CA 1
ATOM 10793 C C . ARG B 1 276 ? -19.312 28.562 24.641 1 95.75 276 ARG B C 1
ATOM 10795 O O . ARG B 1 276 ? -20.312 28.953 24 1 95.75 276 ARG B O 1
ATOM 10802 N N . THR B 1 277 ? -18.391 27.844 24.109 1 97.62 277 THR B N 1
ATOM 10803 C CA . THR B 1 277 ? -18.469 27.406 22.719 1 97.62 277 THR B CA 1
ATOM 10804 C C . THR B 1 277 ? -19.625 26.438 22.516 1 97.62 277 THR B C 1
ATOM 10806 O O . THR B 1 277 ? -20.406 26.578 21.578 1 97.62 277 THR B O 1
ATOM 10809 N N . LYS B 1 278 ? -19.75 25.453 23.391 1 97.69 278 LYS B N 1
ATOM 10810 C CA . LYS B 1 278 ? -20.828 24.469 23.312 1 97.69 278 LYS B CA 1
ATOM 10811 C C . LYS B 1 278 ? -22.188 25.125 23.438 1 97.69 278 LYS B C 1
ATOM 10813 O O . LYS B 1 278 ? -23.109 24.828 22.656 1 97.69 278 LYS B O 1
ATOM 10818 N N . ASP B 1 279 ? -22.312 26.031 24.344 1 96.94 279 ASP B N 1
ATOM 10819 C CA . ASP B 1 279 ? -23.578 26.719 24.578 1 96.94 279 ASP B CA 1
ATOM 10820 C C . ASP B 1 279 ? -23.984 27.547 23.344 1 96.94 279 ASP B C 1
ATOM 10822 O O . ASP B 1 279 ? -25.156 27.594 22.984 1 96.94 279 ASP B O 1
ATOM 10826 N N . LYS B 1 280 ? -23.016 28.234 22.812 1 95.5 280 LYS B N 1
ATOM 10827 C CA . LYS B 1 280 ? -23.297 29.031 21.609 1 95.5 280 LYS B CA 1
ATOM 10828 C C . LYS B 1 280 ? -23.766 28.141 20.469 1 95.5 280 LYS B C 1
ATOM 10830 O O . LYS B 1 280 ? -24.688 28.5 19.734 1 95.5 280 LYS B O 1
ATOM 10835 N N . ILE B 1 281 ? -23.156 27 20.281 1 97.75 281 ILE B N 1
ATOM 10836 C CA . ILE B 1 281 ? -23.516 26.062 19.219 1 97.75 281 ILE B CA 1
ATOM 10837 C C . ILE B 1 281 ? -24.953 25.578 19.438 1 97.75 281 ILE B C 1
ATOM 10839 O O . ILE B 1 281 ? -25.75 25.578 18.484 1 97.75 281 ILE B O 1
ATOM 10843 N N . ILE B 1 282 ? -25.281 25.188 20.656 1 97.62 282 ILE B N 1
ATOM 10844 C CA . ILE B 1 282 ? -26.609 24.656 20.969 1 97.62 282 ILE B CA 1
ATOM 10845 C C . ILE B 1 282 ? -27.656 25.766 20.781 1 97.62 282 ILE B C 1
ATOM 10847 O O . ILE B 1 282 ? -28.703 25.531 20.172 1 97.62 282 ILE B O 1
ATOM 10851 N N . ARG B 1 283 ? -27.344 26.953 21.172 1 95.69 283 ARG B N 1
ATOM 10852 C CA . ARG B 1 283 ? -28.281 28.078 21.109 1 95.69 283 ARG B CA 1
ATOM 10853 C C . ARG B 1 283 ? -28.547 28.484 19.672 1 95.69 283 ARG B C 1
ATOM 10855 O O . ARG B 1 283 ? -29.688 28.812 19.312 1 95.69 283 ARG B O 1
ATOM 10862 N N . ARG B 1 284 ? -27.562 28.484 18.859 1 93.88 284 ARG B N 1
ATOM 10863 C CA . ARG B 1 284 ? -27.672 29.094 17.531 1 93.88 284 ARG B CA 1
ATOM 10864 C C . ARG B 1 284 ? -27.969 28.047 16.469 1 93.88 284 ARG B C 1
ATOM 10866 O O . ARG B 1 284 ? -28.531 28.359 15.422 1 93.88 284 ARG B O 1
ATOM 10873 N N . LEU B 1 285 ? -27.562 26.781 16.703 1 96.88 285 LEU B N 1
ATOM 10874 C CA . LEU B 1 285 ? -27.562 25.859 15.57 1 96.88 285 LEU B CA 1
ATOM 10875 C C . LEU B 1 285 ? -28.5 24.688 15.836 1 96.88 285 LEU B C 1
ATOM 10877 O O . LEU B 1 285 ? -28.844 23.938 14.914 1 96.88 285 LEU B O 1
ATOM 10881 N N . GLU B 1 286 ? -28.953 24.422 17.016 1 97 286 GLU B N 1
ATOM 10882 C CA . GLU B 1 286 ? -29.781 23.266 17.344 1 97 286 GLU B CA 1
ATOM 10883 C C . GLU B 1 286 ? -31.172 23.406 16.734 1 97 286 GLU B C 1
ATOM 10885 O O . GLU B 1 286 ? -31.75 24.5 16.75 1 97 286 GLU B O 1
ATOM 10890 N N . GLY B 1 287 ? -31.688 22.375 16.094 1 94.62 287 GLY B N 1
ATOM 10891 C CA . GLY B 1 287 ? -33.031 22.266 15.594 1 94.62 287 GLY B CA 1
ATOM 10892 C C . GLY B 1 287 ? -33.719 20.969 15.977 1 94.62 287 GLY B C 1
ATOM 10893 O O . GLY B 1 287 ? -33.125 20.125 16.641 1 94.62 287 GLY B O 1
ATOM 10894 N N . PRO B 1 288 ? -34.938 20.828 15.602 1 94.12 288 PRO B N 1
ATOM 10895 C CA . PRO B 1 288 ? -35.719 19.641 15.977 1 94.12 288 PRO B CA 1
ATOM 10896 C C . PRO B 1 288 ? -35.219 18.391 15.258 1 94.12 288 PRO B C 1
ATOM 10898 O O . PRO B 1 288 ? -35.5 17.266 15.703 1 94.12 288 PRO B O 1
ATOM 10901 N N . TYR B 1 289 ? -34.594 18.484 14.172 1 96.5 289 TYR B N 1
ATOM 10902 C CA . TYR B 1 289 ? -34.188 17.312 13.398 1 96.5 289 TYR B CA 1
ATOM 10903 C C . TYR B 1 289 ? -32.656 17.125 13.484 1 96.5 289 TYR B C 1
ATOM 10905 O O . TYR B 1 289 ? -32.125 16.203 12.867 1 96.5 289 TYR B O 1
ATOM 10913 N N . GLY B 1 290 ? -31.984 17.922 14.211 1 97.19 290 GLY B N 1
ATOM 10914 C CA . GLY B 1 290 ? -30.531 17.891 14.328 1 97.19 290 GLY B CA 1
ATOM 10915 C C . GLY B 1 290 ? -29.906 19.266 14.469 1 97.19 290 GLY B C 1
ATOM 10916 O O . GLY B 1 290 ? -30.484 20.141 15.117 1 97.19 290 GLY B O 1
ATOM 10917 N N . PHE B 1 291 ? -28.75 19.5 13.953 1 97.94 291 PHE B N 1
ATOM 10918 C CA . PHE B 1 291 ? -28.047 20.766 14.016 1 97.94 291 PHE B CA 1
ATOM 10919 C C . PHE B 1 291 ? -27.719 21.281 12.617 1 97.94 291 PHE B C 1
ATOM 10921 O O . PHE B 1 291 ? -27.422 20.5 11.719 1 97.94 291 PHE B O 1
ATOM 10928 N N . LYS B 1 292 ? -27.844 22.578 12.492 1 97 292 LYS B N 1
ATOM 10929 C CA . LYS B 1 292 ? -27.281 23.203 11.297 1 97 292 LYS B CA 1
ATOM 10930 C C . LYS B 1 292 ? -25.75 23.203 11.336 1 97 292 LYS B C 1
ATOM 10932 O O . LYS B 1 292 ? -25.156 23.203 12.414 1 97 292 LYS B O 1
ATOM 10937 N N . ARG B 1 293 ? -25.094 23.125 10.203 1 96.88 293 ARG B N 1
ATOM 10938 C CA . ARG B 1 293 ? -23.641 23.25 10.211 1 96.88 293 ARG B CA 1
ATOM 10939 C C . ARG B 1 293 ? -23.203 24.641 10.664 1 96.88 293 ARG B C 1
ATOM 10941 O O . ARG B 1 293 ? -22.344 24.766 11.539 1 96.88 293 ARG B O 1
ATOM 10948 N N . PHE B 1 294 ? -23.641 25.656 10.031 1 95.31 294 PHE B N 1
ATOM 10949 C CA . PHE B 1 294 ? -23.484 27.062 10.367 1 95.31 294 PHE B CA 1
ATOM 10950 C C . PHE B 1 294 ? -24.656 27.875 9.828 1 95.31 294 PHE B C 1
ATOM 10952 O O . PHE B 1 294 ? -25.5 27.359 9.086 1 95.31 294 PHE B O 1
ATOM 10959 N N . LEU B 1 295 ? -24.75 29.078 10.234 1 92.5 295 LEU B N 1
ATOM 10960 C CA . LEU B 1 295 ? -25.875 29.906 9.844 1 92.5 295 LEU B CA 1
ATOM 10961 C C . LEU B 1 295 ? -25.812 30.281 8.367 1 92.5 295 LEU B C 1
ATOM 10963 O O . LEU B 1 295 ? -24.719 30.562 7.848 1 92.5 295 LEU B O 1
ATOM 10967 N N . ARG B 1 296 ? -26.938 30.125 7.594 1 91.62 296 ARG B N 1
ATOM 10968 C CA . ARG B 1 296 ? -27.109 30.453 6.18 1 91.62 296 ARG B CA 1
ATOM 10969 C C . ARG B 1 296 ? -26.359 29.469 5.297 1 91.62 296 ARG B C 1
ATOM 10971 O O . ARG B 1 296 ? -25.828 29.844 4.25 1 91.62 296 ARG B O 1
ATOM 10978 N N . ASP B 1 297 ? -26.266 28.297 5.832 1 94 297 ASP B N 1
ATOM 10979 C CA . ASP B 1 297 ? -25.656 27.203 5.062 1 94 297 ASP B CA 1
ATOM 10980 C C . ASP B 1 297 ? -26.578 26.734 3.947 1 94 297 ASP B C 1
ATOM 10982 O O . ASP B 1 297 ? -27.719 26.328 4.211 1 94 297 ASP B O 1
ATOM 10986 N N . GLY B 1 298 ? -26.109 26.797 2.752 1 94.06 298 GLY B N 1
ATOM 10987 C CA . GLY B 1 298 ? -26.953 26.453 1.621 1 94.06 298 GLY B CA 1
ATOM 10988 C C . GLY B 1 298 ? -26.828 25 1.207 1 94.06 298 GLY B C 1
ATOM 10989 O O . GLY B 1 298 ? -27.609 24.516 0.372 1 94.06 298 GLY B O 1
ATOM 10990 N N . TYR B 1 299 ? -25.953 24.25 1.841 1 94.38 299 TYR B N 1
ATOM 10991 C CA . TYR B 1 299 ? -25.703 22.875 1.409 1 94.38 299 TYR B CA 1
ATOM 10992 C C . TYR B 1 299 ? -26.953 22.016 1.587 1 94.38 299 TYR B C 1
ATOM 10994 O O . TYR B 1 299 ? -27.484 21.891 2.691 1 94.38 299 TYR B O 1
ATOM 11002 N N . GLY B 1 300 ? -27.375 21.391 0.507 1 93.75 300 GLY B N 1
ATOM 11003 C CA . GLY B 1 300 ? -28.484 20.453 0.558 1 93.75 300 GLY B CA 1
ATOM 11004 C C . GLY B 1 300 ? -29.844 21.125 0.495 1 93.75 300 GLY B C 1
ATOM 11005 O O . GLY B 1 300 ? -30.875 20.453 0.388 1 93.75 300 GLY B O 1
ATOM 11006 N N . CYS B 1 301 ? -29.875 22.453 0.637 1 94.69 301 CYS B N 1
ATOM 11007 C CA . CYS B 1 301 ? -31.141 23.188 0.548 1 94.69 301 CYS B CA 1
ATOM 11008 C C . CYS B 1 301 ? -31.734 23.078 -0.847 1 94.69 301 CYS B C 1
ATOM 11010 O O . CYS B 1 301 ? -31 22.984 -1.837 1 94.69 301 CYS B O 1
ATOM 11012 N N . VAL B 1 302 ? -33 23.078 -0.897 1 93.19 302 VAL B N 1
ATOM 11013 C CA . VAL B 1 302 ? -33.719 22.906 -2.156 1 93.19 302 VAL B CA 1
ATOM 11014 C C . VAL B 1 302 ? -33.406 24.078 -3.084 1 93.19 302 VAL B C 1
ATOM 11016 O O . VAL B 1 302 ? -33.406 23.938 -4.309 1 93.19 302 VAL B O 1
ATOM 11019 N N . LEU B 1 303 ? -33.031 25.234 -2.473 1 93.5 303 LEU B N 1
ATOM 11020 C CA . LEU B 1 303 ? -32.812 26.438 -3.26 1 93.5 303 LEU B CA 1
ATOM 11021 C C . LEU B 1 303 ? -31.391 26.469 -3.793 1 93.5 303 LEU B C 1
ATOM 11023 O O . LEU B 1 303 ? -31.047 27.328 -4.621 1 93.5 303 LEU B O 1
ATOM 11027 N N . GLU B 1 304 ? -30.547 25.625 -3.277 1 94.06 304 GLU B N 1
ATOM 11028 C CA . GLU B 1 304 ? -29.172 25.594 -3.771 1 94.06 304 GLU B CA 1
ATOM 11029 C C . GLU B 1 304 ? -29.109 24.984 -5.168 1 94.06 304 GLU B C 1
ATOM 11031 O O . GLU B 1 304 ? -29.719 23.953 -5.426 1 94.06 304 GLU B O 1
ATOM 11036 N N . ASP B 1 305 ? -28.453 25.594 -6.078 1 90.44 305 ASP B N 1
ATOM 11037 C CA . ASP B 1 305 ? -28.188 25.016 -7.395 1 90.44 305 ASP B CA 1
ATOM 11038 C C . ASP B 1 305 ? -27.016 24.047 -7.348 1 90.44 305 ASP B C 1
ATOM 11040 O O . ASP B 1 305 ? -25.859 24.469 -7.215 1 90.44 305 ASP B O 1
ATOM 11044 N N . PRO B 1 306 ? -27.297 22.828 -7.43 1 85.94 306 PRO B N 1
ATOM 11045 C CA . PRO B 1 306 ? -26.203 21.844 -7.316 1 85.94 306 PRO B CA 1
ATOM 11046 C C . PRO B 1 306 ? -25.203 21.938 -8.469 1 85.94 306 PRO B C 1
ATOM 11048 O O . PRO B 1 306 ? -24.094 21.422 -8.359 1 85.94 306 PRO B O 1
ATOM 11051 N N . ALA B 1 307 ? -25.531 22.547 -9.547 1 85.75 307 ALA B N 1
ATOM 11052 C CA . ALA B 1 307 ? -24.672 22.656 -10.719 1 85.75 307 ALA B CA 1
ATOM 11053 C C . ALA B 1 307 ? -23.641 23.781 -10.555 1 85.75 307 ALA B C 1
ATOM 11055 O O . ALA B 1 307 ? -22.609 23.781 -11.219 1 85.75 307 ALA B O 1
ATOM 11056 N N . LYS B 1 308 ? -24 24.688 -9.648 1 87.38 308 LYS B N 1
ATOM 11057 C CA . LYS B 1 308 ? -23.109 25.812 -9.406 1 87.38 308 LYS B CA 1
ATOM 11058 C C . LYS B 1 308 ? -22.062 25.469 -8.344 1 87.38 308 LYS B C 1
ATOM 11060 O O . LYS B 1 308 ? -22.422 25.062 -7.234 1 87.38 308 LYS B O 1
ATOM 11065 N N . LYS B 1 309 ? -20.812 25.672 -8.719 1 86.94 309 LYS B N 1
ATOM 11066 C CA . LYS B 1 309 ? -19.734 25.391 -7.785 1 86.94 309 LYS B CA 1
ATOM 11067 C C . LYS B 1 309 ? -19.641 26.453 -6.703 1 86.94 309 LYS B C 1
ATOM 11069 O O . LYS B 1 309 ? -19.391 26.141 -5.535 1 86.94 309 LYS B O 1
ATOM 11074 N N . PHE B 1 310 ? -19.828 27.75 -7.086 1 91.5 310 PHE B N 1
ATOM 11075 C CA . PHE B 1 310 ? -19.703 28.875 -6.16 1 91.5 310 PHE B CA 1
ATOM 11076 C C . PHE B 1 310 ? -21 29.672 -6.113 1 91.5 310 PHE B C 1
ATOM 11078 O O . PHE B 1 310 ? -21.766 29.703 -7.082 1 91.5 310 PHE B O 1
ATOM 11085 N N . TYR B 1 311 ? -21.266 30.188 -4.957 1 91.38 311 TYR B N 1
ATOM 11086 C CA . TYR B 1 311 ? -22.453 31.016 -4.801 1 91.38 311 TYR B CA 1
ATOM 11087 C C . TYR B 1 311 ? -22.234 32.406 -5.414 1 91.38 311 TYR B C 1
ATOM 11089 O O . TYR B 1 311 ? -21.094 32.906 -5.461 1 91.38 311 TYR B O 1
ATOM 11097 N N . ASP B 1 312 ? -23.359 33 -5.801 1 86.81 312 ASP B N 1
ATOM 11098 C CA . ASP B 1 312 ? -23.328 34.406 -6.227 1 86.81 312 ASP B CA 1
ATOM 11099 C C . ASP B 1 312 ? -23.391 35.344 -5.027 1 86.81 312 ASP B C 1
ATOM 11101 O O . ASP B 1 312 ? -23.688 34.938 -3.908 1 86.81 312 ASP B O 1
ATOM 11105 N N . GLN B 1 313 ? -23.062 36.594 -5.27 1 79.81 313 GLN B N 1
ATOM 11106 C CA . GLN B 1 313 ? -23.078 37.562 -4.195 1 79.81 313 GLN B CA 1
ATOM 11107 C C . GLN B 1 313 ? -24.469 37.688 -3.582 1 79.81 313 GLN B C 1
ATOM 11109 O O . GLN B 1 313 ? -25.453 37.875 -4.297 1 79.81 313 GLN B O 1
ATOM 11114 N N . GLY B 1 314 ? -24.562 37.5 -2.35 1 79.38 314 GLY B N 1
ATOM 11115 C CA . GLY B 1 314 ? -25.812 37.656 -1.625 1 79.38 314 GLY B CA 1
ATOM 11116 C C . GLY B 1 314 ? -26.672 36.406 -1.646 1 79.38 314 GLY B C 1
ATOM 11117 O O . GLY B 1 314 ? -27.734 36.375 -1.021 1 79.38 314 GLY B O 1
ATOM 11118 N N . GLU B 1 315 ? -26.234 35.438 -2.287 1 87.62 315 GLU B N 1
ATOM 11119 C CA . GLU B 1 315 ? -27.016 34.219 -2.459 1 87.62 315 GLU B CA 1
ATOM 11120 C C . GLU B 1 315 ? -27.25 33.531 -1.122 1 87.62 315 GLU B C 1
ATOM 11122 O O . GLU B 1 315 ? -28.25 32.844 -0.938 1 87.62 315 GLU B O 1
ATOM 11127 N N . THR B 1 316 ? -26.391 33.688 -0.164 1 90 316 THR B N 1
ATOM 11128 C CA . THR B 1 316 ? -26.484 32.969 1.113 1 90 316 THR B CA 1
ATOM 11129 C C . THR B 1 316 ? -27.703 33.438 1.897 1 90 316 THR B C 1
ATOM 11131 O O . THR B 1 316 ? -28.188 32.75 2.795 1 90 316 THR B O 1
ATOM 11134 N N . LYS B 1 317 ? -28.219 34.594 1.627 1 85.38 317 LYS B N 1
ATOM 11135 C CA . LYS B 1 317 ? -29.422 35.094 2.299 1 85.38 317 LYS B CA 1
ATOM 11136 C C . LYS B 1 317 ? -30.641 34.25 1.99 1 85.38 317 LYS B C 1
ATOM 11138 O O . LYS B 1 317 ? -31.531 34.125 2.82 1 85.38 317 LYS B O 1
ATOM 11143 N N . LEU B 1 318 ? -30.562 33.656 0.832 1 87.94 318 LEU B N 1
ATOM 11144 C CA . LEU B 1 318 ? -31.672 32.812 0.406 1 87.94 318 LEU B CA 1
ATOM 11145 C C . LEU B 1 318 ? -31.828 31.625 1.338 1 87.94 318 LEU B C 1
ATOM 11147 O O . LEU B 1 318 ? -32.938 31.062 1.452 1 87.94 318 LEU B O 1
ATOM 11151 N N . PHE B 1 319 ? -30.797 31.297 1.976 1 92.75 319 PHE B N 1
ATOM 11152 C CA . PHE B 1 319 ? -30.797 30.062 2.752 1 92.75 319 PHE B CA 1
ATOM 11153 C C . PHE B 1 319 ? -31.125 30.344 4.215 1 92.75 319 PHE B C 1
ATOM 11155 O O . PHE B 1 319 ? -31.25 29.422 5.02 1 92.75 319 PHE B O 1
ATOM 11162 N N . ASP B 1 320 ? -31.312 31.562 4.586 1 89.06 320 ASP B N 1
ATOM 11163 C CA . ASP B 1 320 ? -31.594 31.938 5.969 1 89.06 320 ASP B CA 1
ATOM 11164 C C . ASP B 1 320 ? -32.844 31.25 6.484 1 89.06 320 ASP B C 1
ATOM 11166 O O . ASP B 1 320 ? -33.906 31.297 5.832 1 89.06 320 ASP B O 1
ATOM 11170 N N . HIS B 1 321 ? -32.781 30.531 7.531 1 90 321 HIS B N 1
ATOM 11171 C CA . HIS B 1 321 ? -33.844 29.891 8.273 1 90 321 HIS B CA 1
ATOM 11172 C C . HIS B 1 321 ? -34.312 28.594 7.598 1 90 321 HIS B C 1
ATOM 11174 O O . HIS B 1 321 ? -35.156 27.891 8.109 1 90 321 HIS B O 1
ATOM 11180 N N . ILE B 1 322 ? -33.781 28.281 6.465 1 93.94 322 ILE B N 1
ATOM 11181 C CA . ILE B 1 322 ? -34.188 27.047 5.809 1 93.94 322 ILE B CA 1
ATOM 11182 C C . ILE B 1 322 ? -33 26.094 5.742 1 93.94 322 ILE B C 1
ATOM 11184 O O . ILE B 1 322 ? -32.969 25.188 4.906 1 93.94 322 ILE B O 1
ATOM 11188 N N . GLU B 1 323 ? -31.953 26.359 6.5 1 95.56 323 GLU B N 1
ATOM 11189 C CA . GLU B 1 323 ? -30.75 25.531 6.52 1 95.56 323 GLU B CA 1
ATOM 11190 C C . GLU B 1 323 ? -31.109 24.078 6.852 1 95.56 323 GLU B C 1
ATOM 11192 O O . GLU B 1 323 ? -32.062 23.812 7.594 1 95.56 323 GLU B O 1
ATOM 11197 N N . CYS B 1 324 ? -30.312 23.188 6.324 1 96.62 324 CYS B N 1
ATOM 11198 C CA . CYS B 1 324 ? -30.516 21.766 6.629 1 96.62 324 CYS B CA 1
ATOM 11199 C C . CYS B 1 324 ? -30.047 21.438 8.039 1 96.62 324 CYS B C 1
ATOM 11201 O O . CYS B 1 324 ? -29.188 22.125 8.586 1 96.62 324 CYS B O 1
ATOM 11203 N N . GLU B 1 325 ? -30.672 20.5 8.641 1 97.38 325 GLU B N 1
ATOM 11204 C CA . GLU B 1 325 ? -30.312 20.062 9.984 1 97.38 325 GLU B CA 1
ATOM 11205 C C . GLU B 1 325 ? -29.734 18.656 9.969 1 97.38 325 GLU B C 1
ATOM 11207 O O . GLU B 1 325 ? -30.312 17.734 9.375 1 97.38 325 GLU B O 1
ATOM 11212 N N . TRP B 1 326 ? -28.609 18.422 10.555 1 98.06 326 TRP B N 1
ATOM 11213 C CA . TRP B 1 326 ? -27.859 17.172 10.523 1 98.06 326 TRP B CA 1
ATOM 11214 C C . TRP B 1 326 ? -28.031 16.391 11.82 1 98.06 326 TRP B C 1
ATOM 11216 O O . TRP B 1 326 ? -27.609 16.844 12.883 1 98.06 326 TRP B O 1
ATOM 11226 N N . PRO B 1 327 ? -28.562 15.188 11.789 1 97.88 327 PRO B N 1
ATOM 11227 C CA . PRO B 1 327 ? -28.672 14.367 12.992 1 97.88 327 PRO B CA 1
ATOM 11228 C C . PRO B 1 327 ? -27.312 14.047 13.609 1 97.88 327 PRO B C 1
ATOM 11230 O O . PRO B 1 327 ? -27.234 13.688 14.789 1 97.88 327 PRO B O 1
ATOM 11233 N N . LEU B 1 328 ? -26.281 14.18 12.828 1 97.44 328 LEU B N 1
ATOM 11234 C CA . LEU B 1 328 ? -24.922 13.969 13.305 1 97.44 328 LEU B CA 1
ATOM 11235 C C . LEU B 1 328 ? -24.625 14.836 14.531 1 97.44 328 LEU B C 1
ATOM 11237 O O . LEU B 1 328 ? -23.891 14.414 15.422 1 97.44 328 LEU B O 1
ATOM 11241 N N . GLY B 1 329 ? -25.219 16.031 14.578 1 98.06 329 GLY B N 1
ATOM 11242 C CA . GLY B 1 329 ? -25.031 16.906 15.734 1 98.06 329 GLY B CA 1
ATOM 11243 C C . GLY B 1 329 ? -25.484 16.281 17.031 1 98.06 329 GLY B C 1
ATOM 11244 O O . GLY B 1 329 ? -24.828 16.438 18.062 1 98.06 329 GLY B O 1
ATOM 11245 N N . TYR B 1 330 ? -26.641 15.523 16.969 1 98.5 330 TYR B N 1
ATOM 11246 C CA . TYR B 1 330 ? -27.125 14.812 18.141 1 98.5 330 TYR B CA 1
ATOM 11247 C C . TYR B 1 330 ? -26.125 13.75 18.578 1 98.5 330 TYR B C 1
ATOM 11249 O O . TYR B 1 330 ? -25.875 13.594 19.781 1 98.5 330 TYR B O 1
ATOM 11257 N N . ILE B 1 331 ? -25.578 13.047 17.656 1 98.62 331 ILE B N 1
ATOM 11258 C CA . ILE B 1 331 ? -24.656 11.969 17.969 1 98.62 331 ILE B CA 1
ATOM 11259 C C . ILE B 1 331 ? -23.391 12.539 18.609 1 98.62 331 ILE B C 1
ATOM 11261 O O . ILE B 1 331 ? -22.859 11.961 19.562 1 98.62 331 ILE B O 1
ATOM 11265 N N . LEU B 1 332 ? -22.891 13.664 18.078 1 98.5 332 LEU B N 1
ATOM 11266 C CA . LEU B 1 332 ? -21.703 14.305 18.625 1 98.5 332 LEU B CA 1
ATOM 11267 C C . LEU B 1 332 ? -21.938 14.727 20.078 1 98.5 332 LEU B C 1
ATOM 11269 O O . LEU B 1 332 ? -21.031 14.602 20.906 1 98.5 332 LEU B O 1
ATOM 11273 N N . LEU B 1 333 ? -23.125 15.203 20.344 1 98.5 333 LEU B N 1
ATOM 11274 C CA . LEU B 1 333 ? -23.422 15.648 21.688 1 98.5 333 LEU B CA 1
ATOM 11275 C C . LEU B 1 333 ? -23.641 14.453 22.625 1 98.5 333 LEU B C 1
ATOM 11277 O O . LEU B 1 333 ? -23.406 14.555 23.828 1 98.5 333 LEU B O 1
ATOM 11281 N N . ILE B 1 334 ? -24.141 13.328 22.062 1 98.62 334 ILE B N 1
ATOM 11282 C CA . ILE B 1 334 ? -24.188 12.102 22.844 1 98.62 334 ILE B CA 1
ATOM 11283 C C . ILE B 1 334 ? -22.781 11.695 23.266 1 98.62 334 ILE B C 1
ATOM 11285 O O . ILE B 1 334 ? -22.531 11.398 24.438 1 98.62 334 ILE B O 1
ATOM 11289 N N . LEU B 1 335 ? -21.844 11.695 22.328 1 98.5 335 LEU B N 1
ATOM 11290 C CA . LEU B 1 335 ? -20.453 11.336 22.594 1 98.5 335 LEU B CA 1
ATOM 11291 C C . LEU B 1 335 ? -19.844 12.297 23.609 1 98.5 335 LEU B C 1
ATOM 11293 O O . LEU B 1 335 ? -19.125 11.875 24.531 1 98.5 335 LEU B O 1
ATOM 11297 N N . ASP B 1 336 ? -20.094 13.562 23.391 1 98.12 336 ASP B N 1
ATOM 11298 C CA . ASP B 1 336 ? -19.625 14.562 24.328 1 98.12 336 ASP B CA 1
ATOM 11299 C C . ASP B 1 336 ? -20.141 14.281 25.734 1 98.12 336 ASP B C 1
ATOM 11301 O O . ASP B 1 336 ? -19.391 14.375 26.719 1 98.12 336 ASP B O 1
ATOM 11305 N N . GLY B 1 337 ? -21.422 13.961 25.844 1 98.06 337 GLY B N 1
ATOM 11306 C CA . GLY B 1 337 ? -22.031 13.664 27.125 1 98.06 337 GLY B CA 1
ATOM 11307 C C . GLY B 1 337 ? -21.406 12.461 27.812 1 98.06 337 GLY B C 1
ATOM 11308 O O . GLY B 1 337 ? -21.25 12.445 29.031 1 98.06 337 GLY B O 1
ATOM 11309 N N . ILE B 1 338 ? -21.078 11.508 27.062 1 98.12 338 ILE B N 1
ATOM 11310 C CA . ILE B 1 338 ? -20.469 10.297 27.594 1 98.12 338 ILE B CA 1
ATOM 11311 C C . ILE B 1 338 ? -19.094 10.625 28.188 1 98.12 338 ILE B C 1
ATOM 11313 O O . ILE B 1 338 ? -18.766 10.203 29.297 1 98.12 338 ILE B O 1
ATOM 11317 N N . PHE B 1 339 ? -18.25 11.391 27.5 1 96.94 339 PHE B N 1
ATOM 11318 C CA . PHE B 1 339 ? -16.906 11.727 27.953 1 96.94 339 PHE B CA 1
ATOM 11319 C C . PHE B 1 339 ? -16.969 12.641 29.172 1 96.94 339 PHE B C 1
ATOM 11321 O O . PHE B 1 339 ? -16.078 12.602 30.031 1 96.94 339 PHE B O 1
ATOM 11328 N N . LYS B 1 340 ? -18.031 13.453 29.234 1 95.56 340 LYS B N 1
ATOM 11329 C CA . LYS B 1 340 ? -18.188 14.383 30.359 1 95.56 340 LYS B CA 1
ATOM 11330 C C . LYS B 1 340 ? -19 13.758 31.484 1 95.56 340 LYS B C 1
ATOM 11332 O O . LYS B 1 340 ? -19.281 14.414 32.5 1 95.56 340 LYS B O 1
ATOM 11337 N N . ASN B 1 341 ? -19.422 12.516 31.359 1 94.88 341 ASN B N 1
ATOM 11338 C CA . ASN B 1 341 ? -20.234 11.789 32.312 1 94.88 341 ASN B CA 1
ATOM 11339 C C . ASN B 1 341 ? -21.516 12.539 32.656 1 94.88 341 ASN B C 1
ATOM 11341 O O . ASN B 1 341 ? -21.875 12.695 33.812 1 94.88 341 ASN B O 1
ATOM 11345 N N . ASN B 1 342 ? -22.062 13.164 31.641 1 97 342 ASN B N 1
ATOM 11346 C CA . ASN B 1 342 ? -23.344 13.852 31.734 1 97 342 ASN B CA 1
ATOM 11347 C C . ASN B 1 342 ? -24.5 12.984 31.219 1 97 342 ASN B C 1
ATOM 11349 O O . ASN B 1 342 ? -24.875 13.086 30.062 1 97 342 ASN B O 1
ATOM 11353 N N . GLU B 1 343 ? -25.156 12.273 31.984 1 97.12 343 GLU B N 1
ATOM 11354 C CA . GLU B 1 343 ? -26.188 11.305 31.609 1 97.12 343 GLU B CA 1
ATOM 11355 C C . GLU B 1 343 ? -27.438 12 31.094 1 97.12 343 GLU B C 1
ATOM 11357 O O . GLU B 1 343 ? -28.125 11.477 30.203 1 97.12 343 GLU B O 1
ATOM 11362 N N . GLU B 1 344 ? -27.75 13.102 31.672 1 97.56 344 GLU B N 1
ATOM 11363 C CA . GLU B 1 344 ? -28.922 13.852 31.219 1 97.56 344 GLU B CA 1
ATOM 11364 C C . GLU B 1 344 ? -28.797 14.258 29.75 1 97.56 344 GLU B C 1
ATOM 11366 O O . GLU B 1 344 ? -29.75 14.125 28.984 1 97.56 344 GLU B O 1
ATOM 11371 N N . GLN B 1 345 ? -27.672 14.812 29.438 1 97.81 345 GLN B N 1
ATOM 11372 C CA . GLN B 1 345 ? -27.406 15.195 28.062 1 97.81 345 GLN B CA 1
ATOM 11373 C C . GLN B 1 345 ? -27.5 13.984 27.125 1 97.81 345 GLN B C 1
ATOM 11375 O O . GLN B 1 345 ? -28.062 14.07 26.031 1 97.81 345 GLN B O 1
ATOM 11380 N N . VAL B 1 346 ? -26.938 12.844 27.547 1 98.38 346 VAL B N 1
ATOM 11381 C CA . VAL B 1 346 ? -26.922 11.625 26.734 1 98.38 346 VAL B CA 1
ATOM 11382 C C . VAL B 1 346 ? -28.359 11.156 26.5 1 98.38 346 VAL B C 1
ATOM 11384 O O . VAL B 1 346 ? -28.734 10.875 25.359 1 98.38 346 VAL B O 1
ATOM 11387 N N . ASN B 1 347 ? -29.156 11.117 27.5 1 98.06 347 ASN B N 1
ATOM 11388 C CA . ASN B 1 347 ? -30.531 10.656 27.375 1 98.06 347 ASN B CA 1
ATOM 11389 C C . ASN B 1 347 ? -31.359 11.594 26.5 1 98.06 347 ASN B C 1
ATOM 11391 O O . ASN B 1 347 ? -32.156 11.133 25.672 1 98.06 347 ASN B O 1
ATOM 11395 N N . ARG B 1 348 ? -31.141 12.867 26.672 1 97.94 348 ARG B N 1
ATOM 11396 C CA . ARG B 1 348 ? -31.875 13.852 25.891 1 97.94 348 ARG B CA 1
ATOM 11397 C C . ARG B 1 348 ? -31.625 13.664 24.406 1 97.94 348 ARG B C 1
ATOM 11399 O O . ARG B 1 348 ? -32.562 13.57 23.609 1 97.94 348 ARG B O 1
ATOM 11406 N N . TYR B 1 349 ? -30.484 13.609 24.094 1 98.31 349 TYR B N 1
ATOM 11407 C CA . TYR B 1 349 ? -30.156 13.562 22.672 1 98.31 349 TYR B CA 1
ATOM 11408 C C . TYR B 1 349 ? -30.391 12.172 22.094 1 98.31 349 TYR B C 1
ATOM 11410 O O . TYR B 1 349 ? -30.641 12.016 20.906 1 98.31 349 TYR B O 1
ATOM 11418 N N . CYS B 1 350 ? -30.328 11.094 22.906 1 98.19 350 CYS B N 1
ATOM 11419 C CA . CYS B 1 350 ? -30.734 9.766 22.453 1 98.19 350 CYS B CA 1
ATOM 11420 C C . CYS B 1 350 ? -32.188 9.742 22.062 1 98.19 350 CYS B C 1
ATOM 11422 O O . CYS B 1 350 ? -32.562 9.148 21.062 1 98.19 350 CYS B O 1
ATOM 11424 N N . GLU B 1 351 ? -32.969 10.391 22.875 1 97.75 351 GLU B N 1
ATOM 11425 C CA . GLU B 1 351 ? -34.406 10.461 22.594 1 97.75 351 GLU B CA 1
ATOM 11426 C C . GLU B 1 351 ? -34.688 11.234 21.312 1 97.75 351 GLU B C 1
ATOM 11428 O O . GLU B 1 351 ? -35.531 10.82 20.5 1 97.75 351 GLU B O 1
ATOM 11433 N N . LEU B 1 352 ? -34.031 12.352 21.188 1 97.62 352 LEU B N 1
ATOM 11434 C CA . LEU B 1 352 ? -34.188 13.156 19.984 1 97.62 352 LEU B CA 1
ATOM 11435 C C . LEU B 1 352 ? -33.75 12.391 18.734 1 97.62 352 LEU B C 1
ATOM 11437 O O . LEU B 1 352 ? -34.406 12.469 17.688 1 97.62 352 LEU B O 1
ATOM 11441 N N . LEU B 1 353 ? -32.625 11.648 18.812 1 97.94 353 LEU B N 1
ATOM 11442 C CA . LEU B 1 353 ? -32.062 10.898 17.703 1 97.94 353 LEU B CA 1
ATOM 11443 C C . LEU B 1 353 ? -33 9.758 17.281 1 97.94 353 LEU B C 1
ATOM 11445 O O . LEU B 1 353 ? -33.156 9.461 16.094 1 97.94 353 LEU B O 1
ATOM 11449 N N . GLU B 1 354 ? -33.594 9.07 18.203 1 96.75 354 GLU B N 1
ATOM 11450 C CA . GLU B 1 354 ? -34.438 7.918 17.953 1 96.75 354 GLU B CA 1
ATOM 11451 C C . GLU B 1 354 ? -35.594 8.281 17.031 1 96.75 354 GLU B C 1
ATOM 11453 O O . GLU B 1 354 ? -36.031 7.461 16.234 1 96.75 354 GLU B O 1
ATOM 11458 N N . LYS B 1 355 ? -36.031 9.5 17.125 1 95.25 355 LYS B N 1
ATOM 11459 C CA . LYS B 1 355 ? -37.156 9.969 16.328 1 95.25 355 LYS B CA 1
ATOM 11460 C C . LYS B 1 355 ? -36.719 10.25 14.891 1 95.25 355 LYS B C 1
ATOM 11462 O O . LYS B 1 355 ? -37.562 10.375 14 1 95.25 355 LYS B O 1
ATOM 11467 N N . ARG B 1 356 ? -35.469 10.266 14.656 1 94.94 356 ARG B N 1
ATOM 11468 C CA . ARG B 1 356 ? -35 10.742 13.359 1 94.94 356 ARG B CA 1
ATOM 11469 C C . ARG B 1 356 ? -34.25 9.625 12.602 1 94.94 356 ARG B C 1
ATOM 11471 O O . ARG B 1 356 ? -33.906 9.797 11.438 1 94.94 356 ARG B O 1
ATOM 11478 N N . ILE B 1 357 ? -34.062 8.477 13.164 1 95.56 357 ILE B N 1
ATOM 11479 C CA . ILE B 1 357 ? -33.312 7.395 12.539 1 95.56 357 ILE B CA 1
ATOM 11480 C C . ILE B 1 357 ? -34.25 6.594 11.617 1 95.56 357 ILE B C 1
ATOM 11482 O O . ILE B 1 357 ? -35.469 6.629 11.766 1 95.56 357 ILE B O 1
ATOM 11486 N N . ILE B 1 358 ? -33.625 6.012 10.609 1 94.62 358 ILE B N 1
ATOM 11487 C CA . ILE B 1 358 ? -34.281 5.102 9.68 1 94.62 358 ILE B CA 1
ATOM 11488 C C . ILE B 1 358 ? -33.719 3.697 9.836 1 94.62 358 ILE B C 1
ATOM 11490 O O . ILE B 1 358 ? -32.594 3.521 10.375 1 94.62 358 ILE B O 1
ATOM 11494 N N . ARG B 1 359 ? -34.438 2.68 9.461 1 94 359 ARG B N 1
ATOM 11495 C CA . ARG B 1 359 ? -34 1.293 9.547 1 94 359 ARG B CA 1
ATOM 11496 C C . ARG B 1 359 ? -34.031 0.62 8.172 1 94 359 ARG B C 1
ATOM 11498 O O . ARG B 1 359 ? -34.875 0.937 7.348 1 94 359 ARG B O 1
ATOM 11505 N N . ASP B 1 360 ? -33.125 -0.202 7.934 1 92.5 360 ASP B N 1
ATOM 11506 C CA . ASP B 1 360 ? -33.062 -0.918 6.664 1 92.5 360 ASP B CA 1
ATOM 11507 C C . ASP B 1 360 ? -33.812 -2.236 6.742 1 92.5 360 ASP B C 1
ATOM 11509 O O . ASP B 1 360 ? -34.531 -2.498 7.73 1 92.5 360 ASP B O 1
ATOM 11513 N N . GLU B 1 361 ? -33.75 -3.117 5.715 1 88.69 361 GLU B N 1
ATOM 11514 C CA . GLU B 1 361 ? -34.469 -4.375 5.609 1 88.69 361 GLU B CA 1
ATOM 11515 C C . GLU B 1 361 ? -34.062 -5.348 6.707 1 88.69 361 GLU B C 1
ATOM 11517 O O . GLU B 1 361 ? -34.875 -6.156 7.168 1 88.69 361 GLU B O 1
ATOM 11522 N N . ASP B 1 362 ? -32.844 -5.324 7.215 1 88 362 ASP B N 1
ATOM 11523 C CA . ASP B 1 362 ? -32.344 -6.191 8.273 1 88 362 ASP B CA 1
ATOM 11524 C C . ASP B 1 362 ? -32.531 -5.555 9.648 1 88 362 ASP B C 1
ATOM 11526 O O . ASP B 1 362 ? -32 -6.031 10.648 1 88 362 ASP B O 1
ATOM 11530 N N . ASN B 1 363 ? -33.188 -4.418 9.719 1 91.44 363 ASN B N 1
ATOM 11531 C CA . ASN B 1 363 ? -33.531 -3.693 10.938 1 91.44 363 ASN B CA 1
ATOM 11532 C C . ASN B 1 363 ? -32.312 -3.008 11.539 1 91.44 363 ASN B C 1
ATOM 11534 O O . ASN B 1 363 ? -32.219 -2.84 12.758 1 91.44 363 ASN B O 1
ATOM 11538 N N . LEU B 1 364 ? -31.375 -2.789 10.703 1 94.38 364 LEU B N 1
ATOM 11539 C CA . LEU B 1 364 ? -30.203 -2.031 11.148 1 94.38 364 LEU B CA 1
ATOM 11540 C C . LEU B 1 364 ? -30.453 -0.532 11.008 1 94.38 364 LEU B C 1
ATOM 11542 O O . LEU B 1 364 ? -31.078 -0.088 10.047 1 94.38 364 LEU B O 1
ATOM 11546 N N . VAL B 1 365 ? -29.984 0.222 11.906 1 96.38 365 VAL B N 1
ATOM 11547 C CA . VAL B 1 365 ? -30.203 1.663 11.953 1 96.38 365 VAL B CA 1
ATOM 11548 C C . VAL B 1 365 ? -29.375 2.352 10.867 1 96.38 365 VAL B C 1
ATOM 11550 O O . VAL B 1 365 ? -28.219 1.999 10.648 1 96.38 365 VAL B O 1
ATOM 11553 N N . VAL B 1 366 ? -29.984 3.262 10.148 1 96.75 366 VAL B N 1
ATOM 11554 C CA . VAL B 1 366 ? -29.344 4.082 9.133 1 96.75 366 VAL B CA 1
ATOM 11555 C C . VAL B 1 366 ? -29.531 5.562 9.469 1 96.75 366 VAL B C 1
ATOM 11557 O O . VAL B 1 366 ? -30.656 6.008 9.711 1 96.75 366 VAL B O 1
ATOM 11560 N N . ILE B 1 367 ? -28.469 6.305 9.492 1 97.44 367 ILE B N 1
ATOM 11561 C CA . ILE B 1 367 ? -28.516 7.723 9.828 1 97.44 367 ILE B CA 1
ATOM 11562 C C . ILE B 1 367 ? -28.625 8.555 8.555 1 97.44 367 ILE B C 1
ATOM 11564 O O . ILE B 1 367 ? -27.719 8.57 7.73 1 97.44 367 ILE B O 1
ATOM 11568 N N . PRO B 1 368 ? -29.719 9.266 8.453 1 97.25 368 PRO B N 1
ATOM 11569 C CA . PRO B 1 368 ? -29.781 10.195 7.316 1 97.25 368 PRO B CA 1
ATOM 11570 C C . PRO B 1 368 ? -28.703 11.266 7.367 1 97.25 368 PRO B C 1
ATOM 11572 O O . PRO B 1 368 ? -28.328 11.719 8.453 1 97.25 368 PRO B O 1
ATOM 11575 N N . LYS B 1 369 ? -28.234 11.688 6.273 1 97.19 369 LYS B N 1
ATOM 11576 C CA . LYS B 1 369 ? -27.172 12.695 6.254 1 97.19 369 LYS B CA 1
ATOM 11577 C C . LYS B 1 369 ? -27.672 14.031 6.785 1 97.19 369 LYS B C 1
ATOM 11579 O O . LYS B 1 369 ? -27.031 14.648 7.637 1 97.19 369 LYS B O 1
ATOM 11584 N N . TYR B 1 370 ? -28.781 14.516 6.207 1 97.62 370 TYR B N 1
ATOM 11585 C CA . TYR B 1 370 ? -29.422 15.727 6.711 1 97.62 370 TYR B CA 1
ATOM 11586 C C . TYR B 1 370 ? -30.922 15.719 6.391 1 97.62 370 TYR B C 1
ATOM 11588 O O . TYR B 1 370 ? -31.391 14.867 5.637 1 97.62 370 TYR B O 1
ATOM 11596 N N . TYR B 1 371 ? -31.688 16.578 7.082 1 97.44 371 TYR B N 1
ATOM 11597 C CA . TYR B 1 371 ? -33.094 16.844 6.82 1 97.44 371 TYR B CA 1
ATOM 11598 C C . TYR B 1 371 ? -33.281 18.219 6.199 1 97.44 371 TYR B C 1
ATOM 11600 O O . TYR B 1 371 ? -32.656 19.188 6.637 1 97.44 371 TYR B O 1
ATOM 11608 N N . TYR B 1 372 ? -34 18.281 5.109 1 96.69 372 TYR B N 1
ATOM 11609 C CA . TYR B 1 372 ? -34.156 19.547 4.395 1 96.69 372 TYR B CA 1
ATOM 11610 C C . TYR B 1 372 ? -35.656 19.922 4.305 1 96.69 372 TYR B C 1
ATOM 11612 O O . TYR B 1 372 ? -36.531 19.062 4.477 1 96.69 372 TYR B O 1
ATOM 11620 N N . VAL B 1 373 ? -35.875 21.203 4.074 1 96.31 373 VAL B N 1
ATOM 11621 C CA . VAL B 1 373 ? -37.25 21.719 3.936 1 96.31 373 VAL B CA 1
ATOM 11622 C C . VAL B 1 373 ? -37.719 21.531 2.502 1 96.31 373 VAL B C 1
ATOM 11624 O O . VAL B 1 373 ? -37.031 21.875 1.55 1 96.31 373 VAL B O 1
ATOM 11627 N N . LEU B 1 374 ? -38.875 21 2.402 1 94.94 374 LEU B N 1
ATOM 11628 C CA . LEU B 1 374 ? -39.438 20.766 1.078 1 94.94 374 LEU B CA 1
ATOM 11629 C C . LEU B 1 374 ? -39.75 22.094 0.38 1 94.94 374 LEU B C 1
ATOM 11631 O O . LEU B 1 374 ? -40 23.109 1.04 1 94.94 374 LEU B O 1
ATOM 11635 N N . ALA B 1 375 ? -39.75 22.078 -0.913 1 93.06 375 ALA B N 1
ATOM 11636 C CA . ALA B 1 375 ? -39.969 23.266 -1.727 1 93.06 375 ALA B CA 1
ATOM 11637 C C . ALA B 1 375 ? -41.312 23.891 -1.424 1 93.06 375 ALA B C 1
ATOM 11639 O O . ALA B 1 375 ? -41.469 25.125 -1.437 1 93.06 375 ALA B O 1
ATOM 11640 N N . THR B 1 376 ? -42.312 23.141 -1.024 1 91.88 376 THR B N 1
ATOM 11641 C CA . THR B 1 376 ? -43.688 23.594 -0.8 1 91.88 376 THR B CA 1
ATOM 11642 C C . THR B 1 376 ? -43.812 24.266 0.566 1 91.88 376 THR B C 1
ATOM 11644 O O . THR B 1 376 ? -44.75 25.031 0.801 1 91.88 376 THR B O 1
ATOM 11647 N N . LEU B 1 377 ? -42.875 24.031 1.396 1 93.88 377 LEU B N 1
ATOM 11648 C CA . LEU B 1 377 ? -43 24.516 2.764 1 93.88 377 LEU B CA 1
ATOM 11649 C C . LEU B 1 377 ? -42.031 25.641 3.027 1 93.88 377 LEU B C 1
ATOM 11651 O O . LEU B 1 377 ? -41.812 26.031 4.176 1 93.88 377 LEU B O 1
ATOM 11655 N N . LEU B 1 378 ? -41.375 26.156 2.066 1 93.19 378 LEU B N 1
ATOM 11656 C CA . LEU B 1 378 ? -40.312 27.156 2.209 1 93.19 378 LEU B CA 1
ATOM 11657 C C . LEU B 1 378 ? -40.844 28.438 2.822 1 93.19 378 LEU B C 1
ATOM 11659 O O . LEU B 1 378 ? -40.25 29 3.746 1 93.19 378 LEU B O 1
ATOM 11663 N N . ASP B 1 379 ? -41.969 28.891 2.299 1 90.38 379 ASP B N 1
ATOM 11664 C CA . ASP B 1 379 ? -42.562 30.156 2.756 1 90.38 379 ASP B CA 1
ATOM 11665 C C . ASP B 1 379 ? -43.031 30.062 4.207 1 90.38 379 ASP B C 1
ATOM 11667 O O . ASP B 1 379 ? -42.844 30.984 4.992 1 90.38 379 ASP B O 1
ATOM 11671 N N . LEU B 1 380 ? -43.562 28.984 4.496 1 91.5 380 LEU B N 1
ATOM 11672 C CA . LEU B 1 380 ? -44.031 28.766 5.863 1 91.5 380 LEU B CA 1
ATOM 11673 C C . LEU B 1 380 ? -42.844 28.75 6.832 1 91.5 380 LEU B C 1
ATOM 11675 O O . LEU B 1 380 ? -42.938 29.312 7.926 1 91.5 380 LEU B O 1
ATOM 11679 N N . GLU B 1 381 ? -41.781 28.047 6.457 1 92.31 381 GLU B N 1
ATOM 11680 C CA . GLU B 1 381 ? -40.594 27.953 7.312 1 92.31 381 GLU B CA 1
ATOM 11681 C C . GLU B 1 381 ? -39.938 29.312 7.484 1 92.31 381 GLU B C 1
ATOM 11683 O O . GLU B 1 381 ? -39.406 29.625 8.555 1 92.31 381 GLU B O 1
ATOM 11688 N N . LYS B 1 382 ? -39.906 30.109 6.465 1 89 382 LYS B N 1
ATOM 11689 C CA . LYS B 1 382 ? -39.312 31.438 6.551 1 89 382 LYS B CA 1
ATOM 11690 C C . LYS B 1 382 ? -40.125 32.344 7.469 1 89 382 LYS B C 1
ATOM 11692 O O . LYS B 1 382 ? -39.531 33.188 8.164 1 89 382 LYS B O 1
ATOM 11697 N N . GLU B 1 383 ? -41.406 32.125 7.516 1 88.31 383 GLU B N 1
ATOM 11698 C CA . GLU B 1 383 ? -42.281 32.938 8.367 1 88.31 383 GLU B CA 1
ATOM 11699 C C . GLU B 1 383 ? -42.219 32.469 9.82 1 88.31 383 GLU B C 1
ATOM 11701 O O . GLU B 1 383 ? -42.25 33.312 10.734 1 88.31 383 GLU B O 1
ATOM 11706 N N . HIS B 1 384 ? -42.219 31.203 9.938 1 89.69 384 HIS B N 1
ATOM 11707 C CA . HIS B 1 384 ? -42.094 30.594 11.258 1 89.69 384 HIS B CA 1
ATOM 11708 C C . HIS B 1 384 ? -40.969 29.594 11.32 1 89.69 384 HIS B C 1
ATOM 11710 O O . HIS B 1 384 ? -41.188 28.375 11.289 1 89.69 384 HIS B O 1
ATOM 11716 N N . PRO B 1 385 ? -39.844 30.156 11.57 1 88.5 385 PRO B N 1
ATOM 11717 C CA . PRO B 1 385 ? -38.656 29.281 11.508 1 88.5 385 PRO B CA 1
ATOM 11718 C C . PRO B 1 385 ? -38.719 28.156 12.531 1 88.5 385 PRO B C 1
ATOM 11720 O O . PRO B 1 385 ? -39 28.375 13.703 1 88.5 385 PRO B O 1
ATOM 11723 N N . GLY B 1 386 ? -38.5 26.875 12.117 1 86 386 GLY B N 1
ATOM 11724 C CA . GLY B 1 386 ? -38.375 25.719 12.984 1 86 386 GLY B CA 1
ATOM 11725 C C . GLY B 1 386 ? -39.656 24.922 13.117 1 86 386 GLY B C 1
ATOM 11726 O O . GLY B 1 386 ? -39.656 23.875 13.789 1 86 386 GLY B O 1
ATOM 11727 N N . GLN B 1 387 ? -40.75 25.234 12.453 1 83.5 387 GLN B N 1
ATOM 11728 C CA . GLN B 1 387 ? -42.031 24.578 12.695 1 83.5 387 GLN B CA 1
ATOM 11729 C C . GLN B 1 387 ? -42.438 23.688 11.531 1 83.5 387 GLN B C 1
ATOM 11731 O O . GLN B 1 387 ? -43.281 22.812 11.672 1 83.5 387 GLN B O 1
ATOM 11736 N N . SER B 1 388 ? -41.781 23.812 10.5 1 89.5 388 SER B N 1
ATOM 11737 C CA . SER B 1 388 ? -42.188 23.031 9.336 1 89.5 388 SER B CA 1
ATOM 11738 C C . SER B 1 388 ? -41.562 21.641 9.359 1 89.5 388 SER B C 1
ATOM 11740 O O . SER B 1 388 ? -40.5 21.438 9.961 1 89.5 388 SER B O 1
ATOM 11742 N N . HIS B 1 389 ? -42.281 20.719 8.719 1 92 389 HIS B N 1
ATOM 11743 C CA . HIS B 1 389 ? -41.781 19.359 8.57 1 92 389 HIS B CA 1
ATOM 11744 C C . HIS B 1 389 ? -40.594 19.297 7.586 1 92 389 HIS B C 1
ATOM 11746 O O . HIS B 1 389 ? -40.625 19.984 6.559 1 92 389 HIS B O 1
ATOM 11752 N N . ARG B 1 390 ? -39.594 18.484 7.922 1 95.19 390 ARG B N 1
ATOM 11753 C CA . ARG B 1 390 ? -38.438 18.312 7.062 1 95.19 390 ARG B CA 1
ATOM 11754 C C . ARG B 1 390 ? -38.312 16.875 6.578 1 95.19 390 ARG B C 1
ATOM 11756 O O . ARG B 1 390 ? -38.719 15.945 7.266 1 95.19 390 ARG B O 1
ATOM 11763 N N . ALA B 1 391 ? -37.812 16.734 5.418 1 95.25 391 ALA B N 1
ATOM 11764 C CA . ALA B 1 391 ? -37.656 15.414 4.812 1 95.25 391 ALA B CA 1
ATOM 11765 C C . ALA B 1 391 ? -36.188 14.969 4.875 1 95.25 391 ALA B C 1
ATOM 11767 O O . ALA B 1 391 ? -35.281 15.797 4.852 1 95.25 391 ALA B O 1
ATOM 11768 N N . ALA B 1 392 ? -36 13.648 4.938 1 95.62 392 ALA B N 1
ATOM 11769 C CA . ALA B 1 392 ? -34.656 13.086 4.965 1 95.62 392 ALA B CA 1
ATOM 11770 C C . ALA B 1 392 ? -34 13.164 3.59 1 95.62 392 ALA B C 1
ATOM 11772 O O . ALA B 1 392 ? -34.656 12.984 2.568 1 95.62 392 ALA B O 1
ATOM 11773 N N . SER B 1 393 ? -32.719 13.406 3.562 1 94.81 393 SER B N 1
ATOM 11774 C CA . SER B 1 393 ? -31.953 13.523 2.322 1 94.81 393 SER B CA 1
ATOM 11775 C C . SER B 1 393 ? -31.875 12.18 1.601 1 94.81 393 SER B C 1
ATOM 11777 O O . SER B 1 393 ? -32.125 11.133 2.193 1 94.81 393 SER B O 1
ATOM 11779 N N . LYS B 1 394 ? -31.438 12.266 0.304 1 90.56 394 LYS B N 1
ATOM 11780 C CA . LYS B 1 394 ? -31.234 11.055 -0.487 1 90.56 394 LYS B CA 1
ATOM 11781 C C . LYS B 1 394 ? -30 10.297 -0.021 1 90.56 394 LYS B C 1
ATOM 11783 O O . LYS B 1 394 ? -29.906 9.078 -0.184 1 90.56 394 LYS B O 1
ATOM 11788 N N . GLU B 1 395 ? -29.078 11.062 0.498 1 91.19 395 GLU B N 1
ATOM 11789 C CA . GLU B 1 395 ? -27.906 10.469 1.111 1 91.19 395 GLU B CA 1
ATOM 11790 C C . GLU B 1 395 ? -28.188 10.023 2.545 1 91.19 395 GLU B C 1
ATOM 11792 O O . GLU B 1 395 ? -28.875 10.727 3.289 1 91.19 395 GLU B O 1
ATOM 11797 N N . GLY B 1 396 ? -27.766 8.922 2.889 1 92.06 396 GLY B N 1
ATOM 11798 C CA . GLY B 1 396 ? -28.047 8.375 4.203 1 92.06 396 GLY B CA 1
ATOM 11799 C C . GLY B 1 396 ? -29.25 7.445 4.211 1 92.06 396 GLY B C 1
ATOM 11800 O O . GLY B 1 396 ? -30.047 7.465 5.148 1 92.06 396 GLY B O 1
ATOM 11801 N N . THR B 1 397 ? -29.469 6.859 3.088 1 92.12 397 THR B N 1
ATOM 11802 C CA . THR B 1 397 ? -30.453 5.793 2.947 1 92.12 397 THR B CA 1
ATOM 11803 C C . THR B 1 397 ? -29.766 4.43 2.869 1 92.12 397 THR B C 1
ATOM 11805 O O . THR B 1 397 ? -28.547 4.352 2.727 1 92.12 397 THR B O 1
ATOM 11808 N N . PRO B 1 398 ? -30.516 3.416 3.039 1 90.88 398 PRO B N 1
ATOM 11809 C CA . PRO B 1 398 ? -29.906 2.084 2.996 1 90.88 398 PRO B CA 1
ATOM 11810 C C . PRO B 1 398 ? -29.172 1.812 1.683 1 90.88 398 PRO B C 1
ATOM 11812 O O . PRO B 1 398 ? -28.188 1.062 1.661 1 90.88 398 PRO B O 1
ATOM 11815 N N . GLU B 1 399 ? -29.594 2.408 0.588 1 90.44 399 GLU B N 1
ATOM 11816 C CA . GLU B 1 399 ? -28.984 2.195 -0.716 1 90.44 399 GLU B CA 1
ATOM 11817 C C . GLU B 1 399 ? -27.766 3.105 -0.908 1 90.44 399 GLU B C 1
ATOM 11819 O 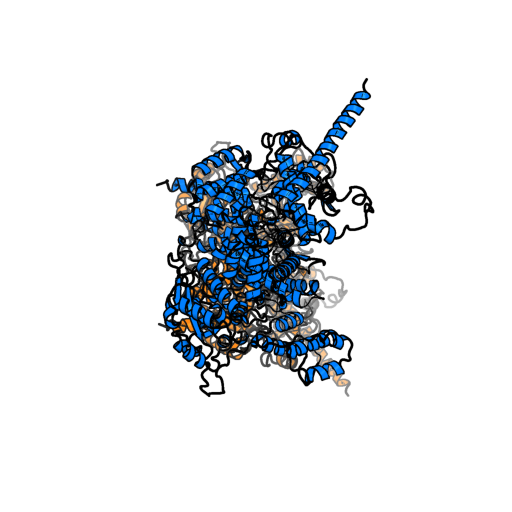O . GLU B 1 399 ? -26.906 2.828 -1.738 1 90.44 399 GLU B O 1
ATOM 11824 N N . ASN B 1 400 ? -27.781 4.156 -0.12 1 95.19 400 ASN B N 1
ATOM 11825 C CA . ASN B 1 400 ? -26.719 5.156 -0.196 1 95.19 400 ASN B CA 1
ATOM 11826 C C . ASN B 1 400 ? -26.328 5.668 1.188 1 95.19 400 ASN B C 1
ATOM 11828 O O . ASN B 1 400 ? -26.578 6.832 1.516 1 95.19 400 ASN B O 1
ATOM 11832 N N . LEU B 1 401 ? -25.562 4.887 1.828 1 96.06 401 LEU B N 1
ATOM 11833 C CA . LEU B 1 401 ? -25.234 5.129 3.23 1 96.06 401 LEU B CA 1
ATOM 11834 C C . LEU B 1 401 ? -24.297 6.316 3.375 1 96.06 401 LEU B C 1
ATOM 11836 O O . LEU B 1 401 ? -23.406 6.508 2.547 1 96.06 401 LEU B O 1
ATOM 11840 N N . PHE B 1 402 ? -24.547 7.152 4.375 1 96.75 402 PHE B N 1
ATOM 11841 C CA . PHE B 1 402 ? -23.609 8.164 4.848 1 96.75 402 PHE B CA 1
ATOM 11842 C C . PHE B 1 402 ? -22.594 7.559 5.816 1 96.75 402 PHE B C 1
ATOM 11844 O O . PHE B 1 402 ? -22.859 7.461 7.016 1 96.75 402 PHE B O 1
ATOM 11851 N N . LEU B 1 403 ? -21.406 7.207 5.348 1 97.12 403 LEU B N 1
ATOM 11852 C CA . LEU B 1 403 ? -20.5 6.32 6.059 1 97.12 403 LEU B CA 1
ATOM 11853 C C . LEU B 1 403 ? -19.969 6.984 7.324 1 97.12 403 LEU B C 1
ATOM 11855 O O . LEU B 1 403 ? -19.875 6.348 8.375 1 97.12 403 LEU B O 1
ATOM 11859 N N . ALA B 1 404 ? -19.562 8.25 7.25 1 96.75 404 ALA B N 1
ATOM 11860 C CA . ALA B 1 404 ? -19.062 8.93 8.438 1 96.75 404 ALA B CA 1
ATOM 11861 C C . ALA B 1 404 ? -20.125 8.984 9.531 1 96.75 404 ALA B C 1
ATOM 11863 O O . ALA B 1 404 ? -19.828 8.805 10.711 1 96.75 404 ALA B O 1
ATOM 11864 N N . GLY B 1 405 ? -21.375 9.297 9.125 1 97.19 405 GLY B N 1
ATOM 11865 C CA . GLY B 1 405 ? -22.469 9.305 10.078 1 97.19 405 GLY B CA 1
ATOM 11866 C C . GLY B 1 405 ? -22.719 7.953 10.727 1 97.19 405 GLY B C 1
ATOM 11867 O O . GLY B 1 405 ? -22.953 7.867 11.93 1 97.19 405 GLY B O 1
ATOM 11868 N N . GLN B 1 406 ? -22.672 6.934 9.867 1 97.56 406 GLN B N 1
ATOM 11869 C CA . GLN B 1 406 ? -22.828 5.578 10.375 1 97.56 406 GLN B CA 1
ATOM 11870 C C . GLN B 1 406 ? -21.719 5.223 11.367 1 97.56 406 GLN B C 1
ATOM 11872 O O . GLN B 1 406 ? -21.969 4.559 12.375 1 97.56 406 GLN B O 1
ATOM 11877 N N . ALA B 1 407 ? -20.516 5.641 11.07 1 98.31 407 ALA B N 1
ATOM 11878 C CA . ALA B 1 407 ? -19.359 5.367 11.93 1 98.31 407 ALA B CA 1
ATOM 11879 C C . ALA B 1 407 ? -19.547 5.992 13.305 1 98.31 407 ALA B C 1
ATOM 11881 O O . ALA B 1 407 ? -19.344 5.328 14.328 1 98.31 407 ALA B O 1
ATOM 11882 N N . PHE B 1 408 ? -19.938 7.262 13.352 1 98.38 408 PHE B N 1
ATOM 11883 C CA . PHE B 1 408 ? -20.141 7.949 14.625 1 98.38 408 PHE B CA 1
ATOM 11884 C C . PHE B 1 408 ? -21.266 7.297 15.422 1 98.38 408 PHE B C 1
ATOM 11886 O O . PHE B 1 408 ? -21.172 7.184 16.641 1 98.38 408 PHE B O 1
ATOM 11893 N N . TYR B 1 409 ? -22.328 6.922 14.734 1 98.25 409 TYR B N 1
ATOM 11894 C CA . TYR B 1 409 ? -23.453 6.277 15.406 1 98.25 409 TYR B CA 1
ATOM 11895 C C . TYR B 1 409 ? -23.016 4.973 16.062 1 98.25 409 TYR B C 1
ATOM 11897 O O . TYR B 1 409 ? -23.328 4.723 17.234 1 98.25 409 TYR B O 1
ATOM 11905 N N . ILE B 1 410 ? -22.281 4.141 15.305 1 98.38 410 ILE B N 1
ATOM 11906 C CA . ILE B 1 410 ? -21.844 2.846 15.812 1 98.38 410 ILE B CA 1
ATOM 11907 C C . ILE B 1 410 ? -20.938 3.045 17.031 1 98.38 410 ILE B C 1
ATOM 11909 O O . ILE B 1 410 ? -21.062 2.324 18.016 1 98.38 410 ILE B O 1
ATOM 11913 N N . ILE B 1 411 ? -20.047 4.023 17 1 98.5 411 ILE B N 1
ATOM 11914 C CA . ILE B 1 411 ? -19.172 4.316 18.125 1 98.5 411 ILE B CA 1
ATOM 11915 C C . ILE B 1 411 ? -20 4.695 19.344 1 98.5 411 ILE B C 1
ATOM 11917 O O . ILE B 1 411 ? -19.734 4.223 20.453 1 98.5 411 ILE B O 1
ATOM 11921 N N . SER B 1 412 ? -21 5.57 19.109 1 98.38 412 SER B N 1
ATOM 11922 C CA . SER B 1 412 ? -21.859 6.008 20.219 1 98.38 412 SER B CA 1
ATOM 11923 C C . SER B 1 412 ? -22.594 4.832 20.844 1 98.38 412 SER B C 1
ATOM 11925 O O . SER B 1 412 ? -22.703 4.742 22.062 1 98.38 412 SER B O 1
ATOM 11927 N N . GLN B 1 413 ? -23.047 3.924 19.984 1 97.81 413 GLN B N 1
ATOM 11928 C CA . GLN B 1 413 ? -23.781 2.766 20.484 1 97.81 413 GLN B CA 1
ATOM 11929 C C . GLN B 1 413 ? -22.875 1.822 21.25 1 97.81 413 GLN B C 1
ATOM 11931 O O . GLN B 1 413 ? -23.281 1.228 22.25 1 97.81 413 GLN B O 1
ATOM 11936 N N . LEU B 1 414 ? -21.672 1.629 20.781 1 97.75 414 LEU B N 1
ATOM 11937 C CA . LEU B 1 414 ? -20.703 0.797 21.484 1 97.75 414 LEU B CA 1
ATOM 11938 C C . LEU B 1 414 ? -20.453 1.331 22.891 1 97.75 414 LEU B C 1
ATOM 11940 O O . LEU B 1 414 ? -20.312 0.555 23.844 1 97.75 414 LEU B O 1
ATOM 11944 N N . LEU B 1 415 ? -20.438 2.641 23 1 97.75 415 LEU B N 1
ATOM 11945 C CA . LEU B 1 415 ? -20.172 3.271 24.281 1 97.75 415 LEU B CA 1
ATOM 11946 C C . LEU B 1 415 ? -21.391 3.217 25.188 1 97.75 415 LEU B C 1
ATOM 11948 O O . LEU B 1 415 ? -21.281 2.951 26.391 1 97.75 415 LEU B O 1
ATOM 11952 N N . ILE B 1 416 ? -22.562 3.463 24.625 1 97.06 416 ILE B N 1
ATOM 11953 C CA . ILE B 1 416 ? -23.812 3.475 25.391 1 97.06 416 ILE B CA 1
ATOM 11954 C C . ILE B 1 416 ? -24.078 2.088 25.969 1 97.06 416 ILE B C 1
ATOM 11956 O O . ILE B 1 416 ? -24.516 1.961 27.109 1 97.06 416 ILE B O 1
ATOM 11960 N N . THR B 1 417 ? -23.719 1.037 25.141 1 95.25 417 THR B N 1
ATOM 11961 C CA . THR B 1 417 ? -23.969 -0.334 25.578 1 95.25 417 THR B CA 1
ATOM 11962 C C . THR B 1 417 ? -22.812 -0.837 26.453 1 95.25 417 THR B C 1
ATOM 11964 O O . THR B 1 417 ? -22.797 -2 26.859 1 95.25 417 THR B O 1
ATOM 11967 N N . LYS B 1 418 ? -21.812 -0.077 26.672 1 93.81 418 LYS B N 1
ATOM 11968 C CA . LYS B 1 418 ? -20.656 -0.358 27.531 1 93.81 418 LYS B CA 1
ATOM 11969 C C . LYS B 1 418 ? -19.828 -1.504 26.984 1 93.81 418 LYS B C 1
ATOM 11971 O O . LYS B 1 418 ? -19.219 -2.266 27.75 1 93.81 418 LYS B O 1
ATOM 11976 N N . MET B 1 419 ? -20.016 -1.715 25.703 1 94.56 419 MET B N 1
ATOM 11977 C CA . MET B 1 419 ? -19.109 -2.672 25.047 1 94.56 419 MET B CA 1
ATOM 11978 C C . MET B 1 419 ? -17.719 -2.076 24.859 1 94.56 419 MET B C 1
ATOM 11980 O O . MET B 1 419 ? -16.75 -2.807 24.656 1 94.56 419 MET B O 1
ATOM 11984 N N . LEU B 1 420 ? -17.703 -0.805 24.859 1 95.56 420 LEU B N 1
ATOM 11985 C CA . LEU B 1 420 ? -16.469 -0.029 24.734 1 95.56 420 LEU B CA 1
ATOM 11986 C C . LEU B 1 420 ? -16.344 0.977 25.875 1 95.56 420 LEU B C 1
ATOM 11988 O O . LEU B 1 420 ? -17.328 1.605 26.266 1 95.56 420 LEU B O 1
ATOM 11992 N N . HIS B 1 421 ? -15.172 1.07 26.359 1 95.38 421 HIS B N 1
ATOM 11993 C CA . HIS B 1 421 ? -14.891 2.061 27.391 1 95.38 421 HIS B CA 1
ATOM 11994 C C . HIS B 1 421 ? -14.18 3.277 26.812 1 95.38 421 HIS B C 1
ATOM 11996 O O . HIS B 1 421 ? -13.461 3.164 25.812 1 95.38 421 HIS B O 1
ATOM 12002 N N . ILE B 1 422 ? -14.344 4.414 27.438 1 95.75 422 ILE B N 1
ATOM 12003 C CA . ILE B 1 422 ? -13.797 5.672 26.938 1 95.75 422 ILE B CA 1
ATOM 12004 C C . ILE B 1 422 ? -12.273 5.586 26.875 1 95.75 422 ILE B C 1
ATOM 12006 O O . ILE B 1 422 ? -11.648 6.141 25.969 1 95.75 422 ILE B O 1
ATOM 12010 N N . ASN B 1 423 ? -11.641 4.871 27.797 1 94.44 423 ASN B N 1
ATOM 12011 C CA . ASN B 1 423 ? -10.188 4.77 27.844 1 94.44 423 ASN B CA 1
ATOM 12012 C C . ASN B 1 423 ? -9.648 3.914 26.703 1 94.44 423 ASN B C 1
ATOM 12014 O O . ASN B 1 423 ? -8.461 3.996 26.359 1 94.44 423 ASN B O 1
ATOM 12018 N N . GLU B 1 424 ? -10.508 3.08 26.203 1 94.5 424 GLU B N 1
ATOM 12019 C CA . GLU B 1 424 ? -10.117 2.262 25.062 1 94.5 424 GLU B CA 1
ATOM 12020 C C . GLU B 1 424 ? -10.203 3.051 23.75 1 94.5 424 GLU B C 1
ATOM 12022 O O . GLU B 1 424 ? -9.469 2.779 22.797 1 94.5 424 GLU B O 1
ATOM 12027 N N . LEU B 1 425 ? -11.125 4 23.719 1 96.12 425 LEU B N 1
ATOM 12028 C CA . LEU B 1 425 ? -11.297 4.848 22.547 1 96.12 425 LEU B CA 1
ATOM 12029 C C . LEU B 1 425 ? -10.289 5.992 22.547 1 96.12 425 LEU B C 1
ATOM 12031 O O . LEU B 1 425 ? -10.008 6.586 21.516 1 96.12 425 LEU B O 1
ATOM 12035 N N . ASP B 1 426 ? -9.727 6.301 23.719 1 96 426 ASP B N 1
ATOM 12036 C CA . ASP B 1 426 ? -8.695 7.32 23.891 1 96 426 ASP B CA 1
ATOM 12037 C C . ASP B 1 426 ? -7.559 6.809 24.766 1 96 426 ASP B C 1
ATOM 12039 O O . ASP B 1 426 ? -7.379 7.277 25.891 1 96 426 ASP B O 1
ATOM 12043 N N . PRO B 1 427 ? -6.773 5.957 24.203 1 94.31 427 PRO B N 1
ATOM 12044 C CA . PRO B 1 427 ? -5.723 5.316 25 1 94.31 427 PRO B CA 1
ATOM 12045 C C . PRO B 1 427 ? -4.719 6.316 25.562 1 94.31 427 PRO B C 1
ATOM 12047 O O . PRO B 1 427 ? -4.121 6.07 26.625 1 94.31 427 PRO B O 1
ATOM 12050 N N . ILE B 1 428 ? -4.488 7.461 24.984 1 92.5 428 ILE B N 1
ATOM 12051 C CA . ILE B 1 428 ? -3.504 8.422 25.453 1 92.5 428 ILE B CA 1
ATOM 12052 C C . ILE B 1 428 ? -4.164 9.398 26.438 1 92.5 428 ILE B C 1
ATOM 12054 O O . ILE B 1 428 ? -3.498 10.266 27 1 92.5 428 ILE B O 1
ATOM 12058 N N . ARG B 1 429 ? -5.488 9.273 26.609 1 93.44 429 ARG B N 1
ATOM 12059 C CA . ARG B 1 429 ? -6.27 10.031 27.594 1 93.44 429 ARG B CA 1
ATOM 12060 C C . ARG B 1 429 ? -6.227 11.523 27.297 1 93.44 429 ARG B C 1
ATOM 12062 O O . ARG B 1 429 ? -5.941 12.328 28.188 1 93.44 429 ARG B O 1
ATOM 12069 N N . ARG B 1 430 ? -6.535 11.891 26.109 1 92.81 430 ARG B N 1
ATOM 12070 C CA . ARG B 1 430 ? -6.539 13.289 25.688 1 92.81 430 ARG B CA 1
ATOM 12071 C C . ARG B 1 430 ? -7.703 14.047 26.312 1 92.81 430 ARG B C 1
ATOM 12073 O O . ARG B 1 430 ? -7.66 15.273 26.438 1 92.81 430 ARG B O 1
ATOM 12080 N N . TYR B 1 431 ? -8.766 13.281 26.656 1 93.81 431 TYR B N 1
ATOM 12081 C CA . TYR B 1 431 ? -9.93 13.938 27.234 1 93.81 431 TYR B CA 1
ATOM 12082 C C . TYR B 1 431 ? -9.594 14.562 28.578 1 93.81 431 TYR B C 1
ATOM 12084 O O . TYR B 1 431 ? -10.336 15.406 29.078 1 93.81 431 TYR B O 1
ATOM 12092 N N . LEU B 1 432 ? -8.422 14.164 29.078 1 90.12 432 LEU B N 1
ATOM 12093 C CA . LEU B 1 432 ? -7.941 14.734 30.328 1 90.12 432 LEU B CA 1
ATOM 12094 C C . LEU B 1 432 ? -6.902 15.82 30.078 1 90.12 432 LEU B C 1
ATOM 12096 O O . LEU B 1 432 ? -6.188 15.773 29.078 1 90.12 432 LEU B O 1
ATOM 12100 N N . PRO B 1 433 ? -6.883 16.781 30.969 1 84.44 433 PRO B N 1
ATOM 12101 C CA . PRO B 1 433 ? -5.812 17.766 30.828 1 84.44 433 PRO B CA 1
ATOM 12102 C C . PRO B 1 433 ? -4.418 17.156 30.922 1 84.44 433 PRO B C 1
ATOM 12104 O O . PRO B 1 433 ? -4.262 16.062 31.484 1 84.44 433 PRO B O 1
ATOM 12107 N N . SER B 1 434 ? -3.461 17.766 30.375 1 76.5 434 SER B N 1
ATOM 12108 C CA . SER B 1 434 ? -2.113 17.234 30.219 1 76.5 434 SER B CA 1
ATOM 12109 C C . SER B 1 434 ? -1.553 16.75 31.547 1 76.5 434 SER B C 1
ATOM 12111 O O . SER B 1 434 ? -0.801 15.766 31.594 1 76.5 434 SER B O 1
ATOM 12113 N N . PHE B 1 435 ? -1.976 17.344 32.688 1 72.12 435 PHE B N 1
ATOM 12114 C CA . PHE B 1 435 ? -1.39 17 33.969 1 72.12 435 PHE B CA 1
ATOM 12115 C C . PHE B 1 435 ? -1.973 15.703 34.5 1 72.12 435 PHE B C 1
ATOM 12117 O O . PHE B 1 435 ? -1.374 15.062 35.375 1 72.12 435 PHE B O 1
ATOM 12124 N N . ASN B 1 436 ? -3.045 15.258 33.938 1 78.12 436 ASN B N 1
ATOM 12125 C CA . ASN B 1 436 ? -3.703 14.047 34.438 1 78.12 436 ASN B CA 1
ATOM 12126 C C . ASN B 1 436 ? -3.479 12.883 33.469 1 78.12 436 ASN B C 1
ATOM 12128 O O . ASN B 1 436 ? -4.004 11.789 33.688 1 78.12 436 ASN B O 1
ATOM 12132 N N . ARG B 1 437 ? -2.672 13.117 32.469 1 83.31 437 ARG B N 1
ATOM 12133 C CA . ARG B 1 437 ? -2.453 12.062 31.484 1 83.31 437 ARG B CA 1
ATOM 12134 C C . ARG B 1 437 ? -1.341 11.125 31.938 1 83.31 437 ARG B C 1
ATOM 12136 O O . ARG B 1 437 ? -0.461 11.508 32.719 1 83.31 437 ARG B O 1
ATOM 12143 N N . PRO B 1 438 ? -1.463 9.875 31.531 1 75.44 438 PRO B N 1
ATOM 12144 C CA . PRO B 1 438 ? -0.394 8.945 31.906 1 75.44 438 PRO B CA 1
ATOM 12145 C C . PRO B 1 438 ? 0.957 9.328 31.312 1 75.44 438 PRO B C 1
ATOM 12147 O O . PRO B 1 438 ? 1.02 9.812 30.172 1 75.44 438 PRO B O 1
ATOM 12150 N N . ARG B 1 439 ? 1.959 9.234 32.219 1 66.75 439 ARG B N 1
ATOM 12151 C CA . ARG B 1 439 ? 3.312 9.609 31.828 1 66.75 439 ARG B CA 1
ATOM 12152 C C . ARG B 1 439 ? 3.939 8.547 30.938 1 66.75 439 ARG B C 1
ATOM 12154 O O . ARG B 1 439 ? 3.826 7.348 31.219 1 66.75 439 ARG B O 1
ATOM 12161 N N . ARG B 1 440 ? 4.406 9.102 29.844 1 65.88 440 ARG B N 1
ATOM 12162 C CA . ARG B 1 440 ? 5.203 8.188 29.047 1 65.88 440 ARG B CA 1
ATOM 12163 C C . ARG B 1 440 ? 6.652 8.148 29.516 1 65.88 440 ARG B C 1
ATOM 12165 O O . ARG B 1 440 ? 7.207 9.18 29.906 1 65.88 440 ARG B O 1
ATOM 12172 N N . THR B 1 441 ? 7.172 7.141 29.969 1 59.69 441 THR B N 1
ATOM 12173 C CA . THR B 1 441 ? 8.523 7.023 30.5 1 59.69 441 THR B CA 1
ATOM 12174 C C . THR B 1 441 ? 9.555 7.184 29.391 1 59.69 441 THR B C 1
ATOM 12176 O O . THR B 1 441 ? 10.688 6.707 29.5 1 59.69 441 THR B O 1
ATOM 12179 N N . ASP B 1 442 ? 9.266 8.117 28.469 1 64.62 442 ASP B N 1
ATOM 12180 C CA . ASP B 1 442 ? 10.258 8.203 27.391 1 64.62 442 ASP B CA 1
ATOM 12181 C C . ASP B 1 442 ? 11.25 9.336 27.656 1 64.62 442 ASP B C 1
ATOM 12183 O O . ASP B 1 442 ? 10.992 10.219 28.469 1 64.62 442 ASP B O 1
ATOM 12187 N N . ARG B 1 443 ? 12.414 9.188 27.266 1 68 443 ARG B N 1
ATOM 12188 C CA . ARG B 1 443 ? 13.516 10.133 27.438 1 68 443 ARG B CA 1
ATOM 12189 C C . ARG B 1 443 ? 13.273 11.398 26.625 1 68 443 ARG B C 1
ATOM 12191 O O . ARG B 1 443 ? 14.031 12.367 26.719 1 68 443 ARG B O 1
ATOM 12198 N N . TYR B 1 444 ? 12.141 11.453 25.969 1 71 444 TYR B N 1
ATOM 12199 C CA . TYR B 1 444 ? 11.922 12.586 25.078 1 71 444 TYR B CA 1
ATOM 12200 C C . TYR B 1 444 ? 10.898 13.555 25.672 1 71 444 TYR B C 1
ATOM 12202 O O . TYR B 1 444 ? 10.047 13.156 26.469 1 71 444 TYR B O 1
ATOM 12210 N N . SER B 1 445 ? 11.133 14.82 25.375 1 67.06 445 SER B N 1
ATOM 12211 C CA . SER B 1 445 ? 10.281 15.875 25.906 1 67.06 445 SER B CA 1
ATOM 12212 C C . SER B 1 445 ? 8.844 15.719 25.422 1 67.06 445 SER B C 1
ATOM 12214 O O . SER B 1 445 ? 8.578 15.773 24.219 1 67.06 445 SER B O 1
ATOM 12216 N N . ALA B 1 446 ? 8.055 15.18 26.266 1 67.06 446 ALA B N 1
ATOM 12217 C CA . ALA B 1 446 ? 6.629 15.07 25.953 1 67.06 446 ALA B CA 1
ATOM 12218 C C . ALA B 1 446 ? 5.812 16.062 26.781 1 67.06 446 ALA B C 1
ATOM 12220 O O . ALA B 1 446 ? 6.262 16.531 27.828 1 67.06 446 ALA B O 1
ATOM 12221 N N . PHE B 1 447 ? 4.805 16.656 26.125 1 66.81 447 PHE B N 1
ATOM 12222 C CA . PHE B 1 447 ? 3.93 17.594 26.812 1 66.81 447 PHE B CA 1
ATOM 12223 C C . PHE B 1 447 ? 3.338 16.953 28.062 1 66.81 447 PHE B C 1
ATOM 12225 O O . PHE B 1 447 ? 2.898 15.797 28.031 1 66.81 447 PHE B O 1
ATOM 12232 N N . GLN B 1 448 ? 3.885 17.312 29.188 1 65.12 448 GLN B N 1
ATOM 12233 C CA . GLN B 1 448 ? 3.332 16.828 30.438 1 65.12 448 GLN B CA 1
ATOM 12234 C C . GLN B 1 448 ? 2.678 17.953 31.234 1 65.12 448 GLN B C 1
ATOM 12236 O O . GLN B 1 448 ? 3.176 19.078 31.25 1 65.12 448 GLN B O 1
ATOM 12241 N N . GLY B 1 449 ? 1.375 18.141 31.281 1 53.41 449 GLY B N 1
ATOM 12242 C CA . GLY B 1 449 ? 0.666 19.234 31.938 1 53.41 449 GLY B CA 1
ATOM 12243 C C . GLY B 1 449 ? 1.063 19.406 33.375 1 53.41 449 GLY B C 1
ATOM 12244 O O . GLY B 1 449 ? 0.34 20.047 34.156 1 53.41 449 GLY B O 1
ATOM 12245 N N . LYS B 1 450 ? 1.623 18.484 34.25 1 48.75 450 LYS B N 1
ATOM 12246 C CA . LYS B 1 450 ? 1.611 18.984 35.625 1 48.75 450 LYS B CA 1
ATOM 12247 C C . LYS B 1 450 ? 2.348 20.312 35.719 1 48.75 450 LYS B C 1
ATOM 12249 O O . LYS B 1 450 ? 3.555 20.391 35.5 1 48.75 450 LYS B O 1
ATOM 12254 N N . ALA B 1 451 ? 1.701 21.219 35.219 1 46.31 451 ALA B N 1
ATOM 12255 C CA . ALA B 1 451 ? 2.246 22.5 35.656 1 46.31 451 ALA B CA 1
ATOM 12256 C C . ALA B 1 451 ? 2.738 22.453 37.094 1 46.31 451 ALA B C 1
ATOM 12258 O O . ALA B 1 451 ? 2 22.047 37.969 1 46.31 451 ALA B O 1
ATOM 12259 N N . CYS B 1 452 ? 3.85 22.109 37.25 1 47.66 452 CYS B N 1
ATOM 12260 C CA . CYS B 1 452 ? 4.332 22.234 38.625 1 47.66 452 CYS B CA 1
ATOM 12261 C C . CYS B 1 452 ? 3.688 23.438 39.312 1 47.66 452 CYS B C 1
ATOM 12263 O O . CYS B 1 452 ? 3.689 24.547 38.781 1 47.66 452 CYS B O 1
ATOM 12265 N N . ALA B 1 453 ? 2.527 23.219 40.156 1 51.47 453 ALA B N 1
ATOM 12266 C CA . ALA B 1 453 ? 2.016 24.281 41.031 1 51.47 453 ALA B CA 1
ATOM 12267 C C . ALA B 1 453 ? 3.076 25.344 41.281 1 51.47 453 ALA B C 1
ATOM 12269 O O . ALA B 1 453 ? 2.758 26.531 41.375 1 51.47 453 ALA B O 1
ATOM 12270 N N . ASP B 1 454 ? 4.309 24.875 41.344 1 63.91 454 ASP B N 1
ATOM 12271 C CA . ASP B 1 454 ? 5.367 25.812 41.719 1 63.91 454 ASP B CA 1
ATOM 12272 C C . ASP B 1 454 ? 6.438 25.891 40.625 1 63.91 454 ASP B C 1
ATOM 12274 O O . ASP B 1 454 ? 7.609 25.594 40.875 1 63.91 454 ASP B O 1
ATOM 12278 N N . LEU B 1 455 ? 5.957 26.266 39.281 1 80.25 455 LEU B N 1
ATOM 12279 C CA . LEU B 1 455 ? 6.938 26.359 38.219 1 80.25 455 LEU B CA 1
ATOM 12280 C C . LEU B 1 455 ? 7.945 27.469 38.469 1 80.25 455 LEU B C 1
ATOM 12282 O O . LEU B 1 455 ? 7.566 28.594 38.812 1 80.25 455 LEU B O 1
ATOM 12286 N N . VAL B 1 456 ? 9.148 27.078 38.562 1 90.25 456 VAL B N 1
ATOM 12287 C CA . VAL B 1 456 ? 10.266 28 38.75 1 90.25 456 VAL B CA 1
ATOM 12288 C C . VAL B 1 456 ? 11.094 28.062 37.469 1 90.25 456 VAL B C 1
ATOM 12290 O O . VAL B 1 456 ? 11.461 27.031 36.906 1 90.25 456 VAL B O 1
ATOM 12293 N N . VAL B 1 457 ? 11.273 29.297 36.938 1 94.56 457 VAL B N 1
ATOM 12294 C CA . VAL B 1 457 ? 12.117 29.484 35.781 1 94.56 457 VAL B CA 1
ATOM 12295 C C . VAL B 1 457 ? 13.578 29.609 36.188 1 94.56 457 VAL B C 1
ATOM 12297 O O . VAL B 1 457 ? 13.922 30.484 37 1 94.56 457 VAL B O 1
ATOM 12300 N N . GLN B 1 458 ? 14.352 28.75 35.688 1 95.88 458 GLN B N 1
ATOM 12301 C CA . GLN B 1 458 ? 15.781 28.797 36 1 95.88 458 GLN B CA 1
ATOM 12302 C C . GLN B 1 458 ? 16.5 29.75 35.062 1 95.88 458 GLN B C 1
ATOM 12304 O O . GLN B 1 458 ? 16.219 29.781 33.844 1 95.88 458 GLN B O 1
ATOM 12309 N N . VAL B 1 459 ? 17.422 30.578 35.656 1 96.19 459 VAL B N 1
ATOM 12310 C CA . VAL B 1 459 ? 18.141 31.562 34.844 1 96.19 459 VAL B CA 1
ATOM 12311 C C . VAL B 1 459 ? 19.641 31.375 35.062 1 96.19 459 VAL B C 1
ATOM 12313 O O . VAL B 1 459 ? 20.109 31.25 36.188 1 96.19 459 VAL B O 1
ATOM 12316 N N . VAL B 1 460 ? 20.297 31.344 34 1 95.81 460 VAL B N 1
ATOM 12317 C CA . VAL B 1 460 ? 21.766 31.297 34 1 95.81 460 VAL B CA 1
ATOM 12318 C C . VAL B 1 460 ? 22.328 32.562 33.375 1 95.81 460 VAL B C 1
ATOM 12320 O O . VAL B 1 460 ? 21.953 32.938 32.281 1 95.81 460 VAL B O 1
ATOM 12323 N N . LEU B 1 461 ? 23.234 33.219 34.156 1 95.5 461 LEU B N 1
ATOM 12324 C CA . LEU B 1 461 ? 23.875 34.438 33.625 1 95.5 461 LEU B CA 1
ATOM 12325 C C . LEU B 1 461 ? 25.234 34.125 33.031 1 95.5 461 LEU B C 1
ATOM 12327 O O . LEU B 1 461 ? 26.109 33.562 33.719 1 95.5 461 LEU B O 1
ATOM 12331 N N . ILE B 1 462 ? 25.344 34.5 31.781 1 94.69 462 ILE B N 1
ATOM 12332 C CA . ILE B 1 462 ? 26.609 34.25 31.078 1 94.69 462 ILE B CA 1
ATOM 12333 C C . ILE B 1 462 ? 27.266 35.562 30.703 1 94.69 462 ILE B C 1
ATOM 12335 O O . ILE B 1 462 ? 26.688 36.375 30 1 94.69 462 ILE B O 1
ATOM 12339 N N . ALA B 1 463 ? 28.453 35.688 31.219 1 92.56 463 ALA B N 1
ATOM 12340 C CA . ALA B 1 463 ? 29.266 36.844 30.844 1 92.56 463 ALA B CA 1
ATOM 12341 C C . ALA B 1 463 ? 30.188 36.5 29.672 1 92.56 463 ALA B C 1
ATOM 12343 O O . ALA B 1 463 ? 30.797 35.438 29.625 1 92.56 463 ALA B O 1
ATOM 12344 N N . GLU B 1 464 ? 30.312 37.344 28.688 1 88.12 464 GLU B N 1
ATOM 12345 C CA . GLU B 1 464 ? 31.078 37.094 27.469 1 88.12 464 GLU B CA 1
ATOM 12346 C C . GLU B 1 464 ? 32.562 37.031 27.781 1 88.12 464 GLU B C 1
ATOM 12348 O O . GLU B 1 464 ? 33.344 36.375 27.062 1 88.12 464 GLU B O 1
ATOM 12353 N N . SER B 1 465 ? 33 37.812 28.875 1 87.62 465 SER B N 1
ATOM 12354 C CA . SER B 1 465 ? 34.406 37.844 29.203 1 87.62 465 SER B CA 1
ATOM 12355 C C . SER B 1 465 ? 34.656 37.719 30.703 1 87.62 465 SER B C 1
ATOM 12357 O O . SER B 1 465 ? 33.719 37.938 31.5 1 87.62 465 SER B O 1
ATOM 12359 N N . GLN B 1 466 ? 35.969 37.438 31.078 1 88.44 466 GLN B N 1
ATOM 12360 C CA . GLN B 1 466 ? 36.312 37.312 32.469 1 88.44 466 GLN B CA 1
ATOM 12361 C C . GLN B 1 466 ? 36.312 38.688 33.156 1 88.44 466 GLN B C 1
ATOM 12363 O O . GLN B 1 466 ? 35.969 38.812 34.344 1 88.44 466 GLN B O 1
ATOM 12368 N N . ARG B 1 467 ? 36.656 39.625 32.312 1 85.44 467 ARG B N 1
ATOM 12369 C CA . ARG B 1 467 ? 36.656 41 32.844 1 85.44 467 ARG B CA 1
ATOM 12370 C C . ARG B 1 467 ? 35.219 41.438 33.219 1 85.44 467 ARG B C 1
ATOM 12372 O O . ARG B 1 467 ? 35.031 42.031 34.281 1 85.44 467 ARG B O 1
ATOM 12379 N N . LEU B 1 468 ? 34.406 41.125 32.438 1 88 468 LEU B N 1
ATOM 12380 C CA . LEU B 1 468 ? 33 41.469 32.688 1 88 468 LEU B CA 1
ATOM 12381 C C . LEU B 1 468 ? 32.469 40.688 33.906 1 88 468 LEU B C 1
ATOM 12383 O O . LEU B 1 468 ? 31.703 41.219 34.688 1 88 468 LEU B O 1
ATOM 12387 N N . GLN B 1 469 ? 32.906 39.469 34.031 1 90.62 469 GLN B N 1
ATOM 12388 C CA . GLN B 1 469 ? 32.531 38.656 35.188 1 90.62 469 GLN B CA 1
ATOM 12389 C C . GLN B 1 469 ? 32.969 39.281 36.5 1 90.62 469 GLN B C 1
ATOM 12391 O O . GLN B 1 469 ? 32.219 39.312 37.469 1 90.62 469 GLN B O 1
ATOM 12396 N N . ALA B 1 470 ? 34.188 39.719 36.5 1 87.75 470 ALA B N 1
ATOM 12397 C CA . ALA B 1 470 ? 34.75 40.375 37.688 1 87.75 470 ALA B CA 1
ATOM 12398 C C . ALA B 1 470 ? 34 41.656 38.031 1 87.75 470 ALA B C 1
ATOM 12400 O O . ALA B 1 470 ? 33.75 41.938 39.188 1 87.75 470 ALA B O 1
ATOM 12401 N N . MET B 1 471 ? 33.688 42.312 37.031 1 86.56 471 MET B N 1
ATOM 12402 C CA . MET B 1 471 ? 32.969 43.562 37.25 1 86.56 471 MET B CA 1
ATOM 12403 C C . MET B 1 471 ? 31.578 43.281 37.844 1 86.56 471 MET B C 1
ATOM 12405 O O . MET B 1 471 ? 31.156 44 38.75 1 86.56 471 MET B O 1
ATOM 12409 N N . MET B 1 472 ? 30.953 42.312 37.281 1 89.06 472 MET B N 1
ATOM 12410 C CA . MET B 1 472 ? 29.625 41.938 37.781 1 89.06 472 MET B CA 1
ATOM 12411 C C . MET B 1 472 ? 29.688 41.469 39.219 1 89.06 472 MET B C 1
ATOM 12413 O O . MET B 1 472 ? 28.766 41.719 40 1 89.06 472 MET B O 1
ATOM 12417 N N . ALA B 1 473 ? 30.766 40.875 39.5 1 89.31 473 ALA B N 1
ATOM 12418 C CA . ALA B 1 473 ? 30.953 40.375 40.844 1 89.31 473 ALA B CA 1
ATOM 12419 C C . ALA B 1 473 ? 31.031 41.5 41.875 1 89.31 473 ALA B C 1
ATOM 12421 O O . ALA B 1 473 ? 30.594 41.344 43 1 89.31 473 ALA B O 1
ATOM 12422 N N . THR B 1 474 ? 31.516 42.594 41.438 1 87.06 474 THR B N 1
ATOM 12423 C CA . THR B 1 474 ? 31.609 43.75 42.312 1 87.06 474 THR B CA 1
ATOM 12424 C C . THR B 1 474 ? 30.219 44.25 42.719 1 87.06 474 THR B C 1
ATOM 12426 O O . THR B 1 474 ? 30.062 44.875 43.75 1 87.06 474 THR B O 1
ATOM 12429 N N . TYR B 1 475 ? 29.359 43.969 41.906 1 85.81 475 TYR B N 1
ATOM 12430 C CA . TYR B 1 475 ? 28 44.375 42.219 1 85.81 475 TYR B CA 1
ATOM 12431 C C . TYR B 1 475 ? 27.234 43.219 42.875 1 85.81 475 TYR B C 1
ATOM 12433 O O . TYR B 1 475 ? 26.016 43.312 43.031 1 85.81 475 TYR B O 1
ATOM 12441 N N . GLY B 1 476 ? 27.891 42.094 43.125 1 86.25 476 GLY B N 1
ATOM 12442 C CA . GLY B 1 476 ? 27.297 40.969 43.812 1 86.25 476 GLY B CA 1
ATOM 12443 C C . GLY B 1 476 ? 26.578 40 42.906 1 86.25 476 GLY B C 1
ATOM 12444 O O . GLY B 1 476 ? 25.797 39.188 43.344 1 86.25 476 GLY B O 1
ATOM 12445 N N . ILE B 1 477 ? 26.75 40.188 41.625 1 90.69 477 ILE B N 1
ATOM 12446 C CA . ILE B 1 477 ? 26.078 39.312 40.688 1 90.69 477 ILE B CA 1
ATOM 12447 C C . ILE B 1 477 ? 27.047 38.219 40.188 1 90.69 477 ILE B C 1
ATOM 12449 O O . ILE B 1 477 ? 28.109 38.531 39.625 1 90.69 477 ILE B O 1
ATOM 12453 N N . GLN B 1 478 ? 26.656 37.031 40.438 1 90.5 478 GLN B N 1
ATOM 12454 C CA . GLN B 1 478 ? 27.484 35.906 40.031 1 90.5 478 GLN B CA 1
ATOM 12455 C C . GLN B 1 478 ? 27.156 35.5 38.594 1 90.5 478 GLN B C 1
ATOM 12457 O O . GLN B 1 478 ? 26 35.219 38.25 1 90.5 478 GLN B O 1
ATOM 12462 N N . THR B 1 479 ? 28.078 35.5 37.688 1 93.69 479 THR B N 1
ATOM 12463 C CA . THR B 1 479 ? 27.938 35.094 36.312 1 93.69 479 THR B CA 1
ATOM 12464 C C . THR B 1 479 ? 28.938 34 35.969 1 93.69 479 THR B C 1
ATOM 12466 O O . THR B 1 479 ? 29.797 33.656 36.781 1 93.69 479 THR B O 1
ATOM 12469 N N . GLN B 1 480 ? 28.719 33.344 34.906 1 94.44 480 GLN B N 1
ATOM 12470 C CA . GLN B 1 480 ? 29.641 32.344 34.406 1 94.44 480 GLN B CA 1
ATOM 12471 C C . GLN B 1 480 ? 30.125 32.688 33 1 94.44 480 GLN B C 1
ATOM 12473 O O . GLN B 1 480 ? 29.422 33.344 32.25 1 94.44 480 GLN B O 1
ATOM 12478 N N . THR B 1 481 ? 31.328 32.344 32.719 1 93.44 481 THR B N 1
ATOM 12479 C CA . THR B 1 481 ? 31.875 32.5 31.375 1 93.44 481 THR B CA 1
ATOM 12480 C C . THR B 1 481 ? 31.688 31.234 30.531 1 93.44 481 THR B C 1
ATOM 12482 O O . THR B 1 481 ? 31.469 30.156 31.094 1 93.44 481 THR B O 1
ATOM 12485 N N . PRO B 1 482 ? 31.719 31.344 29.234 1 92.12 482 PRO B N 1
ATOM 12486 C CA . PRO B 1 482 ? 31.578 30.156 28.375 1 92.12 482 PRO B CA 1
ATOM 12487 C C . PRO B 1 482 ? 32.594 29.078 28.703 1 92.12 482 PRO B C 1
ATOM 12489 O O . PRO B 1 482 ? 32.312 27.875 28.625 1 92.12 482 PRO B O 1
ATOM 12492 N N . HIS B 1 483 ? 33.719 29.391 29.172 1 91 483 HIS B N 1
ATOM 12493 C CA . HIS B 1 483 ? 34.781 28.422 29.516 1 91 483 HIS B CA 1
ATOM 12494 C C . HIS B 1 483 ? 34.438 27.703 30.812 1 91 483 HIS B C 1
ATOM 12496 O O . HIS B 1 483 ? 34.75 26.516 30.969 1 91 483 HIS B O 1
ATOM 12502 N N . GLU B 1 484 ? 33.844 28.406 31.703 1 91.31 484 GLU B N 1
ATOM 12503 C CA . GLU B 1 484 ? 33.531 27.828 33 1 91.31 484 GLU B CA 1
ATOM 12504 C C . GLU B 1 484 ? 32.344 26.859 32.875 1 91.31 484 GLU B C 1
ATOM 12506 O O . GLU B 1 484 ? 32.188 25.984 33.75 1 91.31 484 GLU B O 1
ATOM 12511 N N . VAL B 1 485 ? 31.609 27.031 31.875 1 92.12 485 VAL B N 1
ATOM 12512 C CA . VAL B 1 485 ? 30.422 26.203 31.703 1 92.12 485 VAL B CA 1
ATOM 12513 C C . VAL B 1 485 ? 30.797 24.906 30.984 1 92.12 485 VAL B C 1
ATOM 12515 O O . VAL B 1 485 ? 30.031 23.938 31 1 92.12 485 VAL B O 1
ATOM 12518 N N . GLU B 1 486 ? 31.938 24.734 30.531 1 89.44 486 GLU B N 1
ATOM 12519 C CA . GLU B 1 486 ? 32.375 23.5 29.891 1 89.44 486 GLU B CA 1
ATOM 12520 C C . GLU B 1 486 ? 32.312 22.328 30.859 1 89.44 486 GLU B C 1
ATOM 12522 O O . GLU B 1 486 ? 32.594 22.484 32.062 1 89.44 486 GLU B O 1
ATOM 12527 N N . PRO B 1 487 ? 31.641 21.219 30.359 1 91.19 487 PRO B N 1
ATOM 12528 C CA . PRO B 1 487 ? 31.609 20.75 28.969 1 91.19 487 PRO B CA 1
ATOM 12529 C C . PRO B 1 487 ? 30.312 21.078 28.266 1 91.19 487 PRO B C 1
ATOM 12531 O O . PRO B 1 487 ? 30.078 20.641 27.141 1 91.19 487 PRO B O 1
ATOM 12534 N N . VAL B 1 488 ? 29.469 21.844 28.906 1 94 488 VAL B N 1
ATOM 12535 C CA . VAL B 1 488 ? 28.25 22.266 28.25 1 94 488 VAL B CA 1
ATOM 12536 C C . VAL B 1 488 ? 28.562 23.344 27.203 1 94 488 VAL B C 1
ATOM 12538 O O . VAL B 1 488 ? 29.328 24.266 27.484 1 94 488 VAL B O 1
ATOM 12541 N N . GLN B 1 489 ? 28.047 23.219 26.047 1 93.25 489 GLN B N 1
ATOM 12542 C CA . GLN B 1 489 ? 28.281 24.188 24.984 1 93.25 489 GLN B CA 1
ATOM 12543 C C . GLN B 1 489 ? 27.125 25.188 24.906 1 93.25 489 GLN B C 1
ATOM 12545 O O . GLN B 1 489 ? 25.969 24.828 25.109 1 93.25 489 GLN B O 1
ATOM 12550 N N . ILE B 1 490 ? 27.453 26.422 24.672 1 94.25 490 ILE B N 1
ATOM 12551 C CA . ILE B 1 490 ? 26.453 27.469 24.469 1 94.25 490 ILE B CA 1
ATOM 12552 C C . ILE B 1 490 ? 26.344 27.781 22.984 1 94.25 490 ILE B C 1
ATOM 12554 O O . ILE B 1 490 ? 27.328 28.109 22.344 1 94.25 490 ILE B O 1
ATOM 12558 N N . TRP B 1 491 ? 25.094 27.625 22.469 1 93 491 TRP B N 1
ATOM 12559 C CA . TRP B 1 491 ? 24.859 27.828 21.047 1 93 491 TRP B CA 1
ATOM 12560 C C . TRP B 1 491 ? 23.938 29.016 20.812 1 93 491 TRP B C 1
ATOM 12562 O O . TRP B 1 491 ? 23.156 29.391 21.672 1 93 491 TRP B O 1
ATOM 12572 N N . SER B 1 492 ? 24.109 29.641 19.625 1 90.12 492 SER B N 1
ATOM 12573 C CA . SER B 1 492 ? 23.109 30.578 19.125 1 90.12 492 SER B CA 1
ATOM 12574 C C . SER B 1 492 ? 21.875 29.828 18.609 1 90.12 492 SER B C 1
ATOM 12576 O O . SER B 1 492 ? 21.969 28.672 18.203 1 90.12 492 SER B O 1
ATOM 12578 N N . PRO B 1 493 ? 20.719 30.438 18.641 1 89.44 493 PRO B N 1
ATOM 12579 C CA . PRO B 1 493 ? 19.531 29.781 18.109 1 89.44 493 PRO B CA 1
ATOM 12580 C C . PRO B 1 493 ? 19.688 29.391 16.641 1 89.44 493 PRO B C 1
ATOM 12582 O O . PRO B 1 493 ? 19.078 28.406 16.188 1 89.44 493 PRO B O 1
ATOM 12585 N N . THR B 1 494 ? 20.5 30.047 15.883 1 88.38 494 THR B N 1
ATOM 12586 C CA . THR B 1 494 ? 20.719 29.75 14.469 1 88.38 494 THR B CA 1
ATOM 12587 C C . THR B 1 494 ? 21.391 28.391 14.312 1 88.38 494 THR B C 1
ATOM 12589 O O . THR B 1 494 ? 21.109 27.656 13.352 1 88.38 494 THR B O 1
ATOM 12592 N N . GLU B 1 495 ? 22.281 28.094 15.227 1 90.88 495 GLU B N 1
ATOM 12593 C CA . GLU B 1 495 ? 22.953 26.797 15.18 1 90.88 495 GLU B CA 1
ATOM 12594 C C . GLU B 1 495 ? 21.953 25.656 15.43 1 90.88 495 GLU B C 1
ATOM 12596 O O . GLU B 1 495 ? 22.078 24.578 14.844 1 90.88 495 GLU B O 1
ATOM 12601 N N . LEU B 1 496 ? 21.078 25.938 16.312 1 91.5 496 LEU B N 1
ATOM 12602 C CA . LEU B 1 496 ? 20.062 24.938 16.609 1 91.5 496 LEU B CA 1
ATOM 12603 C C . LEU B 1 496 ? 19.156 24.734 15.398 1 91.5 496 LEU B C 1
ATOM 12605 O O . LEU B 1 496 ? 18.703 23.609 15.141 1 91.5 496 LEU B O 1
ATOM 12609 N N . VAL B 1 497 ? 18.859 25.797 14.672 1 91.88 497 VAL B N 1
ATOM 12610 C CA . VAL B 1 497 ? 18.047 25.719 13.461 1 91.88 497 VAL B CA 1
ATOM 12611 C C . VAL B 1 497 ? 18.734 24.828 12.43 1 91.88 497 VAL B C 1
ATOM 12613 O O . VAL B 1 497 ? 18.078 24.031 11.758 1 91.88 497 VAL B O 1
ATOM 12616 N N . LYS B 1 498 ? 20.047 24.906 12.32 1 90.5 498 LYS B N 1
ATOM 12617 C CA . LYS B 1 498 ? 20.812 24.094 11.383 1 90.5 498 LYS B CA 1
ATOM 12618 C C . LYS B 1 498 ? 20.688 22.609 11.711 1 90.5 498 LYS B C 1
ATOM 12620 O O . LYS B 1 498 ? 20.594 21.781 10.812 1 90.5 498 LYS B O 1
ATOM 12625 N N . VAL B 1 499 ? 20.688 22.344 12.922 1 90.38 499 VAL B N 1
ATOM 12626 C CA . VAL B 1 499 ? 20.547 20.969 13.367 1 90.38 499 VAL B CA 1
ATOM 12627 C C . VAL B 1 499 ? 19.172 20.422 13 1 90.38 499 VAL B C 1
ATOM 12629 O O . VAL B 1 499 ? 19.062 19.328 12.461 1 90.38 499 VAL B O 1
ATOM 12632 N N . TYR B 1 500 ? 18.156 21.172 13.25 1 91.25 500 TYR B N 1
ATOM 12633 C CA . TYR B 1 500 ? 16.781 20.734 13.039 1 91.25 500 TYR B CA 1
ATOM 12634 C C . TYR B 1 500 ? 16.484 20.578 11.555 1 91.25 500 TYR B C 1
ATOM 12636 O O . TYR B 1 500 ? 15.531 19.891 11.172 1 91.25 500 TYR B O 1
ATOM 12644 N N . GLU B 1 501 ? 17.25 21.203 10.711 1 90.94 501 GLU B N 1
ATOM 12645 C CA . GLU B 1 501 ? 17.062 21.062 9.266 1 90.94 501 GLU B CA 1
ATOM 12646 C C . GLU B 1 501 ? 17.297 19.609 8.82 1 90.94 501 GLU B C 1
ATOM 12648 O O . GLU B 1 501 ? 16.781 19.188 7.781 1 90.94 501 GLU B O 1
ATOM 12653 N N . HIS B 1 502 ? 17.969 18.844 9.594 1 90.12 502 HIS B N 1
ATOM 12654 C CA . HIS B 1 502 ? 18.281 17.469 9.227 1 90.12 502 HIS B CA 1
ATOM 12655 C C . HIS B 1 502 ? 17.234 16.516 9.766 1 90.12 502 HIS B C 1
ATOM 12657 O O . HIS B 1 502 ? 17.25 15.32 9.445 1 90.12 502 HIS B O 1
ATOM 12663 N N . LEU B 1 503 ? 16.375 17.047 10.531 1 92.44 503 LEU B N 1
ATOM 12664 C CA . LEU B 1 503 ? 15.289 16.219 11.039 1 92.44 503 LEU B CA 1
ATOM 12665 C C . LEU B 1 503 ? 14.219 16.031 9.977 1 92.44 503 LEU B C 1
ATOM 12667 O O . LEU B 1 503 ? 13.602 17 9.516 1 92.44 503 LEU B O 1
ATOM 12671 N N . GLY B 1 504 ? 13.961 14.867 9.547 1 92.88 504 GLY B N 1
ATOM 12672 C CA . GLY B 1 504 ? 12.969 14.555 8.531 1 92.88 504 GLY B CA 1
ATOM 12673 C C . GLY B 1 504 ? 13.508 14.648 7.121 1 92.88 504 GLY B C 1
ATOM 12674 O O . GLY B 1 504 ? 12.742 14.609 6.152 1 92.88 504 GLY B O 1
ATOM 12675 N N . PHE B 1 505 ? 14.883 14.797 6.98 1 92.56 505 PHE B N 1
ATOM 12676 C CA . PHE B 1 505 ? 15.516 14.82 5.664 1 92.56 505 PHE B CA 1
ATOM 12677 C C . PHE B 1 505 ? 15.438 13.453 5 1 92.56 505 PHE B C 1
ATOM 12679 O O . PHE B 1 505 ? 15.648 12.43 5.652 1 92.56 505 PHE B O 1
ATOM 12686 N N . ASN B 1 506 ? 14.977 13.398 3.781 1 92.94 506 ASN B N 1
ATOM 12687 C CA . ASN B 1 506 ? 14.883 12.164 3.012 1 92.94 506 ASN B CA 1
ATOM 12688 C C . ASN B 1 506 ? 15.156 12.398 1.53 1 92.94 506 ASN B C 1
ATOM 12690 O O . ASN B 1 506 ? 14.344 13.023 0.84 1 92.94 506 ASN B O 1
ATOM 12694 N N . GLN B 1 507 ? 16.188 11.883 1.007 1 88.12 507 GLN B N 1
ATOM 12695 C CA . GLN B 1 507 ? 16.609 12.094 -0.375 1 88.12 507 GLN B CA 1
ATOM 12696 C C . GLN B 1 507 ? 15.68 11.383 -1.35 1 88.12 507 GLN B C 1
ATOM 12698 O O . GLN B 1 507 ? 15.344 11.922 -2.404 1 88.12 507 GLN B O 1
ATOM 12703 N N . LYS B 1 508 ? 15.25 10.18 -1.008 1 88.38 508 LYS B N 1
ATOM 12704 C CA . LYS B 1 508 ? 14.391 9.391 -1.888 1 88.38 508 LYS B CA 1
ATOM 12705 C C . LYS B 1 508 ? 13.07 10.117 -2.16 1 88.38 508 LYS B C 1
ATOM 12707 O O . LYS B 1 508 ? 12.547 10.07 -3.275 1 88.38 508 LYS B O 1
ATOM 12712 N N . LEU B 1 509 ? 12.531 10.789 -1.11 1 93.69 509 LEU B N 1
ATOM 12713 C CA . LEU B 1 509 ? 11.234 11.438 -1.207 1 93.69 509 LEU B CA 1
ATOM 12714 C C . LEU B 1 509 ? 11.391 12.906 -1.591 1 93.69 509 LEU B C 1
ATOM 12716 O O . LEU B 1 509 ? 10.398 13.602 -1.813 1 93.69 509 LEU B O 1
ATOM 12720 N N . GLY B 1 510 ? 12.625 13.406 -1.722 1 92.81 510 GLY B N 1
ATOM 12721 C CA . GLY B 1 510 ? 12.867 14.797 -2.051 1 92.81 510 GLY B CA 1
ATOM 12722 C C . GLY B 1 510 ? 12.5 15.75 -0.928 1 92.81 510 GLY B C 1
ATOM 12723 O O . GLY B 1 510 ? 12.047 16.859 -1.18 1 92.81 510 GLY B O 1
ATOM 12724 N N . LEU B 1 511 ? 12.602 15.344 0.327 1 95.06 511 LEU B N 1
ATOM 12725 C CA . LEU B 1 511 ? 12.266 16.156 1.494 1 95.06 511 LEU B CA 1
ATOM 12726 C C . LEU B 1 511 ? 13.516 16.766 2.119 1 95.06 511 LEU B C 1
ATOM 12728 O O . LEU B 1 511 ? 14.516 16.078 2.318 1 95.06 511 LEU B O 1
ATOM 12732 N N . LYS B 1 512 ? 13.469 18.031 2.473 1 92.31 512 LYS B N 1
ATOM 12733 C CA . LYS B 1 512 ? 14.633 18.766 2.984 1 92.31 512 LYS B CA 1
ATOM 12734 C C . LYS B 1 512 ? 14.539 18.953 4.496 1 92.31 512 LYS B C 1
ATOM 12736 O O . LYS B 1 512 ? 15.312 19.719 5.078 1 92.31 512 LYS B O 1
ATOM 12741 N N . GLY B 1 513 ? 13.648 18.312 5.145 1 92.12 513 GLY B N 1
ATOM 12742 C CA . GLY B 1 513 ? 13.539 18.406 6.594 1 92.12 513 GLY B CA 1
ATOM 12743 C C . GLY B 1 513 ? 12.797 19.656 7.051 1 92.12 513 GLY B C 1
ATOM 12744 O O . GLY B 1 513 ? 11.859 20.109 6.391 1 92.12 513 GLY B O 1
ATOM 12745 N N . ARG B 1 514 ? 13.117 20.156 8.234 1 94.06 514 ARG B N 1
ATOM 12746 C CA . ARG B 1 514 ? 12.422 21.297 8.805 1 94.06 514 ARG B CA 1
ATOM 12747 C C . ARG B 1 514 ? 12.797 22.594 8.086 1 94.06 514 ARG B C 1
ATOM 12749 O O . ARG B 1 514 ? 13.984 22.844 7.844 1 94.06 514 ARG B O 1
ATOM 12756 N N . PRO B 1 515 ? 11.828 23.422 7.73 1 91.94 515 PRO B N 1
ATOM 12757 C CA . PRO B 1 515 ? 12.172 24.734 7.172 1 91.94 515 PRO B CA 1
ATOM 12758 C C . PRO B 1 515 ? 12.945 25.609 8.156 1 91.94 515 PRO B C 1
ATOM 12760 O O . PRO B 1 515 ? 12.742 25.5 9.367 1 91.94 515 PRO B O 1
ATOM 12763 N N . PRO B 1 516 ? 13.867 26.375 7.684 1 89.19 516 PRO B N 1
ATOM 12764 C CA . PRO B 1 516 ? 14.695 27.203 8.562 1 89.19 516 PRO B CA 1
ATOM 12765 C C . PRO B 1 516 ? 13.898 28.297 9.266 1 89.19 516 PRO B C 1
ATOM 12767 O O . PRO B 1 516 ? 14.133 29.484 9.031 1 89.19 516 PRO B O 1
ATOM 12770 N N . ARG B 1 517 ? 13.102 27.844 10.203 1 85.62 517 ARG B N 1
ATOM 12771 C CA . ARG B 1 517 ? 12.297 28.734 11.031 1 85.62 517 ARG B CA 1
ATOM 12772 C C . ARG B 1 517 ? 12.953 28.969 12.383 1 85.62 517 ARG B C 1
ATOM 12774 O O . ARG B 1 517 ? 13.57 28.062 12.945 1 85.62 517 ARG B O 1
ATOM 12781 N N . PRO B 1 518 ? 12.852 30.172 12.82 1 85.88 518 PRO B N 1
ATOM 12782 C CA . PRO B 1 518 ? 13.484 30.438 14.109 1 85.88 518 PRO B CA 1
ATOM 12783 C C . PRO B 1 518 ? 12.828 29.672 15.258 1 85.88 518 PRO B C 1
ATOM 12785 O O . PRO B 1 518 ? 11.648 29.328 15.18 1 85.88 518 PRO B O 1
ATOM 12788 N N . ILE B 1 519 ? 13.641 29.484 16.312 1 90.56 519 ILE B N 1
ATOM 12789 C CA . ILE B 1 519 ? 13.156 28.797 17.516 1 90.56 519 ILE B CA 1
ATOM 12790 C C . ILE B 1 519 ? 12.773 29.828 18.578 1 90.56 519 ILE B C 1
ATOM 12792 O O . ILE B 1 519 ? 13.523 30.75 18.844 1 90.56 519 ILE B O 1
ATOM 12796 N N . GLY B 1 520 ? 11.664 29.641 19.172 1 88.31 520 GLY B N 1
ATOM 12797 C CA . GLY B 1 520 ? 11.141 30.609 20.141 1 88.31 520 GLY B CA 1
ATOM 12798 C C . GLY B 1 520 ? 11.711 30.422 21.531 1 88.31 520 GLY B C 1
ATOM 12799 O O . GLY B 1 520 ? 12.672 29.672 21.719 1 88.31 520 GLY B O 1
ATOM 12800 N N . ALA B 1 521 ? 11.141 31.109 22.484 1 89.19 521 ALA B N 1
ATOM 12801 C CA . ALA B 1 521 ? 11.633 31.172 23.859 1 89.19 521 ALA B CA 1
ATOM 12802 C C . ALA B 1 521 ? 11.484 29.828 24.547 1 89.19 521 ALA B C 1
ATOM 12804 O O . ALA B 1 521 ? 12.336 29.438 25.359 1 89.19 521 ALA B O 1
ATOM 12805 N N . LEU B 1 522 ? 10.492 29.141 24.234 1 91.94 522 LEU B N 1
ATOM 12806 C CA . LEU B 1 522 ? 10.289 27.844 24.891 1 91.94 522 LEU B CA 1
ATOM 12807 C C . LEU B 1 522 ? 11.336 26.828 24.422 1 91.94 522 LEU B C 1
ATOM 12809 O O . LEU B 1 522 ? 11.875 26.078 25.25 1 91.94 522 LEU B O 1
ATOM 12813 N N . GLY B 1 523 ? 11.586 26.891 23.094 1 92.88 523 GLY B N 1
ATOM 12814 C CA . GLY B 1 523 ? 12.57 25.969 22.547 1 92.88 523 GLY B CA 1
ATOM 12815 C C . GLY B 1 523 ? 13.984 26.25 23.031 1 92.88 523 GLY B C 1
ATOM 12816 O O . GLY B 1 523 ? 14.773 25.312 23.234 1 92.88 523 GLY B O 1
ATOM 12817 N N . THR B 1 524 ? 14.297 27.453 23.25 1 94.31 524 THR B N 1
ATOM 12818 C CA . THR B 1 524 ? 15.648 27.812 23.672 1 94.31 524 THR B CA 1
ATOM 12819 C C . THR B 1 524 ? 15.805 27.656 25.172 1 94.31 524 THR B C 1
ATOM 12821 O O . THR B 1 524 ? 16.922 27.766 25.703 1 94.31 524 THR B O 1
ATOM 12824 N N . SER B 1 525 ? 14.742 27.422 25.875 1 94.31 525 SER B N 1
ATOM 12825 C CA . SER B 1 525 ? 14.805 27.25 27.328 1 94.31 525 SER B CA 1
ATOM 12826 C C . SER B 1 525 ? 14.969 25.781 27.703 1 94.31 525 SER B C 1
ATOM 12828 O O . SER B 1 525 ? 14.844 25.422 28.875 1 94.31 525 SER B O 1
ATOM 12830 N N . LYS B 1 526 ? 15.211 24.938 26.766 1 93 526 LYS B N 1
ATOM 12831 C CA . LYS B 1 526 ? 15.547 23.531 26.969 1 93 526 LYS B CA 1
ATOM 12832 C C . LYS B 1 526 ? 17.047 23.297 26.812 1 93 526 LYS B C 1
ATOM 12834 O O . LYS B 1 526 ? 17.734 24.078 26.172 1 93 526 LYS B O 1
ATOM 12839 N N . LEU B 1 527 ? 17.453 22.234 27.5 1 93.94 527 LEU B N 1
ATOM 12840 C CA . LEU B 1 527 ? 18.797 21.75 27.234 1 93.94 527 LEU B CA 1
ATOM 12841 C C . LEU B 1 527 ? 18.766 20.594 26.219 1 93.94 527 LEU B C 1
ATOM 12843 O O . LEU B 1 527 ? 17.781 19.844 26.172 1 93.94 527 LEU B O 1
ATOM 12847 N N . TYR B 1 528 ? 19.734 20.578 25.406 1 93.19 528 TYR B N 1
ATOM 12848 C CA . TYR B 1 528 ? 19.75 19.562 24.359 1 93.19 528 TYR B CA 1
ATOM 12849 C C . TYR B 1 528 ? 20.953 18.656 24.484 1 93.19 528 TYR B C 1
ATOM 12851 O O . TYR B 1 528 ? 22.047 19.109 24.859 1 93.19 528 TYR B O 1
ATOM 12859 N N . LYS B 1 529 ? 20.719 17.453 24.328 1 91.19 529 LYS B N 1
ATOM 12860 C CA . LYS B 1 529 ? 21.797 16.484 24.203 1 91.19 529 LYS B CA 1
ATOM 12861 C C . LYS B 1 529 ? 22.016 16.078 22.75 1 91.19 529 LYS B C 1
ATOM 12863 O O . LYS B 1 529 ? 21.141 15.469 22.141 1 91.19 529 LYS B O 1
ATOM 12868 N N . ILE B 1 530 ? 23.109 16.422 22.203 1 88.19 530 ILE B N 1
ATOM 12869 C CA . ILE B 1 530 ? 23.422 16.188 20.797 1 88.19 530 ILE B CA 1
ATOM 12870 C C . ILE B 1 530 ? 24.75 15.445 20.688 1 88.19 530 ILE B C 1
ATOM 12872 O O . ILE B 1 530 ? 25.797 15.961 21.094 1 88.19 530 ILE B O 1
ATOM 12876 N N . LYS B 1 531 ? 24.781 14.25 20.031 1 81.62 531 LYS B N 1
ATOM 12877 C CA . LYS B 1 531 ? 25.984 13.43 19.844 1 81.62 531 LYS B CA 1
ATOM 12878 C C . LYS B 1 531 ? 26.781 13.305 21.141 1 81.62 531 LYS B C 1
ATOM 12880 O O . LYS B 1 531 ? 27.984 13.523 21.156 1 81.62 531 LYS B O 1
ATOM 12885 N N . GLY B 1 532 ? 26.109 13.164 22.25 1 80.88 532 GLY B N 1
ATOM 12886 C CA . GLY B 1 532 ? 26.734 12.961 23.547 1 80.88 532 GLY B CA 1
ATOM 12887 C C . GLY B 1 532 ? 27.078 14.258 24.25 1 80.88 532 GLY B C 1
ATOM 12888 O O . GLY B 1 532 ? 27.391 14.25 25.453 1 80.88 532 GLY B O 1
ATOM 12889 N N . ASN B 1 533 ? 26.938 15.445 23.625 1 88.94 533 ASN B N 1
ATOM 12890 C CA . ASN B 1 533 ? 27.219 16.734 24.234 1 88.94 533 ASN B CA 1
ATOM 12891 C C . ASN B 1 533 ? 25.953 17.422 24.703 1 88.94 533 ASN B C 1
ATOM 12893 O O . ASN B 1 533 ? 24.891 17.266 24.109 1 88.94 533 ASN B O 1
ATOM 12897 N N . THR B 1 534 ? 26.094 18.094 25.734 1 93.75 534 THR B N 1
ATOM 12898 C CA . THR B 1 534 ? 24.984 18.906 26.234 1 93.75 534 THR B CA 1
ATOM 12899 C C . THR B 1 534 ? 25.094 20.328 25.703 1 93.75 534 THR B C 1
ATOM 12901 O O . THR B 1 534 ? 26.156 20.938 25.75 1 93.75 534 THR B O 1
ATOM 12904 N N . VAL B 1 535 ? 24.047 20.828 25.203 1 94.5 535 VAL B N 1
ATOM 12905 C CA . VAL B 1 535 ? 24.062 22.125 24.547 1 94.5 535 VAL B CA 1
ATOM 12906 C C . VAL B 1 535 ? 22.984 23.031 25.172 1 94.5 535 VAL B C 1
ATOM 12908 O O . VAL B 1 535 ? 21.859 22.578 25.438 1 94.5 535 VAL B O 1
ATOM 12911 N N . MET B 1 536 ? 23.328 24.234 25.484 1 95.12 536 MET B N 1
ATOM 12912 C CA . MET B 1 536 ? 22.406 25.281 25.906 1 95.12 536 MET B CA 1
ATOM 12913 C C . MET B 1 536 ? 22.328 26.406 24.859 1 95.12 536 MET B C 1
ATOM 12915 O O . MET B 1 536 ? 23.359 26.797 24.297 1 95.12 536 MET B O 1
ATOM 12919 N N . CYS B 1 537 ? 21.125 26.859 24.594 1 94.56 537 CYS B N 1
ATOM 12920 C CA . CYS B 1 537 ? 20.938 27.938 23.641 1 94.56 537 CYS B CA 1
ATOM 12921 C C . CYS B 1 537 ? 20.406 29.188 24.312 1 94.56 537 CYS B C 1
ATOM 12923 O O . CYS B 1 537 ? 19.578 29.094 25.219 1 94.56 537 CYS B O 1
ATOM 12925 N N . TYR B 1 538 ? 20.938 30.281 23.969 1 92.31 538 TYR B N 1
ATOM 12926 C CA . TYR B 1 538 ? 20.375 31.516 24.5 1 92.31 538 TYR B CA 1
ATOM 12927 C C . TYR B 1 538 ? 19.219 32 23.641 1 92.31 538 TYR B C 1
ATOM 12929 O O . TYR B 1 538 ? 19.094 31.609 22.484 1 92.31 538 TYR B O 1
ATOM 12937 N N . PRO B 1 539 ? 18.328 32.781 24.156 1 90.44 539 PRO B N 1
ATOM 12938 C CA . PRO B 1 539 ? 17.141 33.25 23.438 1 90.44 539 PRO B CA 1
ATOM 12939 C C . PRO B 1 539 ? 17.484 34.094 22.219 1 90.44 539 PRO B C 1
ATOM 12941 O O . PRO B 1 539 ? 18.562 34.688 22.156 1 90.44 539 PRO B O 1
ATOM 12944 N N . LEU B 1 540 ? 16.5 34.25 21.406 1 83.38 540 LEU B N 1
ATOM 12945 C CA . LEU B 1 540 ? 16.625 34.969 20.141 1 83.38 540 LEU B CA 1
ATOM 12946 C C . LEU B 1 540 ? 16.891 36.469 20.391 1 83.38 540 LEU B C 1
ATOM 12948 O O . LEU B 1 540 ? 17.5 37.125 19.547 1 83.38 540 LEU B O 1
ATOM 12952 N N . ILE B 1 541 ? 16.531 37 21.516 1 80.12 541 ILE B N 1
ATOM 12953 C CA . ILE B 1 541 ? 16.641 38.406 21.828 1 80.12 541 ILE B CA 1
ATOM 12954 C C . ILE B 1 541 ? 18.109 38.812 21.922 1 80.12 541 ILE B C 1
ATOM 12956 O O . ILE B 1 541 ? 18.469 39.969 21.766 1 80.12 541 ILE B O 1
ATOM 12960 N N . PHE B 1 542 ? 18.969 37.844 22.141 1 81.94 542 PHE B N 1
ATOM 12961 C CA . PHE B 1 542 ? 20.375 38.125 22.312 1 81.94 542 PHE B CA 1
ATOM 12962 C C . PHE B 1 542 ? 21.141 37.906 21 1 81.94 542 PHE B C 1
ATOM 12964 O O . PHE B 1 542 ? 22.344 38.156 20.938 1 81.94 542 PHE B O 1
ATOM 12971 N N . GLU B 1 543 ? 20.359 37.406 20.109 1 75.75 543 GLU B N 1
ATOM 12972 C CA . GLU B 1 543 ? 21.016 37.188 18.828 1 75.75 543 GLU B CA 1
ATOM 12973 C C . GLU B 1 543 ? 21.203 38.5 18.094 1 75.75 543 GLU B C 1
ATOM 12975 O O . GLU B 1 543 ? 20.312 39.344 18.062 1 75.75 543 GLU B O 1
ATOM 12980 N N . VAL B 1 544 ? 22.391 38.844 17.984 1 57.62 544 VAL B N 1
ATOM 12981 C CA . VAL B 1 544 ? 22.703 40.062 17.266 1 57.62 544 VAL B CA 1
ATOM 12982 C C . VAL B 1 544 ? 22.078 40.031 15.875 1 57.62 544 VAL B C 1
ATOM 12984 O O . VAL B 1 544 ? 22.484 39.219 15.023 1 57.62 544 VAL B O 1
ATOM 12987 N N . SER B 1 545 ? 20.797 40 16.031 1 58.91 545 SER B N 1
ATOM 12988 C CA . SER B 1 545 ? 20.047 39.938 14.781 1 58.91 545 SER B CA 1
ATOM 12989 C C . SER B 1 545 ? 20.219 41.219 13.977 1 58.91 545 SER B C 1
ATOM 12991 O O . SER B 1 545 ? 20.75 42.219 14.484 1 58.91 545 SER B O 1
ATOM 12993 N N . ASP B 1 546 ? 19.859 41.156 12.766 1 58.59 546 ASP B N 1
ATOM 12994 C CA . ASP B 1 546 ? 19.969 42.219 11.75 1 58.59 546 ASP B CA 1
ATOM 12995 C C . ASP B 1 546 ? 19.156 43.438 12.148 1 58.59 546 ASP B C 1
ATOM 12997 O O . ASP B 1 546 ? 19.5 44.562 11.758 1 58.59 546 ASP B O 1
ATOM 13001 N N . PHE B 1 547 ? 18.203 43.281 13.188 1 66.06 547 PHE B N 1
ATOM 13002 C CA . PHE B 1 547 ? 17.469 44.5 13.516 1 66.06 547 PHE B CA 1
ATOM 13003 C C . PHE B 1 547 ? 18.031 45.156 14.773 1 66.06 547 PHE B C 1
ATOM 13005 O O . PHE B 1 547 ? 18.734 44.5 15.547 1 66.06 547 PHE B O 1
ATOM 13012 N N . TYR B 1 548 ? 17.969 46.438 14.969 1 77 548 TYR B N 1
ATOM 13013 C CA . TYR B 1 548 ? 18.75 47.25 15.906 1 77 548 TYR B CA 1
ATOM 13014 C C . TYR B 1 548 ? 18.016 47.406 17.234 1 77 548 TYR B C 1
ATOM 13016 O O . TYR B 1 548 ? 18.438 48.156 18.094 1 77 548 TYR B O 1
ATOM 13024 N N . LEU B 1 549 ? 17.016 46.625 17.5 1 76.44 549 LEU B N 1
ATOM 13025 C CA . LEU B 1 549 ? 16.266 46.781 18.734 1 76.44 549 LEU B CA 1
ATOM 13026 C C . LEU B 1 549 ? 17.078 46.344 19.953 1 76.44 549 LEU B C 1
ATOM 13028 O O . LEU B 1 549 ? 16.875 46.844 21.062 1 76.44 549 LEU B O 1
ATOM 13032 N N . SER B 1 550 ? 18 45.562 19.734 1 72.69 550 SER B N 1
ATOM 13033 C CA . SER B 1 550 ? 18.797 45.031 20.828 1 72.69 550 SER B CA 1
ATOM 13034 C C . SER B 1 550 ? 19.797 46.062 21.344 1 72.69 550 SER B C 1
ATOM 13036 O O . SER B 1 550 ? 20.312 45.906 22.453 1 72.69 550 SER B O 1
ATOM 13038 N N . TYR B 1 551 ? 19.922 47.094 20.562 1 73.56 551 TYR B N 1
ATOM 13039 C CA . TYR B 1 551 ? 20.859 48.125 20.969 1 73.56 551 TYR B CA 1
ATOM 13040 C C . TYR B 1 551 ? 20.297 48.969 22.125 1 73.56 551 TYR B C 1
ATOM 13042 O O . TYR B 1 551 ? 21.031 49.656 22.812 1 73.56 551 TYR B O 1
ATOM 13050 N N . ASP B 1 552 ? 18.984 48.906 22.188 1 79.5 552 ASP B N 1
ATOM 13051 C CA . ASP B 1 552 ? 18.344 49.625 23.297 1 79.5 552 ASP B CA 1
ATOM 13052 C C . ASP B 1 552 ? 18.234 48.719 24.531 1 79.5 552 ASP B C 1
ATOM 13054 O O . ASP B 1 552 ? 17.422 47.781 24.562 1 79.5 552 ASP B O 1
ATOM 13058 N N . MET B 1 553 ? 18.984 49.062 25.531 1 80.94 553 MET B N 1
ATOM 13059 C CA . MET B 1 553 ? 19.062 48.219 26.719 1 80.94 553 MET B CA 1
ATOM 13060 C C . MET B 1 553 ? 17.734 48.219 27.469 1 80.94 553 MET B C 1
ATOM 13062 O O . MET B 1 553 ? 17.344 47.188 28.047 1 80.94 553 MET B O 1
ATOM 13066 N N . ALA B 1 554 ? 17.109 49.406 27.5 1 81.25 554 ALA B N 1
ATOM 13067 C CA . ALA B 1 554 ? 15.82 49.438 28.172 1 81.25 554 ALA B CA 1
ATOM 13068 C C . ALA B 1 554 ? 14.828 48.5 27.531 1 81.25 554 ALA B C 1
ATOM 13070 O O . ALA B 1 554 ? 14.047 47.812 28.219 1 81.25 554 ALA B O 1
ATOM 13071 N N . LEU B 1 555 ? 14.867 48.531 26.25 1 81.56 555 LEU B N 1
ATOM 13072 C CA . LEU B 1 555 ? 14 47.594 25.531 1 81.56 555 LEU B CA 1
ATOM 13073 C C . LEU B 1 555 ? 14.422 46.156 25.797 1 81.56 555 LEU B C 1
ATOM 13075 O O . LEU B 1 555 ? 13.57 45.281 25.922 1 81.56 555 LEU B O 1
ATOM 13079 N N . LEU B 1 556 ? 15.656 45.906 25.828 1 83.25 556 LEU B N 1
ATOM 13080 C CA . LEU B 1 556 ? 16.172 44.562 26.094 1 83.25 556 LEU B CA 1
ATOM 13081 C C . LEU B 1 556 ? 15.727 44.094 27.453 1 83.25 556 LEU B C 1
ATOM 13083 O O . LEU B 1 556 ? 15.344 42.906 27.609 1 83.25 556 LEU B O 1
ATOM 13087 N N . ILE B 1 557 ? 15.828 44.938 28.422 1 87 557 ILE B N 1
ATOM 13088 C CA . ILE B 1 557 ? 15.414 44.625 29.781 1 87 557 ILE B CA 1
ATOM 13089 C C . ILE B 1 557 ? 13.938 44.219 29.797 1 87 557 ILE B C 1
ATOM 13091 O O . ILE B 1 557 ? 13.555 43.219 30.422 1 87 557 ILE B O 1
ATOM 13095 N N . ASP B 1 558 ? 13.156 45 29.141 1 82.44 558 ASP B N 1
ATOM 13096 C CA . ASP B 1 558 ? 11.734 44.688 29.062 1 82.44 558 ASP B CA 1
ATOM 13097 C C . ASP B 1 558 ? 11.492 43.375 28.328 1 82.44 558 ASP B C 1
ATOM 13099 O O . ASP B 1 558 ? 10.57 42.625 28.672 1 82.44 558 ASP B O 1
ATOM 13103 N N . ASP B 1 559 ? 12.188 43.156 27.281 1 84.19 559 ASP B N 1
ATOM 13104 C CA . ASP B 1 559 ? 12.055 41.938 26.531 1 84.19 559 ASP B CA 1
ATOM 13105 C C . ASP B 1 559 ? 12.43 40.719 27.391 1 84.19 559 ASP B C 1
ATOM 13107 O O . ASP B 1 559 ? 11.812 39.656 27.281 1 84.19 559 ASP B O 1
ATOM 13111 N N . ILE B 1 560 ? 13.453 40.812 28.156 1 88.75 560 ILE B N 1
ATOM 13112 C CA . ILE B 1 560 ? 13.867 39.719 29.047 1 88.75 560 ILE B CA 1
ATOM 13113 C C . ILE B 1 560 ? 12.75 39.406 30.031 1 88.75 560 ILE B C 1
ATOM 13115 O O . ILE B 1 560 ? 12.414 38.25 30.266 1 88.75 560 ILE B O 1
ATOM 13119 N N . LYS B 1 561 ? 12.219 40.531 30.562 1 87.44 561 LYS B N 1
ATOM 13120 C CA . LYS B 1 561 ? 11.117 40.344 31.516 1 87.44 561 LYS B CA 1
ATOM 13121 C C . LYS B 1 561 ? 9.93 39.656 30.859 1 87.44 561 LYS B C 1
ATOM 13123 O O . LYS B 1 561 ? 9.375 38.719 31.438 1 87.44 561 LYS B O 1
ATOM 13128 N N . ASN B 1 562 ? 9.609 40.125 29.719 1 82.75 562 ASN B N 1
ATOM 13129 C CA . ASN B 1 562 ? 8.484 39.531 29 1 82.75 562 ASN B CA 1
ATOM 13130 C C . ASN B 1 562 ? 8.742 38.062 28.656 1 82.75 562 ASN B C 1
ATOM 13132 O O . ASN B 1 562 ? 7.824 37.25 28.719 1 82.75 562 ASN B O 1
ATOM 13136 N N . GLU B 1 563 ? 9.867 37.75 28.219 1 88.62 563 GLU B N 1
ATOM 13137 C CA . GLU B 1 563 ? 10.203 36.375 27.859 1 88.62 563 GLU B CA 1
ATOM 13138 C C . GLU B 1 563 ? 10.164 35.438 29.078 1 88.62 563 GLU B C 1
ATOM 13140 O O . GLU B 1 563 ? 9.805 34.281 28.969 1 88.62 563 GLU B O 1
ATOM 13145 N N . LEU B 1 564 ? 10.656 35.906 30.156 1 91.12 564 LEU B N 1
ATOM 13146 C CA . LEU B 1 564 ? 10.602 35.156 31.391 1 91.12 564 LEU B CA 1
ATOM 13147 C C . LEU B 1 564 ? 9.156 34.844 31.781 1 91.12 564 LEU B C 1
ATOM 13149 O O . LEU B 1 564 ? 8.828 33.719 32.125 1 91.12 564 LEU B O 1
ATOM 13153 N N . HIS B 1 565 ? 8.344 35.844 31.672 1 85.94 565 HIS B N 1
ATOM 13154 C CA . HIS B 1 565 ? 6.941 35.656 32 1 85.94 565 HIS B CA 1
ATOM 13155 C C . HIS B 1 565 ? 6.262 34.719 31 1 85.94 565 HIS B C 1
ATOM 13157 O O . HIS B 1 565 ? 5.395 33.938 31.359 1 85.94 565 HIS B O 1
ATOM 13163 N N . PHE B 1 566 ? 6.645 34.844 29.828 1 83.62 566 PHE B N 1
ATOM 13164 C CA . PHE B 1 566 ? 6.102 34 28.781 1 83.62 566 PHE B CA 1
ATOM 13165 C C . PHE B 1 566 ? 6.445 32.531 29.031 1 83.62 566 PHE B C 1
ATOM 13167 O O . PHE B 1 566 ? 5.574 31.672 28.969 1 83.62 566 PHE B O 1
ATOM 13174 N N . VAL B 1 567 ? 7.66 32.25 29.234 1 90.56 567 VAL B N 1
ATOM 13175 C CA . VAL B 1 567 ? 8.125 30.875 29.484 1 90.56 567 VAL B CA 1
ATOM 13176 C C . VAL B 1 567 ? 7.453 30.328 30.734 1 90.56 567 VAL B C 1
ATOM 13178 O O . VAL B 1 567 ? 7.066 29.156 30.781 1 90.56 567 VAL B O 1
ATOM 13181 N N . GLY B 1 568 ? 7.367 31.141 31.734 1 86.69 568 GLY B N 1
ATOM 13182 C CA . GLY B 1 568 ? 6.711 30.703 32.969 1 86.69 568 GLY B CA 1
ATOM 13183 C C . GLY B 1 568 ? 5.242 30.375 32.781 1 86.69 568 GLY B C 1
ATOM 13184 O O . GLY B 1 568 ? 4.738 29.422 33.375 1 86.69 568 GLY B O 1
ATOM 13185 N N . LYS B 1 569 ? 4.625 31.094 31.969 1 80.5 569 LYS B N 1
ATOM 13186 C CA . LYS B 1 569 ? 3.184 30.938 31.781 1 80.5 569 LYS B CA 1
ATOM 13187 C C . LYS B 1 569 ? 2.873 29.766 30.859 1 80.5 569 LYS B C 1
ATOM 13189 O O . LYS B 1 569 ? 1.887 29.062 31.047 1 80.5 569 LYS B O 1
ATOM 13194 N N . TYR B 1 570 ? 3.646 29.531 29.906 1 82.88 570 TYR B N 1
ATOM 13195 C CA . TYR B 1 570 ? 3.248 28.609 28.844 1 82.88 570 TYR B CA 1
ATOM 13196 C C . TYR B 1 570 ? 4.094 27.344 28.875 1 82.88 570 TYR B C 1
ATOM 13198 O O . TYR B 1 570 ? 3.93 26.469 28.016 1 82.88 570 TYR B O 1
ATOM 13206 N N . TRP B 1 571 ? 4.977 27.156 29.781 1 86.88 571 TRP B N 1
ATOM 13207 C CA . TRP B 1 571 ? 5.781 25.938 29.875 1 86.88 571 TRP B CA 1
ATOM 13208 C C . TRP B 1 571 ? 4.926 24.75 30.297 1 86.88 571 TRP B C 1
ATOM 13210 O O . TRP B 1 571 ? 4.281 24.781 31.344 1 86.88 571 TRP B O 1
ATOM 13220 N N . ARG B 1 572 ? 4.832 23.688 29.438 1 80.06 572 ARG B N 1
ATOM 13221 C CA . ARG B 1 572 ? 4.004 22.531 29.734 1 80.06 572 ARG B CA 1
ATOM 13222 C C . ARG B 1 572 ? 4.812 21.234 29.609 1 80.06 572 ARG B C 1
ATOM 13224 O O . ARG B 1 572 ? 4.242 20.156 29.531 1 80.06 572 ARG B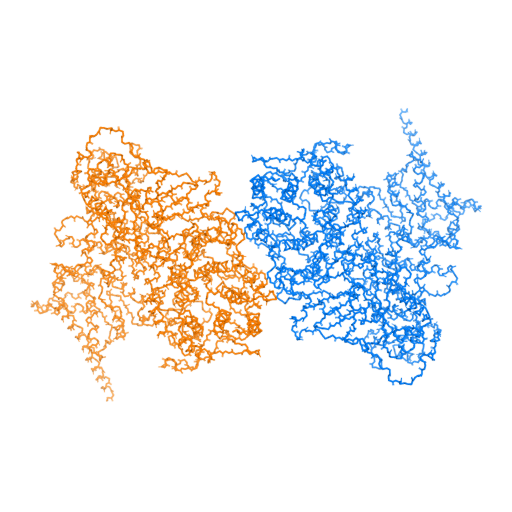 O 1
ATOM 13231 N N . MET B 1 573 ? 6.133 21.281 29.609 1 82.88 573 MET B N 1
ATOM 13232 C CA . MET B 1 573 ? 6.969 20.094 29.469 1 82.88 573 MET B CA 1
ATOM 13233 C C . MET B 1 573 ? 7.496 19.641 30.828 1 82.88 573 MET B C 1
ATOM 13235 O O . MET B 1 573 ? 7.379 20.375 31.828 1 82.88 573 MET B O 1
ATOM 13239 N N . SER B 1 574 ? 8.078 18.391 30.797 1 79.19 574 SER B N 1
ATOM 13240 C CA . SER B 1 574 ? 8.688 17.875 32.031 1 79.19 574 SER B CA 1
ATOM 13241 C C . SER B 1 574 ? 10.023 18.562 32.312 1 79.19 574 SER B C 1
ATOM 13243 O O . SER B 1 574 ? 10.797 18.812 31.375 1 79.19 574 SER B O 1
ATOM 13245 N N . GLY B 1 575 ? 10.273 18.859 33.562 1 84.62 575 GLY B N 1
ATOM 13246 C CA . GLY B 1 575 ? 11.477 19.578 33.938 1 84.62 575 GLY B CA 1
ATOM 13247 C C . GLY B 1 575 ? 11.281 21.078 33.969 1 84.62 575 GLY B C 1
ATOM 13248 O O . GLY B 1 575 ? 10.234 21.594 33.594 1 84.62 575 GLY B O 1
ATOM 13249 N N . ARG B 1 576 ? 12.25 21.75 34.469 1 90.12 576 ARG B N 1
ATOM 13250 C CA . ARG B 1 576 ? 12.156 23.203 34.594 1 90.12 576 ARG B CA 1
ATOM 13251 C C . ARG B 1 576 ? 12.805 23.891 33.406 1 90.12 576 ARG B C 1
ATOM 13253 O O . ARG B 1 576 ? 13.789 23.391 32.844 1 90.12 576 ARG B O 1
ATOM 13260 N N . PRO B 1 577 ? 12.148 24.969 32.938 1 93.81 577 PRO B N 1
ATOM 13261 C CA . PRO B 1 577 ? 12.789 25.734 31.875 1 93.81 577 PRO B CA 1
ATOM 13262 C C . PRO B 1 577 ? 14.062 26.438 32.344 1 93.81 577 PRO B C 1
ATOM 13264 O O . PRO B 1 577 ? 14.117 26.922 33.5 1 93.81 577 PRO B O 1
ATOM 13267 N N . THR B 1 578 ? 15.062 26.422 31.578 1 95.88 578 THR B N 1
ATOM 13268 C CA . THR B 1 578 ? 16.328 27.062 31.875 1 95.88 578 THR B CA 1
ATOM 13269 C C . THR B 1 578 ? 16.703 28.078 30.781 1 95.88 578 THR B C 1
ATOM 13271 O O . THR B 1 578 ? 16.969 27.703 29.641 1 95.88 578 THR B O 1
ATOM 13274 N N . MET B 1 579 ? 16.734 29.344 31.156 1 95.75 579 MET B N 1
ATOM 13275 C CA . MET B 1 579 ? 17.016 30.422 30.203 1 95.75 579 MET B CA 1
ATOM 13276 C C . MET B 1 579 ? 18.406 31 30.438 1 95.75 579 MET B C 1
ATOM 13278 O O . MET B 1 579 ? 18.812 31.234 31.578 1 95.75 579 MET B O 1
ATOM 13282 N N . ALA B 1 580 ? 19.109 31.203 29.375 1 95.12 580 ALA B N 1
ATOM 13283 C CA . ALA B 1 580 ? 20.438 31.812 29.438 1 95.12 580 ALA B CA 1
ATOM 13284 C C . ALA B 1 580 ? 20.375 33.281 29.078 1 95.12 580 ALA B C 1
ATOM 13286 O O . ALA B 1 580 ? 19.797 33.656 28.062 1 95.12 580 ALA B O 1
ATOM 13287 N N . ILE B 1 581 ? 20.875 34.094 29.953 1 93 581 ILE B N 1
ATOM 13288 C CA . ILE B 1 581 ? 20.984 35.531 29.672 1 93 581 ILE B CA 1
ATOM 13289 C C . ILE B 1 581 ? 22.438 35.875 29.375 1 93 581 ILE B C 1
ATOM 13291 O O . ILE B 1 581 ? 23.328 35.656 30.203 1 93 581 ILE B O 1
ATOM 13295 N N . LEU B 1 582 ? 22.625 36.406 28.234 1 90.75 582 LEU B N 1
ATOM 13296 C CA . LEU B 1 582 ? 23.969 36.75 27.797 1 90.75 582 LEU B CA 1
ATOM 13297 C C . LEU B 1 582 ? 24.25 38.219 28.031 1 90.75 582 LEU B C 1
ATOM 13299 O O . LEU B 1 582 ? 23.5 39.094 27.547 1 90.75 582 LEU B O 1
ATOM 13303 N N . ILE B 1 583 ? 25.297 38.406 28.828 1 88.19 583 ILE B N 1
ATOM 13304 C CA . ILE B 1 583 ? 25.719 39.781 29.078 1 88.19 583 ILE B CA 1
ATOM 13305 C C . ILE B 1 583 ? 27.016 40.062 28.312 1 88.19 583 ILE B C 1
ATOM 13307 O O . ILE B 1 583 ? 27.984 39.312 28.406 1 88.19 583 ILE B O 1
ATOM 13311 N N . ARG B 1 584 ? 26.984 41.188 27.609 1 82.94 584 ARG B N 1
ATOM 13312 C CA . ARG B 1 584 ? 28.141 41.562 26.812 1 82.94 584 ARG B CA 1
ATOM 13313 C C . ARG B 1 584 ? 28.781 42.844 27.359 1 82.94 584 ARG B C 1
ATOM 13315 O O . ARG B 1 584 ? 28.172 43.562 28.125 1 82.94 584 ARG B O 1
ATOM 13322 N N . GLU B 1 585 ? 29.953 43.094 26.984 1 77.69 585 GLU B N 1
ATOM 13323 C CA . GLU B 1 585 ? 30.688 44.281 27.453 1 77.69 585 GLU B CA 1
ATOM 13324 C C . GLU B 1 585 ? 30.031 45.562 26.953 1 77.69 585 GLU B C 1
ATOM 13326 O O . GLU B 1 585 ? 30.078 46.594 27.625 1 77.69 585 GLU B O 1
ATOM 13331 N N . GLU B 1 586 ? 29.438 45.469 25.844 1 72.5 586 GLU B N 1
ATOM 13332 C CA . GLU B 1 586 ? 28.781 46.656 25.266 1 72.5 586 GLU B CA 1
ATOM 13333 C C . GLU B 1 586 ? 27.578 47.062 26.109 1 72.5 586 GLU B C 1
ATOM 13335 O O . GLU B 1 586 ? 27.219 48.25 26.109 1 72.5 586 GLU B O 1
ATOM 13340 N N . ASN B 1 587 ? 27.078 46.188 26.891 1 76.06 587 ASN B N 1
ATOM 13341 C CA . ASN B 1 587 ? 25.938 46.5 27.734 1 76.06 587 ASN B CA 1
ATOM 13342 C C . ASN B 1 587 ? 26.328 47.406 28.891 1 76.06 587 ASN B C 1
ATOM 13344 O O . ASN B 1 587 ? 25.484 48.156 29.422 1 76.06 587 ASN B O 1
ATOM 13348 N N . MET B 1 588 ? 27.484 47.406 29.25 1 72.88 588 MET B N 1
ATOM 13349 C CA . MET B 1 588 ? 27.953 48.156 30.406 1 72.88 588 MET B CA 1
ATOM 13350 C C . MET B 1 588 ? 28.125 49.625 30.047 1 72.88 588 MET B C 1
ATOM 13352 O O . MET B 1 588 ? 28.094 50.5 30.922 1 72.88 588 MET B O 1
ATOM 13356 N N . ARG B 1 589 ? 28.188 49.844 28.781 1 68.62 589 ARG B N 1
ATOM 13357 C CA . ARG B 1 589 ? 28.438 51.188 28.328 1 68.62 589 ARG B CA 1
ATOM 13358 C C . ARG B 1 589 ? 27.125 51.969 28.188 1 68.62 589 ARG B C 1
ATOM 13360 O O . ARG B 1 589 ? 27.125 53.188 28.016 1 68.62 589 ARG B O 1
ATOM 13367 N N . ASP B 1 590 ? 26.094 51.25 28.469 1 71.62 590 ASP B N 1
ATOM 13368 C CA . ASP B 1 590 ? 24.781 51.875 28.266 1 71.62 590 ASP B CA 1
ATOM 13369 C C . ASP B 1 590 ? 24.328 52.625 29.516 1 71.62 590 ASP B C 1
ATOM 13371 O O . ASP B 1 590 ? 24.703 52.281 30.625 1 71.62 590 ASP B O 1
ATOM 13375 N N . SER B 1 591 ? 23.609 53.781 29.344 1 71.94 591 SER B N 1
ATOM 13376 C CA . SER B 1 591 ? 23.094 54.594 30.422 1 71.94 591 SER B CA 1
ATOM 13377 C C . SER B 1 591 ? 22.109 53.812 31.297 1 71.94 591 SER B C 1
ATOM 13379 O O . SER B 1 591 ? 21.906 54.156 32.469 1 71.94 591 SER B O 1
ATOM 13381 N N . HIS B 1 592 ? 21.594 52.844 30.734 1 77.44 592 HIS B N 1
ATOM 13382 C CA . HIS B 1 592 ? 20.578 52.125 31.469 1 77.44 592 HIS B CA 1
ATOM 13383 C C . HIS B 1 592 ? 21.172 50.875 32.125 1 77.44 592 HIS B C 1
ATOM 13385 O O . HIS B 1 592 ? 20.438 49.938 32.5 1 77.44 592 HIS B O 1
ATOM 13391 N N . PHE B 1 593 ? 22.422 50.844 32.25 1 81.31 593 PHE B N 1
ATOM 13392 C CA . PHE B 1 593 ? 23.078 49.688 32.844 1 81.31 593 PHE B CA 1
ATOM 13393 C C . PHE B 1 593 ? 22.625 49.5 34.281 1 81.31 593 PHE B C 1
ATOM 13395 O O . PHE B 1 593 ? 22.516 48.375 34.781 1 81.31 593 PHE B O 1
ATOM 13402 N N . ARG B 1 594 ? 22.344 50.594 34.875 1 82.19 594 ARG B N 1
ATOM 13403 C CA . ARG B 1 594 ? 21.844 50.5 36.25 1 82.19 594 ARG B CA 1
ATOM 13404 C C . ARG B 1 594 ? 20.531 49.75 36.312 1 82.19 594 ARG B C 1
ATOM 13406 O O . ARG B 1 594 ? 20.281 49 37.25 1 82.19 594 ARG B O 1
ATOM 13413 N N . GLN B 1 595 ? 19.766 50.031 35.281 1 86.38 595 GLN B N 1
ATOM 13414 C CA . GLN B 1 595 ? 18.484 49.312 35.219 1 86.38 595 GLN B CA 1
ATOM 13415 C C . GLN B 1 595 ? 18.703 47.812 35.031 1 86.38 595 GLN B C 1
ATOM 13417 O O . GLN B 1 595 ? 17.938 47 35.531 1 86.38 595 GLN B O 1
ATOM 13422 N N . LEU B 1 596 ? 19.688 47.469 34.312 1 88.5 596 LEU B N 1
ATOM 13423 C CA . LEU B 1 596 ? 20.016 46.062 34.125 1 88.5 596 LEU B CA 1
ATOM 13424 C C . LEU B 1 596 ? 20.469 45.406 35.438 1 88.5 596 LEU B C 1
ATOM 13426 O O . LEU B 1 596 ? 20.078 44.281 35.75 1 88.5 596 LEU B O 1
ATOM 13430 N N . LEU B 1 597 ? 21.234 46.188 36.156 1 88.25 597 LEU B N 1
ATOM 13431 C CA . LEU B 1 597 ? 21.703 45.688 37.438 1 88.25 597 LEU B CA 1
ATOM 13432 C C . LEU B 1 597 ? 20.547 45.469 38.406 1 88.25 597 LEU B C 1
ATOM 13434 O O . LEU B 1 597 ? 20.547 44.5 39.188 1 88.25 597 LEU B O 1
ATOM 13438 N N . GLU B 1 598 ? 19.672 46.375 38.25 1 89.38 598 GLU B N 1
ATOM 13439 C CA . GLU B 1 598 ? 18.484 46.25 39.094 1 89.38 598 GLU B CA 1
ATOM 13440 C C . GLU B 1 598 ? 17.719 44.969 38.719 1 89.38 598 GLU B C 1
ATOM 13442 O O . GLU B 1 598 ? 17.219 44.281 39.625 1 89.38 598 GLU B O 1
ATOM 13447 N N . LEU B 1 599 ? 17.594 44.719 37.469 1 91.69 599 LEU B N 1
ATOM 13448 C CA . LEU B 1 599 ? 16.938 43.5 37 1 91.69 599 LEU B CA 1
ATOM 13449 C C . LEU B 1 599 ? 17.672 42.25 37.5 1 91.69 599 LEU B C 1
ATOM 13451 O O . LEU B 1 599 ? 17.062 41.312 37.969 1 91.69 599 LEU B O 1
ATOM 13455 N N . LEU B 1 600 ? 18.969 42.25 37.375 1 92 600 LEU B N 1
ATOM 13456 C CA . LEU B 1 600 ? 19.781 41.094 37.781 1 92 600 LEU B CA 1
ATOM 13457 C C . LEU B 1 600 ? 19.688 40.875 39.281 1 92 600 LEU B C 1
ATOM 13459 O O . LEU B 1 600 ? 19.688 39.719 39.75 1 92 600 LEU B O 1
ATOM 13463 N N . ALA B 1 601 ? 19.609 41.969 39.969 1 90.06 601 ALA B N 1
ATOM 13464 C CA . ALA B 1 601 ? 19.438 41.875 41.406 1 90.06 601 ALA B CA 1
ATOM 13465 C C . ALA B 1 601 ? 18.078 41.281 41.75 1 90.06 601 ALA B C 1
ATOM 13467 O O . ALA B 1 601 ? 17.969 40.5 42.719 1 90.06 601 ALA B O 1
ATOM 13468 N N . MET B 1 602 ? 17.141 41.688 41.031 1 92.31 602 MET B N 1
ATOM 13469 C CA . MET B 1 602 ? 15.805 41.125 41.219 1 92.31 602 MET B CA 1
ATOM 13470 C C . MET B 1 602 ? 15.789 39.625 40.969 1 92.31 602 MET B C 1
ATOM 13472 O O . MET B 1 602 ? 15.102 38.875 41.656 1 92.31 602 MET B O 1
ATOM 13476 N N . LEU B 1 603 ? 16.484 39.219 39.969 1 94.06 603 LEU B N 1
ATOM 13477 C CA . LEU B 1 603 ? 16.578 37.812 39.656 1 94.06 603 LEU B CA 1
ATOM 13478 C C . LEU B 1 603 ? 17.297 37.031 40.75 1 94.06 603 LEU B C 1
ATOM 13480 O O . LEU B 1 603 ? 16.938 35.906 41.062 1 94.06 603 LEU B O 1
ATOM 13484 N N . LYS B 1 604 ? 18.219 37.594 41.344 1 92.25 604 LYS B N 1
ATOM 13485 C CA . LYS B 1 604 ? 18.969 37 42.438 1 92.25 604 LYS B CA 1
ATOM 13486 C C . LYS B 1 604 ? 18.078 36.812 43.656 1 92.25 604 LYS B C 1
ATOM 13488 O O . LYS B 1 604 ? 18.234 35.812 44.406 1 92.25 604 LYS B O 1
ATOM 13493 N N . SER B 1 605 ? 17.172 37.719 43.875 1 90.88 605 SER B N 1
ATOM 13494 C CA . SER B 1 605 ? 16.266 37.625 45 1 90.88 605 SER B CA 1
ATOM 13495 C C . SER B 1 605 ? 15.258 36.5 44.812 1 90.88 605 SER B C 1
ATOM 13497 O O . SER B 1 605 ? 14.633 36.062 45.781 1 90.88 605 SER B O 1
ATOM 13499 N N . GLY B 1 606 ? 15.039 36 43.625 1 90.75 606 GLY B N 1
ATOM 13500 C CA . GLY B 1 606 ? 14.188 34.844 43.375 1 90.75 606 GLY B CA 1
ATOM 13501 C C . GLY B 1 606 ? 12.812 35.219 42.875 1 90.75 606 GLY B C 1
ATOM 13502 O O . GLY B 1 606 ? 11.945 34.375 42.719 1 90.75 606 GLY B O 1
ATOM 13503 N N . ASN B 1 607 ? 12.609 36.438 42.719 1 90.44 607 ASN B N 1
ATOM 13504 C CA . ASN B 1 607 ? 11.305 36.906 42.25 1 90.44 607 ASN B CA 1
ATOM 13505 C C . ASN B 1 607 ? 11.453 38 41.188 1 90.44 607 ASN B C 1
ATOM 13507 O O . ASN B 1 607 ? 12.258 38.906 41.375 1 90.44 607 ASN B O 1
ATOM 13511 N N . CYS B 1 608 ? 10.859 37.875 40.125 1 91.12 608 CYS B N 1
ATOM 13512 C CA . CYS B 1 608 ? 10.828 38.875 39.062 1 91.12 608 CYS B CA 1
ATOM 13513 C C . CYS B 1 608 ? 9.398 39.281 38.75 1 91.12 608 CYS B C 1
ATOM 13515 O O . CYS B 1 608 ? 8.75 38.688 37.875 1 91.12 608 CYS B O 1
ATOM 13517 N N . TYR B 1 609 ? 8.93 40.375 39.344 1 84.06 609 TYR B N 1
ATOM 13518 C CA . TYR B 1 609 ? 7.594 40.906 39.156 1 84.06 609 TYR B CA 1
ATOM 13519 C C . TYR B 1 609 ? 6.527 39.844 39.281 1 84.06 609 TYR B C 1
ATOM 13521 O O . TYR B 1 609 ? 5.66 39.688 38.438 1 84.06 609 TYR B O 1
ATOM 13529 N N . GLY B 1 610 ? 6.594 38.875 40.25 1 84.25 610 GLY B N 1
ATOM 13530 C CA . GLY B 1 610 ? 5.586 37.875 40.562 1 84.25 610 GLY B CA 1
ATOM 13531 C C . GLY B 1 610 ? 5.945 36.5 40.031 1 84.25 610 GLY B C 1
ATOM 13532 O O . GLY B 1 610 ? 5.289 35.5 40.375 1 84.25 610 GLY B O 1
ATOM 13533 N N . LEU B 1 611 ? 6.945 36.406 39.219 1 90.62 611 LEU B N 1
ATOM 13534 C CA . LEU B 1 611 ? 7.387 35.125 38.688 1 90.62 611 LEU B CA 1
ATOM 13535 C C . LEU B 1 611 ? 8.516 34.562 39.531 1 90.62 611 LEU B C 1
ATOM 13537 O O . LEU B 1 611 ? 9.469 35.281 39.875 1 90.62 611 LEU B O 1
ATOM 13541 N N . LYS B 1 612 ? 8.336 33.344 39.906 1 92.81 612 LYS B N 1
ATOM 13542 C CA . LYS B 1 612 ? 9.406 32.688 40.656 1 92.81 612 LYS B CA 1
ATOM 13543 C C . LYS B 1 612 ? 10.555 32.312 39.75 1 92.81 612 LYS B C 1
ATOM 13545 O O . LYS B 1 612 ? 10.359 31.625 38.75 1 92.81 612 LYS B O 1
ATOM 13550 N N . VAL B 1 613 ? 11.695 32.812 40.031 1 94.88 613 VAL B N 1
ATOM 13551 C CA . VAL B 1 613 ? 12.883 32.531 39.219 1 94.88 613 VAL B CA 1
ATOM 13552 C C . VAL B 1 613 ? 14 32.031 40.125 1 94.88 613 VAL B C 1
ATOM 13554 O O . VAL B 1 613 ? 14.023 32.281 41.344 1 94.88 613 VAL B O 1
ATOM 13557 N N . ARG B 1 614 ? 14.797 31.203 39.656 1 94.31 614 ARG B N 1
ATOM 13558 C CA . ARG B 1 614 ? 15.961 30.703 40.375 1 94.31 614 ARG B CA 1
ATOM 13559 C C . ARG B 1 614 ? 17.25 30.984 39.594 1 94.31 614 ARG B C 1
ATOM 13561 O O . ARG B 1 614 ? 17.422 30.484 38.469 1 94.31 614 ARG B O 1
ATOM 13568 N N . LEU B 1 615 ? 18.047 31.797 40.188 1 94.56 615 LEU B N 1
ATOM 13569 C CA . LEU B 1 615 ? 19.359 32.094 39.625 1 94.56 615 LEU B CA 1
ATOM 13570 C C . LEU B 1 615 ? 20.422 31.141 40.156 1 94.56 615 LEU B C 1
ATOM 13572 O O . LEU B 1 615 ? 20.422 30.844 41.344 1 94.56 615 LEU B O 1
ATOM 13576 N N . GLY B 1 616 ? 21.234 30.594 39.25 1 92 616 GLY B N 1
ATOM 13577 C CA . GLY B 1 616 ? 22.281 29.688 39.688 1 92 616 GLY B CA 1
ATOM 13578 C C . GLY B 1 616 ? 23.281 29.344 38.594 1 92 616 GLY B C 1
ATOM 13579 O O . GLY B 1 616 ? 23.188 29.875 37.5 1 92 616 GLY B O 1
ATOM 13580 N N . ARG B 1 617 ? 24.219 28.438 39.062 1 93.81 617 ARG B N 1
ATOM 13581 C CA . ARG B 1 617 ? 25.188 27.922 38.094 1 93.81 617 ARG B CA 1
ATOM 13582 C C . ARG B 1 617 ? 24.562 26.844 37.219 1 93.81 617 ARG B C 1
ATOM 13584 O O . ARG B 1 617 ? 23.703 26.078 37.688 1 93.81 617 ARG B O 1
ATOM 13591 N N . LEU B 1 618 ? 25 26.891 36.031 1 95.56 618 LEU B N 1
ATOM 13592 C CA . LEU B 1 618 ? 24.422 25.969 35.062 1 95.56 618 LEU B CA 1
ATOM 13593 C C . LEU B 1 618 ? 24.547 24.531 35.531 1 95.56 618 LEU B C 1
ATOM 13595 O O . LEU B 1 618 ? 23.609 23.734 35.406 1 95.56 618 LEU B O 1
ATOM 13599 N N . GLN B 1 619 ? 25.641 24.094 36.094 1 93.12 619 GLN B N 1
ATOM 13600 C CA . GLN B 1 619 ? 25.906 22.734 36.531 1 93.12 619 GLN B CA 1
ATOM 13601 C C . GLN B 1 619 ? 24.938 22.297 37.625 1 93.12 619 GLN B C 1
ATOM 13603 O O . GLN B 1 619 ? 24.531 21.141 37.688 1 93.12 619 GLN B O 1
ATOM 13608 N N . ASN B 1 620 ? 24.578 23.219 38.438 1 92.19 620 ASN B N 1
ATOM 13609 C CA . ASN B 1 620 ? 23.625 22.922 39.5 1 92.19 620 ASN B CA 1
ATOM 13610 C C . ASN B 1 620 ? 22.203 22.844 39 1 92.19 620 ASN B C 1
ATOM 13612 O O . ASN B 1 620 ? 21.391 22.047 39.5 1 92.19 620 ASN B O 1
ATOM 13616 N N . LEU B 1 621 ? 21.922 23.609 38.031 1 93.88 621 LEU B N 1
ATOM 13617 C CA . LEU B 1 621 ? 20.562 23.719 37.5 1 93.88 621 LEU B CA 1
ATOM 13618 C C . LEU B 1 621 ? 20.266 22.609 36.5 1 93.88 621 LEU B C 1
ATOM 13620 O O . LEU B 1 621 ? 19.094 22.312 36.219 1 93.88 621 LEU B O 1
ATOM 13624 N N . MET B 1 622 ? 21.188 21.922 36 1 93.38 622 MET B N 1
ATOM 13625 C CA . MET B 1 622 ? 21.062 20.906 34.938 1 93.38 622 MET B CA 1
ATOM 13626 C C . MET B 1 622 ? 20.266 19.703 35.438 1 93.38 622 MET B C 1
ATOM 13628 O O . MET B 1 622 ? 19.531 19.078 34.656 1 93.38 622 MET B O 1
ATOM 13632 N N . ASN B 1 623 ? 20.297 19.391 36.625 1 89.94 623 ASN B N 1
ATOM 13633 C CA . ASN B 1 623 ? 19.625 18.219 37.156 1 89.94 623 ASN B CA 1
ATOM 13634 C C . ASN B 1 623 ? 18.109 18.375 37.125 1 89.94 623 ASN B C 1
ATOM 13636 O O . ASN B 1 623 ? 17.375 17.391 37 1 89.94 623 ASN B O 1
ATOM 13640 N N . SER B 1 624 ? 17.688 19.594 37.219 1 90.06 624 SER B N 1
ATOM 13641 C CA . SER B 1 624 ? 16.25 19.844 37.219 1 90.06 624 SER B CA 1
ATOM 13642 C C . SER B 1 624 ? 15.781 20.375 35.875 1 90.06 624 SER B C 1
ATOM 13644 O O . SER B 1 624 ? 14.578 20.578 35.656 1 90.06 624 SER B O 1
ATOM 13646 N N . ALA B 1 625 ? 16.672 20.531 35 1 91.5 625 ALA B N 1
ATOM 13647 C CA . ALA B 1 625 ? 16.359 21.125 33.688 1 91.5 625 ALA B CA 1
ATOM 13648 C C . ALA B 1 625 ? 15.695 20.109 32.781 1 91.5 625 ALA B C 1
ATOM 13650 O O . ALA B 1 625 ? 15.773 18.906 33 1 91.5 625 ALA B O 1
ATOM 13651 N N . CYS B 1 626 ? 14.906 20.578 31.844 1 90.69 626 CYS B N 1
ATOM 13652 C CA . CYS B 1 626 ? 14.344 19.75 30.781 1 90.69 626 CYS B CA 1
ATOM 13653 C C . CYS B 1 626 ? 15.383 19.453 29.719 1 90.69 626 CYS B C 1
ATOM 13655 O O . CYS B 1 626 ? 15.953 20.375 29.125 1 90.69 626 CYS B O 1
ATOM 13657 N N . ILE B 1 627 ? 15.688 18.188 29.516 1 90.25 627 ILE B N 1
ATOM 13658 C CA . ILE B 1 627 ? 16.703 17.781 28.547 1 90.25 627 ILE B CA 1
ATOM 13659 C C . ILE B 1 627 ? 16.047 17.062 27.391 1 90.25 627 ILE B C 1
ATOM 13661 O O . ILE B 1 627 ? 15.289 16.109 27.594 1 90.25 627 ILE B O 1
ATOM 13665 N N . GLU B 1 628 ? 16.219 17.578 26.234 1 90.19 628 GLU B N 1
ATOM 13666 C CA . GLU B 1 628 ? 15.742 16.922 25.016 1 90.19 628 GLU B CA 1
ATOM 13667 C C . GLU B 1 628 ? 16.875 16.219 24.281 1 90.19 628 GLU B C 1
ATOM 13669 O O . GLU B 1 628 ? 17.922 16.812 24.016 1 90.19 628 GLU B O 1
ATOM 13674 N N . HIS B 1 629 ? 16.672 14.984 23.922 1 87.75 629 HIS B N 1
ATOM 13675 C CA . HIS B 1 629 ? 17.672 14.203 23.203 1 87.75 629 HIS B CA 1
ATOM 13676 C C . HIS B 1 629 ? 17.438 14.242 21.703 1 87.75 629 HIS B C 1
ATOM 13678 O O . HIS B 1 629 ? 16.375 13.836 21.234 1 87.75 629 HIS B O 1
ATOM 13684 N N . LEU B 1 630 ? 18.391 14.812 21.016 1 86.25 630 LEU B N 1
ATOM 13685 C CA . LEU B 1 630 ? 18.297 14.82 19.562 1 86.25 630 LEU B CA 1
ATOM 13686 C C . LEU B 1 630 ? 19.188 13.742 18.953 1 86.25 630 LEU B C 1
ATOM 13688 O O . LEU B 1 630 ? 20.172 14.047 18.266 1 86.25 630 LEU B O 1
ATOM 13692 N N . ASP B 1 631 ? 18.828 12.555 18.938 1 78.62 631 ASP B N 1
ATOM 13693 C CA . ASP B 1 631 ? 19.625 11.391 18.562 1 78.62 631 ASP B CA 1
ATOM 13694 C C . ASP B 1 631 ? 19.609 11.18 17.047 1 78.62 631 ASP B C 1
ATOM 13696 O O . ASP B 1 631 ? 20.391 10.375 16.516 1 78.62 631 ASP B O 1
ATOM 13700 N N . PHE B 1 632 ? 18.844 11.891 16.297 1 77.06 632 PHE B N 1
ATOM 13701 C CA . PHE B 1 632 ? 18.75 11.68 14.859 1 77.06 632 PHE B CA 1
ATOM 13702 C C . PHE B 1 632 ? 20.047 12.102 14.164 1 77.06 632 PHE B C 1
ATOM 13704 O O . PHE B 1 632 ? 20.312 11.672 13.039 1 77.06 632 PHE B O 1
ATOM 13711 N N . LEU B 1 633 ? 20.828 12.93 14.758 1 75.12 633 LEU B N 1
ATOM 13712 C CA . LEU B 1 633 ? 22.047 13.445 14.148 1 75.12 633 LEU B CA 1
ATOM 13713 C C . LEU B 1 633 ? 23.109 12.352 14.047 1 75.12 633 LEU B C 1
ATOM 13715 O O . LEU B 1 633 ? 24.047 12.453 13.242 1 75.12 633 LEU B O 1
ATOM 13719 N N . ASP B 1 634 ? 22.938 11.352 14.828 1 69.69 634 ASP B N 1
ATOM 13720 C CA . ASP B 1 634 ? 23.891 10.25 14.781 1 69.69 634 ASP B CA 1
ATOM 13721 C C . ASP B 1 634 ? 23.797 9.5 13.453 1 69.69 634 ASP B C 1
ATOM 13723 O O . ASP B 1 634 ? 24.734 8.82 13.047 1 69.69 634 ASP B O 1
ATOM 13727 N N . LEU B 1 635 ? 22.719 9.703 12.805 1 65.12 635 LEU B N 1
ATOM 13728 C CA . LEU B 1 635 ? 22.469 8.961 11.578 1 65.12 635 LEU B CA 1
ATOM 13729 C C . LEU B 1 635 ? 22.953 9.742 10.359 1 65.12 635 LEU B C 1
ATOM 13731 O O . LEU B 1 635 ? 23.031 9.195 9.258 1 65.12 635 LEU B O 1
ATOM 13735 N N . VAL B 1 636 ? 23.234 11.023 10.617 1 70.94 636 VAL B N 1
ATOM 13736 C CA . VAL B 1 636 ? 23.672 11.859 9.5 1 70.94 636 VAL B CA 1
ATOM 13737 C C . VAL B 1 636 ? 25.156 11.625 9.242 1 70.94 636 VAL B C 1
ATOM 13739 O O . VAL B 1 636 ? 25.969 11.672 10.164 1 70.94 636 VAL B O 1
ATOM 13742 N N . PRO B 1 637 ? 25.438 11.18 7.961 1 67.38 637 PRO B N 1
ATOM 13743 C CA . PRO B 1 637 ? 26.859 11 7.648 1 67.38 637 PRO B CA 1
ATOM 13744 C C . PRO B 1 637 ? 27.688 12.25 7.922 1 67.38 637 PRO B C 1
ATOM 13746 O O . PRO B 1 637 ? 27.188 13.367 7.758 1 67.38 637 PRO B O 1
ATOM 13749 N N . ASP B 1 638 ? 28.812 12.086 8.391 1 65.56 638 ASP B N 1
ATOM 13750 C CA . ASP B 1 638 ? 29.719 13.156 8.812 1 65.56 638 ASP B CA 1
ATOM 13751 C C . ASP B 1 638 ? 29.938 14.156 7.68 1 65.56 638 ASP B C 1
ATOM 13753 O O . ASP B 1 638 ? 30.141 15.344 7.93 1 65.56 638 ASP B O 1
ATOM 13757 N N . GLU B 1 639 ? 29.75 13.625 6.508 1 66 639 GLU B N 1
ATOM 13758 C CA . GLU B 1 639 ? 29.969 14.508 5.371 1 66 639 GLU B CA 1
ATOM 13759 C C . GLU B 1 639 ? 28.844 15.523 5.227 1 66 639 GLU B C 1
ATOM 13761 O O . GLU B 1 639 ? 29.062 16.641 4.77 1 66 639 GLU B O 1
ATOM 13766 N N . LEU B 1 640 ? 27.719 15.195 5.734 1 68.81 640 LEU B N 1
ATOM 13767 C CA . LEU B 1 640 ? 26.547 16.047 5.578 1 68.81 640 LEU B CA 1
ATOM 13768 C C . LEU B 1 640 ? 26.219 16.781 6.879 1 68.81 640 LEU B C 1
ATOM 13770 O O . LEU B 1 640 ? 25.359 17.672 6.902 1 68.81 640 LEU B O 1
ATOM 13774 N N . ALA B 1 641 ? 27 16.484 7.871 1 76 641 ALA B N 1
ATOM 13775 C CA . ALA B 1 641 ? 26.719 17.094 9.172 1 76 641 ALA B CA 1
ATOM 13776 C C . ALA B 1 641 ? 27.094 18.578 9.164 1 76 641 ALA B C 1
ATOM 13778 O O . ALA B 1 641 ? 28.109 18.969 8.594 1 76 641 ALA B O 1
ATOM 13779 N N . PRO B 1 642 ? 26.188 19.422 9.711 1 78.25 642 PRO B N 1
ATOM 13780 C CA . PRO B 1 642 ? 26.453 20.859 9.742 1 78.25 642 PRO B CA 1
ATOM 13781 C C . PRO B 1 642 ? 27.641 21.219 10.648 1 78.25 642 PRO B C 1
ATOM 13783 O O . PRO B 1 642 ? 27.891 20.531 11.641 1 78.25 642 PRO B O 1
ATOM 13786 N N . LYS B 1 643 ? 28.359 22.141 10.203 1 81.31 643 LYS B N 1
ATOM 13787 C CA . LYS B 1 643 ? 29.422 22.688 11.039 1 81.31 643 LYS B CA 1
ATOM 13788 C C . LYS B 1 643 ? 28.859 23.609 12.125 1 81.31 643 LYS B C 1
ATOM 13790 O O . LYS B 1 643 ? 28.234 24.625 11.82 1 81.31 643 LYS B O 1
ATOM 13795 N N . LEU B 1 644 ? 28.938 23.156 13.375 1 84.19 644 LEU B N 1
ATOM 13796 C CA . LEU B 1 644 ? 28.328 23.875 14.492 1 84.19 644 LEU B CA 1
ATOM 13797 C C . LEU B 1 644 ? 29.375 24.688 15.242 1 84.19 644 LEU B C 1
ATOM 13799 O O . LEU B 1 644 ? 30.516 24.234 15.422 1 84.19 644 LEU B O 1
ATOM 13803 N N . GLN B 1 645 ? 29.094 25.984 15.469 1 84.62 645 GLN B N 1
ATOM 13804 C CA . GLN B 1 645 ? 29.969 26.891 16.188 1 84.62 645 GLN B CA 1
ATOM 13805 C C . GLN B 1 645 ? 29.422 27.203 17.578 1 84.62 645 GLN B C 1
ATOM 13807 O O . GLN B 1 645 ? 28.234 27.5 17.719 1 84.62 645 GLN B O 1
ATOM 13812 N N . CYS B 1 646 ? 30.25 27.062 18.594 1 87 646 CYS B N 1
ATOM 13813 C CA . CYS B 1 646 ? 29.875 27.375 19.953 1 87 646 CYS B CA 1
ATOM 13814 C C . CYS B 1 646 ? 30.297 28.797 20.328 1 87 646 CYS B C 1
ATOM 13816 O O . CYS B 1 646 ? 31.234 29.344 19.734 1 87 646 CYS B O 1
ATOM 13818 N N . LEU B 1 647 ? 29.594 29.391 21.188 1 86.69 647 LEU B N 1
ATOM 13819 C CA . LEU B 1 647 ? 29.953 30.719 21.703 1 86.69 647 LEU B CA 1
ATOM 13820 C C . LEU B 1 647 ? 31.328 30.656 22.375 1 86.69 647 LEU B C 1
ATOM 13822 O O . LEU B 1 647 ? 31.562 29.828 23.25 1 86.69 647 LEU B O 1
ATOM 13826 N N . GLN B 1 648 ? 32.219 31.484 21.875 1 82.5 648 GLN B N 1
ATOM 13827 C CA . GLN B 1 648 ? 33.562 31.516 22.422 1 82.5 648 GLN B CA 1
ATOM 13828 C C . GLN B 1 648 ? 33.75 32.688 23.375 1 82.5 648 GLN B C 1
ATOM 13830 O O . GLN B 1 648 ? 33.125 33.719 23.219 1 82.5 648 GLN B O 1
ATOM 13835 N N . GLN B 1 649 ? 34.5 32.438 24.359 1 83.19 649 GLN B N 1
ATOM 13836 C CA . GLN B 1 649 ? 34.812 33.469 25.312 1 83.19 649 GLN B CA 1
ATOM 13837 C C . GLN B 1 649 ? 35.625 34.594 24.656 1 83.19 649 GLN B C 1
ATOM 13839 O O . GLN B 1 649 ? 36.5 34.344 23.844 1 83.19 649 GLN B O 1
ATOM 13844 N N . PHE B 1 650 ? 35.125 35.844 24.797 1 75.44 650 PHE B N 1
ATOM 13845 C CA . PHE B 1 650 ? 35.781 37 24.219 1 75.44 650 PHE B CA 1
ATOM 13846 C C . PHE B 1 650 ? 37.094 37.312 24.938 1 75.44 650 PHE B C 1
ATOM 13848 O O . PHE B 1 650 ? 37.094 37.438 26.172 1 75.44 650 PHE B O 1
ATOM 13855 N N . GLU B 1 651 ? 38.344 37.188 24.266 1 68.69 651 GLU B N 1
ATOM 13856 C CA . GLU B 1 651 ? 39.625 37.531 24.859 1 68.69 651 GLU B CA 1
ATOM 13857 C C . GLU B 1 651 ? 40.094 38.938 24.406 1 68.69 651 GLU B C 1
ATOM 13859 O O . GLU B 1 651 ? 40.219 39.188 23.219 1 68.69 651 GLU B O 1
ATOM 13864 N N . ASN B 1 652 ? 39.75 39.969 25.078 1 56.94 652 ASN B N 1
ATOM 13865 C CA . ASN B 1 652 ? 40.25 41.312 24.734 1 56.94 652 ASN B CA 1
ATOM 13866 C C . ASN B 1 652 ? 41.781 41.375 24.781 1 56.94 652 ASN B C 1
ATOM 13868 O O . ASN B 1 652 ? 42.375 41.031 25.797 1 56.94 652 ASN B O 1
ATOM 13872 N N . PRO B 1 653 ? 42.469 41.5 23.641 1 52.41 653 PRO B N 1
ATOM 13873 C CA . PRO B 1 653 ? 43.938 41.625 23.688 1 52.41 653 PRO B CA 1
ATOM 13874 C C . PRO B 1 653 ? 44.438 42.656 24.672 1 52.41 653 PRO B C 1
ATOM 13876 O O . PRO B 1 653 ? 45.625 42.688 25.031 1 52.41 653 PRO B O 1
ATOM 13879 N N . HIS B 1 654 ? 43.969 43.938 24.672 1 45.47 654 HIS B N 1
ATOM 13880 C CA . HIS B 1 654 ? 44.531 44.969 25.516 1 45.47 654 HIS B CA 1
ATOM 13881 C C . HIS B 1 654 ? 44.312 44.656 27 1 45.47 654 HIS B C 1
ATOM 13883 O O . HIS B 1 654 ? 43.156 44.594 27.438 1 45.47 654 HIS B O 1
ATOM 13889 N N . THR B 1 655 ? 45.125 43.844 27.547 1 42.53 655 THR B N 1
ATOM 13890 C CA . THR B 1 655 ? 45.25 43.281 28.891 1 42.53 655 THR B CA 1
ATOM 13891 C C . THR B 1 655 ? 44.938 44.344 29.938 1 42.53 655 THR B C 1
ATOM 13893 O O . THR B 1 655 ? 45.094 44.094 31.141 1 42.53 655 THR B O 1
ATOM 13896 N N . GLY B 1 656 ? 45.25 45.719 29.672 1 40.19 656 GLY B N 1
ATOM 13897 C CA . GLY B 1 656 ? 45.312 46.562 30.859 1 40.19 656 GLY B CA 1
ATOM 13898 C C . GLY B 1 656 ? 44 46.656 31.609 1 40.19 656 GLY B C 1
ATOM 13899 O O . GLY B 1 656 ? 42.938 46.5 31 1 40.19 656 GLY B O 1
ATOM 13900 N N . TYR B 1 657 ? 44 46.094 32.812 1 38.91 657 TYR B N 1
ATOM 13901 C CA . TYR B 1 657 ? 42.969 46.25 33.844 1 38.91 657 TYR B CA 1
ATOM 13902 C C . TYR B 1 657 ? 42.281 47.594 33.719 1 38.91 657 TYR B C 1
ATOM 13904 O O . TYR B 1 657 ? 42.469 48.469 34.594 1 38.91 657 TYR B O 1
ATOM 13912 N N . THR B 1 658 ? 42.469 48.406 32.719 1 42.28 658 THR B N 1
ATOM 13913 C CA . THR B 1 658 ? 41.719 49.625 32.844 1 42.28 658 THR B CA 1
ATOM 13914 C C . THR B 1 658 ? 40.25 49.344 33.25 1 42.28 658 THR B C 1
ATOM 13916 O O . THR B 1 658 ? 39.594 48.5 32.656 1 42.28 658 THR B O 1
ATOM 13919 N N . SER B 1 659 ? 39.969 49.594 34.531 1 45.22 659 SER B N 1
ATOM 13920 C CA . SER B 1 659 ? 38.719 49.469 35.25 1 45.22 659 SER B CA 1
ATOM 13921 C C . SER B 1 659 ? 37.5 49.75 34.344 1 45.22 659 SER B C 1
ATOM 13923 O O . SER B 1 659 ? 37.469 50.75 33.656 1 45.22 659 SER B O 1
ATOM 13925 N N . LEU B 1 660 ? 36.969 48.75 33.656 1 48.03 660 LEU B N 1
ATOM 13926 C CA . LEU B 1 660 ? 35.719 48.875 32.938 1 48.03 660 LEU B CA 1
ATOM 13927 C C . LEU B 1 660 ? 34.875 50.031 33.531 1 48.03 660 LEU B C 1
ATOM 13929 O O . LEU B 1 660 ? 33.875 50.438 32.938 1 48.03 660 LEU B O 1
ATOM 13933 N N . THR B 1 661 ? 35.094 50.344 34.844 1 44.84 661 THR B N 1
ATOM 13934 C CA . THR B 1 661 ? 34.438 51.5 35.438 1 44.84 661 THR B CA 1
ATOM 13935 C C . THR B 1 661 ? 34.812 52.781 34.719 1 44.84 661 THR B C 1
ATOM 13937 O O . THR B 1 661 ? 34.156 53.812 34.875 1 44.84 661 THR B O 1
ATOM 13940 N N . ASP B 1 662 ? 36.094 52.875 34.406 1 43.47 662 ASP B N 1
ATOM 13941 C CA . ASP B 1 662 ? 36.5 54.094 33.719 1 43.47 662 ASP B CA 1
ATOM 13942 C C . ASP B 1 662 ? 35.969 54.188 32.312 1 43.47 662 ASP B C 1
ATOM 13944 O O . ASP B 1 662 ? 36.531 54.875 31.453 1 43.47 662 ASP B O 1
ATOM 13948 N N . ILE B 1 663 ? 35.344 53.219 31.906 1 43.97 663 ILE B N 1
ATOM 13949 C CA . ILE B 1 663 ? 34.719 53.312 30.594 1 43.97 663 ILE B CA 1
ATOM 13950 C C . ILE B 1 663 ? 33.812 54.531 30.562 1 43.97 663 ILE B C 1
ATOM 13952 O O . ILE B 1 663 ? 32.844 54.625 31.328 1 43.97 663 ILE B O 1
ATOM 13956 N N . PRO B 1 664 ? 34.312 55.656 30.156 1 42.75 664 PRO B N 1
ATOM 13957 C CA . PRO B 1 664 ? 33.469 56.844 30.094 1 42.75 664 PRO B CA 1
ATOM 13958 C C . PRO B 1 664 ? 32.031 56.531 29.719 1 42.75 664 PRO B C 1
ATOM 13960 O O . PRO B 1 664 ? 31.781 55.688 28.859 1 42.75 664 PRO B O 1
ATOM 13963 N N . THR B 1 665 ? 31.188 56.531 30.672 1 46.38 665 THR B N 1
ATOM 13964 C CA . THR B 1 665 ? 29.766 56.625 30.328 1 46.38 665 THR B CA 1
ATOM 13965 C C . THR B 1 665 ? 29.578 57.188 28.922 1 46.38 665 THR B C 1
ATOM 13967 O O . THR B 1 665 ? 30.188 58.188 28.578 1 46.38 665 THR B O 1
ATOM 13970 N N . VAL B 1 666 ? 29.5 56.531 27.938 1 47.34 666 VAL B N 1
ATOM 13971 C CA . VAL B 1 666 ? 29.25 57.031 26.578 1 47.34 666 VAL B CA 1
ATOM 13972 C C . VAL B 1 666 ? 28.516 58.344 26.656 1 47.34 666 VAL B C 1
ATOM 13974 O O . VAL B 1 666 ? 27.406 58.438 27.188 1 47.34 666 VAL B O 1
ATOM 13977 N N . LEU B 1 667 ? 29.25 59.438 26.828 1 49.56 667 LEU B N 1
ATOM 13978 C CA . LEU B 1 667 ? 28.75 60.781 26.609 1 49.56 667 LEU B CA 1
ATOM 13979 C C . LEU B 1 667 ? 27.734 60.812 25.484 1 49.56 667 LEU B C 1
ATOM 13981 O O . LEU B 1 667 ? 27.875 60.094 24.5 1 49.56 667 LEU B O 1
ATOM 13985 N N . GLU B 1 668 ? 26.5 61.094 25.797 1 58.72 668 GLU B N 1
ATOM 13986 C CA . GLU B 1 668 ? 25.453 61.375 24.828 1 58.72 668 GLU B CA 1
ATOM 13987 C C . GLU B 1 668 ? 26.016 62.031 23.578 1 58.72 668 GLU B C 1
ATOM 13989 O O . GLU B 1 668 ? 26.562 63.156 23.641 1 58.72 668 GLU B O 1
ATOM 13994 N N . TYR B 1 669 ? 26.453 61.219 22.672 1 70.25 669 TYR B N 1
ATOM 13995 C CA . TYR B 1 669 ? 26.906 61.75 21.391 1 70.25 669 TYR B CA 1
ATOM 13996 C C . TYR B 1 669 ? 25.828 62.625 20.75 1 70.25 669 TYR B C 1
ATOM 13998 O O . TYR B 1 669 ? 24.688 62.188 20.609 1 70.25 669 TYR B O 1
ATOM 14006 N N . ASP B 1 670 ? 26.016 63.875 20.828 1 73.31 670 ASP B N 1
ATOM 14007 C CA . ASP B 1 670 ? 25.094 64.812 20.188 1 73.31 670 ASP B CA 1
ATOM 14008 C C . ASP B 1 670 ? 25.766 65.5 19.031 1 73.31 670 ASP B C 1
ATOM 14010 O O . ASP B 1 670 ? 26.891 66 19.156 1 73.31 670 ASP B O 1
ATOM 14014 N N . GLU B 1 671 ? 25.219 65.312 17.922 1 82.38 671 GLU B N 1
ATOM 14015 C CA . GLU B 1 671 ? 25.75 66 16.75 1 82.38 671 GLU B CA 1
ATOM 14016 C C . GLU B 1 671 ? 24.656 66.875 16.109 1 82.38 671 GLU B C 1
ATOM 14018 O O . GLU B 1 671 ? 23.469 66.625 16.25 1 82.38 671 GLU B O 1
ATOM 14023 N N . PRO B 1 672 ? 25.062 68 15.648 1 79.31 672 PRO B N 1
ATOM 14024 C CA . PRO B 1 672 ? 24.062 68.875 14.969 1 79.31 672 PRO B CA 1
ATOM 14025 C C . PRO B 1 672 ? 23.547 68.188 13.688 1 79.31 672 PRO B C 1
ATOM 14027 O O . PRO B 1 672 ? 24.297 67.562 12.961 1 79.31 672 PRO B O 1
ATOM 14030 N N . LEU B 1 673 ? 22.281 68.312 13.477 1 81.19 673 LEU B N 1
ATOM 14031 C CA . LEU B 1 673 ? 21.641 67.75 12.289 1 81.19 673 LEU B CA 1
ATOM 14032 C C . LEU B 1 673 ? 21.625 68.75 11.156 1 81.19 673 LEU B C 1
ATOM 14034 O O . LEU B 1 673 ? 20.75 69.625 11.102 1 81.19 673 LEU B O 1
ATOM 14038 N N . LYS B 1 674 ? 22.703 68.688 10.391 1 82.56 674 LYS B N 1
ATOM 14039 C CA . LYS B 1 674 ? 22.812 69.562 9.242 1 82.56 674 LYS B CA 1
ATOM 14040 C C . LYS B 1 674 ? 22.078 69 8.023 1 82.56 674 LYS B C 1
ATOM 14042 O O . LYS B 1 674 ? 21.984 67.812 7.871 1 82.56 674 LYS B O 1
ATOM 14047 N N . ASN B 1 675 ? 21.469 69.938 7.289 1 79.81 675 ASN B N 1
ATOM 14048 C CA . ASN B 1 675 ? 20.75 69.5 6.086 1 79.81 675 ASN B CA 1
ATOM 14049 C C . ASN B 1 675 ? 21.688 69.25 4.914 1 79.81 675 ASN B C 1
ATOM 14051 O O . ASN B 1 675 ? 22.469 70.188 4.539 1 79.81 675 ASN B O 1
ATOM 14055 N N . TYR B 1 676 ? 21.797 68.125 4.414 1 86.69 676 TYR B N 1
ATOM 14056 C CA . TYR B 1 676 ? 22.672 67.75 3.318 1 86.69 676 TYR B CA 1
ATOM 14057 C C . TYR B 1 676 ? 21.891 67.562 2.029 1 86.69 676 TYR B C 1
ATOM 14059 O O . TYR B 1 676 ? 22.391 66.938 1.093 1 86.69 676 TYR B O 1
ATOM 14067 N N . SER B 1 677 ? 20.672 68.062 1.892 1 82.06 677 SER B N 1
ATOM 14068 C CA . SER B 1 677 ? 19.812 67.875 0.736 1 82.06 677 SER B CA 1
ATOM 14069 C C . SER B 1 677 ? 20.391 68.5 -0.514 1 82.06 677 SER B C 1
ATOM 14071 O O . SER B 1 677 ? 20.094 68.125 -1.635 1 82.06 677 SER B O 1
ATOM 14073 N N . GLU B 1 678 ? 21.266 69.375 -0.36 1 85.19 678 GLU B N 1
ATOM 14074 C CA . GLU B 1 678 ? 21.875 70.125 -1.481 1 85.19 678 GLU B CA 1
ATOM 14075 C C . GLU B 1 678 ? 22.781 69.188 -2.285 1 85.19 678 GLU B C 1
ATOM 14077 O O . GLU B 1 678 ? 23.016 69.438 -3.475 1 85.19 678 GLU B O 1
ATOM 14082 N N . TYR B 1 679 ? 23.266 68.25 -1.698 1 88.62 679 TYR B N 1
ATOM 14083 C CA . TYR B 1 679 ? 24.219 67.312 -2.332 1 88.62 679 TYR B CA 1
ATOM 14084 C C . TYR B 1 679 ? 23.547 66.375 -3.32 1 88.62 679 TYR B C 1
ATOM 14086 O O . TYR B 1 679 ? 24.203 65.75 -4.125 1 88.62 679 TYR B O 1
ATOM 14094 N N . THR B 1 680 ? 22.188 66.312 -3.301 1 86.88 680 THR B N 1
ATOM 14095 C CA . THR B 1 680 ? 21.469 65.5 -4.262 1 86.88 680 THR B CA 1
ATOM 14096 C C . THR B 1 680 ? 21.656 66 -5.68 1 86.88 680 THR B C 1
ATOM 14098 O O . THR B 1 680 ? 21.578 65.25 -6.648 1 86.88 680 THR B O 1
ATOM 14101 N N . LYS B 1 681 ? 21.984 67.312 -5.699 1 86.88 681 LYS B N 1
ATOM 14102 C CA . LYS B 1 681 ? 22.141 67.938 -7.008 1 86.88 681 LYS B CA 1
ATOM 14103 C C . LYS B 1 681 ? 23.609 68.062 -7.395 1 86.88 681 LYS B C 1
ATOM 14105 O O . LYS B 1 681 ? 23.938 68.375 -8.531 1 86.88 681 LYS B O 1
ATOM 14110 N N . ARG B 1 682 ? 24.484 67.688 -6.578 1 91.69 682 ARG B N 1
ATOM 14111 C CA . ARG B 1 682 ? 25.906 67.75 -6.844 1 91.69 682 ARG B CA 1
ATOM 14112 C C . ARG B 1 682 ? 26.422 66.5 -7.504 1 91.69 682 ARG B C 1
ATOM 14114 O O . ARG B 1 682 ? 25.703 65.5 -7.562 1 91.69 682 ARG B O 1
ATOM 14121 N N . SER B 1 683 ? 27.609 66.5 -8.086 1 90.88 683 SER B N 1
ATOM 14122 C CA . SER B 1 683 ? 28.172 65.312 -8.789 1 90.88 683 SER B CA 1
ATOM 14123 C C . SER B 1 683 ? 28.625 64.25 -7.816 1 90.88 683 SER B C 1
ATOM 14125 O O . SER B 1 683 ? 28.875 64.562 -6.645 1 90.88 683 SER B O 1
ATOM 14127 N N . THR B 1 684 ? 28.656 63.031 -8.25 1 92.12 684 THR B N 1
ATOM 14128 C CA . THR B 1 684 ? 29.047 61.875 -7.445 1 92.12 684 THR B CA 1
ATOM 14129 C C . THR B 1 684 ? 30.438 62.062 -6.844 1 92.12 684 THR B C 1
ATOM 14131 O O . THR B 1 684 ? 30.688 61.688 -5.703 1 92.12 684 THR B O 1
ATOM 14134 N N . GLU B 1 685 ? 31.328 62.75 -7.586 1 88.75 685 GLU B N 1
ATOM 14135 C CA . GLU B 1 685 ? 32.688 62.969 -7.113 1 88.75 685 GLU B CA 1
ATOM 14136 C C . GLU B 1 685 ? 32.719 63.969 -5.957 1 88.75 685 GLU B C 1
ATOM 14138 O O . GLU B 1 685 ? 33.5 63.812 -5.012 1 88.75 685 GLU B O 1
ATOM 14143 N N . GLU B 1 686 ? 31.891 64.938 -6.086 1 92.44 686 GLU B N 1
ATOM 14144 C CA . GLU B 1 686 ? 31.797 65.938 -5.016 1 92.44 686 GLU B CA 1
ATOM 14145 C C . GLU B 1 686 ? 31.234 65.312 -3.738 1 92.44 686 GLU B C 1
ATOM 14147 O O . GLU B 1 686 ? 31.641 65.688 -2.633 1 92.44 686 GLU B O 1
ATOM 14152 N N . ILE B 1 687 ? 30.281 64.375 -3.896 1 92.69 687 ILE B N 1
ATOM 14153 C CA . ILE B 1 687 ? 29.672 63.75 -2.75 1 92.69 687 ILE B CA 1
ATOM 14154 C C . ILE B 1 687 ? 30.703 62.844 -2.066 1 92.69 687 ILE B C 1
ATOM 14156 O O . ILE B 1 687 ? 30.781 62.781 -0.835 1 92.69 687 ILE B O 1
ATOM 14160 N N . VAL B 1 688 ? 31.531 62.156 -2.861 1 93.19 688 VAL B N 1
ATOM 14161 C CA . VAL B 1 688 ? 32.562 61.281 -2.316 1 93.19 688 VAL B CA 1
ATOM 14162 C C . VAL B 1 688 ? 33.594 62.094 -1.57 1 93.19 688 VAL B C 1
ATOM 14164 O O . VAL B 1 688 ? 34.094 61.688 -0.523 1 93.19 688 VAL B O 1
ATOM 14167 N N . GLU B 1 689 ? 33.906 63.281 -2.141 1 90.5 689 GLU B N 1
ATOM 14168 C CA . GLU B 1 689 ? 34.875 64.125 -1.48 1 90.5 689 GLU B CA 1
ATOM 14169 C C . GLU B 1 689 ? 34.312 64.688 -0.17 1 90.5 689 GLU B C 1
ATOM 14171 O O . GLU B 1 689 ? 35.031 64.812 0.826 1 90.5 689 GLU B O 1
ATOM 14176 N N . ALA B 1 690 ? 33.094 65.062 -0.187 1 92.12 690 ALA B N 1
ATOM 14177 C CA . ALA B 1 690 ? 32.438 65.5 1.027 1 92.12 690 ALA B CA 1
ATOM 14178 C C . ALA B 1 690 ? 32.375 64.375 2.084 1 92.12 690 ALA B C 1
ATOM 14180 O O . ALA B 1 690 ? 32.531 64.688 3.279 1 92.12 690 ALA B O 1
ATOM 14181 N N . LEU B 1 691 ? 32.094 63.156 1.686 1 92.44 691 LEU B N 1
ATOM 14182 C CA . LEU B 1 691 ? 32.031 62 2.58 1 92.44 691 LEU B CA 1
ATOM 14183 C C . LEU B 1 691 ? 33.344 61.781 3.275 1 92.44 691 LEU B C 1
ATOM 14185 O O . LEU B 1 691 ? 33.406 61.375 4.438 1 92.44 691 LEU B O 1
ATOM 14189 N N . ARG B 1 692 ? 34.438 62.188 2.68 1 89.25 692 ARG B N 1
ATOM 14190 C CA . ARG B 1 692 ? 35.781 62 3.236 1 89.25 692 ARG B CA 1
ATOM 14191 C C . ARG B 1 692 ? 36.062 63.031 4.324 1 89.25 692 ARG B C 1
ATOM 14193 O O . ARG B 1 692 ? 36.844 62.75 5.234 1 89.25 692 ARG B O 1
ATOM 14200 N N . HIS B 1 693 ? 35.375 64.125 4.25 1 88.19 693 HIS B N 1
ATOM 14201 C CA . HIS B 1 693 ? 35.688 65.188 5.168 1 88.19 693 HIS B CA 1
ATOM 14202 C C . HIS B 1 693 ? 34.625 65.312 6.266 1 88.19 693 HIS B C 1
ATOM 14204 O O . HIS B 1 693 ? 34.844 66.062 7.242 1 88.19 693 HIS B O 1
ATOM 14210 N N . VAL B 1 694 ? 33.562 64.688 6.121 1 89 694 VAL B N 1
ATOM 14211 C CA . VAL B 1 694 ? 32.5 64.812 7.109 1 89 694 VAL B CA 1
ATOM 14212 C C . VAL B 1 694 ? 32.75 63.875 8.281 1 89 694 VAL B C 1
ATOM 14214 O O . VAL B 1 694 ? 33.062 62.688 8.086 1 89 694 VAL B O 1
ATOM 14217 N N . ASP B 1 695 ? 32.688 64.375 9.492 1 84.5 695 ASP B N 1
ATOM 14218 C CA . ASP B 1 695 ? 33 63.594 10.68 1 84.5 695 ASP B CA 1
ATOM 14219 C C . ASP B 1 695 ? 31.734 63.219 11.438 1 84.5 695 ASP B C 1
ATOM 14221 O O . ASP B 1 695 ? 31.75 62.312 12.281 1 84.5 695 ASP B O 1
ATOM 14225 N N . THR B 1 696 ? 30.609 63.812 11.086 1 89.75 696 THR B N 1
ATOM 14226 C CA . THR B 1 696 ? 29.375 63.5 11.812 1 89.75 696 THR B CA 1
ATOM 14227 C C . THR B 1 696 ? 28.703 62.25 11.234 1 89.75 696 THR B C 1
ATOM 14229 O O . THR B 1 696 ? 28.812 61.969 10.039 1 89.75 696 THR B O 1
ATOM 14232 N N . LEU B 1 697 ? 28.078 61.5 12.094 1 92.56 697 LEU B N 1
ATOM 14233 C CA . LEU B 1 697 ? 27.391 60.281 11.672 1 92.56 697 LEU B CA 1
ATOM 14234 C C . LEU B 1 697 ? 26.203 60.594 10.773 1 92.56 697 LEU B C 1
ATOM 14236 O O . LEU B 1 697 ? 25.953 59.906 9.789 1 92.56 697 LEU B O 1
ATOM 14240 N N . TYR B 1 698 ? 25.5 61.625 11.164 1 92.62 698 TYR B N 1
ATOM 14241 C CA . TYR B 1 698 ? 24.328 62.031 10.391 1 92.62 698 TYR B CA 1
ATOM 14242 C C . TYR B 1 698 ? 24.734 62.469 8.984 1 92.62 698 TYR B C 1
ATOM 14244 O O . TYR B 1 698 ? 24.094 62.062 8.008 1 92.62 698 TYR B O 1
ATOM 14252 N N . GLY B 1 699 ? 25.734 63.25 8.891 1 91.75 699 GLY B N 1
ATOM 14253 C CA . GLY B 1 699 ? 26.219 63.688 7.594 1 91.75 699 GLY B CA 1
ATOM 14254 C C . GLY B 1 699 ? 26.672 62.531 6.711 1 91.75 699 GLY B C 1
ATOM 14255 O O . GLY B 1 699 ? 26.375 62.5 5.516 1 91.75 699 GLY B O 1
ATOM 14256 N N . GLN B 1 700 ? 27.375 61.656 7.32 1 93.19 700 GLN B N 1
ATOM 14257 C CA . GLN B 1 700 ? 27.812 60.5 6.574 1 93.19 700 GLN B CA 1
ATOM 14258 C C . GLN B 1 700 ? 26.625 59.688 6.062 1 93.19 700 GLN B C 1
ATOM 14260 O O . GLN B 1 700 ? 26.641 59.219 4.926 1 93.19 700 GLN B O 1
ATOM 14265 N N . SER B 1 701 ? 25.672 59.469 6.895 1 93.62 701 SER B N 1
ATOM 14266 C CA . SER B 1 701 ? 24.5 58.688 6.527 1 93.62 701 SER B CA 1
ATOM 14267 C C . SER B 1 701 ? 23.75 59.312 5.363 1 93.62 701 SER B C 1
ATOM 14269 O O . SER B 1 701 ? 23.312 58.625 4.445 1 93.62 701 SER B O 1
ATOM 14271 N N . GLN B 1 702 ? 23.594 60.594 5.371 1 91.38 702 GLN B N 1
ATOM 14272 C CA . GLN B 1 702 ? 22.859 61.312 4.324 1 91.38 702 GLN B CA 1
ATOM 14273 C C . GLN B 1 702 ? 23.609 61.25 2.994 1 91.38 702 GLN B C 1
ATOM 14275 O O . GLN B 1 702 ? 23 61.031 1.942 1 91.38 702 GLN B O 1
ATOM 14280 N N . LEU B 1 703 ? 24.875 61.375 3.141 1 93 703 LEU B N 1
ATOM 14281 C CA . LEU B 1 703 ? 25.688 61.344 1.929 1 93 703 LEU B CA 1
ATOM 14282 C C . LEU B 1 703 ? 25.719 59.938 1.349 1 93 703 LEU B C 1
ATOM 14284 O O . LEU B 1 703 ? 25.625 59.75 0.132 1 93 703 LEU B O 1
ATOM 14288 N N . LEU B 1 704 ? 25.859 59.062 2.207 1 92.62 704 LEU B N 1
ATOM 14289 C CA . LEU B 1 704 ? 25.828 57.656 1.768 1 92.62 704 LEU B CA 1
ATOM 14290 C C . LEU B 1 704 ? 24.469 57.312 1.15 1 92.62 704 LEU B C 1
ATOM 14292 O O . LEU B 1 704 ? 24.391 56.531 0.207 1 92.62 704 LEU B O 1
ATOM 14296 N N . GLY B 1 705 ? 23.422 57.812 1.7 1 91.25 705 GLY B N 1
ATOM 14297 C CA . GLY B 1 705 ? 22.094 57.625 1.162 1 91.25 705 GLY B CA 1
ATOM 14298 C C . GLY B 1 705 ? 21.922 58.125 -0.256 1 91.25 705 GLY B C 1
ATOM 14299 O O . GLY B 1 705 ? 21.297 57.469 -1.092 1 91.25 705 GLY B O 1
ATOM 14300 N N . VAL B 1 706 ? 22.5 59.219 -0.481 1 90.56 706 VAL B N 1
ATOM 14301 C CA . VAL B 1 706 ? 22.438 59.812 -1.818 1 90.56 706 VAL B CA 1
ATOM 14302 C C . VAL B 1 706 ? 23.219 58.906 -2.801 1 90.56 706 VAL B C 1
ATOM 14304 O O . VAL B 1 706 ? 22.75 58.688 -3.922 1 90.56 706 VAL B O 1
ATOM 14307 N N . LEU B 1 707 ? 24.281 58.469 -2.352 1 91.88 707 LEU B N 1
ATOM 14308 C CA . LEU B 1 707 ? 25.109 57.594 -3.197 1 91.88 707 LEU B CA 1
ATOM 14309 C C . LEU B 1 707 ? 24.406 56.281 -3.439 1 91.88 707 LEU B C 1
ATOM 14311 O O . LEU B 1 707 ? 24.516 55.688 -4.527 1 91.88 707 LEU B O 1
ATOM 14315 N N . TRP B 1 708 ? 23.797 55.812 -2.406 1 90.31 708 TRP B N 1
ATOM 14316 C CA . TRP B 1 708 ? 23.062 54.562 -2.469 1 90.31 708 TRP B CA 1
ATOM 14317 C C . TRP B 1 708 ? 21.984 54.594 -3.541 1 90.31 708 TRP B C 1
ATOM 14319 O O . TRP B 1 708 ? 21.812 53.656 -4.305 1 90.31 708 TRP B O 1
ATOM 14329 N N . GLN B 1 709 ? 21.281 55.656 -3.633 1 86.81 709 GLN B N 1
ATOM 14330 C CA . GLN B 1 709 ? 20.172 55.844 -4.578 1 86.81 709 GLN B CA 1
ATOM 14331 C C . GLN B 1 709 ? 20.703 56.062 -5.992 1 86.81 709 GLN B C 1
ATOM 14333 O O . GLN B 1 709 ? 20.094 55.594 -6.965 1 86.81 709 GLN B O 1
ATOM 14338 N N . ARG B 1 710 ? 21.781 56.719 -6.031 1 87.31 710 ARG B N 1
ATOM 14339 C CA . ARG B 1 710 ? 22.312 57.125 -7.332 1 87.31 710 ARG B CA 1
ATOM 14340 C C . ARG B 1 710 ? 23.125 55.969 -7.957 1 87.31 710 ARG B C 1
ATOM 14342 O O . ARG B 1 710 ? 22.984 55.688 -9.148 1 87.31 710 ARG B O 1
ATOM 14349 N N . CYS B 1 711 ? 24.031 55.312 -7.188 1 87.38 711 CYS B N 1
ATOM 14350 C CA . CYS B 1 711 ? 25 54.375 -7.75 1 87.38 711 CYS B CA 1
ATOM 14351 C C . CYS B 1 711 ? 24.625 52.938 -7.441 1 87.38 711 CYS B C 1
ATOM 14353 O O . CYS B 1 711 ? 25.109 52 -8.086 1 87.38 711 CYS B O 1
ATOM 14355 N N . GLY B 1 712 ? 23.859 52.75 -6.594 1 82.88 712 GLY B N 1
ATOM 14356 C CA . GLY B 1 712 ? 23.5 51.375 -6.258 1 82.88 712 GLY B CA 1
ATOM 14357 C C . GLY B 1 712 ? 24.344 50.812 -5.145 1 82.88 712 GLY B C 1
ATOM 14358 O O . GLY B 1 712 ? 25.359 51.406 -4.746 1 82.88 712 GLY B O 1
ATOM 14359 N N . VAL B 1 713 ? 24.156 49.531 -4.75 1 82.69 713 VAL B N 1
ATOM 14360 C CA . VAL B 1 713 ? 24.688 48.875 -3.557 1 82.69 713 VAL B CA 1
ATOM 14361 C C . VAL B 1 713 ? 26.156 48.469 -3.797 1 82.69 713 VAL B C 1
ATOM 14363 O O . VAL B 1 713 ? 26.969 48.5 -2.873 1 82.69 713 VAL B O 1
ATOM 14366 N N . HIS B 1 714 ? 26.656 48.312 -4.961 1 84.69 714 HIS B N 1
ATOM 14367 C CA . HIS B 1 714 ? 27.953 47.719 -5.23 1 84.69 714 HIS B CA 1
ATOM 14368 C C . HIS B 1 714 ? 28.984 48.781 -5.609 1 84.69 714 HIS B C 1
ATOM 14370 O O . HIS B 1 714 ? 30.125 48.438 -5.949 1 84.69 714 HIS B O 1
ATOM 14376 N N . TYR B 1 715 ? 28.578 50.062 -5.445 1 87 715 TYR B N 1
ATOM 14377 C CA . TYR B 1 715 ? 29.531 51.125 -5.746 1 87 715 TYR B CA 1
ATOM 14378 C C . TYR B 1 715 ? 30.688 51.125 -4.75 1 87 715 TYR B C 1
ATOM 14380 O O . TYR B 1 715 ? 30.469 50.969 -3.543 1 87 715 TYR B O 1
ATOM 14388 N N . ASN B 1 716 ? 31.891 51.062 -5.184 1 88.94 716 ASN B N 1
ATOM 14389 C CA . ASN B 1 716 ? 33.094 50.938 -4.352 1 88.94 716 ASN B CA 1
ATOM 14390 C C . ASN B 1 716 ? 33.75 52.281 -4.105 1 88.94 716 ASN B C 1
ATOM 14392 O O . ASN B 1 716 ? 33.969 53.031 -5.043 1 88.94 716 ASN B O 1
ATOM 14396 N N . ILE B 1 717 ? 33.875 52.656 -2.887 1 87 717 ILE B N 1
ATOM 14397 C CA . ILE B 1 717 ? 34.625 53.844 -2.469 1 87 717 ILE B CA 1
ATOM 14398 C C . ILE B 1 717 ? 35.844 53.406 -1.646 1 87 717 ILE B C 1
ATOM 14400 O O . ILE B 1 717 ? 35.688 52.875 -0.549 1 87 717 ILE B O 1
ATOM 14404 N N . ASP B 1 718 ? 37.062 53.688 -1.987 1 84.5 718 ASP B N 1
ATOM 14405 C CA . ASP B 1 718 ? 38.312 53.406 -1.286 1 84.5 718 ASP B CA 1
ATOM 14406 C C . ASP B 1 718 ? 38.375 51.938 -0.87 1 84.5 718 ASP B C 1
ATOM 14408 O O . ASP B 1 718 ? 38.75 51.625 0.272 1 84.5 718 ASP B O 1
ATOM 14412 N N . GLY B 1 719 ? 37.844 50.938 -1.588 1 79.88 719 GLY B N 1
ATOM 14413 C CA . GLY B 1 719 ? 38 49.5 -1.359 1 79.88 719 GLY B CA 1
ATOM 14414 C C . GLY B 1 719 ? 36.781 48.875 -0.661 1 79.88 719 GLY B C 1
ATOM 14415 O O . GLY B 1 719 ? 36.719 47.656 -0.484 1 79.88 719 GLY B O 1
ATOM 14416 N N . ALA B 1 720 ? 35.844 49.625 -0.161 1 87.06 720 ALA B N 1
ATOM 14417 C CA . ALA B 1 720 ? 34.688 49.094 0.516 1 87.06 720 ALA B CA 1
ATOM 14418 C C . ALA B 1 720 ? 33.406 49.406 -0.259 1 87.06 720 ALA B C 1
ATOM 14420 O O . ALA B 1 720 ? 33.25 50.5 -0.781 1 87.06 720 ALA B O 1
ATOM 14421 N N . ASN B 1 721 ? 32.625 48.469 -0.447 1 89.44 721 ASN B N 1
ATOM 14422 C CA . ASN B 1 721 ? 31.344 48.688 -1.108 1 89.44 721 ASN B CA 1
ATOM 14423 C C . ASN B 1 721 ? 30.391 49.5 -0.236 1 89.44 721 ASN B C 1
ATOM 14425 O O . ASN B 1 721 ? 30.609 49.625 0.973 1 89.44 721 ASN B O 1
ATOM 14429 N N . LEU B 1 722 ? 29.5 50.125 -0.842 1 90.06 722 LEU B N 1
ATOM 14430 C CA . LEU B 1 722 ? 28.547 50.969 -0.147 1 90.06 722 LEU B CA 1
ATOM 14431 C C . LEU B 1 722 ? 27.797 50.219 0.934 1 90.06 722 LEU B C 1
ATOM 14433 O O . LEU B 1 722 ? 27.484 50.75 1.989 1 90.06 722 LEU B O 1
ATOM 14437 N N . GLU B 1 723 ? 27.438 48.969 0.699 1 90.75 723 GLU B N 1
ATOM 14438 C CA . GLU B 1 723 ? 26.734 48.156 1.677 1 90.75 723 GLU B CA 1
ATOM 14439 C C . GLU B 1 723 ? 27.578 47.938 2.938 1 90.75 723 GLU B C 1
ATOM 14441 O O . GLU B 1 723 ? 27.062 48.062 4.055 1 90.75 723 GLU B O 1
ATOM 14446 N N . ASP B 1 724 ? 28.797 47.719 2.705 1 89.5 724 ASP B N 1
ATOM 14447 C CA . ASP B 1 724 ? 29.703 47.5 3.834 1 89.5 724 ASP B CA 1
ATOM 14448 C C . ASP B 1 724 ? 29.891 48.781 4.637 1 89.5 724 ASP B C 1
ATOM 14450 O O . ASP B 1 724 ? 29.984 48.75 5.863 1 89.5 724 ASP B O 1
ATOM 14454 N N . ARG B 1 725 ? 29.969 49.812 3.963 1 89 725 ARG B N 1
ATOM 14455 C CA . ARG B 1 725 ? 30.125 51.094 4.637 1 89 725 ARG B CA 1
ATOM 14456 C C . ARG B 1 725 ? 28.875 51.438 5.438 1 89 725 ARG B C 1
ATOM 14458 O O . ARG B 1 725 ? 28.969 52 6.543 1 89 725 ARG B O 1
ATOM 14465 N N . MET B 1 726 ? 27.828 51.188 4.785 1 89.94 726 MET B N 1
ATOM 14466 C CA . MET B 1 726 ? 26.562 51.469 5.477 1 89.94 726 MET B CA 1
ATOM 14467 C C . MET B 1 726 ? 26.422 50.562 6.703 1 89.94 726 MET B C 1
ATOM 14469 O O . MET B 1 726 ? 25.922 51 7.742 1 89.94 726 MET B O 1
ATOM 14473 N N . GLU B 1 727 ? 26.812 49.375 6.668 1 88.81 727 GLU B N 1
ATOM 14474 C CA . GLU B 1 727 ? 26.766 48.438 7.797 1 88.81 727 GLU B CA 1
ATOM 14475 C C . GLU B 1 727 ? 27.688 48.906 8.922 1 88.81 727 GLU B C 1
ATOM 14477 O O . GLU B 1 727 ? 27.359 48.781 10.102 1 88.81 727 GLU B O 1
ATOM 14482 N N . ARG B 1 728 ? 28.812 49.312 8.5 1 85.81 728 ARG B N 1
ATOM 14483 C CA . ARG B 1 728 ? 29.75 49.812 9.484 1 85.81 728 ARG B CA 1
ATOM 14484 C C . ARG B 1 728 ? 29.188 51.031 10.188 1 85.81 728 ARG B C 1
ATOM 14486 O O . ARG B 1 728 ? 29.328 51.188 11.406 1 85.81 728 ARG B O 1
ATOM 14493 N N . LEU B 1 729 ? 28.641 51.906 9.367 1 89.25 729 LEU B N 1
ATOM 14494 C CA . LEU B 1 729 ? 28.031 53.094 9.938 1 89.25 729 LEU B CA 1
ATOM 14495 C C . LEU B 1 729 ? 26.891 52.719 10.883 1 89.25 729 LEU B C 1
ATOM 14497 O O . LEU B 1 729 ? 26.703 53.344 11.922 1 89.25 729 LEU B O 1
ATOM 14501 N N . THR B 1 730 ? 26.125 51.75 10.516 1 88.56 730 THR B N 1
ATOM 14502 C CA . THR B 1 730 ? 25.016 51.281 11.352 1 88.56 730 THR B CA 1
ATOM 14503 C C . THR B 1 730 ? 25.531 50.75 12.688 1 88.56 730 THR B C 1
ATOM 14505 O O . THR B 1 730 ? 24.953 51.031 13.734 1 88.56 730 THR B O 1
ATOM 14508 N N . ARG B 1 731 ? 26.594 50.062 12.734 1 81.5 731 ARG B N 1
ATOM 14509 C CA . ARG B 1 731 ? 27.188 49.531 13.953 1 81.5 731 ARG B CA 1
ATOM 14510 C C . ARG B 1 731 ? 27.703 50.656 14.852 1 81.5 731 ARG B C 1
ATOM 14512 O O . ARG B 1 731 ? 27.516 50.625 16.062 1 81.5 731 ARG B O 1
ATOM 14519 N N . GLN B 1 732 ? 28.266 51.562 14.156 1 83.62 732 GLN B N 1
ATOM 14520 C CA . GLN B 1 732 ? 28.781 52.688 14.906 1 83.62 732 GLN B CA 1
ATOM 14521 C C . GLN B 1 732 ? 27.641 53.5 15.516 1 83.62 732 GLN B C 1
ATOM 14523 O O . GLN B 1 732 ? 27.734 53.938 16.672 1 83.62 732 GLN B O 1
ATOM 14528 N N . ALA B 1 733 ? 26.672 53.75 14.688 1 87.94 733 ALA B N 1
ATOM 14529 C CA . ALA B 1 733 ? 25.516 54.5 15.18 1 87.94 733 ALA B CA 1
ATOM 14530 C C . ALA B 1 733 ? 24.844 53.75 16.328 1 87.94 733 ALA B C 1
ATOM 14532 O O . ALA B 1 733 ? 24.344 54.375 17.266 1 87.94 733 ALA B O 1
ATOM 14533 N N . GLY B 1 734 ? 24.766 52.5 16.25 1 82.69 734 GLY B N 1
ATOM 14534 C CA . GLY B 1 734 ? 24.188 51.688 17.312 1 82.69 734 GLY B CA 1
ATOM 14535 C C . GLY B 1 734 ? 24.969 51.75 18.609 1 82.69 734 GLY B C 1
ATOM 14536 O O . GLY B 1 734 ? 24.391 51.844 19.688 1 82.69 734 GLY B O 1
ATOM 14537 N N . ALA B 1 735 ? 26.25 51.781 18.438 1 73.62 735 ALA B N 1
ATOM 14538 C CA . ALA B 1 735 ? 27.109 51.844 19.609 1 73.62 735 ALA B CA 1
ATOM 14539 C C . ALA B 1 735 ? 26.969 53.188 20.328 1 73.62 735 ALA B C 1
ATOM 14541 O O . ALA B 1 735 ? 27.031 53.25 21.547 1 73.62 735 ALA B O 1
ATOM 14542 N N . LEU B 1 736 ? 26.75 54.219 19.484 1 79.6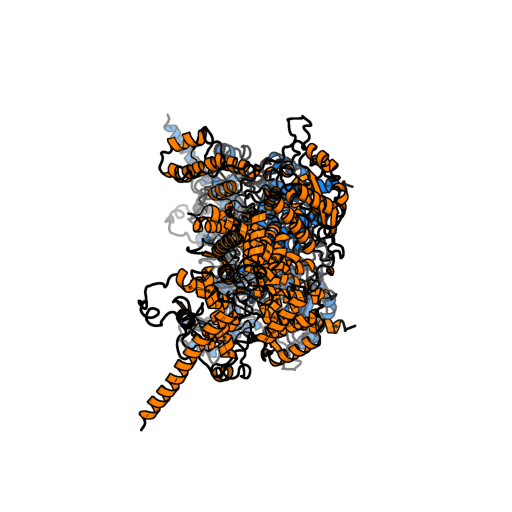9 736 LEU B N 1
ATOM 14543 C CA . LEU B 1 736 ? 26.656 55.562 20.047 1 79.69 736 LEU B CA 1
ATOM 14544 C C . LEU B 1 736 ? 25.203 55.938 20.297 1 79.69 736 LEU B C 1
ATOM 14546 O O . LEU B 1 736 ? 24.922 57.031 20.781 1 79.69 736 LEU B O 1
ATOM 14550 N N . ARG B 1 737 ? 24.281 55.062 19.969 1 83.38 737 ARG B N 1
ATOM 14551 C CA . ARG B 1 737 ? 22.844 55.219 20.203 1 83.38 737 ARG B CA 1
ATOM 14552 C C . ARG B 1 737 ? 22.297 56.438 19.469 1 83.38 737 ARG B C 1
ATOM 14554 O O . ARG B 1 737 ? 21.547 57.219 20.047 1 83.38 737 ARG B O 1
ATOM 14561 N N . HIS B 1 738 ? 22.891 56.656 18.328 1 88.88 738 HIS B N 1
ATOM 14562 C CA . HIS B 1 738 ? 22.297 57.656 17.438 1 88.88 738 HIS B CA 1
ATOM 14563 C C . HIS B 1 738 ? 21.156 57.031 16.625 1 88.88 738 HIS B C 1
ATOM 14565 O O . HIS B 1 738 ? 21.375 56.562 15.508 1 88.88 738 HIS B O 1
ATOM 14571 N N . TRP B 1 739 ? 20 57.156 17.125 1 90.69 739 TRP B N 1
ATOM 14572 C CA . TRP B 1 739 ? 18.844 56.406 16.625 1 90.69 739 TRP B CA 1
ATOM 14573 C C . TRP B 1 739 ? 18.406 56.906 15.266 1 90.69 739 TRP B C 1
ATOM 14575 O O . TRP B 1 739 ? 17.938 56.125 14.422 1 90.69 739 TRP B O 1
ATOM 14585 N N . THR B 1 740 ? 18.484 58.188 14.992 1 91.88 740 THR B N 1
ATOM 14586 C CA . THR B 1 740 ? 18.078 58.75 13.703 1 91.88 740 THR B CA 1
ATOM 14587 C C . THR B 1 740 ? 18.906 58.156 12.578 1 91.88 740 THR B C 1
ATOM 14589 O O . THR B 1 740 ? 18.375 57.75 11.539 1 91.88 740 THR B O 1
ATOM 14592 N N . VAL B 1 741 ? 20.219 58.062 12.828 1 93.12 741 VAL B N 1
ATOM 14593 C CA . VAL B 1 741 ? 21.125 57.5 11.82 1 93.12 741 VAL B CA 1
ATOM 14594 C C . VAL B 1 741 ? 20.906 56 11.711 1 93.12 741 VAL B C 1
ATOM 14596 O O . VAL B 1 741 ? 20.922 55.438 10.609 1 93.12 741 VAL B O 1
ATOM 14599 N N . LEU B 1 742 ? 20.734 55.438 12.82 1 91.69 742 LEU B N 1
ATOM 14600 C CA . LEU B 1 742 ? 20.531 53.969 12.859 1 91.69 742 LEU B CA 1
ATOM 14601 C C . LEU B 1 742 ? 19.281 53.594 12.062 1 91.69 742 LEU B C 1
ATOM 14603 O O . LEU B 1 742 ? 19.312 52.656 11.258 1 91.69 742 LEU B O 1
ATOM 14607 N N . ARG B 1 743 ? 18.203 54.25 12.258 1 93.75 743 ARG B N 1
ATOM 14608 C CA . ARG B 1 743 ? 16.953 53.969 11.562 1 93.75 743 ARG B CA 1
ATOM 14609 C C . ARG B 1 743 ? 17.078 54.25 10.07 1 93.75 743 ARG B C 1
ATOM 14611 O O . ARG B 1 743 ? 16.562 53.469 9.25 1 93.75 743 ARG B O 1
ATOM 14618 N N . TYR B 1 744 ? 17.719 55.281 9.75 1 92.94 744 TYR B N 1
ATOM 14619 C CA . TYR B 1 744 ? 17.891 55.656 8.352 1 92.94 744 TYR B CA 1
ATOM 14620 C C . TYR B 1 744 ? 18.703 54.594 7.602 1 92.94 744 TYR B C 1
ATOM 14622 O O . TYR B 1 744 ? 18.297 54.125 6.539 1 92.94 744 TYR B O 1
ATOM 14630 N N . CYS B 1 745 ? 19.781 54.125 8.18 1 92.69 745 CYS B N 1
ATOM 14631 C CA . CYS B 1 745 ? 20.656 53.156 7.539 1 92.69 745 CYS B CA 1
ATOM 14632 C C . CYS B 1 745 ? 19.984 51.781 7.469 1 92.69 745 CYS B C 1
ATOM 14634 O O . CYS B 1 745 ? 20.109 51.094 6.465 1 92.69 745 CYS B O 1
ATOM 14636 N N . SER B 1 746 ? 19.312 51.5 8.508 1 91.31 746 SER B N 1
ATOM 14637 C CA . SER B 1 746 ? 18.609 50.219 8.516 1 91.31 746 SER B CA 1
ATOM 14638 C C . SER B 1 746 ? 17.516 50.188 7.449 1 91.31 746 SER B C 1
ATOM 14640 O O . SER B 1 746 ? 17.25 49.125 6.859 1 91.31 746 SER B O 1
ATOM 14642 N N . SER B 1 747 ? 16.859 51.219 7.266 1 92 747 SER B N 1
ATOM 14643 C CA . SER B 1 747 ? 15.812 51.312 6.25 1 92 747 SER B CA 1
ATOM 14644 C C . SER B 1 747 ? 16.391 51.156 4.848 1 92 747 SER B C 1
ATOM 14646 O O . SER B 1 747 ? 15.828 50.438 4.016 1 92 747 SER B O 1
ATOM 14648 N N . LEU B 1 748 ? 17.516 51.75 4.578 1 90.31 748 LEU B N 1
ATOM 14649 C CA . LEU B 1 748 ? 18.141 51.656 3.262 1 90.31 748 LEU B CA 1
ATOM 14650 C C . LEU B 1 748 ? 18.656 50.25 3 1 90.31 748 LEU B C 1
ATOM 14652 O O . LEU B 1 748 ? 18.656 49.781 1.857 1 90.31 748 LEU B O 1
ATOM 14656 N N . LEU B 1 749 ? 19.109 49.625 4.066 1 89.75 749 LEU B N 1
ATOM 14657 C CA . LEU B 1 749 ? 19.625 48.25 3.951 1 89.75 749 LEU B CA 1
ATOM 14658 C C . LEU B 1 749 ? 18.5 47.25 3.846 1 89.75 749 LEU B C 1
ATOM 14660 O O . LEU B 1 749 ? 18.719 46.062 3.533 1 89.75 749 LEU B O 1
ATOM 14664 N N . GLY B 1 750 ? 17.281 47.719 4.055 1 88 750 GLY B N 1
ATOM 14665 C CA . GLY B 1 750 ? 16.141 46.844 3.939 1 88 750 GLY B CA 1
ATOM 14666 C C . GLY B 1 750 ? 16.062 45.812 5.043 1 88 750 GLY B C 1
ATOM 14667 O O . GLY B 1 750 ? 15.711 44.656 4.797 1 88 750 GLY B O 1
ATOM 14668 N N . LYS B 1 751 ? 16.391 46.156 6.258 1 88.38 751 LYS B N 1
ATOM 14669 C CA . LYS B 1 751 ? 16.422 45.219 7.375 1 88.38 751 LYS B CA 1
ATOM 14670 C C . LYS B 1 751 ? 15.023 44.875 7.863 1 88.38 751 LYS B C 1
ATOM 14672 O O . LYS B 1 751 ? 14.133 45.719 7.824 1 88.38 751 LYS B O 1
ATOM 14677 N N . LEU B 1 752 ? 14.781 43.594 8.219 1 86.88 752 LEU B N 1
ATOM 14678 C CA . LEU B 1 752 ? 13.492 43.125 8.711 1 86.88 752 LEU B CA 1
ATOM 14679 C C . LEU B 1 752 ? 13.633 42.5 10.109 1 86.88 752 LEU B C 1
ATOM 14681 O O . LEU B 1 752 ? 14.586 41.781 10.375 1 86.88 752 LEU B O 1
ATOM 14685 N N . ALA B 1 753 ? 12.719 42.906 10.969 1 80.56 753 ALA B N 1
ATOM 14686 C CA . ALA B 1 753 ? 12.688 42.312 12.297 1 80.56 753 ALA B CA 1
ATOM 14687 C C . ALA B 1 753 ? 12.211 40.875 12.234 1 80.56 753 ALA B C 1
ATOM 14689 O O . ALA B 1 753 ? 11.188 40.562 11.617 1 80.56 753 ALA B O 1
ATOM 14690 N N . ASP B 1 754 ? 12.914 39.969 12.812 1 71.31 754 ASP B N 1
ATOM 14691 C CA . ASP B 1 754 ? 12.609 38.531 12.758 1 71.31 754 ASP B CA 1
ATOM 14692 C C . ASP B 1 754 ? 11.266 38.219 13.414 1 71.31 754 ASP B C 1
ATOM 14694 O O . ASP B 1 754 ? 10.562 37.312 13.008 1 71.31 754 ASP B O 1
ATOM 14698 N N . SER B 1 755 ? 10.875 39 14.367 1 73.38 755 SER B N 1
ATOM 14699 C CA . SER B 1 755 ? 9.672 38.719 15.141 1 73.38 755 SER B CA 1
ATOM 14700 C C . SER B 1 755 ? 8.445 39.375 14.531 1 73.38 755 SER B C 1
ATOM 14702 O O . SER B 1 755 ? 7.348 39.312 15.078 1 73.38 755 SER B O 1
ATOM 14704 N N . LEU B 1 756 ? 8.578 39.969 13.414 1 81.38 756 LEU B N 1
ATOM 14705 C CA . LEU B 1 756 ? 7.496 40.781 12.844 1 81.38 756 LEU B CA 1
ATOM 14706 C C . LEU B 1 756 ? 6.336 39.875 12.406 1 81.38 756 LEU B C 1
ATOM 14708 O O . LEU B 1 756 ? 5.18 40.156 12.742 1 81.38 756 LEU B O 1
ATOM 14712 N N . SER B 1 757 ? 6.609 38.844 11.711 1 77.12 757 SER B N 1
ATOM 14713 C CA . SER B 1 757 ? 5.562 38 11.141 1 77.12 757 SER B CA 1
ATOM 14714 C C . SER B 1 757 ? 4.715 37.344 12.234 1 77.12 757 SER B C 1
ATOM 14716 O O . SER B 1 757 ? 3.484 37.375 12.164 1 77.12 757 SER B O 1
ATOM 14718 N N . PRO B 1 758 ? 5.328 36.875 13.273 1 72.06 758 PRO B N 1
ATOM 14719 C CA . PRO B 1 758 ? 4.527 36.312 14.359 1 72.06 758 PRO B CA 1
ATOM 14720 C C . PRO B 1 758 ? 3.621 37.344 15.023 1 72.06 758 PRO B C 1
ATOM 14722 O O . PRO B 1 758 ? 2.482 37.031 15.383 1 72.06 758 PRO B O 1
ATOM 14725 N N . TYR B 1 759 ? 4.113 38.469 15.172 1 80 759 TYR B N 1
ATOM 14726 C CA . TYR B 1 759 ? 3.316 39.5 15.828 1 80 759 TYR B CA 1
ATOM 14727 C C . TYR B 1 759 ? 2.18 39.969 14.922 1 80 759 TYR B C 1
ATOM 14729 O O . TYR B 1 759 ? 1.091 40.312 15.406 1 80 759 TYR B O 1
ATOM 14737 N N . ILE B 1 760 ? 2.439 40 13.648 1 85.12 760 ILE B N 1
ATOM 14738 C CA . ILE B 1 760 ? 1.362 40.312 12.719 1 85.12 760 ILE B CA 1
ATOM 14739 C C . ILE B 1 760 ? 0.269 39.25 12.82 1 85.12 760 ILE B C 1
ATOM 14741 O O . ILE B 1 760 ? -0.92 39.594 12.852 1 85.12 760 ILE B O 1
ATOM 14745 N N . THR B 1 761 ? 0.743 38.125 12.898 1 74.69 761 THR B N 1
ATOM 14746 C CA . THR B 1 761 ? -0.205 37.031 13.031 1 74.69 761 THR B CA 1
ATOM 14747 C C . THR B 1 761 ? -1 37.156 14.328 1 74.69 761 THR B C 1
ATOM 14749 O O . THR B 1 761 ? -2.211 36.906 14.344 1 74.69 761 THR B O 1
ATOM 14752 N N . SER B 1 762 ? -0.304 37.469 15.359 1 74.94 762 SER B N 1
ATOM 14753 C CA . SER B 1 762 ? -0.973 37.625 16.641 1 74.94 762 SER B CA 1
ATOM 14754 C C . SER B 1 762 ? -2.045 38.719 16.594 1 74.94 762 SER B C 1
ATOM 14756 O O . SER B 1 762 ? -3.104 38.594 17.203 1 74.94 762 SER B O 1
ATOM 14758 N N . ILE B 1 763 ? -1.788 39.688 15.914 1 84.5 763 ILE B N 1
ATOM 14759 C CA . ILE B 1 763 ? -2.734 40.812 15.773 1 84.5 763 ILE B CA 1
ATOM 14760 C C . ILE B 1 763 ? -3.949 40.344 14.977 1 84.5 763 ILE B C 1
ATOM 14762 O O . ILE B 1 763 ? -5.09 40.625 15.352 1 84.5 763 ILE B O 1
ATOM 14766 N N . LEU B 1 764 ? -3.699 39.625 13.984 1 78.31 764 LEU B N 1
ATOM 14767 C CA . LEU B 1 764 ? -4.77 39.156 13.102 1 78.31 764 LEU B CA 1
ATOM 14768 C C . LEU B 1 764 ? -5.648 38.156 13.812 1 78.31 764 LEU B C 1
ATOM 14770 O O . LEU B 1 764 ? -6.871 38.156 13.664 1 78.31 764 LEU B O 1
ATOM 14774 N N . VAL B 1 765 ? -5.012 37.375 14.578 1 69.19 765 VAL B N 1
ATOM 14775 C CA . VAL B 1 765 ? -5.727 36.312 15.273 1 69.19 765 VAL B CA 1
ATOM 14776 C C . VAL B 1 765 ? -6.605 36.906 16.375 1 69.19 765 VAL B C 1
ATOM 14778 O O . VAL B 1 765 ? -7.633 36.344 16.734 1 69.19 765 VAL B O 1
ATOM 14781 N N . SER B 1 766 ? -6.121 38.031 16.891 1 72.94 766 SER B N 1
ATOM 14782 C CA . SER B 1 766 ? -6.906 38.719 17.922 1 72.94 766 SER B CA 1
ATOM 14783 C C . SER B 1 766 ? -8.117 39.406 17.312 1 72.94 766 SER B C 1
ATOM 14785 O O . SER B 1 766 ? -8.836 40.125 18 1 72.94 766 SER B O 1
ATOM 14787 N N . GLY B 1 767 ? -8.297 39.156 16.078 1 71.25 767 GLY B N 1
ATOM 14788 C CA . GLY B 1 767 ? -9.477 39.656 15.406 1 71.25 767 GLY B CA 1
ATOM 14789 C C . GLY B 1 767 ? -9.297 41.094 14.875 1 71.25 767 GLY B C 1
ATOM 14790 O O . GLY B 1 767 ? -10.273 41.781 14.594 1 71.25 767 GLY B O 1
ATOM 14791 N N . LYS B 1 768 ? -8.031 41.438 14.891 1 83.56 768 LYS B N 1
ATOM 14792 C CA . LYS B 1 768 ? -7.773 42.812 14.414 1 83.56 768 LYS B CA 1
ATOM 14793 C C . LYS B 1 768 ? -7.176 42.781 13.016 1 83.56 768 LYS B C 1
ATOM 14795 O O . LYS B 1 768 ? -6.574 41.781 12.602 1 83.56 768 LYS B O 1
ATOM 14800 N N . GLN B 1 769 ? -7.484 43.75 12.25 1 85.88 769 GLN B N 1
ATOM 14801 C CA . GLN B 1 769 ? -6.887 43.906 10.93 1 85.88 769 GLN B CA 1
ATOM 14802 C C . GLN B 1 769 ? -5.742 44.906 10.961 1 85.88 769 GLN B C 1
ATOM 14804 O O . GLN B 1 769 ? -5.684 45.75 11.859 1 85.88 769 GLN B O 1
ATOM 14809 N N . LEU B 1 770 ? -4.844 44.656 10.117 1 88.56 770 LEU B N 1
ATOM 14810 C CA . LEU B 1 770 ? -3.674 45.5 10.062 1 88.56 770 LEU B CA 1
ATOM 14811 C C . LEU B 1 770 ? -3.523 46.156 8.68 1 88.56 770 LEU B C 1
ATOM 14813 O O . LEU B 1 770 ? -3.791 45.5 7.668 1 88.56 770 LEU B O 1
ATOM 14817 N N . THR B 1 771 ? -3.219 47.438 8.648 1 89.44 771 THR B N 1
ATOM 14818 C CA . THR B 1 771 ? -2.893 48.094 7.379 1 89.44 771 THR B CA 1
ATOM 14819 C C . THR B 1 771 ? -1.498 48.719 7.43 1 89.44 771 THR B C 1
ATOM 14821 O O . THR B 1 771 ? -1.061 49.188 8.477 1 89.44 771 THR B O 1
ATOM 14824 N N . VAL B 1 772 ? -0.816 48.562 6.348 1 89.81 772 VAL B N 1
ATOM 14825 C CA . VAL B 1 772 ? 0.529 49.125 6.25 1 89.81 772 VAL B CA 1
ATOM 14826 C C . VAL B 1 772 ? 0.559 50.219 5.188 1 89.81 772 VAL B C 1
ATOM 14828 O O . VAL B 1 772 ? 0.015 50.062 4.094 1 89.81 772 VAL B O 1
ATOM 14831 N N . GLY B 1 773 ? 1.008 51.375 5.562 1 88.12 773 GLY B N 1
ATOM 14832 C CA . GLY B 1 773 ? 1.126 52.531 4.66 1 88.12 773 GLY B CA 1
ATOM 14833 C C . GLY B 1 773 ? 1.446 53.812 5.375 1 88.12 773 GLY B C 1
ATOM 14834 O O . GLY B 1 773 ? 1.493 53.875 6.609 1 88.12 773 GLY B O 1
ATOM 14835 N N . VAL B 1 774 ? 1.694 54.844 4.559 1 87.94 774 VAL B N 1
ATOM 14836 C CA . VAL B 1 774 ? 2.006 56.188 5.105 1 87.94 774 VAL B CA 1
ATOM 14837 C C . VAL B 1 774 ? 0.725 57 5.242 1 87.94 774 VAL B C 1
ATOM 14839 O O . VAL B 1 774 ? -0.211 56.844 4.453 1 87.94 774 VAL B O 1
ATOM 14842 N N . PHE B 1 775 ? 0.726 57.812 6.277 1 87.56 775 PHE B N 1
ATOM 14843 C CA . PHE B 1 775 ? -0.442 58.625 6.527 1 87.56 775 PHE B CA 1
ATOM 14844 C C . PHE B 1 775 ? -0.765 59.5 5.312 1 87.56 775 PHE B C 1
ATOM 14846 O O . PHE B 1 775 ? 0.116 60.156 4.77 1 87.56 775 PHE B O 1
ATOM 14853 N N . GLY B 1 776 ? -1.916 59.406 4.914 1 80.38 776 GLY B N 1
ATOM 14854 C CA . GLY B 1 776 ? -2.371 60.25 3.805 1 80.38 776 GLY B CA 1
ATOM 14855 C C . GLY B 1 776 ? -2.17 59.594 2.453 1 80.38 776 GLY B C 1
ATOM 14856 O O . GLY B 1 776 ? -2.602 60.125 1.428 1 80.38 776 GLY B O 1
ATOM 14857 N N . LYS B 1 777 ? -1.505 58.5 2.418 1 84.25 777 LYS B N 1
ATOM 14858 C CA . LYS B 1 777 ? -1.258 57.781 1.161 1 84.25 777 LYS B CA 1
ATOM 14859 C C . LYS B 1 777 ? -1.985 56.438 1.126 1 84.25 777 LYS B C 1
ATOM 14861 O O . LYS B 1 777 ? -2.805 56.156 2 1 84.25 777 LYS B O 1
ATOM 14866 N N . SER B 1 778 ? -1.714 55.75 0.056 1 83 778 SER B N 1
ATOM 14867 C CA . SER B 1 778 ? -2.379 54.469 -0.131 1 83 778 SER B CA 1
ATOM 14868 C C . SER B 1 778 ? -1.9 53.438 0.892 1 83 778 SER B C 1
ATOM 14870 O O . SER B 1 778 ? -0.719 53.406 1.242 1 83 778 SER B O 1
ATOM 14872 N N . GLU B 1 779 ? -2.867 52.688 1.464 1 86.69 779 GLU B N 1
ATOM 14873 C CA . GLU B 1 779 ? -2.58 51.688 2.477 1 86.69 779 GLU B CA 1
ATOM 14874 C C . GLU B 1 779 ? -2.885 50.281 1.957 1 86.69 779 GLU B C 1
ATOM 14876 O O . GLU B 1 779 ? -3.764 50.094 1.111 1 86.69 779 GLU B O 1
ATOM 14881 N N . TYR B 1 780 ? -2.061 49.375 2.326 1 88.19 780 TYR B N 1
ATOM 14882 C CA . TYR B 1 780 ? -2.291 47.969 2.012 1 88.19 780 TYR B CA 1
ATOM 14883 C C . TYR B 1 780 ? -2.871 47.25 3.213 1 88.19 780 TYR B C 1
ATOM 14885 O O . TYR B 1 780 ? -2.352 47.344 4.328 1 88.19 780 TYR B O 1
ATOM 14893 N N . VAL B 1 781 ? -3.977 46.469 3.059 1 85.56 781 VAL B N 1
ATOM 14894 C CA . VAL B 1 781 ? -4.66 45.781 4.141 1 85.56 781 VAL B CA 1
ATOM 14895 C C . VAL B 1 781 ? -4.102 44.375 4.266 1 85.56 781 VAL B C 1
ATOM 14897 O O . VAL B 1 781 ? -3.979 43.656 3.271 1 85.56 781 VAL B O 1
ATOM 14900 N N . ILE B 1 782 ? -3.652 44.062 5.457 1 84.88 782 ILE B N 1
ATOM 14901 C CA . ILE B 1 782 ? -3.195 42.688 5.754 1 84.88 782 ILE B CA 1
ATOM 14902 C C . ILE B 1 782 ? -4.297 41.938 6.477 1 84.88 782 ILE B C 1
ATOM 14904 O O . ILE B 1 782 ? -4.562 42.156 7.656 1 84.88 782 ILE B O 1
ATOM 14908 N N . ASP B 1 783 ? -4.922 41.031 5.766 1 73.38 783 ASP B N 1
ATOM 14909 C CA . ASP B 1 783 ? -6.035 40.312 6.355 1 73.38 783 ASP B CA 1
ATOM 14910 C C . ASP B 1 783 ? -5.668 38.844 6.574 1 73.38 783 ASP B C 1
ATOM 14912 O O . ASP B 1 783 ? -6.488 38.062 7.055 1 73.38 783 ASP B O 1
ATOM 14916 N N . HIS B 1 784 ? -4.547 38.562 6.16 1 72.12 784 HIS B N 1
ATOM 14917 C CA . HIS B 1 784 ? -4.07 37.219 6.371 1 72.12 784 HIS B CA 1
ATOM 14918 C C . HIS B 1 784 ? -2.582 37.188 6.707 1 72.12 784 HIS B C 1
ATOM 14920 O O . HIS B 1 784 ? -1.857 38.125 6.387 1 72.12 784 HIS B O 1
ATOM 14926 N N . PRO B 1 785 ? -2.27 36.219 7.402 1 74.38 785 PRO B N 1
ATOM 14927 C CA . PRO B 1 785 ? -0.848 36.156 7.746 1 74.38 785 PRO B CA 1
ATOM 14928 C C . PRO B 1 785 ? 0.056 36.062 6.52 1 74.38 785 PRO B C 1
ATOM 14930 O O . PRO B 1 785 ? -0.3 35.438 5.523 1 74.38 785 PRO B O 1
ATOM 14933 N N . LEU B 1 786 ? 1.043 36.812 6.496 1 76.94 786 LEU B N 1
ATOM 14934 C CA . LEU B 1 786 ? 1.979 36.875 5.383 1 76.94 786 LEU B CA 1
ATOM 14935 C C . LEU B 1 786 ? 3.318 36.25 5.754 1 76.94 786 LEU B C 1
ATOM 14937 O O . LEU B 1 786 ? 3.664 36.156 6.938 1 76.94 786 LEU B O 1
ATOM 14941 N N . THR B 1 787 ? 4.039 35.75 4.777 1 75.19 787 THR B N 1
ATOM 14942 C CA . THR B 1 787 ? 5.402 35.281 4.973 1 75.19 787 THR B CA 1
ATOM 14943 C C . THR B 1 787 ? 6.355 36.438 5.211 1 75.19 787 THR B C 1
ATOM 14945 O O . THR B 1 787 ? 6.062 37.594 4.836 1 75.19 787 THR B O 1
ATOM 14948 N N . PRO B 1 788 ? 7.438 36.188 5.824 1 75.69 788 PRO B N 1
ATOM 14949 C CA . PRO B 1 788 ? 8.406 37.25 6.09 1 75.69 788 PRO B CA 1
ATOM 14950 C C . PRO B 1 788 ? 8.852 37.969 4.82 1 75.69 788 PRO B C 1
ATOM 14952 O O . PRO B 1 788 ? 9 39.188 4.82 1 75.69 788 PRO B O 1
ATOM 14955 N N . GLN B 1 789 ? 8.969 37.188 3.814 1 79.25 789 GLN B N 1
ATOM 14956 C CA . GLN B 1 789 ? 9.391 37.812 2.561 1 79.25 789 GLN B CA 1
ATOM 14957 C C . GLN B 1 789 ? 8.297 38.719 2.016 1 79.25 789 GLN B C 1
ATOM 14959 O O . GLN B 1 789 ? 8.594 39.812 1.519 1 79.25 789 GLN B O 1
ATOM 14964 N N . GLN B 1 790 ? 7.098 38.281 2.197 1 83.25 790 GLN B N 1
ATOM 14965 C CA . GLN B 1 790 ? 5.98 39.094 1.74 1 83.25 790 GLN B CA 1
ATOM 14966 C C . GLN B 1 790 ? 5.848 40.375 2.586 1 83.25 790 GLN B C 1
ATOM 14968 O O . GLN B 1 790 ? 5.555 41.438 2.061 1 83.25 790 GLN B O 1
ATOM 14973 N N . VAL B 1 791 ? 6.09 40.25 3.836 1 86.06 791 VAL B N 1
ATOM 14974 C CA . VAL B 1 791 ? 5.98 41.406 4.746 1 86.06 791 VAL B CA 1
ATOM 14975 C C . VAL B 1 791 ? 7.055 42.438 4.418 1 86.06 791 VAL B C 1
ATOM 14977 O O . VAL B 1 791 ? 6.785 43.625 4.395 1 86.06 791 VAL B O 1
ATOM 14980 N N . GLN B 1 792 ? 8.266 41.906 4.172 1 87.44 792 GLN B N 1
ATOM 14981 C CA . GLN B 1 792 ? 9.367 42.812 3.846 1 87.44 792 GLN B CA 1
ATOM 14982 C C . GLN B 1 792 ? 9.078 43.594 2.564 1 87.44 792 GLN B C 1
ATOM 14984 O O . GLN B 1 792 ? 9.234 44.812 2.529 1 87.44 792 GLN B O 1
ATOM 14989 N N . GLN B 1 793 ? 8.648 42.875 1.619 1 87.88 793 GLN B N 1
ATOM 14990 C CA . GLN B 1 793 ? 8.344 43.531 0.342 1 87.88 793 GLN B CA 1
ATOM 14991 C C . GLN B 1 793 ? 7.207 44.531 0.484 1 87.88 793 GLN B C 1
ATOM 14993 O O . GLN B 1 793 ? 7.258 45.625 -0.089 1 87.88 793 GLN B O 1
ATOM 14998 N N . LEU B 1 794 ? 6.25 44.156 1.247 1 88.94 794 LEU B N 1
ATOM 14999 C CA . LEU B 1 794 ? 5.078 45 1.422 1 88.94 794 LEU B CA 1
ATOM 15000 C C . LEU B 1 794 ? 5.441 46.281 2.152 1 88.94 794 LEU B C 1
ATOM 15002 O O . LEU B 1 794 ? 5.066 47.375 1.719 1 88.94 794 LEU B O 1
ATOM 15006 N N . ILE B 1 795 ? 6.164 46.219 3.23 1 90 795 ILE B N 1
ATOM 15007 C CA . ILE B 1 795 ? 6.484 47.375 4.055 1 90 795 ILE B CA 1
ATOM 15008 C C . ILE B 1 795 ? 7.375 48.344 3.27 1 90 795 ILE B C 1
ATOM 15010 O O . ILE B 1 795 ? 7.117 49.531 3.24 1 90 795 ILE B O 1
ATOM 15014 N N . TYR B 1 796 ? 8.398 47.875 2.584 1 90.44 796 TYR B N 1
ATOM 15015 C CA . TYR B 1 796 ? 9.359 48.75 1.919 1 90.44 796 TYR B CA 1
ATOM 15016 C C . TYR B 1 796 ? 8.805 49.281 0.599 1 90.44 796 TYR B C 1
ATOM 15018 O O . TYR B 1 796 ? 9.164 50.344 0.15 1 90.44 796 TYR B O 1
ATOM 15026 N N . SER B 1 797 ? 7.867 48.562 -0.004 1 90 797 SER B N 1
ATOM 15027 C CA . SER B 1 797 ? 7.211 49.062 -1.207 1 90 797 SER B CA 1
ATOM 15028 C C . SER B 1 797 ? 6.246 50.219 -0.877 1 90 797 SER B C 1
ATOM 15030 O O . SER B 1 797 ? 6.145 51.188 -1.624 1 90 797 SER B O 1
ATOM 15032 N N . GLN B 1 798 ? 5.547 50.094 0.229 1 88.56 798 GLN B N 1
ATOM 15033 C CA . GLN B 1 798 ? 4.562 51.094 0.619 1 88.56 798 GLN B CA 1
ATOM 15034 C C . GLN B 1 798 ? 5.238 52.344 1.183 1 88.56 798 GLN B C 1
ATOM 15036 O O . GLN B 1 798 ? 4.648 53.438 1.189 1 88.56 798 GLN B O 1
ATOM 15041 N N . CYS B 1 799 ? 6.551 52.188 1.623 1 87.19 799 CYS B N 1
ATOM 15042 C CA . CYS B 1 799 ? 7.25 53.281 2.238 1 87.19 799 CYS B CA 1
ATOM 15043 C C . CYS B 1 799 ? 8.398 53.781 1.355 1 87.19 799 CYS B C 1
ATOM 15045 O O . CYS B 1 799 ? 9.406 54.281 1.856 1 87.19 799 CYS B O 1
ATOM 15047 N N . LEU B 1 800 ? 8.508 53.625 0.105 1 80.19 800 LEU B N 1
ATOM 15048 C CA . LEU B 1 800 ? 9.617 53.875 -0.804 1 80.19 800 LEU B CA 1
ATOM 15049 C C . LEU B 1 800 ? 10.18 55.281 -0.568 1 80.19 800 LEU B C 1
ATOM 15051 O O . LEU B 1 800 ? 11.398 55.469 -0.5 1 80.19 800 LEU B O 1
ATOM 15055 N N . ASP B 1 801 ? 9.281 56.406 -0.381 1 81.38 801 ASP B N 1
ATOM 15056 C CA . ASP B 1 801 ? 9.766 57.781 -0.257 1 81.38 801 ASP B CA 1
ATOM 15057 C C . ASP B 1 801 ? 9.82 58.219 1.206 1 81.38 801 ASP B C 1
ATOM 15059 O O . ASP B 1 801 ? 10.141 59.344 1.507 1 81.38 801 ASP B O 1
ATOM 15063 N N . TYR B 1 802 ? 9.812 57.312 2.076 1 87.25 802 TYR B N 1
ATOM 15064 C CA . TYR B 1 802 ? 9.812 57.594 3.508 1 87.25 802 TYR B CA 1
ATOM 15065 C C . TYR B 1 802 ? 10.664 56.594 4.266 1 87.25 802 TYR B C 1
ATOM 15067 O O . TYR B 1 802 ? 10.125 55.656 4.883 1 87.25 802 TYR B O 1
ATOM 15075 N N . PRO B 1 803 ? 11.938 56.812 4.246 1 87.88 803 PRO B N 1
ATOM 15076 C CA . PRO B 1 803 ? 12.836 55.812 4.797 1 87.88 803 PRO B CA 1
ATOM 15077 C C . PRO B 1 803 ? 12.609 55.562 6.289 1 87.88 803 PRO B C 1
ATOM 15079 O O . PRO B 1 803 ? 12.664 54.406 6.746 1 87.88 803 PRO B O 1
ATOM 15082 N N . TYR B 1 804 ? 12.359 56.594 7.051 1 91 804 TYR B N 1
ATOM 15083 C CA . TYR B 1 804 ? 12.18 56.406 8.484 1 91 804 TYR B CA 1
ATOM 15084 C C . TYR B 1 804 ? 10.898 55.625 8.781 1 91 804 TYR B C 1
ATOM 15086 O O . TYR B 1 804 ? 10.844 54.844 9.727 1 91 804 TYR B O 1
ATOM 15094 N N . HIS B 1 805 ? 9.914 55.844 7.961 1 91.44 805 HIS B N 1
ATOM 15095 C CA . HIS B 1 805 ? 8.609 55.219 8.203 1 91.44 805 HIS B CA 1
ATOM 15096 C C . HIS B 1 805 ? 8.68 53.719 8.094 1 91.44 805 HIS B C 1
ATOM 15098 O O . HIS B 1 805 ? 7.984 53 8.828 1 91.44 805 HIS B O 1
ATOM 15104 N N . ALA B 1 806 ? 9.539 53.219 7.273 1 91.88 806 ALA B N 1
ATOM 15105 C CA . ALA B 1 806 ? 9.625 51.781 7.055 1 91.88 806 ALA B CA 1
ATOM 15106 C C . ALA B 1 806 ? 10.07 51.062 8.328 1 91.88 806 ALA B C 1
ATOM 15108 O O . ALA B 1 806 ? 9.516 50 8.68 1 91.88 806 ALA B O 1
ATOM 15109 N N . VAL B 1 807 ? 11.039 51.594 8.992 1 92.25 807 VAL B N 1
ATOM 15110 C CA . VAL B 1 807 ? 11.578 50.938 10.18 1 92.25 807 VAL B CA 1
ATOM 15111 C C . VAL B 1 807 ? 10.711 51.281 11.391 1 92.25 807 VAL B C 1
ATOM 15113 O O . VAL B 1 807 ? 10.602 50.469 12.32 1 92.25 807 VAL B O 1
ATOM 15116 N N . LEU B 1 808 ? 10.141 52.469 11.383 1 93.19 808 LEU B N 1
ATOM 15117 C CA . LEU B 1 808 ? 9.25 52.812 12.477 1 93.19 808 LEU B CA 1
ATOM 15118 C C . LEU B 1 808 ? 7.996 51.969 12.477 1 93.19 808 LEU B C 1
ATOM 15120 O O . LEU B 1 808 ? 7.496 51.562 13.539 1 93.19 808 LEU B O 1
ATOM 15124 N N . MET B 1 809 ? 7.535 51.75 11.328 1 92.88 809 MET B N 1
ATOM 15125 C CA . MET B 1 809 ? 6.359 50.875 11.195 1 92.88 809 MET B CA 1
ATOM 15126 C C . MET B 1 809 ? 6.625 49.5 11.773 1 92.88 809 MET B C 1
ATOM 15128 O O . MET B 1 809 ? 5.762 48.938 12.438 1 92.88 809 MET B O 1
ATOM 15132 N N . GLN B 1 810 ? 7.773 49 11.5 1 91.88 810 GLN B N 1
ATOM 15133 C CA . GLN B 1 810 ? 8.133 47.688 12.023 1 91.88 810 GLN B CA 1
ATOM 15134 C C . GLN B 1 810 ? 8.188 47.688 13.555 1 91.88 810 GLN B C 1
ATOM 15136 O O . GLN B 1 810 ? 7.691 46.781 14.203 1 91.88 810 GLN B O 1
ATOM 15141 N N . GLU B 1 811 ? 8.75 48.719 14.07 1 91.56 811 GLU B N 1
ATOM 15142 C CA . GLU B 1 811 ? 8.844 48.844 15.523 1 91.56 811 GLU B CA 1
ATOM 15143 C C . GLU B 1 811 ? 7.461 48.906 16.156 1 91.56 811 GLU B C 1
ATOM 15145 O O . GLU B 1 811 ? 7.184 48.219 17.141 1 91.56 811 GLU B O 1
ATOM 15150 N N . ILE B 1 812 ? 6.656 49.688 15.594 1 92.12 812 ILE B N 1
ATOM 15151 C CA . ILE B 1 812 ? 5.32 49.906 16.141 1 92.12 812 ILE B CA 1
ATOM 15152 C C . ILE B 1 812 ? 4.527 48.594 16.062 1 92.12 812 ILE B C 1
ATOM 15154 O O . ILE B 1 812 ? 3.781 48.25 16.984 1 92.12 812 ILE B O 1
ATOM 15158 N N . LEU B 1 813 ? 4.699 47.938 14.977 1 91.31 813 LEU B N 1
ATOM 15159 C CA . LEU B 1 813 ? 4.016 46.656 14.82 1 91.31 813 LEU B CA 1
ATOM 15160 C C . LEU B 1 813 ? 4.477 45.656 15.875 1 91.31 813 LEU B C 1
ATOM 15162 O O . LEU B 1 813 ? 3.666 44.875 16.406 1 91.31 813 LEU B O 1
ATOM 15166 N N . VAL B 1 814 ? 5.73 45.625 16.109 1 87.94 814 VAL B N 1
ATOM 15167 C CA . VAL B 1 814 ? 6.281 44.75 17.125 1 87.94 814 VAL B CA 1
ATOM 15168 C C . VAL B 1 814 ? 5.703 45.094 18.484 1 87.94 814 VAL B C 1
ATOM 15170 O O . VAL B 1 814 ? 5.32 44.219 19.266 1 87.94 814 VAL B O 1
ATOM 15173 N N . TYR B 1 815 ? 5.586 46.438 18.734 1 89.56 815 TYR B N 1
ATOM 15174 C CA . TYR B 1 815 ? 5.066 46.875 20.016 1 89.56 815 TYR B CA 1
ATOM 15175 C C . TYR B 1 815 ? 3.582 46.562 20.156 1 89.56 815 TYR B C 1
ATOM 15177 O O . TYR B 1 815 ? 3.133 46.094 21.203 1 89.56 815 TYR B O 1
ATOM 15185 N N . CYS B 1 816 ? 2.85 46.781 19.156 1 89.81 816 CYS B N 1
ATOM 15186 C CA . CYS B 1 816 ? 1.424 46.469 19.172 1 89.81 816 CYS B CA 1
ATOM 15187 C C . CYS B 1 816 ? 1.19 44.969 19.344 1 89.81 816 CYS B C 1
ATOM 15189 O O . CYS B 1 816 ? 0.283 44.562 20.062 1 89.81 816 CYS B O 1
ATOM 15191 N N . GLY B 1 817 ? 1.953 44.25 18.609 1 85.81 817 GLY B N 1
ATOM 15192 C CA . GLY B 1 817 ? 1.832 42.812 18.719 1 85.81 817 GLY B CA 1
ATOM 15193 C C . GLY B 1 817 ? 2.098 42.312 20.125 1 85.81 817 GLY B C 1
ATOM 15194 O O . GLY B 1 817 ? 1.4 41.406 20.609 1 85.81 817 GLY B O 1
ATOM 15195 N N . LYS B 1 818 ? 3.074 42.844 20.734 1 80 818 LYS B N 1
ATOM 15196 C CA . LYS B 1 818 ? 3.402 42.438 22.109 1 80 818 LYS B CA 1
ATOM 15197 C C . LYS B 1 818 ? 2.303 42.875 23.062 1 80 818 LYS B C 1
ATOM 15199 O O . LYS B 1 818 ? 1.927 42.125 23.969 1 80 818 LYS B O 1
ATOM 15204 N N . LEU B 1 819 ? 1.789 44.031 22.875 1 83.81 819 LEU B N 1
ATOM 15205 C CA . LEU B 1 819 ? 0.796 44.625 23.781 1 83.81 819 LEU B CA 1
ATOM 15206 C C . LEU B 1 819 ? -0.545 43.906 23.641 1 83.81 819 LEU B C 1
ATOM 15208 O O . LEU B 1 819 ? -1.287 43.781 24.609 1 83.81 819 LEU B O 1
ATOM 15212 N N . ILE B 1 820 ? -0.84 43.5 22.484 1 83.12 820 ILE B N 1
ATOM 15213 C CA . ILE B 1 820 ? -2.113 42.812 22.25 1 83.12 820 ILE B CA 1
ATOM 15214 C C . ILE B 1 820 ? -2.137 41.5 23.016 1 83.12 820 ILE B C 1
ATOM 15216 O O . ILE B 1 820 ? -3.201 41.031 23.422 1 83.12 820 ILE B O 1
ATOM 15220 N N . GLN B 1 821 ? -1.004 40.938 23.219 1 71.94 821 GLN B N 1
ATOM 15221 C CA . GLN B 1 821 ? -0.897 39.656 23.922 1 71.94 821 GLN B CA 1
ATOM 15222 C C . GLN B 1 821 ? -0.907 39.875 25.438 1 71.94 821 GLN B C 1
ATOM 15224 O O . GLN B 1 821 ? -1.477 39.062 26.172 1 71.94 821 GLN B O 1
ATOM 15229 N N . THR B 1 822 ? -0.283 41 25.859 1 73.56 822 THR B N 1
ATOM 15230 C CA . THR B 1 822 ? -0.108 41.25 27.281 1 73.56 822 THR B CA 1
ATOM 15231 C C . THR B 1 822 ? -1.281 42.031 27.844 1 73.56 822 THR B C 1
ATOM 15233 O O . THR B 1 822 ? -1.803 41.688 28.922 1 73.56 822 THR B O 1
ATOM 15236 N N . THR B 1 823 ? -1.622 43.094 27.078 1 81.31 823 THR B N 1
ATOM 15237 C CA . THR B 1 823 ? -2.705 43.969 27.531 1 81.31 823 THR B CA 1
ATOM 15238 C C . THR B 1 823 ? -3.705 44.219 26.406 1 81.31 823 THR B C 1
ATOM 15240 O O . THR B 1 823 ? -3.799 45.344 25.891 1 81.31 823 THR B O 1
ATOM 15243 N N . PRO B 1 824 ? -4.508 43.25 26.234 1 81.31 824 PRO B N 1
ATOM 15244 C CA . PRO B 1 824 ? -5.441 43.406 25.109 1 81.31 824 PRO B CA 1
ATOM 15245 C C . PRO B 1 824 ? -6.477 44.5 25.328 1 81.31 824 PRO B C 1
ATOM 15247 O O . PRO B 1 824 ? -7.035 45.031 24.359 1 81.31 824 PRO B O 1
ATOM 15250 N N . LYS B 1 825 ? -6.66 44.969 26.547 1 83.38 825 LYS B N 1
ATOM 15251 C CA . LYS B 1 825 ? -7.664 45.969 26.875 1 83.38 825 LYS B CA 1
ATOM 15252 C C . LYS B 1 825 ? -7.34 47.312 26.203 1 83.38 825 LYS B C 1
ATOM 15254 O O . LYS B 1 825 ? -8.234 48.094 25.938 1 83.38 825 LYS B O 1
ATOM 15259 N N . LEU B 1 826 ? -6.074 47.469 25.938 1 87.44 826 LEU B N 1
ATOM 15260 C CA . LEU B 1 826 ? -5.641 48.719 25.328 1 87.44 826 LEU B CA 1
ATOM 15261 C C . LEU B 1 826 ? -6.176 48.844 23.906 1 87.44 826 LEU B C 1
ATOM 15263 O O . LEU B 1 826 ? -6.262 49.969 23.375 1 87.44 826 LEU B O 1
ATOM 15267 N N . PHE B 1 827 ? -6.547 47.781 23.359 1 88.88 827 PHE B N 1
ATOM 15268 C CA . PHE B 1 827 ? -6.957 47.781 21.953 1 88.88 827 PHE B CA 1
ATOM 15269 C C . PHE B 1 827 ? -8.469 47.625 21.828 1 88.88 827 PHE B C 1
ATOM 15271 O O . PHE B 1 827 ? -8.984 47.375 20.734 1 88.88 827 PHE B O 1
ATOM 15278 N N . ASN B 1 828 ? -9.086 47.719 22.984 1 86.69 828 ASN B N 1
ATOM 15279 C CA . ASN B 1 828 ? -10.539 47.688 22.922 1 86.69 828 ASN B CA 1
ATOM 15280 C C . ASN B 1 828 ? -11.109 48.781 22.016 1 86.69 828 ASN B C 1
ATOM 15282 O O . ASN B 1 828 ? -10.68 49.938 22.094 1 86.69 828 ASN B O 1
ATOM 15286 N N . GLY B 1 829 ? -11.992 48.406 21.156 1 86.62 829 GLY B N 1
ATOM 15287 C CA . GLY B 1 829 ? -12.617 49.344 20.25 1 86.62 829 GLY B CA 1
ATOM 15288 C C . GLY B 1 829 ? -11.836 49.562 18.969 1 86.62 829 GLY B C 1
ATOM 15289 O O . GLY B 1 829 ? -12.297 50.25 18.047 1 86.62 829 GLY B O 1
ATOM 15290 N N . ILE B 1 830 ? -10.648 49.062 18.906 1 90.12 830 ILE B N 1
ATOM 15291 C CA . ILE B 1 830 ? -9.828 49.188 17.719 1 90.12 830 ILE B CA 1
ATOM 15292 C C . ILE B 1 830 ? -9.906 47.906 16.891 1 90.12 830 ILE B C 1
ATOM 15294 O O . ILE B 1 830 ? -9.367 46.875 17.281 1 90.12 830 ILE B O 1
ATOM 15298 N N . LEU B 1 831 ? -10.547 47.969 15.82 1 88.12 831 LEU B N 1
ATOM 15299 C CA . LEU B 1 831 ? -10.672 46.812 14.945 1 88.12 831 LEU B CA 1
ATOM 15300 C C . LEU B 1 831 ? -9.539 46.75 13.922 1 88.12 831 LEU B C 1
ATOM 15302 O O . LEU B 1 831 ? -9.016 45.688 13.617 1 88.12 831 LEU B O 1
ATOM 15306 N N . LYS B 1 832 ? -9.266 47.875 13.383 1 89.38 832 LYS B N 1
ATOM 15307 C CA . LYS B 1 832 ? -8.219 48 12.375 1 89.38 832 LYS B CA 1
ATOM 15308 C C . LYS B 1 832 ? -7.07 48.875 12.875 1 89.38 832 LYS B C 1
ATOM 15310 O O . LYS B 1 832 ? -7.285 50.031 13.266 1 89.38 832 LYS B O 1
ATOM 15315 N N . ILE B 1 833 ? -5.934 48.25 12.961 1 90.31 833 ILE B N 1
ATOM 15316 C CA . ILE B 1 833 ? -4.746 49 13.336 1 90.31 833 ILE B CA 1
ATOM 15317 C C . ILE B 1 833 ? -4.062 49.531 12.078 1 90.31 833 ILE B C 1
ATOM 15319 O O . ILE B 1 833 ? -3.381 48.812 11.375 1 90.31 833 ILE B O 1
ATOM 15323 N N . ARG B 1 834 ? -4.277 50.781 11.852 1 91.19 834 ARG B N 1
ATOM 15324 C CA . ARG B 1 834 ? -3.605 51.469 10.742 1 91.19 834 ARG B CA 1
ATOM 15325 C C . ARG B 1 834 ? -2.266 52.031 11.18 1 91.19 834 ARG B C 1
ATOM 15327 O O . ARG B 1 834 ? -2.217 53.125 11.781 1 91.19 834 ARG B O 1
ATOM 15334 N N . VAL B 1 835 ? -1.209 51.438 10.836 1 92.56 835 VAL B N 1
ATOM 15335 C CA . VAL B 1 835 ? 0.098 51.75 11.406 1 92.56 835 VAL B CA 1
ATOM 15336 C C . VAL B 1 835 ? 0.52 53.156 10.977 1 92.56 835 VAL B C 1
ATOM 15338 O O . VAL B 1 835 ? 1.145 53.906 11.758 1 92.56 835 VAL B O 1
ATOM 15341 N N . GLY B 1 836 ? 0.304 53.531 9.672 1 90.94 836 GLY B N 1
ATOM 15342 C CA . GLY B 1 836 ? 0.609 54.906 9.258 1 90.94 836 GLY B CA 1
ATOM 15343 C C . GLY B 1 836 ? -0.111 55.938 10.078 1 90.94 836 GLY B C 1
ATOM 15344 O O . GLY B 1 836 ? 0.476 56.969 10.438 1 90.94 836 GLY B O 1
ATOM 15345 N N . TRP B 1 837 ? -1.35 55.656 10.359 1 91.94 837 TRP B N 1
ATOM 15346 C CA . TRP B 1 837 ? -2.152 56.594 11.172 1 91.94 837 TRP B CA 1
ATOM 15347 C C . TRP B 1 837 ? -1.691 56.562 12.625 1 91.94 837 TRP B C 1
ATOM 15349 O O . TRP B 1 837 ? -1.796 57.594 13.328 1 91.94 837 TRP B O 1
ATOM 15359 N N . MET B 1 838 ? -1.235 55.531 13 1 93.62 838 MET B N 1
ATOM 15360 C CA . MET B 1 838 ? -0.708 55.438 14.359 1 93.62 838 MET B CA 1
ATOM 15361 C C . MET B 1 838 ? 0.56 56.281 14.5 1 93.62 838 MET B C 1
ATOM 15363 O O . MET B 1 838 ? 0.767 56.938 15.523 1 93.62 838 MET B O 1
ATOM 15367 N N . ILE B 1 839 ? 1.388 56.188 13.477 1 93.94 839 ILE B N 1
ATOM 15368 C CA . ILE B 1 839 ? 2.588 57.031 13.492 1 93.94 839 ILE B CA 1
ATOM 15369 C C . ILE B 1 839 ? 2.195 58.5 13.562 1 93.94 839 ILE B C 1
ATOM 15371 O O . ILE B 1 839 ? 2.826 59.281 14.273 1 93.94 839 ILE B O 1
ATOM 15375 N N . HIS B 1 840 ? 1.146 58.781 12.812 1 92.75 840 HIS B N 1
ATOM 15376 C CA . HIS B 1 840 ? 0.641 60.156 12.852 1 92.75 840 HIS B CA 1
ATOM 15377 C C . HIS B 1 840 ? 0.128 60.531 14.242 1 92.75 840 HIS B C 1
ATOM 15379 O O . HIS B 1 840 ? 0.352 61.625 14.719 1 92.75 840 HIS B O 1
ATOM 15385 N N . ALA B 1 841 ? -0.508 59.656 14.844 1 93.81 841 ALA B N 1
ATOM 15386 C CA . ALA B 1 841 ? -0.993 59.875 16.203 1 93.81 841 ALA B CA 1
ATOM 15387 C C . ALA B 1 841 ? 0.166 60.094 17.172 1 93.81 841 ALA B C 1
ATOM 15389 O O . ALA B 1 841 ? 0.06 60.906 18.094 1 93.81 841 ALA B O 1
ATOM 15390 N N . LEU B 1 842 ? 1.225 59.406 16.969 1 94.81 842 LEU B N 1
ATOM 15391 C CA . LEU B 1 842 ? 2.402 59.562 17.812 1 94.81 842 LEU B CA 1
ATOM 15392 C C . LEU B 1 842 ? 3.027 60.938 17.609 1 94.81 842 LEU B C 1
ATOM 15394 O O . LEU B 1 842 ? 3.449 61.594 18.578 1 94.81 842 LEU B O 1
ATOM 15398 N N . GLN B 1 843 ? 3.051 61.375 16.375 1 92.81 843 GLN B N 1
ATOM 15399 C CA . GLN B 1 843 ? 3.59 62.688 16.078 1 92.81 843 GLN B CA 1
ATOM 15400 C C . GLN B 1 843 ? 2.748 63.781 16.703 1 92.81 843 GLN B C 1
ATOM 15402 O O . GLN B 1 843 ? 3.287 64.75 17.219 1 92.81 843 GLN B O 1
ATOM 15407 N N . LEU B 1 844 ? 1.447 63.562 16.688 1 91.12 844 LEU B N 1
ATOM 15408 C CA . LEU B 1 844 ? 0.539 64.5 17.297 1 91.12 844 LEU B CA 1
ATOM 15409 C C . LEU B 1 844 ? 0.725 64.562 18.812 1 91.12 844 LEU B C 1
ATOM 15411 O O . LEU B 1 844 ? 0.748 65.625 19.406 1 91.12 844 LEU B O 1
ATOM 15415 N N . TYR B 1 845 ? 0.827 63.438 19.344 1 92.31 845 TYR B N 1
ATOM 15416 C CA . TYR B 1 845 ? 1.022 63.375 20.797 1 92.31 845 TYR B CA 1
ATOM 15417 C C . TYR B 1 845 ? 2.301 64.062 21.203 1 92.31 845 TYR B C 1
ATOM 15419 O O . TYR B 1 845 ? 2.322 64.812 22.203 1 92.31 845 TYR B O 1
ATOM 15427 N N . MET B 1 846 ? 3.346 63.906 20.453 1 92 846 MET B N 1
ATOM 15428 C CA . MET B 1 846 ? 4.617 64.562 20.75 1 92 846 MET B CA 1
ATOM 15429 C C . MET B 1 846 ? 4.5 66.062 20.609 1 92 846 MET B C 1
ATOM 15431 O O . MET B 1 846 ? 5.062 66.812 21.406 1 92 846 MET B O 1
ATOM 15435 N N . LYS B 1 847 ? 3.785 66.438 19.641 1 88.94 847 LYS B N 1
ATOM 15436 C CA . LYS B 1 847 ? 3.574 67.875 19.422 1 88.94 847 LYS B CA 1
ATOM 15437 C C . LYS B 1 847 ? 2.764 68.5 20.562 1 88.94 847 LYS B C 1
ATOM 15439 O O . LYS B 1 847 ? 3.084 69.625 21.031 1 88.94 847 LYS B O 1
ATOM 15444 N N . PHE B 1 848 ? 1.761 67.812 21.016 1 89.62 848 PHE B N 1
ATOM 15445 C CA . PHE B 1 848 ? 0.87 68.312 22.047 1 89.62 848 PHE B CA 1
ATOM 15446 C C . PHE B 1 848 ? 1.556 68.312 23.406 1 89.62 848 PHE B C 1
ATOM 15448 O O . PHE B 1 848 ? 1.234 69.125 24.266 1 89.62 848 PHE B O 1
ATOM 15455 N N . SER B 1 849 ? 2.465 67.375 23.641 1 87.5 849 SER B N 1
ATOM 15456 C CA . SER B 1 849 ? 3.178 67.312 24.906 1 87.5 849 SER B CA 1
ATOM 15457 C C . SER B 1 849 ? 4.395 68.188 24.938 1 87.5 849 SER B C 1
ATOM 15459 O O . SER B 1 849 ? 5.219 68.125 25.844 1 87.5 849 SER B O 1
ATOM 15461 N N . ASP B 1 850 ? 4.574 69 24.016 1 82.06 850 ASP B N 1
ATOM 15462 C CA . ASP B 1 850 ? 5.633 70 23.891 1 82.06 850 ASP B CA 1
ATOM 15463 C C . ASP B 1 850 ? 7.004 69.375 23.797 1 82.06 850 ASP B C 1
ATOM 15465 O O . ASP B 1 850 ? 7.98 69.875 24.359 1 82.06 850 ASP B O 1
ATOM 15469 N N . ASN B 1 851 ? 6.941 68.188 23.328 1 82.25 851 ASN B N 1
ATOM 15470 C CA . ASN B 1 851 ? 8.203 67.5 23.047 1 82.25 851 ASN B CA 1
ATOM 15471 C C . ASN B 1 851 ? 8.719 67.812 21.656 1 82.25 851 ASN B C 1
ATOM 15473 O O . ASN B 1 851 ? 8.07 67.5 20.656 1 82.25 851 ASN B O 1
ATOM 15477 N N . LYS B 1 852 ? 9.75 68.5 21.547 1 81.94 852 LYS B N 1
ATOM 15478 C CA . LYS B 1 852 ? 10.273 69 20.281 1 81.94 852 LYS B CA 1
ATOM 15479 C C . LYS B 1 852 ? 11.109 67.938 19.562 1 81.94 852 LYS B C 1
ATOM 15481 O O . LYS B 1 852 ? 11.5 68.125 18.406 1 81.94 852 LYS B O 1
ATOM 15486 N N . GLN B 1 853 ? 11.211 66.812 20.125 1 86.75 853 GLN B N 1
ATOM 15487 C CA . GLN B 1 853 ? 12.031 65.812 19.484 1 86.75 853 GLN B CA 1
ATOM 15488 C C . GLN B 1 853 ? 11.258 65.062 18.391 1 86.75 853 GLN B C 1
ATOM 15490 O O . GLN B 1 853 ? 10.047 64.875 18.516 1 86.75 853 GLN B O 1
ATOM 15495 N N . ALA B 1 854 ? 11.977 64.812 17.328 1 88.31 854 ALA B N 1
ATOM 15496 C CA . ALA B 1 854 ? 11.367 64.062 16.25 1 88.31 854 ALA B CA 1
ATOM 15497 C C . ALA B 1 854 ? 11.219 62.594 16.656 1 88.31 854 ALA B C 1
ATOM 15499 O O . ALA B 1 854 ? 11.984 62.094 17.469 1 88.31 854 ALA B O 1
ATOM 15500 N N . LEU B 1 855 ? 10.227 61.906 16.156 1 91.75 855 LEU B N 1
ATOM 15501 C CA . LEU B 1 855 ? 9.945 60.531 16.484 1 91.75 855 LEU B CA 1
ATOM 15502 C C . LEU B 1 855 ? 11.141 59.625 16.156 1 91.75 855 LEU B C 1
ATOM 15504 O O . LEU B 1 855 ? 11.406 58.656 16.875 1 91.75 855 LEU B O 1
ATOM 15508 N N . GLU B 1 856 ? 11.883 60 15.07 1 91.62 856 GLU B N 1
ATOM 15509 C CA . GLU B 1 856 ? 12.992 59.156 14.602 1 91.62 856 GLU B CA 1
ATOM 15510 C C . GLU B 1 856 ? 14.195 59.281 15.547 1 91.62 856 GLU B C 1
ATOM 15512 O O . GLU B 1 856 ? 15.086 58.438 15.523 1 91.62 856 GLU B O 1
ATOM 15517 N N . SER B 1 857 ? 14.148 60.25 16.359 1 90.62 857 SER B N 1
ATOM 15518 C CA . SER B 1 857 ? 15.281 60.469 17.266 1 90.62 857 SER B CA 1
ATOM 15519 C C . SER B 1 857 ? 15.062 59.75 18.594 1 90.62 857 SER B C 1
ATOM 15521 O O . SER B 1 857 ? 16 59.562 19.375 1 90.62 857 SER B O 1
ATOM 15523 N N . LEU B 1 858 ? 13.844 59.281 18.797 1 91.5 858 LEU B N 1
ATOM 15524 C CA . LEU B 1 858 ? 13.539 58.625 20.062 1 91.5 858 LEU B CA 1
ATOM 15525 C C . LEU B 1 858 ? 14.164 57.25 20.094 1 91.5 858 LEU B C 1
ATOM 15527 O O . LEU B 1 858 ? 14.242 56.562 19.078 1 91.5 858 LEU B O 1
ATOM 15531 N N . SER B 1 859 ? 14.664 56.906 21.266 1 89.88 859 SER B N 1
ATOM 15532 C CA . SER B 1 859 ? 15.102 55.531 21.438 1 89.88 859 SER B CA 1
ATOM 15533 C C . SER B 1 859 ? 13.93 54.562 21.328 1 89.88 859 SER B C 1
ATOM 15535 O O . SER B 1 859 ? 12.781 54.938 21.547 1 89.88 859 SER B O 1
ATOM 15537 N N . PRO B 1 860 ? 14.195 53.344 20.922 1 90.25 860 PRO B N 1
ATOM 15538 C CA . PRO B 1 860 ? 13.117 52.344 20.812 1 90.25 860 PRO B CA 1
ATOM 15539 C C . PRO B 1 860 ? 12.305 52.219 22.094 1 90.25 860 PRO B C 1
ATOM 15541 O O . PRO B 1 860 ? 11.086 52.062 22.047 1 90.25 860 PRO B O 1
ATOM 15544 N N . SER B 1 861 ? 12.867 52.312 23.266 1 88.31 861 SER B N 1
ATOM 15545 C CA . SER B 1 861 ? 12.141 52.219 24.531 1 88.31 861 SER B CA 1
ATOM 15546 C C . SER B 1 861 ? 11.242 53.438 24.734 1 88.31 861 SER B C 1
ATOM 15548 O O . SER B 1 861 ? 10.125 53.312 25.234 1 88.31 861 SER B O 1
ATOM 15550 N N . GLU B 1 862 ? 11.781 54.562 24.375 1 89.88 862 GLU B N 1
ATOM 15551 C CA . GLU B 1 862 ? 10.977 55.75 24.484 1 89.88 862 GLU B CA 1
ATOM 15552 C C . GLU B 1 862 ? 9.797 55.719 23.516 1 89.88 862 GLU B C 1
ATOM 15554 O O . GLU B 1 862 ? 8.695 56.156 23.859 1 89.88 862 GLU B O 1
ATOM 15559 N N . LEU B 1 863 ? 10.156 55.312 22.328 1 92.56 863 LEU B N 1
ATOM 15560 C CA . LEU B 1 863 ? 9.078 55.188 21.359 1 92.56 863 LEU B CA 1
ATOM 15561 C C . LEU B 1 863 ? 7.984 54.25 21.875 1 92.56 863 LEU B C 1
ATOM 15563 O O . LEU B 1 863 ? 6.793 54.531 21.703 1 92.56 863 LEU B O 1
ATOM 15567 N N . ARG B 1 864 ? 8.32 53.156 22.469 1 91.38 864 ARG B N 1
ATOM 15568 C CA . ARG B 1 864 ? 7.355 52.219 23.047 1 91.38 864 ARG B CA 1
ATOM 15569 C C . ARG B 1 864 ? 6.512 52.906 24.109 1 91.38 864 ARG B C 1
ATOM 15571 O O . ARG B 1 864 ? 5.309 52.688 24.219 1 91.38 864 ARG B O 1
ATOM 15578 N N . ARG B 1 865 ? 7.129 53.719 24.922 1 88.94 865 ARG B N 1
ATOM 15579 C CA . ARG B 1 865 ? 6.41 54.438 25.953 1 88.94 865 ARG B CA 1
ATOM 15580 C C . ARG B 1 865 ? 5.402 55.406 25.344 1 88.94 865 ARG B C 1
ATOM 15582 O O . ARG B 1 865 ? 4.293 55.562 25.859 1 88.94 865 ARG B O 1
ATOM 15589 N N . VAL B 1 866 ? 5.871 56.031 24.312 1 92.69 866 VAL B N 1
ATOM 15590 C CA . VAL B 1 866 ? 4.973 56.938 23.641 1 92.69 866 VAL B CA 1
ATOM 15591 C C . VAL B 1 866 ? 3.779 56.188 23.062 1 92.69 866 VAL B C 1
ATOM 15593 O O . VAL B 1 866 ? 2.65 56.688 23.094 1 92.69 866 VAL B O 1
ATOM 15596 N N . VAL B 1 867 ? 4.043 55.031 22.516 1 93.75 867 VAL B N 1
ATOM 15597 C CA . VAL B 1 867 ? 2.971 54.188 21.969 1 93.75 867 VAL B CA 1
ATOM 15598 C C . VAL B 1 867 ? 1.973 53.844 23.062 1 93.75 867 VAL B C 1
ATOM 15600 O O . VAL B 1 867 ? 0.759 53.906 22.859 1 93.75 867 VAL B O 1
ATOM 15603 N N . LEU B 1 868 ? 2.447 53.469 24.234 1 90.62 868 LEU B N 1
ATOM 15604 C CA . LEU B 1 868 ? 1.595 53.125 25.359 1 90.62 868 LEU B CA 1
ATOM 15605 C C . LEU B 1 868 ? 0.752 54.312 25.812 1 90.62 868 LEU B C 1
ATOM 15607 O O . LEU B 1 868 ? -0.437 54.156 26.094 1 90.62 868 LEU B O 1
ATOM 15611 N N . LYS B 1 869 ? 1.384 55.438 25.812 1 90 869 LYS B N 1
ATOM 15612 C CA . LYS B 1 869 ? 0.688 56.656 26.25 1 90 869 LYS B CA 1
ATOM 15613 C C . LYS B 1 869 ? -0.392 57.062 25.25 1 90 869 LYS B C 1
ATOM 15615 O O . LYS B 1 869 ? -1.459 57.531 25.641 1 90 869 LYS B O 1
ATOM 15620 N N . VAL B 1 870 ? -0.046 56.875 24.062 1 92.06 870 VAL B N 1
ATOM 15621 C CA . VAL B 1 870 ? -0.997 57.25 23.016 1 92.06 870 VAL B CA 1
ATOM 15622 C C . VAL B 1 870 ? -2.203 56.312 23.062 1 92.06 870 VAL B C 1
ATOM 15624 O O . VAL B 1 870 ? -3.336 56.75 22.828 1 92.06 870 VAL B O 1
ATOM 15627 N N . LEU B 1 871 ? -2.029 55.062 23.359 1 91.12 871 LEU B N 1
ATOM 15628 C CA . LEU B 1 871 ? -3.111 54.094 23.406 1 91.12 871 LEU B CA 1
ATOM 15629 C C . LEU B 1 871 ? -3.973 54.281 24.656 1 91.12 871 LEU B C 1
ATOM 15631 O O . LEU B 1 871 ? -5.148 53.906 24.672 1 91.12 871 LEU B O 1
ATOM 15635 N N . ASP B 1 872 ? -3.383 54.938 25.688 1 85.81 872 ASP B N 1
ATOM 15636 C CA . ASP B 1 872 ? -4.125 55.188 26.906 1 85.81 872 ASP B CA 1
ATOM 15637 C C . ASP B 1 872 ? -4.344 56.688 27.094 1 85.81 872 ASP B C 1
ATOM 15639 O O . ASP B 1 872 ? -4.012 57.25 28.141 1 85.81 872 ASP B O 1
ATOM 15643 N N . VAL B 1 873 ? -4.781 57.469 26.203 1 80.69 873 VAL B N 1
ATOM 15644 C CA . VAL B 1 873 ? -4.836 58.938 26.188 1 80.69 873 VAL B CA 1
ATOM 15645 C C . VAL B 1 873 ? -6.02 59.406 27.016 1 80.69 873 VAL B C 1
ATOM 15647 O O . VAL B 1 873 ? -6.074 60.594 27.422 1 80.69 873 VAL B O 1
ATOM 15650 N N . LYS B 1 874 ? -6.949 58.688 27.453 1 67.88 874 LYS B N 1
ATOM 15651 C CA . LYS B 1 874 ? -8.148 59.125 28.156 1 67.88 874 LYS B CA 1
ATOM 15652 C C . LYS B 1 874 ? -7.789 59.938 29.422 1 67.88 874 LYS B C 1
ATOM 15654 O O . LYS B 1 874 ? -8.484 60.875 29.781 1 67.88 874 LYS B O 1
ATOM 15659 N N . ASP B 1 875 ? -6.746 59.75 29.938 1 63.12 875 ASP B N 1
ATOM 15660 C CA . ASP B 1 875 ? -6.43 60.375 31.219 1 63.12 875 ASP B CA 1
ATOM 15661 C C . ASP B 1 875 ? -5.457 61.531 31.047 1 63.12 875 ASP B C 1
ATOM 15663 O O . ASP B 1 875 ? -4.832 61.969 32 1 63.12 875 ASP B O 1
ATOM 15667 N N . SER B 1 876 ? -5.414 62.062 29.812 1 74.12 876 SER B N 1
ATOM 15668 C CA . SER B 1 876 ? -4.41 63.094 29.609 1 74.12 876 SER B CA 1
ATOM 15669 C C . SER B 1 876 ? -5.027 64.5 29.719 1 74.12 876 SER B C 1
ATOM 15671 O O . SER B 1 876 ? -6.25 64.625 29.703 1 74.12 876 SER B O 1
ATOM 15673 N N . ASN B 1 877 ? -4.262 65.438 30 1 81.19 877 ASN B N 1
ATOM 15674 C CA . ASN B 1 877 ? -4.652 66.875 30.141 1 81.19 877 ASN B CA 1
ATOM 15675 C C . ASN B 1 877 ? -4.773 67.562 28.797 1 81.19 877 ASN B C 1
ATOM 15677 O O . ASN B 1 877 ? -4.566 68.75 28.688 1 81.19 877 ASN B O 1
ATOM 15681 N N . PHE B 1 878 ? -5.164 66.812 27.797 1 87.94 878 PHE B N 1
ATOM 15682 C CA . PHE B 1 878 ? -5.281 67.375 26.453 1 87.94 878 PHE B CA 1
ATOM 15683 C C . PHE B 1 878 ? -6.664 67.938 26.25 1 87.94 878 PHE B C 1
ATOM 15685 O O . PHE B 1 878 ? -7.613 67.625 26.969 1 87.94 878 PHE B O 1
ATOM 15692 N N . THR B 1 879 ? -6.766 68.875 25.344 1 87.69 879 THR B N 1
ATOM 15693 C CA . THR B 1 879 ? -8.047 69.5 24.969 1 87.69 879 THR B CA 1
ATOM 15694 C C . THR B 1 879 ? -8.906 68.5 24.203 1 87.69 879 THR B C 1
ATOM 15696 O O . THR B 1 879 ? -8.398 67.5 23.719 1 87.69 879 THR B O 1
ATOM 15699 N N . GLN B 1 880 ? -10.078 68.75 24.188 1 88.44 880 GLN B N 1
ATOM 15700 C CA . GLN B 1 880 ? -11 67.812 23.5 1 88.44 880 GLN B CA 1
ATOM 15701 C C . GLN B 1 880 ? -10.648 67.688 22.016 1 88.44 880 GLN B C 1
ATOM 15703 O O . GLN B 1 880 ? -10.805 66.625 21.422 1 88.44 880 GLN B O 1
ATOM 15708 N N . HIS B 1 881 ? -10.227 68.75 21.438 1 89.25 881 HIS B N 1
ATOM 15709 C CA . HIS B 1 881 ? -9.805 68.75 20.047 1 89.25 881 HIS B CA 1
ATOM 15710 C C . HIS B 1 881 ? -8.617 67.812 19.859 1 89.25 881 HIS B C 1
ATOM 15712 O O . HIS B 1 881 ? -8.586 67 18.906 1 89.25 881 HIS B O 1
ATOM 15718 N N . GLN B 1 882 ? -7.719 67.875 20.703 1 91.19 882 GLN B N 1
ATOM 15719 C CA . GLN B 1 882 ? -6.527 67.062 20.625 1 91.19 882 GLN B CA 1
ATOM 15720 C C . GLN B 1 882 ? -6.875 65.562 20.844 1 91.19 882 GLN B C 1
ATOM 15722 O O . GLN B 1 882 ? -6.32 64.688 20.188 1 91.19 882 GLN B O 1
ATOM 15727 N N . ILE B 1 883 ? -7.754 65.375 21.703 1 90.62 883 ILE B N 1
ATOM 15728 C CA . ILE B 1 883 ? -8.188 64 21.984 1 90.62 883 ILE B CA 1
ATOM 15729 C C . ILE B 1 883 ? -8.891 63.406 20.766 1 90.62 883 ILE B C 1
ATOM 15731 O O . ILE B 1 883 ? -8.672 62.25 20.406 1 90.62 883 ILE B O 1
ATOM 15735 N N . ARG B 1 884 ? -9.711 64.188 20.141 1 90.5 884 ARG B N 1
ATOM 15736 C CA . ARG B 1 884 ? -10.414 63.75 18.938 1 90.5 884 ARG B CA 1
ATOM 15737 C C . ARG B 1 884 ? -9.438 63.438 17.828 1 90.5 884 ARG B C 1
ATOM 15739 O O . ARG B 1 884 ? -9.672 62.5 17.031 1 90.5 884 ARG B O 1
ATOM 15746 N N . GLN B 1 885 ? -8.406 64.188 17.781 1 91.81 885 GLN B N 1
ATOM 15747 C CA . GLN B 1 885 ? -7.395 63.906 16.75 1 91.81 885 GLN B CA 1
ATOM 15748 C C . GLN B 1 885 ? -6.676 62.594 17 1 91.81 885 GLN B C 1
ATOM 15750 O O . GLN B 1 885 ? -6.48 61.812 16.062 1 91.81 885 GLN B O 1
ATOM 15755 N N . ILE B 1 886 ? -6.285 62.344 18.203 1 92.44 886 ILE B N 1
ATOM 15756 C CA . ILE B 1 886 ? -5.527 61.125 18.531 1 92.44 886 ILE B CA 1
ATOM 15757 C C . ILE B 1 886 ? -6.441 59.906 18.453 1 92.44 886 ILE B C 1
ATOM 15759 O O . ILE B 1 886 ? -6.09 58.906 17.812 1 92.44 886 ILE B O 1
ATOM 15763 N N . GLU B 1 887 ? -7.59 59.969 19.016 1 90.69 887 GLU B N 1
ATOM 15764 C CA . GLU B 1 887 ? -8.523 58.844 19 1 90.69 887 GLU B CA 1
ATOM 15765 C C . GLU B 1 887 ? -9.023 58.562 17.578 1 90.69 887 GLU B C 1
ATOM 15767 O O . GLU B 1 887 ? -9.273 57.406 17.219 1 90.69 887 GLU B O 1
ATOM 15772 N N . GLY B 1 888 ? -9.203 59.594 16.938 1 90.88 888 GLY B N 1
ATOM 15773 C CA . GLY B 1 888 ? -9.578 59.438 15.547 1 90.88 888 GLY B CA 1
ATOM 15774 C C . GLY B 1 888 ? -8.5 58.781 14.711 1 90.88 888 GLY B C 1
ATOM 15775 O O . GLY B 1 888 ? -8.805 57.969 13.812 1 90.88 888 GLY B O 1
ATOM 15776 N N . ALA B 1 889 ? -7.301 59.125 15.023 1 91.75 889 ALA B N 1
ATOM 15777 C CA . ALA B 1 889 ? -6.184 58.5 14.305 1 91.75 889 ALA B CA 1
ATOM 15778 C C . ALA B 1 889 ? -6.027 57.031 14.672 1 91.75 889 ALA B C 1
ATOM 15780 O O . ALA B 1 889 ? -5.586 56.219 13.852 1 91.75 889 ALA B O 1
ATOM 15781 N N . LEU B 1 890 ? -6.418 56.688 15.883 1 91.94 890 LEU B N 1
ATOM 15782 C CA . LEU B 1 890 ? -6.34 55.281 16.344 1 91.94 890 LEU B CA 1
ATOM 15783 C C . LEU B 1 890 ? -7.543 54.5 15.867 1 91.94 890 LEU B C 1
ATOM 15785 O O . LEU B 1 890 ? -7.574 53.25 16 1 91.94 890 LEU B O 1
ATOM 15789 N N . CYS B 1 891 ? -8.477 55.094 15.289 1 89.88 891 CYS B N 1
ATOM 15790 C CA . CYS B 1 891 ? -9.688 54.5 14.773 1 89.88 891 CYS B CA 1
ATOM 15791 C C . CYS B 1 891 ? -10.469 53.812 15.883 1 89.88 891 CYS B C 1
ATOM 15793 O O . CYS B 1 891 ? -11.023 52.719 15.688 1 89.88 891 CYS B O 1
ATOM 15795 N N . ARG B 1 892 ? -10.438 54.281 17.031 1 90.94 892 ARG B N 1
ATOM 15796 C CA . ARG B 1 892 ? -11.141 53.719 18.172 1 90.94 892 ARG B CA 1
ATOM 15797 C C . ARG B 1 892 ? -12.633 54 18.094 1 90.94 892 ARG B C 1
ATOM 15799 O O . ARG B 1 892 ? -13.047 55.094 17.734 1 90.94 892 ARG B O 1
ATOM 15806 N N . VAL B 1 893 ? -13.406 52.938 18.312 1 91.38 893 VAL B N 1
ATOM 15807 C CA . VAL B 1 893 ? -14.859 53.062 18.344 1 91.38 893 VAL B CA 1
ATOM 15808 C C . VAL B 1 893 ? -15.398 52.562 19.688 1 91.38 893 VAL B C 1
ATOM 15810 O O . VAL B 1 893 ? -14.719 51.781 20.391 1 91.38 893 VAL B O 1
ATOM 15813 N N . PRO B 1 894 ? -16.438 53.031 20.078 1 89.44 894 PRO B N 1
ATOM 15814 C CA . PRO B 1 894 ? -17.016 52.594 21.344 1 89.44 894 PRO B CA 1
ATOM 15815 C C . PRO B 1 894 ? -17.438 51.125 21.297 1 89.44 894 PRO B C 1
ATOM 15817 O O . PRO B 1 894 ? -17.469 50.5 20.234 1 89.44 894 PRO B O 1
ATOM 15820 N N . ASP B 1 895 ? -17.797 50.625 22.484 1 86.75 895 ASP B N 1
ATOM 15821 C CA . ASP B 1 895 ? -18.219 49.219 22.594 1 86.75 895 ASP B CA 1
ATOM 15822 C C . ASP B 1 895 ? -19.5 48.969 21.797 1 86.75 895 ASP B C 1
ATOM 15824 O O . ASP B 1 895 ? -20.406 49.812 21.781 1 86.75 895 ASP B O 1
ATOM 15828 N N . TYR B 1 896 ? -19.594 47.844 21.109 1 85.38 896 TYR B N 1
ATOM 15829 C CA . TYR B 1 896 ? -20.75 47.375 20.344 1 85.38 896 TYR B CA 1
ATOM 15830 C C . TYR B 1 896 ? -21.094 48.312 19.219 1 85.38 896 TYR B C 1
ATOM 15832 O O . TYR B 1 896 ? -22.25 48.438 18.812 1 85.38 896 TYR B O 1
ATOM 15840 N N . PHE B 1 897 ? -20.172 49.125 18.828 1 91.06 897 PHE B N 1
ATOM 15841 C CA . PHE B 1 897 ? -20.375 50.125 17.781 1 91.06 897 PHE B CA 1
ATOM 15842 C C . PHE B 1 897 ? -20.906 49.5 16.516 1 91.06 897 PHE B C 1
ATOM 15844 O O . PHE B 1 897 ? -21.891 49.969 15.938 1 91.06 897 PHE B O 1
ATOM 15851 N N . PHE B 1 898 ? -20.375 48.406 16.078 1 88.88 898 PHE B N 1
ATOM 15852 C CA . PHE B 1 898 ? -20.703 47.812 14.781 1 88.88 898 PHE B CA 1
ATOM 15853 C C . PHE B 1 898 ? -22.094 47.188 14.812 1 88.88 898 PHE B C 1
ATOM 15855 O O . PHE B 1 898 ? -22.812 47.219 13.82 1 88.88 898 PHE B O 1
ATOM 15862 N N . ASP B 1 899 ? -22.359 46.625 15.93 1 88.25 899 ASP B N 1
ATOM 15863 C CA . ASP B 1 899 ? -23.703 46.094 16.094 1 88.25 899 ASP B CA 1
ATOM 15864 C C . ASP B 1 899 ? -24.75 47.219 16.047 1 88.25 899 ASP B C 1
ATOM 15866 O O . ASP B 1 899 ? -25.844 47.031 15.5 1 88.25 899 ASP B O 1
ATOM 15870 N N . ARG B 1 900 ? -24.406 48.281 16.594 1 90.38 900 ARG B N 1
ATOM 15871 C CA . ARG B 1 900 ? -25.312 49.438 16.609 1 90.38 900 ARG B CA 1
ATOM 15872 C C . ARG B 1 900 ? -25.469 50 15.211 1 90.38 900 ARG B C 1
ATOM 15874 O O . ARG B 1 900 ? -26.562 50.438 14.836 1 90.38 900 ARG B O 1
ATOM 15881 N N . VAL B 1 901 ? -24.391 50.031 14.508 1 91.5 901 VAL B N 1
ATOM 15882 C CA . VAL B 1 901 ? -24.453 50.531 13.133 1 91.5 901 VAL B CA 1
ATOM 15883 C C . VAL B 1 901 ? -25.359 49.594 12.305 1 91.5 901 VAL B C 1
ATOM 15885 O O . VAL B 1 901 ? -26.062 50.062 11.414 1 91.5 901 VAL B O 1
ATOM 15888 N N . TRP B 1 902 ? -25.234 48.312 12.562 1 89.88 902 TRP B N 1
ATOM 15889 C CA . TRP B 1 902 ? -26.125 47.375 11.906 1 89.88 902 TRP B CA 1
ATOM 15890 C C . TRP B 1 902 ? -27.594 47.719 12.18 1 89.88 902 TRP B C 1
ATOM 15892 O O . TRP B 1 902 ? -28.422 47.719 11.273 1 89.88 902 TRP B O 1
ATOM 15902 N N . ASP B 1 903 ? -27.891 48.031 13.438 1 89 903 ASP B N 1
ATOM 15903 C CA . ASP B 1 903 ? -29.234 48.406 13.836 1 89 903 ASP B CA 1
ATOM 15904 C C . ASP B 1 903 ? -29.688 49.688 13.141 1 89 903 ASP B C 1
ATOM 15906 O O . ASP B 1 903 ? -30.859 49.812 12.766 1 89 903 ASP B O 1
ATOM 15910 N N . ILE B 1 904 ? -28.797 50.594 12.953 1 91.44 904 ILE B N 1
ATOM 15911 C CA . ILE B 1 904 ? -29.078 51.844 12.258 1 91.44 904 ILE B CA 1
ATOM 15912 C C . ILE B 1 904 ? -29.438 51.562 10.805 1 91.44 904 ILE B C 1
ATOM 15914 O O . ILE B 1 904 ? -30.406 52.125 10.273 1 91.44 904 ILE B O 1
ATOM 15918 N N . LEU B 1 905 ? -28.609 50.75 10.227 1 90.69 905 LEU B N 1
ATOM 15919 C CA . LEU B 1 905 ? -28.781 50.438 8.812 1 90.69 905 LEU B CA 1
ATOM 15920 C C . LEU B 1 905 ? -30.141 49.781 8.562 1 90.69 905 LEU B C 1
ATOM 15922 O O . LEU B 1 905 ? -30.719 49.938 7.484 1 90.69 905 LEU B O 1
ATOM 15926 N N . THR B 1 906 ? -30.594 49.031 9.516 1 88.62 906 THR B N 1
ATOM 15927 C CA . THR B 1 906 ? -31.891 48.375 9.383 1 88.62 906 THR B CA 1
ATOM 15928 C C . THR B 1 906 ? -33.031 49.406 9.297 1 88.62 906 THR B C 1
ATOM 15930 O O . THR B 1 906 ? -34.094 49.125 8.758 1 88.62 906 THR B O 1
ATOM 15933 N N . ARG B 1 907 ? -32.781 50.625 9.812 1 88.88 907 ARG B N 1
ATOM 15934 C CA . ARG B 1 907 ? -33.812 51.625 9.898 1 88.88 907 ARG B CA 1
ATOM 15935 C C . ARG B 1 907 ? -33.594 52.719 8.859 1 88.88 907 ARG B C 1
ATOM 15937 O O . ARG B 1 907 ? -34.219 53.781 8.93 1 88.88 907 ARG B O 1
ATOM 15944 N N . VAL B 1 908 ? -32.625 52.562 8.008 1 90.56 908 VAL B N 1
ATOM 15945 C CA . VAL B 1 908 ? -32.344 53.5 6.934 1 90.56 908 VAL B CA 1
ATOM 15946 C C . VAL B 1 908 ? -32.438 52.781 5.582 1 90.56 908 VAL B C 1
ATOM 15948 O O . VAL B 1 908 ? -31.453 52.344 5.035 1 90.56 908 VAL B O 1
ATOM 15951 N N . PRO B 1 909 ? -33.531 52.719 4.992 1 86.81 909 PRO B N 1
ATOM 15952 C CA . PRO B 1 909 ? -33.812 51.938 3.795 1 86.81 909 PRO B CA 1
ATOM 15953 C C . PRO B 1 909 ? -32.875 52.312 2.629 1 86.81 909 PRO B C 1
ATOM 15955 O O . PRO B 1 909 ? -32.5 51.438 1.836 1 86.81 909 PRO B O 1
ATOM 15958 N N . ASP B 1 910 ? -32.562 53.625 2.572 1 87.62 910 ASP B N 1
ATOM 15959 C CA . ASP B 1 910 ? -31.734 54.031 1.43 1 87.62 910 ASP B CA 1
ATOM 15960 C C . ASP B 1 910 ? -30.25 54 1.774 1 87.62 910 ASP B C 1
ATOM 15962 O O . ASP B 1 910 ? -29.406 54.375 0.954 1 87.62 910 ASP B O 1
ATOM 15966 N N . GLY B 1 911 ? -29.906 53.625 2.887 1 91.5 911 GLY B N 1
ATOM 15967 C CA . GLY B 1 911 ? -28.516 53.406 3.252 1 91.5 911 GLY B CA 1
ATOM 15968 C C . GLY B 1 911 ? -27.859 54.625 3.852 1 91.5 911 GLY B C 1
ATOM 15969 O O . GLY B 1 911 ? -28.516 55.625 4.078 1 91.5 911 GLY B O 1
ATOM 15970 N N . ILE B 1 912 ? -26.594 54.531 4.09 1 91.62 912 ILE B N 1
ATOM 15971 C CA . ILE B 1 912 ? -25.797 55.594 4.723 1 91.62 912 ILE B CA 1
ATOM 15972 C C . ILE B 1 912 ? -24.656 56 3.801 1 91.62 912 ILE B C 1
ATOM 15974 O O . ILE B 1 912 ? -24.125 55.156 3.057 1 91.62 912 ILE B O 1
ATOM 15978 N N . VAL B 1 913 ? -24.453 57.188 3.732 1 91.44 913 VAL B N 1
ATOM 15979 C CA . VAL B 1 913 ? -23.344 57.688 2.932 1 91.44 913 VAL B CA 1
ATOM 15980 C C . VAL B 1 913 ? -22.25 58.25 3.848 1 91.44 913 VAL B C 1
ATOM 15982 O O . VAL B 1 913 ? -22.531 59.094 4.715 1 91.44 913 VAL B O 1
ATOM 15985 N N . ILE B 1 914 ? -21.094 57.719 3.68 1 88.5 914 ILE B N 1
ATOM 15986 C CA . ILE B 1 914 ? -19.938 58.188 4.434 1 88.5 914 ILE B CA 1
ATOM 15987 C C . ILE B 1 914 ? -18.875 58.688 3.471 1 88.5 914 ILE B C 1
ATOM 15989 O O . ILE B 1 914 ? -18.344 57.938 2.654 1 88.5 914 ILE B O 1
ATOM 15993 N N . CYS B 1 915 ? -18.5 59.938 3.549 1 84.81 915 CYS B N 1
ATOM 15994 C CA . CYS B 1 915 ? -17.5 60.562 2.695 1 84.81 915 CYS B CA 1
ATOM 15995 C C . CYS B 1 915 ? -17.734 60.219 1.229 1 84.81 915 CYS B C 1
ATOM 15997 O O . CYS B 1 915 ? -16.828 59.781 0.531 1 84.81 915 CYS B O 1
ATOM 15999 N N . GLY B 1 916 ? -18.906 60.188 0.821 1 80.38 916 GLY B N 1
ATOM 16000 C CA . GLY B 1 916 ? -19.281 60 -0.574 1 80.38 916 GLY B CA 1
ATOM 16001 C C . GLY B 1 916 ? -19.5 58.562 -0.936 1 80.38 916 GLY B C 1
ATOM 16002 O O . GLY B 1 916 ? -19.984 58.25 -2.031 1 80.38 916 GLY B O 1
ATOM 16003 N N . GLN B 1 917 ? -19.141 57.719 -0.042 1 89.44 917 GLN B N 1
ATOM 16004 C CA . GLN B 1 917 ? -19.344 56.281 -0.333 1 89.44 917 GLN B CA 1
ATOM 16005 C C . GLN B 1 917 ? -20.672 55.812 0.241 1 89.44 917 GLN B C 1
ATOM 16007 O O . GLN B 1 917 ? -20.969 56.031 1.417 1 89.44 917 GLN B O 1
ATOM 16012 N N . HIS B 1 918 ? -21.344 55.156 -0.575 1 90.38 918 HIS B N 1
ATOM 16013 C CA . HIS B 1 918 ? -22.688 54.719 -0.229 1 90.38 918 HIS B CA 1
ATOM 16014 C C . HIS B 1 918 ? -22.688 53.281 0.293 1 90.38 918 HIS B C 1
ATOM 16016 O O . HIS B 1 918 ? -22.141 52.375 -0.348 1 90.38 918 HIS B O 1
ATOM 16022 N N . LEU B 1 919 ? -23.125 53.094 1.491 1 91.69 919 LEU B N 1
ATOM 16023 C CA . LEU B 1 919 ? -23.391 51.781 2.061 1 91.69 919 LEU B CA 1
ATOM 16024 C C . LEU B 1 919 ? -24.875 51.438 1.988 1 91.69 919 LEU B C 1
ATOM 16026 O O . LEU B 1 919 ? -25.656 51.844 2.863 1 91.69 919 LEU B O 1
ATOM 16030 N N . PRO B 1 920 ? -25.125 50.75 0.951 1 88.94 920 PRO B N 1
ATOM 16031 C CA . PRO B 1 920 ? -26.547 50.438 0.809 1 88.94 920 PRO B CA 1
ATOM 16032 C C . PRO B 1 920 ? -27.047 49.469 1.878 1 88.94 920 PRO B C 1
ATOM 16034 O O . PRO B 1 920 ? -26.266 48.625 2.367 1 88.94 920 PRO B O 1
ATOM 16037 N N . GLN B 1 921 ? -28.219 49.812 2.305 1 87.12 921 GLN B N 1
ATOM 16038 C CA . GLN B 1 921 ? -28.797 48.844 3.24 1 87.12 921 GLN B CA 1
ATOM 16039 C C . GLN B 1 921 ? -28.844 47.438 2.639 1 87.12 921 GLN B C 1
ATOM 16041 O O . GLN B 1 921 ? -28.406 46.5 3.266 1 87.12 921 GLN B O 1
ATOM 16046 N N . GLN B 1 922 ? -29.5 47.5 1.384 1 82.31 922 GLN B N 1
ATOM 16047 C CA . GLN B 1 922 ? -29.469 46.281 0.613 1 82.31 922 GLN B CA 1
ATOM 16048 C C . GLN B 1 922 ? -28.484 46.375 -0.549 1 82.31 922 GLN B C 1
ATOM 16050 O O . GLN B 1 922 ? -28.359 47.406 -1.186 1 82.31 922 GLN B O 1
ATOM 16055 N N . PRO B 1 923 ? -27.469 45.5 -0.607 1 82.81 923 PRO B N 1
ATOM 16056 C CA . PRO B 1 923 ? -27.5 44.125 -0.184 1 82.81 923 PRO B CA 1
ATOM 16057 C C . PRO B 1 923 ? -26.656 43.844 1.063 1 82.81 923 PRO B C 1
ATOM 16059 O O . PRO B 1 923 ? -26.359 42.688 1.381 1 82.81 923 PRO B O 1
ATOM 16062 N N . THR B 1 924 ? -26.281 44.875 1.708 1 84.31 924 THR B N 1
ATOM 16063 C CA . THR B 1 924 ? -25.391 44.656 2.84 1 84.31 924 THR B CA 1
ATOM 16064 C C . THR B 1 924 ? -26.031 43.781 3.895 1 84.31 924 THR B C 1
ATOM 16066 O O . THR B 1 924 ? -25.422 42.812 4.375 1 84.31 924 THR B O 1
ATOM 16069 N N . LEU B 1 925 ? -27.266 44.156 4.184 1 79.62 925 LEU B N 1
ATOM 16070 C CA . LEU B 1 925 ? -27.953 43.406 5.23 1 79.62 925 LEU B CA 1
ATOM 16071 C C . LEU B 1 925 ? -28.344 42 4.742 1 79.62 925 LEU B C 1
ATOM 16073 O O . LEU B 1 925 ? -28.516 41.094 5.543 1 79.62 925 LEU B O 1
ATOM 16077 N N . SER B 1 926 ? -28.453 41.938 3.426 1 76.38 926 SER B N 1
ATOM 16078 C CA . SER B 1 926 ? -28.812 40.625 2.877 1 76.38 926 SER B CA 1
ATOM 16079 C C . SER B 1 926 ? -27.594 39.75 2.682 1 76.38 926 SER B C 1
ATOM 16081 O O . SER B 1 926 ? -27.672 38.531 2.797 1 76.38 926 SER B O 1
ATOM 16083 N N . GLU B 1 927 ? -26.547 40.406 2.537 1 76.31 927 GLU B N 1
ATOM 16084 C CA . GLU B 1 927 ? -25.328 39.656 2.254 1 76.31 927 GLU B CA 1
ATOM 16085 C C . GLU B 1 927 ? -24.594 39.281 3.541 1 76.31 927 GLU B C 1
ATOM 16087 O O . GLU B 1 927 ? -23.953 38.219 3.609 1 76.31 927 GLU B O 1
ATOM 16092 N N . LEU B 1 928 ? -24.672 40.062 4.535 1 80.38 928 LEU B N 1
ATOM 16093 C CA . LEU B 1 928 ? -23.906 39.844 5.762 1 80.38 928 LEU B CA 1
ATOM 16094 C C . LEU B 1 928 ? -24.844 39.594 6.941 1 80.38 928 LEU B C 1
ATOM 16096 O O . LEU B 1 928 ? -26.062 39.719 6.805 1 80.38 928 LEU B O 1
ATOM 16100 N N . THR B 1 929 ? -24.328 39 7.988 1 75.31 929 THR B N 1
ATOM 16101 C CA . THR B 1 929 ? -25.125 38.75 9.188 1 75.31 929 THR B CA 1
ATOM 16102 C C . THR B 1 929 ? -24.641 39.625 10.344 1 75.31 929 THR B C 1
ATOM 16104 O O . THR B 1 929 ? -23.531 40.156 10.297 1 75.31 929 THR B O 1
ATOM 16107 N N . VAL B 1 930 ? -25.562 39.75 11.273 1 75.88 930 VAL B N 1
ATOM 16108 C CA . VAL B 1 930 ? -25.25 40.5 12.469 1 75.88 930 VAL B CA 1
ATOM 16109 C C . VAL B 1 930 ? -24.125 39.844 13.242 1 75.88 930 VAL B C 1
ATOM 16111 O O . VAL B 1 930 ? -24.062 38.594 13.312 1 75.88 930 VAL B O 1
ATOM 16114 N N . TYR B 1 931 ? -23.125 40.469 13.703 1 70.56 931 TYR B N 1
ATOM 16115 C CA . TYR B 1 931 ? -22.016 40 14.539 1 70.56 931 TYR B CA 1
ATOM 16116 C C . TYR B 1 931 ? -20.922 39.375 13.695 1 70.56 931 TYR B C 1
ATOM 16118 O O . TYR B 1 931 ? -20.047 38.688 14.219 1 70.56 931 TYR B O 1
ATOM 16126 N N . GLU B 1 932 ? -21.156 39.531 12.398 1 78.75 932 GLU B N 1
ATOM 16127 C CA . GLU B 1 932 ? -20.125 39.031 11.492 1 78.75 932 GLU B CA 1
ATOM 16128 C C . GLU B 1 932 ? -18.938 40 11.422 1 78.75 932 GLU B C 1
ATOM 16130 O O . GLU B 1 932 ? -19.125 41.219 11.375 1 78.75 932 GLU B O 1
ATOM 16135 N N . LEU B 1 933 ? -17.797 39.406 11.477 1 78.06 933 LEU B N 1
ATOM 16136 C CA . LEU B 1 933 ? -16.594 40.25 11.391 1 78.06 933 LEU B CA 1
ATOM 16137 C C . LEU B 1 933 ? -16.5 40.938 10.031 1 78.06 933 LEU B C 1
ATOM 16139 O O . LEU B 1 933 ? -16.016 42.062 9.938 1 78.06 933 LEU B O 1
ATOM 16143 N N . SER B 1 934 ? -17 40.344 9.055 1 79.12 934 SER B N 1
ATOM 16144 C CA . SER B 1 934 ? -16.953 40.906 7.719 1 79.12 934 SER B CA 1
ATOM 16145 C C . SER B 1 934 ? -17.719 42.219 7.656 1 79.12 934 SER B C 1
ATOM 16147 O O . SER B 1 934 ? -17.344 43.156 6.93 1 79.12 934 SER B O 1
ATOM 16149 N N . PHE B 1 935 ? -18.812 42.281 8.367 1 84.94 935 PHE B N 1
ATOM 16150 C CA . PHE B 1 935 ? -19.578 43.531 8.406 1 84.94 935 PHE B CA 1
ATOM 16151 C C . PHE B 1 935 ? -18.781 44.656 9.07 1 84.94 935 PHE B C 1
ATOM 16153 O O . PHE B 1 935 ? -18.734 45.781 8.562 1 84.94 935 PHE B O 1
ATOM 16160 N N . ALA B 1 936 ? -18.203 44.281 10.164 1 84.44 936 ALA B N 1
ATOM 16161 C CA . ALA B 1 936 ? -17.391 45.25 10.875 1 84.44 936 ALA B CA 1
ATOM 16162 C C . ALA B 1 936 ? -16.266 45.781 9.984 1 84.44 936 ALA B C 1
ATOM 16164 O O . ALA B 1 936 ? -15.961 46.969 10 1 84.44 936 ALA B O 1
ATOM 16165 N N . LEU B 1 937 ? -15.727 44.906 9.242 1 84.62 937 LEU B N 1
ATOM 16166 C CA . LEU B 1 937 ? -14.617 45.281 8.367 1 84.62 937 LEU B CA 1
ATOM 16167 C C . LEU B 1 937 ? -15.102 46.188 7.238 1 84.62 937 LEU B C 1
ATOM 16169 O O . LEU B 1 937 ? -14.375 47.094 6.805 1 84.62 937 LEU B O 1
ATOM 16173 N N . LYS B 1 938 ? -16.266 45.969 6.793 1 86.38 938 LYS B N 1
ATOM 16174 C CA . LYS B 1 938 ? -16.828 46.812 5.746 1 86.38 938 LYS B CA 1
ATOM 16175 C C . LYS B 1 938 ? -17.047 48.25 6.246 1 86.38 938 LYS B C 1
ATOM 16177 O O . LYS B 1 938 ? -16.75 49.219 5.539 1 86.38 938 LYS B O 1
ATOM 16182 N N . ILE B 1 939 ? -17.578 48.344 7.406 1 87.81 939 ILE B N 1
ATOM 16183 C CA . ILE B 1 939 ? -17.812 49.656 7.996 1 87.81 939 ILE B CA 1
ATOM 16184 C C . ILE B 1 939 ? -16.469 50.375 8.203 1 87.81 939 ILE B C 1
ATOM 16186 O O . ILE B 1 939 ? -16.344 51.562 7.914 1 87.81 939 ILE B O 1
ATOM 16190 N N . GLU B 1 940 ? -15.547 49.594 8.688 1 86.5 940 GLU B N 1
ATOM 16191 C CA . GLU B 1 940 ? -14.227 50.188 8.922 1 86.5 940 GLU B CA 1
ATOM 16192 C C . GLU B 1 940 ? -13.578 50.625 7.617 1 86.5 940 GLU B C 1
ATOM 16194 O O . GLU B 1 940 ? -12.82 51.625 7.598 1 86.5 940 GLU B O 1
ATOM 16199 N N . LEU B 1 941 ? -13.781 49.938 6.617 1 85.31 941 LEU B N 1
ATOM 16200 C CA . LEU B 1 941 ? -13.266 50.344 5.312 1 85.31 941 LEU B CA 1
ATOM 16201 C C . LEU B 1 941 ? -13.867 51.688 4.871 1 85.31 941 LEU B C 1
ATOM 16203 O O . LEU B 1 941 ? -13.164 52.531 4.301 1 85.31 941 LEU B O 1
ATOM 16207 N N . LEU B 1 942 ? -15.102 51.844 5.117 1 88 942 LEU B N 1
ATOM 16208 C CA . LEU B 1 942 ? -15.758 53.094 4.758 1 88 942 LEU B CA 1
ATOM 16209 C C . LEU B 1 942 ? -15.234 54.25 5.605 1 88 942 LEU B C 1
ATOM 16211 O O . LEU B 1 942 ? -14.977 55.344 5.086 1 88 942 LEU B O 1
ATOM 16215 N N . LEU B 1 943 ? -15.055 53.969 6.828 1 88 943 LEU B N 1
ATOM 16216 C CA . LEU B 1 943 ? -14.562 55 7.734 1 88 943 LEU B CA 1
ATOM 16217 C C . LEU B 1 943 ? -13.102 55.344 7.438 1 88 943 LEU B C 1
ATOM 16219 O O . LEU B 1 943 ? -12.617 56.406 7.812 1 88 943 LEU B O 1
ATOM 16223 N N . SER B 1 944 ? -12.391 54.469 6.859 1 85.5 944 SER B N 1
ATOM 16224 C CA . SER B 1 944 ? -10.969 54.656 6.566 1 85.5 944 SER B CA 1
ATOM 16225 C C . SER B 1 944 ? -10.773 55.688 5.445 1 85.5 944 SER B C 1
ATOM 16227 O O . SER B 1 944 ? -9.672 56.219 5.27 1 85.5 944 SER B O 1
ATOM 16229 N N . ARG B 1 945 ? -11.812 55.969 4.793 1 83.12 945 ARG B N 1
ATOM 16230 C CA . ARG B 1 945 ? -11.719 56.938 3.699 1 83.12 945 ARG B CA 1
ATOM 16231 C C . ARG B 1 945 ? -11.672 58.375 4.23 1 83.12 945 ARG B C 1
ATOM 16233 O O . ARG B 1 945 ? -11.266 59.281 3.518 1 83.12 945 ARG B O 1
ATOM 16240 N N . VAL B 1 946 ? -12.047 58.531 5.441 1 86.06 946 VAL B N 1
ATOM 16241 C CA . VAL B 1 946 ? -11.984 59.844 6.066 1 86.06 946 VAL B CA 1
ATOM 16242 C C . VAL B 1 946 ? -10.523 60.281 6.227 1 86.06 946 VAL B C 1
ATOM 16244 O O . VAL B 1 946 ? -9.711 59.531 6.777 1 86.06 946 VAL B O 1
ATOM 16247 N N . SER B 1 947 ? -10.172 61.375 5.738 1 82.06 947 SER B N 1
ATOM 16248 C CA . SER B 1 947 ? -8.773 61.812 5.672 1 82.06 947 SER B CA 1
ATOM 16249 C C . SER B 1 947 ? -8.336 62.469 6.984 1 82.06 947 SER B C 1
ATOM 16251 O O . SER B 1 947 ? -7.141 62.469 7.301 1 82.06 947 SER B O 1
ATOM 16253 N N . PHE B 1 948 ? -9.305 63.062 7.723 1 87.75 948 PHE B N 1
ATOM 16254 C CA . PHE B 1 948 ? -8.922 63.75 8.945 1 87.75 948 PHE B CA 1
ATOM 16255 C C . PHE B 1 948 ? -9.383 62.969 10.172 1 87.75 948 PHE B C 1
ATOM 16257 O O . PHE B 1 948 ? -10.562 62.656 10.312 1 87.75 948 PHE B O 1
ATOM 16264 N N . PRO B 1 949 ? -8.492 62.781 11.102 1 91.31 949 PRO B N 1
ATOM 16265 C CA . PRO B 1 949 ? -8.812 61.969 12.281 1 91.31 949 PRO B CA 1
ATOM 16266 C C . PRO B 1 949 ? -9.93 62.562 13.133 1 91.31 949 PRO B C 1
ATOM 16268 O O . PRO B 1 949 ? -10.789 61.844 13.625 1 91.31 949 PRO B O 1
ATOM 16271 N N . GLU B 1 950 ? -9.914 63.875 13.367 1 90.88 950 GLU B N 1
ATOM 16272 C CA . GLU B 1 950 ? -10.945 64.5 14.195 1 90.88 950 GLU B CA 1
ATOM 16273 C C . GLU B 1 950 ? -12.32 64.438 13.539 1 90.88 950 GLU B C 1
ATOM 16275 O O . GLU B 1 950 ? -13.328 64.25 14.234 1 90.88 950 GLU B O 1
ATOM 16280 N N . TYR B 1 951 ? -12.312 64.5 12.234 1 90.19 951 TYR B N 1
ATOM 16281 C CA . TYR B 1 951 ? -13.562 64.375 11.508 1 90.19 951 TYR B CA 1
ATOM 16282 C C . TYR B 1 951 ? -14.094 62.938 11.633 1 90.19 951 TYR B C 1
ATOM 16284 O O . TYR B 1 951 ? -15.305 62.719 11.742 1 90.19 951 TYR B O 1
ATOM 16292 N N . ARG B 1 952 ? -13.242 62 11.578 1 92.44 952 ARG B N 1
ATOM 16293 C CA . ARG B 1 952 ? -13.641 60.594 11.758 1 92.44 952 ARG B CA 1
ATOM 16294 C C . ARG B 1 952 ? -14.266 60.406 13.133 1 92.44 952 ARG B C 1
ATOM 16296 O O . ARG B 1 952 ? -15.281 59.688 13.25 1 92.44 952 ARG B O 1
ATOM 16303 N N . HIS B 1 953 ? -13.586 60.906 14.094 1 92.25 953 HIS B N 1
ATOM 16304 C CA . HIS B 1 953 ? -14.102 60.781 15.453 1 92.25 953 HIS B CA 1
ATOM 16305 C C . HIS B 1 953 ? -15.5 61.375 15.57 1 92.25 953 HIS B C 1
ATOM 16307 O O . HIS B 1 953 ? -16.359 60.812 16.25 1 92.25 953 HIS B O 1
ATOM 16313 N N . LEU B 1 954 ? -15.695 62.469 14.938 1 90.88 954 LEU B N 1
ATOM 16314 C CA . LEU B 1 954 ? -17 63.125 14.945 1 90.88 954 LEU B CA 1
ATOM 16315 C C . LEU B 1 954 ? -18.047 62.281 14.242 1 90.88 954 LEU B C 1
ATOM 16317 O O . LEU B 1 954 ? -19.203 62.25 14.641 1 90.88 954 LEU B O 1
ATOM 16321 N N . MET B 1 955 ? -17.609 61.656 13.203 1 92.56 955 MET B N 1
ATOM 16322 C CA . MET B 1 955 ? -18.5 60.75 12.477 1 92.56 955 MET B CA 1
ATOM 16323 C C . MET B 1 955 ? -18.953 59.594 13.359 1 92.56 955 MET B C 1
ATOM 16325 O O . MET B 1 955 ? -20.109 59.188 13.289 1 92.56 955 MET B O 1
ATOM 16329 N N . VAL B 1 956 ? -18.078 59.031 14.109 1 93.62 956 VAL B N 1
ATOM 16330 C CA . VAL B 1 956 ? -18.391 57.938 15.023 1 93.62 956 VAL B CA 1
ATOM 16331 C C . VAL B 1 956 ? -19.359 58.438 16.094 1 93.62 956 VAL B C 1
ATOM 16333 O O . VAL B 1 956 ? -20.312 57.719 16.453 1 93.62 956 VAL B O 1
ATOM 16336 N N . GLU B 1 957 ? -19.141 59.625 16.562 1 92.19 957 GLU B N 1
ATOM 16337 C CA . GLU B 1 957 ? -20.062 60.25 17.531 1 92.19 957 GLU B CA 1
ATOM 16338 C C . GLU B 1 957 ? -21.453 60.406 16.938 1 92.19 957 GLU B C 1
ATOM 16340 O O . GLU B 1 957 ? -22.453 60.156 17.609 1 92.19 957 GLU B O 1
ATOM 16345 N N . LEU B 1 958 ? -21.438 60.906 15.742 1 93.31 958 LEU B N 1
ATOM 16346 C CA . LEU B 1 958 ? -22.703 61.125 15.055 1 93.31 958 LEU B CA 1
ATOM 16347 C C . LEU B 1 958 ? -23.5 59.812 14.945 1 93.31 958 LEU B C 1
ATOM 16349 O O . LEU B 1 958 ? -24.703 59.781 15.188 1 93.31 958 LEU B O 1
ATOM 16353 N N . LEU B 1 959 ? -22.812 58.719 14.562 1 94.06 959 LEU B N 1
ATOM 16354 C CA . LEU B 1 959 ? -23.469 57.438 14.414 1 94.06 959 LEU B CA 1
ATOM 16355 C C . LEU B 1 959 ? -24.016 56.938 15.75 1 94.06 959 LEU B C 1
ATOM 16357 O O . LEU B 1 959 ? -25.094 56.344 15.805 1 94.06 959 LEU B O 1
ATOM 16361 N N . MET B 1 960 ? -23.328 57.219 16.781 1 93.25 960 MET B N 1
ATOM 16362 C CA . MET B 1 960 ? -23.797 56.844 18.109 1 93.25 960 MET B CA 1
ATOM 16363 C C . MET B 1 960 ? -25.031 57.625 18.516 1 93.25 960 MET B C 1
ATOM 16365 O O . MET B 1 960 ? -25.953 57.094 19.125 1 93.25 960 MET B O 1
ATOM 16369 N N . VAL B 1 961 ? -25.031 58.875 18.141 1 92.12 961 VAL B N 1
ATOM 16370 C CA . VAL B 1 961 ? -26.172 59.75 18.438 1 92.12 961 VAL B CA 1
ATOM 16371 C C . VAL B 1 961 ? -27.391 59.281 17.656 1 92.12 961 VAL B C 1
ATOM 16373 O O . VAL B 1 961 ? -28.5 59.219 18.203 1 92.12 961 VAL B O 1
ATOM 16376 N N . ILE B 1 962 ? -27.156 58.938 16.406 1 92.25 962 ILE B N 1
ATOM 16377 C CA . ILE B 1 962 ? -28.25 58.438 15.586 1 92.25 962 ILE B CA 1
ATOM 16378 C C . ILE B 1 962 ? -28.844 57.188 16.234 1 92.25 962 ILE B C 1
ATOM 16380 O O . ILE B 1 962 ? -30.062 57 16.281 1 92.25 962 ILE B O 1
ATOM 16384 N N . ASP B 1 963 ? -28.016 56.344 16.703 1 92.75 963 ASP B N 1
ATOM 16385 C CA . ASP B 1 963 ? -28.438 55.094 17.328 1 92.75 963 ASP B CA 1
ATOM 16386 C C . ASP B 1 963 ? -29.281 55.375 18.578 1 92.75 963 ASP B C 1
ATOM 16388 O O . ASP B 1 963 ? -30.312 54.719 18.766 1 92.75 963 ASP B O 1
ATOM 16392 N N . VAL B 1 964 ? -28.75 56.25 19.453 1 90.44 964 VAL B N 1
ATOM 16393 C CA . VAL B 1 964 ? -29.453 56.594 20.688 1 90.44 964 VAL B CA 1
ATOM 16394 C C . VAL B 1 964 ? -30.828 57.156 20.375 1 90.44 964 VAL B C 1
ATOM 16396 O O . VAL B 1 964 ? -31.812 56.812 21 1 90.44 964 VAL B O 1
ATOM 16399 N N . ILE B 1 965 ? -30.969 58.031 19.359 1 89.75 965 ILE B N 1
ATOM 16400 C CA . ILE B 1 965 ? -32.219 58.688 18.984 1 89.75 965 ILE B CA 1
ATOM 16401 C C . ILE B 1 965 ? -33.188 57.625 18.438 1 89.75 965 ILE B C 1
ATOM 16403 O O . ILE B 1 965 ? -34.375 57.625 18.781 1 89.75 965 ILE B O 1
ATOM 16407 N N . LEU B 1 966 ? -32.656 56.75 17.578 1 90 966 LEU B N 1
ATOM 16408 C CA . LEU B 1 966 ? -33.5 55.75 16.953 1 90 966 LEU B CA 1
ATOM 16409 C C . LEU B 1 966 ? -33.969 54.719 17.984 1 90 966 LEU B C 1
ATOM 16411 O O . LEU B 1 966 ? -35.094 54.188 17.875 1 90 966 LEU B O 1
ATOM 16415 N N . ARG B 1 967 ? -33.188 54.375 18.969 1 87.69 967 ARG B N 1
ATOM 16416 C CA . ARG B 1 967 ? -33.531 53.375 20 1 87.69 967 ARG B CA 1
ATOM 16417 C C . ARG B 1 967 ? -34.594 53.938 20.953 1 87.69 967 ARG B C 1
ATOM 16419 O O . ARG B 1 967 ? -35.438 53.219 21.453 1 87.69 967 ARG B O 1
ATOM 16426 N N . ARG B 1 968 ? -34.438 55.188 21.25 1 84.06 968 ARG B N 1
ATOM 16427 C CA . ARG B 1 968 ? -35.375 55.844 22.172 1 84.06 968 ARG B CA 1
ATOM 16428 C C . ARG B 1 968 ? -36.688 56.156 21.484 1 84.06 968 ARG B C 1
ATOM 16430 O O . ARG B 1 968 ? -37.719 56.281 22.141 1 84.06 968 ARG B O 1
ATOM 16437 N N . ASN B 1 969 ? -36.656 56.344 20.203 1 81.62 969 ASN B N 1
ATOM 16438 C CA . ASN B 1 969 ? -37.844 56.656 19.406 1 81.62 969 ASN B CA 1
ATOM 16439 C C . ASN B 1 969 ? -38.094 55.594 18.344 1 81.62 969 ASN B C 1
ATOM 16441 O O . ASN B 1 969 ? -37.688 55.781 17.188 1 81.62 969 ASN B O 1
ATOM 16445 N N . HIS B 1 970 ? -38.75 54.562 18.672 1 80.44 970 HIS B N 1
ATOM 16446 C CA . HIS B 1 970 ? -38.938 53.406 17.797 1 80.44 970 HIS B CA 1
ATOM 16447 C C . HIS B 1 970 ? -39.781 53.781 16.578 1 80.44 970 HIS B C 1
ATOM 16449 O O . HIS B 1 970 ? -39.75 53.094 15.555 1 80.44 970 HIS B O 1
ATOM 16455 N N . GLU B 1 971 ? -40.469 54.906 16.719 1 77.25 971 GLU B N 1
ATOM 16456 C CA . GLU B 1 971 ? -41.406 55.281 15.656 1 77.25 971 GLU B CA 1
ATOM 16457 C C . GLU B 1 971 ? -40.656 56.031 14.539 1 77.25 971 GLU B C 1
ATOM 16459 O O . GLU B 1 971 ? -41.156 56.125 13.414 1 77.25 971 GLU B O 1
ATOM 16464 N N . PHE B 1 972 ? -39.406 56.469 14.852 1 78.5 972 PHE B N 1
ATOM 16465 C CA . PHE B 1 972 ? -38.656 57.25 13.883 1 78.5 972 PHE B CA 1
ATOM 16466 C C . PHE B 1 972 ? -37.906 56.344 12.93 1 78.5 972 PHE B C 1
ATOM 16468 O O . PHE B 1 972 ? -37.375 55.312 13.336 1 78.5 972 PHE B O 1
ATOM 16475 N N . SER B 1 973 ? -37.969 56.5 11.633 1 83.5 973 SER B N 1
ATOM 16476 C CA . SER B 1 973 ? -37.156 55.875 10.594 1 83.5 973 SER B CA 1
ATOM 16477 C C . SER B 1 973 ? -36.781 56.906 9.516 1 83.5 973 SER B C 1
ATOM 16479 O O . SER B 1 973 ? -37.531 57.844 9.25 1 83.5 973 SER B O 1
ATOM 16481 N N . PHE B 1 974 ? -35.594 56.781 9.117 1 84.88 974 PHE B N 1
ATOM 16482 C CA . PHE B 1 974 ? -35.188 57.688 8.055 1 84.88 974 PHE B CA 1
ATOM 16483 C C . PHE B 1 974 ? -35.844 57.281 6.734 1 84.88 974 PHE B C 1
ATOM 16485 O O . PHE B 1 974 ? -36 56.094 6.441 1 84.88 974 PHE B O 1
ATOM 16492 N N . THR B 1 975 ? -36.406 58.125 5.996 1 77.44 975 THR B N 1
ATOM 16493 C CA . THR B 1 975 ? -37.094 57.844 4.742 1 77.44 975 THR B CA 1
ATOM 16494 C C . THR B 1 975 ? -36.125 57.969 3.561 1 77.44 975 THR B C 1
ATOM 16496 O O . THR B 1 975 ? -36.375 57.438 2.484 1 77.44 975 THR B O 1
ATOM 16499 N N . ALA B 1 976 ? -35.062 58.781 3.768 1 80.69 976 ALA B N 1
ATOM 16500 C CA . ALA B 1 976 ? -34.094 59 2.688 1 80.69 976 ALA B CA 1
ATOM 16501 C C . ALA B 1 976 ? -32.688 58.594 3.127 1 80.69 976 ALA B C 1
ATOM 16503 O O . ALA B 1 976 ? -32.469 58.188 4.27 1 80.69 976 ALA B O 1
ATOM 16504 N N . ARG B 1 977 ? -31.812 58.656 2.1 1 88.56 977 ARG B N 1
ATOM 16505 C CA . ARG B 1 977 ? -30.406 58.406 2.348 1 88.56 977 ARG B CA 1
ATOM 16506 C C . ARG B 1 977 ? -29.844 59.344 3.389 1 88.56 977 ARG B C 1
ATOM 16508 O O . ARG B 1 977 ? -30.172 60.531 3.389 1 88.56 977 ARG B O 1
ATOM 16515 N N . VAL B 1 978 ? -29.188 58.844 4.305 1 90.12 978 VAL B N 1
ATOM 16516 C CA . VAL B 1 978 ? -28.609 59.656 5.367 1 90.12 978 VAL B CA 1
ATOM 16517 C C . VAL B 1 978 ? -27.141 59.938 5.066 1 90.12 978 VAL B C 1
ATOM 16519 O O . VAL B 1 978 ? -26.328 59 5.051 1 90.12 978 VAL B O 1
ATOM 16522 N N . ASP B 1 979 ? -26.891 61.031 4.711 1 91.44 979 ASP B N 1
ATOM 16523 C CA . ASP B 1 979 ? -25.516 61.438 4.484 1 91.44 979 ASP B CA 1
ATOM 16524 C C . ASP B 1 979 ? -24.891 62.031 5.758 1 91.44 979 ASP B C 1
ATOM 16526 O O . ASP B 1 979 ? -25.281 63.094 6.219 1 91.44 979 ASP B O 1
ATOM 16530 N N . LEU B 1 980 ? -23.984 61.375 6.277 1 93.12 980 LEU B N 1
ATOM 16531 C CA . LEU B 1 980 ? -23.391 61.75 7.543 1 93.12 980 LEU B CA 1
ATOM 16532 C C . LEU B 1 980 ? -22.641 63.094 7.406 1 93.12 980 LEU B C 1
ATOM 16534 O O . LEU B 1 980 ? -22.625 63.906 8.336 1 93.12 980 LEU B O 1
ATOM 16538 N N . ASP B 1 981 ? -22.016 63.312 6.301 1 91.12 981 ASP B N 1
ATOM 16539 C CA . ASP B 1 981 ? -21.312 64.562 6.07 1 91.12 981 ASP B CA 1
ATOM 16540 C C . ASP B 1 981 ? -22.281 65.75 6.086 1 91.12 981 ASP B C 1
ATOM 16542 O O . ASP B 1 981 ? -21.953 66.812 6.617 1 91.12 981 ASP B O 1
ATOM 16546 N N . GLU B 1 982 ? -23.406 65.562 5.488 1 90.56 982 GLU B N 1
ATOM 16547 C CA . GLU B 1 982 ? -24.438 66.562 5.477 1 90.56 982 GLU B CA 1
ATOM 16548 C C . GLU B 1 982 ? -24.938 66.875 6.887 1 90.56 982 GLU B C 1
ATOM 16550 O O . GLU B 1 982 ? -25.172 68 7.238 1 90.56 982 GLU B O 1
ATOM 16555 N N . LEU B 1 983 ? -25.109 65.875 7.609 1 92.06 983 LEU B N 1
ATOM 16556 C CA . LEU B 1 983 ? -25.578 66 8.977 1 92.06 983 LEU B CA 1
ATOM 16557 C C . LEU B 1 983 ? -24.547 66.75 9.82 1 92.06 983 LEU B C 1
ATOM 16559 O O . LEU B 1 983 ? -24.906 67.562 10.664 1 92.06 983 LEU B O 1
ATOM 16563 N N . ILE B 1 984 ? -23.297 66.5 9.633 1 91.69 984 ILE B N 1
ATOM 16564 C CA . ILE B 1 984 ? -22.234 67.188 10.367 1 91.69 984 ILE B CA 1
ATOM 16565 C C . ILE B 1 984 ? -22.156 68.688 9.938 1 91.69 984 ILE B C 1
ATOM 16567 O O . ILE B 1 984 ? -21.938 69.562 10.766 1 91.69 984 ILE B O 1
ATOM 16571 N N . ARG B 1 985 ? -22.344 68.938 8.672 1 88.88 985 ARG B N 1
ATOM 16572 C CA . ARG B 1 985 ? -22.344 70.312 8.172 1 88.88 985 ARG B CA 1
ATOM 16573 C C . ARG B 1 985 ? -23.516 71.062 8.766 1 88.88 985 ARG B C 1
ATOM 16575 O O . ARG B 1 985 ? -23.359 72.25 9.109 1 88.88 985 ARG B O 1
ATOM 16582 N N . GLU B 1 986 ? -24.641 70.438 8.852 1 90.25 986 GLU B N 1
ATOM 16583 C CA . GLU B 1 986 ? -25.797 71.062 9.469 1 90.25 986 GLU B CA 1
ATOM 16584 C C . GLU B 1 986 ? -25.562 71.375 10.945 1 90.25 986 GLU B C 1
ATOM 16586 O O . GLU B 1 986 ? -25.938 72.438 11.445 1 90.25 986 GLU B O 1
ATOM 16591 N N . ALA B 1 987 ? -24.969 70.375 11.578 1 91.06 987 ALA B N 1
ATOM 16592 C CA . ALA B 1 987 ? -24.656 70.625 12.992 1 91.06 987 ALA B CA 1
ATOM 16593 C C . ALA B 1 987 ? -23.656 71.75 13.172 1 91.06 987 ALA B C 1
ATOM 16595 O O . ALA B 1 987 ? -23.781 72.5 14.117 1 91.06 987 ALA B O 1
ATOM 16596 N N . PHE B 1 988 ? -22.766 71.812 12.305 1 90.19 988 PHE B N 1
ATOM 16597 C CA . PHE B 1 988 ? -21.766 72.875 12.352 1 90.19 988 PHE B CA 1
ATOM 16598 C C . PHE B 1 988 ? -22.406 74.25 12.086 1 90.19 988 PHE B C 1
ATOM 16600 O O . PHE B 1 988 ? -22.047 75.25 12.711 1 90.19 988 PHE B O 1
ATOM 16607 N N . ALA B 1 989 ? -23.359 74.25 11.172 1 86.62 989 ALA B N 1
ATOM 16608 C CA . ALA B 1 989 ? -24.094 75.5 10.875 1 86.62 989 ALA B CA 1
ATOM 16609 C C . ALA B 1 989 ? -24.891 75.938 12.086 1 86.62 989 ALA B C 1
ATOM 16611 O O . ALA B 1 989 ? -24.938 77.125 12.375 1 86.62 989 ALA B O 1
ATOM 16612 N N . LEU B 1 990 ? -25.469 75.062 12.742 1 87.44 990 LEU B N 1
ATOM 16613 C CA . LEU B 1 990 ? -26.219 75.375 13.961 1 87.44 990 LEU B CA 1
ATOM 16614 C C . LEU B 1 990 ? -25.297 75.875 15.039 1 87.44 990 LEU B C 1
ATOM 16616 O O . LEU B 1 990 ? -25.656 76.812 15.773 1 87.44 990 LEU B O 1
ATOM 16620 N N . PHE B 1 991 ? -24.156 75.375 15.117 1 89.38 991 PHE B N 1
ATOM 16621 C CA . PHE B 1 991 ? -23.141 75.812 16.078 1 89.38 991 PHE B CA 1
ATOM 16622 C C . PHE B 1 991 ? -22.672 77.188 15.781 1 89.38 991 PHE B C 1
ATOM 16624 O O . PHE B 1 991 ? -22.516 78 16.703 1 89.38 991 PHE B O 1
ATOM 16631 N N . GLN B 1 992 ? -22.562 77.5 14.57 1 84.88 992 GLN B N 1
ATOM 16632 C CA . GLN B 1 992 ? -22.125 78.812 14.156 1 84.88 992 GLN B CA 1
ATOM 16633 C C . GLN B 1 992 ? -23.219 79.875 14.398 1 84.88 992 GLN B C 1
ATOM 16635 O O . GLN B 1 992 ? -22.922 81 14.773 1 84.88 992 GLN B O 1
ATOM 16640 N N . MET B 1 993 ? -24.391 79.5 14.203 1 82.25 993 MET B N 1
ATOM 16641 C CA . MET B 1 993 ? -25.531 80.375 14.43 1 82.25 993 MET B CA 1
ATOM 16642 C C . MET B 1 993 ? -25.625 80.812 15.898 1 82.25 993 MET B C 1
ATOM 16644 O O . MET B 1 993 ? -25.891 81.938 16.219 1 82.25 993 MET B O 1
ATOM 16648 N N . ASP B 1 994 ? -25.422 79.875 16.672 1 82.88 994 ASP B N 1
ATOM 16649 C CA . ASP B 1 994 ? -25.516 80.188 18.094 1 82.88 994 ASP B CA 1
ATOM 16650 C C . ASP B 1 994 ? -24.344 81 18.562 1 82.88 994 ASP B C 1
ATOM 16652 O O . ASP B 1 994 ? -24.469 81.75 19.547 1 82.88 994 ASP B O 1
ATOM 16656 N N . ARG B 1 995 ? -23.172 81.062 17.953 1 78.19 995 ARG B N 1
ATOM 16657 C CA . ARG B 1 995 ? -22.016 81.812 18.328 1 78.19 995 ARG B CA 1
ATOM 16658 C C . ARG B 1 995 ? -22.047 83.188 17.672 1 78.19 995 ARG B C 1
ATOM 16660 O O . ARG B 1 995 ? -21.188 84.062 17.922 1 78.19 995 ARG B O 1
ATOM 16667 N N . GLY B 1 996 ? -23.328 83.812 17.141 1 66.69 996 GLY B N 1
ATOM 16668 C CA . GLY B 1 996 ? -23.578 85.125 16.625 1 66.69 996 GLY B CA 1
ATOM 16669 C C . GLY B 1 996 ? -23.062 85.375 15.203 1 66.69 996 GLY B C 1
ATOM 16670 O O . GLY B 1 996 ? -22.891 86.5 14.758 1 66.69 996 GLY B O 1
ATOM 16671 N N . THR B 1 997 ? -22.375 84.562 14.57 1 58.19 997 THR B N 1
ATOM 16672 C CA . THR B 1 997 ? -21.922 84.812 13.211 1 58.19 997 THR B CA 1
ATOM 16673 C C . THR B 1 997 ? -23.094 84.875 12.242 1 58.19 997 THR B C 1
ATOM 16675 O O . THR B 1 997 ? -23.938 84 12.242 1 58.19 997 THR B O 1
ATOM 16678 N N . PRO B 1 998 ? -23.578 86.125 11.656 1 48.56 998 PRO B N 1
ATOM 16679 C CA . PRO B 1 998 ? -24.781 86.312 10.828 1 48.56 998 PRO B CA 1
ATOM 16680 C C . PRO B 1 998 ? -24.953 85.25 9.797 1 48.56 998 PRO B C 1
ATOM 16682 O O . PRO B 1 998 ? -23.969 84.688 9.32 1 48.56 998 PRO B O 1
ATOM 16685 N N . PRO B 1 999 ? -26.125 84.75 9.641 1 45.31 999 PRO B N 1
ATOM 16686 C CA . PRO B 1 999 ? -26.5 83.625 8.797 1 45.31 999 PRO B CA 1
ATOM 16687 C C . PRO B 1 999 ? -26.031 83.75 7.348 1 45.31 999 PRO B C 1
ATOM 16689 O O . PRO B 1 999 ? -26.062 82.812 6.578 1 45.31 999 PRO B O 1
ATOM 16692 N N . GLY B 1 1000 ? -26.094 85 6.695 1 40.25 1000 GLY B N 1
ATOM 16693 C CA . GLY B 1 1000 ? -25.844 85.25 5.289 1 40.25 1000 GLY B CA 1
ATOM 16694 C C . GLY B 1 1000 ? -24.484 84.75 4.832 1 40.25 1000 GLY B C 1
ATOM 16695 O O . GLY B 1 1000 ? -24.312 84.375 3.674 1 40.25 1000 GLY B O 1
ATOM 16696 N N . GLU B 1 1001 ? -23.391 85.125 5.434 1 40.03 1001 GLU B N 1
ATOM 16697 C CA . GLU B 1 1001 ? -22.062 84.688 5 1 40.03 1001 GLU B CA 1
ATOM 16698 C C . GLU B 1 1001 ? -21.859 83.188 5.254 1 40.03 1001 GLU B C 1
ATOM 16700 O O . GLU B 1 1001 ? -20.844 82.625 4.84 1 40.03 1001 GLU B O 1
ATOM 16705 N N . ALA B 1 1002 ? -22.516 82.562 6.035 1 39.5 1002 ALA B N 1
ATOM 16706 C CA . ALA B 1 1002 ? -22.406 81.125 6.281 1 39.5 1002 ALA B CA 1
ATOM 16707 C C . ALA B 1 1002 ? -22.953 80.375 5.094 1 39.5 1002 ALA B C 1
ATOM 16709 O O . ALA B 1 1002 ? -22.422 79.312 4.762 1 39.5 1002 ALA B O 1
ATOM 16710 N N . GLN B 1 1003 ? -24.078 80.75 4.457 1 36.75 1003 GLN B N 1
ATOM 16711 C CA . GLN B 1 1003 ? -24.719 80.062 3.332 1 36.75 1003 GLN B CA 1
ATOM 16712 C C . GLN B 1 1003 ? -23.906 80.25 2.051 1 36.75 1003 GLN B C 1
ATOM 16714 O O . GLN B 1 1003 ? -24.219 79.688 1.021 1 36.75 1003 GLN B O 1
ATOM 16719 N N . LEU B 1 1004 ? -23.344 81.5 1.644 1 33.16 1004 LEU B N 1
ATOM 16720 C CA . LEU B 1 1004 ? -22.75 81.75 0.328 1 33.16 1004 LEU B CA 1
ATOM 16721 C C . LEU B 1 1004 ? -21.703 80.688 0.002 1 33.16 1004 LEU B C 1
ATOM 16723 O O . LEU B 1 1004 ? -21.203 80.625 -1.127 1 33.16 1004 LEU B O 1
ATOM 16727 N N . GLN B 1 1005 ? -20.797 80.375 0.886 1 32.09 1005 GLN B N 1
ATOM 16728 C CA . GLN B 1 1005 ? -19.781 79.438 0.353 1 32.09 1005 GLN B CA 1
ATOM 16729 C C . GLN B 1 1005 ? -20.406 78.062 0.032 1 32.09 1005 GLN B C 1
ATOM 16731 O O . GLN B 1 1005 ? -20.078 77.062 0.674 1 32.09 1005 GLN B O 1
ATOM 16736 N N . GLY B 1 1006 ? -21.562 77.875 -0.418 1 32.47 1006 GLY B N 1
ATOM 16737 C CA . GLY B 1 1006 ? -22.328 76.75 -0.997 1 32.47 1006 GLY B CA 1
ATOM 16738 C C . GLY B 1 1006 ? -21.656 76.125 -2.213 1 32.47 1006 GLY B C 1
ATOM 16739 O O . GLY B 1 1006 ? -22.297 75.438 -2.986 1 32.47 1006 GLY B O 1
ATOM 16740 N N . SER B 1 1007 ? -20.766 76.875 -2.916 1 31.36 1007 SER B N 1
ATOM 16741 C CA . SER B 1 1007 ? -20.266 76.062 -4.035 1 31.36 1007 SER B CA 1
ATOM 16742 C C . SER B 1 1007 ? -19.797 74.688 -3.576 1 31.36 1007 SER B C 1
ATOM 16744 O O . SER B 1 1007 ? -19.281 74.562 -2.467 1 31.36 1007 SER B O 1
ATOM 16746 N N . PRO B 1 1008 ? -20.453 73.688 -4.117 1 36.69 1008 PRO B N 1
ATOM 16747 C CA . PRO B 1 1008 ? -20.172 72.312 -3.748 1 36.69 1008 PRO B CA 1
ATOM 16748 C C . PRO B 1 1008 ? -18.703 72.062 -3.402 1 36.69 1008 PRO B C 1
ATOM 16750 O O . PRO B 1 1008 ? -18.344 71.062 -2.846 1 36.69 1008 PRO B O 1
ATOM 16753 N N . ARG B 1 1009 ? -17.859 72.688 -4.297 1 35.81 1009 ARG B N 1
ATOM 16754 C CA . ARG B 1 1009 ? -16.469 72.25 -4.305 1 35.81 1009 ARG B CA 1
ATOM 16755 C C . ARG B 1 1009 ? -15.727 72.75 -3.08 1 35.81 1009 ARG B C 1
ATOM 16757 O O . ARG B 1 1009 ? -14.523 72.5 -2.934 1 35.81 1009 ARG B O 1
ATOM 16764 N N . ARG B 1 1010 ? -16.047 74 -2.564 1 37.59 1010 ARG B N 1
ATOM 16765 C CA . ARG B 1 1010 ? -15 74.438 -1.65 1 37.59 1010 ARG B CA 1
ATOM 16766 C C . ARG B 1 1010 ? -15.055 73.688 -0.332 1 37.59 1010 ARG B C 1
ATOM 16768 O O . ARG B 1 1010 ? -16.078 73.688 0.347 1 37.59 1010 ARG B O 1
ATOM 16775 N N . ARG B 1 1011 ? -14.336 72.688 -0.234 1 40.19 1011 ARG B N 1
ATOM 16776 C CA . ARG B 1 1011 ? -13.805 72.062 0.958 1 40.19 1011 ARG B CA 1
ATOM 16777 C C . ARG B 1 1011 ? -13.688 73.062 2.113 1 40.19 1011 ARG B C 1
ATOM 16779 O O . ARG B 1 1011 ? -12.836 73.938 2.09 1 40.19 1011 ARG B O 1
ATOM 16786 N N . LYS B 1 1012 ? -14.688 73.562 2.691 1 45 1012 LYS B N 1
ATOM 16787 C CA . LYS B 1 1012 ? -14.641 74.375 3.906 1 45 1012 LYS B CA 1
ATOM 16788 C C . LYS B 1 1012 ? -13.492 73.938 4.812 1 45 1012 LYS B C 1
ATOM 16790 O O . LYS B 1 1012 ? -13.352 72.812 5.125 1 45 1012 LYS B O 1
ATOM 16795 N N . SER B 1 1013 ? -12.461 74.625 4.977 1 49.56 1013 SER B N 1
ATOM 16796 C CA . SER B 1 1013 ? -11.086 74.5 5.449 1 49.56 1013 SER B CA 1
ATOM 16797 C C . SER B 1 1013 ? -11.055 73.938 6.867 1 49.56 1013 SER B C 1
ATOM 16799 O O . SER B 1 1013 ? -11.992 74.125 7.641 1 49.56 1013 SER B O 1
ATOM 16801 N N . ARG B 1 1014 ? -10.258 72.875 7.145 1 57.84 1014 ARG B N 1
ATOM 16802 C CA . ARG B 1 1014 ? -9.844 72.312 8.422 1 57.84 1014 ARG B CA 1
ATOM 16803 C C . ARG B 1 1014 ? -9.836 73.375 9.516 1 57.84 1014 ARG B C 1
ATOM 16805 O O . ARG B 1 1014 ? -10.242 73.125 10.648 1 57.84 1014 ARG B O 1
ATOM 16812 N N . GLU B 1 1015 ? -9.641 74.562 9.117 1 60.72 1015 GLU B N 1
ATOM 16813 C CA . GLU B 1 1015 ? -9.43 75.625 10.102 1 60.72 1015 GLU B CA 1
ATOM 16814 C C . GLU B 1 1015 ? -10.75 76.188 10.609 1 60.72 1015 GLU B C 1
ATOM 16816 O O . GLU B 1 1015 ? -10.875 76.562 11.781 1 60.72 1015 GLU B O 1
ATOM 16821 N N . GLU B 1 1016 ? -11.805 76.125 9.758 1 69.25 1016 GLU B N 1
ATOM 16822 C CA . GLU B 1 1016 ? -13.078 76.75 10.164 1 69.25 1016 GLU B CA 1
ATOM 16823 C C . GLU B 1 1016 ? -13.805 75.812 11.164 1 69.25 1016 GLU B C 1
ATOM 16825 O O . GLU B 1 1016 ? -14.508 76.312 12.047 1 69.25 1016 GLU B O 1
ATOM 16830 N N . MET B 1 1017 ? -13.586 74.5 11.047 1 84.25 1017 MET B N 1
ATOM 16831 C CA . MET B 1 1017 ? -14.297 73.562 11.914 1 84.25 1017 MET B CA 1
ATOM 16832 C C . MET B 1 1017 ? -13.531 73.312 13.211 1 84.25 1017 MET B C 1
ATOM 16834 O O . MET B 1 1017 ? -13.984 72.562 14.07 1 84.25 1017 MET B O 1
ATOM 16838 N N . SER B 1 1018 ? -12.438 74 13.367 1 84.75 1018 SER B N 1
ATOM 16839 C CA . SER B 1 1018 ? -11.57 73.75 14.523 1 84.75 1018 SER B CA 1
ATOM 16840 C C . SER B 1 1018 ? -12.289 74.125 15.82 1 84.75 1018 SER B C 1
ATOM 16842 O O . SER B 1 1018 ? -12.086 73.438 16.844 1 84.75 1018 SER B O 1
ATOM 16844 N N . ALA B 1 1019 ? -13.164 75.062 15.727 1 84.62 1019 ALA B N 1
ATOM 16845 C CA . ALA B 1 1019 ? -13.898 75.5 16.922 1 84.62 1019 ALA B CA 1
ATOM 16846 C C . ALA B 1 1019 ? -14.93 74.438 17.312 1 84.62 1019 ALA B C 1
ATOM 16848 O O . ALA B 1 1019 ? -15.188 74.188 18.5 1 84.62 1019 ALA B O 1
ATOM 16849 N N . PHE B 1 1020 ? -15.43 73.875 16.266 1 89.44 1020 PHE B N 1
ATOM 16850 C CA . PHE B 1 1020 ? -16.422 72.812 16.516 1 89.44 1020 PHE B CA 1
ATOM 16851 C C . PHE B 1 1020 ? -15.758 71.562 17.078 1 89.44 1020 PHE B C 1
ATOM 16853 O O . PHE B 1 1020 ? -16.344 70.875 17.906 1 89.44 1020 PHE B O 1
ATOM 16860 N N . TYR B 1 1021 ? -14.57 71.312 16.641 1 90.25 1021 TYR B N 1
ATOM 16861 C CA . TYR B 1 1021 ? -13.828 70.125 17.125 1 90.25 1021 TYR B CA 1
ATOM 16862 C C . TYR B 1 1021 ? -13.438 70.312 18.594 1 90.25 1021 TYR B C 1
ATOM 16864 O O . TYR B 1 1021 ? -13.266 69.312 19.312 1 90.25 1021 TYR B O 1
ATOM 16872 N N . ALA B 1 1022 ? -13.328 71.5 19.047 1 89.25 1022 ALA B N 1
ATOM 16873 C CA . ALA B 1 1022 ? -12.797 71.812 20.375 1 89.25 1022 ALA B CA 1
ATOM 16874 C C . ALA B 1 1022 ? -13.898 71.75 21.438 1 89.25 1022 ALA B C 1
ATOM 16876 O O . ALA B 1 1022 ? -13.617 71.625 22.641 1 89.25 1022 ALA B O 1
ATOM 16877 N N . VAL B 1 1023 ? -15.133 71.688 20.984 1 87.94 1023 VAL B N 1
ATOM 16878 C CA . VAL B 1 1023 ? -16.234 71.688 21.938 1 87.94 1023 VAL B CA 1
ATOM 16879 C C . VAL B 1 1023 ? -16.281 70.375 22.688 1 87.94 1023 VAL B C 1
ATOM 16881 O O . VAL B 1 1023 ? -15.797 69.312 22.188 1 87.94 1023 VAL B O 1
ATOM 16884 N N . SER B 1 1024 ? -16.797 70.375 23.906 1 88.31 1024 SER B N 1
ATOM 16885 C CA . SER B 1 1024 ? -16.922 69.188 24.719 1 88.31 1024 SER B CA 1
ATOM 16886 C C . SER B 1 1024 ? -17.875 68.188 24.062 1 88.31 1024 SER B C 1
ATOM 16888 O O . SER B 1 1024 ? -18.703 68.562 23.219 1 88.31 1024 SER B O 1
ATOM 16890 N N . ASN B 1 1025 ? -17.766 66.938 24.406 1 88.12 1025 ASN B N 1
ATOM 16891 C CA . ASN B 1 1025 ? -18.562 65.875 23.828 1 88.12 1025 ASN B CA 1
ATOM 16892 C C . ASN B 1 1025 ? -20.062 66.125 24.047 1 88.12 1025 ASN B C 1
ATOM 16894 O O . ASN B 1 1025 ? -20.875 65.812 23.172 1 88.12 1025 ASN B O 1
ATOM 16898 N N . SER B 1 1026 ? -20.375 66.688 25.203 1 86.94 1026 SER B N 1
ATOM 16899 C CA . SER B 1 1026 ? -21.781 66.938 25.5 1 86.94 1026 SER B CA 1
ATOM 16900 C C . SER B 1 1026 ? -22.344 68.062 24.562 1 86.94 1026 SER B C 1
ATOM 16902 O O . SER B 1 1026 ? -23.484 67.938 24.109 1 86.94 1026 SER B O 1
ATOM 16904 N N . VAL B 1 1027 ? -21.516 69 24.266 1 89.06 1027 VAL B N 1
ATOM 16905 C CA . VAL B 1 1027 ? -21.953 70.125 23.422 1 89.06 1027 VAL B CA 1
ATOM 16906 C C . VAL B 1 1027 ? -22.031 69.625 21.969 1 89.06 1027 VAL B C 1
ATOM 16908 O O . VAL B 1 1027 ? -22.984 70 21.266 1 89.06 1027 VAL B O 1
ATOM 16911 N N . SER B 1 1028 ? -21.031 68.938 21.609 1 90.5 1028 SER B N 1
ATOM 16912 C CA . SER B 1 1028 ? -21.078 68.438 20.234 1 90.5 1028 SER B CA 1
ATOM 16913 C C . SER B 1 1028 ? -22.281 67.5 20.016 1 90.5 1028 SER B C 1
ATOM 16915 O O . SER B 1 1028 ? -22.938 67.562 18.969 1 90.5 1028 SER B O 1
ATOM 16917 N N . THR B 1 1029 ? -22.547 66.688 21 1 90.44 1029 THR B N 1
ATOM 16918 C CA . THR B 1 1029 ? -23.688 65.812 20.922 1 90.44 1029 THR B CA 1
ATOM 16919 C C . THR B 1 1029 ? -25 66.562 20.781 1 90.44 1029 THR B C 1
ATOM 16921 O O . THR B 1 1029 ? -25.906 66.125 20.094 1 90.44 1029 THR B O 1
ATOM 16924 N N . CYS B 1 1030 ? -25.031 67.625 21.453 1 88.44 1030 CYS B N 1
ATOM 16925 C CA . CYS B 1 1030 ? -26.234 68.438 21.406 1 88.44 1030 CYS B CA 1
ATOM 16926 C C . CYS B 1 1030 ? -26.484 68.938 20 1 88.44 1030 CYS B C 1
ATOM 16928 O O . CYS B 1 1030 ? -27.594 68.875 19.484 1 88.44 1030 CYS B O 1
ATOM 16930 N N . TYR B 1 1031 ? -25.531 69.438 19.359 1 91 1031 TYR B N 1
ATOM 16931 C CA . TYR B 1 1031 ? -25.688 70 18.016 1 91 1031 TYR B CA 1
ATOM 16932 C C . TYR B 1 1031 ? -25.922 68.875 17 1 91 1031 TYR B C 1
ATOM 16934 O O . TYR B 1 1031 ? -26.703 69.062 16.047 1 91 1031 TYR B O 1
ATOM 16942 N N . LEU B 1 1032 ? -25.266 67.812 17.188 1 93.38 1032 LEU B N 1
ATOM 1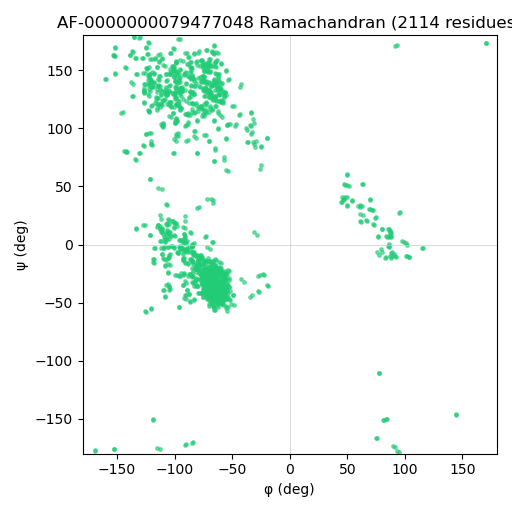6943 C CA . LEU B 1 1032 ? -25.469 66.688 16.297 1 93.38 1032 LEU B CA 1
ATOM 16944 C C . LEU B 1 1032 ? -26.891 66.125 16.422 1 93.38 1032 LEU B C 1
ATOM 16946 O O . LEU B 1 1032 ? -27.516 65.812 15.422 1 93.38 1032 LEU B O 1
ATOM 16950 N N . SER B 1 1033 ? -27.297 66.062 17.656 1 91.81 1033 SER B N 1
ATOM 16951 C CA . SER B 1 1033 ? -28.656 65.625 17.906 1 91.81 1033 SER B CA 1
ATOM 16952 C C . SER B 1 1033 ? -29.688 66.5 17.234 1 91.81 1033 SER B C 1
ATOM 16954 O O . SER B 1 1033 ? -30.672 66.062 16.672 1 91.81 1033 SER B O 1
ATOM 16956 N N . ARG B 1 1034 ? -29.484 67.75 17.312 1 88.56 1034 ARG B N 1
ATOM 16957 C CA . ARG B 1 1034 ? -30.391 68.75 16.703 1 88.56 1034 ARG B CA 1
ATOM 16958 C C . ARG B 1 1034 ? -30.438 68.562 15.188 1 88.56 1034 ARG B C 1
ATOM 16960 O O . ARG B 1 1034 ? -31.5 68.688 14.578 1 88.56 1034 ARG B O 1
ATOM 16967 N N . ALA B 1 1035 ? -29.312 68.375 14.68 1 90.69 1035 ALA B N 1
ATOM 16968 C CA . ALA B 1 1035 ? -29.25 68.188 13.234 1 90.69 1035 ALA B CA 1
ATOM 16969 C C . ALA B 1 1035 ? -29.984 66.938 12.812 1 90.69 1035 ALA B C 1
ATOM 16971 O O . ALA B 1 1035 ? -30.672 66.875 11.789 1 90.69 1035 ALA B O 1
ATOM 16972 N N . VAL B 1 1036 ? -29.844 65.875 13.555 1 92.19 1036 VAL B N 1
ATOM 16973 C CA . VAL B 1 1036 ? -30.469 64.562 13.25 1 92.19 1036 VAL B CA 1
ATOM 16974 C C . VAL B 1 1036 ? -31.984 64.688 13.406 1 92.19 1036 VAL B C 1
ATOM 16976 O O . VAL B 1 1036 ? -32.719 64.188 12.562 1 92.19 1036 VAL B O 1
ATOM 16979 N N . VAL B 1 1037 ? -32.406 65.25 14.5 1 85.88 1037 VAL B N 1
ATOM 16980 C CA . VAL B 1 1037 ? -33.844 65.438 14.773 1 85.88 1037 VAL B CA 1
ATOM 16981 C C . VAL B 1 1037 ? -34.5 66.312 13.703 1 85.88 1037 VAL B C 1
ATOM 16983 O O . VAL B 1 1037 ? -35.625 66 13.266 1 85.88 1037 VAL B O 1
ATOM 16986 N N . SER B 1 1038 ? -33.812 67.375 13.336 1 83.81 1038 SER B N 1
ATOM 16987 C CA . SER B 1 1038 ? -34.312 68.25 12.273 1 83.81 1038 SER B CA 1
ATOM 16988 C C . SER B 1 1038 ? -34.531 67.438 10.977 1 83.81 1038 SER B C 1
ATOM 16990 O O . SER B 1 1038 ? -35.531 67.688 10.281 1 83.81 1038 SER B O 1
ATOM 16992 N N . LYS B 1 1039 ? -33.594 66.625 10.711 1 86.81 1039 LYS B N 1
ATOM 16993 C CA . LYS B 1 1039 ? -33.688 65.812 9.5 1 86.81 1039 LYS B CA 1
ATOM 16994 C C . LYS B 1 1039 ? -34.812 64.812 9.625 1 86.81 1039 LYS B C 1
ATOM 16996 O O . LYS B 1 1039 ? -35.469 64.5 8.641 1 86.81 1039 LYS B O 1
ATOM 17001 N N . LEU B 1 1040 ? -34.969 64.25 10.742 1 85.56 1040 LEU B N 1
ATOM 17002 C CA . LEU B 1 1040 ? -36 63.219 10.984 1 85.56 1040 LEU B CA 1
ATOM 17003 C C . LEU B 1 1040 ? -37.406 63.844 10.938 1 85.56 1040 LEU B C 1
ATOM 17005 O O . LEU B 1 1040 ? -38.344 63.219 10.422 1 85.56 1040 LEU B O 1
ATOM 17009 N N . LEU B 1 1041 ? -37.5 65 11.492 1 74.56 1041 LEU B N 1
ATOM 17010 C CA . LEU B 1 1041 ? -38.812 65.688 11.531 1 74.56 1041 LEU B CA 1
ATOM 17011 C C . LEU B 1 1041 ? -39.188 66.25 10.148 1 74.56 1041 LEU B C 1
ATOM 17013 O O . LEU B 1 1041 ? -40.344 66.25 9.781 1 74.56 1041 LEU B O 1
ATOM 17017 N N . SER B 1 1042 ? -38.25 66.75 9.461 1 70.69 1042 SER B N 1
ATOM 17018 C CA . SER B 1 1042 ? -38.5 67.25 8.102 1 70.69 1042 SER B CA 1
ATOM 17019 C C . SER B 1 1042 ? -38.969 66.062 7.211 1 70.69 1042 SER B C 1
ATOM 17021 O O . SER B 1 1042 ? -39.812 66.25 6.324 1 70.69 1042 SER B O 1
ATOM 17023 N N . ALA B 1 1043 ? -38.5 64.875 7.418 1 62 1043 ALA B N 1
ATOM 17024 C CA . ALA B 1 1043 ? -38.906 63.656 6.664 1 62 1043 ALA B CA 1
ATOM 17025 C C . ALA B 1 1043 ? -40.312 63.219 7.055 1 62 1043 ALA B C 1
ATOM 17027 O O . ALA B 1 1043 ? -41.094 62.75 6.203 1 62 1043 ALA B O 1
ATOM 17028 N N . ASP B 1 1044 ? -40.719 63.344 8.391 1 54.84 1044 ASP B N 1
ATOM 17029 C CA . ASP B 1 1044 ? -42.062 63 8.859 1 54.84 1044 ASP B CA 1
ATOM 17030 C C . ASP B 1 1044 ? -43.094 64.062 8.398 1 54.84 1044 ASP B C 1
ATOM 17032 O O . ASP B 1 1044 ? -44.219 63.688 8.109 1 54.84 1044 ASP B O 1
ATOM 17036 N N . CYS B 1 1045 ? -42.719 65.438 8.375 1 48.66 1045 CYS B N 1
ATOM 17037 C CA . CYS B 1 1045 ? -43.594 66.438 7.859 1 48.66 1045 CYS B CA 1
ATOM 17038 C C . CYS B 1 1045 ? -43.812 66.312 6.359 1 48.66 1045 CYS B C 1
ATOM 17040 O O . CYS B 1 1045 ? -44.875 66.625 5.836 1 48.66 1045 CYS B O 1
ATOM 17042 N N . ALA B 1 1046 ? -42.938 65.938 5.723 1 50 1046 ALA B N 1
ATOM 17043 C CA . ALA B 1 1046 ? -43.094 65.688 4.289 1 50 1046 ALA B CA 1
ATOM 17044 C C . ALA B 1 1046 ? -43.938 64.438 4.023 1 50 1046 ALA B C 1
ATOM 17046 O O . ALA B 1 1046 ? -44.594 64.312 2.98 1 50 1046 ALA B O 1
ATOM 17047 N N . LYS B 1 1047 ? -43.938 63.438 4.918 1 51.97 1047 LYS B N 1
ATOM 17048 C CA . LYS B 1 1047 ? -44.844 62.281 4.797 1 51.97 1047 LYS B CA 1
ATOM 17049 C C . LYS B 1 1047 ? -46.281 62.688 5.113 1 51.97 1047 LYS B C 1
ATOM 17051 O O . LYS B 1 1047 ? -47.219 62.156 4.5 1 51.97 1047 LYS B O 1
ATOM 17056 N N . LYS B 1 1048 ? -46.344 63.531 5.969 1 54.28 1048 LYS B N 1
ATOM 17057 C CA . LYS B 1 1048 ? -47.719 63.969 6.277 1 54.28 1048 LYS B CA 1
ATOM 17058 C C . LYS B 1 1048 ? -48.25 64.875 5.18 1 54.28 1048 LYS B C 1
ATOM 17060 O O . LYS B 1 1048 ? -49.469 64.875 4.895 1 54.28 1048 LYS B O 1
ATOM 17065 N N . GLU B 1 1049 ? -47.438 65.75 4.684 1 44.88 1049 GLU B N 1
ATOM 17066 C CA . GLU B 1 1049 ? -47.844 66.562 3.533 1 44.88 1049 GLU B CA 1
ATOM 17067 C C . GLU B 1 1049 ? -48.031 65.688 2.293 1 44.88 1049 GLU B C 1
ATOM 17069 O O . GLU B 1 1049 ? -48.906 65.938 1.465 1 44.88 1049 GLU B O 1
ATOM 17074 N N . ALA B 1 1050 ? -47.188 64.688 2.064 1 47.19 1050 ALA B N 1
ATOM 17075 C CA . ALA B 1 1050 ? -47.438 63.781 0.948 1 47.19 1050 ALA B CA 1
ATOM 17076 C C . ALA B 1 1050 ? -48.656 62.906 1.204 1 47.19 1050 ALA B C 1
ATOM 17078 O O . ALA B 1 1050 ? -49.406 62.625 0.284 1 47.19 1050 ALA B O 1
ATOM 17079 N N . ASP B 1 1051 ? -48.75 62.469 2.336 1 44.41 1051 ASP B N 1
ATOM 17080 C CA . ASP B 1 1051 ? -50 61.812 2.66 1 44.41 1051 ASP B CA 1
ATOM 17081 C C . ASP B 1 1051 ? -51.188 62.75 2.531 1 44.41 1051 ASP B C 1
ATOM 17083 O O . ASP B 1 1051 ? -52.281 62.375 2.092 1 44.41 1051 ASP B O 1
ATOM 17087 N N . VAL B 1 1052 ? -51 64.062 2.914 1 39.22 1052 VAL B N 1
ATOM 17088 C CA . VAL B 1 1052 ? -52.062 65 2.686 1 39.22 1052 VAL B CA 1
ATOM 17089 C C . VAL B 1 1052 ? -52.219 65.25 1.188 1 39.22 1052 VAL B C 1
ATOM 17091 O O . VAL B 1 1052 ? -53.344 65.438 0.696 1 39.22 1052 VAL B O 1
ATOM 17094 N N . MET B 1 1053 ? -51.125 65.312 0.474 1 36.28 1053 MET B N 1
ATOM 17095 C CA . MET B 1 1053 ? -51.281 65.562 -0.957 1 36.28 1053 MET B CA 1
ATOM 17096 C C . MET B 1 1053 ? -51.906 64.312 -1.644 1 36.28 1053 MET B C 1
ATOM 17098 O O . MET B 1 1053 ? -52.656 64.5 -2.609 1 36.28 1053 MET B O 1
ATOM 17102 N N . ASN B 1 1054 ? -51.5 63.125 -1.348 1 37.31 1054 ASN B N 1
ATOM 17103 C CA . ASN B 1 1054 ? -52.156 62 -1.995 1 37.31 1054 ASN B CA 1
ATOM 17104 C C . ASN B 1 1054 ? -53.625 61.875 -1.542 1 37.31 1054 ASN B C 1
ATOM 17106 O O . ASN B 1 1054 ? -54.406 61.219 -2.178 1 37.31 1054 ASN B O 1
ATOM 17110 N N . HIS B 1 1055 ? -53.938 62.312 -0.352 1 36 1055 HIS B N 1
ATOM 17111 C CA . HIS B 1 1055 ? -55.344 62.281 -0.042 1 36 1055 HIS B CA 1
ATOM 17112 C C . HIS B 1 1055 ? -56.094 63.375 -0.817 1 36 1055 HIS B C 1
ATOM 17114 O O . HIS B 1 1055 ? -57.312 63.438 -0.787 1 36 1055 HIS B O 1
ATOM 17120 N N . CYS B 1 1056 ? -55.438 64.438 -1.213 1 33.03 1056 CYS B N 1
ATOM 17121 C CA . CYS B 1 1056 ? -56.219 65.5 -1.895 1 33.03 1056 CYS B CA 1
ATOM 17122 C C . CYS B 1 1056 ? -56.562 65.062 -3.311 1 33.03 1056 CYS B C 1
ATOM 17124 O O . CYS B 1 1056 ? -57.344 65.688 -3.994 1 33.03 1056 CYS B O 1
ATOM 17126 N N . HIS B 1 1057 ? -55.781 64.188 -3.961 1 31.92 1057 HIS B N 1
ATOM 17127 C CA . HIS B 1 1057 ? -56.219 63.906 -5.316 1 31.92 1057 HIS B CA 1
ATOM 17128 C C . HIS B 1 1057 ? -57.5 63.062 -5.305 1 31.92 1057 HIS B C 1
ATOM 17130 O O . HIS B 1 1057 ? -58.062 62.75 -6.359 1 31.92 1057 HIS B O 1
ATOM 17136 N N . MET B 1 1058 ? -57.781 62.281 -4.258 1 29.08 1058 MET B N 1
ATOM 17137 C CA . MET B 1 1058 ? -59 61.5 -4.398 1 29.08 1058 MET B CA 1
ATOM 17138 C C . MET B 1 1058 ? -60.25 62.375 -4.254 1 29.08 1058 MET B C 1
ATOM 17140 O O . MET B 1 1058 ? -61.375 61.938 -4.484 1 29.08 1058 MET B O 1
ATOM 17144 N N . GLN B 1 1059 ? -60.125 63.594 -3.752 1 22.66 1059 GLN B N 1
ATOM 17145 C CA . GLN B 1 1059 ? -61.438 64.25 -3.902 1 22.66 1059 GLN B CA 1
ATOM 17146 C C . GLN B 1 1059 ? -61.625 64.75 -5.312 1 22.66 1059 GLN B C 1
ATOM 17148 O O . GLN B 1 1059 ? -60.688 65.375 -5.895 1 22.66 1059 GLN B O 1
#

Foldseek 3Di:
DPPLVVLLVVLVVLVVVLVQQQVVQQQPAQLFHPQKSVDQKGFLVLLLLNLLLLLLSLLLCVVRDCNVCSNVVSLVSSLSSLVSLLVLQLVLLAPALQVCLAVLDLQRARAGMARSHPSYHDDHSQRFFRFELLSLLSSLLVLLLSVQLPHARADDLLSLLVNLSSLSNLLQLLFRFGCYPVRQAALQSASDGWRFLLSLLSSLLSLQRQAQDQSRHPPGDPQRHHHHFLVSSVSSLVLSLLCPLQTTQFFRHFLSVLVRCAPPRVSDPPPVSSVRSVVVQCVQFAALQAGFGTALRCPPEPPDDPVDSGHDFLRSLLSGLFGWHALLRLLSQLRRCLLVVNVVSNVVSVVSSVVNWDADPVRHTWGFGTWGADPVCSVVCVVPRRPDDTHGDPAGDPVMGSSSSVSSNSSSVCVVVPSGDPCSSPVQPSNDPQQPGDDDPRLAWRQRAPLVPAAAAEEAEEELAPLVQVVLVVLVFHHHYQVRQPPEFEAEQQLVLQVQQCRSDDVVSNHRGNDSATRALLVQQAWEQDPNHIYHYAGPLPPPALALQNLDVVSSLVVVLLSLVVCSVSPRIAFHGYHYDYDYLLLLLAPCVVVVSVQSVCLPVQDDPNHGYHYDHPVVRVVRGHYHYDHNQVVPPPVPRDDGDTSHRDDDPPPPPPPSVPSPSLPLDDDDQDDPVVCLPPDLVVLLVVLVVDDDLNSNLVSLVSCCVVPNQQDDDPHDTSLRVLVVSLVVCSSSVQQLSNQLSSLSNLDADSCLQVLQSLCLSSQAKEWAAAAPDDIDTDNGRDDRVVVSCRLCVRQVPPSNSSSQLSLLSVLVSSCCVVPVVLCAQQRYAYSNLLLVLLVLQCVQVVNPDDLSRDRSVVNSVSSVCLSVVVPPPDFLLSVQQSCLSSNGADPCLLLLLLVLLVQEQQAEDAPRDGDHSPPLPSSGDRPNSVSVVVVSVSLVPDNGSSVSSLLSLLSVLSSVVCVVPVPFGQPHYHYSVVLLLQLQLVVVVVVPPDSVVSCVVPPPPPPPDPVSCSVVSRDDSVSNSVSSNVSSVVNRVVRVVVVVVVVVVVVVVVD/DPPLVVLLVVLVVLVVVLVQQQVVQQQPAQLFHPQKSVDQKGFLVLLLLNLLLLLLSLLLQVVRDDPVCSNVVSLVSSLSSLLSLLVLQLVLLAPALQVCLAVLDLQRARAGMARSHPSYHDDHSQRFFRFELLSLLSSLLVLLVSVQLPHARADDLLSLLVNLSSLSNLLQLLFRFGCYPVRQAALQSASDGWRFLLSLLSNLLSLQRQAQDQSRHPPGDPQRHHHHFLVSSVSSLVLSLLCPLQTTQFFRHFLSVLVRCAPPRVSDDPPVSSVRNVVVQCVQFQALQAGFGTALRCPPEPPDDPVDSGHDFLRSLLSGLFGWHALLRLLSQLRRCLLVVNVVSNVVSVVSSVVNWDADPVRHTWGFGTWGADPVCSVVCVVPRRPDDTDGDPAGDPVMGSSSSVSSNSSSVCVVVPSGDPCSSPVQPSNDPQQPTDDDPRLAKRQRAPLVPAAAAEEAEEELAPLVQVVLVVLVFHHHYQVRQPPEFEAEQQLVLQVQQCRSDDVVSNHRGNPSATRALLVQQAWEQDPNHIYHYAGPLPPPALALQNLDVVSSLVVVLLSLVVCSVSPRIAFHGYHYDYDYLLLLLAPCVVVVSVQSVCLPVQDDPNHGYHYDHPVVRVVRGHYHYDHNQVVDPPVPRDDGDTSHRDDDPPPPPPPSVPSPSLPLDDDDQDDPVVCLPPDLVVLLVVLVPDDDLNSNLVSLVSCCVVPNQQDDDPHDTSLRVLVVSLVVCSSSVQQLSNQLSSLSNLDADSCLLVLQSLCLSSQAKEWAAAAPDDIDTDNGRDDRVVLSCRLCVRQVVPSNSSSQLSLLSVLVSSCCVVPVVLCAQQRYAYSNLLLVLLVLVCVQVVNPDDLSRDRSVVNSVSSVCLSVVVPPPDFLLSVQQSCLSSNGADPCLLLLLLVQLVQEQQAEAAPRDGDHSPPLPSSGDRPNSVSVVVVVVSLVVDNGSSVSSLLSLLSVLSSVVCVVPVPFGQPHYHYSVVLLLQLQLVVCVVVPPDNVVSCVVPPPPPPPDPVSCSVVSRDDSVSNSVSSNVSSVVNRVVRVVVVVVVVVVVVVVVD

Sequence (2118 aa):
MTNYSDTVKKLDAFYNQVKKQILRYQSATTGLFPKHSSENVAHIQDTLYCSICVWALYQSYRRIDDDRGKTYELGQSVVKSMRGILFGWMRQSQAKMEAFKSKQCPEFALHSVFDAKTGKPILADKDYGHLQLNNTALYLLYIVQMISSGLQIIYTMDEVNFLQNLVYYVERAYRTPDFGIWERGSKYNNGTPEIHASSIGMAKAALEAINGFNVFGDKGAERSVIYVDIDAHNRNRTIFETLLPRESSSKNTDISLLLATSFPCFATHDEYLYSRTKDKIIRRLEGPYGFKRFLRDGYGCVLEDPAKKFYDQGETKLFDHIECEWPLGYILLILDGIFKNNEEQVNRYCELLEKRIIRDEDNLVVIPKYYYVLATLLDLEKEHPGQSHRAASKEGTPENLFLAGQAFYIISQLLITKMLHINELDPIRRYLPSFNRPRRTDRYSAFQGKACADLVVQVVLIAESQRLQAMMATYGIQTQTPHEVEPVQIWSPTELVKVYEHLGFNQKLGLKGRPPRPIGALGTSKLYKIKGNTVMCYPLIFEVSDFYLSYDMALLIDDIKNELHFVGKYWRMSGRPTMAILIREENMRDSHFRQLLELLAMLKSGNCYGLKVRLGRLQNLMNSACIEHLDFLDLVPDELAPKLQCLQQFENPHTGYTSLTDIPTVLEYDEPLKNYSEYTKRSTEEIVEALRHVDTLYGQSQLLGVLWQRCGVHYNIDGANLEDRMERLTRQAGALRHWTVLRYCSSLLGKLADSLSPYITSILVSGKQLTVGVFGKSEYVIDHPLTPQQVQQLIYSQCLDYPYHAVLMQEILVYCGKLIQTTPKLFNGILKIRVGWMIHALQLYMKFSDNKQALESLSPSELRRVVLKVLDVKDSNFTQHQIRQIEGALCRVPDYFFDRVWDILTRVPDGIVICGQHLPQQPTLSELTVYELSFALKIELLLSRVSFPEYRHLMVELLMVIDVILRRNHEFSFTARVDLDELIREAFALFQMDRGTPPGEAQLQGSPRRRKSREEMSAFYAVSNSVSTCYLSRAVVSKLLSADCAKKEADVMNHCHMQMTNYSDTVKKLDAFYNQVKKQILRYQSATTGLFPKHSSENVAHIQDTLYCSICVWALYQSYRRIDDDRGKTYELGQSVVKSMRGILFGWMRQSQAKMEAFKSKQCPEFALHSVFDAKTGKPILADKDYGHLQLNNTALYLLYIVQMISSGLQIIYTMDEVNFLQNLVYYVERAYRTPDFGIWERGSKYNNGTPEIHASSIGMAKAALEAINGFNVFGDKGAERSVIYVDIDAHNRNRTIFETLLPRESSSKNTDISLLLATSFPCFATHDEYLYSRTKDKIIRRLEGPYGFKRFLRDGYGCVLEDPAKKFYDQGETKLFDHIECEWPLGYILLILDGIFKNNEEQVNRYCELLEKRIIRDEDNLVVIPKYYYVLATLLDLEKEHPGQSHRAASKEGTPENLFLAGQAFYIISQLLITKMLHINELDPIRRYLPSFNRPRRTDRYSAFQGKACADLVVQVVLIAESQRLQAMMATYGIQTQTPHEVEPVQIWSPTELVKVYEHLGFNQKLGLKGRPPRPIGALGTSKLYKIKGNTVMCYPLIFEVSDFYLSYDMALLIDDIKNELHFVGKYWRMSGRPTMAILIREENMRDSHFRQLLELLAMLKSGNCYGLKVRLGRLQNLMNSACIEHLDFLDLVPDELAPKLQCLQQFENPHTGYTSLTDIPTVLEYDEPLKNYSEYTKRSTEEIVEALRHVDTLYGQSQLLGVLWQRCGVHYNIDGANLEDRMERLTRQAGALRHWTVLRYCSSLLGKLADSLSPYITSILVSGKQLTVGVFGKSEYVIDHPLTPQQVQQLIYSQCLDYPYHAVLMQEILVYCGKLIQTTPKLFNGILKIRVGWMIHALQLYMKFSDNKQALESLSPSELRRVVLKVLDVKDSNFTQHQIRQIEGALCRVPDYFFDRVWDILTRVPDGIVICGQHLPQQPTLSELTVYELSFALKIELLLSRVSFPEYRHLMVELLMVIDVILRRNHEFSFTARVDLDELIREAFALFQMDRGTPPGEAQLQGSPRRRKSREEMSAFYAVSNSVSTCYLSRAVVSKLLSADCAKKEADVMNHCHMQ

Organism: Varroa destructor (NCBI:txid109461)

pLDDT: mean 86.66, std 12.81, range [22.66, 98.62]

Secondary structure (DSSP, 8-state):
---HHHHHHHHHHHHHHHHHHTGGGS-SSS---BSBTT--EEEHHHHHHHHHHHHHHHHHHHTSS--TTHHHHHHHHHHHHHHHHHHHHHTTIIIIIHHHHHH-SGGGPPPSEEETTT--B-S-TTTS----HHHHHHHHHHHHHHHHTT-----SHHHHHHHHHHHHHHHTGGG--B-TTTT--STT-SS--B--HHHHHHHHHHHHHHTT-BTTGGG--GGGB----HHHHHHHHHHHHHHTT--SSS-S--THHHHHHSTTT-----HHHHHHHHHHHHHHHEETTEE-SSTT--TT-TTS-TT-SSPPTTGGGGGTT---BBTHHHHHHHHHHHHTT-HHHHHHHHHHHHTT-EE-TT--EE--S-EEE-GGGHHHHHHSTT-S-EEEPSSSBTTB-BHHHHHHHHHHHHHHTTSS-HHHH-TT-TTS-GGGSPP---SS--B-----TT--EEEEEEESSHHHHHHHHHTT---B-HHHHTTSEEE-HHHHHHHHTTTTEETTTTEE-S--PPP-HHHHTSEEEETTEEEEE--GGGS--SSGGGG-HHHHHHHHHHHHHHHHHH--BSSB-EEEEEE-HHHHTSTTHHHHHHHHHHHHHTEETTEEEEE--HHHHGGGB-EEE-GGGGGS-TTT-----PPPP---S------GGGS-------------GGGGGS-HHHHHHHHHH---HHHHHHHHHHHHHHH-TT-EETTEEHHHHHHHHHHHHHHHT-HHHHHHHHHHHT---TTHHHHHHHHHHTT-EEEEE-TTS-EEEE-S---HHHHHHHHHHHTTT-HHHHHHHHHHHHHHHHHHHH-GGGGTTB-EEEHHHHHHHHHHHHHHTT--S-GGGS-HHHHHHHHHHHHTGGGS---HHHHHHHHHHHTB--TTHHHHHHHHHHT-TT-EEETTEEE-HHHHHHHS-TT-HHHHHHHHHHHTT-S-HHHHHHHHHHHHHHHHHHHH-TT----S-EEHHHHHHHHHHHHHHHTT--THHHHS---TT----TTTTHHHHHS-HHHHHHHHHHHHHHHHHHHHHHHHHHHHHHHHTT-/---HHHHHHHHHHHHHHHHHHTGGGS-SSS---BSBTT--EEEHHHHHHHHHHHHHHHHHHHTSS--TTHHHHHHHHHHHHHHHHHHHHHTTIIIIIHHHHHH-SGGGPPPSEEETTT--B-S-TTTS----HHHHHHHHHHHHHHHHTT-----SHHHHHHHHHHHHHHHTGGG--B-TTTT--STT-SS--B--HHHHHHHHHHHHHHTT-BTTGGG--GGGB----HHHHHHHHHHHHHHTT--SSS-S--THHHHHHSTTT-----HHHHHHHHHHHHHHHEETTEE-SSTT--TT-TTS-TT-SSPPTTGGGGGTT---BBTHHHHHHHHHHHHTT-HHHHHHHHHHHHTT-EE-TT--EE--S-EEE-GGGHHHHHHSTT-S-EEEPSSSBTTB-BHHHHHHHHHHHHHHTTSS-HHHH-TT-TTS-GGGSPPP--SS--B-----TT--EEEEEEESSHHHHHHHHHTT---B-HHHHTTSEEE-HHHHHHHHTTTTEETTTTEE-S--PPP-HHHHTSEEEETTEEEEE--GGGS--SSGGGG-HHHHHHHHHHHHHHHHHH--BSSB-EEEEEE-GGGGGSTTHHHHHHHHHHHHHTEETTEEEEE--HHHHTTTB-EEE-GGGGGS-TTT-----PPPP---S------GGGS-------------GGGGGS-HHHHHHHHHH---HHHHHHHHHHHHHHH-TT-EETTEEHHHHHHHHHHHHHHHT-HHHHHHHHHHHT---TTHHHHHHHHHHTT-EEEEE-TTS-EEEE-S---HHHHHHHHHHHTTT-HHHHHHHHHHHHHHHHHHHH-GGGGTTB-EEEHHHHHHHHHHHHHHTT--S-GGGS-HHHHHHHHHHHHTGGGS---HHHHHHHHHHHTB--TTHHHHHHHHHHT-TT-EEETTEEE-HHHHHHHS-TT-HHHHHHHHHHHTT---HHHHHHHHHHHHHHHHHHHH-TT----S-EEHHHHHHHHHHHHHHHTT--THHHHS---TT----TTTTHHHHHS-HHHHHHHHHHHHHHHHHHHHHHHHHHHHHHHHS--